Protein AF-0000000078431203 (afdb_homodimer)

Radius of gyration: 65.47 Å; Cα contacts (8 Å, |Δi|>4): 2972; chains: 2; bounding box: 92×228×144 Å

Structure (mmCIF, N/CA/C/O backbone):
data_AF-0000000078431203-model_v1
#
loop_
_entity.id
_entity.type
_entity.pdbx_description
1 polymer 'DUF3730 domain-containing protein'
#
loop_
_atom_site.group_PDB
_atom_site.id
_atom_site.type_symbol
_atom_site.label_atom_id
_atom_site.label_alt_id
_atom_site.label_comp_id
_atom_site.label_asym_id
_atom_site.label_entity_id
_atom_site.label_seq_id
_atom_site.pdbx_PDB_ins_code
_atom_site.Cartn_x
_atom_site.Cartn_y
_atom_site.Cartn_z
_atom_site.occupancy
_atom_site.B_iso_or_equiv
_atom_site.auth_seq_id
_atom_site.auth_comp_id
_atom_site.auth_asym_id
_atom_site.auth_atom_id
_atom_site.pdbx_PDB_model_num
ATOM 1 N N . MET A 1 1 ? 28.5 -20.078 -28.234 1 79.06 1 MET A N 1
ATOM 2 C CA . MET A 1 1 ? 27.484 -19.094 -28.594 1 79.06 1 MET A CA 1
ATOM 3 C C . MET A 1 1 ? 26.344 -19.734 -29.375 1 79.06 1 MET A C 1
ATOM 5 O O . MET A 1 1 ? 25.172 -19.406 -29.172 1 79.06 1 MET A O 1
ATOM 9 N N . GLU A 1 2 ? 26.625 -20.734 -30.125 1 78.38 2 GLU A N 1
ATOM 10 C CA . GLU A 1 2 ? 25.609 -21.453 -30.891 1 78.38 2 GLU A CA 1
ATOM 11 C C . GLU A 1 2 ? 24.688 -22.25 -29.953 1 78.38 2 GLU A C 1
ATOM 13 O O . GLU A 1 2 ? 23.5 -22.422 -30.234 1 78.38 2 GLU A O 1
ATOM 18 N N . GLU A 1 3 ? 25.203 -22.672 -28.922 1 80.88 3 GLU A N 1
ATOM 19 C CA . GLU A 1 3 ? 24.406 -23.438 -27.953 1 80.88 3 GLU A CA 1
ATOM 20 C C . GLU A 1 3 ? 23.297 -22.578 -27.359 1 80.88 3 GLU A C 1
ATOM 22 O O . GLU A 1 3 ? 22.266 -23.109 -26.953 1 80.88 3 GLU A O 1
ATOM 27 N N . PHE A 1 4 ? 23.438 -21.297 -27.312 1 86.94 4 PHE A N 1
ATOM 28 C CA . PHE A 1 4 ? 22.469 -20.406 -26.703 1 86.94 4 PHE A CA 1
ATOM 29 C C . PHE A 1 4 ? 21.25 -20.234 -27.594 1 86.94 4 PHE A C 1
ATOM 31 O O . PHE A 1 4 ? 20.172 -19.844 -27.125 1 86.94 4 PHE A O 1
ATOM 38 N N . LYS A 1 5 ? 21.344 -20.516 -28.844 1 81.56 5 LYS A N 1
ATOM 39 C CA . LYS A 1 5 ? 20.219 -20.406 -29.781 1 81.56 5 LYS A CA 1
ATOM 40 C C . LYS A 1 5 ? 19.188 -21.5 -29.547 1 81.56 5 LYS A C 1
ATOM 42 O O . LYS A 1 5 ? 18.016 -21.344 -29.906 1 81.56 5 LYS A O 1
ATOM 47 N N . THR A 1 6 ? 19.625 -22.562 -28.859 1 81.06 6 THR A N 1
ATOM 48 C CA . THR A 1 6 ? 18.719 -23.688 -28.609 1 81.06 6 THR A CA 1
ATOM 49 C C . THR A 1 6 ? 17.922 -23.453 -27.328 1 81.06 6 THR A C 1
ATOM 51 O O . THR A 1 6 ? 17.078 -24.281 -26.969 1 81.06 6 THR A O 1
ATOM 54 N N . ILE A 1 7 ? 18.172 -22.359 -26.75 1 86.25 7 ILE A N 1
ATOM 55 C CA . ILE A 1 7 ? 17.484 -22.094 -25.484 1 86.25 7 ILE A CA 1
ATOM 56 C C . ILE A 1 7 ? 16.078 -21.578 -25.766 1 86.25 7 ILE A C 1
ATOM 58 O O . ILE A 1 7 ? 15.898 -20.594 -26.484 1 86.25 7 ILE A O 1
ATOM 62 N N . THR A 1 8 ? 15.094 -22.391 -25.328 1 81 8 THR A N 1
ATOM 63 C CA . THR A 1 8 ? 13.688 -22.047 -25.453 1 81 8 THR A CA 1
ATOM 64 C C . THR A 1 8 ? 13.086 -21.703 -24.094 1 81 8 THR A C 1
ATOM 66 O O . THR A 1 8 ? 13.727 -21.859 -23.062 1 81 8 THR A O 1
ATOM 69 N N . PRO A 1 9 ? 11.859 -21.25 -24.062 1 78.38 9 PRO A N 1
ATOM 70 C CA . PRO A 1 9 ? 11.227 -20.891 -22.797 1 78.38 9 PRO A CA 1
ATOM 71 C C . PRO A 1 9 ? 11.047 -22.078 -21.859 1 78.38 9 PRO A C 1
ATOM 73 O O . PRO A 1 9 ? 10.922 -21.906 -20.641 1 78.38 9 PRO A O 1
ATOM 76 N N . THR A 1 10 ? 11.156 -23.266 -22.438 1 78.44 10 THR A N 1
ATOM 77 C CA . THR A 1 10 ? 10.922 -24.453 -21.625 1 78.44 10 THR A CA 1
ATOM 78 C C . THR A 1 10 ? 12.242 -25.109 -21.234 1 78.44 10 THR A C 1
ATOM 80 O O . THR A 1 10 ? 12.25 -26.141 -20.547 1 78.44 10 THR A O 1
ATOM 83 N N . THR A 1 11 ? 13.258 -24.406 -21.609 1 82.31 11 THR A N 1
ATOM 84 C CA . THR A 1 11 ? 14.562 -24.969 -21.281 1 82.31 11 THR A CA 1
ATOM 85 C C . THR A 1 11 ? 14.812 -24.938 -19.781 1 82.31 11 THR A C 1
ATOM 87 O O . THR A 1 11 ? 14.422 -23.984 -19.109 1 82.31 11 THR A O 1
ATOM 90 N N . SER A 1 12 ? 15.438 -26.047 -19.328 1 86.62 12 SER A N 1
ATOM 91 C CA . SER A 1 12 ? 15.688 -26.188 -17.891 1 86.62 12 SER A CA 1
ATOM 92 C C . SER A 1 12 ? 16.766 -25.219 -17.422 1 86.62 12 SER A C 1
ATOM 94 O O . SER A 1 12 ? 17.641 -24.828 -18.188 1 86.62 12 SER A O 1
ATOM 96 N N . VAL A 1 13 ? 16.719 -24.859 -16.156 1 88.94 13 VAL A N 1
ATOM 97 C CA . VAL A 1 13 ? 17.656 -23.938 -15.523 1 88.94 13 VAL A CA 1
ATOM 98 C C . VAL A 1 13 ? 19.047 -24.547 -15.477 1 88.94 13 VAL A C 1
ATOM 100 O O . VAL A 1 13 ? 20.062 -23.844 -15.602 1 88.94 13 VAL A O 1
ATOM 103 N N . VAL A 1 14 ? 19.109 -25.797 -15.398 1 86.06 14 VAL A N 1
ATOM 104 C CA . VAL A 1 14 ? 20.391 -26.5 -15.312 1 86.06 14 VAL A CA 1
ATOM 105 C C . VAL A 1 14 ? 21.109 -26.406 -16.656 1 86.06 14 VAL A C 1
ATOM 107 O O . VAL A 1 14 ? 22.328 -26.234 -16.688 1 86.06 14 VAL A O 1
ATOM 110 N N . LYS A 1 15 ? 20.375 -26.531 -17.672 1 86.75 15 LYS A N 1
ATOM 111 C CA . LYS A 1 15 ? 20.984 -26.406 -18.984 1 86.75 15 LYS A CA 1
ATOM 112 C C . LYS A 1 15 ? 21.5 -25 -19.219 1 86.75 15 LYS A C 1
ATOM 114 O O . LYS A 1 15 ? 22.594 -24.812 -19.766 1 86.75 15 LYS A O 1
ATOM 119 N N . ILE A 1 16 ? 20.719 -24.062 -18.859 1 91.88 16 ILE A N 1
ATOM 120 C CA . ILE A 1 16 ? 21.141 -22.672 -19 1 91.88 16 ILE A CA 1
ATOM 121 C C . ILE A 1 16 ? 22.406 -22.422 -18.172 1 91.88 16 ILE A C 1
ATOM 123 O O . ILE A 1 16 ? 23.328 -21.734 -18.625 1 91.88 16 ILE A O 1
ATOM 127 N N . SER A 1 17 ? 22.422 -22.969 -16.984 1 90.81 17 SER A N 1
ATOM 128 C CA . SER A 1 17 ? 23.578 -22.812 -16.109 1 90.81 17 SER A CA 1
ATOM 129 C C . SER A 1 17 ? 24.828 -23.422 -16.719 1 90.81 17 SER A C 1
ATOM 131 O O . SER A 1 17 ? 25.922 -22.859 -16.609 1 90.81 17 SER A O 1
ATOM 133 N N . SER A 1 18 ? 24.672 -24.469 -17.344 1 87.25 18 SER A N 1
ATOM 134 C CA . SER A 1 18 ? 25.812 -25.125 -17.984 1 87.25 18 SER A CA 1
ATOM 135 C C . SER A 1 18 ? 26.344 -24.297 -19.141 1 87.25 18 SER A C 1
ATOM 137 O O . SER A 1 18 ? 27.562 -24.219 -19.344 1 87.25 18 SER A O 1
ATOM 139 N N . CYS A 1 19 ? 25.469 -23.75 -19.906 1 89.69 19 CYS A N 1
ATOM 140 C CA . CYS A 1 19 ? 25.891 -22.891 -21 1 89.69 19 CYS A CA 1
ATOM 141 C C . CYS A 1 19 ? 26.625 -21.656 -20.484 1 89.69 19 CYS A C 1
ATOM 143 O O . CYS A 1 19 ? 27.641 -21.25 -21.031 1 89.69 19 CYS A O 1
ATOM 145 N N . LEU A 1 20 ? 26.109 -21.109 -19.469 1 93.62 20 LEU A N 1
ATOM 146 C CA . LEU A 1 20 ? 26.688 -19.891 -18.906 1 93.62 20 LEU A CA 1
ATOM 147 C C . LEU A 1 20 ? 28.016 -20.188 -18.219 1 93.62 20 LEU A C 1
ATOM 149 O O . LEU A 1 20 ? 28.891 -19.328 -18.156 1 93.62 20 LEU A O 1
ATOM 153 N N . GLU A 1 21 ? 28.125 -21.391 -17.625 1 91.38 21 GLU A N 1
ATOM 154 C CA . GLU A 1 21 ? 29.375 -21.781 -17 1 91.38 21 GLU A CA 1
ATOM 155 C C . GLU A 1 21 ? 30.516 -21.797 -18.016 1 91.38 21 GLU A C 1
ATOM 157 O O . GLU A 1 21 ? 31.656 -21.422 -17.703 1 91.38 21 GLU A O 1
ATOM 162 N N . LYS A 1 22 ? 30.234 -22.172 -19.203 1 90.69 22 LYS A N 1
ATOM 163 C CA . LYS A 1 22 ? 31.234 -22.156 -20.266 1 90.69 22 LYS A CA 1
ATOM 164 C C . LYS A 1 22 ? 31.703 -20.734 -20.578 1 90.69 22 LYS A C 1
ATOM 166 O O . LYS A 1 22 ? 32.906 -20.484 -20.75 1 90.69 22 LYS A O 1
ATOM 171 N N . ILE A 1 23 ? 30.766 -19.859 -20.656 1 93.94 23 ILE A N 1
ATOM 172 C CA . ILE A 1 23 ? 31.094 -18.469 -20.891 1 93.94 23 ILE A CA 1
ATOM 173 C C . ILE A 1 23 ? 31.875 -17.906 -19.703 1 93.94 23 ILE A C 1
ATOM 175 O O . ILE A 1 23 ? 32.844 -17.156 -19.875 1 93.94 23 ILE A O 1
ATOM 179 N N . PHE A 1 24 ? 31.438 -18.281 -18.516 1 94.19 24 PHE A N 1
ATOM 180 C CA . PHE A 1 24 ? 32.094 -17.859 -17.281 1 94.19 24 PHE A CA 1
ATOM 181 C C . PHE A 1 24 ? 33.562 -18.266 -17.297 1 94.19 24 PHE A C 1
ATOM 183 O O . PHE A 1 24 ? 34.438 -17.438 -17.016 1 94.19 24 PHE A O 1
ATOM 190 N N . LYS A 1 25 ? 33.844 -19.516 -17.641 1 92.06 25 LYS A N 1
ATOM 191 C CA . LYS A 1 25 ? 35.188 -20.031 -17.656 1 92.06 25 LYS A CA 1
ATOM 192 C C . LYS A 1 25 ? 36.031 -19.344 -18.719 1 92.06 25 LYS A C 1
ATOM 194 O O . LYS A 1 25 ? 37.219 -19.047 -18.484 1 92.06 25 LYS A O 1
ATOM 199 N N . LYS A 1 26 ? 35.438 -19.062 -19.859 1 94 26 LYS A N 1
ATOM 200 C CA . LYS A 1 26 ? 36.156 -18.375 -20.938 1 94 26 LYS A CA 1
ATOM 201 C C . LYS A 1 26 ? 36.531 -16.953 -20.531 1 94 26 LYS A C 1
ATOM 203 O O . LYS A 1 26 ? 37.594 -16.469 -20.891 1 94 26 LYS A O 1
ATOM 208 N N . ILE A 1 27 ? 35.719 -16.281 -19.844 1 94.81 27 ILE A N 1
ATOM 209 C CA . ILE A 1 27 ? 35.969 -14.922 -19.391 1 94.81 27 ILE A CA 1
ATOM 210 C C . ILE A 1 27 ? 37.094 -14.938 -18.359 1 94.81 27 ILE A C 1
ATOM 212 O O . ILE A 1 27 ? 38 -14.094 -18.391 1 94.81 27 ILE A O 1
ATOM 216 N N . VAL A 1 28 ? 37.031 -15.906 -17.406 1 94.31 28 VAL A N 1
ATOM 217 C CA . VAL A 1 28 ? 38.031 -16.031 -16.375 1 94.31 28 VAL A CA 1
ATOM 218 C C . VAL A 1 28 ? 39.406 -16.297 -17.016 1 94.31 28 VAL A C 1
ATOM 220 O O . VAL A 1 28 ? 40.406 -15.711 -16.625 1 94.31 28 VAL A O 1
ATOM 223 N N . GLU A 1 29 ? 39.375 -17.172 -18.016 1 94.44 29 GLU A N 1
ATOM 224 C CA . GLU A 1 29 ? 40.625 -17.516 -18.719 1 94.44 29 GLU A CA 1
ATOM 225 C C . GLU A 1 29 ? 41.188 -16.297 -19.469 1 94.44 29 GLU A C 1
ATOM 227 O O . GLU A 1 29 ? 42.375 -16.078 -19.484 1 94.44 29 GLU A O 1
ATOM 232 N N . SER A 1 30 ? 40.312 -15.625 -20.094 1 94.81 30 SER A N 1
ATOM 233 C CA . SER A 1 30 ? 40.75 -14.438 -20.828 1 94.81 30 SER A CA 1
ATOM 234 C C . SER A 1 30 ? 41.312 -13.375 -19.891 1 94.81 30 SER A C 1
ATOM 236 O O . SER A 1 30 ? 42.281 -12.688 -20.234 1 94.81 30 SER A O 1
ATOM 238 N N . ARG A 1 31 ? 40.75 -13.156 -18.766 1 92.12 31 ARG A N 1
ATOM 239 C CA . ARG A 1 31 ? 41.219 -12.164 -17.797 1 92.12 31 ARG A CA 1
ATOM 240 C C . ARG A 1 31 ? 42.531 -12.578 -17.172 1 92.12 31 ARG A C 1
ATOM 242 O O . ARG A 1 31 ? 43.375 -11.734 -16.859 1 92.12 31 ARG A O 1
ATOM 249 N N . GLU A 1 32 ? 42.656 -13.898 -16.953 1 91.94 32 GLU A N 1
ATOM 250 C CA . GLU A 1 32 ? 43.938 -14.406 -16.469 1 91.94 32 GLU A CA 1
ATOM 251 C C . GLU A 1 32 ? 45.062 -14.102 -17.453 1 91.94 32 GLU A C 1
ATOM 253 O O . GLU A 1 32 ? 46.188 -13.867 -17.047 1 91.94 32 GLU A O 1
ATOM 258 N N . LYS A 1 33 ? 44.719 -14.086 -18.688 1 92.44 33 LYS A N 1
ATOM 259 C CA . LYS A 1 33 ? 45.688 -13.742 -19.734 1 92.44 33 LYS A CA 1
ATOM 260 C C . LYS A 1 33 ? 45.844 -12.227 -19.859 1 92.44 33 LYS A C 1
ATOM 262 O O . LYS A 1 33 ? 46.5 -11.742 -20.781 1 92.44 33 LYS A O 1
ATOM 267 N N . LYS A 1 34 ? 45.188 -11.375 -19.062 1 89.38 34 LYS A N 1
ATOM 268 C CA . LYS A 1 34 ? 45.312 -9.93 -18.922 1 89.38 34 LYS A CA 1
ATOM 269 C C . LYS A 1 34 ? 44.75 -9.211 -20.141 1 89.38 34 LYS A C 1
ATOM 271 O O . LYS A 1 34 ? 45.312 -8.203 -20.578 1 89.38 34 LYS A O 1
ATOM 276 N N . ILE A 1 35 ? 43.75 -9.859 -20.719 1 92.19 35 ILE A N 1
ATOM 277 C CA . ILE A 1 35 ? 43.062 -9.195 -21.812 1 92.19 35 ILE A CA 1
ATOM 278 C C . ILE A 1 35 ? 42.125 -8.117 -21.234 1 92.19 35 ILE A C 1
ATOM 280 O O . ILE A 1 35 ? 41.469 -8.344 -20.219 1 92.19 35 ILE A O 1
ATOM 284 N N . ALA A 1 36 ? 42.125 -6.941 -21.922 1 89.31 36 ALA A N 1
ATOM 285 C CA . ALA A 1 36 ? 41.281 -5.852 -21.438 1 89.31 36 ALA A CA 1
ATOM 286 C C . ALA A 1 36 ? 39.812 -6.215 -21.547 1 89.31 36 ALA A C 1
ATOM 288 O O . ALA A 1 36 ? 39.406 -6.891 -22.5 1 89.31 36 ALA A O 1
ATOM 289 N N . GLU A 1 37 ? 38.906 -5.883 -20.609 1 89.06 37 GLU A N 1
ATOM 290 C CA . GLU A 1 37 ? 37.5 -6.234 -20.5 1 89.06 37 GLU A CA 1
ATOM 291 C C . GLU A 1 37 ? 36.75 -5.91 -21.781 1 89.06 37 GLU A C 1
ATOM 293 O O . GLU A 1 37 ? 35.906 -6.676 -22.219 1 89.06 37 GLU A O 1
ATOM 298 N N . HIS A 1 38 ? 37.094 -4.797 -22.438 1 86.12 38 HIS A N 1
ATOM 299 C CA . HIS A 1 38 ? 36.375 -4.34 -23.609 1 86.12 38 HIS A CA 1
ATOM 300 C C . HIS A 1 38 ? 36.688 -5.199 -24.828 1 86.12 38 HIS A C 1
ATOM 302 O O . HIS A 1 38 ? 35.938 -5.211 -25.812 1 86.12 38 HIS A O 1
ATOM 308 N N . ASN A 1 39 ? 37.781 -5.988 -24.734 1 89.12 39 ASN A N 1
ATOM 309 C CA . ASN A 1 39 ? 38.188 -6.805 -25.875 1 89.12 39 ASN A CA 1
ATOM 310 C C . ASN A 1 39 ? 37.688 -8.242 -25.75 1 89.12 39 ASN A C 1
ATOM 312 O O . ASN A 1 39 ? 37.875 -9.055 -26.656 1 89.12 39 ASN A O 1
ATOM 316 N N . ILE A 1 40 ? 37.094 -8.531 -24.688 1 93.25 40 ILE A N 1
ATOM 317 C CA . ILE A 1 40 ? 36.594 -9.883 -24.469 1 93.25 40 ILE A CA 1
ATOM 318 C C . ILE A 1 40 ? 35.188 -10.008 -25.078 1 93.25 40 ILE A C 1
ATOM 320 O O . ILE A 1 40 ? 34.25 -9.438 -24.562 1 93.25 40 ILE A O 1
ATOM 324 N N . LYS A 1 41 ? 35.062 -10.672 -26.125 1 92.31 41 LYS A N 1
ATOM 325 C CA . LYS A 1 41 ? 33.812 -10.828 -26.875 1 92.31 41 LYS A CA 1
ATOM 326 C C . LYS A 1 41 ? 32.75 -11.516 -26.016 1 92.31 41 LYS A C 1
ATOM 328 O O . LYS A 1 41 ? 31.547 -11.242 -26.172 1 92.31 41 LYS A O 1
ATOM 333 N N . GLU A 1 42 ? 33.156 -12.367 -25.109 1 94.06 42 GLU A N 1
ATOM 334 C CA . GLU A 1 42 ? 32.25 -13.109 -24.25 1 94.06 42 GLU A CA 1
ATOM 335 C C . GLU A 1 42 ? 31.516 -12.172 -23.281 1 94.06 42 GLU A C 1
ATOM 337 O O . GLU A 1 42 ? 30.375 -12.43 -22.891 1 94.06 42 GLU A O 1
ATOM 342 N N . ILE A 1 43 ? 32.156 -11.133 -22.906 1 94.94 43 ILE A N 1
ATOM 343 C CA . ILE A 1 43 ? 31.516 -10.172 -22 1 94.94 43 ILE A CA 1
ATOM 344 C C . ILE A 1 43 ? 30.406 -9.422 -22.734 1 94.94 43 ILE A C 1
ATOM 346 O O . ILE A 1 43 ? 29.328 -9.211 -22.188 1 94.94 43 ILE A O 1
ATOM 350 N N . GLU A 1 44 ? 30.625 -9.055 -23.922 1 93.62 44 GLU A N 1
ATOM 351 C CA . GLU A 1 44 ? 29.609 -8.375 -24.719 1 93.62 44 GLU A CA 1
ATOM 352 C C . GLU A 1 44 ? 28.438 -9.305 -25.016 1 93.62 44 GLU A C 1
ATOM 354 O O . GLU A 1 44 ? 27.281 -8.859 -25.078 1 93.62 44 GLU A O 1
ATOM 359 N N . PHE A 1 45 ? 28.828 -10.453 -25.266 1 94.44 45 PHE A N 1
ATOM 360 C CA . PHE A 1 45 ? 27.766 -11.43 -25.516 1 94.44 45 PHE A CA 1
ATOM 361 C C . PHE A 1 45 ? 26.922 -11.625 -24.266 1 94.44 45 PHE A C 1
ATOM 363 O O . PHE A 1 45 ? 25.688 -11.672 -24.344 1 94.44 45 PHE A O 1
ATOM 370 N N . LEU A 1 46 ? 27.531 -11.82 -23.141 1 95 46 LEU A N 1
ATOM 371 C CA . LEU A 1 46 ? 26.828 -11.977 -21.875 1 95 46 LEU A CA 1
ATOM 372 C C . LEU A 1 46 ? 25.953 -10.766 -21.578 1 95 46 LEU A C 1
ATOM 374 O O . LEU A 1 46 ? 24.844 -10.914 -21.062 1 95 46 LEU A O 1
ATOM 378 N N . LYS A 1 47 ? 26.438 -9.625 -21.953 1 94.19 47 LYS A N 1
ATOM 379 C CA . LYS A 1 47 ? 25.688 -8.383 -21.812 1 94.19 47 LYS A CA 1
ATOM 380 C C . LYS A 1 47 ? 24.406 -8.422 -22.641 1 94.19 47 LYS A C 1
ATOM 382 O O . LYS A 1 47 ? 23.344 -8.016 -22.172 1 94.19 47 LYS A O 1
ATOM 387 N N . SER A 1 48 ? 24.453 -8.906 -23.766 1 93.19 48 SER A N 1
ATOM 388 C CA . SER A 1 48 ? 23.297 -9 -24.641 1 93.19 48 SER A CA 1
ATOM 389 C C . SER A 1 48 ? 22.281 -10.008 -24.109 1 93.19 48 SER A C 1
ATOM 391 O O . SER A 1 48 ? 21.078 -9.859 -24.312 1 93.19 48 SER A O 1
ATOM 393 N N . GLN A 1 49 ? 22.766 -11.055 -23.391 1 94.25 49 GLN A N 1
ATOM 394 C CA . GLN A 1 49 ? 21.891 -12.078 -22.859 1 94.25 49 GLN A CA 1
ATOM 395 C C . GLN A 1 49 ? 21.125 -11.562 -21.625 1 94.25 49 GLN A C 1
ATOM 397 O O . GLN A 1 49 ? 20.109 -12.133 -21.234 1 94.25 49 GLN A O 1
ATOM 402 N N . CYS A 1 50 ? 21.594 -10.555 -20.984 1 94.5 50 CYS A N 1
ATOM 403 C CA . CYS A 1 50 ? 20.891 -9.961 -19.859 1 94.5 50 CYS A CA 1
ATOM 404 C C . CYS A 1 50 ? 19.547 -9.375 -20.297 1 94.5 50 CYS A C 1
ATOM 406 O O . CYS A 1 50 ? 18.625 -9.25 -19.5 1 94.5 50 CYS A O 1
ATOM 408 N N . LYS A 1 51 ? 19.438 -9.094 -21.578 1 92.75 51 LYS A N 1
ATOM 409 C CA . LYS A 1 51 ? 18.219 -8.555 -22.156 1 92.75 51 LYS A CA 1
ATOM 410 C C . LYS A 1 51 ? 17.5 -9.594 -23.016 1 92.75 51 LYS A C 1
ATOM 412 O O . LYS A 1 51 ? 16.797 -9.25 -23.969 1 92.75 51 LYS A O 1
ATOM 417 N N . ALA A 1 52 ? 17.797 -10.859 -22.656 1 91.62 52 ALA A N 1
ATOM 418 C CA . ALA A 1 52 ? 17.156 -11.945 -23.406 1 91.62 52 ALA A CA 1
ATOM 419 C C . ALA A 1 52 ? 15.664 -12 -23.109 1 91.62 52 ALA A C 1
ATOM 421 O O . ALA A 1 52 ? 15.219 -11.531 -22.062 1 91.62 52 ALA A O 1
ATOM 422 N N . GLU A 1 53 ? 14.883 -12.555 -24.016 1 87.56 53 GLU A N 1
ATOM 423 C CA . GLU A 1 53 ? 13.438 -12.695 -23.844 1 87.56 53 GLU A CA 1
ATOM 424 C C . GLU A 1 53 ? 13.102 -13.773 -22.828 1 87.56 53 GLU A C 1
ATOM 426 O O . GLU A 1 53 ? 12.094 -13.68 -22.125 1 87.56 53 GLU A O 1
ATOM 431 N N . ASN A 1 54 ? 13.992 -14.781 -22.828 1 91 54 ASN A N 1
ATOM 432 C CA . ASN A 1 54 ? 13.844 -15.789 -21.781 1 91 54 ASN A CA 1
ATOM 433 C C . ASN A 1 54 ? 14.219 -15.234 -20.406 1 91 54 ASN A C 1
ATOM 435 O O . ASN A 1 54 ? 15.375 -14.883 -20.172 1 91 54 ASN A O 1
ATOM 439 N N . VAL A 1 55 ? 13.328 -15.258 -19.547 1 92.31 55 VAL A N 1
ATOM 440 C CA . VAL A 1 55 ? 13.469 -14.586 -18.25 1 92.31 55 VAL A CA 1
ATOM 441 C C . VAL A 1 55 ? 14.594 -15.242 -17.453 1 92.31 55 VAL A C 1
ATOM 443 O O . VAL A 1 55 ? 15.398 -14.555 -16.828 1 92.31 55 VAL A O 1
ATOM 446 N N . GLN A 1 56 ? 14.672 -16.578 -17.484 1 92.56 56 GLN A N 1
ATOM 447 C CA . GLN A 1 56 ? 15.672 -17.297 -16.703 1 92.56 56 GLN A CA 1
ATOM 448 C C . GLN A 1 56 ? 17.078 -17.047 -17.25 1 92.56 56 GLN A C 1
ATOM 450 O O . GLN A 1 56 ? 18.031 -16.906 -16.484 1 92.56 56 GLN A O 1
ATOM 455 N N . LEU A 1 57 ? 17.141 -16.984 -18.531 1 94.56 57 LEU A N 1
ATOM 456 C CA . LEU A 1 57 ? 18.438 -16.688 -19.156 1 94.56 57 LEU A CA 1
ATOM 457 C C . LEU A 1 57 ? 18.906 -15.281 -18.797 1 94.56 57 L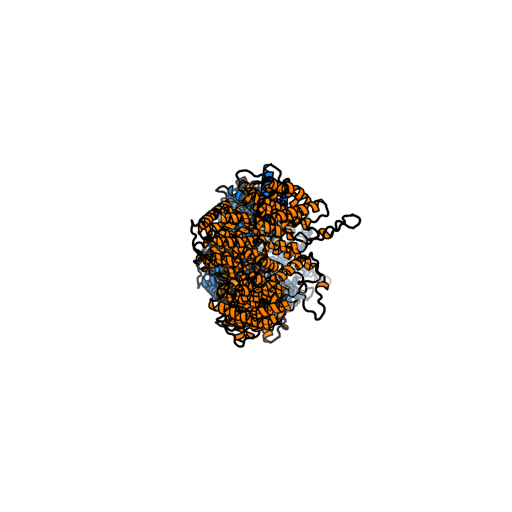EU A C 1
ATOM 459 O O . LEU A 1 57 ? 20.078 -15.078 -18.484 1 94.56 57 LEU A O 1
ATOM 463 N N . GLY A 1 58 ? 17.984 -14.344 -18.875 1 94.5 58 GLY A N 1
ATOM 464 C CA . GLY A 1 58 ? 18.328 -12.984 -18.5 1 94.5 58 GLY A CA 1
ATOM 465 C C . GLY A 1 58 ? 18.766 -12.852 -17.062 1 94.5 58 GLY A C 1
ATOM 466 O O . GLY A 1 58 ? 19.766 -12.195 -16.766 1 94.5 58 GLY A O 1
ATOM 467 N N . LEU A 1 59 ? 18.016 -13.469 -16.156 1 95.12 59 LEU A N 1
ATOM 468 C CA . LEU A 1 59 ? 18.328 -13.422 -14.734 1 95.12 59 LEU A CA 1
ATOM 469 C C . LEU A 1 59 ? 19.672 -14.07 -14.445 1 95.12 59 LEU A C 1
ATOM 471 O O . LEU A 1 59 ? 20.516 -13.492 -13.75 1 95.12 59 LEU A O 1
ATOM 475 N N . MET A 1 60 ? 19.938 -15.227 -15 1 94.31 60 MET A N 1
ATOM 476 C CA . MET A 1 60 ? 21.156 -15.969 -14.727 1 94.31 60 MET A CA 1
ATOM 477 C C . MET A 1 60 ? 22.359 -15.289 -15.367 1 94.31 60 MET A C 1
ATOM 479 O O . MET A 1 60 ? 23.484 -15.391 -14.852 1 94.31 60 MET A O 1
ATOM 483 N N . SER A 1 61 ? 22.141 -14.641 -16.484 1 95.94 61 SER A N 1
ATOM 484 C CA . SER A 1 61 ? 23.219 -13.867 -17.094 1 95.94 61 SER A CA 1
ATOM 485 C C . SER A 1 61 ? 23.656 -12.734 -16.172 1 95.94 61 SER A C 1
ATOM 487 O O . SER A 1 61 ? 24.859 -12.484 -16.016 1 95.94 61 SER A O 1
ATOM 489 N N . CYS A 1 62 ? 22.688 -12.039 -15.602 1 95.5 62 CYS A N 1
ATOM 490 C CA . CYS A 1 62 ? 23.016 -10.984 -14.648 1 95.5 62 CYS A CA 1
ATOM 491 C C . CYS A 1 62 ? 23.719 -11.562 -13.422 1 95.5 62 CYS A C 1
ATOM 493 O O . CYS A 1 62 ? 24.688 -10.977 -12.922 1 95.5 62 CYS A O 1
ATOM 495 N N . GLN A 1 63 ? 23.25 -12.688 -12.984 1 94.12 63 GLN A N 1
ATOM 496 C CA . GLN A 1 63 ? 23.844 -13.344 -11.828 1 94.12 63 GLN A CA 1
ATOM 497 C C . GLN A 1 63 ? 25.266 -13.82 -12.141 1 94.12 63 GLN A C 1
ATOM 499 O O . GLN A 1 63 ? 26.109 -13.891 -11.25 1 94.12 63 GLN A O 1
ATOM 504 N N . THR A 1 64 ? 25.5 -14.18 -13.359 1 95.5 64 THR A N 1
ATOM 505 C CA . THR A 1 64 ? 26.844 -14.578 -13.773 1 95.5 64 THR A CA 1
ATOM 506 C C . THR A 1 64 ? 27.812 -13.406 -13.664 1 95.5 64 THR A C 1
ATOM 508 O O . THR A 1 64 ? 28.953 -13.57 -13.227 1 95.5 64 THR A O 1
ATOM 511 N N . PHE A 1 65 ? 27.375 -12.258 -14.078 1 95.75 65 PHE A N 1
ATOM 512 C CA . PHE A 1 65 ? 28.203 -11.062 -13.898 1 95.75 65 PHE A CA 1
ATOM 513 C C . PHE A 1 65 ? 28.531 -10.852 -12.43 1 95.75 65 PHE A C 1
ATOM 515 O O . PHE A 1 65 ? 29.656 -10.492 -12.086 1 95.75 65 PHE A O 1
ATOM 522 N N . VAL A 1 66 ? 27.547 -11.039 -11.555 1 95 66 VAL A N 1
ATOM 523 C CA . VAL A 1 66 ? 27.734 -10.867 -10.117 1 95 66 VAL A CA 1
ATOM 524 C C . VAL A 1 66 ? 28.781 -11.859 -9.609 1 95 66 VAL A C 1
ATOM 526 O O . VAL A 1 66 ? 29.641 -11.508 -8.789 1 95 66 VAL A O 1
ATOM 529 N N . ARG A 1 67 ? 28.672 -13.086 -10.102 1 93.19 67 ARG A N 1
ATOM 530 C CA . ARG A 1 67 ? 29.625 -14.117 -9.688 1 93.19 67 ARG A CA 1
ATOM 531 C C . ARG A 1 67 ? 31.047 -13.766 -10.141 1 93.19 67 ARG A C 1
ATOM 533 O O . ARG A 1 67 ? 32 -14.055 -9.438 1 93.19 67 ARG A O 1
ATOM 540 N N . LEU A 1 68 ? 31.172 -13.219 -11.32 1 94.88 68 LEU A N 1
ATOM 541 C CA . LEU A 1 68 ? 32.469 -12.797 -11.828 1 94.88 68 LEU A CA 1
ATOM 542 C C . LEU A 1 68 ? 33.094 -11.703 -10.953 1 94.88 68 LEU A C 1
ATOM 544 O O . LEU A 1 68 ? 34.281 -11.688 -10.727 1 94.88 68 LEU A O 1
ATOM 548 N N . VAL A 1 69 ? 32.25 -10.828 -10.438 1 94.94 69 VAL A N 1
ATOM 549 C CA . VAL A 1 69 ? 32.719 -9.766 -9.547 1 94.94 69 VAL A CA 1
ATOM 550 C C . VAL A 1 69 ? 33.062 -10.352 -8.188 1 94.94 69 VAL A C 1
ATOM 552 O O . VAL A 1 69 ? 34.062 -9.938 -7.574 1 94.94 69 VAL A O 1
ATOM 555 N N . GLU A 1 70 ? 32.281 -11.266 -7.656 1 91.62 70 GLU A N 1
ATOM 556 C CA . GLU A 1 70 ? 32.5 -11.898 -6.363 1 91.62 70 GLU A CA 1
ATOM 557 C C . GLU A 1 70 ? 33.875 -12.602 -6.328 1 91.62 70 GLU A C 1
ATOM 559 O O . GLU A 1 70 ? 34.562 -12.586 -5.305 1 91.62 70 GLU A O 1
ATOM 564 N N . GLN A 1 71 ? 34.25 -13.141 -7.465 1 89.75 71 GLN A N 1
ATOM 565 C CA . GLN A 1 71 ? 35.531 -13.859 -7.551 1 89.75 71 GLN A CA 1
ATOM 566 C C . GLN A 1 71 ? 36.688 -12.898 -7.824 1 89.75 71 GLN A C 1
ATOM 568 O O . GLN A 1 71 ? 37.844 -13.297 -7.773 1 89.75 71 GLN A O 1
ATOM 573 N N . GLY A 1 72 ? 36.375 -11.648 -8.094 1 90 72 GLY A N 1
ATOM 574 C CA . GLY A 1 72 ? 37.375 -10.641 -8.297 1 90 72 GLY A CA 1
ATOM 575 C C . GLY A 1 72 ? 37.875 -10.547 -9.742 1 90 72 GLY A C 1
ATOM 576 O O . GLY A 1 72 ? 38.844 -9.891 -10.031 1 90 72 GLY A O 1
ATOM 577 N N . THR A 1 73 ? 37.156 -11.211 -10.711 1 93.38 73 THR A N 1
ATOM 578 C CA . THR A 1 73 ? 37.531 -11.219 -12.117 1 93.38 73 THR A CA 1
ATOM 579 C C . THR A 1 73 ? 37.219 -9.875 -12.773 1 93.38 73 THR A C 1
ATOM 581 O O . THR A 1 73 ? 37.969 -9.406 -13.633 1 93.38 73 THR A O 1
ATOM 584 N N . LEU A 1 74 ? 36.031 -9.336 -12.438 1 94.56 74 LEU A N 1
ATOM 585 C CA . LEU A 1 74 ? 35.625 -8.039 -12.953 1 94.56 74 LEU A CA 1
ATOM 586 C C . LEU A 1 74 ? 35.5 -7.02 -11.828 1 94.56 74 LEU A C 1
ATOM 588 O O . LEU A 1 74 ? 35.312 -7.391 -10.664 1 94.56 74 LEU A O 1
ATOM 592 N N . GLU A 1 75 ? 35.594 -5.836 -12.211 1 91.81 75 GLU A N 1
ATOM 593 C CA . GLU A 1 75 ? 35.469 -4.762 -11.227 1 91.81 75 GLU A CA 1
ATOM 594 C C . GLU A 1 75 ? 34 -4.418 -10.969 1 91.81 75 GLU A C 1
ATOM 596 O O . GLU A 1 75 ? 33.219 -4.254 -11.906 1 91.81 75 GLU A O 1
ATOM 601 N N . PRO A 1 76 ? 33.656 -4.336 -9.711 1 93.06 76 PRO A N 1
ATOM 602 C CA . PRO A 1 76 ? 32.25 -4.09 -9.359 1 93.06 76 PRO A CA 1
ATOM 603 C C . PRO A 1 76 ? 31.734 -2.789 -9.953 1 93.06 76 PRO A C 1
ATOM 605 O O . PRO A 1 76 ? 30.578 -2.744 -10.422 1 93.06 76 PRO A O 1
ATOM 608 N N . ALA A 1 77 ? 32.469 -1.695 -9.984 1 89.62 77 ALA A N 1
ATOM 609 C CA . ALA A 1 77 ? 32 -0.397 -10.461 1 89.62 77 ALA A CA 1
ATOM 610 C C . ALA A 1 77 ? 31.688 -0.443 -11.961 1 89.62 77 ALA A C 1
ATOM 612 O O . ALA A 1 77 ? 30.703 0.152 -12.414 1 89.62 77 ALA A O 1
ATOM 613 N N . SER A 1 78 ? 32.5 -1.136 -12.641 1 91.69 78 SER A N 1
ATOM 614 C CA . SER A 1 78 ? 32.312 -1.236 -14.086 1 91.69 78 SER A CA 1
ATOM 615 C C . SER A 1 78 ? 31.062 -2.021 -14.43 1 91.69 78 SER A C 1
ATOM 617 O O . SER A 1 78 ? 30.297 -1.621 -15.305 1 91.69 78 SER A O 1
ATOM 619 N N . VAL A 1 79 ? 30.906 -3.135 -13.703 1 95.19 79 VAL A N 1
ATOM 620 C CA . VAL A 1 79 ? 29.734 -3.969 -13.961 1 95.19 79 VAL A CA 1
ATOM 621 C C . VAL A 1 79 ? 28.469 -3.23 -13.531 1 95.19 79 VAL A C 1
ATOM 623 O O . VAL A 1 79 ? 27.438 -3.322 -14.203 1 95.19 79 VAL A O 1
ATOM 626 N N . LEU A 1 80 ? 28.516 -2.535 -12.414 1 93.94 80 LEU A N 1
ATOM 627 C CA . LEU A 1 80 ? 27.359 -1.777 -11.922 1 93.94 80 LEU A CA 1
ATOM 628 C C . LEU A 1 80 ? 26.938 -0.709 -12.93 1 93.94 80 LEU A C 1
ATOM 630 O O . LEU A 1 80 ? 25.75 -0.566 -13.227 1 93.94 80 LEU A O 1
ATOM 634 N N . THR A 1 81 ? 27.859 0.031 -13.477 1 92 81 THR A N 1
ATOM 635 C CA . THR A 1 81 ? 27.578 1.068 -14.461 1 92 81 THR A CA 1
ATOM 636 C C . THR A 1 81 ? 26.984 0.461 -15.727 1 92 81 THR A C 1
ATOM 638 O O . THR A 1 81 ? 26.078 1.039 -16.344 1 92 81 THR A O 1
ATOM 641 N N . MET A 1 82 ? 27.516 -0.654 -16.047 1 93.06 82 MET A N 1
ATOM 642 C CA . MET A 1 82 ? 27.016 -1.351 -17.219 1 93.06 82 MET A CA 1
ATOM 643 C C . MET A 1 82 ? 25.562 -1.754 -17.047 1 93.06 82 MET A C 1
ATOM 645 O O . MET A 1 82 ? 24.734 -1.523 -17.938 1 93.06 82 MET A O 1
ATOM 649 N N . LEU A 1 83 ? 25.203 -2.336 -15.938 1 94.31 83 LEU A N 1
ATOM 650 C CA . LEU A 1 83 ? 23.828 -2.783 -15.695 1 94.31 83 LEU A CA 1
ATOM 651 C C . LEU A 1 83 ? 22.875 -1.595 -15.609 1 94.31 83 LEU A C 1
ATOM 653 O O . LEU A 1 83 ? 21.766 -1.652 -16.125 1 94.31 83 LEU A O 1
ATOM 657 N N . ILE A 1 84 ? 23.281 -0.515 -14.984 1 91.56 84 ILE A N 1
ATOM 658 C CA . ILE A 1 84 ? 22.438 0.675 -14.844 1 91.56 84 ILE A CA 1
ATOM 659 C C . ILE A 1 84 ? 22.172 1.282 -16.219 1 91.56 84 ILE A C 1
ATOM 661 O O . ILE A 1 84 ? 21.062 1.758 -16.484 1 91.56 84 ILE A O 1
ATOM 665 N N . SER A 1 85 ? 23.125 1.199 -17.047 1 91.06 85 SER A N 1
ATOM 666 C CA . SER A 1 85 ? 22.984 1.782 -18.375 1 91.06 85 SER A CA 1
ATOM 667 C C . SER A 1 85 ? 22.016 0.989 -19.234 1 91.06 85 SER A C 1
ATOM 669 O O . SER A 1 85 ? 21.5 1.5 -20.234 1 91.06 85 SER A O 1
ATOM 671 N N . MET A 1 86 ? 21.656 -0.193 -18.891 1 92.19 86 MET A N 1
ATOM 672 C CA . MET A 1 86 ? 20.75 -1.051 -19.656 1 92.19 86 MET A CA 1
ATOM 673 C C . MET A 1 86 ? 19.297 -0.786 -19.266 1 92.19 86 MET A C 1
ATOM 675 O O . MET A 1 86 ? 18.391 -1.146 -20.016 1 92.19 86 MET A O 1
ATOM 679 N N . LEU A 1 87 ? 18.953 -0.192 -18.219 1 89.81 87 LEU A N 1
ATOM 680 C CA . LEU A 1 87 ? 17.625 -0.091 -17.609 1 89.81 87 LEU A CA 1
ATOM 681 C C . LEU A 1 87 ? 16.703 0.767 -18.469 1 89.81 87 LEU A C 1
ATOM 683 O O . LEU A 1 87 ? 15.547 0.395 -18.703 1 89.81 87 LEU A O 1
ATOM 687 N N . PRO A 1 88 ? 17.125 1.953 -19.062 1 86.81 88 PRO A N 1
ATOM 688 C CA . PRO A 1 88 ? 16.188 2.814 -19.797 1 86.81 88 PRO A CA 1
ATOM 689 C C . PRO A 1 88 ? 15.57 2.117 -21 1 86.81 88 PRO A C 1
ATOM 691 O O . PRO A 1 88 ? 14.422 2.389 -21.344 1 86.81 88 PRO A O 1
ATOM 694 N N . ASN A 1 89 ? 16.188 1.098 -21.578 1 86.56 89 ASN A N 1
ATOM 695 C CA . ASN A 1 89 ? 15.688 0.426 -22.766 1 86.56 89 ASN A CA 1
ATOM 696 C C . ASN A 1 89 ? 15.219 -0.992 -22.453 1 86.56 89 ASN A C 1
ATOM 698 O O . ASN A 1 89 ? 15.234 -1.861 -23.328 1 86.56 89 ASN A O 1
ATOM 702 N N . SER A 1 90 ? 14.812 -1.221 -21.328 1 90 90 SER A N 1
ATOM 703 C CA . SER A 1 90 ? 14.422 -2.574 -20.938 1 90 90 SER A CA 1
ATOM 704 C C . SER A 1 90 ? 12.922 -2.658 -20.656 1 90 90 SER A C 1
ATOM 706 O O . SER A 1 90 ? 12.32 -1.687 -20.188 1 90 90 SER A O 1
ATOM 708 N N . ASN A 1 91 ? 12.312 -3.764 -21.125 1 88.88 91 ASN A N 1
ATOM 709 C CA . ASN A 1 91 ? 10.922 -4.035 -20.781 1 88.88 91 ASN A CA 1
ATOM 710 C C . ASN A 1 91 ? 10.758 -4.316 -19.281 1 88.88 91 ASN A C 1
ATOM 712 O O . ASN A 1 91 ? 11.742 -4.449 -18.562 1 88.88 91 ASN A O 1
ATOM 716 N N . PRO A 1 92 ? 9.578 -4.383 -18.75 1 86.94 92 PRO A N 1
ATOM 717 C CA . PRO A 1 92 ? 9.352 -4.531 -17.312 1 86.94 92 PRO A CA 1
ATOM 718 C C . PRO A 1 92 ? 9.961 -5.809 -16.75 1 86.94 92 PRO A C 1
ATOM 720 O O . PRO A 1 92 ? 10.5 -5.805 -15.641 1 86.94 92 PRO A O 1
ATOM 723 N N . VAL A 1 93 ? 9.945 -6.875 -17.531 1 88.44 93 VAL A N 1
ATOM 724 C CA . VAL A 1 93 ? 10.484 -8.141 -17.062 1 88.44 93 VAL A CA 1
ATOM 725 C C . VAL A 1 93 ? 12.008 -8.07 -17.016 1 88.44 93 VAL A C 1
ATOM 727 O O . VAL A 1 93 ? 12.633 -8.531 -16.047 1 88.44 93 VAL A O 1
ATOM 730 N N . GLN A 1 94 ? 12.578 -7.453 -18.016 1 91.56 94 GLN A N 1
ATOM 731 C CA . GLN A 1 94 ? 14.023 -7.258 -18.047 1 91.56 94 GLN A CA 1
ATOM 732 C C . GLN A 1 94 ? 14.484 -6.332 -16.938 1 91.56 94 GLN A C 1
ATOM 734 O O . GLN A 1 94 ? 15.539 -6.555 -16.328 1 91.56 94 GLN A O 1
ATOM 739 N N . TYR A 1 95 ? 13.656 -5.352 -16.703 1 91.62 95 TYR A N 1
ATOM 740 C CA . TYR A 1 95 ? 13.977 -4.398 -15.641 1 91.62 95 TYR A CA 1
ATOM 741 C C . TYR A 1 95 ? 14.102 -5.094 -14.297 1 91.62 95 TYR A C 1
ATOM 743 O O . TYR A 1 95 ? 15.016 -4.805 -13.523 1 91.62 95 TYR A O 1
ATOM 751 N N . THR A 1 96 ? 13.211 -6.031 -14.023 1 91.12 96 THR A N 1
ATOM 752 C CA . THR A 1 96 ? 13.211 -6.766 -12.766 1 91.12 96 THR A CA 1
ATOM 753 C C . THR A 1 96 ? 14.469 -7.629 -12.641 1 91.12 96 THR A C 1
ATOM 755 O O . THR A 1 96 ? 15.078 -7.691 -11.57 1 91.12 96 THR A O 1
ATOM 758 N N . THR A 1 97 ? 14.898 -8.281 -13.695 1 93.19 97 THR A N 1
ATOM 759 C CA . THR A 1 97 ? 16.047 -9.18 -13.664 1 93.19 97 THR A CA 1
ATOM 760 C C . THR A 1 97 ? 17.359 -8.383 -13.539 1 93.19 97 THR A C 1
ATOM 762 O O . THR A 1 97 ? 18.25 -8.766 -12.789 1 93.19 97 THR A O 1
ATOM 765 N N . ILE A 1 98 ? 17.438 -7.301 -14.266 1 94.38 98 ILE A N 1
ATOM 766 C CA . ILE A 1 98 ? 18.641 -6.477 -14.227 1 94.38 98 ILE A CA 1
ATOM 767 C C . ILE A 1 98 ? 18.781 -5.844 -12.844 1 94.38 98 ILE A C 1
ATOM 769 O O . ILE A 1 98 ? 19.891 -5.758 -12.312 1 94.38 98 ILE A O 1
ATOM 773 N N . THR A 1 99 ? 17.688 -5.406 -12.297 1 93.62 99 THR A N 1
ATOM 774 C CA . THR A 1 99 ? 17.719 -4.785 -10.977 1 93.62 99 THR A CA 1
ATOM 775 C C . THR A 1 99 ? 18.188 -5.781 -9.922 1 93.62 99 THR A C 1
ATOM 777 O O . THR A 1 99 ? 18.844 -5.402 -8.945 1 93.62 99 THR A O 1
ATOM 780 N N . GLU A 1 100 ? 17.812 -7.047 -10.102 1 93.81 100 GLU A N 1
ATOM 781 C CA . GLU A 1 100 ? 18.312 -8.07 -9.188 1 93.81 100 GLU A CA 1
ATOM 782 C C . GLU A 1 100 ? 19.828 -8.141 -9.195 1 93.81 100 GLU A C 1
ATOM 784 O O . GLU A 1 100 ? 20.453 -8.344 -8.156 1 93.81 100 GLU A O 1
ATOM 789 N N . GLY A 1 101 ? 20.406 -8.047 -10.406 1 94.12 101 GLY A N 1
ATOM 790 C CA . GLY A 1 101 ? 21.859 -8.016 -10.516 1 94.12 101 GLY A CA 1
ATOM 791 C C . GLY A 1 101 ? 22.484 -6.805 -9.844 1 94.12 101 GLY A C 1
ATOM 792 O O . GLY A 1 101 ? 23.516 -6.922 -9.172 1 94.12 101 GLY A O 1
ATOM 793 N N . ILE A 1 102 ? 21.844 -5.684 -9.984 1 94.56 102 ILE A N 1
ATOM 794 C CA . ILE A 1 102 ? 22.328 -4.441 -9.391 1 94.56 102 ILE A CA 1
ATOM 795 C C . ILE A 1 102 ? 22.312 -4.559 -7.867 1 94.56 102 ILE A C 1
ATOM 797 O O . ILE A 1 102 ? 23.297 -4.219 -7.203 1 94.56 102 ILE A O 1
ATOM 801 N N . VAL A 1 103 ? 21.219 -5.047 -7.285 1 94.5 103 VAL A N 1
ATOM 802 C CA . VAL A 1 103 ? 21.078 -5.168 -5.84 1 94.5 103 VAL A CA 1
ATOM 803 C C . VAL A 1 103 ? 22.109 -6.145 -5.293 1 94.5 103 VAL A C 1
ATOM 805 O O . VAL A 1 103 ? 22.703 -5.898 -4.242 1 94.5 103 VAL A O 1
ATOM 808 N N . SER A 1 104 ? 22.328 -7.246 -6.047 1 94 104 SER A N 1
ATOM 809 C CA . SER A 1 104 ? 23.312 -8.227 -5.605 1 94 104 SER A CA 1
ATOM 810 C C . SER A 1 104 ? 24.719 -7.621 -5.566 1 94 104 SER A C 1
ATOM 812 O O . SER A 1 104 ? 25.5 -7.91 -4.656 1 94 104 SER A O 1
ATOM 814 N N . LEU A 1 105 ? 25.031 -6.793 -6.531 1 95.06 105 LEU A N 1
ATOM 815 C CA . LEU A 1 105 ? 26.328 -6.125 -6.562 1 95.06 105 LEU A CA 1
ATOM 816 C C . LEU A 1 105 ? 26.469 -5.145 -5.402 1 95.06 105 LEU A C 1
ATOM 818 O O . LEU A 1 105 ? 27.531 -5.031 -4.801 1 95.06 105 LEU A O 1
ATOM 822 N N . LEU A 1 106 ? 25.375 -4.461 -5.109 1 93.94 106 LEU A N 1
ATOM 823 C CA . LEU A 1 106 ? 25.359 -3.516 -4 1 93.94 106 LEU A CA 1
ATOM 824 C C . LEU A 1 106 ? 25.578 -4.234 -2.672 1 93.94 106 LEU A C 1
ATOM 826 O O . LEU A 1 106 ? 26.266 -3.727 -1.789 1 93.94 106 LEU A O 1
ATOM 830 N N . LEU A 1 107 ? 25.016 -5.391 -2.529 1 93.75 107 LEU A N 1
ATOM 831 C CA . LEU A 1 107 ? 25.156 -6.156 -1.297 1 93.75 107 LEU A CA 1
ATOM 832 C C . LEU A 1 107 ? 26.578 -6.676 -1.135 1 93.75 107 LEU A C 1
ATOM 834 O O . LEU A 1 107 ? 27.094 -6.75 -0.016 1 93.75 107 LEU A O 1
ATOM 838 N N . LEU A 1 108 ? 27.172 -7.027 -2.248 1 92.81 108 LEU A N 1
ATOM 839 C CA . LEU A 1 108 ? 28.562 -7.445 -2.188 1 92.81 108 LEU A CA 1
ATOM 840 C C . LEU A 1 108 ? 29.453 -6.305 -1.705 1 92.81 108 LEU A C 1
ATOM 842 O O . LEU A 1 108 ? 30.375 -6.516 -0.902 1 92.81 108 LEU A O 1
ATOM 846 N N . SER A 1 109 ? 29.156 -5.137 -2.225 1 91.25 109 SER A N 1
ATOM 847 C CA . SER A 1 109 ? 29.906 -3.959 -1.798 1 91.25 109 SER A CA 1
ATOM 848 C C . SER A 1 109 ? 29.672 -3.66 -0.322 1 91.25 109 SER A C 1
ATOM 850 O O . SER A 1 109 ? 30.594 -3.271 0.395 1 91.25 109 SER A O 1
ATOM 852 N N . LEU A 1 110 ? 28.438 -3.799 0.196 1 93.06 110 LEU A N 1
ATOM 853 C CA . LEU A 1 110 ? 28.094 -3.584 1.599 1 93.06 110 LEU A CA 1
ATOM 854 C C . LEU A 1 110 ? 28.828 -4.586 2.492 1 93.06 110 LEU A C 1
ATOM 856 O O . LEU A 1 110 ? 29.344 -4.219 3.549 1 93.06 110 LEU A O 1
ATOM 860 N N . LYS A 1 111 ? 28.844 -5.816 2.086 1 91.44 111 LYS A N 1
ATOM 861 C CA . LYS A 1 111 ? 29.516 -6.859 2.854 1 91.44 111 LYS A CA 1
ATOM 862 C C . LYS A 1 111 ? 31.016 -6.559 2.986 1 91.44 111 LYS A C 1
ATOM 864 O O . LYS A 1 111 ? 31.594 -6.723 4.062 1 91.44 111 LYS A O 1
ATOM 869 N N . ARG A 1 112 ? 31.625 -6.105 1.896 1 89.62 112 ARG A N 1
ATOM 870 C CA . ARG A 1 112 ? 33.031 -5.777 1.904 1 89.62 112 ARG A CA 1
ATOM 871 C C . ARG A 1 112 ? 33.312 -4.594 2.826 1 89.62 112 ARG A C 1
ATOM 873 O O . ARG A 1 112 ? 34.281 -4.617 3.592 1 89.62 112 ARG A O 1
ATOM 880 N N . LYS A 1 113 ? 32.5 -3.605 2.781 1 89.94 113 LYS A N 1
ATOM 881 C CA . LYS A 1 113 ? 32.688 -2.422 3.617 1 89.94 113 LYS A CA 1
ATOM 882 C C . LYS A 1 113 ? 32.469 -2.748 5.09 1 89.94 113 LYS A C 1
ATOM 884 O O . LYS A 1 113 ? 33.125 -2.217 5.965 1 89.94 113 LYS A O 1
ATOM 889 N N . ALA A 1 114 ? 31.391 -3.553 5.355 1 90.06 114 ALA A N 1
ATOM 890 C CA . ALA A 1 114 ? 31.094 -3.961 6.727 1 90.06 114 ALA A CA 1
ATOM 891 C C . ALA A 1 114 ? 32.219 -4.773 7.324 1 90.06 114 ALA A C 1
ATOM 893 O O . ALA A 1 114 ? 32.531 -4.664 8.516 1 90.06 114 ALA A O 1
ATOM 894 N N . ALA A 1 115 ? 32.875 -5.57 6.488 1 87.25 115 ALA A N 1
ATOM 895 C CA . ALA A 1 115 ? 34 -6.402 6.949 1 87.25 115 ALA A CA 1
ATOM 896 C C . ALA A 1 115 ? 35.219 -5.547 7.293 1 87.25 115 ALA A C 1
ATOM 898 O O . ALA A 1 115 ? 36 -5.906 8.164 1 87.25 115 ALA A O 1
ATOM 899 N N . LEU A 1 116 ? 35.312 -4.402 6.699 1 88.31 116 LEU A N 1
ATOM 900 C CA . LEU A 1 116 ? 36.438 -3.516 6.906 1 88.31 116 LEU A CA 1
ATOM 901 C C . LEU A 1 116 ? 36.219 -2.607 8.109 1 88.31 116 LEU A C 1
ATOM 903 O O . LEU A 1 116 ? 37.156 -1.933 8.562 1 88.31 116 LEU A O 1
ATOM 907 N N . LEU A 1 117 ? 35 -2.65 8.703 1 87.75 117 LEU A N 1
ATOM 908 C CA . LEU A 1 117 ? 34.656 -1.772 9.828 1 87.75 117 LEU A CA 1
ATOM 909 C C . LEU A 1 117 ? 35.406 -2.215 11.086 1 87.75 117 LEU A C 1
ATOM 911 O O . LEU A 1 117 ? 35.438 -3.406 11.398 1 87.75 117 LEU A O 1
ATOM 915 N N . LYS A 1 118 ? 35.969 -1.282 11.719 1 81.38 118 LYS A N 1
ATOM 916 C CA . LYS A 1 118 ? 36.656 -1.535 12.984 1 81.38 118 LYS A CA 1
ATOM 917 C C . LYS A 1 118 ? 35.656 -1.622 14.133 1 81.38 118 LYS A C 1
ATOM 919 O O . LYS A 1 118 ? 34.5 -1.21 13.992 1 81.38 118 LYS A O 1
ATOM 924 N N . ASP A 1 119 ? 35.969 -2.311 15.164 1 72.81 119 ASP A N 1
ATOM 925 C CA . ASP A 1 119 ? 35.094 -2.66 16.297 1 72.81 119 ASP A CA 1
ATOM 926 C C . ASP A 1 119 ? 34.312 -1.444 16.781 1 72.81 119 ASP A C 1
ATOM 928 O O . ASP A 1 119 ? 33.156 -1.562 17.141 1 72.81 119 ASP A O 1
ATOM 932 N N . ASN A 1 120 ? 34.844 -0.258 16.781 1 79.19 120 ASN A N 1
ATOM 933 C CA . ASN A 1 120 ? 34.156 0.869 17.406 1 79.19 120 ASN A CA 1
ATOM 934 C C . ASN A 1 120 ? 33.594 1.818 16.359 1 79.19 120 ASN A C 1
ATOM 936 O O . ASN A 1 120 ? 33.062 2.885 16.688 1 79.19 120 ASN A O 1
ATOM 940 N N . GLU A 1 121 ? 33.5 1.267 15.102 1 85.44 121 GLU A N 1
ATOM 941 C CA . GLU A 1 121 ? 33.031 2.18 14.062 1 85.44 121 GLU A CA 1
ATOM 942 C C . GLU A 1 121 ? 31.594 1.848 13.648 1 85.44 121 GLU A C 1
ATOM 944 O O . GLU A 1 121 ? 31.25 0.676 13.492 1 85.44 121 GLU A O 1
ATOM 949 N N . LYS A 1 122 ? 30.781 2.848 13.75 1 86 122 LYS A N 1
ATOM 950 C CA . LYS A 1 122 ? 29.406 2.668 13.297 1 86 122 LYS A CA 1
ATOM 951 C C . LYS A 1 122 ? 29.297 2.807 11.781 1 86 122 LYS A C 1
ATOM 953 O O . LYS A 1 122 ? 29.938 3.684 11.188 1 86 122 LYS A O 1
ATOM 958 N N . PHE A 1 123 ? 28.625 1.912 11.18 1 89.62 123 PHE A N 1
ATOM 959 C CA . PHE A 1 123 ? 28.438 1.937 9.734 1 89.62 123 PHE A CA 1
ATOM 960 C C . PHE A 1 123 ? 27.516 3.086 9.328 1 89.62 123 PHE A C 1
ATOM 962 O O . PHE A 1 123 ? 26.469 3.291 9.938 1 89.62 123 PHE A O 1
ATOM 969 N N . GLN A 1 124 ? 27.969 3.969 8.445 1 88.12 124 GLN A N 1
ATOM 970 C CA . GLN A 1 124 ? 27.156 5.016 7.844 1 88.12 124 GLN A CA 1
ATOM 971 C C . GLN A 1 124 ? 27.125 4.883 6.324 1 88.12 124 GLN A C 1
ATOM 973 O O . GLN A 1 124 ? 28.156 4.695 5.691 1 88.12 124 GLN A O 1
ATOM 978 N N . SER A 1 125 ? 25.922 4.871 5.816 1 88.75 125 SER A N 1
ATOM 979 C CA . SER A 1 125 ? 25.766 4.734 4.371 1 88.75 125 SER A CA 1
ATOM 980 C C . SER A 1 125 ? 26.5 5.852 3.635 1 88.75 125 SER A C 1
ATOM 982 O O . SER A 1 125 ? 26.422 7.016 4.023 1 88.75 125 SER A O 1
ATOM 984 N N . HIS A 1 126 ? 27.266 5.59 2.674 1 87.69 126 HIS A N 1
ATOM 985 C CA . HIS A 1 126 ? 27.984 6.582 1.888 1 87.69 126 HIS A CA 1
ATOM 986 C C . HIS A 1 126 ? 27.078 7.219 0.838 1 87.69 126 HIS A C 1
ATOM 988 O O . HIS A 1 126 ? 27.438 8.234 0.239 1 87.69 126 HIS A O 1
ATOM 994 N N . PHE A 1 127 ? 25.844 6.652 0.765 1 90.5 127 PHE A N 1
ATOM 995 C CA . PHE A 1 127 ? 24.906 7.172 -0.218 1 90.5 127 PHE A CA 1
ATOM 996 C C . PHE A 1 127 ? 24 8.227 0.407 1 90.5 127 PHE A C 1
ATOM 998 O O . PHE A 1 127 ? 23.75 8.203 1.614 1 90.5 127 PHE A O 1
ATOM 1005 N N . GLY A 1 128 ? 23.562 9.188 -0.378 1 89.69 128 GLY A N 1
ATOM 1006 C CA . GLY A 1 128 ? 22.578 10.195 -0.008 1 89.69 128 GLY A CA 1
ATOM 1007 C C . GLY A 1 128 ? 21.344 10.18 -0.896 1 89.69 128 GLY A C 1
ATOM 1008 O O . GLY A 1 128 ? 21.141 9.242 -1.662 1 89.69 128 GLY A O 1
ATOM 1009 N N . LEU A 1 129 ? 20.469 11.141 -0.784 1 90.75 129 LEU A N 1
ATOM 1010 C CA . LEU A 1 129 ? 19.25 11.242 -1.576 1 90.75 129 LEU A CA 1
ATOM 1011 C C . LEU A 1 129 ? 19.547 11.852 -2.943 1 90.75 129 LEU A C 1
ATOM 1013 O O . LEU A 1 129 ? 18.953 11.453 -3.945 1 90.75 129 LEU A O 1
ATOM 1017 N N . LYS A 1 130 ? 20.406 12.875 -2.98 1 84.75 130 LYS A N 1
ATOM 1018 C CA . LYS A 1 130 ? 20.719 13.531 -4.242 1 84.75 130 LYS A CA 1
ATOM 1019 C C . LYS A 1 130 ? 22.203 13.414 -4.559 1 84.75 130 LYS A C 1
ATOM 1021 O O . LYS A 1 130 ? 22.594 12.938 -5.633 1 84.75 130 LYS A O 1
ATOM 1026 N N . THR A 1 131 ? 23.062 13.852 -3.496 1 83.44 131 THR A N 1
ATOM 1027 C CA . THR A 1 131 ? 24.5 13.719 -3.68 1 83.44 131 THR A CA 1
ATOM 1028 C C . THR A 1 131 ? 24.953 12.281 -3.439 1 83.44 131 THR A C 1
ATOM 1030 O O . THR A 1 131 ? 24.656 11.703 -2.391 1 83.44 131 THR A O 1
ATOM 1033 N N . GLN A 1 132 ? 25.609 11.719 -4.445 1 87.88 132 GLN A N 1
ATOM 1034 C CA . GLN A 1 132 ? 25.953 10.297 -4.375 1 87.88 132 GLN A CA 1
ATOM 1035 C C . GLN A 1 132 ? 24.703 9.453 -4.129 1 87.88 132 GLN A C 1
ATOM 1037 O O . GLN A 1 132 ? 24.641 8.703 -3.15 1 87.88 132 GLN A O 1
ATOM 1042 N N . GLN A 1 133 ? 23.812 9.664 -4.992 1 91.12 133 GLN A N 1
ATOM 1043 C CA . GLN A 1 133 ? 22.484 9.078 -4.887 1 91.12 133 GLN A CA 1
ATOM 1044 C C . GLN A 1 133 ? 22.547 7.555 -4.84 1 91.12 133 GLN A C 1
ATOM 1046 O O . GLN A 1 133 ? 23.328 6.941 -5.57 1 91.12 133 GLN A O 1
ATOM 1051 N N . HIS A 1 134 ? 21.844 6.957 -3.918 1 92.38 134 HIS A N 1
ATOM 1052 C CA . HIS A 1 134 ? 21.766 5.504 -3.857 1 92.38 134 HIS A CA 1
ATOM 1053 C C . HIS A 1 134 ? 21.234 4.93 -5.168 1 92.38 134 HIS A C 1
ATOM 1055 O O . HIS A 1 134 ? 20.25 5.426 -5.715 1 92.38 134 HIS A O 1
ATOM 1061 N N . PRO A 1 135 ? 21.797 3.977 -5.723 1 90.56 135 PRO A N 1
ATOM 1062 C CA . PRO A 1 135 ? 21.391 3.43 -7.02 1 90.56 135 PRO A CA 1
ATOM 1063 C C . PRO A 1 135 ? 19.922 2.982 -7.047 1 90.56 135 PRO A C 1
ATOM 1065 O O . PRO A 1 135 ? 19.281 3.021 -8.102 1 90.56 135 PRO A O 1
ATOM 1068 N N . MET A 1 136 ? 19.375 2.576 -5.941 1 92 136 MET A N 1
ATOM 1069 C CA . MET A 1 136 ? 17.984 2.166 -5.887 1 92 136 MET A CA 1
ATOM 1070 C C . MET A 1 136 ? 17.047 3.355 -6.121 1 92 136 MET A C 1
ATOM 1072 O O . MET A 1 136 ? 15.922 3.188 -6.586 1 92 136 MET A O 1
ATOM 1076 N N . ILE A 1 137 ? 17.453 4.574 -5.723 1 92.75 137 ILE A N 1
ATOM 1077 C CA . ILE A 1 137 ? 16.672 5.777 -5.973 1 92.75 137 ILE A CA 1
ATOM 1078 C C . ILE A 1 137 ? 16.641 6.074 -7.469 1 92.75 137 ILE A C 1
ATOM 1080 O O . ILE A 1 137 ? 15.617 6.473 -8.016 1 92.75 137 ILE A O 1
ATOM 1084 N N . THR A 1 138 ? 17.734 5.848 -8.102 1 88.25 138 THR A N 1
ATOM 1085 C CA . THR A 1 138 ? 17.812 6.031 -9.547 1 88.25 138 THR A CA 1
ATOM 1086 C C . THR A 1 138 ? 16.844 5.082 -10.258 1 88.25 138 THR A C 1
ATOM 1088 O O . THR A 1 138 ? 16.234 5.453 -11.266 1 88.25 138 THR A O 1
ATOM 1091 N N . LEU A 1 139 ? 16.75 3.9 -9.703 1 88.31 139 LEU A N 1
ATOM 1092 C CA . LEU A 1 139 ? 15.836 2.91 -10.25 1 88.31 139 LEU A CA 1
ATOM 1093 C C . LEU A 1 139 ? 14.391 3.373 -10.117 1 88.31 139 LEU A C 1
ATOM 1095 O O . LEU A 1 139 ? 13.57 3.143 -11.016 1 88.31 139 LEU A O 1
ATOM 1099 N N . LEU A 1 140 ? 14.055 4.086 -9.07 1 88.25 140 LEU A N 1
ATOM 1100 C CA . LEU A 1 140 ? 12.695 4.512 -8.75 1 88.25 140 LEU A CA 1
ATOM 1101 C C . LEU A 1 140 ? 12.266 5.672 -9.648 1 88.25 140 LEU A C 1
ATOM 1103 O O . LEU A 1 140 ? 11.07 5.934 -9.805 1 88.25 140 LEU A O 1
ATOM 1107 N N . GLN A 1 141 ? 13.156 6.316 -10.227 1 85.5 141 GLN A N 1
ATOM 1108 C CA . GLN A 1 141 ? 12.844 7.477 -11.055 1 85.5 141 GLN A CA 1
ATOM 1109 C C . GLN A 1 141 ? 12.352 7.055 -12.438 1 85.5 141 GLN A C 1
ATOM 1111 O O . GLN A 1 141 ? 11.742 7.852 -13.148 1 85.5 141 GLN A O 1
ATOM 1116 N N . ASN A 1 142 ? 12.477 5.695 -12.68 1 83.94 142 ASN A N 1
ATOM 1117 C CA . ASN A 1 142 ? 11.945 5.164 -13.93 1 83.94 142 ASN A CA 1
ATOM 1118 C C . ASN A 1 142 ? 10.484 4.75 -13.789 1 83.94 142 ASN A C 1
ATOM 1120 O O . ASN A 1 142 ? 10.102 4.137 -12.789 1 83.94 142 ASN A O 1
ATOM 1124 N N . SER A 1 143 ? 9.664 5.113 -14.82 1 79.5 143 SER A N 1
ATOM 1125 C CA . SER A 1 143 ? 8.219 4.914 -14.758 1 79.5 143 SER A CA 1
ATOM 1126 C C . SER A 1 143 ? 7.863 3.436 -14.82 1 79.5 143 SER A C 1
ATOM 1128 O O . SER A 1 143 ? 6.762 3.039 -14.43 1 79.5 143 SER A O 1
ATOM 1130 N N . VAL A 1 144 ? 8.773 2.564 -15.258 1 83.25 144 VAL A N 1
ATOM 1131 C CA . VAL A 1 144 ? 8.461 1.156 -15.484 1 83.25 144 VAL A CA 1
ATOM 1132 C C . VAL A 1 144 ? 8.656 0.368 -14.195 1 83.25 144 VAL A C 1
ATOM 1134 O O . VAL A 1 144 ? 8.203 -0.775 -14.086 1 83.25 144 VAL A O 1
ATOM 1137 N N . VAL A 1 145 ? 9.062 1.075 -13.148 1 83.44 145 VAL A N 1
ATOM 1138 C CA . VAL A 1 145 ? 9.422 0.381 -11.914 1 83.44 145 VAL A CA 1
ATOM 1139 C C . VAL A 1 145 ? 8.164 0.023 -11.141 1 83.44 145 VAL A C 1
ATOM 1141 O O . VAL A 1 145 ? 7.215 0.81 -11.086 1 83.44 145 VAL A O 1
ATOM 1144 N N . ASN A 1 146 ? 8.125 -1.269 -10.734 1 87.62 146 ASN A N 1
ATOM 1145 C CA . ASN A 1 146 ? 7.07 -1.747 -9.844 1 87.62 146 ASN A CA 1
ATOM 1146 C C . ASN A 1 146 ? 7.469 -1.599 -8.375 1 87.62 146 ASN A C 1
ATOM 1148 O O . ASN A 1 146 ? 8.406 -2.248 -7.914 1 87.62 146 ASN A O 1
ATOM 1152 N N . MET A 1 147 ? 6.73 -0.751 -7.586 1 91 147 MET A N 1
ATOM 1153 C CA . MET A 1 147 ? 7.051 -0.44 -6.195 1 91 147 MET A CA 1
ATOM 1154 C C . MET A 1 147 ? 6.996 -1.694 -5.328 1 91 147 MET A C 1
ATOM 1156 O O . MET A 1 147 ? 7.758 -1.828 -4.371 1 91 147 MET A O 1
ATOM 1160 N N . ASN A 1 148 ? 6.141 -2.633 -5.684 1 90.88 148 ASN A N 1
ATOM 1161 C CA . ASN A 1 148 ? 6.059 -3.871 -4.914 1 90.88 148 ASN A CA 1
ATOM 1162 C C . ASN A 1 148 ? 7.32 -4.715 -5.074 1 90.88 148 ASN A C 1
ATOM 1164 O O . ASN A 1 148 ? 7.723 -5.418 -4.148 1 90.88 148 ASN A O 1
ATOM 1168 N N . ASP A 1 149 ? 7.914 -4.684 -6.262 1 93.31 149 ASP A N 1
ATOM 1169 C CA . ASP A 1 149 ? 9.164 -5.402 -6.484 1 93.31 149 ASP A CA 1
ATOM 1170 C C . ASP A 1 149 ? 10.305 -4.777 -5.68 1 93.31 149 ASP A C 1
ATOM 1172 O O . ASP A 1 149 ? 11.156 -5.492 -5.137 1 93.31 149 ASP A O 1
ATOM 1176 N N . VAL A 1 150 ? 10.32 -3.457 -5.641 1 93.88 150 VAL A N 1
ATOM 1177 C CA . VAL A 1 150 ? 11.32 -2.754 -4.84 1 93.88 150 VAL A CA 1
ATOM 1178 C C . VAL A 1 150 ? 11.148 -3.111 -3.367 1 93.88 150 VAL A C 1
ATOM 1180 O O . VAL A 1 150 ? 12.125 -3.365 -2.666 1 93.88 150 VAL A O 1
ATOM 1183 N N . ALA A 1 151 ? 9.867 -3.074 -2.912 1 94.19 151 ALA A N 1
ATOM 1184 C CA . ALA A 1 151 ? 9.578 -3.441 -1.529 1 94.19 151 ALA A CA 1
ATOM 1185 C C . ALA A 1 151 ? 10.047 -4.863 -1.229 1 94.19 151 ALA A C 1
ATOM 1187 O O . ALA A 1 151 ? 10.57 -5.133 -0.147 1 94.19 151 ALA A O 1
ATOM 1188 N N . ASN A 1 152 ? 9.805 -5.762 -2.166 1 94.06 152 ASN A N 1
ATOM 1189 C CA . ASN A 1 152 ? 10.234 -7.148 -2.027 1 94.06 152 ASN A CA 1
ATOM 1190 C C . ASN A 1 152 ? 11.75 -7.25 -1.887 1 94.06 152 ASN A C 1
ATOM 1192 O O . ASN A 1 152 ? 12.25 -8 -1.045 1 94.06 152 ASN A O 1
ATOM 1196 N N . LYS A 1 153 ? 12.445 -6.539 -2.703 1 95 153 LYS A N 1
ATOM 1197 C CA . LYS A 1 153 ? 13.906 -6.539 -2.656 1 95 153 LYS A CA 1
ATOM 1198 C C . LYS A 1 153 ? 14.414 -5.938 -1.349 1 95 153 LYS A C 1
ATOM 1200 O O . LYS A 1 153 ? 15.352 -6.461 -0.745 1 95 153 LYS A O 1
ATOM 1205 N N . MET A 1 154 ? 13.805 -4.836 -0.872 1 94.75 154 MET A N 1
ATOM 1206 C CA . MET A 1 154 ? 14.188 -4.211 0.39 1 94.75 154 MET A CA 1
ATOM 1207 C C . MET A 1 154 ? 13.969 -5.16 1.561 1 94.75 154 MET A C 1
ATOM 1209 O O . MET A 1 154 ? 14.797 -5.25 2.463 1 94.75 154 MET A O 1
ATOM 1213 N N . ASN A 1 155 ? 12.836 -5.82 1.536 1 92.06 155 ASN A N 1
ATOM 1214 C CA . ASN A 1 155 ? 12.555 -6.812 2.566 1 92.06 155 ASN A CA 1
ATOM 1215 C C . ASN A 1 155 ? 13.594 -7.93 2.566 1 92.06 155 ASN A C 1
ATOM 1217 O O . ASN A 1 155 ? 13.992 -8.422 3.627 1 92.06 155 ASN A O 1
ATOM 1221 N N . GLY A 1 156 ? 13.992 -8.375 1.375 1 92.44 156 GLY A N 1
ATOM 1222 C CA . GLY A 1 156 ? 15.016 -9.398 1.257 1 92.44 156 GLY A CA 1
ATOM 1223 C C . GLY A 1 156 ? 16.359 -8.961 1.822 1 92.44 156 GLY A C 1
ATOM 1224 O O . GLY A 1 156 ? 17.062 -9.758 2.447 1 92.44 156 GLY A O 1
ATOM 1225 N N . ILE A 1 157 ? 16.703 -7.699 1.618 1 94.75 157 ILE A N 1
ATOM 1226 C CA . ILE A 1 157 ? 17.953 -7.152 2.109 1 94.75 157 ILE A CA 1
ATOM 1227 C C . ILE A 1 157 ? 17.922 -7.078 3.635 1 94.75 157 ILE A C 1
ATOM 1229 O O . ILE A 1 157 ? 18.875 -7.492 4.301 1 94.75 157 ILE A O 1
ATOM 1233 N N . CYS A 1 158 ? 16.828 -6.582 4.172 1 94.25 158 CYS A N 1
ATOM 1234 C CA . CYS A 1 158 ? 16.719 -6.352 5.609 1 94.25 158 CYS A CA 1
ATOM 1235 C C . CYS A 1 158 ? 16.609 -7.672 6.367 1 94.25 158 CYS A C 1
ATOM 1237 O O . CYS A 1 158 ? 16.938 -7.734 7.555 1 94.25 158 CYS A O 1
ATOM 1239 N N . ASN A 1 159 ? 16.125 -8.734 5.727 1 90.06 159 ASN A N 1
ATOM 1240 C CA . ASN A 1 159 ? 16.016 -10.047 6.355 1 90.06 159 ASN A CA 1
ATOM 1241 C C . ASN A 1 159 ? 17.016 -11.031 5.766 1 90.06 159 ASN A C 1
ATOM 1243 O O . ASN A 1 159 ? 16.797 -12.242 5.812 1 90.06 159 ASN A O 1
ATOM 1247 N N . HIS A 1 160 ? 18.109 -10.5 5.309 1 91.31 160 HIS A N 1
ATOM 1248 C CA . HIS A 1 160 ? 19.125 -11.32 4.668 1 91.31 160 HIS A CA 1
ATOM 1249 C C . HIS A 1 160 ? 19.688 -12.344 5.641 1 91.31 160 HIS A C 1
ATOM 1251 O O . HIS A 1 160 ? 19.75 -12.102 6.848 1 91.31 160 HIS A O 1
ATOM 1257 N N . HIS A 1 161 ? 20.141 -13.453 5.207 1 86 161 HIS A N 1
ATOM 1258 C CA . HIS A 1 161 ? 20.656 -14.539 6.031 1 86 161 HIS A CA 1
ATOM 1259 C C . HIS A 1 161 ? 22 -14.18 6.641 1 86 161 HIS A C 1
ATOM 1261 O O . HIS A 1 161 ? 22.328 -14.641 7.738 1 86 161 HIS A O 1
ATOM 1267 N N . ASP A 1 162 ? 22.766 -13.406 5.84 1 89.5 162 ASP A N 1
ATOM 1268 C CA . ASP A 1 162 ? 24.078 -12.969 6.328 1 89.5 162 ASP A CA 1
ATOM 1269 C C . ASP A 1 162 ? 23.922 -11.883 7.398 1 89.5 162 ASP A C 1
ATOM 1271 O O . ASP A 1 162 ? 23.375 -10.812 7.133 1 89.5 162 ASP A O 1
ATOM 1275 N N . LYS A 1 163 ? 24.469 -12.102 8.531 1 89 163 LYS A N 1
ATOM 1276 C CA . LYS A 1 163 ? 24.328 -11.203 9.672 1 89 163 LYS A CA 1
ATOM 1277 C C . LYS A 1 163 ? 24.953 -9.844 9.398 1 89 163 LYS A C 1
ATOM 1279 O O . LYS A 1 163 ? 24.438 -8.812 9.82 1 89 163 LYS A O 1
ATOM 1284 N N . GLN A 1 164 ? 26.047 -9.805 8.641 1 89.81 164 GLN A N 1
ATOM 1285 C CA . GLN A 1 164 ? 26.734 -8.555 8.328 1 89.81 164 GLN A CA 1
ATOM 1286 C C . GLN A 1 164 ? 25.875 -7.664 7.434 1 89.81 164 GLN A C 1
ATOM 1288 O O . GLN A 1 164 ? 25.875 -6.441 7.578 1 89.81 164 GLN A O 1
ATOM 1293 N N . ILE A 1 165 ? 25.188 -8.273 6.535 1 92.75 165 ILE A N 1
ATOM 1294 C CA . ILE A 1 165 ? 24.312 -7.52 5.652 1 92.75 165 ILE A CA 1
ATOM 1295 C C . ILE A 1 165 ? 23.062 -7.09 6.422 1 92.75 165 ILE A C 1
ATOM 1297 O O . ILE A 1 165 ? 22.641 -5.934 6.348 1 92.75 165 ILE A O 1
ATOM 1301 N N . LYS A 1 166 ? 22.453 -7.977 7.203 1 91.81 166 LYS A N 1
ATOM 1302 C CA . LYS A 1 166 ? 21.219 -7.734 7.934 1 91.81 166 LYS A CA 1
ATOM 1303 C C . LYS A 1 166 ? 21.391 -6.617 8.953 1 91.81 166 LYS A C 1
ATOM 1305 O O . LYS A 1 166 ? 20.562 -5.711 9.039 1 91.81 166 LYS A O 1
ATOM 1310 N N . ASP A 1 167 ? 22.5 -6.555 9.711 1 91.44 167 ASP A N 1
ATOM 1311 C CA . ASP A 1 167 ? 22.719 -5.609 10.805 1 91.44 167 ASP A CA 1
ATOM 1312 C C . ASP A 1 167 ? 22.922 -4.191 10.266 1 91.44 167 ASP A C 1
ATOM 1314 O O . ASP A 1 167 ? 22.578 -3.215 10.93 1 91.44 167 ASP A O 1
ATOM 1318 N N . HIS A 1 168 ? 23.406 -4.047 9.031 1 94.06 168 HIS A N 1
ATOM 1319 C CA . HIS A 1 168 ? 23.719 -2.725 8.5 1 94.06 168 HIS A CA 1
ATOM 1320 C C . HIS A 1 168 ? 22.75 -2.35 7.375 1 94.06 168 HIS A C 1
ATOM 1322 O O . HIS A 1 168 ? 22.906 -1.301 6.746 1 94.06 168 HIS A O 1
ATOM 1328 N N . SER A 1 169 ? 21.766 -3.195 7.137 1 94.62 169 SER A N 1
ATOM 1329 C CA . SER A 1 169 ? 20.875 -3.014 6 1 94.62 169 SER A CA 1
ATOM 1330 C C . SER A 1 169 ? 20.016 -1.758 6.16 1 94.62 169 SER A C 1
ATOM 1332 O O . SER A 1 169 ? 19.844 -0.999 5.203 1 94.62 169 SER A O 1
ATOM 1334 N N . ILE A 1 170 ? 19.516 -1.438 7.379 1 95.25 170 ILE A N 1
ATOM 1335 C CA . ILE A 1 170 ? 18.625 -0.307 7.617 1 95.25 170 ILE A CA 1
ATOM 1336 C C . ILE A 1 170 ? 19.375 1 7.371 1 95.25 170 ILE A C 1
ATOM 1338 O O . ILE A 1 170 ? 18.875 1.892 6.684 1 95.25 170 ILE A O 1
ATOM 1342 N N . GLU A 1 171 ? 20.594 1.076 7.945 1 94.69 171 GLU A N 1
ATOM 1343 C CA . GLU A 1 171 ? 21.406 2.27 7.727 1 94.69 171 GLU A CA 1
ATOM 1344 C C . GLU A 1 171 ? 21.781 2.41 6.254 1 94.69 171 GLU A C 1
ATOM 1346 O O . GLU A 1 171 ? 21.797 3.518 5.715 1 94.69 171 GLU A O 1
ATOM 1351 N N . TYR A 1 172 ? 22.078 1.251 5.641 1 95.25 172 TYR A N 1
ATOM 1352 C CA . TYR A 1 172 ? 22.469 1.243 4.234 1 95.25 172 TYR A CA 1
ATOM 1353 C C . TYR A 1 172 ? 21.328 1.741 3.35 1 95.25 172 TYR A C 1
ATOM 1355 O O . TYR A 1 172 ? 21.562 2.443 2.363 1 95.25 172 TYR A O 1
ATOM 1363 N N . LEU A 1 173 ? 20.078 1.378 3.705 1 96.25 173 LEU A N 1
ATOM 1364 C CA . LEU A 1 173 ? 18.922 1.704 2.881 1 96.25 173 LEU A CA 1
ATOM 1365 C C . LEU A 1 173 ? 18.234 2.973 3.383 1 96.25 173 LEU A C 1
ATOM 1367 O O . LEU A 1 173 ? 17.172 3.357 2.873 1 96.25 173 LEU A O 1
ATOM 1371 N N . ARG A 1 174 ? 18.703 3.705 4.359 1 95.94 174 ARG A N 1
ATOM 1372 C CA . ARG A 1 174 ? 18.094 4.898 4.941 1 95.94 174 ARG A CA 1
ATOM 1373 C C . ARG A 1 174 ? 17.734 5.914 3.861 1 95.94 174 ARG A C 1
ATOM 1375 O O . ARG A 1 174 ? 16.609 6.41 3.814 1 95.94 174 ARG A O 1
ATOM 1382 N N . PRO A 1 175 ? 18.672 6.238 2.877 1 95.88 175 PRO A N 1
ATOM 1383 C CA . PRO A 1 175 ? 18.297 7.215 1.85 1 95.88 175 PRO A CA 1
ATOM 1384 C C . PRO A 1 175 ? 17.125 6.75 0.987 1 95.88 175 PRO A C 1
ATOM 1386 O O . PRO A 1 175 ? 16.312 7.566 0.567 1 95.88 175 PRO A O 1
ATOM 1389 N N . VAL A 1 176 ? 17.062 5.422 0.734 1 96.38 176 VAL A N 1
ATOM 1390 C CA . VAL A 1 176 ? 15.992 4.883 -0.097 1 96.38 176 VAL A CA 1
ATOM 1391 C C . VAL A 1 176 ? 14.656 5 0.634 1 96.38 176 VAL A C 1
ATOM 1393 O O . VAL A 1 176 ? 13.656 5.418 0.047 1 96.38 176 VAL A O 1
ATOM 1396 N N . TYR A 1 177 ? 14.625 4.621 1.938 1 96.88 177 TYR A N 1
ATOM 1397 C CA . TYR A 1 177 ? 13.422 4.754 2.752 1 96.88 177 TYR A CA 1
ATOM 1398 C C . TYR A 1 177 ? 12.938 6.199 2.768 1 96.88 177 TYR A C 1
ATOM 1400 O O . TYR A 1 177 ? 11.75 6.461 2.568 1 96.88 177 TYR A O 1
ATOM 1408 N N . LEU A 1 178 ? 13.859 7.137 3.006 1 96.62 178 LEU A N 1
ATOM 1409 C CA . LEU A 1 178 ? 13.508 8.547 3.102 1 96.62 178 LEU A CA 1
ATOM 1410 C C . LEU A 1 178 ? 12.992 9.078 1.765 1 96.62 178 LEU A C 1
ATOM 1412 O O . LEU A 1 178 ? 12.031 9.844 1.723 1 96.62 178 LEU A O 1
ATOM 1416 N N . TYR A 1 179 ? 13.609 8.664 0.689 1 95.5 179 TYR A N 1
ATOM 1417 C CA . TYR A 1 179 ? 13.195 9.109 -0.636 1 95.5 179 TYR A CA 1
ATOM 1418 C C . TYR A 1 179 ? 11.773 8.664 -0.946 1 95.5 179 TYR A C 1
ATOM 1420 O O . TYR A 1 179 ? 11 9.422 -1.538 1 95.5 179 TYR A O 1
ATOM 1428 N N . ILE A 1 180 ? 11.453 7.461 -0.55 1 95.38 180 ILE A N 1
ATOM 1429 C CA . ILE A 1 180 ? 10.156 6.883 -0.905 1 95.38 180 ILE A CA 1
ATOM 1430 C C . ILE A 1 180 ? 9.078 7.434 0.018 1 95.38 180 ILE A C 1
ATOM 1432 O O . ILE A 1 180 ? 8.023 7.879 -0.447 1 95.38 180 ILE A O 1
ATOM 1436 N N . LEU A 1 181 ? 9.273 7.496 1.339 1 95.88 181 LEU A N 1
ATOM 1437 C CA . LEU A 1 181 ? 8.211 7.75 2.307 1 95.88 181 LEU A CA 1
ATOM 1438 C C . LEU A 1 181 ? 8.102 9.242 2.617 1 95.88 181 LEU A C 1
ATOM 1440 O O . LEU A 1 181 ? 7.066 9.703 3.09 1 95.88 181 LEU A O 1
ATOM 1444 N N . CYS A 1 182 ? 9.156 10.031 2.391 1 94.88 182 CYS A N 1
ATOM 1445 C CA . CYS A 1 182 ? 9.109 11.453 2.688 1 94.88 182 CYS A CA 1
ATOM 1446 C C . CYS A 1 182 ? 9.031 12.281 1.406 1 94.88 182 CYS A C 1
ATOM 1448 O O . CYS A 1 182 ? 9.227 13.492 1.431 1 94.88 182 CYS A O 1
ATOM 1450 N N . ASN A 1 183 ? 8.711 11.688 0.238 1 92 183 ASN A N 1
ATOM 1451 C CA . ASN A 1 183 ? 8.57 12.383 -1.039 1 92 183 ASN A CA 1
ATOM 1452 C C . ASN A 1 183 ? 7.359 13.312 -1.042 1 92 183 ASN A C 1
ATOM 1454 O O . ASN A 1 183 ? 6.246 12.898 -0.711 1 92 183 ASN A O 1
ATOM 1458 N N . PRO A 1 184 ? 7.625 14.609 -1.404 1 90 184 PRO A N 1
ATOM 1459 C CA . PRO A 1 184 ? 6.496 15.539 -1.403 1 90 184 PRO A CA 1
ATOM 1460 C C . PRO A 1 184 ? 5.363 15.094 -2.326 1 90 184 PRO A C 1
ATOM 1462 O O . PRO A 1 184 ? 4.199 15.438 -2.094 1 90 184 PRO A O 1
ATOM 1465 N N . GLN A 1 185 ? 5.781 14.312 -3.385 1 87.56 185 GLN A N 1
ATOM 1466 C CA . GLN A 1 185 ? 4.77 13.703 -4.238 1 87.56 185 GLN A CA 1
ATOM 1467 C C . GLN A 1 185 ? 4.488 12.266 -3.82 1 87.56 185 GLN A C 1
ATOM 1469 O O . GLN A 1 185 ? 5.398 11.43 -3.789 1 87.56 185 GLN A O 1
ATOM 1474 N N . THR A 1 186 ? 3.57 11.969 -2.98 1 85.12 186 THR A N 1
ATOM 1475 C CA . THR A 1 186 ? 3.26 10.633 -2.471 1 85.12 186 THR A CA 1
ATOM 1476 C C . THR A 1 186 ? 3.324 9.602 -3.588 1 85.12 186 THR A C 1
ATOM 1478 O O . THR A 1 186 ? 2.6 9.703 -4.578 1 85.12 186 THR A O 1
ATOM 1481 N N . LEU A 1 187 ? 4.34 8.633 -3.463 1 90.38 187 LEU A N 1
ATOM 1482 C CA . LEU A 1 187 ? 4.5 7.574 -4.453 1 90.38 187 LEU A CA 1
ATOM 1483 C C . LEU A 1 187 ? 3.492 6.453 -4.219 1 90.38 187 LEU A C 1
ATOM 1485 O O . LEU A 1 187 ? 3.229 6.078 -3.076 1 90.38 187 LEU A O 1
ATOM 1489 N N . PRO A 1 188 ? 2.928 5.957 -5.344 1 90.19 188 PRO A N 1
ATOM 1490 C CA . PRO A 1 188 ? 1.931 4.895 -5.188 1 90.19 188 PRO A CA 1
ATOM 1491 C C . PRO A 1 188 ? 2.521 3.611 -4.609 1 90.19 188 PRO A C 1
ATOM 1493 O O . PRO A 1 188 ? 3.668 3.266 -4.91 1 90.19 188 PRO A O 1
ATOM 1496 N N . ASP A 1 189 ? 1.832 2.842 -3.732 1 90.88 189 ASP A N 1
ATOM 1497 C CA . ASP A 1 189 ? 2.139 1.532 -3.164 1 90.88 189 ASP A CA 1
ATOM 1498 C C . ASP A 1 189 ? 3.33 1.611 -2.213 1 90.88 189 ASP A C 1
ATOM 1500 O O . ASP A 1 189 ? 4.027 0.619 -1.999 1 90.88 189 ASP A O 1
ATOM 1504 N N . SER A 1 190 ? 3.633 2.809 -1.661 1 92.75 190 SER A N 1
ATOM 1505 C CA . SER A 1 190 ? 4.734 2.99 -0.722 1 92.75 190 SER A CA 1
ATOM 1506 C C . SER A 1 190 ? 4.391 2.426 0.651 1 92.75 190 SER A C 1
ATOM 1508 O O . SER A 1 190 ? 5.273 2.215 1.482 1 92.75 190 SER A O 1
ATOM 1510 N N . LYS A 1 191 ? 3.08 2.131 0.889 1 92.06 191 LYS A N 1
ATOM 1511 C CA . LYS A 1 191 ? 2.615 1.635 2.182 1 92.06 191 LYS A CA 1
ATOM 1512 C C . LYS A 1 191 ? 3.26 0.295 2.521 1 92.06 191 LYS A C 1
ATOM 1514 O O . LYS A 1 191 ? 3.521 0.005 3.689 1 92.06 191 LYS A O 1
ATOM 1519 N N . THR A 1 192 ? 3.574 -0.547 1.491 1 91.62 192 THR A N 1
ATOM 1520 C CA . THR A 1 192 ? 4.195 -1.851 1.701 1 91.62 192 THR A CA 1
ATOM 1521 C C . THR A 1 192 ? 5.566 -1.697 2.348 1 91.62 192 THR A C 1
ATOM 1523 O O . THR A 1 192 ? 5.949 -2.498 3.205 1 91.62 192 THR A O 1
ATOM 1526 N N . ILE A 1 193 ? 6.285 -0.71 1.932 1 95 193 ILE A N 1
ATOM 1527 C CA . ILE A 1 193 ? 7.617 -0.446 2.459 1 95 193 ILE A CA 1
ATOM 1528 C C . ILE A 1 193 ? 7.516 0.02 3.91 1 95 193 ILE A C 1
ATOM 1530 O O . ILE A 1 193 ? 8.32 -0.384 4.758 1 95 193 ILE A O 1
ATOM 1534 N N . TRP A 1 194 ? 6.461 0.871 4.23 1 95.62 194 TRP A N 1
ATOM 1535 C CA . TRP A 1 194 ? 6.203 1.337 5.59 1 95.62 194 TRP A CA 1
ATOM 1536 C C . TRP A 1 194 ? 5.883 0.167 6.512 1 95.62 194 TRP A C 1
ATOM 1538 O O . TRP A 1 194 ? 6.43 0.071 7.613 1 95.62 194 TRP A O 1
ATOM 1548 N N . THR A 1 195 ? 5.043 -0.764 6.094 1 93.31 195 THR A N 1
ATOM 1549 C CA . THR A 1 195 ? 4.664 -1.922 6.895 1 93.31 195 THR A CA 1
ATOM 1550 C C . THR A 1 195 ? 5.879 -2.805 7.176 1 93.31 195 THR A C 1
ATOM 1552 O O . THR A 1 195 ? 6.023 -3.334 8.281 1 93.31 195 THR A O 1
ATOM 1555 N N . GLY A 1 196 ? 6.719 -2.967 6.117 1 91.88 196 GLY A N 1
ATOM 1556 C CA . GLY A 1 196 ? 7.941 -3.73 6.309 1 91.88 196 GLY A CA 1
ATOM 1557 C C . GLY A 1 196 ? 8.867 -3.127 7.348 1 91.88 196 GLY A C 1
ATOM 1558 O O . GLY A 1 196 ? 9.438 -3.846 8.172 1 91.88 196 GLY A O 1
ATOM 1559 N N . LEU A 1 197 ? 9.023 -1.82 7.309 1 95 197 LEU A N 1
ATOM 1560 C CA . LEU A 1 197 ? 9.867 -1.116 8.266 1 95 197 LEU A CA 1
ATOM 1561 C C . LEU A 1 197 ? 9.32 -1.251 9.68 1 95 197 LEU A C 1
ATOM 1563 O O . LEU A 1 197 ? 10.086 -1.432 10.633 1 95 197 LEU A O 1
ATOM 1567 N N . LEU A 1 198 ? 7.984 -1.139 9.852 1 94.25 198 LEU A N 1
ATOM 1568 C CA . LEU A 1 198 ? 7.344 -1.259 11.156 1 94.25 198 LEU A CA 1
ATOM 1569 C C . LEU A 1 198 ? 7.578 -2.645 11.75 1 94.25 198 LEU A C 1
ATOM 1571 O O . LEU A 1 198 ? 7.828 -2.777 12.953 1 94.25 198 LEU A O 1
ATOM 1575 N N . THR A 1 199 ? 7.48 -3.654 10.922 1 90.12 199 THR A N 1
ATOM 1576 C CA . THR A 1 199 ? 7.699 -5.02 11.391 1 90.12 199 THR A CA 1
ATOM 1577 C C . THR A 1 199 ? 9.133 -5.195 11.891 1 90.12 199 THR A C 1
ATOM 1579 O O . THR A 1 199 ? 9.367 -5.895 12.875 1 90.12 199 THR A O 1
ATOM 1582 N N . LEU A 1 200 ? 10.07 -4.547 11.227 1 92.44 200 LEU A N 1
ATOM 1583 C CA . LEU A 1 200 ? 11.477 -4.633 11.602 1 92.44 200 LEU A CA 1
ATOM 1584 C C . LEU A 1 200 ? 11.742 -3.865 12.898 1 92.44 200 LEU A C 1
ATOM 1586 O O . LEU A 1 200 ? 12.703 -4.164 13.617 1 92.44 200 LEU A O 1
ATOM 1590 N N . SER A 1 201 ? 10.922 -2.834 13.227 1 92.69 201 SER A N 1
ATOM 1591 C CA . SER A 1 201 ? 11.117 -1.984 14.398 1 92.69 201 SER A CA 1
ATOM 1592 C C . SER A 1 201 ? 10.914 -2.768 15.688 1 92.69 201 SER A C 1
ATOM 1594 O O . SER A 1 201 ? 11.359 -2.342 16.75 1 92.69 201 SER A O 1
ATOM 1596 N N . LYS A 1 202 ? 10.289 -3.9 15.617 1 85.62 202 LYS A N 1
ATOM 1597 C CA . LYS A 1 202 ? 10.07 -4.738 16.797 1 85.62 202 LYS A CA 1
ATOM 1598 C C . LYS A 1 202 ? 11.398 -5.258 17.344 1 85.62 202 LYS A C 1
ATOM 1600 O O . LYS A 1 202 ? 11.586 -5.312 18.562 1 85.62 202 LYS A O 1
ATOM 1605 N N . GLN A 1 203 ? 12.32 -5.551 16.391 1 85.12 203 GLN A N 1
ATOM 1606 C CA . GLN A 1 203 ? 13.555 -6.207 16.812 1 85.12 203 GLN A CA 1
ATOM 1607 C C . GLN A 1 203 ? 14.758 -5.285 16.641 1 85.12 203 GLN A C 1
ATOM 1609 O O . GLN A 1 203 ? 15.805 -5.5 17.25 1 85.12 203 GLN A O 1
ATOM 1614 N N . SER A 1 204 ? 14.555 -4.219 15.828 1 90.94 204 SER A N 1
ATOM 1615 C CA . SER A 1 204 ? 15.688 -3.369 15.492 1 90.94 204 SER A CA 1
ATOM 1616 C C . SER A 1 204 ? 15.477 -1.942 15.984 1 90.94 204 SER A C 1
ATOM 1618 O O . SER A 1 204 ? 14.523 -1.272 15.578 1 90.94 204 SER A O 1
ATOM 1620 N N . LYS A 1 205 ? 16.406 -1.503 16.844 1 92.56 205 LYS A N 1
ATOM 1621 C CA . LYS A 1 205 ? 16.359 -0.131 17.344 1 92.56 205 LYS A CA 1
ATOM 1622 C C . LYS A 1 205 ? 16.578 0.871 16.219 1 92.56 205 LYS A C 1
ATOM 1624 O O . LYS A 1 205 ? 15.969 1.942 16.203 1 92.56 205 LYS A O 1
ATOM 1629 N N . GLU A 1 206 ? 17.422 0.541 15.203 1 93.94 206 GLU A N 1
ATOM 1630 C CA . GLU A 1 206 ? 17.688 1.41 14.055 1 93.94 206 GLU A CA 1
ATOM 1631 C C . GLU A 1 206 ? 16.438 1.61 13.211 1 93.94 206 GLU A C 1
ATOM 1633 O O . GLU A 1 206 ? 16.203 2.703 12.695 1 93.94 206 GLU A O 1
ATOM 1638 N N . ALA A 1 207 ? 15.727 0.544 13.07 1 95.25 207 ALA A N 1
ATOM 1639 C CA . ALA A 1 207 ? 14.484 0.629 12.312 1 95.25 207 ALA A CA 1
ATOM 1640 C C . ALA A 1 207 ? 13.469 1.537 13.008 1 95.25 207 ALA A C 1
ATOM 1642 O O . ALA A 1 207 ? 12.734 2.277 12.352 1 95.25 207 ALA A O 1
ATOM 1643 N N . LYS A 1 208 ? 13.367 1.463 14.344 1 95 208 LYS A N 1
ATOM 1644 C CA . LYS A 1 208 ? 12.469 2.322 15.109 1 95 208 LYS A CA 1
ATOM 1645 C C . LYS A 1 208 ? 12.867 3.789 14.984 1 95 208 LYS A C 1
ATOM 1647 O O . LYS A 1 208 ? 12.008 4.656 14.789 1 95 208 LYS A O 1
ATOM 1652 N N . GLU A 1 209 ? 14.18 4.062 15.094 1 94.31 209 GLU A N 1
ATOM 1653 C CA . GLU A 1 209 ? 14.68 5.426 14.953 1 94.31 209 GLU A CA 1
ATOM 1654 C C . GLU A 1 209 ? 14.398 5.98 13.562 1 94.31 209 GLU A C 1
ATOM 1656 O O . GLU A 1 209 ? 14.055 7.156 13.414 1 94.31 209 GLU A O 1
ATOM 1661 N N . LEU A 1 210 ? 14.562 5.125 12.562 1 96.06 210 LEU A N 1
ATOM 1662 C CA . LEU A 1 210 ? 14.289 5.551 11.195 1 96.06 210 LEU A CA 1
ATOM 1663 C C . LEU A 1 210 ? 12.805 5.848 11.008 1 96.06 210 LEU A C 1
ATOM 1665 O O . LEU A 1 210 ? 12.438 6.797 10.312 1 96.06 210 LEU A O 1
ATOM 1669 N N . MET A 1 211 ? 11.961 4.98 11.609 1 95.94 211 MET A N 1
ATOM 1670 C CA . MET A 1 211 ? 10.523 5.215 11.547 1 95.94 211 MET A CA 1
ATOM 1671 C C . MET A 1 211 ? 10.164 6.57 12.148 1 95.94 211 MET A C 1
ATOM 1673 O O . MET A 1 211 ? 9.391 7.328 11.562 1 95.94 211 MET A O 1
ATOM 1677 N N . GLN A 1 212 ? 10.742 6.902 13.289 1 95 212 GLN A N 1
ATOM 1678 C CA . GLN A 1 212 ? 10.508 8.188 13.938 1 95 212 GLN A CA 1
ATOM 1679 C C . GLN A 1 212 ? 11.008 9.344 13.07 1 95 212 GLN A C 1
ATOM 1681 O O . GLN A 1 212 ? 10.367 10.391 12.992 1 95 212 GLN A O 1
ATOM 1686 N N . GLU A 1 213 ? 12.133 9.125 12.438 1 94.62 213 GLU A N 1
ATOM 1687 C CA . GLU A 1 213 ? 12.695 10.133 11.547 1 94.62 213 GLU A CA 1
ATOM 1688 C C . GLU A 1 213 ? 11.781 10.383 10.352 1 94.62 213 GLU A C 1
ATOM 1690 O O . GLU A 1 213 ? 11.586 11.531 9.938 1 94.62 213 GLU A O 1
ATOM 1695 N N . ILE A 1 214 ? 11.266 9.312 9.789 1 96.44 214 ILE A N 1
ATOM 1696 C CA . ILE A 1 214 ? 10.367 9.422 8.641 1 96.44 214 ILE A CA 1
ATOM 1697 C C . ILE A 1 214 ? 9.125 10.219 9.031 1 96.44 214 ILE A C 1
ATOM 1699 O O . ILE A 1 214 ? 8.68 11.094 8.289 1 96.44 214 ILE A O 1
ATOM 1703 N N . LEU A 1 215 ? 8.547 9.984 10.195 1 95.44 215 LEU A N 1
ATOM 1704 C CA . LEU A 1 215 ? 7.355 10.695 10.656 1 95.44 215 LEU A CA 1
ATOM 1705 C C . LEU A 1 215 ? 7.676 12.164 10.938 1 95.44 215 LEU A C 1
ATOM 1707 O O . LEU A 1 215 ? 6.828 13.031 10.75 1 95.44 215 LEU A O 1
ATOM 1711 N N . SER A 1 216 ? 8.922 12.422 11.383 1 94.75 216 SER A N 1
ATOM 1712 C CA . SER A 1 216 ? 9.328 13.797 11.648 1 94.75 216 SER A CA 1
ATOM 1713 C C . SER A 1 216 ? 9.375 14.617 10.359 1 94.75 216 SER A C 1
ATOM 1715 O O . SER A 1 216 ? 9.109 15.82 10.375 1 94.75 216 SER A O 1
ATOM 1717 N N . TRP A 1 217 ? 9.617 13.969 9.203 1 95 217 TRP A N 1
ATOM 1718 C CA . TRP A 1 217 ? 9.758 14.68 7.938 1 95 217 TRP A CA 1
ATOM 1719 C C . TRP A 1 217 ? 8.492 14.555 7.098 1 95 217 TRP A C 1
ATOM 1721 O O . TRP A 1 217 ? 8.414 15.094 5.992 1 95 217 TRP A O 1
ATOM 1731 N N . SER A 1 218 ? 7.496 13.812 7.648 1 94 218 SER A N 1
ATOM 1732 C CA . SER A 1 218 ? 6.254 13.633 6.902 1 94 218 SER A CA 1
ATOM 1733 C C . SER A 1 218 ? 5.516 14.961 6.738 1 94 218 SER A C 1
ATOM 1735 O O . SER A 1 218 ? 5.453 15.758 7.672 1 94 218 SER A O 1
ATOM 1737 N N . LYS A 1 219 ? 4.977 15.195 5.582 1 93.75 219 LYS A N 1
ATOM 1738 C CA . LYS A 1 219 ? 4.32 16.453 5.266 1 93.75 219 LYS A CA 1
ATOM 1739 C C . LYS A 1 219 ? 2.811 16.359 5.477 1 93.75 219 LYS A C 1
ATOM 1741 O O . LYS A 1 219 ? 2.236 15.273 5.387 1 93.75 219 LYS A O 1
ATOM 1746 N N . ILE A 1 220 ? 2.154 17.453 5.777 1 94.62 220 ILE A N 1
ATOM 1747 C CA . ILE A 1 220 ? 0.711 17.516 5.977 1 94.62 220 ILE A CA 1
ATOM 1748 C C . ILE A 1 220 ? 0.135 18.719 5.254 1 94.62 220 ILE A C 1
ATOM 1750 O O . ILE A 1 220 ? -0.909 19.25 5.645 1 94.62 220 ILE A O 1
ATOM 1754 N N . THR A 1 221 ? 0.712 19.203 4.168 1 91.06 221 THR A N 1
ATOM 1755 C CA . THR A 1 221 ? 0.372 20.469 3.518 1 91.06 221 THR A CA 1
ATOM 1756 C C . THR A 1 221 ? -0.707 20.25 2.459 1 91.06 221 THR A C 1
ATOM 1758 O O . THR A 1 221 ? -1.521 21.141 2.209 1 91.06 221 THR A O 1
ATOM 1761 N N . THR A 1 222 ? -0.737 19.156 1.776 1 91.94 222 THR A N 1
ATOM 1762 C CA . THR A 1 222 ? -1.745 18.859 0.767 1 91.94 222 THR A CA 1
ATOM 1763 C C . THR A 1 222 ? -2.695 17.766 1.259 1 91.94 222 THR A C 1
ATOM 1765 O O . THR A 1 222 ? -2.398 17.062 2.23 1 91.94 222 THR A O 1
ATOM 1768 N N . SER A 1 223 ? -3.855 17.719 0.64 1 92.38 223 SER A N 1
ATOM 1769 C CA . SER A 1 223 ? -4.84 16.719 1.03 1 92.38 223 SER A CA 1
ATOM 1770 C C . SER A 1 223 ? -4.27 15.305 0.902 1 92.38 223 SER A C 1
ATOM 1772 O O . SER A 1 223 ? -4.5 14.461 1.763 1 92.38 223 SER A O 1
ATOM 1774 N N . GLN A 1 224 ? -3.434 15.086 -0.098 1 90.81 224 GLN A N 1
ATOM 1775 C CA . GLN A 1 224 ? -2.871 13.758 -0.356 1 90.81 224 GLN A CA 1
ATOM 1776 C C . GLN A 1 224 ? -1.804 13.406 0.675 1 90.81 224 GLN A C 1
ATOM 1778 O O . GLN A 1 224 ? -1.811 12.305 1.229 1 90.81 224 GLN A O 1
ATOM 1783 N N . ASN A 1 225 ? -0.921 14.375 0.94 1 93.06 225 ASN A N 1
ATOM 1784 C CA . ASN A 1 225 ? 0.136 14.133 1.916 1 93.06 225 ASN A CA 1
ATOM 1785 C C . ASN A 1 225 ? -0.429 13.953 3.324 1 93.06 225 ASN A C 1
ATOM 1787 O O . ASN A 1 225 ? 0.047 13.117 4.09 1 93.06 225 ASN A O 1
ATOM 1791 N N . CYS A 1 226 ? -1.389 14.766 3.623 1 94.94 226 CYS A N 1
ATOM 1792 C CA . CYS A 1 226 ? -1.987 14.719 4.953 1 94.94 226 CYS A CA 1
ATOM 1793 C C . CYS A 1 226 ? -2.662 13.375 5.199 1 94.94 226 CYS A C 1
ATOM 1795 O O . CYS A 1 226 ? -2.492 12.773 6.262 1 94.94 226 CYS A O 1
ATOM 1797 N N . LEU A 1 227 ? -3.41 12.945 4.188 1 94.75 227 LEU A N 1
ATOM 1798 C CA . LEU A 1 227 ? -4.086 11.656 4.301 1 94.75 227 LEU A CA 1
ATOM 1799 C C . LEU A 1 227 ? -3.074 10.516 4.395 1 94.75 227 LEU A C 1
ATOM 1801 O O . LEU A 1 227 ? -3.262 9.578 5.168 1 94.75 227 LEU A O 1
ATOM 1805 N N . PHE A 1 228 ? -2.035 10.531 3.59 1 95.38 228 PHE A N 1
ATOM 1806 C CA . PHE A 1 228 ? -0.992 9.516 3.617 1 95.38 228 PHE A CA 1
ATOM 1807 C C . PHE A 1 228 ? -0.32 9.469 4.984 1 95.38 228 PHE A C 1
ATOM 1809 O O . PHE A 1 228 ? -0.132 8.383 5.551 1 95.38 228 PHE A O 1
ATOM 1816 N N . THR A 1 229 ? 0.061 10.609 5.559 1 96.19 229 THR A N 1
ATOM 1817 C CA . THR A 1 229 ? 0.675 10.664 6.883 1 96.19 229 THR A CA 1
ATOM 1818 C C . THR A 1 229 ? -0.268 10.102 7.941 1 96.19 229 THR A C 1
ATOM 1820 O O . THR A 1 229 ? 0.162 9.375 8.836 1 96.19 229 THR A O 1
ATOM 1823 N N . SER A 1 230 ? -1.557 10.477 7.863 1 96.5 230 SER A N 1
ATOM 1824 C CA . SER A 1 230 ? -2.541 9.961 8.812 1 96.5 230 SER A CA 1
ATOM 1825 C C . SER A 1 230 ? -2.615 8.438 8.758 1 96.5 230 SER A C 1
ATOM 1827 O O . SER A 1 230 ? -2.709 7.781 9.789 1 96.5 230 SER A O 1
ATOM 1829 N N . THR A 1 231 ? -2.562 7.914 7.551 1 94.06 231 THR A N 1
ATOM 1830 C CA . THR A 1 231 ? -2.625 6.469 7.363 1 94.06 231 THR A CA 1
ATOM 1831 C C . THR A 1 231 ? -1.409 5.789 7.984 1 94.06 231 THR A C 1
ATOM 1833 O O . THR A 1 231 ? -1.536 4.738 8.625 1 94.06 231 THR A O 1
ATOM 1836 N N . LEU A 1 232 ? -0.222 6.324 7.723 1 95.81 232 LEU A N 1
ATOM 1837 C CA . LEU A 1 232 ? 0.997 5.781 8.312 1 95.81 232 LEU A CA 1
ATOM 1838 C C . LEU A 1 232 ? 0.925 5.805 9.836 1 95.81 232 LEU A C 1
ATOM 1840 O O . LEU A 1 232 ? 1.307 4.84 10.5 1 95.81 232 LEU A O 1
ATOM 1844 N N . LEU A 1 233 ? 0.378 6.941 10.383 1 96.31 233 LEU A N 1
ATOM 1845 C CA . LEU A 1 233 ? 0.299 7.117 11.828 1 96.31 233 LEU A CA 1
ATOM 1846 C C . LEU A 1 233 ? -0.65 6.098 12.445 1 96.31 233 LEU A C 1
ATOM 1848 O O . LEU A 1 233 ? -0.335 5.496 13.477 1 96.31 233 LEU A O 1
ATOM 1852 N N . ILE A 1 234 ? -1.787 5.918 11.852 1 95.06 234 ILE A N 1
ATOM 1853 C CA . ILE A 1 234 ? -2.77 4.984 12.383 1 95.06 234 ILE A CA 1
ATOM 1854 C C . ILE A 1 234 ? -2.166 3.582 12.453 1 95.06 234 ILE A C 1
ATOM 1856 O O . ILE A 1 234 ? -2.303 2.887 13.461 1 95.06 234 ILE A O 1
ATOM 1860 N N . GLU A 1 235 ? -1.498 3.213 11.367 1 93.81 235 GLU A N 1
ATOM 1861 C CA . GLU A 1 235 ? -0.887 1.888 11.336 1 93.81 235 GLU A CA 1
ATOM 1862 C C . GLU A 1 235 ? 0.199 1.755 12.398 1 93.81 235 GLU A C 1
ATOM 1864 O O . GLU A 1 235 ? 0.306 0.719 13.055 1 93.81 235 GLU A O 1
ATOM 1869 N N . ALA A 1 236 ? 1.055 2.736 12.531 1 95.94 236 ALA A N 1
ATOM 1870 C CA . ALA A 1 236 ? 2.129 2.713 13.523 1 95.94 236 ALA A CA 1
ATOM 1871 C C . ALA A 1 236 ? 1.565 2.641 14.938 1 95.94 236 ALA A C 1
ATOM 1873 O O . ALA A 1 236 ? 2.074 1.894 15.781 1 95.94 236 ALA A O 1
ATOM 1874 N N . ILE A 1 237 ? 0.513 3.451 15.25 1 96 237 ILE A N 1
ATOM 1875 C CA . ILE A 1 237 ? -0.101 3.469 16.578 1 96 237 ILE A CA 1
ATOM 1876 C C . ILE A 1 237 ? -0.622 2.074 16.922 1 96 237 ILE A C 1
ATOM 1878 O O . ILE A 1 237 ? -0.361 1.561 18.016 1 96 237 ILE A O 1
ATOM 1882 N N . GLU A 1 238 ? -1.346 1.47 15.977 1 91.12 238 GLU A N 1
ATOM 1883 C CA . GLU A 1 238 ? -1.896 0.137 16.203 1 91.12 238 GLU A CA 1
ATOM 1884 C C . GLU A 1 238 ? -0.787 -0.893 16.391 1 91.12 238 GLU A C 1
ATOM 1886 O O . GLU A 1 238 ? -0.911 -1.798 17.219 1 91.12 238 GLU A O 1
ATOM 1891 N N . HIS A 1 239 ? 0.294 -0.732 15.57 1 91.38 239 HIS A N 1
ATOM 1892 C CA . HIS A 1 239 ? 1.429 -1.644 15.68 1 91.38 239 HIS A CA 1
ATOM 1893 C C . HIS A 1 239 ? 2.049 -1.596 17.062 1 91.38 239 HIS A C 1
ATOM 1895 O O . HIS A 1 239 ? 2.268 -2.637 17.688 1 91.38 239 HIS A O 1
ATOM 1901 N N . PHE A 1 240 ? 2.322 -0.462 17.641 1 93.44 240 PHE A N 1
ATOM 1902 C CA . PHE A 1 240 ? 2.994 -0.319 18.922 1 93.44 240 PHE A CA 1
ATOM 1903 C C . PHE A 1 240 ? 2.037 -0.623 20.078 1 93.44 240 PHE A C 1
ATOM 1905 O O . PHE A 1 240 ? 2.461 -1.072 21.141 1 93.44 240 PHE A O 1
ATOM 1912 N N . LEU A 1 241 ? 0.754 -0.364 19.844 1 91.38 241 LEU A N 1
ATOM 1913 C CA . LEU A 1 241 ? -0.239 -0.766 20.828 1 91.38 241 LEU A CA 1
ATOM 1914 C C . LEU A 1 241 ? -0.241 -2.279 21.016 1 91.38 241 LEU A C 1
ATOM 1916 O O . LEU A 1 241 ? -0.307 -2.771 22.141 1 91.38 241 LEU A O 1
ATOM 1920 N N . ASN A 1 242 ? -0.144 -2.979 19.906 1 85.94 242 ASN A N 1
ATOM 1921 C CA . ASN A 1 242 ? -0.13 -4.438 19.953 1 85.94 242 ASN A CA 1
ATOM 1922 C C . ASN A 1 242 ? 1.152 -4.969 20.578 1 85.94 242 ASN A C 1
ATOM 1924 O O . ASN A 1 242 ? 1.153 -6.047 21.172 1 85.94 242 ASN A O 1
ATOM 1928 N N . GLN A 1 243 ? 2.277 -4.219 20.5 1 89.12 243 GLN A N 1
ATOM 1929 C CA . GLN A 1 243 ? 3.549 -4.605 21.109 1 89.12 243 GLN A CA 1
ATOM 1930 C C . GLN A 1 243 ? 3.631 -4.152 22.562 1 89.12 243 GLN A C 1
ATOM 1932 O O . GLN A 1 243 ? 4.641 -4.383 23.234 1 89.12 243 GLN A O 1
ATOM 1937 N N . LYS A 1 244 ? 2.582 -3.436 23.125 1 90.62 244 LYS A N 1
ATOM 1938 C CA . LYS A 1 244 ? 2.488 -2.916 24.484 1 90.62 244 LYS A CA 1
ATOM 1939 C C . LYS A 1 244 ? 3.559 -1.86 24.75 1 90.62 244 LYS A C 1
ATOM 1941 O O . LYS A 1 244 ? 4.109 -1.785 25.844 1 90.62 244 LYS A O 1
ATOM 1946 N N . ASP A 1 245 ? 4.043 -1.213 23.672 1 92.81 245 ASP A N 1
ATOM 1947 C CA . ASP A 1 245 ? 4.852 -0.006 23.812 1 92.81 245 ASP A CA 1
ATOM 1948 C C . ASP A 1 245 ? 3.973 1.237 23.922 1 92.81 245 ASP A C 1
ATOM 1950 O O . ASP A 1 245 ? 3.826 1.987 22.953 1 92.81 245 ASP A O 1
ATOM 1954 N N . PHE A 1 246 ? 3.434 1.499 25.094 1 93.06 246 PHE A N 1
ATOM 1955 C CA . PHE A 1 246 ? 2.414 2.514 25.344 1 93.06 246 PHE A CA 1
ATOM 1956 C C . PHE A 1 246 ? 3 3.914 25.203 1 93.06 246 PHE A C 1
ATOM 1958 O O . PHE A 1 246 ? 2.326 4.828 24.719 1 93.06 246 PHE A O 1
ATOM 1965 N N . LYS A 1 247 ? 4.25 4.148 25.547 1 91.69 247 LYS A N 1
ATOM 1966 C CA . LYS A 1 247 ? 4.875 5.465 25.438 1 91.69 247 LYS A CA 1
ATOM 1967 C C . LYS A 1 247 ? 4.902 5.938 23.984 1 91.69 247 LYS A C 1
ATOM 1969 O O . LYS A 1 247 ? 4.488 7.062 23.688 1 91.69 247 LYS A O 1
ATOM 1974 N N . GLN A 1 248 ? 5.363 5.043 23.062 1 92.75 248 GLN A N 1
ATOM 1975 C CA . GLN A 1 248 ? 5.43 5.387 21.656 1 92.75 248 GLN A CA 1
ATOM 1976 C C . GLN A 1 248 ? 4.035 5.594 21.062 1 92.75 248 GLN A C 1
ATOM 1978 O O . GLN A 1 248 ? 3.832 6.477 20.234 1 92.75 248 GLN A O 1
ATOM 1983 N N . SER A 1 249 ? 3.098 4.777 21.484 1 94.25 249 SER A N 1
ATOM 1984 C CA . SER A 1 249 ? 1.729 4.902 21 1 94.25 249 SER A CA 1
ATOM 1985 C C . SER A 1 249 ? 1.122 6.246 21.391 1 94.25 249 SER A C 1
ATOM 1987 O O . SER A 1 249 ? 0.433 6.879 20.594 1 94.25 249 SER A O 1
ATOM 1989 N N . ILE A 1 250 ? 1.382 6.711 22.656 1 94.56 250 ILE A N 1
ATOM 1990 C CA . ILE A 1 250 ? 0.842 7.973 23.141 1 94.56 250 ILE A CA 1
ATOM 1991 C C . ILE A 1 250 ? 1.47 9.133 22.375 1 94.56 250 ILE A C 1
ATOM 1993 O O . ILE A 1 250 ? 0.772 10.07 21.969 1 94.56 250 ILE A O 1
ATOM 1997 N N . GLU A 1 251 ? 2.793 9.102 22.141 1 94.56 251 GLU A N 1
ATOM 1998 C CA . GLU A 1 251 ? 3.48 10.148 21.391 1 94.56 251 GLU A CA 1
ATOM 1999 C C . GLU A 1 251 ? 2.922 10.281 19.984 1 94.56 251 GLU A C 1
ATOM 2001 O O . GLU A 1 251 ? 2.668 11.398 19.5 1 94.56 251 GLU A O 1
ATOM 2006 N N . LEU A 1 252 ? 2.697 9.164 19.359 1 96.25 252 LEU A N 1
ATOM 2007 C CA . LEU A 1 252 ? 2.168 9.172 18 1 96.25 252 LEU A CA 1
ATOM 2008 C C . LEU A 1 252 ? 0.716 9.641 17.984 1 96.25 252 LEU A C 1
ATOM 2010 O O . LEU A 1 252 ? 0.272 10.266 17.016 1 96.25 252 LEU A O 1
ATOM 2014 N N . THR A 1 253 ? -0.014 9.359 19.047 1 96.69 253 THR A N 1
ATOM 2015 C CA . THR A 1 253 ? -1.407 9.781 19.156 1 96.69 253 THR A CA 1
ATOM 2016 C C . THR A 1 253 ? -1.512 11.297 19.234 1 96.69 253 THR A C 1
ATOM 2018 O O . THR A 1 253 ? -2.41 11.898 18.641 1 96.69 253 THR A O 1
ATOM 2021 N N . ILE A 1 254 ? -0.568 11.922 19.969 1 96.88 254 ILE A N 1
ATOM 2022 C CA . ILE A 1 254 ? -0.546 13.383 20.062 1 96.88 254 ILE A CA 1
ATOM 2023 C C . ILE A 1 254 ? -0.314 13.977 18.672 1 96.88 254 ILE A C 1
ATOM 2025 O O . ILE A 1 254 ? -0.981 14.945 18.281 1 96.88 254 ILE A O 1
ATOM 2029 N N . PHE A 1 255 ? 0.602 13.391 17.922 1 97.19 255 PHE A N 1
ATOM 2030 C CA . PHE A 1 255 ? 0.848 13.836 16.562 1 97.19 255 PHE A CA 1
ATOM 2031 C C . PHE A 1 255 ? -0.394 13.648 15.695 1 97.19 255 PHE A C 1
ATOM 2033 O O . PHE A 1 255 ? -0.706 14.492 14.852 1 97.19 255 PHE A O 1
ATOM 2040 N N . GLN A 1 256 ? -1.111 12.547 15.906 1 97.69 256 GLN A N 1
ATOM 2041 C CA . GLN A 1 256 ? -2.312 12.25 15.133 1 97.69 256 GLN A CA 1
ATOM 2042 C C . GLN A 1 256 ? -3.408 13.273 15.398 1 97.69 256 GLN A C 1
ATOM 2044 O O . GLN A 1 256 ? -4.191 13.609 14.508 1 97.69 256 GLN A O 1
ATOM 2049 N N . ILE A 1 257 ? -3.549 13.75 16.672 1 97.56 257 ILE A N 1
ATOM 2050 C CA . ILE A 1 257 ? -4.547 14.758 17 1 97.56 257 ILE A CA 1
ATOM 2051 C C . ILE A 1 257 ? -4.289 16.031 16.188 1 97.56 257 ILE A C 1
ATOM 2053 O O . ILE A 1 257 ? -5.227 16.641 15.672 1 97.56 257 ILE A O 1
ATOM 2057 N N . LEU A 1 258 ? -3.004 16.359 16.078 1 97.44 258 LEU A N 1
ATOM 2058 C CA . LEU A 1 258 ? -2.648 17.531 15.273 1 97.44 258 LEU A CA 1
ATOM 2059 C C . LEU A 1 258 ? -3.023 17.297 13.812 1 97.44 258 LEU A C 1
ATOM 2061 O O . LEU A 1 258 ? -3.533 18.203 13.148 1 97.44 258 LEU A O 1
ATOM 2065 N N . VAL A 1 259 ? -2.801 16.094 13.289 1 97.19 259 VAL A N 1
ATOM 2066 C CA . VAL A 1 259 ? -3.068 15.766 11.891 1 97.19 259 VAL A CA 1
ATOM 2067 C C . VAL A 1 259 ? -4.57 15.82 11.625 1 97.19 259 VAL A C 1
ATOM 2069 O O . VAL A 1 259 ? -5 16.203 10.531 1 97.19 259 VAL A O 1
ATOM 2072 N N . ILE A 1 260 ? -5.406 15.508 12.602 1 97.06 260 ILE A N 1
ATOM 2073 C CA . ILE A 1 260 ? -6.859 15.555 12.477 1 97.06 260 ILE A CA 1
ATOM 2074 C C . ILE A 1 260 ? -7.297 16.984 12.125 1 97.06 260 ILE A C 1
ATOM 2076 O O . ILE A 1 260 ? -8.172 17.172 11.281 1 97.06 260 ILE A O 1
ATOM 2080 N N . ASN A 1 261 ? -6.66 17.969 12.742 1 94.69 261 ASN A N 1
ATOM 2081 C CA . ASN A 1 261 ? -7 19.375 12.5 1 94.69 261 ASN A CA 1
ATOM 2082 C C . ASN A 1 261 ? -6.754 19.75 11.039 1 94.69 261 ASN A C 1
ATOM 2084 O O . ASN A 1 261 ? -7.492 20.562 10.477 1 94.69 261 ASN A O 1
ATOM 2088 N N . HIS A 1 262 ? -5.812 19.109 10.469 1 94.88 262 HIS A N 1
ATOM 2089 C CA . HIS A 1 262 ? -5.508 19.406 9.07 1 94.88 262 HIS A CA 1
ATOM 2090 C C . HIS A 1 262 ? -6.379 18.578 8.133 1 94.88 262 HIS A C 1
ATOM 2092 O O . HIS A 1 262 ? -6.738 19.047 7.043 1 94.88 262 HIS A O 1
ATOM 2098 N N . LEU A 1 263 ? -6.703 17.328 8.523 1 95.12 263 LEU A N 1
ATOM 2099 C CA . LEU A 1 263 ? -7.598 16.5 7.727 1 95.12 263 LEU A CA 1
ATOM 2100 C C . LEU A 1 263 ? -8.938 17.188 7.516 1 95.12 263 LEU A C 1
ATOM 2102 O O . LEU A 1 263 ? -9.461 17.219 6.398 1 95.12 263 LEU A O 1
ATOM 2106 N N . VAL A 1 264 ? -9.43 17.797 8.555 1 92.62 264 VAL A N 1
ATOM 2107 C CA . VAL A 1 264 ? -10.75 18.422 8.531 1 92.62 264 VAL A CA 1
ATOM 2108 C C . VAL A 1 264 ? -10.719 19.656 7.621 1 92.62 264 VAL A C 1
ATOM 2110 O O . VAL A 1 264 ? -11.703 19.953 6.934 1 92.62 264 VAL A O 1
ATOM 2113 N N . LYS A 1 265 ? -9.625 20.328 7.582 1 90.12 265 LYS A N 1
ATOM 2114 C CA . LYS A 1 265 ? -9.484 21.5 6.719 1 90.12 265 LYS A CA 1
ATOM 2115 C C . LYS A 1 265 ? -9.57 21.109 5.246 1 90.12 265 LYS A C 1
ATOM 2117 O O . LYS A 1 265 ? -9.992 21.906 4.41 1 90.12 265 LYS A O 1
ATOM 2122 N N . PHE A 1 266 ? -9.219 19.828 4.965 1 91.12 266 PHE A N 1
ATOM 2123 C CA . PHE A 1 266 ? -9.25 19.344 3.592 1 91.12 266 PHE A CA 1
ATOM 2124 C C . PHE A 1 266 ? -10.555 18.594 3.314 1 91.12 266 PHE A C 1
ATOM 2126 O O . PHE A 1 266 ? -10.734 18.031 2.232 1 91.12 266 PHE A O 1
ATOM 2133 N N . GLY A 1 267 ? -11.43 18.594 4.309 1 90.5 267 GLY A N 1
ATOM 2134 C CA . GLY A 1 267 ? -12.727 17.953 4.133 1 90.5 267 GLY A CA 1
ATOM 2135 C C . GLY A 1 267 ? -12.656 16.438 4.223 1 90.5 267 GLY A C 1
ATOM 2136 O O . GLY A 1 267 ? -13.555 15.75 3.748 1 90.5 267 GLY A O 1
ATOM 2137 N N . ILE A 1 268 ? -11.617 15.836 4.777 1 94.06 268 ILE A N 1
ATOM 2138 C CA . ILE A 1 268 ? -11.438 14.398 4.895 1 94.06 268 ILE A CA 1
ATOM 2139 C C . ILE A 1 268 ? -12.062 13.898 6.195 1 94.06 268 ILE A C 1
ATOM 2141 O O . ILE A 1 268 ? -11.992 14.578 7.223 1 94.06 268 ILE A O 1
ATOM 2145 N N . ASP A 1 269 ? -12.695 12.781 6.246 1 92.94 269 ASP A N 1
ATOM 2146 C CA . ASP A 1 269 ? -13.375 12.188 7.398 1 92.94 269 ASP A CA 1
ATOM 2147 C C . ASP A 1 269 ? -12.375 11.844 8.5 1 92.94 269 ASP A C 1
ATOM 2149 O O . ASP A 1 269 ? -11.516 10.984 8.328 1 92.94 269 ASP A O 1
ATOM 2153 N N . PRO A 1 270 ? -12.43 12.539 9.602 1 95.5 270 PRO A N 1
ATOM 2154 C CA . PRO A 1 270 ? -11.461 12.297 10.672 1 95.5 270 PRO A CA 1
ATOM 2155 C C . PRO A 1 270 ? -11.875 11.156 11.602 1 95.5 270 PRO A C 1
ATOM 2157 O O . PRO A 1 270 ? -11.156 10.828 12.547 1 95.5 270 PRO A O 1
ATOM 2160 N N . ARG A 1 271 ? -13.031 10.5 11.508 1 93.06 271 ARG A N 1
ATOM 2161 C CA . ARG A 1 271 ? -13.609 9.539 12.445 1 93.06 271 ARG A CA 1
ATOM 2162 C C . ARG A 1 271 ? -12.672 8.344 12.648 1 93.06 271 ARG A C 1
ATOM 2164 O O . ARG A 1 271 ? -12.453 7.906 13.773 1 93.06 271 ARG A O 1
ATOM 2171 N N . PRO A 1 272 ? -12 7.824 11.523 1 92.88 272 PRO A N 1
ATOM 2172 C CA . PRO A 1 272 ? -11.078 6.711 11.766 1 92.88 272 PRO A CA 1
ATOM 2173 C C . PRO A 1 272 ? -9.953 7.078 12.727 1 92.88 272 PRO A C 1
ATOM 2175 O O . PRO A 1 272 ? -9.562 6.262 13.57 1 92.88 272 PRO A O 1
ATOM 2178 N N . SER A 1 273 ? -9.477 8.289 12.586 1 96 273 SER A N 1
ATOM 2179 C CA . SER A 1 273 ? -8.43 8.766 13.484 1 96 273 SER A CA 1
ATOM 2180 C C . SER A 1 273 ? -8.961 8.953 14.898 1 96 273 SER A C 1
ATOM 2182 O O . SER A 1 273 ? -8.273 8.633 15.875 1 96 273 SER A O 1
ATOM 2184 N N . LEU A 1 274 ? -10.172 9.477 15.047 1 96.94 274 LEU A N 1
ATOM 2185 C CA . LEU A 1 274 ? -10.773 9.688 16.359 1 96.94 274 LEU A CA 1
ATOM 2186 C C . LEU A 1 274 ? -11.023 8.359 17.062 1 96.94 274 LEU A C 1
ATOM 2188 O O . LEU A 1 274 ? -10.797 8.242 18.266 1 96.94 274 LEU A O 1
ATOM 2192 N N . HIS A 1 275 ? -11.461 7.371 16.297 1 94 275 HIS A N 1
ATOM 2193 C CA . HIS A 1 275 ? -11.68 6.047 16.859 1 94 275 HIS A CA 1
ATOM 2194 C C . HIS A 1 275 ? -10.367 5.422 17.328 1 94 275 HIS A C 1
ATOM 2196 O O . HIS A 1 275 ? -10.32 4.766 18.359 1 94 275 HIS A O 1
ATOM 2202 N N . CYS A 1 276 ? -9.367 5.625 16.531 1 94.19 276 CYS A N 1
ATOM 2203 C CA . CYS A 1 276 ? -8.047 5.121 16.891 1 94.19 276 CYS A CA 1
ATOM 2204 C C . CYS A 1 276 ? -7.57 5.723 18.203 1 94.19 276 CYS A C 1
ATOM 2206 O O . CYS A 1 276 ? -7.066 5.008 19.062 1 94.19 276 CYS A O 1
ATOM 2208 N N . ILE A 1 277 ? -7.766 7.062 18.422 1 96.56 277 ILE A N 1
ATOM 2209 C CA . ILE A 1 277 ? -7.348 7.762 19.625 1 96.56 277 ILE A CA 1
ATOM 2210 C C . ILE A 1 277 ? -8.117 7.215 20.828 1 96.56 277 ILE A C 1
ATOM 2212 O O . ILE A 1 277 ? -7.535 6.984 21.891 1 96.56 277 ILE A O 1
ATOM 2216 N N . LEU A 1 278 ? -9.398 7 20.672 1 95.19 278 LEU A N 1
ATOM 2217 C CA . LEU A 1 278 ? -10.227 6.484 21.766 1 95.19 278 LEU A CA 1
ATOM 2218 C C . LEU A 1 278 ? -9.766 5.09 22.188 1 95.19 278 LEU A C 1
ATOM 2220 O O . LEU A 1 278 ? -9.742 4.773 23.375 1 95.19 278 LEU A O 1
ATOM 2224 N N . ARG A 1 279 ? -9.367 4.293 21.234 1 91.88 279 ARG A N 1
ATOM 2225 C CA . ARG A 1 279 ? -8.867 2.955 21.531 1 91.88 279 ARG A CA 1
ATOM 2226 C C . ARG A 1 279 ? -7.559 3.023 22.312 1 91.88 279 ARG A C 1
ATOM 2228 O O . ARG A 1 279 ? -7.328 2.219 23.219 1 91.88 279 ARG A O 1
ATOM 2235 N N . VAL A 1 280 ? -6.684 3.943 21.922 1 95.31 280 VAL A N 1
ATOM 2236 C CA . VAL A 1 280 ? -5.414 4.113 22.609 1 95.31 280 VAL A CA 1
ATOM 2237 C C . VAL A 1 280 ? -5.676 4.52 24.062 1 95.31 280 VAL A C 1
ATOM 2239 O O . VAL A 1 280 ? -5.035 4.008 24.984 1 95.31 280 VAL A O 1
ATOM 2242 N N . LEU A 1 281 ? -6.656 5.441 24.266 1 95.88 281 LEU A N 1
ATOM 2243 C CA . LEU A 1 281 ? -6.973 5.922 25.609 1 95.88 281 LEU A CA 1
ATOM 2244 C C . LEU A 1 281 ? -7.504 4.789 26.484 1 95.88 281 LEU A C 1
ATOM 2246 O O . LEU A 1 281 ? -7.117 4.664 27.656 1 95.88 281 LEU A O 1
ATOM 2250 N N . HIS A 1 282 ? -8.305 3.93 25.891 1 94.19 282 HIS A N 1
ATOM 2251 C CA . HIS A 1 282 ? -8.844 2.805 26.641 1 94.19 282 HIS A CA 1
ATOM 2252 C C . HIS A 1 282 ? -7.75 1.796 26.984 1 94.19 282 HIS A C 1
ATOM 2254 O O . HIS A 1 282 ? -7.723 1.247 28.094 1 94.19 282 HIS A O 1
ATOM 2260 N N . SER A 1 283 ? -6.805 1.617 26.062 1 93.06 283 SER A N 1
ATOM 2261 C CA . SER A 1 283 ? -5.746 0.628 26.25 1 93.06 283 SER A CA 1
ATOM 2262 C C . SER A 1 283 ? -4.676 1.138 27.203 1 93.06 283 SER A C 1
ATOM 2264 O O . SER A 1 283 ? -3.957 0.345 27.812 1 93.06 283 SER A O 1
ATOM 2266 N N . THR A 1 284 ? -4.516 2.471 27.328 1 93.19 284 THR A N 1
ATOM 2267 C CA . THR A 1 284 ? -3.447 3.043 28.156 1 93.19 284 THR A CA 1
ATOM 2268 C C . THR A 1 284 ? -4.016 3.674 29.422 1 93.19 284 THR A C 1
ATOM 2270 O O . THR A 1 284 ? -3.393 4.559 30.016 1 93.19 284 THR A O 1
ATOM 2273 N N . LYS A 1 285 ? -5.164 3.314 29.828 1 89.81 285 LYS A N 1
ATOM 2274 C CA . LYS A 1 285 ? -5.848 3.893 30.984 1 89.81 285 LYS A CA 1
ATOM 2275 C C . LYS A 1 285 ? -4.984 3.803 32.25 1 89.81 285 LYS A C 1
ATOM 2277 O O . LYS A 1 285 ? -4.934 4.742 33.031 1 89.81 285 LYS A O 1
ATOM 2282 N N . ASP A 1 286 ? -4.262 2.697 32.344 1 86.94 286 ASP A N 1
ATOM 2283 C CA . ASP A 1 286 ? -3.502 2.439 33.562 1 86.94 286 ASP A CA 1
ATOM 2284 C C . ASP A 1 286 ? -2.076 2.975 33.438 1 86.94 286 ASP A C 1
ATOM 2286 O O . ASP A 1 286 ? -1.285 2.859 34.375 1 86.94 286 ASP A O 1
ATOM 2290 N N . TYR A 1 287 ? -1.884 3.662 32.281 1 85.81 287 TYR A N 1
ATOM 2291 C CA . TYR A 1 287 ? -0.551 4.215 32.062 1 85.81 287 TYR A CA 1
ATOM 2292 C C . TYR A 1 287 ? -0.469 5.652 32.562 1 85.81 287 TYR A C 1
ATOM 2294 O O . TYR A 1 287 ? -1.452 6.195 33.094 1 85.81 287 TYR A O 1
ATOM 2302 N N . ASN A 1 288 ? 0.624 6.414 32.406 1 80 288 ASN A N 1
ATOM 2303 C CA . ASN A 1 288 ? 0.896 7.781 32.812 1 80 288 ASN A CA 1
ATOM 2304 C C . ASN A 1 288 ? -0.087 8.766 32.188 1 80 288 ASN A C 1
ATOM 2306 O O . ASN A 1 288 ? -0.435 8.648 31.016 1 80 288 ASN A O 1
ATOM 2310 N N . LYS A 1 289 ? -0.665 9.641 33.062 1 87.62 289 LYS A N 1
ATOM 2311 C CA . LYS A 1 289 ? -1.705 10.57 32.625 1 87.62 289 LYS A CA 1
ATOM 2312 C C . LYS A 1 289 ? -1.131 11.969 32.406 1 87.62 289 LYS A C 1
ATOM 2314 O O . LYS A 1 289 ? -1.879 12.93 32.219 1 87.62 289 LYS A O 1
ATOM 2319 N N . SER A 1 290 ? 0.147 12.109 32.25 1 90.5 290 SER A N 1
ATOM 2320 C CA . SER A 1 290 ? 0.838 13.391 32.125 1 90.5 290 SER A CA 1
ATOM 2321 C C . SER A 1 290 ? 0.614 14.039 30.781 1 90.5 290 SER A C 1
ATOM 2323 O O . SER A 1 290 ? 0.847 15.234 30.609 1 90.5 290 SER A O 1
ATOM 2325 N N . HIS A 1 291 ? 0.075 13.312 29.797 1 92.69 291 HIS A N 1
ATOM 2326 C CA . HIS A 1 291 ? -0.064 13.828 28.438 1 92.69 291 HIS A CA 1
ATOM 2327 C C . HIS A 1 291 ? -1.464 14.383 28.203 1 92.69 291 HIS A C 1
ATOM 2329 O O . HIS A 1 291 ? -1.728 14.984 27.156 1 92.69 291 HIS A O 1
ATOM 2335 N N . TYR A 1 292 ? -2.406 14.305 29.156 1 95.12 292 TYR A N 1
ATOM 2336 C CA . TYR A 1 292 ? -3.811 14.641 28.953 1 95.12 292 TYR A CA 1
ATOM 2337 C C . TYR A 1 292 ? -3.98 16.141 28.703 1 95.12 292 TYR A C 1
ATOM 2339 O O . TYR A 1 292 ? -4.777 16.547 27.859 1 95.12 292 TYR A O 1
ATOM 2347 N N . ASN A 1 293 ? -3.248 17.016 29.438 1 95.62 293 ASN A N 1
ATOM 2348 C CA . ASN A 1 293 ? -3.375 18.453 29.234 1 95.62 293 ASN A CA 1
ATOM 2349 C C . ASN A 1 293 ? -2.992 18.875 27.828 1 95.62 293 ASN A C 1
ATOM 2351 O O . ASN A 1 293 ? -3.666 19.703 27.203 1 95.62 293 ASN A O 1
ATOM 2355 N N . VAL A 1 294 ? -1.907 18.281 27.328 1 96.5 294 VAL A N 1
ATOM 2356 C CA . VAL A 1 294 ? -1.449 18.594 25.984 1 96.5 294 VAL A CA 1
ATOM 2357 C C . VAL A 1 294 ? -2.498 18.141 24.969 1 96.5 294 VAL A C 1
ATOM 2359 O O . VAL A 1 294 ? -2.805 18.859 24.016 1 96.5 294 VAL A O 1
ATOM 2362 N N . MET A 1 295 ? -3.062 16.953 25.203 1 96.94 295 MET A N 1
ATOM 2363 C CA . MET A 1 295 ? -4.094 16.422 24.312 1 96.94 295 MET A CA 1
ATOM 2364 C C . MET A 1 295 ? -5.324 17.328 24.312 1 96.94 295 MET A C 1
ATOM 2366 O O . MET A 1 295 ? -5.871 17.625 23.25 1 96.94 295 MET A O 1
ATOM 2370 N N . LEU A 1 296 ? -5.734 17.797 25.484 1 97.44 296 LEU A N 1
ATOM 2371 C CA . LEU A 1 296 ? -6.938 18.609 25.609 1 97.44 296 LEU A CA 1
ATOM 2372 C C . LEU A 1 296 ? -6.762 19.953 24.891 1 97.44 296 LEU A C 1
ATOM 2374 O O . LEU A 1 296 ? -7.703 20.453 24.281 1 97.44 296 LEU A O 1
ATOM 2378 N N . ILE A 1 297 ? -5.559 20.562 24.938 1 97.69 297 ILE A N 1
ATOM 2379 C CA . ILE A 1 297 ? -5.297 21.828 24.266 1 97.69 297 ILE A CA 1
ATOM 2380 C C . ILE A 1 297 ? -5.441 21.656 22.75 1 97.69 297 ILE A C 1
ATOM 2382 O O . ILE A 1 297 ? -6.078 22.469 22.094 1 97.69 297 ILE A O 1
ATOM 2386 N N . LEU A 1 298 ? -4.887 20.562 22.25 1 97.5 298 LEU A N 1
ATOM 2387 C CA . LEU A 1 298 ? -4.969 20.297 20.812 1 97.5 298 LEU A CA 1
ATOM 2388 C C . LEU A 1 298 ? -6.398 19.969 20.391 1 97.5 298 LEU A C 1
ATOM 2390 O O . LEU A 1 298 ? -6.848 20.375 19.328 1 97.5 298 LEU A O 1
ATOM 2394 N N . LEU A 1 299 ? -7.086 19.266 21.25 1 97.62 299 LEU A N 1
ATOM 2395 C CA . LEU A 1 299 ? -8.461 18.891 20.953 1 97.62 299 LEU A CA 1
ATOM 2396 C C . LEU A 1 299 ? -9.383 20.109 21.016 1 97.62 299 LEU A C 1
ATOM 2398 O O . LEU A 1 299 ? -10.398 20.156 20.328 1 97.62 299 LEU A O 1
ATOM 2402 N N . SER A 1 300 ? -9.102 21.062 21.906 1 96.94 300 SER A N 1
ATOM 2403 C CA . SER A 1 300 ? -9.891 22.281 21.969 1 96.94 300 SER A CA 1
ATOM 2404 C C . SER A 1 300 ? -9.883 23.031 20.641 1 96.94 300 SER A C 1
ATOM 2406 O O . SER A 1 300 ? -10.875 23.641 20.25 1 96.94 300 SER A O 1
ATOM 2408 N N . GLU A 1 301 ? -8.781 22.984 19.969 1 95.38 301 GLU A N 1
ATOM 2409 C CA . GLU A 1 301 ? -8.711 23.578 18.641 1 95.38 301 GLU A CA 1
ATOM 2410 C C . GLU A 1 301 ? -9.57 22.797 17.641 1 95.38 301 GLU A C 1
ATOM 2412 O O . GLU A 1 301 ? -10.211 23.391 16.781 1 95.38 301 GLU A O 1
ATOM 2417 N N . SER A 1 302 ? -9.602 21.484 17.812 1 95.62 302 SER A N 1
ATOM 2418 C CA . SER A 1 302 ? -10.406 20.641 16.922 1 95.62 302 SER A CA 1
ATOM 2419 C C . SER A 1 302 ? -11.883 20.984 17.031 1 95.62 302 SER A C 1
ATOM 2421 O O . SER A 1 302 ? -12.625 20.875 16.047 1 95.62 302 SER A O 1
ATOM 2423 N N . LEU A 1 303 ? -12.297 21.391 18.203 1 94.56 303 LEU A N 1
ATOM 2424 C CA . LEU A 1 303 ? -13.703 21.703 18.453 1 94.56 303 LEU A CA 1
ATOM 2425 C C . LEU A 1 303 ? -14.156 22.875 17.578 1 94.56 303 LEU A C 1
ATOM 2427 O O . LEU A 1 303 ? -15.328 22.969 17.219 1 94.56 303 LEU A O 1
ATOM 2431 N N . HIS A 1 304 ? -13.234 23.719 17.188 1 92.5 304 HIS A N 1
ATOM 2432 C CA . HIS A 1 304 ? -13.586 24.891 16.391 1 92.5 304 HIS A CA 1
ATOM 2433 C C . HIS A 1 304 ? -13.516 24.594 14.898 1 92.5 304 HIS A C 1
ATOM 2435 O O . HIS A 1 304 ? -13.992 25.391 14.078 1 92.5 304 HIS A O 1
ATOM 2441 N N . LEU A 1 305 ? -12.961 23.438 14.57 1 92.69 305 LEU A N 1
ATOM 2442 C CA . LEU A 1 305 ? -12.727 23.141 13.164 1 92.69 305 LEU A CA 1
ATOM 2443 C C . LEU A 1 305 ? -13.688 22.078 12.672 1 92.69 305 LEU A C 1
ATOM 2445 O O . LEU A 1 305 ? -14.055 22.047 11.492 1 92.69 305 LEU A O 1
ATOM 2449 N N . LEU A 1 306 ? -14.148 21.172 13.523 1 93.12 306 LEU A N 1
ATOM 2450 C CA . LEU A 1 306 ? -14.914 20 13.117 1 93.12 306 LEU A CA 1
ATOM 2451 C C . LEU A 1 306 ? -16.344 20.391 12.75 1 93.12 306 LEU A C 1
ATOM 2453 O O . LEU A 1 306 ? -16.906 21.312 13.336 1 93.12 306 LEU A O 1
ATOM 2457 N N . THR A 1 307 ? -16.875 19.703 11.781 1 91.5 307 THR A N 1
ATOM 2458 C CA . THR A 1 307 ? -18.281 19.844 11.43 1 91.5 307 THR A CA 1
ATOM 2459 C C . THR A 1 307 ? -19.172 19.156 12.461 1 91.5 307 THR A C 1
ATOM 2461 O O . THR A 1 307 ? -18.719 18.25 13.164 1 91.5 307 THR A O 1
ATOM 2464 N N . PRO A 1 308 ? -20.344 19.531 12.586 1 89.94 308 PRO A N 1
ATOM 2465 C CA . PRO A 1 308 ? -21.219 19 13.625 1 89.94 308 PRO A CA 1
ATOM 2466 C C . PRO A 1 308 ? -21.391 17.484 13.523 1 89.94 308 PRO A C 1
ATOM 2468 O O . PRO A 1 308 ? -21.562 16.812 14.547 1 89.94 308 PRO A O 1
ATOM 2471 N N . SER A 1 309 ? -21.281 16.922 12.375 1 88.81 309 SER A N 1
ATOM 2472 C CA . SER A 1 309 ? -21.5 15.492 12.172 1 88.81 309 SER A CA 1
ATOM 2473 C C . SER A 1 309 ? -20.406 14.672 12.844 1 88.81 309 SER A C 1
ATOM 2475 O O . SER A 1 309 ? -20.609 13.508 13.188 1 88.81 309 SER A O 1
ATOM 2477 N N . TYR A 1 310 ? -19.25 15.297 13.07 1 92.56 310 TYR A N 1
ATOM 2478 C CA . TYR A 1 310 ? -18.109 14.562 13.625 1 92.56 310 TYR A CA 1
ATOM 2479 C C . TYR A 1 310 ? -17.969 14.828 15.125 1 92.56 310 TYR A C 1
ATOM 2481 O O . TYR A 1 310 ? -17.188 14.172 15.805 1 92.56 310 TYR A O 1
ATOM 2489 N N . LEU A 1 311 ? -18.719 15.727 15.742 1 92.38 311 LEU A N 1
ATOM 2490 C CA . LEU A 1 311 ? -18.547 16.234 17.109 1 92.38 311 LEU A CA 1
ATOM 2491 C C . LEU A 1 311 ? -18.797 15.125 18.125 1 92.38 311 LEU A C 1
ATOM 2493 O O . LEU A 1 311 ? -18.109 15.062 19.141 1 92.38 311 LEU A O 1
ATOM 2497 N N . PRO A 1 312 ? -19.781 14.188 17.875 1 92.62 312 PRO A N 1
ATOM 2498 C CA . PRO A 1 312 ? -20.016 13.148 18.891 1 92.62 312 PRO A CA 1
ATOM 2499 C C . PRO A 1 312 ? -18.766 12.305 19.156 1 92.62 312 PRO A C 1
ATOM 2501 O O . PRO A 1 312 ? -18.5 11.961 20.312 1 92.62 312 PRO A O 1
ATOM 2504 N N . ASP A 1 313 ? -18.078 11.984 18.125 1 93.94 313 ASP A N 1
ATOM 2505 C CA . ASP A 1 313 ? -16.875 11.172 18.281 1 93.94 313 ASP A CA 1
ATOM 2506 C C . ASP A 1 313 ? -15.805 11.93 19.062 1 93.94 313 ASP A C 1
ATOM 2508 O O . ASP A 1 313 ? -15.078 11.336 19.859 1 93.94 313 ASP A O 1
ATOM 2512 N N . LEU A 1 314 ? -15.648 13.234 18.797 1 96.12 314 LEU A N 1
ATOM 2513 C CA . LEU A 1 314 ? -14.711 14.062 19.547 1 96.12 314 LEU A CA 1
ATOM 2514 C C . LEU A 1 314 ? -15.148 14.188 21 1 96.12 314 LEU A C 1
ATOM 2516 O O . LEU A 1 314 ? -14.312 14.133 21.906 1 96.12 314 LEU A O 1
ATOM 2520 N N . MET A 1 315 ? -16.453 14.32 21.234 1 95.62 315 MET A N 1
ATOM 2521 C CA . MET A 1 315 ? -16.984 14.461 22.578 1 95.62 315 MET A CA 1
ATOM 2522 C C . MET A 1 315 ? -16.734 13.203 23.406 1 95.62 315 MET A C 1
ATOM 2524 O O . MET A 1 315 ? -16.516 13.281 24.609 1 95.62 315 MET A O 1
ATOM 2528 N N . ARG A 1 316 ? -16.734 12.086 22.781 1 95.44 316 ARG A N 1
ATOM 2529 C CA . ARG A 1 316 ? -16.453 10.844 23.484 1 95.44 316 ARG A CA 1
ATOM 2530 C C . ARG A 1 316 ? -15.031 10.82 24.031 1 95.44 316 ARG A C 1
ATOM 2532 O O . ARG A 1 316 ? -14.789 10.305 25.109 1 95.44 316 ARG A O 1
ATOM 2539 N N . ILE A 1 317 ? -14.102 11.344 23.266 1 96.94 317 ILE A N 1
ATOM 2540 C CA . ILE A 1 317 ? -12.711 11.43 23.688 1 96.94 317 ILE A CA 1
ATOM 2541 C C . ILE A 1 317 ? -12.602 12.391 24.875 1 96.94 317 ILE A C 1
ATOM 2543 O O . ILE A 1 317 ? -11.953 12.078 25.875 1 96.94 317 ILE A O 1
ATOM 2547 N N . LEU A 1 318 ? -13.242 13.594 24.719 1 97.38 318 LEU A N 1
ATOM 2548 C CA . LEU A 1 318 ? -13.211 14.586 25.781 1 97.38 318 LEU A CA 1
ATOM 2549 C C . LEU A 1 318 ? -13.867 14.039 27.047 1 97.38 318 LEU A C 1
ATOM 2551 O O . LEU A 1 318 ? -13.375 14.258 28.156 1 97.38 318 LEU A O 1
ATOM 2555 N N . SER A 1 319 ? -15.008 13.32 26.859 1 96.94 319 SER A N 1
ATOM 2556 C CA . SER A 1 319 ? -15.703 12.734 28 1 96.94 319 SER A CA 1
ATOM 2557 C C . SER A 1 319 ? -14.828 11.711 28.719 1 96.94 319 SER A C 1
ATOM 2559 O O . SER A 1 319 ? -14.867 11.609 29.938 1 96.94 319 SER A O 1
ATOM 2561 N N . PHE A 1 320 ? -14.078 10.938 28 1 96.56 320 PHE A N 1
ATOM 2562 C CA . PHE A 1 320 ? -13.18 9.953 28.594 1 96.56 320 PHE A CA 1
ATOM 2563 C C . PHE A 1 320 ? -12.156 10.633 29.5 1 96.56 320 PHE A C 1
ATOM 2565 O O . PHE A 1 320 ? -11.938 10.195 30.641 1 96.56 320 PHE A O 1
ATOM 2572 N N . ILE A 1 321 ? -11.508 11.758 29.031 1 96.44 321 ILE A N 1
ATOM 2573 C CA . ILE A 1 321 ? -10.422 12.406 29.766 1 96.44 321 ILE A CA 1
ATOM 2574 C C . ILE A 1 321 ? -10.992 13.234 30.906 1 96.44 321 ILE A C 1
ATOM 2576 O O . ILE A 1 321 ? -10.523 13.148 32.062 1 96.44 321 ILE A O 1
ATOM 2580 N N . VAL A 1 322 ? -12.062 14 30.672 1 96.44 322 VAL A N 1
ATOM 2581 C CA . VAL A 1 322 ? -12.562 15.008 31.609 1 96.44 322 VAL A CA 1
ATOM 2582 C C . VAL A 1 322 ? -13.492 14.352 32.625 1 96.44 322 VAL A C 1
ATOM 2584 O O . VAL A 1 322 ? -13.43 14.656 33.812 1 96.44 322 VAL A O 1
ATOM 2587 N N . VAL A 1 323 ? -14.359 13.422 32.188 1 95.5 323 VAL A N 1
ATOM 2588 C CA . VAL A 1 323 ? -15.398 12.875 33.031 1 95.5 323 VAL A CA 1
ATOM 2589 C C . VAL A 1 323 ? -14.93 11.562 33.656 1 95.5 323 VAL A C 1
ATOM 2591 O O . VAL A 1 323 ? -14.844 11.43 34.875 1 95.5 323 VAL A O 1
ATOM 2594 N N . GLN A 1 324 ? -14.516 10.648 32.844 1 94 324 GLN A N 1
ATOM 2595 C CA . GLN A 1 324 ? -14.164 9.32 33.344 1 94 324 GLN A CA 1
ATOM 2596 C C . GLN A 1 324 ? -12.844 9.359 34.125 1 94 324 GLN A C 1
ATOM 2598 O O . GLN A 1 324 ? -12.773 8.883 35.25 1 94 324 GLN A O 1
ATOM 2603 N N . GLU A 1 325 ? -11.805 9.969 33.469 1 93.5 325 GLU A N 1
ATOM 2604 C CA . GLU A 1 325 ? -10.5 10.023 34.125 1 93.5 325 GLU A CA 1
ATOM 2605 C C . GLU A 1 325 ? -10.422 11.195 35.094 1 93.5 325 GLU A C 1
ATOM 2607 O O . GLU A 1 325 ? -9.523 11.25 35.938 1 93.5 325 GLU A O 1
ATOM 2612 N N . ASN A 1 326 ? -11.391 12.164 35 1 93.38 326 ASN A N 1
ATOM 2613 C CA . ASN A 1 326 ? -11.461 13.32 35.906 1 93.38 326 ASN A CA 1
ATOM 2614 C C . ASN A 1 326 ? -10.156 14.109 35.875 1 93.38 326 ASN A C 1
ATOM 2616 O O . ASN A 1 326 ? -9.578 14.375 36.938 1 93.38 326 ASN A O 1
ATOM 2620 N N . CYS A 1 327 ? -9.703 14.461 34.656 1 92.06 327 CYS A N 1
ATOM 2621 C CA . CYS A 1 327 ? -8.43 15.164 34.5 1 92.06 327 CYS A CA 1
ATOM 2622 C C . CYS A 1 327 ? -8.617 16.453 33.719 1 92.06 327 CYS A C 1
ATOM 2624 O O . CYS A 1 327 ? -9.609 16.625 33 1 92.06 327 CYS A O 1
ATOM 2626 N N . GLY A 1 328 ? -7.652 17.469 33.844 1 92.19 328 GLY A N 1
ATOM 2627 C CA . GLY A 1 328 ? -7.664 18.719 33.125 1 92.19 328 GLY A CA 1
ATOM 2628 C C . GLY A 1 328 ? -7.539 19.938 34.031 1 92.19 328 GLY A C 1
ATOM 2629 O O . GLY A 1 328 ? -8.211 20.016 35.062 1 92.19 328 GLY A O 1
ATOM 2630 N N . HIS A 1 329 ? -6.633 20.75 33.719 1 92.12 329 HIS A N 1
ATOM 2631 C CA . HIS A 1 329 ? -6.5 22.016 34.438 1 92.12 329 HIS A CA 1
ATOM 2632 C C . HIS A 1 329 ? -7.664 22.938 34.156 1 92.12 329 HIS A C 1
ATOM 2634 O O . HIS A 1 329 ? -8.195 22.953 33.031 1 92.12 329 HIS A O 1
ATOM 2640 N N . GLN A 1 330 ? -8.062 23.719 35 1 92.12 330 GLN A N 1
ATOM 2641 C CA . GLN A 1 330 ? -9.258 24.547 34.906 1 92.12 330 GLN A CA 1
ATOM 2642 C C . GLN A 1 330 ? -9.211 25.422 33.656 1 92.12 330 GLN A C 1
ATOM 2644 O O . GLN A 1 330 ? -10.203 25.547 32.938 1 92.12 330 GLN A O 1
ATOM 2649 N N . TYR A 1 331 ? -8.094 26.125 33.406 1 93.69 331 TYR A N 1
ATOM 2650 C CA . TYR A 1 331 ? -7.977 27.016 32.25 1 93.69 331 TYR A CA 1
ATOM 2651 C C . TYR A 1 331 ? -8.078 26.234 30.953 1 93.69 331 TYR A C 1
ATOM 2653 O O . TYR A 1 331 ? -8.648 26.719 29.969 1 93.69 331 TYR A O 1
ATOM 2661 N N . ILE A 1 332 ? -7.52 24.984 30.984 1 96.12 332 ILE A N 1
ATOM 2662 C CA . ILE A 1 332 ? -7.566 24.156 29.781 1 96.12 332 ILE A CA 1
ATOM 2663 C C . ILE A 1 332 ? -8.984 23.641 29.578 1 96.12 332 ILE A C 1
ATOM 2665 O O . ILE A 1 332 ? -9.453 23.547 28.438 1 96.12 332 ILE A O 1
ATOM 2669 N N . LEU A 1 333 ? -9.609 23.234 30.609 1 96.75 333 LEU A N 1
ATOM 2670 C CA . LEU A 1 333 ? -11 22.812 30.531 1 96.75 333 LEU A CA 1
ATOM 2671 C C . LEU A 1 333 ? -11.883 23.938 30 1 96.75 333 LEU A C 1
ATOM 2673 O O . LEU A 1 333 ? -12.828 23.688 29.25 1 96.75 333 LEU A O 1
ATOM 2677 N N . ASN A 1 334 ? -11.578 25.188 30.328 1 96.25 334 ASN A N 1
ATOM 2678 C CA . ASN A 1 334 ? -12.305 26.344 29.812 1 96.25 334 ASN A CA 1
ATOM 2679 C C . ASN A 1 334 ? -12.109 26.5 28.312 1 96.25 334 ASN A C 1
ATOM 2681 O O . ASN A 1 334 ? -12.992 27.016 27.609 1 96.25 334 ASN A O 1
ATOM 2685 N N . MET A 1 335 ? -10.945 26.141 27.859 1 97.19 335 MET A N 1
ATOM 2686 C CA . MET A 1 335 ? -10.727 26.156 26.422 1 97.19 335 MET A CA 1
ATOM 2687 C C . MET A 1 335 ? -11.695 25.219 25.719 1 97.19 335 MET A C 1
ATOM 2689 O O . MET A 1 335 ? -12.234 25.547 24.656 1 97.19 335 MET A O 1
ATOM 2693 N N . CYS A 1 336 ? -11.867 24.031 26.312 1 96.88 336 CYS A N 1
ATOM 2694 C CA . CYS A 1 336 ? -12.812 23.062 25.766 1 96.88 336 CYS A CA 1
ATOM 2695 C C . CYS A 1 336 ? -14.242 23.578 25.891 1 96.88 336 CYS A C 1
ATOM 2697 O O . CYS A 1 336 ? -15.047 23.406 24.969 1 96.88 336 CYS A O 1
ATOM 2699 N N . LEU A 1 337 ? -14.516 24.156 27.031 1 96.31 337 LEU A N 1
ATOM 2700 C CA . LEU A 1 337 ? -15.844 24.719 27.25 1 96.31 337 LEU A CA 1
ATOM 2701 C C . LEU A 1 337 ? -16.172 25.766 26.188 1 96.31 337 LEU A C 1
ATOM 2703 O O . LEU A 1 337 ? -17.281 25.797 25.656 1 96.31 337 LEU A O 1
ATOM 2707 N N . ASP A 1 338 ? -15.211 26.656 25.875 1 95.62 338 ASP A N 1
ATOM 2708 C CA . ASP A 1 338 ? -15.367 27.672 24.844 1 95.62 338 ASP A CA 1
ATOM 2709 C C . ASP A 1 338 ? -15.812 27.047 23.531 1 95.62 338 ASP A C 1
ATOM 2711 O O . ASP A 1 338 ? -16.734 27.547 22.875 1 95.62 338 ASP A O 1
ATOM 2715 N N . GLY A 1 339 ? -15.188 25.953 23.156 1 93.19 339 GLY A N 1
ATOM 2716 C CA . GLY A 1 339 ? -15.539 25.266 21.922 1 93.19 339 GLY A CA 1
ATOM 2717 C C . GLY A 1 339 ? -16.922 24.656 21.953 1 93.19 339 GLY A C 1
ATOM 2718 O O . GLY A 1 339 ? -17.656 24.719 20.953 1 93.19 339 GLY A O 1
ATOM 2719 N N . ILE A 1 340 ? -17.312 24.094 23.047 1 94.19 340 ILE A N 1
ATOM 2720 C CA . ILE A 1 340 ? -18.594 23.422 23.172 1 94.19 340 ILE A CA 1
ATOM 2721 C C . ILE A 1 340 ? -19.719 24.438 23.172 1 94.19 340 ILE A C 1
ATOM 2723 O O . ILE A 1 340 ? -20.781 24.203 22.609 1 94.19 340 ILE A O 1
ATOM 2727 N N . ILE A 1 341 ? -19.484 25.609 23.75 1 91.94 341 ILE A N 1
ATOM 2728 C CA . ILE A 1 341 ? -20.484 26.672 23.812 1 91.94 341 ILE A CA 1
ATOM 2729 C C . ILE A 1 341 ? -20.844 27.125 22.391 1 91.94 341 ILE A C 1
ATOM 2731 O O . ILE A 1 341 ? -22.016 27.359 22.094 1 91.94 341 ILE A O 1
ATOM 2735 N N . GLN A 1 342 ? -19.938 27.25 21.609 1 88 342 GLN A N 1
ATOM 2736 C CA . GLN A 1 342 ? -20.188 27.688 20.25 1 88 342 GLN A CA 1
ATOM 2737 C C . GLN A 1 342 ? -21.125 26.719 19.531 1 88 342 GLN A C 1
ATOM 2739 O O . GLN A 1 342 ? -22 27.156 18.781 1 88 342 GLN A O 1
ATOM 2744 N N . TRP A 1 343 ? -20.969 25.484 19.766 1 85.25 343 TRP A N 1
ATOM 2745 C CA . TRP A 1 343 ? -21.781 24.469 19.109 1 85.25 343 TRP A CA 1
ATOM 2746 C C . TRP A 1 343 ? -23.156 24.375 19.75 1 85.25 343 TRP A C 1
ATOM 2748 O O . TRP A 1 343 ? -24.141 24.062 19.078 1 85.25 343 TRP A O 1
ATOM 2758 N N . MET A 1 344 ? -23.234 24.609 20.984 1 81.94 344 MET A N 1
ATOM 2759 C CA . MET A 1 344 ? -24.516 24.484 21.703 1 81.94 344 MET A CA 1
ATOM 2760 C C . MET A 1 344 ? -25.469 25.594 21.297 1 81.94 344 MET A C 1
ATOM 2762 O O . MET A 1 344 ? -26.688 25.484 21.531 1 81.94 344 MET A O 1
ATOM 2766 N N . SER A 1 345 ? -24.922 26.547 20.562 1 75.44 345 SER A N 1
ATOM 2767 C CA . SER A 1 345 ? -25.781 27.609 20.062 1 75.44 345 SER A CA 1
ATOM 2768 C C . SER A 1 345 ? -26.516 27.172 18.797 1 75.44 345 SER A C 1
ATOM 2770 O O . SER A 1 345 ? -27.562 27.734 18.438 1 75.44 345 SER A O 1
ATOM 2772 N N . GLN A 1 346 ? -25.953 26.219 18.094 1 76.44 346 GLN A N 1
ATOM 2773 C CA . GLN A 1 346 ? -26.547 25.656 16.891 1 76.44 346 GLN A CA 1
ATOM 2774 C C . GLN A 1 346 ? -26.672 24.141 17 1 76.44 346 GLN A C 1
ATOM 2776 O O . GLN A 1 346 ? -25.828 23.406 16.5 1 76.44 346 GLN A O 1
ATOM 2781 N N . THR A 1 347 ? -27.766 23.672 17.438 1 77.5 347 THR A N 1
ATOM 2782 C CA . THR A 1 347 ? -27.859 22.25 17.797 1 77.5 347 THR A CA 1
ATOM 2783 C C . THR A 1 347 ? -28.578 21.469 16.703 1 77.5 347 THR A C 1
ATOM 2785 O O . THR A 1 347 ? -28.672 20.234 16.781 1 77.5 347 THR A O 1
ATOM 2788 N N . ALA A 1 348 ? -28.891 22.141 15.656 1 75.12 348 ALA A N 1
ATOM 2789 C CA . ALA A 1 348 ? -29.75 21.469 14.695 1 75.12 348 ALA A CA 1
ATOM 2790 C C . ALA A 1 348 ? -29.031 20.297 14.031 1 75.12 348 ALA A C 1
ATOM 2792 O O . ALA A 1 348 ? -29.641 19.281 13.695 1 75.12 348 ALA A O 1
ATOM 2793 N N . PHE A 1 349 ? -27.781 20.453 13.914 1 83.12 349 PHE A N 1
ATOM 2794 C CA . PHE A 1 349 ? -27.062 19.453 13.148 1 83.12 349 PHE A CA 1
ATOM 2795 C C . PHE A 1 349 ? -26.281 18.516 14.062 1 83.12 349 PHE A C 1
ATOM 2797 O O . PHE A 1 349 ? -25.625 17.578 13.602 1 83.12 349 PHE A O 1
ATOM 2804 N N . ILE A 1 350 ? -26.312 18.672 15.289 1 85.75 350 ILE A N 1
ATOM 2805 C CA . ILE A 1 350 ? -25.609 17.797 16.234 1 85.75 350 ILE A CA 1
ATOM 2806 C C . ILE A 1 350 ? -26.5 16.641 16.641 1 85.75 350 ILE A C 1
ATOM 2808 O O . ILE A 1 350 ? -27.625 16.844 17.125 1 85.75 350 ILE A O 1
ATOM 2812 N N . PRO A 1 351 ? -26.047 15.414 16.453 1 83.19 351 PRO A N 1
ATOM 2813 C CA . PRO A 1 351 ? -26.844 14.25 16.859 1 83.19 351 PRO A CA 1
ATOM 2814 C C . PRO A 1 351 ? -27.188 14.258 18.344 1 83.19 351 PRO A C 1
ATOM 2816 O O . PRO A 1 351 ? -26.422 14.789 19.156 1 83.19 351 PRO A O 1
ATOM 2819 N N . ALA A 1 352 ? -28.25 13.617 18.734 1 84 352 ALA A N 1
ATOM 2820 C CA . ALA A 1 352 ? -28.766 13.625 20.109 1 84 352 ALA A CA 1
ATOM 2821 C C . ALA A 1 352 ? -27.766 13.023 21.078 1 84 352 ALA A C 1
ATOM 2823 O O . ALA A 1 352 ? -27.609 13.5 22.203 1 84 352 ALA A O 1
ATOM 2824 N N . ASP A 1 353 ? -27.156 12 20.656 1 85.25 353 ASP A N 1
ATOM 2825 C CA . ASP A 1 353 ? -26.172 11.367 21.531 1 85.25 353 ASP A CA 1
ATOM 2826 C C . ASP A 1 353 ? -25 12.305 21.812 1 85.25 353 ASP A C 1
ATOM 2828 O O . ASP A 1 353 ? -24.484 12.336 22.922 1 85.25 353 ASP A O 1
ATOM 2832 N N . GLY A 1 354 ? -24.656 13.062 20.781 1 87.69 354 GLY A N 1
ATOM 2833 C CA . GLY A 1 354 ? -23.594 14.031 20.953 1 87.69 354 GLY A CA 1
ATOM 2834 C C . GLY A 1 354 ? -23.953 15.156 21.922 1 87.69 354 GLY A C 1
ATOM 2835 O O . GLY A 1 354 ? -23.125 15.586 22.719 1 87.69 354 GLY A O 1
ATOM 2836 N N . LEU A 1 355 ? -25.156 15.547 21.875 1 90.19 355 LEU A N 1
ATOM 2837 C CA . LEU A 1 355 ? -25.625 16.625 22.75 1 90.19 355 LEU A CA 1
ATOM 2838 C C . LEU A 1 355 ? -25.672 16.156 24.203 1 90.19 355 LEU A C 1
ATOM 2840 O O . LEU A 1 355 ? -25.344 16.922 25.109 1 90.19 355 LEU A O 1
ATOM 2844 N N . ALA A 1 356 ? -26.047 14.906 24.344 1 92.44 356 ALA A N 1
ATOM 2845 C CA . ALA A 1 356 ? -26.094 14.352 25.703 1 92.44 356 ALA A CA 1
ATOM 2846 C C . ALA A 1 356 ? -24.703 14.297 26.328 1 92.44 356 ALA A C 1
ATOM 2848 O O . ALA A 1 356 ? -24.531 14.648 27.5 1 92.44 356 ALA A O 1
ATOM 2849 N N . ILE A 1 357 ? -23.766 13.914 25.578 1 94.31 357 ILE A N 1
ATOM 2850 C CA . ILE A 1 357 ? -22.406 13.82 26.078 1 94.31 357 ILE A CA 1
ATOM 2851 C C . ILE A 1 357 ? -21.844 15.219 26.344 1 94.31 357 ILE A C 1
ATOM 2853 O O . ILE A 1 357 ? -21.125 15.438 27.312 1 94.31 357 ILE A O 1
ATOM 2857 N N . ALA A 1 358 ? -22.109 16.156 25.422 1 93.56 358 ALA A N 1
ATOM 2858 C CA . ALA A 1 358 ? -21.656 17.531 25.578 1 93.56 358 ALA A CA 1
ATOM 2859 C C . ALA A 1 358 ? -22.188 18.141 26.875 1 93.56 358 ALA A C 1
ATOM 2861 O O . ALA A 1 358 ? -21.453 18.844 27.578 1 93.56 358 ALA A O 1
ATOM 2862 N N . HIS A 1 359 ? -23.406 17.812 27.219 1 93.12 359 HIS A N 1
ATOM 2863 C CA . HIS A 1 359 ? -24 18.312 28.453 1 93.12 359 HIS A CA 1
ATOM 2864 C C . HIS A 1 359 ? -23.266 17.75 29.672 1 93.12 359 HIS A C 1
ATOM 2866 O O . HIS A 1 359 ? -23.062 18.453 30.656 1 93.12 359 HIS A O 1
ATOM 2872 N N . GLN A 1 360 ? -22.953 16.547 29.547 1 94.62 360 GLN A N 1
ATOM 2873 C CA . GLN A 1 360 ? -22.219 15.914 30.641 1 94.62 360 GLN A CA 1
ATOM 2874 C C . GLN A 1 360 ? -20.859 16.578 30.844 1 94.62 360 GLN A C 1
ATOM 2876 O O . GLN A 1 360 ? -20.438 16.781 31.984 1 94.62 360 GLN A O 1
ATOM 2881 N N . ILE A 1 361 ? -20.172 16.891 29.812 1 95.88 361 ILE A N 1
ATOM 2882 C CA . ILE A 1 361 ? -18.859 17.516 29.859 1 95.88 361 ILE A CA 1
ATOM 2883 C C . ILE A 1 361 ? -18.969 18.922 30.438 1 95.88 361 ILE A C 1
ATOM 2885 O O . ILE A 1 361 ? -18.188 19.312 31.312 1 95.88 361 ILE A O 1
ATOM 2889 N N . VAL A 1 362 ? -19.953 19.688 29.922 1 94.69 362 VAL A N 1
ATOM 2890 C CA . VAL A 1 362 ? -20.141 21.078 30.359 1 94.69 362 VAL A CA 1
ATOM 2891 C C . VAL A 1 362 ? -20.469 21.109 31.844 1 94.69 362 VAL A C 1
ATOM 2893 O O . VAL A 1 362 ? -19.938 21.938 32.594 1 94.69 362 VAL A O 1
ATOM 2896 N N . ARG A 1 363 ? -21.297 20.172 32.25 1 94.19 363 ARG A N 1
ATOM 2897 C CA . ARG A 1 363 ? -21.641 20.094 33.688 1 94.19 363 ARG A CA 1
ATOM 2898 C C . ARG A 1 363 ? -20.391 19.844 34.531 1 94.19 363 ARG A C 1
ATOM 2900 O O . ARG A 1 363 ? -20.188 20.484 35.562 1 94.19 363 ARG A O 1
ATOM 2907 N N . LYS A 1 364 ? -19.656 18.969 34.094 1 95.25 364 LYS A N 1
ATOM 2908 C CA . LYS A 1 364 ? -18.438 18.625 34.844 1 95.25 364 LYS A CA 1
ATOM 2909 C C . LYS A 1 364 ? -17.484 19.812 34.875 1 95.25 364 LYS A C 1
ATOM 2911 O O . LYS A 1 364 ? -16.891 20.094 35.906 1 95.25 364 LYS A O 1
ATOM 2916 N N . ILE A 1 365 ? -17.281 20.531 33.781 1 94.88 365 ILE A N 1
ATOM 2917 C CA . ILE A 1 365 ? -16.359 21.656 33.688 1 94.88 365 ILE A CA 1
ATOM 2918 C C . ILE A 1 365 ? -16.844 22.781 34.594 1 94.88 365 ILE A C 1
ATOM 2920 O O . ILE A 1 365 ? -16.047 23.406 35.312 1 94.88 365 ILE A O 1
ATOM 2924 N N . LEU A 1 366 ? -18.125 23 34.531 1 92.56 366 LEU A N 1
ATOM 2925 C CA . LEU A 1 366 ? -18.688 24.078 35.344 1 92.56 366 LEU A CA 1
ATOM 2926 C C . LEU A 1 366 ? -18.531 23.766 36.844 1 92.56 366 LEU A C 1
ATOM 2928 O O . LEU A 1 366 ? -18.297 24.672 37.625 1 92.56 366 LEU A O 1
ATOM 2932 N N . GLU A 1 367 ? -18.625 22.516 37.188 1 92.31 367 GLU A N 1
ATOM 2933 C CA . GLU A 1 367 ? -18.438 22.109 38.594 1 92.31 367 GLU A CA 1
ATOM 2934 C C . GLU A 1 367 ? -16.984 22.328 39 1 92.31 367 GLU A C 1
ATOM 2936 O O . GLU A 1 367 ? -16.719 22.703 40.156 1 92.31 367 GLU A O 1
ATOM 2941 N N . VAL A 1 368 ? -16.109 22.156 38.156 1 89.44 368 VAL A N 1
ATOM 2942 C CA . VAL A 1 368 ? -14.688 22.344 38.438 1 89.44 368 VAL A CA 1
ATOM 2943 C C . VAL A 1 368 ? -14.383 23.844 38.531 1 89.44 368 VAL A C 1
ATOM 2945 O O . VAL A 1 368 ? -13.641 24.266 39.438 1 89.44 368 VAL A O 1
ATOM 2948 N N . VAL A 1 369 ? -14.914 24.594 37.625 1 83.12 369 VAL A N 1
ATOM 2949 C CA . VAL A 1 369 ? -14.664 26.031 37.562 1 83.12 369 VAL A CA 1
ATOM 2950 C C . VAL A 1 369 ? -15.25 26.719 38.812 1 83.12 369 VAL A C 1
ATOM 2952 O O . VAL A 1 369 ? -14.672 27.672 39.344 1 83.12 369 VAL A O 1
ATOM 2955 N N . LYS A 1 370 ? -16.359 26.078 39.312 1 80.31 370 LYS A N 1
ATOM 2956 C CA . LYS A 1 370 ? -16.984 26.625 40.531 1 80.31 370 LYS A CA 1
ATOM 2957 C C . LYS A 1 370 ? -16.219 26.188 41.781 1 80.31 370 LYS A C 1
ATOM 2959 O O . LYS A 1 370 ? -16.391 26.781 42.844 1 80.31 370 LYS A O 1
ATOM 2964 N N . GLY A 1 371 ? -15.352 25.234 41.719 1 81.19 371 GLY A N 1
ATOM 2965 C CA . GLY A 1 371 ? -14.555 24.781 42.844 1 81.19 371 GLY A CA 1
ATOM 2966 C C . GLY A 1 371 ? -15.227 23.672 43.625 1 81.19 371 GLY A C 1
ATOM 2967 O O . GLY A 1 371 ? -14.703 23.219 44.656 1 81.19 371 GLY A O 1
ATOM 2968 N N . THR A 1 372 ? -16.344 23.156 43.125 1 82.88 372 THR A N 1
ATOM 2969 C CA . THR A 1 372 ? -17.078 22.125 43.844 1 82.88 372 THR A CA 1
ATOM 2970 C C . THR A 1 372 ? -16.453 20.75 43.656 1 82.88 372 THR A C 1
ATOM 2972 O O . THR A 1 372 ? -16.625 19.844 44.469 1 82.88 372 THR A O 1
ATOM 2975 N N . MET A 1 373 ? -15.781 20.594 42.562 1 84.69 373 MET A N 1
ATOM 2976 C CA . MET A 1 373 ? -15.094 19.344 42.25 1 84.69 373 MET A CA 1
ATOM 2977 C C . MET A 1 373 ? -13.625 19.578 41.938 1 84.69 373 MET A C 1
ATOM 2979 O O . MET A 1 373 ? -13.281 20.625 41.344 1 84.69 373 MET A O 1
ATOM 2983 N N . LYS A 1 374 ? -12.82 18.656 42.344 1 85.06 374 LYS A N 1
ATOM 2984 C CA . LYS A 1 374 ? -11.391 18.781 42.031 1 85.06 374 LYS A CA 1
ATOM 2985 C C . LYS A 1 374 ? -10.961 17.734 41.031 1 85.06 374 LYS A C 1
ATOM 2987 O O . LYS A 1 374 ? -11.469 16.609 41 1 85.06 374 LYS A O 1
ATOM 2992 N N . THR A 1 375 ? -10.172 18.234 40.094 1 87 375 THR A N 1
ATOM 2993 C CA . THR A 1 375 ? -9.625 17.312 39.125 1 87 375 THR A CA 1
ATOM 2994 C C . THR A 1 375 ? -8.32 16.703 39.625 1 87 375 THR A C 1
ATOM 2996 O O . THR A 1 375 ? -7.691 17.234 40.531 1 87 375 THR A O 1
ATOM 2999 N N . ASN A 1 376 ? -7.965 15.57 39.031 1 85.44 376 ASN A N 1
ATOM 3000 C CA . ASN A 1 376 ? -6.691 14.938 39.344 1 85.44 376 ASN A CA 1
ATOM 3001 C C . ASN A 1 376 ? -5.512 15.727 38.781 1 85.44 376 ASN A C 1
ATOM 3003 O O . ASN A 1 376 ? -5.559 16.188 37.656 1 85.44 376 ASN A O 1
ATOM 3007 N N . ALA A 1 377 ? -4.57 16 39.625 1 78.31 377 ALA A N 1
ATOM 3008 C CA . ALA A 1 377 ? -3.424 16.812 39.219 1 78.31 377 ALA A CA 1
ATOM 3009 C C . ALA A 1 377 ? -2.559 16.078 38.219 1 78.31 377 ALA A C 1
ATOM 3011 O O . ALA A 1 377 ? -2.238 14.898 38.375 1 78.31 377 ALA A O 1
ATOM 3012 N N . THR A 1 378 ? -2.488 16.625 36.969 1 82.69 378 THR A N 1
ATOM 3013 C CA . THR A 1 378 ? -1.613 16.094 35.938 1 82.69 378 THR A CA 1
ATOM 3014 C C . THR A 1 378 ? -0.42 17.016 35.719 1 82.69 378 THR A C 1
ATOM 3016 O O . THR A 1 378 ? -0.57 18.234 35.688 1 82.69 378 THR A O 1
ATOM 3019 N N . HIS A 1 379 ? 0.821 16.453 35.656 1 84.5 379 HIS A N 1
ATOM 3020 C CA . HIS A 1 379 ? 2.025 17.234 35.406 1 84.5 379 HIS A CA 1
ATOM 3021 C C . HIS A 1 379 ? 2.645 16.906 34.062 1 84.5 379 HIS A C 1
ATOM 3023 O O . HIS A 1 379 ? 3.244 15.844 33.875 1 84.5 379 HIS A O 1
ATOM 3029 N N . THR A 1 380 ? 2.555 17.828 33.156 1 88.94 380 THR A N 1
ATOM 3030 C CA . THR A 1 380 ? 3.055 17.672 31.812 1 88.94 380 THR A CA 1
ATOM 3031 C C . THR A 1 380 ? 4.574 17.516 31.812 1 88.94 380 THR A C 1
ATOM 3033 O O . THR A 1 380 ? 5.133 16.891 30.891 1 88.94 380 THR A O 1
ATOM 3036 N N . LYS A 1 381 ? 5.258 18.031 32.875 1 82.06 381 LYS A N 1
ATOM 3037 C CA . LYS A 1 381 ? 6.715 17.969 32.969 1 82.06 381 LYS A CA 1
ATOM 3038 C C . LYS A 1 381 ? 7.199 16.516 33.062 1 82.06 381 LYS A C 1
ATOM 3040 O O . LYS A 1 381 ? 8.328 16.219 32.688 1 82.06 381 LYS A O 1
ATOM 3045 N N . ASP A 1 382 ? 6.32 15.672 33.5 1 82.19 382 ASP A N 1
ATOM 3046 C CA . ASP A 1 382 ? 6.699 14.273 33.688 1 82.19 382 ASP A CA 1
ATOM 3047 C C . ASP A 1 382 ? 6.66 13.508 32.375 1 82.19 382 ASP A C 1
ATOM 3049 O O . ASP A 1 382 ? 7.188 12.398 32.281 1 82.19 382 ASP A O 1
ATOM 3053 N N . PHE A 1 383 ? 6.094 14.219 31.375 1 83.88 383 PHE A N 1
ATOM 3054 C CA . PHE A 1 383 ? 6.035 13.594 30.062 1 83.88 383 PHE A CA 1
ATOM 3055 C C . PHE A 1 383 ? 7.258 13.961 29.234 1 83.88 383 PHE A C 1
ATOM 3057 O O . PHE A 1 383 ? 7.504 15.141 28.969 1 83.88 383 PHE A O 1
ATOM 3064 N N . GLU A 1 384 ? 8.305 13.133 29.188 1 76.06 384 GLU A N 1
ATOM 3065 C CA . GLU A 1 384 ? 9.492 13.398 28.391 1 76.06 384 GLU A CA 1
ATOM 3066 C C . GLU A 1 384 ? 9.227 13.148 26.906 1 76.06 384 GLU A C 1
ATOM 3068 O O . GLU A 1 384 ? 9.297 12.016 26.438 1 76.06 384 GLU A O 1
ATOM 3073 N N . PRO A 1 385 ? 8.82 14.164 26.297 1 72.12 385 PRO A N 1
ATOM 3074 C CA . PRO A 1 385 ? 8.453 13.93 24.891 1 72.12 385 PRO A CA 1
ATOM 3075 C C . PRO A 1 385 ? 9.664 13.93 23.953 1 72.12 385 PRO A C 1
ATOM 3077 O O . PRO A 1 385 ? 9.938 14.93 23.297 1 72.12 385 PRO A O 1
ATOM 3080 N N . VAL A 1 386 ? 10.383 12.953 24 1 66.12 386 VAL A N 1
ATOM 3081 C CA . VAL A 1 386 ? 11.602 12.953 23.188 1 66.12 386 VAL A CA 1
ATOM 3082 C C . VAL A 1 386 ? 11.234 13.062 21.703 1 66.12 386 VAL A C 1
ATOM 3084 O O . VAL A 1 386 ? 10.586 12.164 21.156 1 66.12 386 VAL A O 1
ATOM 3087 N N . GLY A 1 387 ? 11.422 14.312 21.078 1 75.88 387 GLY A N 1
ATOM 3088 C CA . GLY A 1 387 ? 11.32 14.539 19.641 1 75.88 387 GLY A CA 1
ATOM 3089 C C . GLY A 1 387 ? 9.914 14.914 19.203 1 75.88 387 GLY A C 1
ATOM 3090 O O . GLY A 1 387 ? 9.734 15.562 18.172 1 75.88 387 GLY A O 1
ATOM 3091 N N . LEU A 1 388 ? 8.898 14.594 19.984 1 87.12 388 LEU A N 1
ATOM 3092 C CA . LEU A 1 388 ? 7.504 14.828 19.625 1 87.12 388 LEU A CA 1
ATOM 3093 C C . LEU A 1 388 ? 7.188 16.328 19.625 1 87.12 388 LEU A C 1
ATOM 3095 O O . LEU A 1 388 ? 6.461 16.797 18.75 1 87.12 388 LEU A O 1
ATOM 3099 N N . ARG A 1 389 ? 7.727 17.031 20.531 1 91.44 389 ARG A N 1
ATOM 3100 C CA . ARG A 1 389 ? 7.43 18.453 20.75 1 91.44 389 ARG A CA 1
ATOM 3101 C C . ARG A 1 389 ? 7.691 19.266 19.484 1 91.44 389 ARG A C 1
ATOM 3103 O O . ARG A 1 389 ? 6.926 20.188 19.172 1 91.44 389 ARG A O 1
ATOM 3110 N N . ASN A 1 390 ? 8.711 18.844 18.75 1 91.81 390 ASN A N 1
ATOM 3111 C CA . ASN A 1 390 ? 9.164 19.703 17.656 1 91.81 390 ASN A CA 1
ATOM 3112 C C . ASN A 1 390 ? 8.672 19.188 16.297 1 91.81 390 ASN A C 1
ATOM 3114 O O . ASN A 1 390 ? 9.141 19.641 15.25 1 91.81 390 ASN A O 1
ATOM 3118 N N . LEU A 1 391 ? 7.684 18.219 16.328 1 93.62 391 LEU A N 1
ATOM 3119 C CA . LEU A 1 391 ? 7.129 17.703 15.078 1 93.62 391 LEU A CA 1
ATOM 3120 C C . LEU A 1 391 ? 6.262 18.75 14.391 1 93.62 391 LEU A C 1
ATOM 3122 O O . LEU A 1 391 ? 6.055 18.688 13.18 1 93.62 391 LEU A O 1
ATOM 3126 N N . HIS A 1 392 ? 5.727 19.688 15.18 1 95.38 392 HIS A N 1
ATOM 3127 C CA . HIS A 1 392 ? 4.898 20.781 14.688 1 95.38 392 HIS A CA 1
ATOM 3128 C C . HIS A 1 392 ? 4.859 21.938 15.688 1 95.38 392 HIS A C 1
ATOM 3130 O O . HIS A 1 392 ? 4.855 21.719 16.891 1 95.38 392 HIS A O 1
ATOM 3136 N N . PRO A 1 393 ? 4.832 23.109 15.195 1 95.75 393 PRO A N 1
ATOM 3137 C CA . PRO A 1 393 ? 4.828 24.234 16.125 1 95.75 393 PRO A CA 1
ATOM 3138 C C . PRO A 1 393 ? 3.604 24.25 17.031 1 95.75 393 PRO A C 1
ATOM 3140 O O . PRO A 1 393 ? 3.689 24.688 18.188 1 95.75 393 PRO A O 1
ATOM 3143 N N . ASP A 1 394 ? 2.471 23.797 16.609 1 95.81 394 ASP A N 1
ATOM 3144 C CA . ASP A 1 394 ? 1.26 23.781 17.422 1 95.81 394 ASP A CA 1
ATOM 3145 C C . ASP A 1 394 ? 1.378 22.766 18.562 1 95.81 394 ASP A C 1
ATOM 3147 O O . ASP A 1 394 ? 0.78 22.953 19.625 1 95.81 394 ASP A O 1
ATOM 3151 N N . ILE A 1 395 ? 2.084 21.703 18.359 1 96.56 395 ILE A N 1
ATOM 3152 C CA . ILE A 1 395 ? 2.324 20.75 19.438 1 96.56 395 ILE A CA 1
ATOM 3153 C C . ILE A 1 395 ? 3.23 21.359 20.484 1 96.56 395 ILE A C 1
ATOM 3155 O O . ILE A 1 395 ? 2.992 21.203 21.688 1 96.56 395 ILE A O 1
ATOM 3159 N N . ALA A 1 396 ? 4.281 22.062 19.984 1 95.5 396 ALA A N 1
ATOM 3160 C CA . ALA A 1 396 ? 5.176 22.75 20.906 1 95.5 396 ALA A CA 1
ATOM 3161 C C . ALA A 1 396 ? 4.414 23.781 21.734 1 95.5 396 ALA A C 1
ATOM 3163 O O . ALA A 1 396 ? 4.609 23.875 22.953 1 95.5 396 ALA A O 1
ATOM 3164 N N . LEU A 1 397 ? 3.566 24.516 21.062 1 96.19 397 LEU A N 1
ATOM 3165 C CA . LEU A 1 397 ? 2.756 25.516 21.75 1 96.19 397 LEU A CA 1
ATOM 3166 C C . LEU A 1 397 ? 1.86 24.875 22.797 1 96.19 397 LEU A C 1
ATOM 3168 O O . LEU A 1 397 ? 1.661 25.422 23.875 1 96.19 397 LEU A O 1
ATOM 3172 N N . ALA A 1 398 ? 1.287 23.734 22.484 1 96.56 398 ALA A N 1
ATOM 3173 C CA . ALA A 1 398 ? 0.429 23.016 23.422 1 96.56 398 ALA A CA 1
ATOM 3174 C C . ALA A 1 398 ? 1.209 22.594 24.672 1 96.56 398 ALA A C 1
ATOM 3176 O O . ALA A 1 398 ? 0.705 22.703 25.781 1 96.56 398 ALA A O 1
ATOM 3177 N N . PHE A 1 399 ? 2.404 22.109 24.5 1 95.31 399 PHE A N 1
ATOM 3178 C CA . PHE A 1 399 ? 3.248 21.75 25.625 1 95.31 399 PHE A CA 1
ATOM 3179 C C . PHE A 1 399 ? 3.57 22.984 26.484 1 95.31 399 PHE A C 1
ATOM 3181 O O . PHE A 1 399 ? 3.531 22.922 27.703 1 95.31 399 PHE A O 1
ATOM 3188 N N . ASP A 1 400 ? 3.922 24.094 25.828 1 94.62 400 ASP A N 1
ATOM 3189 C CA . ASP A 1 400 ? 4.273 25.312 26.531 1 94.62 400 ASP A CA 1
ATOM 3190 C C . ASP A 1 400 ? 3.092 25.859 27.328 1 94.62 400 ASP A C 1
ATOM 3192 O O . ASP A 1 400 ? 3.26 26.312 28.469 1 94.62 400 ASP A O 1
ATOM 3196 N N . LEU A 1 401 ? 1.908 25.859 26.703 1 95.69 401 LEU A N 1
ATOM 3197 C CA . LEU A 1 401 ? 0.713 26.328 27.391 1 95.69 401 LEU A CA 1
ATOM 3198 C C . LEU A 1 401 ? 0.392 25.453 28.594 1 95.69 401 LEU A C 1
ATOM 3200 O O . LEU A 1 401 ? -0.009 25.938 29.656 1 95.69 401 LEU A O 1
ATOM 3204 N N . ALA A 1 402 ? 0.512 24.125 28.438 1 94.94 402 ALA A N 1
ATOM 3205 C CA . ALA A 1 402 ? 0.262 23.203 29.547 1 94.94 402 ALA A CA 1
ATOM 3206 C C . ALA A 1 402 ? 1.215 23.453 30.703 1 94.94 402 ALA A C 1
ATOM 3208 O O . ALA A 1 402 ? 0.795 23.484 31.859 1 94.94 402 ALA A O 1
ATOM 3209 N N . LYS A 1 403 ? 2.463 23.656 30.391 1 92.06 403 LYS A N 1
ATOM 3210 C CA . LYS A 1 403 ? 3.447 23.953 31.438 1 92.06 403 LYS A CA 1
ATOM 3211 C C . LYS A 1 403 ? 3.17 25.297 32.094 1 92.06 403 LYS A C 1
ATOM 3213 O O . LYS A 1 403 ? 3.352 25.453 33.312 1 92.06 403 LYS A O 1
ATOM 3218 N N . LEU A 1 404 ? 2.818 26.297 31.234 1 92.56 404 LEU A N 1
ATOM 3219 C CA . LEU A 1 404 ? 2.533 27.625 31.734 1 92.56 404 LEU A CA 1
ATOM 3220 C C . LEU A 1 404 ? 1.393 27.594 32.75 1 92.56 404 LEU A C 1
ATOM 3222 O O . LEU A 1 404 ? 1.501 28.188 33.844 1 92.56 404 LEU A O 1
ATOM 3226 N N . VAL A 1 405 ? 0.267 26.938 32.438 1 92.56 405 VAL A N 1
ATOM 3227 C CA . VAL A 1 405 ? -0.906 26.906 33.312 1 92.56 405 VAL A CA 1
ATOM 3228 C C . VAL A 1 405 ? -0.567 26.172 34.594 1 92.56 405 VAL A C 1
ATOM 3230 O O . VAL A 1 405 ? -1.045 26.547 35.688 1 92.56 405 VAL A O 1
ATOM 3233 N N . GLU A 1 406 ? 0.23 25.172 34.5 1 90.25 406 GLU A N 1
ATOM 3234 C CA . GLU A 1 406 ? 0.65 24.438 35.719 1 90.25 406 GLU A CA 1
ATOM 3235 C C . GLU A 1 406 ? 1.54 25.312 36.594 1 90.25 406 GLU A C 1
ATOM 3237 O O . GLU A 1 406 ? 1.513 25.172 37.812 1 90.25 406 GLU A O 1
ATOM 3242 N N . SER A 1 407 ? 2.33 26.141 35.938 1 88.38 407 SER A N 1
ATOM 3243 C CA . SER A 1 407 ? 3.211 27.031 36.719 1 88.38 407 SER A CA 1
ATOM 3244 C C . SER A 1 407 ? 2.418 28.078 37.469 1 88.38 407 SER A C 1
ATOM 3246 O O . SER A 1 407 ? 2.883 28.609 38.5 1 88.38 407 SER A O 1
ATOM 3248 N N . PHE A 1 408 ? 1.272 28.484 36.969 1 86.44 408 PHE A N 1
ATOM 3249 C CA . PHE A 1 408 ? 0.425 29.438 37.688 1 86.44 408 PHE A CA 1
ATOM 3250 C C . PHE A 1 408 ? 0.041 28.922 39.062 1 86.44 408 PHE A C 1
ATOM 3252 O O . PHE A 1 408 ? -0.089 29.688 40 1 86.44 408 PHE A O 1
ATOM 3259 N N . ASP A 1 409 ? -0.133 27.656 39.219 1 79.5 409 ASP A N 1
ATOM 3260 C CA . ASP A 1 409 ? -0.556 27.031 40.469 1 79.5 409 ASP A CA 1
ATOM 3261 C C . ASP A 1 409 ? 0.597 26.969 41.469 1 79.5 409 ASP A C 1
ATOM 3263 O O . ASP A 1 409 ? 0.377 27.016 42.688 1 79.5 409 ASP A O 1
ATOM 3267 N N . ASP A 1 410 ? 1.759 26.844 40.969 1 74.75 410 ASP A N 1
ATOM 3268 C CA . ASP A 1 410 ? 2.914 26.688 41.844 1 74.75 410 ASP A CA 1
ATOM 3269 C C . ASP A 1 410 ? 3.314 28.016 42.469 1 74.75 410 ASP A C 1
ATOM 3271 O O . ASP A 1 410 ? 4.004 28.047 43.469 1 74.75 410 ASP A O 1
ATOM 3275 N N . SER A 1 411 ? 3.057 29.094 41.75 1 65.25 411 SER A N 1
ATOM 3276 C CA . SER A 1 411 ? 3.506 30.391 42.25 1 65.25 411 SER A CA 1
ATOM 3277 C C . SER A 1 411 ? 2.506 30.984 43.25 1 65.25 411 SER A C 1
ATOM 3279 O O . SER A 1 411 ? 1.3 30.75 43.125 1 65.25 411 SER A O 1
ATOM 3281 N N . GLU A 1 412 ? 2.877 31.375 44.438 1 55.75 412 GLU A N 1
ATOM 3282 C CA . GLU A 1 412 ? 2.055 32.031 45.469 1 55.75 412 GLU A CA 1
ATOM 3283 C C . GLU A 1 412 ? 1.274 33.188 44.906 1 55.75 412 GLU A C 1
ATOM 3285 O O . GLU A 1 412 ? 0.127 33.438 45.281 1 55.75 412 GLU A O 1
ATOM 3290 N N . VAL A 1 413 ? 1.959 34.094 44.156 1 54.22 413 VAL A N 1
ATOM 3291 C CA . VAL A 1 413 ? 1.378 35.344 43.656 1 54.22 413 VAL A CA 1
ATOM 3292 C C . VAL A 1 413 ? 0.663 35.094 42.344 1 54.22 413 VAL A C 1
ATOM 3294 O O . VAL A 1 413 ? 0.109 36.031 41.75 1 54.22 413 VAL A O 1
ATOM 3297 N N . LYS A 1 414 ? -0.091 34.094 42.219 1 60.25 414 LYS A N 1
ATOM 3298 C CA . LYS A 1 414 ? -0.839 33.625 41.062 1 60.25 414 LYS A CA 1
ATOM 3299 C C . LYS A 1 414 ? -0.413 34.344 39.812 1 60.25 414 LYS A C 1
ATOM 3301 O O . LYS A 1 414 ? -0.938 35.406 39.5 1 60.25 414 LYS A O 1
ATOM 3306 N N . ASP A 1 415 ? 0.631 34.031 39.062 1 75.94 415 ASP A N 1
ATOM 3307 C CA . ASP A 1 415 ? 1.51 34.531 38 1 75.94 415 ASP A CA 1
ATOM 3308 C C . ASP A 1 415 ? 0.735 34.812 36.719 1 75.94 415 ASP A C 1
ATOM 3310 O O . ASP A 1 415 ? 1.325 35.156 35.688 1 75.94 415 ASP A O 1
ATOM 3314 N N . VAL A 1 416 ? -0.76 34.875 36.781 1 87.5 416 VAL A N 1
ATOM 3315 C CA . VAL A 1 416 ? -1.501 35.156 35.562 1 87.5 416 VAL A CA 1
ATOM 3316 C C . VAL A 1 416 ? -1.439 36.656 35.25 1 87.5 416 VAL A C 1
ATOM 3318 O O . VAL A 1 416 ? -1.372 37.031 34.094 1 87.5 416 VAL A O 1
ATOM 3321 N N . PHE A 1 417 ? -1.336 37.344 36.344 1 86.38 417 PHE A N 1
ATOM 3322 C CA . PHE A 1 417 ? -1.314 38.781 36.188 1 86.38 417 PHE A CA 1
ATOM 3323 C C . PHE A 1 417 ? -0.059 39.25 35.469 1 86.38 417 PHE A C 1
ATOM 3325 O O . PHE A 1 417 ? -0.136 40.031 34.5 1 86.38 417 PHE A O 1
ATOM 3332 N N . THR A 1 418 ? 1.011 38.75 35.875 1 86.19 418 THR A N 1
ATOM 3333 C CA . THR A 1 418 ? 2.275 39.156 35.25 1 86.19 418 THR A CA 1
ATOM 3334 C C . THR A 1 418 ? 2.297 38.75 33.781 1 86.19 418 THR A C 1
ATOM 3336 O O . THR A 1 418 ? 2.807 39.469 32.938 1 86.19 418 THR A O 1
ATOM 3339 N N . PHE A 1 419 ? 1.771 37.594 33.469 1 90.75 419 PHE A N 1
ATOM 3340 C CA . PHE A 1 419 ? 1.712 37.094 32.125 1 90.75 419 PHE A CA 1
ATOM 3341 C C . PHE A 1 419 ? 0.894 38 31.219 1 90.75 419 PHE A C 1
ATOM 3343 O O . PHE A 1 419 ? 1.344 38.406 30.141 1 90.75 419 PHE A O 1
ATOM 3350 N N . VAL A 1 420 ? -0.261 38.438 31.672 1 89 420 VAL A N 1
ATOM 3351 C CA . VAL A 1 420 ? -1.177 39.219 30.859 1 89 420 VAL A CA 1
ATOM 3352 C C . VAL A 1 420 ? -0.661 40.656 30.75 1 89 420 VAL A C 1
ATOM 3354 O O . VAL A 1 420 ? -0.846 41.312 29.719 1 89 420 VAL A O 1
ATOM 3357 N N . ASP A 1 421 ? -0.026 41.062 31.734 1 86.62 421 ASP A N 1
ATOM 3358 C CA . ASP A 1 421 ? 0.548 42.406 31.719 1 86.62 421 ASP A CA 1
ATOM 3359 C C . ASP A 1 421 ? 1.606 42.531 30.609 1 86.62 421 ASP A C 1
ATOM 3361 O O . ASP A 1 421 ? 1.683 43.562 29.938 1 86.62 421 ASP A O 1
ATOM 3365 N N . ILE A 1 422 ? 2.35 41.562 30.547 1 87.12 422 ILE A N 1
ATOM 3366 C CA . ILE A 1 422 ? 3.387 41.562 29.531 1 87.12 422 ILE A CA 1
ATOM 3367 C C . ILE A 1 422 ? 2.746 41.469 28.141 1 87.12 422 ILE A C 1
ATOM 3369 O O . ILE A 1 422 ? 3.23 42.062 27.188 1 87.12 422 ILE A O 1
ATOM 3373 N N . LEU A 1 423 ? 1.669 40.719 28 1 87.56 423 LEU A N 1
ATOM 3374 C CA . LEU A 1 423 ? 0.979 40.531 26.719 1 87.56 423 LEU A CA 1
ATOM 3375 C C . LEU A 1 423 ? 0.375 41.844 26.234 1 87.56 423 LEU A C 1
ATOM 3377 O O . LEU A 1 423 ? 0.195 42.031 25.031 1 87.56 423 LEU A O 1
ATOM 3381 N N . ASN A 1 424 ? 0.062 42.625 27.062 1 83.5 424 ASN A N 1
ATOM 3382 C CA . ASN A 1 424 ? -0.597 43.875 26.734 1 83.5 424 ASN A CA 1
ATOM 3383 C C . ASN A 1 424 ? 0.377 44.875 26.109 1 83.5 424 ASN A C 1
ATOM 3385 O O . ASN A 1 424 ? -0.038 45.906 25.578 1 83.5 424 ASN A O 1
ATOM 3389 N N . VAL A 1 425 ? 1.611 44.469 26.078 1 77.81 425 VAL A N 1
ATOM 3390 C CA . VAL A 1 425 ? 2.57 45.312 25.375 1 77.81 425 VAL A CA 1
ATOM 3391 C C . VAL A 1 425 ? 2.34 45.219 23.875 1 77.81 425 VAL A C 1
ATOM 3393 O O . VAL A 1 425 ? 2.221 44.125 23.328 1 77.81 425 VAL A O 1
ATOM 3396 N N . LYS A 1 426 ? 1.975 46.25 23.141 1 65.19 426 LYS A N 1
ATOM 3397 C CA . LYS A 1 426 ? 1.353 46.406 21.828 1 65.19 426 LYS A CA 1
ATOM 3398 C C . LYS A 1 426 ? 2.24 45.844 20.719 1 65.19 426 LYS A C 1
ATOM 3400 O O . LYS A 1 426 ? 1.773 45.594 19.609 1 65.19 426 LYS A O 1
ATOM 3405 N N . ALA A 1 427 ? 3.355 45.406 20.859 1 63.19 427 ALA A N 1
ATOM 3406 C CA . ALA A 1 427 ? 4.242 45.062 19.75 1 63.19 427 ALA A CA 1
ATOM 3407 C C . ALA A 1 427 ? 3.914 43.688 19.172 1 63.19 427 ALA A C 1
ATOM 3409 O O . ALA A 1 427 ? 4.152 43.438 18 1 63.19 427 ALA A O 1
ATOM 3410 N N . ASN A 1 428 ? 3.211 42.906 19.906 1 73.62 428 ASN A N 1
ATOM 3411 C CA . ASN A 1 428 ? 3.094 41.531 19.391 1 73.62 428 ASN A CA 1
ATOM 3412 C C . ASN A 1 428 ? 1.638 41.156 19.156 1 73.62 428 ASN A C 1
ATOM 3414 O O . ASN A 1 428 ? 1.16 40.156 19.703 1 73.62 428 ASN A O 1
ATOM 3418 N N . THR A 1 429 ? 1.021 41.812 18.188 1 79 429 THR A N 1
ATOM 3419 C CA . THR A 1 429 ? -0.397 41.594 17.906 1 79 429 THR A CA 1
ATOM 3420 C C . THR A 1 429 ? -0.629 40.25 17.25 1 79 429 THR A C 1
ATOM 3422 O O . THR A 1 429 ? -1.622 39.562 17.547 1 79 429 THR A O 1
ATOM 3425 N N . MET A 1 430 ? 0.27 39.812 16.484 1 86 430 MET A N 1
ATOM 3426 C CA . MET A 1 430 ? 0.108 38.562 15.766 1 86 430 MET A CA 1
ATOM 3427 C C . MET A 1 430 ? 0.13 37.375 16.719 1 86 430 MET A C 1
ATOM 3429 O O . MET A 1 430 ? -0.655 36.438 16.578 1 86 430 MET A O 1
ATOM 3433 N N . PHE A 1 431 ? 1.032 37.406 17.672 1 90.81 431 PHE A N 1
ATOM 3434 C CA . PHE A 1 431 ? 1.13 36.312 18.625 1 90.81 431 PHE A CA 1
ATOM 3435 C C . PHE A 1 431 ? -0.078 36.281 19.547 1 90.81 431 PHE A C 1
ATOM 3437 O O . PHE A 1 431 ? -0.546 35.219 19.953 1 90.81 431 PHE A O 1
ATOM 3444 N N . CYS A 1 432 ? -0.602 37.469 19.875 1 89.94 432 CYS A N 1
ATOM 3445 C CA . CYS A 1 432 ? -1.805 37.531 20.688 1 89.94 432 CYS A CA 1
ATOM 3446 C C . CYS A 1 432 ? -2.988 36.875 19.984 1 89.94 432 CYS A C 1
ATOM 3448 O O . CYS A 1 432 ? -3.801 36.219 20.625 1 89.94 432 CYS A O 1
ATOM 3450 N N . GLN A 1 433 ? -3.039 37.094 18.75 1 90.88 433 GLN A N 1
ATOM 3451 C CA . GLN A 1 433 ? -4.121 36.5 17.984 1 90.88 433 GLN A CA 1
ATOM 3452 C C . GLN A 1 433 ? -3.998 34.969 17.984 1 90.88 433 GLN A C 1
ATOM 3454 O O . GLN A 1 433 ? -5.008 34.25 18.016 1 90.88 433 GLN A O 1
ATOM 3459 N N . ARG A 1 434 ? -2.803 34.5 18 1 91.81 434 ARG A N 1
ATOM 3460 C CA . ARG A 1 434 ? -2.566 33.062 18.031 1 91.81 434 ARG A CA 1
ATOM 3461 C C . ARG A 1 434 ? -3.029 32.438 19.344 1 91.81 434 ARG A C 1
ATOM 3463 O O . ARG A 1 434 ? -3.449 31.297 19.375 1 91.81 434 ARG A O 1
ATOM 3470 N N . LEU A 1 435 ? -2.953 33.219 20.422 1 94.69 435 LEU A N 1
ATOM 3471 C CA . LEU A 1 435 ? -3.322 32.75 21.75 1 94.69 435 LEU A CA 1
ATOM 3472 C C . LEU A 1 435 ? -4.789 33.062 22.047 1 94.69 435 LEU A C 1
ATOM 3474 O O . LEU A 1 435 ? -5.207 33.031 23.203 1 94.69 435 LEU A O 1
ATOM 3478 N N . ASN A 1 436 ? -5.578 33.344 21.062 1 94.06 436 ASN A N 1
ATOM 3479 C CA . ASN A 1 436 ? -6.941 33.812 21.266 1 94.06 436 ASN A CA 1
ATOM 3480 C C . ASN A 1 436 ? -7.773 32.812 22.047 1 94.06 436 ASN A C 1
ATOM 3482 O O . ASN A 1 436 ? -8.578 33.188 22.906 1 94.06 436 ASN A O 1
ATOM 3486 N N . LEU A 1 437 ? -7.586 31.469 21.812 1 95.44 437 LEU A N 1
ATOM 3487 C CA . LEU A 1 437 ? -8.359 30.453 22.516 1 95.44 437 LEU A CA 1
ATOM 3488 C C . LEU A 1 437 ? -7.977 30.406 23.984 1 95.44 437 LEU A C 1
ATOM 3490 O O . LEU A 1 437 ? -8.836 30.234 24.859 1 95.44 437 LEU A O 1
ATOM 3494 N N . PHE A 1 438 ? -6.727 30.531 24.266 1 96.38 438 PHE A N 1
ATOM 3495 C CA . PHE A 1 438 ? -6.234 30.531 25.641 1 96.38 438 PHE A CA 1
ATOM 3496 C C . PHE A 1 438 ? -6.73 31.75 26.391 1 96.38 438 PHE A C 1
ATOM 3498 O O . PHE A 1 438 ? -7.125 31.656 27.562 1 96.38 438 PHE A O 1
ATOM 3505 N N . LEU A 1 439 ? -6.672 32.875 25.688 1 95.19 439 LEU A N 1
ATOM 3506 C CA . LEU A 1 439 ? -7.145 34.094 26.297 1 95.19 439 LEU A CA 1
ATOM 3507 C C . LEU A 1 439 ? -8.641 34.031 26.594 1 95.19 439 LEU A C 1
ATOM 3509 O O . LEU A 1 439 ? -9.094 34.531 27.625 1 95.19 439 LEU A O 1
ATOM 3513 N N . ARG A 1 440 ? -9.367 33.469 25.719 1 96.12 440 ARG A N 1
ATOM 3514 C CA . ARG A 1 440 ? -10.797 33.281 25.938 1 96.12 440 ARG A CA 1
ATOM 3515 C C . ARG A 1 440 ? -11.031 32.375 27.156 1 96.12 440 ARG A C 1
ATOM 3517 O O . ARG A 1 440 ? -11.992 32.594 27.906 1 96.12 440 ARG A O 1
ATOM 3524 N N . ALA A 1 441 ? -10.164 31.438 27.312 1 96.06 441 ALA A N 1
ATOM 3525 C CA . ALA A 1 441 ? -10.258 30.531 28.453 1 96.06 441 ALA A CA 1
ATOM 3526 C C . ALA A 1 441 ? -10.016 31.281 29.766 1 96.06 441 ALA A C 1
ATOM 3528 O O . ALA A 1 441 ? -10.703 31.031 30.766 1 96.06 441 ALA A O 1
ATOM 3529 N N . LEU A 1 442 ? -8.984 32.125 29.75 1 94.44 442 LEU A N 1
ATOM 3530 C CA . LEU A 1 442 ? -8.703 32.938 30.938 1 94.44 442 LEU A CA 1
ATOM 3531 C C . LEU A 1 442 ? -9.875 33.875 31.234 1 94.44 442 LEU A C 1
ATOM 3533 O O . LEU A 1 442 ? -10.211 34.094 32.406 1 94.44 442 LEU A O 1
ATOM 3537 N N . PHE A 1 443 ? -10.469 34.406 30.203 1 95.12 443 PHE A N 1
ATOM 3538 C CA . PHE A 1 443 ? -11.625 35.312 30.297 1 95.12 443 PHE A CA 1
ATOM 3539 C C . PHE A 1 443 ? -12.789 34.594 31 1 95.12 443 PHE A C 1
ATOM 3541 O O . PHE A 1 443 ? -13.492 35.219 31.797 1 95.12 443 PHE A O 1
ATOM 3548 N N . LEU A 1 444 ? -12.977 33.312 30.734 1 94.38 444 LEU A N 1
ATOM 3549 C CA . LEU A 1 444 ? -14.086 32.531 31.266 1 94.38 444 LEU A CA 1
ATOM 3550 C C . LEU A 1 444 ? -13.82 32.125 32.719 1 94.38 444 LEU A C 1
ATOM 3552 O O . LEU A 1 444 ? -14.758 31.812 33.438 1 94.38 444 LEU A O 1
ATOM 3556 N N . SER A 1 445 ? -12.586 32.219 33.125 1 92 445 SER A N 1
ATOM 3557 C CA . SER A 1 445 ? -12.211 31.719 34.438 1 92 445 SER A CA 1
ATOM 3558 C C . SER A 1 445 ? -12.648 32.688 35.531 1 92 445 SER A C 1
ATOM 3560 O O . SER A 1 445 ? -12.68 33.906 35.312 1 92 445 SER A O 1
ATOM 3562 N N . ARG A 1 446 ? -12.906 32.188 36.75 1 88.06 446 ARG A N 1
ATOM 3563 C CA . ARG A 1 446 ? -13.289 33 37.875 1 88.06 446 ARG A CA 1
ATOM 3564 C C . ARG A 1 446 ? -12.125 33.156 38.844 1 88.06 446 ARG A C 1
ATOM 3566 O O . ARG A 1 446 ? -12.227 33.906 39.844 1 88.06 446 ARG A O 1
ATOM 3573 N N . GLU A 1 447 ? -11.086 32.656 38.5 1 85.88 447 GLU A N 1
ATOM 3574 C CA . GLU A 1 447 ? -9.953 32.594 39.406 1 85.88 447 GLU A CA 1
ATOM 3575 C C . GLU A 1 447 ? -9.164 33.906 39.406 1 85.88 447 GLU A C 1
ATOM 3577 O O . GLU A 1 447 ? -8.664 34.344 40.438 1 85.88 447 GLU A O 1
ATOM 3582 N N . PRO A 1 448 ? -8.984 34.5 38.188 1 87.62 448 PRO A N 1
ATOM 3583 C CA . PRO A 1 448 ? -8.203 35.75 38.188 1 87.62 448 PRO A CA 1
ATOM 3584 C C . PRO A 1 448 ? -8.867 36.875 38.969 1 87.62 448 PRO A C 1
ATOM 3586 O O . PRO A 1 448 ? -10.094 36.969 39 1 87.62 448 PRO A O 1
ATOM 3589 N N . SER A 1 449 ? -8.055 37.719 39.562 1 88.75 449 SER A N 1
ATOM 3590 C CA . SER A 1 449 ? -8.57 38.875 40.25 1 88.75 449 SER A CA 1
ATOM 3591 C C . SER A 1 449 ? -9.273 39.844 39.281 1 88.75 449 SER A C 1
ATOM 3593 O O . SER A 1 449 ? -9.094 39.75 38.062 1 88.75 449 SER A O 1
ATOM 3595 N N . VAL A 1 450 ? -10.07 40.719 39.781 1 91.12 450 VAL A N 1
ATOM 3596 C CA . VAL A 1 450 ? -10.852 41.625 38.969 1 91.12 450 VAL A CA 1
ATOM 3597 C C . VAL A 1 450 ? -9.914 42.5 38.125 1 91.12 450 VAL A C 1
ATOM 3599 O O . VAL A 1 450 ? -10.164 42.688 36.938 1 91.12 450 VAL A O 1
ATOM 3602 N N . ASP A 1 451 ? -8.805 42.938 38.688 1 89.62 451 ASP A N 1
ATOM 3603 C CA . ASP A 1 451 ? -7.836 43.75 37.969 1 89.62 451 ASP A CA 1
ATOM 3604 C C . ASP A 1 451 ? -7.199 42.938 36.844 1 89.62 451 ASP A C 1
ATOM 3606 O O . ASP A 1 451 ? -6.98 43.469 35.719 1 89.62 451 ASP A O 1
ATOM 3610 N N . CYS A 1 452 ? -6.926 41.812 37.188 1 91.25 452 CYS A N 1
ATOM 3611 C CA . CYS A 1 452 ? -6.34 40.938 36.188 1 91.25 452 CYS A CA 1
ATOM 3612 C C . CYS A 1 452 ? -7.332 40.625 35.062 1 91.25 452 CYS A C 1
ATOM 3614 O O . CYS A 1 452 ? -6.957 40.594 33.906 1 91.25 452 CYS A O 1
ATOM 3616 N N . TRP A 1 453 ? -8.531 40.375 35.438 1 93.12 453 TRP A N 1
ATOM 3617 C CA . TRP A 1 453 ? -9.562 40.094 34.469 1 93.12 453 TRP A CA 1
ATOM 3618 C C . TRP A 1 453 ? -9.727 41.25 33.5 1 93.12 453 TRP A C 1
ATOM 3620 O O . TRP A 1 453 ? -9.898 41.031 32.281 1 93.12 453 TRP A O 1
ATOM 3630 N N . PHE A 1 454 ? -9.625 42.469 34 1 92.25 454 PHE A N 1
ATOM 3631 C CA . PHE A 1 454 ? -9.766 43.625 33.125 1 92.25 454 PHE A CA 1
ATOM 3632 C C . PHE A 1 454 ? -8.617 43.719 32.125 1 92.25 454 PHE A C 1
ATOM 3634 O O . PHE A 1 454 ? -8.812 44.125 31 1 92.25 454 PHE A O 1
ATOM 3641 N N . LYS A 1 455 ? -7.477 43.375 32.562 1 91.69 455 LYS A N 1
ATOM 3642 C CA . LYS A 1 455 ? -6.34 43.344 31.641 1 91.69 455 LYS A CA 1
ATOM 3643 C C . LYS A 1 455 ? -6.547 42.344 30.531 1 91.69 455 LYS A C 1
ATOM 3645 O O . LYS A 1 455 ? -6.207 42.594 29.375 1 91.69 455 LYS A O 1
ATOM 3650 N N . ILE A 1 456 ? -7.016 41.125 30.938 1 94.25 456 ILE A N 1
ATOM 3651 C CA . ILE A 1 456 ? -7.324 40.062 29.953 1 94.25 456 ILE A CA 1
ATOM 3652 C C . ILE A 1 456 ? -8.367 40.594 28.969 1 94.25 456 ILE A C 1
ATOM 3654 O O . ILE A 1 456 ? -8.219 40.438 27.75 1 94.25 456 ILE A O 1
ATOM 3658 N N . TYR A 1 457 ? -9.328 41.188 29.516 1 94.56 457 TYR A N 1
ATOM 3659 C CA . TYR A 1 457 ? -10.438 41.719 28.734 1 94.56 457 TYR A CA 1
ATOM 3660 C C . TYR A 1 457 ? -9.961 42.781 27.75 1 94.56 457 TYR A C 1
ATOM 3662 O O . TYR A 1 457 ? -10.406 42.812 26.609 1 94.56 457 TYR A O 1
ATOM 3670 N N . GLU A 1 458 ? -9.078 43.562 28.109 1 91 458 GLU A N 1
ATOM 3671 C CA . GLU A 1 458 ? -8.523 44.594 27.25 1 91 458 GLU A CA 1
ATOM 3672 C C . GLU A 1 458 ? -7.785 44 26.062 1 91 458 GLU A C 1
ATOM 3674 O O . GLU A 1 458 ? -7.91 44.5 24.938 1 91 458 GLU A O 1
ATOM 3679 N N . VAL A 1 459 ? -7.043 43.031 26.312 1 91.88 459 VAL A N 1
ATOM 3680 C CA . VAL A 1 459 ? -6.301 42.375 25.234 1 91.88 459 VAL A CA 1
ATOM 3681 C C . VAL A 1 459 ? -7.277 41.781 24.234 1 91.88 459 VAL A C 1
ATOM 3683 O O . VAL A 1 459 ? -7.062 41.875 23.016 1 91.88 459 VAL A O 1
ATOM 3686 N N . ILE A 1 460 ? -8.32 41.094 24.688 1 93.5 460 ILE A N 1
ATOM 3687 C CA . ILE A 1 460 ? -9.305 40.438 23.828 1 93.5 460 ILE A CA 1
ATOM 3688 C C . ILE A 1 460 ? -10.016 41.5 22.969 1 93.5 460 ILE A C 1
ATOM 3690 O O . ILE A 1 460 ? -10.242 41.281 21.781 1 93.5 460 ILE A O 1
ATOM 3694 N N . LEU A 1 461 ? -10.328 42.625 23.5 1 91.69 461 LEU A N 1
ATOM 3695 C CA . LEU A 1 461 ? -10.992 43.688 22.75 1 91.69 461 LEU A CA 1
ATOM 3696 C C . LEU A 1 461 ? -10.102 44.188 21.625 1 91.69 461 LEU A C 1
ATOM 3698 O O . LEU A 1 461 ? -10.586 44.531 20.531 1 91.69 461 LEU A O 1
ATOM 3702 N N . ASP A 1 462 ? -8.891 44.344 21.922 1 90 462 ASP A N 1
ATOM 3703 C CA . ASP A 1 462 ? -7.949 44.781 20.906 1 90 462 ASP A CA 1
ATOM 3704 C C . ASP A 1 462 ? -7.879 43.812 19.75 1 90 462 ASP A C 1
ATOM 3706 O O . ASP A 1 462 ? -7.719 44.219 18.594 1 90 462 ASP A O 1
ATOM 3710 N N . ILE A 1 463 ? -7.984 42.562 20.062 1 91.44 463 ILE A N 1
ATOM 3711 C CA . ILE A 1 463 ? -7.938 41.5 19.031 1 91.44 463 ILE A CA 1
ATOM 3712 C C . ILE A 1 463 ? -9.203 41.562 18.172 1 91.44 463 ILE A C 1
ATOM 3714 O O . ILE A 1 463 ? -9.133 41.469 16.953 1 91.44 463 ILE A O 1
ATOM 3718 N N . ILE A 1 464 ? -10.289 41.688 18.781 1 91.94 464 ILE A N 1
ATOM 3719 C CA . ILE A 1 464 ? -11.586 41.719 18.109 1 91.94 464 ILE A CA 1
ATOM 3720 C C . ILE A 1 464 ? -11.664 42.875 17.156 1 91.94 464 ILE A C 1
ATOM 3722 O O . ILE A 1 464 ? -12.273 42.781 16.078 1 91.94 464 ILE A O 1
ATOM 3726 N N . LYS A 1 465 ? -11.023 43.906 17.422 1 88.19 465 LYS A N 1
ATOM 3727 C CA . LYS A 1 465 ? -11.062 45.125 16.578 1 88.19 465 LYS A CA 1
ATOM 3728 C C . LYS A 1 465 ? -10.312 44.906 15.273 1 88.19 465 LYS A C 1
ATOM 3730 O O . LYS A 1 465 ? -10.664 45.469 14.25 1 88.19 465 LYS A O 1
ATOM 3735 N N . VAL A 1 466 ? -9.383 44.094 15.328 1 86.62 466 VAL A N 1
ATOM 3736 C CA . VAL A 1 466 ? -8.508 43.938 14.164 1 86.62 466 VAL A CA 1
ATOM 3737 C C . VAL A 1 466 ? -8.922 42.688 13.375 1 86.62 466 VAL A C 1
ATOM 3739 O O . VAL A 1 466 ? -8.719 42.625 12.164 1 86.62 466 VAL A O 1
ATOM 3742 N N . ASN A 1 467 ? -9.523 41.688 14.031 1 89.5 467 ASN A N 1
ATOM 3743 C CA . ASN A 1 467 ? -9.828 40.438 13.383 1 89.5 467 ASN A CA 1
ATOM 3744 C C . ASN A 1 467 ? -11.32 40.125 13.43 1 89.5 467 ASN A C 1
ATOM 3746 O O . ASN A 1 467 ? -11.836 39.656 14.445 1 89.5 467 ASN A O 1
ATOM 3750 N N . ASN A 1 468 ? -11.93 40.219 12.344 1 88.38 468 ASN A N 1
ATOM 3751 C CA . ASN A 1 468 ? -13.383 40.062 12.266 1 88.38 468 ASN A CA 1
ATOM 3752 C C . ASN A 1 468 ? -13.805 38.594 12.477 1 88.38 468 ASN A C 1
ATOM 3754 O O . ASN A 1 468 ? -14.891 38.344 13.016 1 88.38 468 ASN A O 1
ATOM 3758 N N . ASN A 1 469 ? -13.016 37.719 12.164 1 87.5 469 ASN A N 1
ATOM 3759 C CA . ASN A 1 469 ? -13.375 36.312 12.305 1 87.5 469 ASN A CA 1
ATOM 3760 C C . ASN A 1 469 ? -13.383 35.875 13.773 1 87.5 469 ASN A C 1
ATOM 3762 O O . ASN A 1 469 ? -14.258 35.125 14.203 1 87.5 469 ASN A O 1
ATOM 3766 N N . ILE A 1 470 ? -12.398 36.406 14.461 1 90.75 470 ILE A N 1
ATOM 3767 C CA . ILE A 1 470 ? -12.336 36.062 15.883 1 90.75 470 ILE A CA 1
ATOM 3768 C C . ILE A 1 470 ? -13.508 36.719 16.609 1 90.75 470 ILE A C 1
ATOM 3770 O O . ILE A 1 470 ? -14.062 36.125 17.547 1 90.75 470 ILE A O 1
ATOM 3774 N N . ALA A 1 471 ? -13.867 37.844 16.125 1 91.81 471 ALA A N 1
ATOM 3775 C CA . ALA A 1 471 ? -15.008 38.531 16.719 1 91.81 471 ALA A CA 1
ATOM 3776 C C . ALA A 1 471 ? -16.281 37.688 16.594 1 91.81 471 ALA A C 1
ATOM 3778 O O . ALA A 1 471 ? -17.047 37.594 17.547 1 91.81 471 ALA A O 1
ATOM 3779 N N . TYR A 1 472 ? -16.484 37.188 15.516 1 89.5 472 TYR A N 1
ATOM 3780 C CA . TYR A 1 472 ? -17.672 36.375 15.289 1 89.5 472 TYR A CA 1
ATOM 3781 C C . TYR A 1 472 ? -17.656 35.125 16.172 1 89.5 472 TYR A C 1
ATOM 3783 O O . TYR A 1 472 ? -18.672 34.781 16.797 1 89.5 472 TYR A O 1
ATOM 3791 N N . ASP A 1 473 ? -16.578 34.469 16.25 1 88.88 473 ASP A N 1
ATOM 3792 C CA . ASP A 1 473 ? -16.469 33.188 16.938 1 88.88 473 ASP A CA 1
ATOM 3793 C C . ASP A 1 473 ? -16.578 33.375 18.453 1 88.88 473 ASP A C 1
ATOM 3795 O O . ASP A 1 473 ? -17.031 32.5 19.156 1 88.88 473 ASP A O 1
ATOM 3799 N N . PHE A 1 474 ? -16.109 34.469 18.844 1 92.75 474 PHE A N 1
ATOM 3800 C CA . PHE A 1 474 ? -16 34.719 20.281 1 92.75 474 PHE A CA 1
ATOM 3801 C C . PHE A 1 474 ? -17.312 35.25 20.844 1 92.75 474 PHE A C 1
ATOM 3803 O O . PHE A 1 474 ? -17.531 35.188 22.062 1 92.75 474 PHE A O 1
ATOM 3810 N N . LEU A 1 475 ? -18.25 35.688 20.109 1 92.38 475 LEU A N 1
ATOM 3811 C CA . LEU A 1 475 ? -19.438 36.375 20.578 1 92.38 475 LEU A CA 1
ATOM 3812 C C . LEU A 1 475 ? -20.281 35.5 21.5 1 92.38 475 LEU A C 1
ATOM 3814 O O . LEU A 1 475 ? -20.719 35.938 22.547 1 92.38 475 LEU A O 1
ATOM 3818 N N . MET A 1 476 ? -20.469 34.25 21.141 1 90.94 476 MET A N 1
ATOM 3819 C CA . MET A 1 476 ? -21.328 33.375 21.938 1 90.94 476 MET A CA 1
ATOM 3820 C C . MET A 1 476 ? -20.703 33.125 23.312 1 90.94 476 MET A C 1
ATOM 3822 O O . MET A 1 476 ? -21.422 33.031 24.312 1 90.94 476 MET A O 1
ATOM 3826 N N . THR A 1 477 ? -19.453 32.938 23.312 1 93.62 477 THR A N 1
ATOM 3827 C CA . THR A 1 477 ? -18.734 32.75 24.578 1 93.62 477 THR A CA 1
ATOM 3828 C C . THR A 1 477 ? -18.844 34.031 25.438 1 93.62 477 THR A C 1
ATOM 3830 O O . THR A 1 477 ? -19.016 33.938 26.656 1 93.62 477 THR A O 1
ATOM 3833 N N . TYR A 1 478 ? -18.688 35.125 24.75 1 94.62 478 TYR A N 1
ATOM 3834 C CA . TYR A 1 478 ? -18.812 36.406 25.422 1 94.62 478 TYR A CA 1
ATOM 3835 C C . TYR A 1 478 ? -20.188 36.562 26.078 1 94.62 478 TYR A C 1
ATOM 3837 O O . TYR A 1 478 ? -20.281 36.969 27.234 1 94.62 478 TYR A O 1
ATOM 3845 N N . ILE A 1 479 ? -21.234 36.219 25.406 1 92.44 479 ILE A N 1
ATOM 3846 C CA . ILE A 1 479 ? -22.594 36.312 25.906 1 92.44 479 ILE A CA 1
ATOM 3847 C C . ILE A 1 479 ? -22.797 35.312 27.047 1 92.44 479 ILE A C 1
ATOM 3849 O O . ILE A 1 479 ? -23.5 35.594 28.016 1 92.44 479 ILE A O 1
ATOM 3853 N N . PHE A 1 480 ? -22.219 34.156 26.906 1 93 480 PHE A N 1
ATOM 3854 C CA . PHE A 1 480 ? -22.281 33.156 27.969 1 93 480 PHE A CA 1
ATOM 3855 C C . PHE A 1 480 ? -21.703 33.688 29.266 1 93 480 PHE A C 1
ATOM 3857 O O . PHE A 1 480 ? -22.297 33.5 30.344 1 93 480 PHE A O 1
ATOM 3864 N N . LYS A 1 481 ? -20.5 34.312 29.172 1 93.81 481 LYS A N 1
ATOM 3865 C CA . LYS A 1 481 ? -19.875 34.906 30.344 1 93.81 481 LYS A CA 1
ATOM 3866 C C . LYS A 1 481 ? -20.734 36.031 30.906 1 93.81 481 LYS A C 1
ATOM 3868 O O . LYS A 1 481 ? -20.859 36.156 32.125 1 93.81 481 LYS A O 1
ATOM 3873 N N . LEU A 1 482 ? -21.328 36.844 30.016 1 92.5 482 LEU A N 1
ATOM 3874 C CA . LEU A 1 482 ? -22.188 37.938 30.422 1 92.5 482 LEU A CA 1
ATOM 3875 C C . LEU A 1 482 ? -23.406 37.438 31.188 1 92.5 482 LEU A C 1
ATOM 3877 O O . LEU A 1 482 ? -23.766 38.031 32.219 1 92.5 482 LEU A O 1
ATOM 3881 N N . ALA A 1 483 ? -24.031 36.438 30.75 1 89.12 483 ALA A N 1
ATOM 3882 C CA . ALA A 1 483 ? -25.234 35.875 31.359 1 89.12 483 ALA A CA 1
ATOM 3883 C C . ALA A 1 483 ? -24.938 35.281 32.719 1 89.12 483 ALA A C 1
ATOM 3885 O O . ALA A 1 483 ? -25.781 35.312 33.625 1 89.12 483 ALA A O 1
ATOM 3886 N N . GLY A 1 484 ? -23.766 34.781 32.875 1 88.25 484 GLY A N 1
ATOM 3887 C CA . GLY A 1 484 ? -23.422 34.125 34.125 1 88.25 484 GLY A CA 1
ATOM 3888 C C . GLY A 1 484 ? -22.688 35 35.094 1 88.25 484 GLY A C 1
ATOM 3889 O O . GLY A 1 484 ? -22.438 34.594 36.25 1 88.25 484 GLY A O 1
ATOM 3890 N N . GLU A 1 485 ? -22.359 36.25 34.656 1 90.44 485 GLU A N 1
ATOM 3891 C CA . GLU A 1 485 ? -21.562 37.125 35.5 1 90.44 485 GLU A CA 1
ATOM 3892 C C . GLU A 1 485 ? -22.453 37.844 36.531 1 90.44 485 GLU A C 1
ATOM 3894 O O . GLU A 1 485 ? -23.516 38.375 36.188 1 90.44 485 GLU A O 1
ATOM 3899 N N . HIS A 1 486 ? -22.016 37.781 37.844 1 89.56 486 HIS A N 1
ATOM 3900 C CA . HIS A 1 486 ? -22.828 38.375 38.906 1 89.56 486 HIS A CA 1
ATOM 3901 C C . HIS A 1 486 ? -22.156 39.594 39.5 1 89.56 486 HIS A C 1
ATOM 3903 O O . HIS A 1 486 ? -22.781 40.375 40.219 1 89.56 486 HIS A O 1
ATOM 3909 N N . ASN A 1 487 ? -20.922 39.875 39.219 1 91.56 487 ASN A N 1
ATOM 3910 C CA . ASN A 1 487 ? -20.25 41.094 39.625 1 91.56 487 ASN A CA 1
ATOM 3911 C C . ASN A 1 487 ? -20.688 42.281 38.812 1 91.56 487 ASN A C 1
ATOM 3913 O O . ASN A 1 487 ? -20.484 42.312 37.594 1 91.56 487 ASN A O 1
ATOM 3917 N N . PRO A 1 488 ? -21.281 43.219 39.375 1 91.69 488 PRO A N 1
ATOM 3918 C CA . PRO A 1 488 ? -21.859 44.344 38.625 1 91.69 488 PRO A CA 1
ATOM 3919 C C . PRO A 1 488 ? -20.812 45.125 37.844 1 91.69 488 PRO A C 1
ATOM 3921 O O . PRO A 1 488 ? -21.094 45.594 36.719 1 91.69 488 PRO A O 1
ATOM 3924 N N . GLU A 1 489 ? -19.656 45.344 38.406 1 91.81 489 GLU A N 1
ATOM 3925 C CA . GLU A 1 489 ? -18.609 46.062 37.688 1 91.81 489 GLU A CA 1
ATOM 3926 C C . GLU A 1 489 ? -18.234 45.344 36.375 1 91.81 489 GLU A C 1
ATOM 3928 O O . GLU A 1 489 ? -18.062 45.969 35.344 1 91.81 489 GLU A O 1
ATOM 3933 N N . LEU A 1 490 ? -18.156 44.094 36.531 1 93.56 490 LEU A N 1
ATOM 3934 C CA . LEU A 1 490 ? -17.812 43.281 35.344 1 93.56 490 LEU A CA 1
ATOM 3935 C C . LEU A 1 490 ? -18.969 43.281 34.344 1 93.56 490 LEU A C 1
ATOM 3937 O O . LEU A 1 490 ? -18.75 43.344 33.156 1 93.56 490 LEU A O 1
ATOM 3941 N N . GLN A 1 491 ? -20.094 43.125 34.844 1 92.81 491 GLN A N 1
ATOM 3942 C CA . GLN A 1 491 ? -21.281 43.094 34 1 92.81 491 GLN A CA 1
ATOM 3943 C C . GLN A 1 491 ? -21.406 44.375 33.188 1 92.81 491 GLN A C 1
ATOM 3945 O O . GLN A 1 491 ? -21.734 44.312 31.984 1 92.81 491 GLN A O 1
ATOM 3950 N N . MET A 1 492 ? -21.172 45.438 33.844 1 91.56 492 MET A N 1
ATOM 3951 C CA . MET A 1 492 ? -21.266 46.75 33.156 1 91.56 492 MET A CA 1
ATOM 3952 C C . MET A 1 492 ? -20.219 46.844 32.062 1 91.56 492 MET A C 1
ATOM 3954 O O . MET A 1 492 ? -20.531 47.281 30.938 1 91.56 492 MET A O 1
ATOM 3958 N N . GLU A 1 493 ? -19.016 46.5 32.344 1 93.12 493 GLU A N 1
ATOM 3959 C CA . GLU A 1 493 ? -17.953 46.562 31.344 1 93.12 493 GLU A CA 1
ATOM 3960 C C . GLU A 1 493 ? -18.234 45.594 30.188 1 93.12 493 GLU A C 1
ATOM 3962 O O . GLU A 1 493 ? -17.875 45.875 29.047 1 93.12 493 GLU A O 1
ATOM 3967 N N . LEU A 1 494 ? -18.781 44.438 30.469 1 95.12 494 LEU A N 1
ATOM 3968 C CA . LEU A 1 494 ? -19.141 43.469 29.438 1 95.12 494 LEU A CA 1
ATOM 3969 C C . LEU A 1 494 ? -20.219 44.031 28.516 1 95.12 494 LEU A C 1
ATOM 3971 O O . LEU A 1 494 ? -20.156 43.844 27.297 1 95.12 494 LEU A O 1
ATOM 3975 N N . LEU A 1 495 ? -21.141 44.688 29.125 1 93.75 495 LEU A N 1
ATOM 3976 C CA . LEU A 1 495 ? -22.203 45.281 28.328 1 93.75 495 LEU A CA 1
ATOM 3977 C C . LEU A 1 495 ? -21.672 46.406 27.453 1 93.75 495 LEU A C 1
ATOM 3979 O O . LEU A 1 495 ? -22.031 46.531 26.281 1 93.75 495 LEU A O 1
ATOM 3983 N N . ARG A 1 496 ? -20.797 47.219 28.031 1 93.19 496 ARG A N 1
ATOM 3984 C CA . ARG A 1 496 ? -20.188 48.312 27.297 1 93.19 496 ARG A CA 1
ATOM 3985 C C . ARG A 1 496 ? -19.297 47.781 26.172 1 93.19 496 ARG A C 1
ATOM 3987 O O . ARG A 1 496 ? -19.094 48.469 25.156 1 93.19 496 ARG A O 1
ATOM 3994 N N . GLY A 1 497 ? -18.734 46.656 26.344 1 94.31 497 GLY A N 1
ATOM 3995 C CA . GLY A 1 497 ? -17.844 46.062 25.344 1 94.31 497 GLY A CA 1
ATOM 3996 C C . GLY A 1 497 ? -18.578 45.312 24.25 1 94.31 497 GLY A C 1
ATOM 3997 O O . GLY A 1 497 ? -18.031 45.094 23.172 1 94.31 497 GLY A O 1
ATOM 3998 N N . LEU A 1 498 ? -19.828 44.906 24.375 1 94.75 498 LEU A N 1
ATOM 3999 C CA . LEU A 1 498 ? -20.609 44.094 23.453 1 94.75 498 LEU A CA 1
ATOM 4000 C C . LEU A 1 498 ? -20.703 44.75 22.078 1 94.75 498 LEU A C 1
ATOM 4002 O O . LEU A 1 498 ? -20.547 44.062 21.062 1 94.75 498 LEU A O 1
ATOM 4006 N N . PRO A 1 499 ? -20.844 46.094 21.984 1 94.31 499 PRO A N 1
ATOM 4007 C CA . PRO A 1 499 ? -20.953 46.719 20.672 1 94.31 499 PRO A CA 1
ATOM 4008 C C . PRO A 1 499 ? -19.688 46.562 19.828 1 94.31 499 PRO A C 1
ATOM 4010 O O . PRO A 1 499 ? -19.766 46.625 18.594 1 94.31 499 PRO A O 1
ATOM 4013 N N . ASN A 1 500 ? -18.5 46.438 20.422 1 94.5 500 ASN A N 1
ATOM 4014 C CA . ASN A 1 500 ? -17.25 46.25 19.688 1 94.5 500 ASN A CA 1
ATOM 4015 C C . ASN A 1 500 ? -17.297 45.031 18.781 1 94.5 500 ASN A C 1
ATOM 4017 O O . ASN A 1 500 ? -16.562 44.938 17.797 1 94.5 500 ASN A O 1
ATOM 4021 N N . PHE A 1 501 ? -18.156 44.031 19.047 1 94.94 501 PHE A N 1
ATOM 4022 C CA . PHE A 1 501 ? -18.281 42.812 18.25 1 94.94 501 PHE A CA 1
ATOM 4023 C C . PHE A 1 501 ? -18.984 43.094 16.938 1 94.94 501 PHE A C 1
ATOM 4025 O O . PHE A 1 501 ? -18.984 42.281 16.016 1 94.94 501 PHE A O 1
ATOM 4032 N N . GLY A 1 502 ? -19.516 44.312 16.797 1 93.31 502 GLY A N 1
ATOM 4033 C CA . GLY A 1 502 ? -20.203 44.719 15.586 1 93.31 502 GLY A CA 1
ATOM 4034 C C . GLY A 1 502 ? -19.281 44.875 14.398 1 93.31 502 GLY A C 1
ATOM 4035 O O . GLY A 1 502 ? -19.734 45.094 13.273 1 93.31 502 GLY A O 1
ATOM 4036 N N . VAL A 1 503 ? -17.969 44.75 14.656 1 92.69 503 VAL A N 1
ATOM 4037 C CA . VAL A 1 503 ? -17.016 44.812 13.555 1 92.69 503 VAL A CA 1
ATOM 4038 C C . VAL A 1 503 ? -17.328 43.75 12.523 1 92.69 503 VAL A C 1
ATOM 4040 O O . VAL A 1 503 ? -17.125 43.938 11.32 1 92.69 503 VAL A O 1
ATOM 4043 N N . SER A 1 504 ? -17.75 42.625 13.094 1 89.94 504 SER A N 1
ATOM 4044 C CA . SER A 1 504 ? -18.281 41.594 12.211 1 89.94 504 SER A CA 1
ATOM 4045 C C . SER A 1 504 ? -19.75 41.812 11.922 1 89.94 504 SER A C 1
ATOM 4047 O O . SER A 1 504 ? -20.594 41.781 12.828 1 89.94 504 SER A O 1
ATOM 4049 N N . LYS A 1 505 ? -20.109 41.969 10.75 1 86.62 505 LYS A N 1
ATOM 4050 C CA . LYS A 1 505 ? -21.453 42.344 10.336 1 86.62 505 LYS A CA 1
ATOM 4051 C C . LYS A 1 505 ? -22.453 41.25 10.711 1 86.62 505 LYS A C 1
ATOM 4053 O O . LYS A 1 505 ? -23.625 41.531 10.984 1 86.62 505 LYS A O 1
ATOM 4058 N N . ASP A 1 506 ? -22.047 40.156 10.852 1 86 506 ASP A N 1
ATOM 4059 C CA . ASP A 1 506 ? -22.938 39.031 11.133 1 86 506 ASP A CA 1
ATOM 4060 C C . ASP A 1 506 ? -23.359 39.031 12.602 1 86 506 ASP A C 1
ATOM 4062 O O . ASP A 1 506 ? -24.328 38.344 12.969 1 86 506 ASP A O 1
ATOM 4066 N N . ASN A 1 507 ? -22.688 39.75 13.406 1 91.12 507 ASN A N 1
ATOM 4067 C CA . ASN A 1 507 ? -22.969 39.781 14.836 1 91.12 507 ASN A CA 1
ATOM 4068 C C . ASN A 1 507 ? -24.031 40.812 15.164 1 91.12 507 ASN A C 1
ATOM 4070 O O . ASN A 1 507 ? -24.594 40.812 16.266 1 91.12 507 ASN A O 1
ATOM 4074 N N . ILE A 1 508 ? -24.422 41.688 14.297 1 92.19 508 ILE A N 1
ATOM 4075 C CA . ILE A 1 508 ? -25.219 42.875 14.547 1 92.19 508 ILE A CA 1
ATOM 4076 C C . ILE A 1 508 ? -26.609 42.469 15.016 1 92.19 508 ILE A C 1
ATOM 4078 O O . ILE A 1 508 ? -27.141 43 15.992 1 92.19 508 ILE A O 1
ATOM 4082 N N . PRO A 1 509 ? -27.188 41.469 14.375 1 89.25 509 PRO A N 1
ATOM 4083 C CA . PRO A 1 509 ? -28.531 41.094 14.82 1 89.25 509 PRO A CA 1
ATOM 4084 C C . PRO A 1 509 ? -28.562 40.625 16.281 1 89.25 509 PRO A C 1
ATOM 4086 O O . PRO A 1 509 ? -29.469 40.969 17.031 1 89.25 509 PRO A O 1
ATOM 4089 N N . MET A 1 510 ? -27.594 39.906 16.672 1 89.5 510 MET A N 1
ATOM 4090 C CA . MET A 1 510 ? -27.547 39.406 18.047 1 89.5 510 MET A CA 1
ATOM 4091 C C . MET A 1 510 ? -27.281 40.531 19.031 1 89.5 510 MET A C 1
ATOM 4093 O O . MET A 1 510 ? -27.828 40.531 20.141 1 89.5 510 MET A O 1
ATOM 4097 N N . ILE A 1 511 ? -26.438 41.406 18.672 1 94.06 511 ILE A N 1
ATOM 4098 C CA . ILE A 1 511 ? -26.125 42.562 19.516 1 94.06 511 ILE A CA 1
ATOM 4099 C C . ILE A 1 511 ? -27.375 43.438 19.703 1 94.06 511 ILE A C 1
ATOM 4101 O O . ILE A 1 511 ? -27.688 43.812 20.828 1 94.06 511 ILE A O 1
ATOM 4105 N N . LEU A 1 512 ? -28.109 43.656 18.625 1 93.44 512 LEU A N 1
ATOM 4106 C CA . LEU A 1 512 ? -29.312 44.469 18.656 1 93.44 512 LEU A CA 1
ATOM 4107 C C . LEU A 1 512 ? -30.391 43.812 19.531 1 93.44 512 LEU A C 1
ATOM 4109 O O . LEU A 1 512 ? -31.078 44.5 20.297 1 93.44 512 LEU A O 1
ATOM 4113 N N . ASN A 1 513 ? -30.453 42.562 19.438 1 91.25 513 ASN A N 1
ATOM 4114 C CA . ASN A 1 513 ? -31.406 41.844 20.266 1 91.25 513 ASN A CA 1
ATOM 4115 C C . ASN A 1 513 ? -31.078 41.938 21.75 1 91.25 513 ASN A C 1
ATOM 4117 O O . ASN A 1 513 ? -31.969 42.062 22.578 1 91.25 513 ASN A O 1
ATOM 4121 N N . THR A 1 514 ? -29.875 41.812 22.016 1 90 514 THR A N 1
ATOM 4122 C CA . THR A 1 514 ? -29.422 41.906 23.406 1 90 514 THR A CA 1
ATOM 4123 C C . THR A 1 514 ? -29.703 43.281 23.969 1 90 514 THR A C 1
ATOM 4125 O O . THR A 1 514 ? -30.172 43.406 25.109 1 90 514 THR A O 1
ATOM 4128 N N . ILE A 1 515 ? -29.422 44.312 23.188 1 90.5 515 ILE A N 1
ATOM 4129 C CA . ILE A 1 515 ? -29.641 45.656 23.625 1 90.5 515 ILE A CA 1
ATOM 4130 C C . ILE A 1 515 ? -31.125 45.938 23.781 1 90.5 515 ILE A C 1
ATOM 4132 O O . ILE A 1 515 ? -31.562 46.562 24.75 1 90.5 515 ILE A O 1
ATOM 4136 N N . ARG A 1 516 ? -31.906 45.469 22.891 1 89.25 516 ARG A N 1
ATOM 4137 C CA . ARG A 1 516 ? -33.344 45.688 22.906 1 89.25 516 ARG A CA 1
ATOM 4138 C C . ARG A 1 516 ? -33.969 45.094 24.188 1 89.25 516 ARG A C 1
ATOM 4140 O O . ARG A 1 516 ? -34.844 45.719 24.797 1 89.25 516 ARG A O 1
ATOM 4147 N N . ASN A 1 517 ? -33.5 44 24.578 1 88.94 517 ASN A N 1
ATOM 4148 C CA . ASN A 1 517 ? -34 43.344 25.781 1 88.94 517 ASN A CA 1
ATOM 4149 C C . ASN A 1 517 ? -33.625 44.125 27.031 1 88.94 517 ASN A C 1
ATOM 4151 O O . ASN A 1 517 ? -34.375 44.125 28.016 1 88.94 517 ASN A O 1
ATOM 4155 N N . LEU A 1 518 ? -32.562 44.812 27 1 85.62 518 LEU A N 1
ATOM 4156 C CA . LEU A 1 518 ? -32.125 45.594 28.141 1 85.62 518 LEU A CA 1
ATOM 4157 C C . LEU A 1 518 ? -32.844 46.938 28.219 1 85.62 518 LEU A C 1
ATOM 4159 O O . LEU A 1 518 ? -33 47.5 29.312 1 85.62 518 LEU A O 1
ATOM 4163 N N . CYS A 1 519 ? -33.375 47.469 27.109 1 82.94 519 CYS A N 1
ATOM 4164 C CA . CYS A 1 519 ? -33.969 48.781 27 1 82.94 519 CYS A CA 1
ATOM 4165 C C . CYS A 1 519 ? -35.281 48.844 27.766 1 82.94 519 CYS A C 1
ATOM 4167 O O . CYS A 1 519 ? -35.719 49.906 28.188 1 82.94 519 CYS A O 1
ATOM 4169 N N . ALA A 1 520 ? -35.906 47.781 28 1 78.44 520 ALA A N 1
ATOM 4170 C CA . ALA A 1 520 ? -37.156 47.781 28.719 1 78.44 520 ALA A CA 1
ATOM 4171 C C . ALA A 1 520 ? -37 48.312 30.125 1 78.44 520 ALA A C 1
ATOM 4173 O O . ALA A 1 520 ? -37.875 49.062 30.625 1 78.44 520 ALA A O 1
ATOM 4174 N N . ASP A 1 521 ? -35.875 48.125 30.75 1 80.19 521 ASP A N 1
ATOM 4175 C CA . ASP A 1 521 ? -35.719 48.531 32.156 1 80.19 521 ASP A CA 1
ATOM 4176 C C . ASP A 1 521 ? -34.656 49.594 32.312 1 80.19 521 ASP A C 1
ATOM 4178 O O . ASP A 1 521 ? -34.594 50.281 33.312 1 80.19 521 ASP A O 1
ATOM 4182 N N . ASN A 1 522 ? -33.875 49.844 31.297 1 85.69 522 ASN A N 1
ATOM 4183 C CA . ASN A 1 522 ? -32.719 50.75 31.406 1 85.69 522 ASN A CA 1
ATOM 4184 C C . ASN A 1 522 ? -32.531 51.562 30.141 1 85.69 522 ASN A C 1
ATOM 4186 O O . ASN A 1 522 ? -31.531 51.406 29.438 1 85.69 522 ASN A O 1
ATOM 4190 N N . THR A 1 523 ? -33.312 52.5 29.906 1 87.06 523 THR A N 1
ATOM 4191 C CA . THR A 1 523 ? -33.344 53.25 28.656 1 87.06 523 THR A CA 1
ATOM 4192 C C . THR A 1 523 ? -32.125 54.125 28.531 1 87.06 523 THR A C 1
ATOM 4194 O O . THR A 1 523 ? -31.562 54.281 27.438 1 87.06 523 THR A O 1
ATOM 4197 N N . THR A 1 524 ? -31.672 54.781 29.625 1 89.56 524 THR A N 1
ATOM 4198 C CA . THR A 1 524 ? -30.516 55.688 29.594 1 89.56 524 THR A CA 1
ATOM 4199 C C . THR A 1 524 ? -29.25 54.906 29.219 1 89.56 524 THR A C 1
ATOM 4201 O O . THR A 1 524 ? -28.453 55.375 28.406 1 89.56 524 THR A O 1
ATOM 4204 N N . PHE A 1 525 ? -29.094 53.781 29.75 1 91.5 525 PHE A N 1
ATOM 4205 C CA . PHE A 1 525 ? -27.938 52.938 29.453 1 91.5 525 PHE A CA 1
ATOM 4206 C C . PHE A 1 525 ? -27.969 52.438 28.016 1 91.5 525 PHE A C 1
ATOM 4208 O O . PHE A 1 525 ? -26.922 52.344 27.375 1 91.5 525 PHE A O 1
ATOM 4215 N N . CYS A 1 526 ? -29.109 52.156 27.516 1 92.44 526 CYS A N 1
ATOM 4216 C CA . CYS A 1 526 ? -29.25 51.656 26.156 1 92.44 526 CYS A CA 1
ATOM 4217 C C . CYS A 1 526 ? -28.859 52.75 25.141 1 92.44 526 CYS A C 1
ATOM 4219 O O . CYS A 1 526 ? -28.344 52.406 24.078 1 92.44 526 CYS A O 1
ATOM 4221 N N . MET A 1 527 ? -29.125 54.031 25.516 1 93.75 527 MET A N 1
ATOM 4222 C CA . MET A 1 527 ? -28.688 55.094 24.641 1 93.75 527 MET A CA 1
ATOM 4223 C C . MET A 1 527 ? -27.172 55.094 24.453 1 93.75 527 MET A C 1
ATOM 4225 O O . MET A 1 527 ? -26.672 55.312 23.344 1 93.75 527 MET A O 1
ATOM 4229 N N . ASP A 1 528 ? -26.5 54.844 25.531 1 94.19 528 ASP A N 1
ATOM 4230 C CA . ASP A 1 528 ? -25.047 54.75 25.453 1 94.19 528 ASP A CA 1
ATOM 4231 C C . ASP A 1 528 ? -24.625 53.562 24.594 1 94.19 528 ASP A C 1
ATOM 4233 O O . ASP A 1 528 ? -23.688 53.656 23.797 1 94.19 528 ASP A O 1
ATOM 4237 N N . LEU A 1 529 ? -25.219 52.375 24.703 1 95.69 529 LEU A N 1
ATOM 4238 C CA . LEU A 1 529 ? -24.859 51.156 23.953 1 95.69 529 LEU A CA 1
ATOM 4239 C C . LEU A 1 529 ? -25.109 51.344 22.469 1 95.69 529 LEU A C 1
ATOM 4241 O O . LEU A 1 529 ? -24.297 50.938 21.641 1 95.69 529 LEU A O 1
ATOM 4245 N N . TYR A 1 530 ? -26.25 51.938 22.172 1 95.19 530 TYR A N 1
ATOM 4246 C CA . TYR A 1 530 ? -26.562 52.188 20.766 1 95.19 530 TYR A CA 1
ATOM 4247 C C . TYR A 1 530 ? -25.594 53.188 20.172 1 95.19 530 TYR A C 1
ATOM 4249 O O . TYR A 1 530 ? -25.234 53.094 18.984 1 95.19 530 TYR A O 1
ATOM 4257 N N . LEU A 1 531 ? -25.219 54.219 20.953 1 95.44 531 LEU A N 1
ATOM 4258 C CA . LEU A 1 531 ? -24.234 55.188 20.5 1 95.44 531 LEU A CA 1
ATOM 4259 C C . LEU A 1 531 ? -22.906 54.5 20.188 1 95.44 531 LEU A C 1
ATOM 4261 O O . LEU A 1 531 ? -22.297 54.75 19.141 1 95.44 531 LEU A O 1
ATOM 4265 N N . ARG A 1 532 ? -22.422 53.688 21.031 1 95.19 532 ARG A N 1
ATOM 4266 C CA . ARG A 1 532 ? -21.188 52.938 20.828 1 95.19 532 ARG A CA 1
ATOM 4267 C C . ARG A 1 532 ? -21.297 52.062 19.594 1 95.19 532 ARG A C 1
ATOM 4269 O O . ARG A 1 532 ? -20.328 51.906 18.844 1 95.19 532 ARG A O 1
ATOM 4276 N N . LEU A 1 533 ? -22.406 51.312 19.469 1 96.31 533 LEU A N 1
ATOM 4277 C CA . LEU A 1 533 ? -22.609 50.438 18.312 1 96.31 533 LEU A CA 1
ATOM 4278 C C . LEU A 1 533 ? -22.562 51.219 17.016 1 96.31 533 LEU A C 1
ATOM 4280 O O . LEU A 1 533 ? -22 50.75 16.031 1 96.31 533 LEU A O 1
ATOM 4284 N N . TRP A 1 534 ? -23.188 52.406 17.031 1 94.88 534 TRP A N 1
ATOM 4285 C CA . TRP A 1 534 ? -23.188 53.281 15.859 1 94.88 534 TRP A CA 1
ATOM 4286 C C . TRP A 1 534 ? -21.766 53.719 15.484 1 94.88 534 TRP A C 1
ATOM 4288 O O . TRP A 1 534 ? -21.438 53.812 14.305 1 94.88 534 TRP A O 1
ATOM 4298 N N . ARG A 1 535 ? -20.875 53.938 16.406 1 93.5 535 ARG A N 1
ATOM 4299 C CA . ARG A 1 535 ? -19.484 54.312 16.172 1 93.5 535 ARG A CA 1
ATOM 4300 C C . ARG A 1 535 ? -18.719 53.188 15.492 1 93.5 535 ARG A C 1
ATOM 4302 O O . ARG A 1 535 ? -17.812 53.438 14.703 1 93.5 535 ARG A O 1
ATOM 4309 N N . VAL A 1 536 ? -19.094 51.938 15.773 1 93.75 536 VAL A N 1
ATOM 4310 C CA . VAL A 1 536 ? -18.438 50.75 15.188 1 93.75 536 VAL A CA 1
ATOM 4311 C C . VAL A 1 536 ? -19.031 50.469 13.812 1 93.75 536 VAL A C 1
ATOM 4313 O O . VAL A 1 536 ? -18.297 50.188 12.859 1 93.75 536 VAL A O 1
ATOM 4316 N N . GLU A 1 537 ? -20.406 50.531 13.797 1 93.69 537 GLU A N 1
ATOM 4317 C CA . GLU A 1 537 ? -21.125 50.312 12.547 1 93.69 537 GLU A CA 1
ATOM 4318 C C . GLU A 1 537 ? -22.156 51.406 12.289 1 93.69 537 GLU A C 1
ATOM 4320 O O . GLU A 1 537 ? -23.266 51.375 12.836 1 93.69 537 GLU A O 1
ATOM 4325 N N . SER A 1 538 ? -21.969 52.219 11.359 1 91.75 538 SER A N 1
ATOM 4326 C CA . SER A 1 538 ? -22.734 53.438 11.109 1 91.75 538 SER A CA 1
ATOM 4327 C C . SER A 1 538 ? -24.141 53.125 10.602 1 91.75 538 SER A C 1
ATOM 4329 O O . SER A 1 538 ? -25.078 53.875 10.812 1 91.75 538 SER A O 1
ATOM 4331 N N . ARG A 1 539 ? -24.5 52.031 10.031 1 87.56 539 ARG A N 1
ATOM 4332 C CA . ARG A 1 539 ? -25.781 51.656 9.445 1 87.56 539 ARG A CA 1
ATOM 4333 C C . ARG A 1 539 ? -26.812 51.375 10.531 1 87.56 539 ARG A C 1
ATOM 4335 O O . ARG A 1 539 ? -28.016 51.25 10.242 1 87.56 539 ARG A O 1
ATOM 4342 N N . THR A 1 540 ? -26.281 51.375 11.789 1 93.88 540 THR A N 1
ATOM 4343 C CA . THR A 1 540 ? -27.203 51.094 12.883 1 93.88 540 THR A CA 1
ATOM 4344 C C . THR A 1 540 ? -27.844 52.375 13.406 1 93.88 540 THR A C 1
ATOM 4346 O O . THR A 1 540 ? -28.594 52.344 14.391 1 93.88 540 THR A O 1
ATOM 4349 N N . TYR A 1 541 ? -27.672 53.469 12.773 1 93.88 541 TYR A N 1
ATOM 4350 C CA . TYR A 1 541 ? -28.172 54.781 13.164 1 93.88 541 TYR A CA 1
ATOM 4351 C C . TYR A 1 541 ? -29.688 54.781 13.305 1 93.88 541 TYR A C 1
ATOM 4353 O O . TYR A 1 541 ? -30.234 55.375 14.242 1 93.88 541 TYR A O 1
ATOM 4361 N N . PRO A 1 542 ? -30.438 54.062 12.477 1 93.75 542 PRO A N 1
ATOM 4362 C CA . PRO A 1 542 ? -31.906 54.094 12.602 1 93.75 542 PRO A CA 1
ATOM 4363 C C . PRO A 1 542 ? -32.375 53.531 13.938 1 93.75 542 PRO A C 1
ATOM 4365 O O . PRO A 1 542 ? -33.406 54 14.453 1 93.75 542 PRO A O 1
ATOM 4368 N N . PHE A 1 543 ? -31.656 52.719 14.516 1 93.44 543 PHE A N 1
ATOM 4369 C CA . PHE A 1 543 ? -32.062 52.156 15.805 1 93.44 543 PHE A CA 1
ATOM 4370 C C . PHE A 1 543 ? -31.812 53.156 16.922 1 93.44 543 PHE A C 1
ATOM 4372 O O . PHE A 1 543 ? -32.594 53.25 17.875 1 93.44 543 PHE A O 1
ATOM 4379 N N . LEU A 1 544 ? -30.75 53.844 16.797 1 93.25 544 LEU A N 1
ATOM 4380 C CA . LEU A 1 544 ? -30.406 54.875 17.781 1 93.25 544 LEU A CA 1
ATOM 4381 C C . LEU A 1 544 ? -31.422 56.031 17.75 1 93.25 544 LEU A C 1
ATOM 4383 O O . LEU A 1 544 ? -31.906 56.438 18.812 1 93.25 544 LEU A O 1
ATOM 4387 N N . ILE A 1 545 ? -31.859 56.469 16.594 1 92.81 545 ILE A N 1
ATOM 4388 C CA . ILE A 1 545 ? -32.781 57.594 16.438 1 92.81 545 ILE A CA 1
ATOM 4389 C C . ILE A 1 545 ? -34.156 57.188 16.906 1 92.81 545 ILE A C 1
ATOM 4391 O O . ILE A 1 545 ? -34.906 58.031 17.438 1 92.81 545 ILE A O 1
ATOM 4395 N N . LYS A 1 546 ? -34.469 55.969 16.672 1 92.56 546 LYS A N 1
ATOM 4396 C CA . LYS A 1 546 ? -35.781 55.469 17.141 1 92.56 546 LYS A CA 1
ATOM 4397 C C . LYS A 1 546 ? -35.875 55.531 18.656 1 92.56 546 LYS A C 1
ATOM 4399 O O . LYS A 1 546 ? -36.906 55.906 19.203 1 92.56 546 LYS A O 1
ATOM 4404 N N . LEU A 1 547 ? -34.844 55.188 19.297 1 91.44 547 LEU A N 1
ATOM 4405 C CA . LEU A 1 547 ? -34.844 55.188 20.75 1 91.44 547 LEU A CA 1
ATOM 4406 C C . LEU A 1 547 ? -34.938 56.625 21.281 1 91.44 547 LEU A C 1
ATOM 4408 O O . LEU A 1 547 ? -35.625 56.906 22.266 1 91.44 547 LEU A O 1
ATOM 4412 N N . LEU A 1 548 ? -34.25 57.5 20.625 1 91 548 LEU A N 1
ATOM 4413 C CA . LEU A 1 548 ? -34.219 58.906 21.031 1 91 548 LEU A CA 1
ATOM 4414 C C . LEU A 1 548 ? -35.562 59.562 20.828 1 91 548 LEU A C 1
ATOM 4416 O O . LEU A 1 548 ? -35.906 60.531 21.5 1 91 548 LEU A O 1
ATOM 4420 N N . SER A 1 549 ? -36.375 59.062 19.969 1 89.5 549 SER A N 1
ATOM 4421 C CA . SER A 1 549 ? -37.688 59.656 19.641 1 89.5 549 SER A CA 1
ATOM 4422 C C . SER A 1 549 ? -38.781 59.156 20.562 1 89.5 549 SER A C 1
ATOM 4424 O O . SER A 1 549 ? -39.875 59.656 20.562 1 89.5 549 SER A O 1
ATOM 4426 N N . LEU A 1 550 ? -38.406 58.188 21.312 1 87.31 550 LEU A N 1
ATOM 4427 C CA . LEU A 1 550 ? -39.375 57.656 22.25 1 87.31 550 LEU A CA 1
ATOM 4428 C C . LEU A 1 550 ? -39.562 58.594 23.438 1 87.31 550 LEU A C 1
ATOM 4430 O O . LEU A 1 550 ? -38.625 59.188 23.938 1 87.31 550 LEU A O 1
ATOM 4434 N N . PRO A 1 551 ? -40.906 58.781 23.797 1 82.88 551 PRO A N 1
ATOM 4435 C CA . PRO A 1 551 ? -41.156 59.656 24.938 1 82.88 551 PRO A CA 1
ATOM 4436 C C . PRO A 1 551 ? -40.719 59.062 26.266 1 82.88 551 PRO A C 1
ATOM 4438 O O . PRO A 1 551 ? -40.625 57.812 26.391 1 82.88 551 PRO A O 1
ATOM 4441 N N . PHE A 1 552 ? -40.438 59.969 27.203 1 85.38 552 PHE A N 1
ATOM 4442 C CA . PHE A 1 552 ? -40.031 59.531 28.547 1 85.38 552 PHE A CA 1
ATOM 4443 C C . PHE A 1 552 ? -41.156 58.719 29.203 1 85.38 552 PHE A C 1
ATOM 4445 O O . PHE A 1 552 ? -42.312 59.125 29.188 1 85.38 552 PHE A O 1
ATOM 4452 N N . LYS A 1 553 ? -40.875 57.469 29.578 1 79.75 553 LYS A N 1
ATOM 4453 C CA . LYS A 1 553 ? -41.812 56.656 30.328 1 79.75 553 LYS A CA 1
ATOM 4454 C C . LYS A 1 553 ? -41.469 56.656 31.812 1 79.75 553 LYS A C 1
ATOM 4456 O O . LYS A 1 553 ? -40.344 56.344 32.219 1 79.75 553 LYS A O 1
ATOM 4461 N N . GLU A 1 554 ? -42.438 57.062 32.562 1 76 554 GLU A N 1
ATOM 4462 C CA . GLU A 1 554 ? -42.312 57.094 34 1 76 554 GLU A CA 1
ATOM 4463 C C . GLU A 1 554 ? -41.969 55.719 34.594 1 76 554 GLU A C 1
ATOM 4465 O O . GLU A 1 554 ? -42.438 54.719 34.094 1 76 554 GLU A O 1
ATOM 4470 N N . GLY A 1 555 ? -40.875 55.469 35.438 1 69.44 555 GLY A N 1
ATOM 4471 C CA . GLY A 1 555 ? -40.531 54.219 36.094 1 69.44 555 GLY A CA 1
ATOM 4472 C C . GLY A 1 555 ? -39.156 53.688 35.719 1 69.44 555 GLY A C 1
ATOM 4473 O O . GLY A 1 555 ? -38.531 52.969 36.469 1 69.44 555 GLY A O 1
ATOM 4474 N N . THR A 1 556 ? -38.719 54.031 34.594 1 65.5 556 THR A N 1
ATOM 4475 C CA . THR A 1 556 ? -37.438 53.438 34.156 1 65.5 556 THR A CA 1
ATOM 4476 C C . THR A 1 556 ? -36.25 54.281 34.625 1 65.5 556 THR A C 1
ATOM 4478 O O . THR A 1 556 ? -35.188 53.75 34.875 1 65.5 556 THR A O 1
ATOM 4481 N N . ALA A 1 557 ? -36.344 55.469 34.594 1 72.75 557 ALA A N 1
ATOM 4482 C CA . ALA A 1 557 ? -35.312 56.406 35.062 1 72.75 557 ALA A CA 1
ATOM 4483 C C . ALA A 1 557 ? -35.969 57.719 35.562 1 72.75 557 ALA A C 1
ATOM 4485 O O . ALA A 1 557 ? -37.188 57.875 35.438 1 72.75 557 ALA A O 1
ATOM 4486 N N . LYS A 1 558 ? -35.312 58.375 36.219 1 83.69 558 LYS A N 1
ATOM 4487 C CA . LYS A 1 558 ? -35.719 59.719 36.594 1 83.69 558 LYS A CA 1
ATOM 4488 C C . LYS A 1 558 ? -35.75 60.656 35.406 1 83.69 558 LYS A C 1
ATOM 4490 O O . LYS A 1 558 ? -34.906 60.5 34.5 1 83.69 558 LYS A O 1
ATOM 4495 N N . LYS A 1 559 ? -36.719 61.406 35.312 1 87.19 559 LYS A N 1
ATOM 4496 C CA . LYS A 1 559 ? -36.938 62.25 34.188 1 87.19 559 LYS A CA 1
ATOM 4497 C C . LYS A 1 559 ? -35.688 63.125 33.875 1 87.19 559 LYS A C 1
ATOM 4499 O O . LYS A 1 559 ? -35.312 63.281 32.719 1 87.19 559 LYS A O 1
ATOM 4504 N N . TRP A 1 560 ? -35.062 63.656 34.938 1 88.31 560 TRP A N 1
ATOM 4505 C CA . TRP A 1 560 ? -33.875 64.5 34.719 1 88.31 560 TRP A CA 1
ATOM 4506 C C . TRP A 1 560 ? -32.719 63.656 34.125 1 88.31 560 TRP A C 1
ATOM 4508 O O . TRP A 1 560 ? -31.969 64.125 33.281 1 88.31 560 TRP A O 1
ATOM 4518 N N . GLU A 1 561 ? -32.594 62.406 34.531 1 90.44 561 GLU A N 1
ATOM 4519 C CA . GLU A 1 561 ? -31.562 61.531 34.031 1 90.44 561 GLU A CA 1
ATOM 4520 C C . GLU A 1 561 ? -31.781 61.219 32.562 1 90.44 561 GLU A C 1
ATOM 4522 O O . GLU A 1 561 ? -30.828 61.156 31.766 1 90.44 561 GLU A O 1
ATOM 4527 N N . TYR A 1 562 ? -33.031 60.969 32.281 1 91.69 562 TYR A N 1
ATOM 4528 C CA . TYR A 1 562 ? -33.406 60.656 30.922 1 91.69 562 TYR A CA 1
ATOM 4529 C C . TYR A 1 562 ? -33.062 61.812 29.984 1 91.69 562 TYR A C 1
ATOM 4531 O O . TYR A 1 562 ? -32.5 61.594 28.906 1 91.69 562 TYR A O 1
ATOM 4539 N N . GLU A 1 563 ? -33.438 63.031 30.391 1 91.81 563 GLU A N 1
ATOM 4540 C CA . GLU A 1 563 ? -33.219 64.188 29.547 1 91.81 563 GLU A CA 1
ATOM 4541 C C . GLU A 1 563 ? -31.719 64.5 29.359 1 91.81 563 GLU A C 1
ATOM 4543 O O . GLU A 1 563 ? -31.297 64.875 28.281 1 91.81 563 GLU A O 1
ATOM 4548 N N . ILE A 1 564 ? -30.938 64.188 30.391 1 93.62 564 ILE A N 1
ATOM 4549 C CA . ILE A 1 564 ? -29.484 64.375 30.312 1 93.62 564 ILE A CA 1
ATOM 4550 C C . ILE A 1 564 ? -28.891 63.375 29.344 1 93.62 564 ILE A C 1
ATOM 4552 O O . ILE A 1 564 ? -28.078 63.719 28.484 1 93.62 564 ILE A O 1
ATOM 4556 N N . ALA A 1 565 ? -29.266 62.094 29.5 1 94.19 565 ALA A N 1
ATOM 4557 C CA . ALA A 1 565 ? -28.734 61.031 28.656 1 94.19 565 ALA A CA 1
ATOM 4558 C C . ALA A 1 565 ? -29.109 61.25 27.188 1 94.19 565 ALA A C 1
ATOM 4560 O O . ALA A 1 565 ? -28.297 61.062 26.297 1 94.19 565 ALA A O 1
ATOM 4561 N N . LYS A 1 566 ? -30.359 61.594 26.984 1 94.12 566 LYS A N 1
ATOM 4562 C CA . LYS A 1 566 ? -30.844 61.844 25.625 1 94.12 566 LYS A CA 1
ATOM 4563 C C . LYS A 1 566 ? -30.094 63 24.969 1 94.12 566 LYS A C 1
ATOM 4565 O O . LYS A 1 566 ? -29.625 62.844 23.844 1 94.12 566 LYS A O 1
ATOM 4570 N N . THR A 1 567 ? -30.016 64.125 25.656 1 95.19 567 THR A N 1
ATOM 4571 C CA . THR A 1 567 ? -29.359 65.312 25.094 1 95.19 567 THR A CA 1
ATOM 4572 C C . THR A 1 567 ? -27.859 65.062 24.906 1 95.19 567 THR A C 1
ATOM 4574 O O . THR A 1 567 ? -27.266 65.562 23.953 1 95.19 567 THR A O 1
ATOM 4577 N N . TYR A 1 568 ? -27.219 64.375 25.875 1 95.88 568 TYR A N 1
ATOM 4578 C CA . TYR A 1 568 ? -25.812 64 25.719 1 95.88 568 TYR A CA 1
ATOM 4579 C C . TYR A 1 568 ? -25.594 63.188 24.453 1 95.88 568 TYR A C 1
ATOM 4581 O O . TYR A 1 568 ? -24.641 63.406 23.719 1 95.88 568 TYR A O 1
ATOM 4589 N N . THR A 1 569 ? -26.375 62.156 24.219 1 96.19 569 THR A N 1
ATOM 4590 C CA . THR A 1 569 ? -26.281 61.312 23.047 1 96.19 569 THR A CA 1
ATOM 4591 C C . THR A 1 569 ? -26.422 62.125 21.766 1 96.19 569 THR A C 1
ATOM 4593 O O . THR A 1 569 ? -25.672 61.938 20.812 1 96.19 569 THR A O 1
ATOM 4596 N N . ILE A 1 570 ? -27.406 63.031 21.797 1 95.38 570 ILE A N 1
ATOM 4597 C CA . ILE A 1 570 ? -27.641 63.906 20.641 1 95.38 570 ILE A CA 1
ATOM 4598 C C . ILE A 1 570 ? -26.438 64.812 20.406 1 95.38 570 ILE A C 1
ATOM 4600 O O . ILE A 1 570 ? -26.016 65 19.266 1 95.38 570 ILE A O 1
ATOM 4604 N N . ARG A 1 571 ? -25.922 65.375 21.453 1 95.62 571 ARG A N 1
ATOM 4605 C CA . ARG A 1 571 ? -24.734 66.25 21.344 1 95.62 571 ARG A CA 1
ATOM 4606 C C . ARG A 1 571 ? -23.578 65.438 20.703 1 95.62 571 ARG A C 1
ATOM 4608 O O . ARG A 1 571 ? -22.875 66 19.828 1 95.62 571 ARG A O 1
ATOM 4615 N N . GLU A 1 572 ? -23.266 64.188 21.047 1 95.12 572 GLU A N 1
ATOM 4616 C CA . GLU A 1 572 ? -22.172 63.406 20.516 1 95.12 572 GLU A CA 1
ATOM 4617 C C . GLU A 1 572 ? -22.359 63.156 19.016 1 95.12 572 GLU A C 1
ATOM 4619 O O . GLU A 1 572 ? -21.391 63.125 18.266 1 95.12 572 GLU A O 1
ATOM 4624 N N . ILE A 1 573 ? -23.578 62.875 18.625 1 94.94 573 ILE A N 1
ATOM 4625 C CA . ILE A 1 573 ? -23.875 62.656 17.219 1 94.94 573 ILE A CA 1
ATOM 4626 C C . ILE A 1 573 ? -23.562 63.906 16.406 1 94.94 573 ILE A C 1
ATOM 4628 O O . ILE A 1 573 ? -22.984 63.844 15.32 1 94.94 573 ILE A O 1
ATOM 4632 N N . CYS A 1 574 ? -23.969 65.062 16.984 1 94 574 CYS A N 1
ATOM 4633 C CA . CYS A 1 574 ? -23.75 66.312 16.312 1 94 574 CYS A CA 1
ATOM 4634 C C . CYS A 1 574 ? -22.266 66.688 16.234 1 94 574 CYS A C 1
ATOM 4636 O O . CYS A 1 574 ? -21.812 67.312 15.297 1 94 574 CYS A O 1
ATOM 4638 N N . TYR A 1 575 ? -21.469 66.312 17.219 1 93.44 575 TYR A N 1
ATOM 4639 C CA . TYR A 1 575 ? -20.031 66.5 17.203 1 93.44 575 TYR A CA 1
ATOM 4640 C C . TYR A 1 575 ? -19.375 65.688 16.109 1 93.44 575 TYR A C 1
ATOM 4642 O O . TYR A 1 575 ? -18.469 66.125 15.414 1 93.44 575 TYR A O 1
ATOM 4650 N N . GLU A 1 576 ? -19.828 64.438 15.922 1 93.56 576 GLU A N 1
ATOM 4651 C CA . GLU A 1 576 ? -19.141 63.469 15.055 1 93.56 576 GLU A CA 1
ATOM 4652 C C . GLU A 1 576 ? -19.625 63.594 13.617 1 93.56 576 GLU A C 1
ATOM 4654 O O . GLU A 1 576 ? -18.812 63.594 12.68 1 93.56 576 GLU A O 1
ATOM 4659 N N . LYS A 1 577 ? -21.062 63.719 13.492 1 93.25 577 LYS A N 1
ATOM 4660 C CA . LYS A 1 577 ? -21.609 63.812 12.141 1 93.25 577 LYS A CA 1
ATOM 4661 C C . LYS A 1 577 ? -22.719 64.875 12.07 1 93.25 577 LYS A C 1
ATOM 4663 O O . LYS A 1 577 ? -23.875 64.5 11.773 1 93.25 577 LYS A O 1
ATOM 4668 N N . PRO A 1 578 ? -22.422 66.062 12.188 1 91.62 578 PRO A N 1
ATOM 4669 C CA . PRO A 1 578 ? -23.438 67.125 12.219 1 91.62 578 PRO A CA 1
ATOM 4670 C C . PRO A 1 578 ? -24.141 67.312 10.875 1 91.62 578 PRO A C 1
ATOM 4672 O O . PRO A 1 578 ? -25.359 67.562 10.828 1 91.62 578 PRO A O 1
ATOM 4675 N N . THR A 1 579 ? -23.375 67.25 9.672 1 91.88 579 THR A N 1
ATOM 4676 C CA . THR A 1 579 ? -23.922 67.5 8.344 1 91.88 579 THR A CA 1
ATOM 4677 C C . THR A 1 579 ? -24.844 66.375 7.918 1 91.88 579 THR A C 1
ATOM 4679 O O . THR A 1 579 ? -25.844 66.562 7.242 1 91.88 579 THR A O 1
ATOM 4682 N N . GLN A 1 580 ? -24.531 65.188 8.422 1 92.31 580 GLN A N 1
ATOM 4683 C CA . GLN A 1 580 ? -25.297 64 7.969 1 92.31 580 GLN A CA 1
ATOM 4684 C C . GLN A 1 580 ? -26.578 63.844 8.766 1 92.31 580 GLN A C 1
ATOM 4686 O O . GLN A 1 580 ? -27.609 63.469 8.211 1 92.31 580 GLN A O 1
ATOM 4691 N N . HIS A 1 581 ? -26.5 64.062 10.18 1 90.81 581 HIS A N 1
ATOM 4692 C CA . HIS A 1 581 ? -27.625 63.75 11.031 1 90.81 581 HIS A CA 1
ATOM 4693 C C . HIS A 1 581 ? -28.125 64.938 11.812 1 90.81 581 HIS A C 1
ATOM 4695 O O . HIS A 1 581 ? -29.156 64.875 12.477 1 90.81 581 HIS A O 1
ATOM 4701 N N . GLY A 1 582 ? -27.594 66.062 11.805 1 90.31 582 GLY A N 1
ATOM 4702 C CA . GLY A 1 582 ? -27.875 67.188 12.656 1 90.31 582 GLY A CA 1
ATOM 4703 C C . GLY A 1 582 ? -29.234 67.812 12.422 1 90.31 582 GLY A C 1
ATOM 4704 O O . GLY A 1 582 ? -29.906 68.25 13.367 1 90.31 582 GLY A O 1
ATOM 4705 N N . SER A 1 583 ? -29.672 67.812 11.188 1 88.94 583 SER A N 1
ATOM 4706 C CA . SER A 1 583 ? -30.938 68.438 10.844 1 88.94 583 SER A CA 1
ATOM 4707 C C . SER A 1 583 ? -32.125 67.75 11.492 1 88.94 583 SER A C 1
ATOM 4709 O O . SER A 1 583 ? -33.094 68.375 11.93 1 88.94 583 SER A O 1
ATOM 4711 N N . ASP A 1 584 ? -32 66.438 11.656 1 88.94 584 ASP A N 1
ATOM 4712 C CA . ASP A 1 584 ? -33.062 65.625 12.219 1 88.94 584 ASP A CA 1
ATOM 4713 C C . ASP A 1 584 ? -33.156 65.812 13.734 1 88.94 584 ASP A C 1
ATOM 4715 O O . ASP A 1 584 ? -34.219 65.562 14.328 1 88.94 584 ASP A O 1
ATOM 4719 N N . LEU A 1 585 ? -32.125 66.312 14.242 1 93.38 585 LEU A N 1
ATOM 4720 C CA . LEU A 1 585 ? -32.031 66.312 15.703 1 93.38 585 LEU A CA 1
ATOM 4721 C C . LEU A 1 585 ? -32.375 67.688 16.25 1 93.38 585 LEU A C 1
ATOM 4723 O O . LEU A 1 585 ? -32.531 67.875 17.469 1 93.38 585 LEU A O 1
ATOM 4727 N N . VAL A 1 586 ? -32.719 68.688 15.422 1 92.38 586 VAL A N 1
ATOM 4728 C CA . VAL A 1 586 ? -33 70.062 15.82 1 92.38 586 VAL A CA 1
ATOM 4729 C C . VAL A 1 586 ? -34.312 70.125 16.578 1 92.38 586 VAL A C 1
ATOM 4731 O O . VAL A 1 586 ? -34.469 70.812 17.547 1 92.38 586 VAL A O 1
ATOM 4734 N N . SER A 1 587 ? -35.25 69.312 16.078 1 91.94 587 SER A N 1
ATOM 4735 C CA . SER A 1 587 ? -36.562 69.25 16.734 1 91.94 587 SER A CA 1
ATOM 4736 C C . SER A 1 587 ? -36.469 68.75 18.172 1 91.94 587 SER A C 1
ATOM 4738 O O . SER A 1 587 ? -37.125 69.25 19.062 1 91.94 587 SER A O 1
ATOM 4740 N N . HIS A 1 588 ? -35.594 67.812 18.312 1 93.75 588 HIS A N 1
ATOM 4741 C CA . HIS A 1 588 ? -35.406 67.25 19.641 1 93.75 588 HIS A CA 1
ATOM 4742 C C . HIS A 1 588 ? -34.719 68.25 20.562 1 93.75 588 HIS A C 1
ATOM 4744 O O . HIS A 1 588 ? -35 68.312 21.75 1 93.75 588 HIS A O 1
ATOM 4750 N N . LEU A 1 589 ? -33.812 68.938 20.047 1 93.94 589 LEU A N 1
ATOM 4751 C CA . LEU A 1 589 ? -33.094 69.938 20.828 1 93.94 589 LEU A CA 1
ATOM 4752 C C . LEU A 1 589 ? -34.062 71.062 21.25 1 93.94 589 LEU A C 1
ATOM 4754 O O . LEU A 1 589 ? -34 71.5 22.375 1 93.94 589 LEU A O 1
ATOM 4758 N N . SER A 1 590 ? -34.938 71.375 20.297 1 91.12 590 SER A N 1
ATOM 4759 C CA . SER A 1 590 ? -35.938 72.438 20.594 1 91.12 590 SER A CA 1
ATOM 4760 C C . SER A 1 590 ? -36.906 71.938 21.703 1 91.12 590 SER A C 1
ATOM 4762 O O . SER A 1 590 ? -37.281 72.75 22.562 1 91.12 590 SER A O 1
ATOM 4764 N N . ASP A 1 591 ? -37.156 70.75 21.656 1 92.06 591 ASP A N 1
ATOM 4765 C CA . ASP A 1 591 ? -38.031 70.188 22.672 1 92.06 591 ASP A CA 1
ATOM 4766 C C . ASP A 1 591 ? -37.375 70.25 24.047 1 92.06 591 ASP A C 1
ATOM 4768 O O . ASP A 1 591 ? -38 70.5 25.062 1 92.06 591 ASP A O 1
ATOM 4772 N N . THR A 1 592 ? -36.156 69.875 24.125 1 93.62 592 THR A N 1
ATOM 4773 C CA . THR A 1 592 ? -35.406 69.875 25.391 1 93.62 592 THR A CA 1
ATOM 4774 C C . THR A 1 592 ? -35.312 71.312 25.953 1 93.62 592 THR A C 1
ATOM 4776 O O . THR A 1 592 ? -35.469 71.5 27.156 1 93.62 592 THR A O 1
ATOM 4779 N N . LEU A 1 593 ? -35.156 72.25 25.094 1 92.88 593 LEU A N 1
ATOM 4780 C CA . LEU A 1 593 ? -35.031 73.625 25.516 1 92.88 593 LEU A CA 1
ATOM 4781 C C . LEU A 1 593 ? -36.344 74.125 26.031 1 92.88 593 LEU A C 1
ATOM 4783 O O . LEU A 1 593 ? -36.375 75 26.922 1 92.88 593 LEU A O 1
ATOM 4787 N N . ASN A 1 594 ? -37.406 73.625 25.531 1 90.44 594 ASN A N 1
ATOM 4788 C CA . ASN A 1 594 ? -38.75 74.125 25.922 1 90.44 594 ASN A CA 1
ATOM 4789 C C . ASN A 1 594 ? -39.219 73.375 27.188 1 90.44 594 ASN A C 1
ATOM 4791 O O . ASN A 1 594 ? -40 73.938 27.953 1 90.44 594 ASN A O 1
ATOM 4795 N N . THR A 1 595 ? -38.719 72.188 27.391 1 89.38 595 THR A N 1
ATOM 4796 C CA . THR A 1 595 ? -39.25 71.438 28.5 1 89.38 595 THR A CA 1
ATOM 4797 C C . THR A 1 595 ? -38.344 71.562 29.734 1 89.38 595 THR A C 1
ATOM 4799 O O . THR A 1 595 ? -38.812 71.438 30.859 1 89.38 595 THR A O 1
ATOM 4802 N N . CYS A 1 596 ? -37.094 71.688 29.531 1 91.38 596 CYS A N 1
ATOM 4803 C CA . CYS A 1 596 ? -36.156 71.688 30.641 1 91.38 596 CYS A CA 1
ATOM 4804 C C . CYS A 1 596 ? -35.875 73.125 31.109 1 91.38 596 CYS A C 1
ATOM 4806 O O . CYS A 1 596 ? -34.75 73.625 31.031 1 91.38 596 CYS A O 1
ATOM 4808 N N . THR A 1 597 ? -36.812 73.75 31.719 1 88.06 597 THR A N 1
ATOM 4809 C CA . THR A 1 597 ? -36.719 75.188 32.094 1 88.06 597 THR A CA 1
ATOM 4810 C C . THR A 1 597 ? -36.438 75.312 33.594 1 88.06 597 THR A C 1
ATOM 4812 O O . THR A 1 597 ? -36.031 76.375 34.062 1 88.06 597 THR A O 1
ATOM 4815 N N . ASP A 1 598 ? -36.562 74.188 34.312 1 88.31 598 ASP A N 1
ATOM 4816 C CA . ASP A 1 598 ? -36.375 74.188 35.75 1 88.31 598 ASP A CA 1
ATOM 4817 C C . ASP A 1 598 ? -34.906 74.062 36.094 1 88.31 598 ASP A C 1
ATOM 4819 O O . ASP A 1 598 ? -34.062 73.875 35.219 1 88.31 598 ASP A O 1
ATOM 4823 N N . GLU A 1 599 ? -34.531 74.062 37.344 1 90.19 599 GLU A N 1
ATOM 4824 C CA . GLU A 1 599 ? -33.156 74 37.812 1 90.19 599 GLU A CA 1
ATOM 4825 C C . GLU A 1 599 ? -32.562 72.625 37.5 1 90.19 599 GLU A C 1
ATOM 4827 O O . GLU A 1 599 ? -31.359 72.5 37.219 1 90.19 599 GLU A O 1
ATOM 4832 N N . SER A 1 600 ? -33.406 71.625 37.594 1 90 600 SER A N 1
ATOM 4833 C CA . SER A 1 600 ? -32.938 70.25 37.312 1 90 600 SER A CA 1
ATOM 4834 C C . SER A 1 600 ? -32.594 70.125 35.844 1 90 600 SER A C 1
ATOM 4836 O O . SER A 1 600 ? -31.844 69.188 35.469 1 90 600 SER A O 1
ATOM 4838 N N . GLY A 1 601 ? -33.125 70.938 35.062 1 92.31 601 GLY A N 1
ATOM 4839 C CA . GLY A 1 601 ? -32.906 70.875 33.625 1 92.31 601 GLY A CA 1
ATOM 4840 C C . GLY A 1 601 ? -31.703 71.688 33.156 1 92.31 601 GLY A C 1
ATOM 4841 O O . GLY A 1 601 ? -31.422 71.75 31.953 1 92.31 601 GLY A O 1
ATOM 4842 N N . ASP A 1 602 ? -31 72.312 34.062 1 94 602 ASP A N 1
ATOM 4843 C CA . ASP A 1 602 ? -29.875 73.188 33.75 1 94 602 ASP A CA 1
ATOM 4844 C C . ASP A 1 602 ? -28.844 72.438 32.906 1 94 602 ASP A C 1
ATOM 4846 O O . ASP A 1 602 ? -28.391 73 31.891 1 94 602 ASP A O 1
ATOM 4850 N N . LEU A 1 603 ? -28.406 71.188 33.25 1 94.38 603 LEU A N 1
ATOM 4851 C CA . LEU A 1 603 ? -27.391 70.438 32.531 1 94.38 603 LEU A CA 1
ATOM 4852 C C . LEU A 1 603 ? -27.891 70.062 31.125 1 94.38 603 LEU A C 1
ATOM 4854 O O . LEU A 1 603 ? -27.141 70.188 30.156 1 94.38 603 LEU A O 1
ATOM 4858 N N . ALA A 1 604 ? -29.125 69.562 31.016 1 95.19 604 ALA A N 1
ATOM 4859 C CA . ALA A 1 604 ? -29.703 69.188 29.719 1 95.19 604 ALA A CA 1
ATOM 4860 C C . ALA A 1 604 ? -29.734 70.375 28.766 1 95.19 604 ALA A C 1
ATOM 4862 O O . ALA A 1 604 ? -29.453 70.25 27.578 1 95.19 604 ALA A O 1
ATOM 4863 N N . THR A 1 605 ? -30.188 71.562 29.344 1 95.12 605 THR A N 1
ATOM 4864 C CA . THR A 1 605 ? -30.234 72.75 28.547 1 95.12 605 THR A CA 1
ATOM 4865 C C . THR A 1 605 ? -28.844 73.125 28.078 1 95.12 605 THR A C 1
ATOM 4867 O O . THR A 1 605 ? -28.672 73.562 26.922 1 95.12 605 THR A O 1
ATOM 4870 N N . SER A 1 606 ? -27.859 73.062 29 1 95.38 606 SER A N 1
ATOM 4871 C CA . SER A 1 606 ? -26.484 73.312 28.641 1 95.38 606 SER A CA 1
ATOM 4872 C C . SER A 1 606 ? -26 72.438 27.5 1 95.38 606 SER A C 1
ATOM 4874 O O . SER A 1 606 ? -25.391 72.938 26.547 1 95.38 606 SER A O 1
ATOM 4876 N N . LEU A 1 607 ? -26.266 71.188 27.5 1 96.38 607 LEU A N 1
ATOM 4877 C CA . LEU A 1 607 ? -25.875 70.25 26.484 1 96.38 607 LEU A CA 1
ATOM 4878 C C . LEU A 1 607 ? -26.562 70.562 25.156 1 96.38 607 LEU A C 1
ATOM 4880 O O . LEU A 1 607 ? -25.953 70.375 24.094 1 96.38 607 LEU A O 1
ATOM 4884 N N . ALA A 1 608 ? -27.766 70.875 25.203 1 95.81 608 ALA A N 1
ATOM 4885 C CA . ALA A 1 608 ? -28.531 71.188 24 1 95.81 608 ALA A CA 1
ATOM 4886 C C . ALA A 1 608 ? -27.938 72.375 23.297 1 95.81 608 ALA A C 1
ATOM 4888 O O . ALA A 1 608 ? -27.828 72.438 22.078 1 95.81 608 ALA A O 1
ATOM 4889 N N . LEU A 1 609 ? -27.641 73.438 24.125 1 94.81 609 LEU A N 1
ATOM 4890 C CA . LEU A 1 609 ? -27.016 74.625 23.562 1 94.81 609 LEU A CA 1
ATOM 4891 C C . LEU A 1 609 ? -25.688 74.312 22.906 1 94.81 609 LEU A C 1
ATOM 4893 O O . LEU A 1 609 ? -25.375 74.812 21.844 1 94.81 609 LEU A O 1
ATOM 4897 N N . ASP A 1 610 ? -24.859 73.438 23.547 1 94.94 610 ASP A N 1
ATOM 4898 C CA . ASP A 1 610 ? -23.594 73 22.969 1 94.94 610 ASP A CA 1
ATOM 4899 C C . ASP A 1 610 ? -23.812 72.312 21.625 1 94.94 610 ASP A C 1
ATOM 4901 O O . ASP A 1 610 ? -23.016 72.438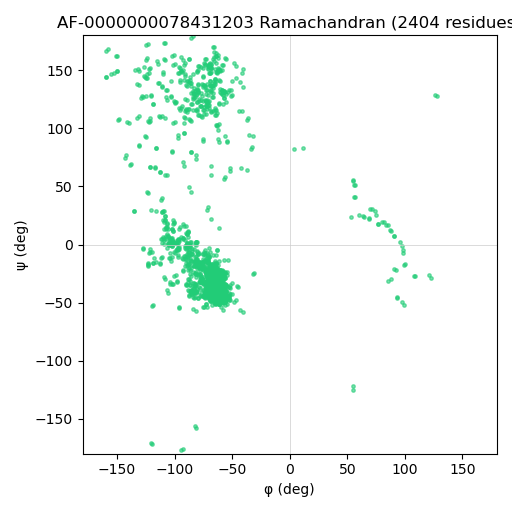 20.703 1 94.94 610 ASP A O 1
ATOM 4905 N N . ALA A 1 611 ? -24.812 71.5 21.562 1 96 611 ALA A N 1
ATOM 4906 C CA . ALA A 1 611 ? -25.156 70.75 20.328 1 96 611 ALA A CA 1
ATOM 4907 C C . ALA A 1 611 ? -25.516 71.75 19.219 1 96 611 ALA A C 1
ATOM 4909 O O . ALA A 1 611 ? -25.141 71.562 18.062 1 96 611 ALA A O 1
ATOM 4910 N N . ILE A 1 612 ? -26.312 72.75 19.594 1 93.81 612 ILE A N 1
ATOM 4911 C CA . ILE A 1 612 ? -26.734 73.75 18.625 1 93.81 612 ILE A CA 1
ATOM 4912 C C . ILE A 1 612 ? -25.516 74.5 18.125 1 93.81 612 ILE A C 1
ATOM 4914 O O . ILE A 1 612 ? -25.438 74.875 16.938 1 93.81 612 ILE A O 1
ATOM 4918 N N . VAL A 1 613 ? -24.609 74.812 19.047 1 92.94 613 VAL A N 1
ATOM 4919 C CA . VAL A 1 613 ? -23.375 75.5 18.641 1 92.94 613 VAL A CA 1
ATOM 4920 C C . VAL A 1 613 ? -22.641 74.625 17.609 1 92.94 613 VAL A C 1
ATOM 4922 O O . VAL A 1 613 ? -22.109 75.188 16.625 1 92.94 613 VAL A O 1
ATOM 4925 N N . ALA A 1 614 ? -22.531 73.312 17.781 1 93.94 614 ALA A N 1
ATOM 4926 C CA . ALA A 1 614 ? -21.875 72.438 16.844 1 93.94 614 ALA A CA 1
ATOM 4927 C C . ALA A 1 614 ? -22.562 72.438 15.492 1 93.94 614 ALA A C 1
ATOM 4929 O O . ALA A 1 614 ? -21.906 72.375 14.453 1 93.94 614 ALA A O 1
ATOM 4930 N N . LEU A 1 615 ? -23.875 72.562 15.469 1 93.81 615 LEU A N 1
ATOM 4931 C CA . LEU A 1 615 ? -24.656 72.562 14.234 1 93.81 615 LEU A CA 1
ATOM 4932 C C . LEU A 1 615 ? -24.453 73.875 13.492 1 93.81 615 LEU A C 1
ATOM 4934 O O . LEU A 1 615 ? -24.422 73.938 12.258 1 93.81 615 LEU A O 1
ATOM 4938 N N . CYS A 1 616 ? -24.344 74.938 14.266 1 92.5 616 CYS A N 1
ATOM 4939 C CA . CYS A 1 616 ? -24.062 76.25 13.656 1 92.5 616 CYS A CA 1
ATOM 4940 C C . CYS A 1 616 ? -22.672 76.25 13.031 1 92.5 616 CYS A C 1
ATOM 4942 O O . CYS A 1 616 ? -22.484 76.75 11.922 1 92.5 616 CYS A O 1
ATOM 4944 N N . ASP A 1 617 ? -21.688 75.688 13.695 1 90.62 617 ASP A N 1
ATOM 4945 C CA . ASP A 1 617 ? -20.297 75.688 13.242 1 90.62 617 ASP A CA 1
ATOM 4946 C C . ASP A 1 617 ? -20.188 74.875 11.93 1 90.62 617 ASP A C 1
ATOM 4948 O O . ASP A 1 617 ? -19.344 75.188 11.094 1 90.62 617 ASP A O 1
ATOM 4952 N N . SER A 1 618 ? -21.047 73.938 11.82 1 92.31 618 SER A N 1
ATOM 4953 C CA . SER A 1 618 ? -21.016 73.062 10.617 1 92.31 618 SER A CA 1
ATOM 4954 C C . SER A 1 618 ? -21.891 73.688 9.516 1 92.31 618 SER A C 1
ATOM 4956 O O . SER A 1 618 ? -21.969 73.125 8.414 1 92.31 618 SER A O 1
ATOM 4958 N N . HIS A 1 619 ? -22.625 74.688 9.711 1 89.56 619 HIS A N 1
ATOM 4959 C CA . HIS A 1 619 ? -23.484 75.438 8.781 1 89.56 619 HIS A CA 1
ATOM 4960 C C . HIS A 1 619 ? -24.734 74.625 8.453 1 89.56 619 HIS A C 1
ATOM 4962 O O . HIS A 1 619 ? -25.297 74.812 7.367 1 89.56 619 HIS A O 1
ATOM 4968 N N . THR A 1 620 ? -25.047 73.812 9.469 1 92.88 620 THR A N 1
ATOM 4969 C CA . THR A 1 620 ? -26.297 73.062 9.32 1 92.88 620 THR A CA 1
ATOM 4970 C C . THR A 1 620 ? -27.5 73.938 9.688 1 92.88 620 THR A C 1
ATOM 4972 O O . THR A 1 620 ? -28.578 73.812 9.125 1 92.88 620 THR A O 1
ATOM 4975 N N . VAL A 1 621 ? -27.344 74.812 10.758 1 90.81 621 VAL A N 1
ATOM 4976 C CA . VAL A 1 621 ? -28.359 75.75 11.188 1 90.81 621 VAL A CA 1
ATOM 4977 C C . VAL A 1 621 ? -27.766 77.188 11.18 1 90.81 621 VAL A C 1
ATOM 4979 O O . VAL A 1 621 ? -26.562 77.312 11.398 1 90.81 621 VAL A O 1
ATOM 4982 N N . ASN A 1 622 ? -28.672 78.062 10.867 1 90.19 622 ASN A N 1
ATOM 4983 C CA . ASN A 1 622 ? -28.234 79.438 10.852 1 90.19 622 ASN A CA 1
ATOM 4984 C C . ASN A 1 622 ? -28.281 80.062 12.242 1 90.19 622 ASN A C 1
ATOM 4986 O O . ASN A 1 622 ? -29.25 79.938 12.969 1 90.19 622 ASN A O 1
ATOM 4990 N N . ILE A 1 623 ? -27.25 80.688 12.672 1 91.38 623 ILE A N 1
ATOM 4991 C CA . ILE A 1 623 ? -27.094 81.188 14.039 1 91.38 623 ILE A CA 1
ATOM 4992 C C . ILE A 1 623 ? -28.078 82.312 14.32 1 91.38 623 ILE A C 1
ATOM 4994 O O . ILE A 1 623 ? -28.594 82.438 15.438 1 91.38 623 ILE A O 1
ATOM 4998 N N . THR A 1 624 ? -28.359 83.188 13.234 1 91.44 624 THR A N 1
ATOM 4999 C CA . THR A 1 624 ? -29.266 84.312 13.406 1 91.44 624 THR A CA 1
ATOM 5000 C C . THR A 1 624 ? -30.703 83.875 13.602 1 91.44 624 THR A C 1
ATOM 5002 O O . THR A 1 624 ? -31.406 84.312 14.492 1 91.44 624 THR A O 1
ATOM 5005 N N . SER A 1 625 ? -30.984 82.938 12.703 1 89.62 625 SER A N 1
ATOM 5006 C CA . SER A 1 625 ? -32.312 82.375 12.836 1 89.62 625 SER A CA 1
ATOM 5007 C C . SER A 1 625 ? -32.469 81.625 14.141 1 89.62 625 SER A C 1
ATOM 5009 O O . SER A 1 625 ? -33.562 81.625 14.75 1 89.62 625 SER A O 1
ATOM 5011 N N . THR A 1 626 ? -31.484 80.938 14.586 1 92 626 THR A N 1
ATOM 5012 C CA . THR A 1 626 ? -31.5 80.188 15.828 1 92 626 THR A CA 1
ATOM 5013 C C . THR A 1 626 ? -31.672 81.125 17.031 1 92 626 THR A C 1
ATOM 5015 O O . THR A 1 626 ? -32.438 80.812 17.938 1 92 626 THR A O 1
ATOM 5018 N N . TRP A 1 627 ? -30.984 82.188 17.078 1 92.25 627 TRP A N 1
ATOM 5019 C CA . TRP A 1 627 ? -31.078 83.125 18.219 1 92.25 627 TRP A CA 1
ATOM 5020 C C . TRP A 1 627 ? -32.438 83.812 18.266 1 92.25 627 TRP A C 1
ATOM 5022 O O . TRP A 1 627 ? -32.969 84.062 19.344 1 92.25 627 TRP A O 1
ATOM 5032 N N . ARG A 1 628 ? -32.969 84.125 17.078 1 89.75 628 ARG A N 1
ATOM 5033 C CA . ARG A 1 628 ? -34.312 84.688 17.031 1 89.75 628 ARG A CA 1
ATOM 5034 C C . ARG A 1 628 ? -35.312 83.812 17.781 1 89.75 628 ARG A C 1
ATOM 5036 O O . ARG A 1 628 ? -36.188 84.312 18.484 1 89.75 628 ARG A O 1
ATOM 5043 N N . VAL A 1 629 ? -35.062 82.562 17.641 1 89.19 629 VAL A N 1
ATOM 5044 C CA . VAL A 1 629 ? -35.969 81.625 18.297 1 89.19 629 VAL A CA 1
ATOM 5045 C C . VAL A 1 629 ? -35.594 81.5 19.781 1 89.19 629 VAL A C 1
ATOM 5047 O O . VAL A 1 629 ? -36.469 81.438 20.641 1 89.19 629 VAL A O 1
ATOM 5050 N N . LEU A 1 630 ? -34.312 81.562 20.141 1 90.81 630 LEU A N 1
ATOM 5051 C CA . LEU A 1 630 ? -33.844 81.25 21.484 1 90.81 630 LEU A CA 1
ATOM 5052 C C . LEU A 1 630 ? -33.938 82.562 22.359 1 90.81 630 LEU A C 1
ATOM 5054 O O . LEU A 1 630 ? -34.031 82.438 23.578 1 90.81 630 LEU A O 1
ATOM 5058 N N . SER A 1 631 ? -33.969 83.75 21.797 1 89 631 SER A N 1
ATOM 5059 C CA . SER A 1 631 ? -33.844 85 22.5 1 89 631 SER A CA 1
ATOM 5060 C C . SER A 1 631 ? -35 85.188 23.484 1 89 631 SER A C 1
ATOM 5062 O O . SER A 1 631 ? -34.812 85.688 24.578 1 89 631 SER A O 1
ATOM 5064 N N . ASN A 1 632 ? -36.188 84.75 23.125 1 84.94 632 ASN A N 1
ATOM 5065 C CA . ASN A 1 632 ? -37.344 84.938 23.984 1 84.94 632 ASN A CA 1
ATOM 5066 C C . ASN A 1 632 ? -37.219 84.188 25.281 1 84.94 632 ASN A C 1
ATOM 5068 O O . ASN A 1 632 ? -37.656 84.688 26.344 1 84.94 632 ASN A O 1
ATOM 5072 N N . LYS A 1 633 ? -36.5 83.25 25.172 1 86.44 633 LYS A N 1
ATOM 5073 C CA . LYS A 1 633 ? -36.406 82.375 26.344 1 86.44 633 LYS A CA 1
ATOM 5074 C C . LYS A 1 633 ? -35.125 82.625 27.109 1 86.44 633 LYS A C 1
ATOM 5076 O O . LYS A 1 633 ? -35.062 82.375 28.312 1 86.44 633 LYS A O 1
ATOM 5081 N N . PHE A 1 634 ? -34.094 82.938 26.484 1 90.06 634 PHE A N 1
ATOM 5082 C CA . PHE A 1 634 ? -32.781 82.875 27.125 1 90.06 634 PHE A CA 1
ATOM 5083 C C . PHE A 1 634 ? -32.219 84.25 27.406 1 90.06 634 PHE A C 1
ATOM 5085 O O . PHE A 1 634 ? -31.125 84.375 27.953 1 90.06 634 PHE A O 1
ATOM 5092 N N . ARG A 1 635 ? -32.969 85.25 27.156 1 83.62 635 ARG A N 1
ATOM 5093 C CA . ARG A 1 635 ? -32.562 86.625 27.453 1 83.62 635 ARG A CA 1
ATOM 5094 C C . ARG A 1 635 ? -32.438 86.812 28.969 1 83.62 635 ARG A C 1
ATOM 5096 O O . ARG A 1 635 ? -31.578 87.625 29.422 1 83.62 635 ARG A O 1
ATOM 5103 N N . HIS A 1 636 ? -33.281 86.062 29.703 1 84.56 636 HIS A N 1
ATOM 5104 C CA . HIS A 1 636 ? -33.281 86.188 31.156 1 84.56 636 HIS A CA 1
ATOM 5105 C C . HIS A 1 636 ? -32.844 84.875 31.844 1 84.56 636 HIS A C 1
ATOM 5107 O O . HIS A 1 636 ? -33.25 84.625 32.969 1 84.56 636 HIS A O 1
ATOM 5113 N N . GLU A 1 637 ? -32.062 84.25 31.078 1 87.94 637 GLU A N 1
ATOM 5114 C CA . GLU A 1 637 ? -31.547 83 31.625 1 87.94 637 GLU A CA 1
ATOM 5115 C C . GLU A 1 637 ? -30.594 83.25 32.781 1 87.94 637 GLU A C 1
ATOM 5117 O O . GLU A 1 637 ? -29.719 84.125 32.719 1 87.94 637 GLU A O 1
ATOM 5122 N N . LYS A 1 638 ? -30.688 82.562 33.969 1 85.88 638 LYS A N 1
ATOM 5123 C CA . LYS A 1 638 ? -29.875 82.75 35.188 1 85.88 638 LYS A CA 1
ATOM 5124 C C . LYS A 1 638 ? -29.172 81.5 35.625 1 85.88 638 LYS A C 1
ATOM 5126 O O . LYS A 1 638 ? -28.234 81.5 36.406 1 85.88 638 LYS A O 1
ATOM 5131 N N . ARG A 1 639 ? -29.609 80.438 35.125 1 91 639 ARG A N 1
ATOM 5132 C CA . ARG A 1 639 ? -29 79.188 35.531 1 91 639 ARG A CA 1
ATOM 5133 C C . ARG A 1 639 ? -27.547 79.062 35.062 1 91 639 ARG A C 1
ATOM 5135 O O . ARG A 1 639 ? -27.25 79.375 33.906 1 91 639 ARG A O 1
ATOM 5142 N N . PRO A 1 640 ? -26.672 78.625 35.938 1 91.56 640 PRO A N 1
ATOM 5143 C CA . PRO A 1 640 ? -25.234 78.812 35.719 1 91.56 640 PRO A CA 1
ATOM 5144 C C . PRO A 1 640 ? -24.703 78 34.531 1 91.56 640 PRO A C 1
ATOM 5146 O O . PRO A 1 640 ? -23.922 78.5 33.719 1 91.56 640 PRO A O 1
ATOM 5149 N N . ARG A 1 641 ? -25.062 76.812 34.312 1 94.06 641 ARG A N 1
ATOM 5150 C CA . ARG A 1 641 ? -24.531 75.938 33.25 1 94.06 641 ARG A CA 1
ATOM 5151 C C . ARG A 1 641 ? -25.062 76.438 31.891 1 94.06 641 ARG A C 1
ATOM 5153 O O . ARG A 1 641 ? -24.312 76.5 30.906 1 94.06 641 ARG A O 1
ATOM 5160 N N . ALA A 1 642 ? -26.328 76.562 31.797 1 93.75 642 ALA A N 1
ATOM 5161 C CA . ALA A 1 642 ? -26.953 77.062 30.578 1 93.75 642 ALA A CA 1
ATOM 5162 C C . ALA A 1 642 ? -26.359 78.375 30.156 1 93.75 642 ALA A C 1
ATOM 5164 O O . ALA A 1 642 ? -26.172 78.625 28.969 1 93.75 642 ALA A O 1
ATOM 5165 N N . LEU A 1 643 ? -26.172 79.25 31.266 1 92.5 643 LEU A N 1
ATOM 5166 C CA . LEU A 1 643 ? -25.594 80.562 31 1 92.5 643 LEU A CA 1
ATOM 5167 C C . LEU A 1 643 ? -24.203 80.438 30.406 1 92.5 643 LEU A C 1
ATOM 5169 O O . LEU A 1 643 ? -23.844 81.188 29.5 1 92.5 643 LEU A O 1
ATOM 5173 N N . LYS A 1 644 ? -23.344 79.562 30.906 1 92.88 644 LYS A N 1
ATOM 5174 C CA . LYS A 1 644 ? -22 79.312 30.375 1 92.88 644 LYS A CA 1
ATOM 5175 C C . LYS A 1 644 ? -22.062 78.875 28.906 1 92.88 644 LYS A C 1
ATOM 5177 O O . LYS A 1 644 ? -21.281 79.375 28.094 1 92.88 644 LYS A O 1
ATOM 5182 N N . SER A 1 645 ? -22.984 78 28.578 1 94.25 645 SER A N 1
ATOM 5183 C CA . SER A 1 645 ? -23.156 77.562 27.203 1 94.25 645 SER A CA 1
ATOM 5184 C C . SER A 1 645 ? -23.688 78.688 26.312 1 94.25 645 SER A C 1
ATOM 5186 O O . SER A 1 645 ? -23.344 78.75 25.125 1 94.25 645 SER A O 1
ATOM 5188 N N . LEU A 1 646 ? -24.578 79.5 26.859 1 93.5 646 LEU A N 1
ATOM 5189 C CA . LEU A 1 646 ? -25.078 80.625 26.125 1 93.5 646 LEU A CA 1
ATOM 5190 C C . LEU A 1 646 ? -23.953 81.562 25.75 1 93.5 646 LEU A C 1
ATOM 5192 O O . LEU A 1 646 ? -23.922 82.125 24.641 1 93.5 646 LEU A O 1
ATOM 5196 N N . TYR A 1 647 ? -23.078 81.75 26.766 1 94.5 647 TYR A N 1
ATOM 5197 C CA . TYR A 1 647 ? -21.922 82.625 26.469 1 94.5 647 TYR A CA 1
ATOM 5198 C C . TYR A 1 647 ? -21.078 82 25.344 1 94.5 647 TYR A C 1
ATOM 5200 O O . TYR A 1 647 ? -20.562 82.688 24.5 1 94.5 647 TYR A O 1
ATOM 5208 N N . ARG A 1 648 ? -20.906 80.688 25.234 1 92.56 648 ARG A N 1
ATOM 5209 C CA . ARG A 1 648 ? -20.203 80 24.156 1 92.56 648 ARG A CA 1
ATOM 5210 C C . ARG A 1 648 ? -20.922 80.25 22.828 1 92.56 648 ARG A C 1
ATOM 5212 O O . ARG A 1 648 ? -20.281 80.312 21.781 1 92.56 648 ARG A O 1
ATOM 5219 N N . PHE A 1 649 ? -22.234 80.188 22.938 1 94.12 649 PHE A N 1
ATOM 5220 C CA . PHE A 1 649 ? -23.031 80.438 21.75 1 94.12 649 PHE A CA 1
ATOM 5221 C C . PHE A 1 649 ? -22.734 81.875 21.219 1 94.12 649 PHE A C 1
ATOM 5223 O O . PHE A 1 649 ? -22.531 82 20.016 1 94.12 649 PHE A O 1
ATOM 5230 N N . PHE A 1 650 ? -22.734 82.812 22.141 1 94.25 650 PHE A N 1
ATOM 5231 C CA . PHE A 1 650 ? -22.438 84.188 21.766 1 94.25 650 PHE A CA 1
ATOM 5232 C C . PHE A 1 650 ? -21.016 84.375 21.234 1 94.25 650 PHE A C 1
ATOM 5234 O O . PHE A 1 650 ? -20.734 85.188 20.375 1 94.25 650 PHE A O 1
ATOM 5241 N N . ALA A 1 651 ? -20.094 83.562 21.781 1 92.81 651 ALA A N 1
ATOM 5242 C CA . ALA A 1 651 ? -18.703 83.562 21.344 1 92.81 651 ALA A CA 1
ATOM 5243 C C . ALA A 1 651 ? -18.594 83.125 19.875 1 92.81 651 ALA A C 1
ATOM 5245 O O . ALA A 1 651 ? -17.672 83.562 19.172 1 92.81 651 ALA A O 1
ATOM 5246 N N . HIS A 1 652 ? -19.562 82.438 19.375 1 92.81 652 HIS A N 1
ATOM 5247 C CA . HIS A 1 652 ? -19.5 81.938 18.031 1 92.81 652 HIS A CA 1
ATOM 5248 C C . HIS A 1 652 ? -20.203 82.812 17.031 1 92.81 652 HIS A C 1
ATOM 5250 O O . HIS A 1 652 ? -20.031 82.688 15.82 1 92.81 652 HIS A O 1
ATOM 5256 N N . VAL A 1 653 ? -20.891 83.75 17.422 1 92 653 VAL A N 1
ATOM 5257 C CA . VAL A 1 653 ? -21.672 84.688 16.594 1 92 653 VAL A CA 1
ATOM 5258 C C . VAL A 1 653 ? -20.766 85.375 15.602 1 92 653 VAL A C 1
ATOM 5260 O O . VAL A 1 653 ? -21.016 85.375 14.398 1 92 653 VAL A O 1
ATOM 5263 N N . PRO A 1 654 ? -19.609 85.938 16.109 1 91.31 654 PRO A N 1
ATOM 5264 C CA . PRO A 1 654 ? -18.75 86.688 15.172 1 91.31 654 PRO A CA 1
ATOM 5265 C C . PRO A 1 654 ? -18.109 85.75 14.125 1 91.31 654 PRO A C 1
ATOM 5267 O O . PRO A 1 654 ? -17.703 86.25 13.062 1 91.31 654 PRO A O 1
ATOM 5270 N N . LEU A 1 655 ? -18.031 84.5 14.406 1 89.88 655 LEU A N 1
ATOM 5271 C CA . LEU A 1 655 ? -17.391 83.562 13.492 1 89.88 655 LEU A CA 1
ATOM 5272 C C . LEU A 1 655 ? -18.328 83.188 12.328 1 89.88 655 LEU A C 1
ATOM 5274 O O . LEU A 1 655 ? -17.859 82.75 11.281 1 89.88 655 LEU A O 1
ATOM 5278 N N . LEU A 1 656 ? -19.609 83.438 12.594 1 89.69 656 LEU A N 1
ATOM 5279 C CA . LEU A 1 656 ? -20.609 83.125 11.578 1 89.69 656 LEU A CA 1
ATOM 5280 C C . LEU A 1 656 ? -21.266 84.375 11.023 1 89.69 656 LEU A C 1
ATOM 5282 O O . LEU A 1 656 ? -22.484 84.5 11.094 1 89.69 656 LEU A O 1
ATOM 5286 N N . GLN A 1 657 ? -20.484 85.188 10.422 1 86.12 657 GLN A N 1
ATOM 5287 C CA . GLN A 1 657 ? -20.938 86.5 9.992 1 86.12 657 GLN A CA 1
ATOM 5288 C C . GLN A 1 657 ? -21.781 86.375 8.727 1 86.12 657 GLN A C 1
ATOM 5290 O O . GLN A 1 657 ? -21.469 85.625 7.809 1 86.12 657 GLN A O 1
ATOM 5295 N N . THR A 1 658 ? -22.969 87.062 8.836 1 82.38 658 THR A N 1
ATOM 5296 C CA . THR A 1 658 ? -23.828 87.188 7.668 1 82.38 658 THR A CA 1
ATOM 5297 C C . THR A 1 658 ? -24.188 88.688 7.48 1 82.38 658 THR A C 1
ATOM 5299 O O . THR A 1 658 ? -24.438 89.375 8.453 1 82.38 658 THR A O 1
ATOM 5302 N N . PRO A 1 659 ? -23.984 89.188 6.332 1 83.56 659 PRO A N 1
ATOM 5303 C CA . PRO A 1 659 ? -24.25 90.625 6.086 1 83.56 659 PRO A CA 1
ATOM 5304 C C . PRO A 1 659 ? -25.734 90.938 6.148 1 83.56 659 PRO A C 1
ATOM 5306 O O . PRO A 1 659 ? -26.328 91.312 5.125 1 83.56 659 PRO A O 1
ATOM 5309 N N . THR A 1 660 ? -26.453 90.875 7.207 1 86.81 660 THR A N 1
ATOM 5310 C CA . THR A 1 660 ? -27.875 91.125 7.375 1 86.81 660 THR A CA 1
ATOM 5311 C C . THR A 1 660 ? -28.109 92 8.609 1 86.81 660 THR A C 1
ATOM 5313 O O . THR A 1 660 ? -27.25 92.062 9.5 1 86.81 660 THR A O 1
ATOM 5316 N N . LEU A 1 661 ? -29.141 92.812 8.625 1 87.56 661 LEU A N 1
ATOM 5317 C CA . LEU A 1 661 ? -29.516 93.625 9.75 1 87.56 661 LEU A CA 1
ATOM 5318 C C . LEU A 1 661 ? -29.781 92.812 11 1 87.56 661 LEU A C 1
ATOM 5320 O O . LEU A 1 661 ? -29.531 93.25 12.117 1 87.56 661 LEU A O 1
ATOM 5324 N N . GLU A 1 662 ? -30.172 91.688 10.609 1 87.56 662 GLU A N 1
ATOM 5325 C CA . GLU A 1 662 ? -30.484 90.75 11.703 1 87.56 662 GLU A CA 1
ATOM 5326 C C . GLU A 1 662 ? -29.219 90.312 12.43 1 87.56 662 GLU A C 1
ATOM 5328 O O . GLU A 1 662 ? -29.219 90.188 13.648 1 87.56 662 GLU A O 1
ATOM 5333 N N . PHE A 1 663 ? -28.281 90.188 11.641 1 91.88 663 PHE A N 1
ATOM 5334 C CA . PHE A 1 663 ? -27 89.812 12.219 1 91.88 663 PHE A CA 1
ATOM 5335 C C . PHE A 1 663 ? -26.438 90.875 13.109 1 91.88 663 PHE A C 1
ATOM 5337 O O . PHE A 1 663 ? -25.922 90.625 14.188 1 91.88 663 PHE A O 1
ATOM 5344 N N . GLU A 1 664 ? -26.656 92.125 12.789 1 88.88 664 GLU A N 1
ATOM 5345 C CA . GLU A 1 664 ? -26.156 93.312 13.555 1 88.88 664 GLU A CA 1
ATOM 5346 C C . GLU A 1 664 ? -26.906 93.438 14.883 1 88.88 664 GLU A C 1
ATOM 5348 O O . GLU A 1 664 ? -26.297 93.75 15.906 1 88.88 664 GLU A O 1
ATOM 5353 N N . GLN A 1 665 ? -28.156 93.125 14.727 1 91.06 665 GLN A N 1
ATOM 5354 C CA . GLN A 1 665 ? -28.969 93.188 15.945 1 91.06 665 GLN A CA 1
ATOM 5355 C C . GLN A 1 665 ? -28.531 92.062 16.922 1 91.06 665 GLN A C 1
ATOM 5357 O O . GLN A 1 665 ? -28.516 92.312 18.141 1 91.06 665 GLN A O 1
ATOM 5362 N N . LEU A 1 666 ? -28.25 91 16.328 1 92.88 666 LEU A N 1
ATOM 5363 C CA . LEU A 1 666 ? -27.781 89.875 17.156 1 92.88 666 LEU A CA 1
ATOM 5364 C C . LEU A 1 666 ? -26.453 90.188 17.828 1 92.88 666 LEU A C 1
ATOM 5366 O O . LEU A 1 666 ? -26.266 89.875 19.016 1 92.88 666 LEU A O 1
ATOM 5370 N N . VAL A 1 667 ? -25.609 90.75 17.172 1 93.12 667 VAL A N 1
ATOM 5371 C CA . VAL A 1 667 ? -24.312 91.188 17.703 1 93.12 667 VAL A CA 1
ATOM 5372 C C . VAL A 1 667 ? -24.5 92.188 18.844 1 93.12 667 VAL A C 1
ATOM 5374 O O . VAL A 1 667 ? -23.875 92 19.891 1 93.12 667 VAL A O 1
ATOM 5377 N N . ASP A 1 668 ? -25.453 93.125 18.672 1 91.75 668 ASP A N 1
ATOM 5378 C CA . ASP A 1 668 ? -25.719 94.188 19.703 1 91.75 668 ASP A CA 1
ATOM 5379 C C . ASP A 1 668 ? -26.297 93.5 20.969 1 91.75 668 ASP A C 1
ATOM 5381 O O . ASP A 1 668 ? -25.891 93.875 22.078 1 91.75 668 ASP A O 1
ATOM 5385 N N . GLU A 1 669 ? -27.141 92.625 20.719 1 92.06 669 GLU A N 1
ATOM 5386 C CA . GLU A 1 669 ? -27.766 91.938 21.859 1 92.06 669 GLU A CA 1
ATOM 5387 C C . GLU A 1 669 ? -26.766 91.062 22.609 1 92.06 669 GLU A C 1
ATOM 5389 O O . GLU A 1 669 ? -26.797 91 23.844 1 92.06 669 GLU A O 1
ATOM 5394 N N . ALA A 1 670 ? -26.031 90.375 21.859 1 93.75 670 ALA A N 1
ATOM 5395 C CA . ALA A 1 670 ? -25.016 89.5 22.469 1 93.75 670 ALA A CA 1
ATOM 5396 C C . ALA A 1 670 ? -24.031 90.312 23.312 1 93.75 670 ALA A C 1
ATOM 5398 O O . ALA A 1 670 ? -23.719 89.938 24.438 1 93.75 670 ALA A O 1
ATOM 5399 N N . LEU A 1 671 ? -23.609 91.375 22.859 1 94.12 671 LEU A N 1
ATOM 5400 C CA . LEU A 1 671 ? -22.656 92.25 23.547 1 94.12 671 LEU A CA 1
ATOM 5401 C C . LEU A 1 671 ? -23.281 92.875 24.781 1 94.12 671 LEU A C 1
ATOM 5403 O O . LEU A 1 671 ? -22.625 93.062 25.797 1 94.12 671 LEU A O 1
ATOM 5407 N N . ASP A 1 672 ? -24.547 93.312 24.625 1 91.75 672 ASP A N 1
ATOM 5408 C CA . ASP A 1 672 ? -25.266 93.875 25.75 1 91.75 672 ASP A CA 1
ATOM 5409 C C . ASP A 1 672 ? -25.328 92.875 26.906 1 91.75 672 ASP A C 1
ATOM 5411 O O . ASP A 1 672 ? -25.125 93.25 28.062 1 91.75 672 ASP A O 1
ATOM 5415 N N . GLN A 1 673 ? -25.609 91.75 26.484 1 91.38 673 GLN A N 1
ATOM 5416 C CA . GLN A 1 673 ? -25.719 90.688 27.516 1 91.38 673 GLN A CA 1
ATOM 5417 C C . GLN A 1 673 ? -24.359 90.375 28.141 1 91.38 673 GLN A C 1
ATOM 5419 O O . GLN A 1 673 ? -24.266 90.188 29.344 1 91.38 673 GLN A O 1
ATOM 5424 N N . LEU A 1 674 ? -23.359 90.188 27.438 1 94.5 674 LEU A N 1
ATOM 5425 C CA . LEU A 1 674 ? -22.016 89.938 27.922 1 94.5 674 LEU A CA 1
ATOM 5426 C C . LEU A 1 674 ? -21.516 91 28.844 1 94.5 674 LEU A C 1
ATOM 5428 O O . LEU A 1 6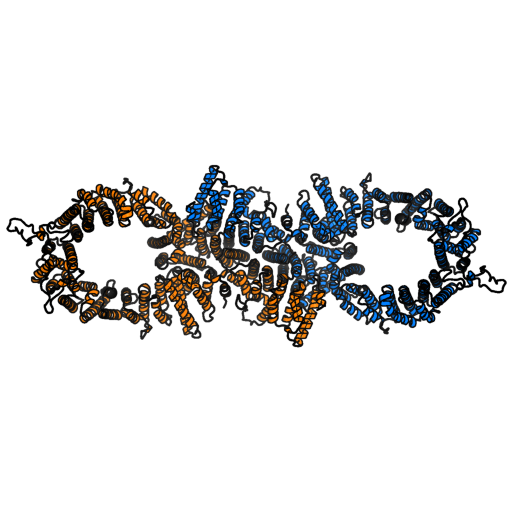74 ? -21.047 90.75 29.953 1 94.5 674 LEU A O 1
ATOM 5432 N N . TRP A 1 675 ? -21.766 92.25 28.484 1 93 675 TRP A N 1
ATOM 5433 C CA . TRP A 1 675 ? -21.266 93.375 29.266 1 93 675 TRP A CA 1
ATOM 5434 C C . TRP A 1 675 ? -22.094 93.625 30.516 1 93 675 TRP A C 1
ATOM 5436 O O . TRP A 1 675 ? -21.578 94.062 31.547 1 93 675 TRP A O 1
ATOM 5446 N N . THR A 1 676 ? -23.375 93.312 30.391 1 90.38 676 THR A N 1
ATOM 5447 C CA . THR A 1 676 ? -24.219 93.375 31.578 1 90.38 676 THR A CA 1
ATOM 5448 C C . THR A 1 676 ? -23.734 92.438 32.625 1 90.38 676 THR A C 1
ATOM 5450 O O . THR A 1 676 ? -23.703 92.75 33.812 1 90.38 676 THR A O 1
ATOM 5453 N N . THR A 1 677 ? -23.375 91.312 32.125 1 92.06 677 THR A N 1
ATOM 5454 C CA . THR A 1 677 ? -22.844 90.312 33.031 1 92.06 677 THR A CA 1
ATOM 5455 C C . THR A 1 677 ? -21.531 90.75 33.656 1 92.06 677 THR A C 1
ATOM 5457 O O . THR A 1 677 ? -21.281 90.562 34.844 1 92.06 677 THR A O 1
ATOM 5460 N N . ILE A 1 678 ? -20.672 91.312 33 1 93.5 678 ILE A N 1
ATOM 5461 C CA . ILE A 1 678 ? -19.344 91.75 33.438 1 93.5 678 ILE A CA 1
ATOM 5462 C C . ILE A 1 678 ? -19.5 92.938 34.406 1 93.5 678 ILE A C 1
ATOM 5464 O O . ILE A 1 678 ? -18.75 93.062 35.375 1 93.5 678 ILE A O 1
ATOM 5468 N N . SER A 1 679 ? -20.594 93.875 34.281 1 89.38 679 SER A N 1
ATOM 5469 C CA . SER A 1 679 ? -20.766 95.062 35.062 1 89.38 679 SER A CA 1
ATOM 5470 C C . SER A 1 679 ? -21.516 94.812 36.344 1 89.38 679 SER A C 1
ATOM 5472 O O . SER A 1 679 ? -21.406 95.625 37.281 1 89.38 679 SER A O 1
ATOM 5474 N N . ARG A 1 680 ? -22.172 93.75 36.281 1 84.69 680 ARG A N 1
ATOM 5475 C CA . ARG A 1 680 ? -23 93.562 37.469 1 84.69 680 ARG A CA 1
ATOM 5476 C C . ARG A 1 680 ? -22.156 93 38.594 1 84.69 680 ARG A C 1
ATOM 5478 O O . ARG A 1 680 ? -21.359 92.062 38.406 1 84.69 680 ARG A O 1
ATOM 5485 N N . SER A 1 681 ? -22.281 93.562 39.781 1 79.56 681 SER A N 1
ATOM 5486 C CA . SER A 1 681 ? -21.5 93.25 40.938 1 79.56 681 SER A CA 1
ATOM 5487 C C . SER A 1 681 ? -21.984 91.938 41.625 1 79.56 681 SER A C 1
ATOM 5489 O O . SER A 1 681 ? -21.234 91.312 42.344 1 79.56 681 SER A O 1
ATOM 5491 N N . ASP A 1 682 ? -23.234 91.625 41.25 1 83.75 682 ASP A N 1
ATOM 5492 C CA . ASP A 1 682 ? -23.828 90.5 41.969 1 83.75 682 ASP A CA 1
ATOM 5493 C C . ASP A 1 682 ? -23.625 89.188 41.188 1 83.75 682 ASP A C 1
ATOM 5495 O O . ASP A 1 682 ? -23.969 88.125 41.656 1 83.75 682 ASP A O 1
ATOM 5499 N N . MET A 1 683 ? -22.891 89.188 40.125 1 86.56 683 MET A N 1
ATOM 5500 C CA . MET A 1 683 ? -22.719 88 39.281 1 86.56 683 MET A CA 1
ATOM 5501 C C . MET A 1 683 ? -21.562 87.125 39.781 1 86.56 683 MET A C 1
ATOM 5503 O O . MET A 1 683 ? -20.609 87.688 40.375 1 86.56 683 MET A O 1
ATOM 5507 N N . ASP A 1 684 ? -21.734 85.938 39.75 1 90.88 684 ASP A N 1
ATOM 5508 C CA . ASP A 1 684 ? -20.703 85 40.094 1 90.88 684 ASP A CA 1
ATOM 5509 C C . ASP A 1 684 ? -19.438 85.188 39.25 1 90.88 684 ASP A C 1
ATOM 5511 O O . ASP A 1 684 ? -19.516 85.438 38.062 1 90.88 684 ASP A O 1
ATOM 5515 N N . PRO A 1 685 ? -18.281 85.25 39.875 1 92.31 685 PRO A N 1
ATOM 5516 C CA . PRO A 1 685 ? -17.016 85.562 39.156 1 92.31 685 PRO A CA 1
ATOM 5517 C C . PRO A 1 685 ? -16.781 84.562 38 1 92.31 685 PRO A C 1
ATOM 5519 O O . PRO A 1 685 ? -16.203 84.938 37 1 92.31 685 PRO A O 1
ATOM 5522 N N . GLU A 1 686 ? -17.25 83.438 38.125 1 92.94 686 GLU A N 1
ATOM 5523 C CA . GLU A 1 686 ? -17.047 82.438 37.031 1 92.94 686 GLU A CA 1
ATOM 5524 C C . GLU A 1 686 ? -17.797 82.875 35.781 1 92.94 686 GLU A C 1
ATOM 5526 O O . GLU A 1 686 ? -17.297 82.688 34.656 1 92.94 686 GLU A O 1
ATOM 5531 N N . MET A 1 687 ? -18.938 83.375 35.906 1 92.81 687 MET A N 1
ATOM 5532 C CA . MET A 1 687 ? -19.734 83.812 34.781 1 92.81 687 MET A CA 1
ATOM 5533 C C . MET A 1 687 ? -19.094 85.062 34.125 1 92.81 687 MET A C 1
ATOM 5535 O O . MET A 1 687 ? -19.156 85.188 32.906 1 92.81 687 MET A O 1
ATOM 5539 N N . ILE A 1 688 ? -18.547 85.938 35 1 93.38 688 ILE A N 1
ATOM 5540 C CA . ILE A 1 688 ? -17.859 87.125 34.5 1 93.38 688 ILE A CA 1
ATOM 5541 C C . ILE A 1 688 ? -16.656 86.625 33.656 1 93.38 688 ILE A C 1
ATOM 5543 O O . ILE A 1 688 ? -16.422 87.188 32.562 1 93.38 688 ILE A O 1
ATOM 5547 N N . ARG A 1 689 ? -15.992 85.688 34.156 1 94.19 689 ARG A N 1
ATOM 5548 C CA . ARG A 1 689 ? -14.836 85.125 33.406 1 94.19 689 ARG A CA 1
ATOM 5549 C C . ARG A 1 689 ? -15.25 84.562 32.062 1 94.19 689 ARG A C 1
ATOM 5551 O O . ARG A 1 689 ? -14.57 84.75 31.062 1 94.19 689 ARG A O 1
ATOM 5558 N N . GLU A 1 690 ? -16.281 83.75 31.984 1 94.06 690 GLU A N 1
ATOM 5559 C CA . GLU A 1 690 ? -16.797 83.188 30.75 1 94.06 690 GLU A CA 1
ATOM 5560 C C . GLU A 1 690 ? -17.234 84.25 29.766 1 94.06 690 GLU A C 1
ATOM 5562 O O . GLU A 1 690 ? -17.078 84.125 28.562 1 94.06 690 GLU A O 1
ATOM 5567 N N . ALA A 1 691 ? -17.906 85.312 30.281 1 94.38 691 ALA A N 1
ATOM 5568 C CA . ALA A 1 691 ? -18.359 86.438 29.438 1 94.38 691 ALA A CA 1
ATOM 5569 C C . ALA A 1 691 ? -17.156 87.125 28.828 1 94.38 691 ALA A C 1
ATOM 5571 O O . ALA A 1 691 ? -17.203 87.5 27.656 1 94.38 691 ALA A O 1
ATOM 5572 N N . LEU A 1 692 ? -16.156 87.312 29.703 1 95.31 692 LEU A N 1
ATOM 5573 C CA . LEU A 1 692 ? -14.938 87.938 29.219 1 95.31 692 LEU A CA 1
ATOM 5574 C C . LEU A 1 692 ? -14.281 87.125 28.125 1 95.31 692 LEU A C 1
ATOM 5576 O O . LEU A 1 692 ? -13.766 87.625 27.141 1 95.31 692 LEU A O 1
ATOM 5580 N N . SER A 1 693 ? -14.258 85.812 28.297 1 94.69 693 SER A N 1
ATOM 5581 C CA . SER A 1 693 ? -13.688 84.938 27.297 1 94.69 693 SER A CA 1
ATOM 5582 C C . SER A 1 693 ? -14.477 84.938 26 1 94.69 693 SER A C 1
ATOM 5584 O O . SER A 1 693 ? -13.891 84.875 24.922 1 94.69 693 SER A O 1
ATOM 5586 N N . ALA A 1 694 ? -15.727 85.062 26.031 1 94.56 694 ALA A N 1
ATOM 5587 C CA . ALA A 1 694 ? -16.578 85.125 24.844 1 94.56 694 ALA A CA 1
ATOM 5588 C C . ALA A 1 694 ? -16.312 86.438 24.062 1 94.56 694 ALA A C 1
ATOM 5590 O O . ALA A 1 694 ? -16.406 86.438 22.844 1 94.56 694 ALA A O 1
ATOM 5591 N N . LEU A 1 695 ? -16 87.5 24.781 1 94.44 695 LEU A N 1
ATOM 5592 C CA . LEU A 1 695 ? -15.773 88.812 24.188 1 94.44 695 LEU A CA 1
ATOM 5593 C C . LEU A 1 695 ? -14.531 88.812 23.297 1 94.44 695 LEU A C 1
ATOM 5595 O O . LEU A 1 695 ? -14.359 89.625 22.438 1 94.44 695 LEU A O 1
ATOM 5599 N N . LYS A 1 696 ? -13.656 87.875 23.422 1 92.75 696 LYS A N 1
ATOM 5600 C CA . LYS A 1 696 ? -12.414 87.75 22.656 1 92.75 696 LYS A CA 1
ATOM 5601 C C . LYS A 1 696 ? -12.695 87.625 21.172 1 92.75 696 LYS A C 1
ATOM 5603 O O . LYS A 1 696 ? -11.875 88 20.344 1 92.75 696 LYS A O 1
ATOM 5608 N N . HIS A 1 697 ? -13.82 87.188 20.844 1 92.19 697 HIS A N 1
ATOM 5609 C CA . HIS A 1 697 ? -14.133 86.875 19.453 1 92.19 697 HIS A CA 1
ATOM 5610 C C . HIS A 1 697 ? -14.711 88.125 18.75 1 92.19 697 HIS A C 1
ATOM 5612 O O . HIS A 1 697 ? -14.883 88.125 17.531 1 92.19 697 HIS A O 1
ATOM 5618 N N . TYR A 1 698 ? -15.086 89.188 19.484 1 91.38 698 TYR A N 1
ATOM 5619 C CA . TYR A 1 698 ? -15.633 90.375 18.922 1 91.38 698 TYR A CA 1
ATOM 5620 C C . TYR A 1 698 ? -14.531 91.375 18.609 1 91.38 698 TYR A C 1
ATOM 5622 O O . TYR A 1 698 ? -13.891 91.938 19.531 1 91.38 698 TYR A O 1
ATOM 5630 N N . GLU A 1 699 ? -14.297 91.688 17.422 1 90.62 699 GLU A N 1
ATOM 5631 C CA . GLU A 1 699 ? -13.219 92.562 17 1 90.62 699 GLU A CA 1
ATOM 5632 C C . GLU A 1 699 ? -13.531 94 17.312 1 90.62 699 GLU A C 1
ATOM 5634 O O . GLU A 1 699 ? -14.648 94.5 17.078 1 90.62 699 GLU A O 1
ATOM 5639 N N . ILE A 1 700 ? -12.516 94.625 17.797 1 89.69 700 ILE A N 1
ATOM 5640 C CA . ILE A 1 700 ? -12.688 96.062 18.156 1 89.69 700 ILE A CA 1
ATOM 5641 C C . ILE A 1 700 ? -12.875 96.875 16.875 1 89.69 700 ILE A C 1
ATOM 5643 O O . ILE A 1 700 ? -12.109 96.75 15.922 1 89.69 700 ILE A O 1
ATOM 5647 N N . GLY A 1 701 ? -13.75 97.75 16.875 1 82.25 701 GLY A N 1
ATOM 5648 C CA . GLY A 1 701 ? -13.969 98.688 15.75 1 82.25 701 GLY A CA 1
ATOM 5649 C C . GLY A 1 701 ? -15.008 98.188 14.773 1 82.25 701 GLY A C 1
ATOM 5650 O O . GLY A 1 701 ? -15.805 98.938 14.242 1 82.25 701 GLY A O 1
ATOM 5651 N N . THR A 1 702 ? -14.922 96.875 14.406 1 85.06 702 THR A N 1
ATOM 5652 C CA . THR A 1 702 ? -15.859 96.312 13.43 1 85.06 702 THR A CA 1
ATOM 5653 C C . THR A 1 702 ? -17.156 95.875 14.117 1 85.06 702 THR A C 1
ATOM 5655 O O . THR A 1 702 ? -18.234 96.375 13.797 1 85.06 702 THR A O 1
ATOM 5658 N N . LEU A 1 703 ? -17.031 95 15.148 1 88.12 703 LEU A N 1
ATOM 5659 C CA . LEU A 1 703 ? -18.219 94.5 15.82 1 88.12 703 LEU A CA 1
ATOM 5660 C C . LEU A 1 703 ? -18.391 95.125 17.188 1 88.12 703 LEU A C 1
ATOM 5662 O O . LEU A 1 703 ? -19.5 95.5 17.594 1 88.12 703 LEU A O 1
ATOM 5666 N N . LEU A 1 704 ? -17.328 95.312 17.891 1 91.19 704 LEU A N 1
ATOM 5667 C CA . LEU A 1 704 ? -17.359 95.938 19.203 1 91.19 704 LEU A CA 1
ATOM 5668 C C . LEU A 1 704 ? -17.031 97.438 19.109 1 91.19 704 LEU A C 1
ATOM 5670 O O . LEU A 1 704 ? -15.938 97.812 18.688 1 91.19 704 LEU A O 1
ATOM 5674 N N . THR A 1 705 ? -17.953 98.312 19.469 1 89.44 705 THR A N 1
ATOM 5675 C CA . THR A 1 705 ? -17.766 99.75 19.391 1 89.44 705 THR A CA 1
ATOM 5676 C C . THR A 1 705 ? -18.031 100.375 20.75 1 89.44 705 THR A C 1
ATOM 5678 O O . THR A 1 705 ? -18.438 99.688 21.688 1 89.44 705 THR A O 1
ATOM 5681 N N . LEU A 1 706 ? -17.734 101.625 20.844 1 88.38 706 LEU A N 1
ATOM 5682 C CA . LEU A 1 706 ? -17.797 102.312 22.109 1 88.38 706 LEU A CA 1
ATOM 5683 C C . LEU A 1 706 ? -19.219 102.312 22.672 1 88.38 706 LEU A C 1
ATOM 5685 O O . LEU A 1 706 ? -19.422 102.312 23.875 1 88.38 706 LEU A O 1
ATOM 5689 N N . LYS A 1 707 ? -20.25 102.25 21.719 1 86.81 707 LYS A N 1
ATOM 5690 C CA . LYS A 1 707 ? -21.656 102.25 22.141 1 86.81 707 LYS A CA 1
ATOM 5691 C C . LYS A 1 707 ? -21.969 101 22.984 1 86.81 707 LYS A C 1
ATOM 5693 O O . LYS A 1 707 ? -22.906 101 23.797 1 86.81 707 LYS A O 1
ATOM 5698 N N . HIS A 1 708 ? -21.141 100.062 22.812 1 90.62 708 HIS A N 1
ATOM 5699 C CA . HIS A 1 708 ? -21.438 98.812 23.484 1 90.62 708 HIS A CA 1
ATOM 5700 C C . HIS A 1 708 ? -20.828 98.75 24.875 1 90.62 708 HIS A C 1
ATOM 5702 O O . HIS A 1 708 ? -21.219 97.938 25.719 1 90.62 708 HIS A O 1
ATOM 5708 N N . ILE A 1 709 ? -19.938 99.5 25.312 1 92.12 709 ILE A N 1
ATOM 5709 C CA . ILE A 1 709 ? -19.188 99.438 26.562 1 92.12 709 ILE A CA 1
ATOM 5710 C C . ILE A 1 709 ? -19.969 100.125 27.656 1 92.12 709 ILE A C 1
ATOM 5712 O O . ILE A 1 709 ? -20.453 101.25 27.453 1 92.12 709 ILE A O 1
ATOM 5716 N N . PRO A 1 710 ? -20.156 99.562 28.734 1 91.19 710 PRO A N 1
ATOM 5717 C CA . PRO A 1 710 ? -20.906 100.188 29.828 1 91.19 710 PRO A CA 1
ATOM 5718 C C . PRO A 1 710 ? -20.266 101.5 30.328 1 91.19 710 PRO A C 1
ATOM 5720 O O . PRO A 1 710 ? -19.047 101.625 30.312 1 91.19 710 PRO A O 1
ATOM 5723 N N . PRO A 1 711 ? -21.047 102.438 30.812 1 87.62 711 PRO A N 1
ATOM 5724 C CA . PRO A 1 711 ? -20.547 103.75 31.25 1 87.62 711 PRO A CA 1
ATOM 5725 C C . PRO A 1 711 ? -19.547 103.625 32.406 1 87.62 711 PRO A C 1
ATOM 5727 O O . PRO A 1 711 ? -18.688 104.5 32.562 1 87.62 711 PRO A O 1
ATOM 5730 N N . GLN A 1 712 ? -19.656 102.688 33.125 1 88.94 712 GLN A N 1
ATOM 5731 C CA . GLN A 1 712 ? -18.75 102.5 34.25 1 88.94 712 GLN A CA 1
ATOM 5732 C C . GLN A 1 712 ? -17.297 102.375 33.781 1 88.94 712 GLN A C 1
ATOM 5734 O O . GLN A 1 712 ? -16.375 102.688 34.531 1 88.94 712 GLN A O 1
ATOM 5739 N N . PHE A 1 713 ? -17.125 101.938 32.562 1 90.12 713 PHE A N 1
ATOM 5740 C CA . PHE A 1 713 ? -15.766 101.75 32.062 1 90.12 713 PHE A CA 1
ATOM 5741 C C . PHE A 1 713 ? -15.383 102.875 31.078 1 90.12 713 PHE A C 1
ATOM 5743 O O . PHE A 1 713 ? -14.367 102.812 30.391 1 90.12 713 PHE A O 1
ATOM 5750 N N . ARG A 1 714 ? -16.141 103.812 30.906 1 84.75 714 ARG A N 1
ATOM 5751 C CA . ARG A 1 714 ? -15.859 104.938 30.016 1 84.75 714 ARG A CA 1
ATOM 5752 C C . ARG A 1 714 ? -15.945 106.25 30.75 1 84.75 714 ARG A C 1
ATOM 5754 O O . ARG A 1 714 ? -16.578 107.25 30.266 1 84.75 714 ARG A O 1
ATOM 5761 N N . GLN A 1 715 ? -15.391 106.312 31.859 1 82.25 715 GLN A N 1
ATOM 5762 C CA . GLN A 1 715 ? -15.461 107.5 32.656 1 82.25 715 GLN A CA 1
ATOM 5763 C C . GLN A 1 715 ? -14.344 108.5 32.281 1 82.25 715 GLN A C 1
ATOM 5765 O O . GLN A 1 715 ? -13.203 108.062 32.062 1 82.25 715 GLN A O 1
ATOM 5770 N N . ASP A 1 716 ? -14.516 109.812 32.281 1 76.31 716 ASP A N 1
ATOM 5771 C CA . ASP A 1 716 ? -13.586 110.875 32.094 1 76.31 716 ASP A CA 1
ATOM 5772 C C . ASP A 1 716 ? -12.766 110.75 30.812 1 76.31 716 ASP A C 1
ATOM 5774 O O . ASP A 1 716 ? -11.547 110.938 30.812 1 76.31 716 ASP A O 1
ATOM 5778 N N . LEU A 1 717 ? -13.281 110 29.75 1 75.38 717 LEU A N 1
ATOM 5779 C CA . LEU A 1 717 ? -12.578 109.812 28.484 1 75.38 717 LEU A CA 1
ATOM 5780 C C . LEU A 1 717 ? -12.742 111 27.562 1 75.38 717 LEU A C 1
ATOM 5782 O O . LEU A 1 717 ? -13.797 111.625 27.547 1 75.38 717 LEU A O 1
ATOM 5786 N N . HIS A 1 718 ? -11.688 111.75 27.234 1 60.81 718 HIS A N 1
ATOM 5787 C CA . HIS A 1 718 ? -11.75 112.875 26.312 1 60.81 718 HIS A CA 1
ATOM 5788 C C . HIS A 1 718 ? -12.32 112.438 24.953 1 60.81 718 HIS A C 1
ATOM 5790 O O . HIS A 1 718 ? -11.594 111.875 24.125 1 60.81 718 HIS A O 1
ATOM 5796 N N . VAL A 1 719 ? -13.398 111.938 24.812 1 56.25 719 VAL A N 1
ATOM 5797 C CA . VAL A 1 719 ? -14.008 111.562 23.531 1 56.25 719 VAL A CA 1
ATOM 5798 C C . VAL A 1 719 ? -14.234 112.812 22.703 1 56.25 719 VAL A C 1
ATOM 5800 O O . VAL A 1 719 ? -14.602 113.875 23.234 1 56.25 719 VAL A O 1
ATOM 5803 N N . ALA A 1 720 ? -13.609 113.062 21.5 1 48.84 720 ALA A N 1
ATOM 5804 C CA . ALA A 1 720 ? -13.773 114.25 20.625 1 48.84 720 ALA A CA 1
ATOM 5805 C C . ALA A 1 720 ? -15.219 114.688 20.656 1 48.84 720 ALA A C 1
ATOM 5807 O O . ALA A 1 720 ? -16.156 113.938 20.531 1 48.84 720 ALA A O 1
ATOM 5808 N N . ARG A 1 721 ? -15.391 115.812 21.344 1 47.62 721 ARG A N 1
ATOM 5809 C CA . ARG A 1 721 ? -16.594 116.625 21.406 1 47.62 721 ARG A CA 1
ATOM 5810 C C . ARG A 1 721 ? -17.266 116.75 20.047 1 47.62 721 ARG A C 1
ATOM 5812 O O . ARG A 1 721 ? -16.594 116.625 19.016 1 47.62 721 ARG A O 1
ATOM 5819 N N . GLU A 1 722 ? -18.469 116.625 19.984 1 43.66 722 GLU A N 1
ATOM 5820 C CA . GLU A 1 722 ? -19.406 117 18.938 1 43.66 722 GLU A CA 1
ATOM 5821 C C . GLU A 1 722 ? -18.969 118.25 18.234 1 43.66 722 GLU A C 1
ATOM 5823 O O . GLU A 1 722 ? -18.75 119.312 18.891 1 43.66 722 GLU A O 1
ATOM 5828 N N . TYR A 1 723 ? -18.062 118.125 17.266 1 38.78 723 TYR A N 1
ATOM 5829 C CA . TYR A 1 723 ? -17.828 119.375 16.531 1 38.78 723 TYR A CA 1
ATOM 5830 C C . TYR A 1 723 ? -19.094 119.875 15.836 1 38.78 723 TYR A C 1
ATOM 5832 O O . TYR A 1 723 ? -19.75 119.062 15.133 1 38.78 723 TYR A O 1
ATOM 5840 N N . THR A 1 724 ? -19.922 120.625 16.406 1 41.59 724 THR A N 1
ATOM 5841 C CA . THR A 1 724 ? -20.922 121.375 15.641 1 41.59 724 THR A CA 1
ATOM 5842 C C . THR A 1 724 ? -20.266 122.25 14.594 1 41.59 724 THR A C 1
ATOM 5844 O O . THR A 1 724 ? -19.406 123.062 14.93 1 41.59 724 THR A O 1
ATOM 5847 N N . GLY A 1 725 ? -20.109 121.812 13.391 1 40.5 725 GLY A N 1
ATOM 5848 C CA . GLY A 1 725 ? -19.641 122.75 12.383 1 40.5 725 GLY A CA 1
ATOM 5849 C C . GLY A 1 725 ? -20.266 124.125 12.492 1 40.5 725 GLY A C 1
ATOM 5850 O O . GLY A 1 725 ? -21.234 124.312 13.242 1 40.5 725 GLY A O 1
ATOM 5851 N N . PRO A 1 726 ? -19.609 125.188 12.086 1 48.34 726 PRO A N 1
ATOM 5852 C CA . PRO A 1 726 ? -20.25 126.5 12.117 1 48.34 726 PRO A CA 1
ATOM 5853 C C . PRO A 1 726 ? -21.703 126.5 11.625 1 48.34 726 PRO A C 1
ATOM 5855 O O . PRO A 1 726 ? -22.531 127.312 12.07 1 48.34 726 PRO A O 1
ATOM 5858 N N . ASP A 1 727 ? -21.844 126 10.375 1 46.09 727 ASP A N 1
ATOM 5859 C CA . ASP A 1 727 ? -23.156 126.125 9.75 1 46.09 727 ASP A CA 1
ATOM 5860 C C . ASP A 1 727 ? -24.172 125.188 10.391 1 46.09 727 ASP A C 1
ATOM 5862 O O . ASP A 1 727 ? -25.297 125.062 9.914 1 46.09 727 ASP A O 1
ATOM 5866 N N . GLY A 1 728 ? -24.188 124.812 11.5 1 45.91 728 GLY A N 1
ATOM 5867 C CA . GLY A 1 728 ? -25.156 124.125 12.32 1 45.91 728 GLY A CA 1
ATOM 5868 C C . GLY A 1 728 ? -25.047 122.625 12.211 1 45.91 728 GLY A C 1
ATOM 5869 O O . GLY A 1 728 ? -25.875 121.875 12.766 1 45.91 728 GLY A O 1
ATOM 5870 N N . ARG A 1 729 ? -24.594 122.25 10.992 1 48.94 729 ARG A N 1
ATOM 5871 C CA . ARG A 1 729 ? -24.719 120.812 10.766 1 48.94 729 ARG A CA 1
ATOM 5872 C C . ARG A 1 729 ? -23.844 120 11.734 1 48.94 729 ARG A C 1
ATOM 5874 O O . ARG A 1 729 ? -22.656 120.312 11.898 1 48.94 729 ARG A O 1
ATOM 5881 N N . GLU A 1 730 ? -24.5 119.438 12.727 1 44.25 730 GLU A N 1
ATOM 5882 C CA . GLU A 1 730 ? -23.922 118.5 13.68 1 44.25 730 GLU A CA 1
ATOM 5883 C C . GLU A 1 730 ? -23.219 117.375 12.961 1 44.25 730 GLU A C 1
ATOM 5885 O O . GLU A 1 730 ? -23.844 116.688 12.141 1 44.25 730 GLU A O 1
ATOM 5890 N N . VAL A 1 731 ? -22.156 117.625 12.188 1 40.66 731 VAL A N 1
ATOM 5891 C CA . VAL A 1 731 ? -21.5 116.438 11.617 1 40.66 731 VAL A CA 1
ATOM 5892 C C . VAL A 1 731 ? -21.125 115.438 12.734 1 40.66 731 VAL A C 1
ATOM 5894 O O . VAL A 1 731 ? -20.453 115.812 13.688 1 40.66 731 VAL A O 1
ATOM 5897 N N . VAL A 1 732 ? -22.109 114.562 13.023 1 40.69 732 VAL A N 1
ATOM 5898 C CA . VAL A 1 732 ? -21.797 113.438 13.867 1 40.69 732 VAL A CA 1
ATOM 5899 C C . VAL A 1 732 ? -20.438 112.812 13.484 1 40.69 732 VAL A C 1
ATOM 5901 O O . VAL A 1 732 ? -20.234 112.438 12.336 1 40.69 732 VAL A O 1
ATOM 5904 N N . ASP A 1 733 ? -19.406 113.625 13.719 1 41.69 733 ASP A N 1
ATOM 5905 C CA . ASP A 1 733 ? -18.109 113.062 13.43 1 41.69 733 ASP A CA 1
ATOM 5906 C C . ASP A 1 733 ? -18.094 111.5 13.695 1 41.69 733 ASP A C 1
ATOM 5908 O O . ASP A 1 733 ? -18.406 111.062 14.805 1 41.69 733 ASP A O 1
ATOM 5912 N N . LEU A 1 734 ? -18.328 110.812 12.781 1 43.03 734 LEU A N 1
ATOM 5913 C CA . LEU A 1 734 ? -18.188 109.312 12.672 1 43.03 734 LEU A CA 1
ATOM 5914 C C . LEU A 1 734 ? -17.031 108.812 13.547 1 43.03 734 LEU A C 1
ATOM 5916 O O . LEU A 1 734 ? -16.844 107.625 13.688 1 43.03 734 LEU A O 1
ATOM 5920 N N . GLN A 1 735 ? -16.078 109.625 13.844 1 45.97 735 GLN A N 1
ATOM 5921 C CA . GLN A 1 735 ? -14.93 109.25 14.633 1 45.97 735 GLN A CA 1
ATOM 5922 C C . GLN A 1 735 ? -15.359 108.75 16.031 1 45.97 735 GLN A C 1
ATOM 5924 O O . GLN A 1 735 ? -14.539 108.312 16.812 1 45.97 735 GLN A O 1
ATOM 5929 N N . GLN A 1 736 ? -16.438 109.062 16.516 1 48.56 736 GLN A N 1
ATOM 5930 C CA . GLN A 1 736 ? -17.109 108.938 17.797 1 48.56 736 GLN A CA 1
ATOM 5931 C C . GLN A 1 736 ? -17.281 107.438 18.172 1 48.56 736 GLN A C 1
ATOM 5933 O O . GLN A 1 736 ? -17.531 107.125 19.344 1 48.56 736 GLN A O 1
ATOM 5938 N N . GLU A 1 737 ? -17.094 106.688 17.234 1 62.56 737 GLU A N 1
ATOM 5939 C CA . GLU A 1 737 ? -17.5 105.25 17.453 1 62.56 737 GLU A CA 1
ATOM 5940 C C . GLU A 1 737 ? -16.297 104.375 17.812 1 62.56 737 GLU A C 1
ATOM 5942 O O . GLU A 1 737 ? -16.453 103.25 18.156 1 62.56 737 GLU A O 1
ATOM 5947 N N . MET A 1 738 ? -15.164 104.938 17.906 1 78.75 738 MET A N 1
ATOM 5948 C CA . MET A 1 738 ? -14.008 104.062 18.141 1 78.75 738 MET A CA 1
ATOM 5949 C C . MET A 1 738 ? -13.711 104 19.641 1 78.75 738 MET A C 1
ATOM 5951 O O . MET A 1 738 ? -13.938 104.938 20.391 1 78.75 738 MET A O 1
ATOM 5955 N N . ILE A 1 739 ? -13.359 102.938 20.188 1 88.5 739 ILE A N 1
ATOM 5956 C CA . ILE A 1 739 ? -13.102 102.688 21.609 1 88.5 739 ILE A CA 1
ATOM 5957 C C . ILE A 1 739 ? -11.719 103.188 21.984 1 88.5 739 ILE A C 1
ATOM 5959 O O . ILE A 1 739 ? -10.703 102.688 21.469 1 88.5 739 ILE A O 1
ATOM 5963 N N . PRO A 1 740 ? -11.711 104.312 22.844 1 89.25 740 PRO A N 1
ATOM 5964 C CA . PRO A 1 740 ? -10.391 104.75 23.281 1 89.25 740 PRO A CA 1
ATOM 5965 C C . PRO A 1 740 ? -9.625 103.688 24.078 1 89.25 740 PRO A C 1
ATOM 5967 O O . PRO A 1 740 ? -10.234 102.875 24.766 1 89.25 740 PRO A O 1
ATOM 5970 N N . GLY A 1 741 ? -8.352 103.688 24.016 1 91.38 741 GLY A N 1
ATOM 5971 C CA . GLY A 1 741 ? -7.512 102.688 24.688 1 91.38 741 GLY A CA 1
ATOM 5972 C C . GLY A 1 741 ? -7.641 102.75 26.203 1 91.38 741 GLY A C 1
ATOM 5973 O O . GLY A 1 741 ? -7.441 101.75 26.875 1 91.38 741 GLY A O 1
ATOM 5974 N N . GLU A 1 742 ? -7.996 103.875 26.797 1 90.44 742 GLU A N 1
ATOM 5975 C CA . GLU A 1 742 ? -8.094 104.125 28.234 1 90.44 742 GLU A CA 1
ATOM 5976 C C . GLU A 1 742 ? -9.219 103.25 28.828 1 90.44 742 GLU A C 1
ATOM 5978 O O . GLU A 1 742 ? -9.227 103 30.031 1 90.44 742 GLU A O 1
ATOM 5983 N N . VAL A 1 743 ? -10.141 102.938 27.953 1 92.94 743 VAL A N 1
ATOM 5984 C CA . VAL A 1 743 ? -11.258 102.125 28.391 1 92.94 743 VAL A CA 1
ATOM 5985 C C . VAL A 1 743 ? -10.734 100.812 28.953 1 92.94 743 VAL A C 1
ATOM 5987 O O . VAL A 1 743 ? -11.258 100.25 29.938 1 92.94 743 VAL A O 1
ATOM 5990 N N . TRP A 1 744 ? -9.789 100.25 28.391 1 93.56 744 TRP A N 1
ATOM 5991 C CA . TRP A 1 744 ? -9.25 98.938 28.781 1 93.56 744 TRP A CA 1
ATOM 5992 C C . TRP A 1 744 ? -8.492 99.062 30.094 1 93.56 744 TRP A C 1
ATOM 5994 O O . TRP A 1 744 ? -8.477 98.125 30.875 1 93.56 744 TRP A O 1
ATOM 6004 N N . VAL A 1 745 ? -7.891 100.125 30.375 1 93.38 745 VAL A N 1
ATOM 6005 C CA . VAL A 1 745 ? -7.234 100.375 31.656 1 93.38 745 VAL A CA 1
ATOM 6006 C C . VAL A 1 745 ? -8.281 100.5 32.75 1 93.38 745 VAL A C 1
ATOM 6008 O O . VAL A 1 745 ? -8.102 100 33.875 1 93.38 745 VAL A O 1
ATOM 6011 N N . GLN A 1 746 ? -9.375 101.25 32.406 1 93.56 746 GLN A N 1
ATOM 6012 C CA . GLN A 1 746 ? -10.469 101.438 33.344 1 93.56 746 GLN A CA 1
ATOM 6013 C C . GLN A 1 746 ? -11.109 100.062 33.688 1 93.56 746 GLN A C 1
ATOM 6015 O O . GLN A 1 746 ? -11.547 99.812 34.812 1 93.56 746 GLN A O 1
ATOM 6020 N N . LEU A 1 747 ? -11.164 99.25 32.625 1 94.12 747 LEU A N 1
ATOM 6021 C CA . LEU A 1 747 ? -11.688 97.938 32.844 1 94.12 747 LEU A CA 1
ATOM 6022 C C . LEU A 1 747 ? -10.836 97.188 33.875 1 94.12 747 LEU A C 1
ATOM 6024 O O . LEU A 1 747 ? -11.367 96.5 34.75 1 94.12 747 LEU A O 1
ATOM 6028 N N . LEU A 1 748 ? -9.547 97.188 33.875 1 94.12 748 LEU A N 1
ATOM 6029 C CA . LEU A 1 748 ? -8.625 96.5 34.781 1 94.12 748 LEU A CA 1
ATOM 6030 C C . LEU A 1 748 ? -8.75 97.062 36.188 1 94.12 748 LEU A C 1
ATOM 6032 O O . LEU A 1 748 ? -8.617 96.312 37.156 1 94.12 748 LEU A O 1
ATOM 6036 N N . GLN A 1 749 ? -9.07 98.375 36.281 1 91.44 749 GLN A N 1
ATOM 6037 C CA . GLN A 1 749 ? -9.125 99.062 37.562 1 91.44 749 GLN A CA 1
ATOM 6038 C C . GLN A 1 749 ? -10.445 98.812 38.281 1 91.44 749 GLN A C 1
ATOM 6040 O O . GLN A 1 749 ? -10.492 98.75 39.531 1 91.44 749 GLN A O 1
ATOM 6045 N N . LYS A 1 750 ? -11.477 98.688 37.438 1 91.44 750 LYS A N 1
ATOM 6046 C CA . LYS A 1 750 ? -12.805 98.688 38.062 1 91.44 750 LYS A CA 1
ATOM 6047 C C . LYS A 1 750 ? -13.383 97.25 38.094 1 91.44 750 LYS A C 1
ATOM 6049 O O . LYS A 1 750 ? -14.383 97.062 38.781 1 91.44 750 LYS A O 1
ATOM 6054 N N . ILE A 1 751 ? -12.773 96.375 37.406 1 91.88 751 ILE A N 1
ATOM 6055 C CA . ILE A 1 751 ? -13.297 95 37.375 1 91.88 751 ILE A CA 1
ATOM 6056 C C . ILE A 1 751 ? -13.062 94.375 38.75 1 91.88 751 ILE A C 1
ATOM 6058 O O . ILE A 1 751 ? -12.203 94.812 39.5 1 91.88 751 ILE A O 1
ATOM 6062 N N . ARG A 1 752 ? -13.812 93.438 39.094 1 89.75 752 ARG A N 1
ATOM 6063 C CA . ARG A 1 752 ? -13.617 92.688 40.344 1 89.75 752 ARG A CA 1
ATOM 6064 C C . ARG A 1 752 ? -12.234 92 40.344 1 89.75 752 ARG A C 1
ATOM 6066 O O . ARG A 1 752 ? -11.812 91.438 39.375 1 89.75 752 ARG A O 1
ATOM 6073 N N . PRO A 1 753 ? -11.539 92.125 41.438 1 88.75 753 PRO A N 1
ATOM 6074 C CA . PRO A 1 753 ? -10.156 91.688 41.531 1 88.75 753 PRO A CA 1
ATOM 6075 C C . PRO A 1 753 ? -10.031 90.188 41.188 1 88.75 753 PRO A C 1
ATOM 6077 O O . PRO A 1 753 ? -9.031 89.75 40.625 1 88.75 753 PRO A O 1
ATOM 6080 N N . GLU A 1 754 ? -11.117 89.438 41.438 1 91.56 754 GLU A N 1
ATOM 6081 C CA . GLU A 1 754 ? -11.062 88 41.156 1 91.56 754 GLU A CA 1
ATOM 6082 C C . GLU A 1 754 ? -11.078 87.75 39.656 1 91.56 754 GLU A C 1
ATOM 6084 O O . GLU A 1 754 ? -10.641 86.688 39.219 1 91.56 754 GLU A O 1
ATOM 6089 N N . CYS A 1 755 ? -11.555 88.625 38.969 1 94 755 CYS A N 1
ATOM 6090 C CA . CYS A 1 755 ? -11.695 88.438 37.531 1 94 755 CYS A CA 1
ATOM 6091 C C . CYS A 1 755 ? -10.648 89.25 36.75 1 94 755 CYS A C 1
ATOM 6093 O O . CYS A 1 755 ? -10.703 89.312 35.531 1 94 755 CYS A O 1
ATOM 6095 N N . GLY A 1 756 ? -9.773 89.812 37.531 1 93.06 756 GLY A N 1
ATOM 6096 C CA . GLY A 1 756 ? -8.742 90.688 36.938 1 93.06 756 GLY A CA 1
ATOM 6097 C C . GLY A 1 756 ? -7.895 89.938 35.938 1 93.06 756 GLY A C 1
ATOM 6098 O O . GLY A 1 756 ? -7.543 90.5 34.875 1 93.06 756 GLY A O 1
ATOM 6099 N N . SER A 1 757 ? -7.645 88.688 36.156 1 93.69 757 SER A N 1
ATOM 6100 C CA . SER A 1 757 ? -6.828 87.875 35.25 1 93.69 757 SER A CA 1
ATOM 6101 C C . SER A 1 757 ? -7.543 87.625 33.938 1 93.69 757 SER A C 1
ATOM 6103 O O . SER A 1 757 ? -6.922 87.688 32.875 1 93.69 757 SER A O 1
ATOM 6105 N N . ALA A 1 758 ? -8.758 87.375 33.938 1 95.06 758 ALA A N 1
ATOM 6106 C CA . ALA A 1 758 ? -9.539 87.188 32.719 1 95.06 758 ALA A CA 1
ATOM 6107 C C . ALA A 1 758 ? -9.617 88.438 31.906 1 95.06 758 ALA A C 1
ATOM 6109 O O . ALA A 1 758 ? -9.609 88.375 30.672 1 95.06 758 ALA A O 1
ATOM 6110 N N . ALA A 1 759 ? -9.836 89.562 32.531 1 95.25 759 ALA A N 1
ATOM 6111 C CA . ALA A 1 759 ? -9.852 90.875 31.859 1 95.25 759 ALA A CA 1
ATOM 6112 C C . ALA A 1 759 ? -8.508 91.125 31.172 1 95.25 759 ALA A C 1
ATOM 6114 O O . ALA A 1 759 ? -8.469 91.625 30.047 1 95.25 759 ALA A O 1
ATOM 6115 N N . ALA A 1 760 ? -7.5 90.812 31.953 1 95.31 760 ALA A N 1
ATOM 6116 C CA . ALA A 1 760 ? -6.164 90.938 31.391 1 95.31 760 ALA A CA 1
ATOM 6117 C C . ALA A 1 760 ? -6.008 90.125 30.125 1 95.31 760 ALA A C 1
ATOM 6119 O O . ALA A 1 760 ? -5.375 90.5 29.156 1 95.31 760 ALA A O 1
ATOM 6120 N N . ASP A 1 761 ? -6.512 89 30.125 1 94.94 761 ASP A N 1
ATOM 6121 C CA . ASP A 1 761 ? -6.426 88.062 28.984 1 94.94 761 ASP A CA 1
ATOM 6122 C C . ASP A 1 761 ? -7.207 88.625 27.797 1 94.94 761 ASP A C 1
ATOM 6124 O O . ASP A 1 761 ? -6.805 88.438 26.641 1 94.94 761 ASP A O 1
ATOM 6128 N N . LEU A 1 762 ? -8.305 89.125 28.078 1 95.5 762 LEU A N 1
ATOM 6129 C CA . LEU A 1 762 ? -9.086 89.812 27.016 1 95.5 762 LEU A CA 1
ATOM 6130 C C . LEU A 1 762 ? -8.289 90.875 26.359 1 95.5 762 LEU A C 1
ATOM 6132 O O . LEU A 1 762 ? -8.227 91 25.141 1 95.5 762 LEU A O 1
ATOM 6136 N N . ILE A 1 763 ? -7.711 91.75 27.219 1 95.56 763 ILE A N 1
ATOM 6137 C CA . ILE A 1 763 ? -6.922 92.875 26.719 1 95.56 763 ILE A CA 1
ATOM 6138 C C . ILE A 1 763 ? -5.734 92.312 25.906 1 95.56 763 ILE A C 1
ATOM 6140 O O . ILE A 1 763 ? -5.402 92.875 24.859 1 95.56 763 ILE A O 1
ATOM 6144 N N . SER A 1 764 ? -5.109 91.312 26.406 1 95.25 764 SER A N 1
ATOM 6145 C CA . SER A 1 764 ? -3.984 90.688 25.719 1 95.25 764 SER A CA 1
ATOM 6146 C C . SER A 1 764 ? -4.398 90.188 24.328 1 95.25 764 SER A C 1
ATOM 6148 O O . SER A 1 764 ? -3.627 90.312 23.375 1 95.25 764 SER A O 1
ATOM 6150 N N . HIS A 1 765 ? -5.484 89.688 24.281 1 94.94 765 HIS A N 1
ATOM 6151 C CA . HIS A 1 765 ? -6 89.188 23 1 94.94 765 HIS A CA 1
ATOM 6152 C C . HIS A 1 765 ? -6.172 90.312 22.016 1 94.94 765 HIS A C 1
ATOM 6154 O O . HIS A 1 765 ? -5.855 90.188 20.828 1 94.94 765 HIS A O 1
ATOM 6160 N N . TYR A 1 766 ? -6.723 91.438 22.391 1 93.19 766 TYR A N 1
ATOM 6161 C CA . TYR A 1 766 ? -6.91 92.562 21.516 1 93.19 766 TYR A CA 1
ATOM 6162 C C . TYR A 1 766 ? -5.57 93.188 21.125 1 93.19 766 TYR A C 1
ATOM 6164 O O . TYR A 1 766 ? -5.402 93.625 19.984 1 93.19 766 TYR A O 1
ATOM 6172 N N . ILE A 1 767 ? -4.711 93.188 22.094 1 94.75 767 ILE A N 1
ATOM 6173 C CA . ILE A 1 767 ? -3.365 93.688 21.766 1 94.75 767 ILE A CA 1
ATOM 6174 C C . ILE A 1 767 ? -2.742 92.75 20.719 1 94.75 767 ILE A C 1
ATOM 6176 O O . ILE A 1 767 ? -2.053 93.25 19.812 1 94.75 767 ILE A O 1
ATOM 6180 N N . TYR A 1 768 ? -2.881 91.5 20.875 1 93.88 768 TYR A N 1
ATOM 6181 C CA . TYR A 1 768 ? -2.391 90.5 19.906 1 93.88 768 TYR A CA 1
ATOM 6182 C C . TYR A 1 768 ? -2.896 90.812 18.516 1 93.88 768 TYR A C 1
ATOM 6184 O O . TYR A 1 768 ? -2.123 90.812 17.547 1 93.88 768 TYR A O 1
ATOM 6192 N N . ALA A 1 769 ? -4.168 91.125 18.438 1 92.25 769 ALA A N 1
ATOM 6193 C CA . ALA A 1 769 ? -4.773 91.438 17.156 1 92.25 769 ALA A CA 1
ATOM 6194 C C . ALA A 1 769 ? -4.215 92.75 16.594 1 92.25 769 ALA A C 1
ATOM 6196 O O . ALA A 1 769 ? -4.008 92.875 15.391 1 92.25 769 ALA A O 1
ATOM 6197 N N . GLU A 1 770 ? -3.988 93.688 17.469 1 91.5 770 GLU A N 1
ATOM 6198 C CA . GLU A 1 770 ? -3.439 94.938 17.078 1 91.5 770 GLU A CA 1
ATOM 6199 C C . GLU A 1 770 ? -2.018 94.812 16.547 1 91.5 770 GLU A C 1
ATOM 6201 O O . GLU A 1 770 ? -1.692 95.375 15.477 1 91.5 770 GLU A O 1
ATOM 6206 N N . ILE A 1 771 ? -1.23 94.125 17.219 1 93 771 ILE A N 1
ATOM 6207 C CA . ILE A 1 771 ? 0.172 93.938 16.859 1 93 771 ILE A CA 1
ATOM 6208 C C . ILE A 1 771 ? 0.274 93.188 15.539 1 93 771 ILE A C 1
ATOM 6210 O O . ILE A 1 771 ? 1.155 93.438 14.719 1 93 771 ILE A O 1
ATOM 6214 N N . ASN A 1 772 ? -0.58 92.312 15.367 1 91 772 ASN A N 1
ATOM 6215 C CA . ASN A 1 772 ? -0.599 91.5 14.125 1 91 772 ASN A CA 1
ATOM 6216 C C . ASN A 1 772 ? -0.802 92.438 12.914 1 91 772 ASN A C 1
ATOM 6218 O O . ASN A 1 772 ? -0.33 92.125 11.82 1 91 772 ASN A O 1
ATOM 6222 N N . GLY A 1 773 ? -1.449 93.562 13.094 1 85.31 773 GLY A N 1
ATOM 6223 C CA . GLY A 1 773 ? -1.729 94.5 12.008 1 85.31 773 GLY A CA 1
ATOM 6224 C C . GLY A 1 773 ? -0.654 95.562 11.828 1 85.31 773 GLY A C 1
ATOM 6225 O O . GLY A 1 773 ? -0.692 96.312 10.875 1 85.31 773 GLY A O 1
ATOM 6226 N N . PHE A 1 774 ? 0.322 95.5 12.672 1 89.44 774 PHE A N 1
ATOM 6227 C CA . PHE A 1 774 ? 1.361 96.562 12.609 1 89.44 774 PHE A CA 1
ATOM 6228 C C . PHE A 1 774 ? 2.215 96.375 11.359 1 89.44 774 PHE A C 1
ATOM 6230 O O . PHE A 1 774 ? 2.502 95.25 10.945 1 89.44 774 PHE A O 1
ATOM 6237 N N . ARG A 1 775 ? 2.531 97.438 10.703 1 86.06 775 ARG A N 1
ATOM 6238 C CA . ARG A 1 775 ? 3.393 97.438 9.523 1 86.06 775 ARG A CA 1
ATOM 6239 C C . ARG A 1 775 ? 4.848 97.688 9.906 1 86.06 775 ARG A C 1
ATOM 6241 O O . ARG A 1 775 ? 5.137 98.125 11.023 1 86.06 775 ARG A O 1
ATOM 6248 N N . GLY A 1 776 ? 5.852 97.375 9.211 1 84.31 776 GLY A N 1
ATOM 6249 C CA . GLY A 1 776 ? 7.289 97.438 9.422 1 84.31 776 GLY A CA 1
ATOM 6250 C C . GLY A 1 776 ? 7.793 98.812 9.805 1 84.31 776 GLY A C 1
ATOM 6251 O O . GLY A 1 776 ? 8.836 98.938 10.445 1 84.31 776 GLY A O 1
ATOM 6252 N N . GLY A 1 777 ? 7.145 99.812 9.438 1 80.62 777 GLY A N 1
ATOM 6253 C CA . GLY A 1 777 ? 7.562 101.188 9.711 1 80.62 777 GLY A CA 1
ATOM 6254 C C . GLY A 1 777 ? 7.531 101.562 11.18 1 80.62 777 GLY A C 1
ATOM 6255 O O . GLY A 1 777 ? 8.273 102.438 11.633 1 80.62 777 GLY A O 1
ATOM 6256 N N . LEU A 1 778 ? 6.691 100.938 11.898 1 86.75 778 LEU A N 1
ATOM 6257 C CA . LEU A 1 778 ? 6.527 101.188 13.32 1 86.75 778 LEU A CA 1
ATOM 6258 C C . LEU A 1 778 ? 7.723 100.688 14.109 1 86.75 778 LEU A C 1
ATOM 6260 O O . LEU A 1 778 ? 7.973 101.125 15.234 1 86.75 778 LEU A O 1
ATOM 6264 N N . TYR A 1 779 ? 8.445 99.75 13.523 1 86.5 779 TYR A N 1
ATOM 6265 C CA . TYR A 1 779 ? 9.539 99.125 14.227 1 86.5 779 TYR A CA 1
ATOM 6266 C C . TYR A 1 779 ? 10.875 99.75 13.867 1 86.5 779 TYR A C 1
ATOM 6268 O O . TYR A 1 779 ? 11.914 99.375 14.414 1 86.5 779 TYR A O 1
ATOM 6276 N N . ARG A 1 780 ? 10.844 100.75 13.008 1 81.88 780 ARG A N 1
ATOM 6277 C CA . ARG A 1 780 ? 12.07 101.375 12.523 1 81.88 780 ARG A CA 1
ATOM 6278 C C . ARG A 1 780 ? 12.516 102.5 13.453 1 81.88 780 ARG A C 1
ATOM 6280 O O . ARG A 1 780 ? 11.75 103.438 13.711 1 81.88 780 ARG A O 1
ATOM 6287 N N . LEU A 1 781 ? 13.539 102.375 14.219 1 79.75 781 LEU A N 1
ATOM 6288 C CA . LEU A 1 781 ? 14.148 103.375 15.062 1 79.75 781 LEU A CA 1
ATOM 6289 C C . LEU A 1 781 ? 15.312 104.062 14.344 1 79.75 781 LEU A C 1
ATOM 6291 O O . LEU A 1 781 ? 16.188 103.375 13.805 1 79.75 781 LEU A O 1
ATOM 6295 N N . PRO A 1 782 ? 15.281 105.375 14.086 1 75.5 782 PRO A N 1
ATOM 6296 C CA . PRO A 1 782 ? 16.422 106.062 13.43 1 75.5 782 PRO A CA 1
ATOM 6297 C C . PRO A 1 782 ? 17.75 105.75 14.094 1 75.5 782 PRO A C 1
ATOM 6299 O O . PRO A 1 782 ? 17.812 105.5 15.305 1 75.5 782 PRO A O 1
ATOM 6302 N N . GLU A 1 783 ? 18.875 105.562 13.391 1 76.56 783 GLU A N 1
ATOM 6303 C CA . GLU A 1 783 ? 20.203 105.188 13.82 1 76.56 783 GLU A CA 1
ATOM 6304 C C . GLU A 1 783 ? 20.75 106.125 14.883 1 76.56 783 GLU A C 1
ATOM 6306 O O . GLU A 1 783 ? 20.719 107.312 14.711 1 76.56 783 GLU A O 1
ATOM 6311 N N . GLY A 1 784 ? 21.203 105.75 16.188 1 73.12 784 GLY A N 1
ATOM 6312 C CA . GLY A 1 784 ? 21.875 106.5 17.203 1 73.12 784 GLY A CA 1
ATOM 6313 C C . GLY A 1 784 ? 20.938 107 18.281 1 73.12 784 GLY A C 1
ATOM 6314 O O . GLY A 1 784 ? 21.375 107.562 19.297 1 73.12 784 GLY A O 1
ATOM 6315 N N . ARG A 1 785 ? 19.641 107.062 18.109 1 79.56 785 ARG A N 1
ATOM 6316 C CA . ARG A 1 785 ? 18.719 107.562 19.125 1 79.56 785 ARG A CA 1
ATOM 6317 C C . ARG A 1 785 ? 18.328 106.438 20.094 1 79.56 785 ARG A C 1
ATOM 6319 O O . ARG A 1 785 ? 18.141 105.25 19.703 1 79.56 785 ARG A O 1
ATOM 6326 N N . PRO A 1 786 ? 18.25 106.688 21.281 1 83.31 786 PRO A N 1
ATOM 6327 C CA . PRO A 1 786 ? 17.859 105.688 22.281 1 83.31 786 PRO A CA 1
ATOM 6328 C C . PRO A 1 786 ? 16.391 105.312 22.172 1 83.31 786 PRO A C 1
ATOM 6330 O O . PRO A 1 786 ? 15.602 106 21.547 1 83.31 786 PRO A O 1
ATOM 6333 N N . GLU A 1 787 ? 15.945 104.125 22.594 1 88.12 787 GLU A N 1
ATOM 6334 C CA . GLU A 1 787 ? 14.555 103.688 22.594 1 88.12 787 GLU A CA 1
ATOM 6335 C C . GLU A 1 787 ? 13.648 104.688 23.297 1 88.12 787 GLU A C 1
ATOM 6337 O O . GLU A 1 787 ? 14.008 105.25 24.328 1 88.12 787 GLU A O 1
ATOM 6342 N N . PRO A 1 788 ? 12.562 105.062 22.781 1 87.81 788 PRO A N 1
ATOM 6343 C CA . PRO A 1 788 ? 11.688 106.125 23.328 1 87.81 788 PRO A CA 1
ATOM 6344 C C . PRO A 1 788 ? 11.016 105.75 24.625 1 87.81 788 PRO A C 1
ATOM 6346 O O . PRO A 1 788 ? 10.805 104.562 24.875 1 87.81 788 PRO A O 1
ATOM 6349 N N . ARG A 1 789 ? 10.734 106.688 25.391 1 86.25 789 ARG A N 1
ATOM 6350 C CA . ARG A 1 789 ? 10.094 106.438 26.672 1 86.25 789 ARG A CA 1
ATOM 6351 C C . ARG A 1 789 ? 8.594 106.188 26.5 1 86.25 789 ARG A C 1
ATOM 6353 O O . ARG A 1 789 ? 7.945 105.625 27.406 1 86.25 789 ARG A O 1
ATOM 6360 N N . LYS A 1 790 ? 8.047 106.562 25.375 1 83 790 LYS A N 1
ATOM 6361 C CA . LYS A 1 790 ? 6.641 106.312 25.062 1 83 790 LYS A CA 1
ATOM 6362 C C . LYS A 1 790 ? 6.477 105.688 23.688 1 83 790 LYS A C 1
ATOM 6364 O O . LYS A 1 790 ? 7.348 105.812 22.828 1 83 790 LYS A O 1
ATOM 6369 N N . LEU A 1 791 ? 5.426 104.875 23.562 1 88.12 791 LEU A N 1
ATOM 6370 C CA . LEU A 1 791 ? 5.164 104.25 22.25 1 88.12 791 LEU A CA 1
ATOM 6371 C C . LEU A 1 791 ? 4.723 105.312 21.25 1 88.12 791 LEU A C 1
ATOM 6373 O O . LEU A 1 791 ? 3.736 106.062 21.469 1 88.12 791 LEU A O 1
ATOM 6377 N N . GLN A 1 792 ? 5.539 105.5 20.297 1 79 792 GLN A N 1
ATOM 6378 C CA . GLN A 1 792 ? 5.281 106.5 19.297 1 79 792 GLN A CA 1
ATOM 6379 C C . GLN A 1 792 ? 4.617 105.938 18.062 1 79 792 GLN A C 1
ATOM 6381 O O . GLN A 1 792 ? 4.844 104.75 17.734 1 79 792 GLN A O 1
ATOM 6386 N N . GLY A 1 793 ? 3.748 106.562 17.516 1 80.88 793 GLY A N 1
ATOM 6387 C CA . GLY A 1 793 ? 3.18 106.188 16.234 1 80.88 793 GLY A CA 1
ATOM 6388 C C . GLY A 1 793 ? 1.887 105.375 16.359 1 80.88 793 GLY A C 1
ATOM 6389 O O . GLY A 1 793 ? 1.354 104.875 15.359 1 80.88 793 GLY A O 1
ATOM 6390 N N . LEU A 1 794 ? 1.478 105.188 17.531 1 88.75 794 LEU A N 1
ATOM 6391 C CA . LEU A 1 794 ? 0.227 104.438 17.688 1 88.75 794 LEU A CA 1
ATOM 6392 C C . LEU A 1 794 ? -0.935 105.375 17.953 1 88.75 794 LEU A C 1
ATOM 6394 O O . LEU A 1 794 ? -0.746 106.438 18.531 1 88.75 794 LEU A O 1
ATOM 6398 N N . TYR A 1 795 ? -2.223 105.062 17.641 1 87.06 795 TYR A N 1
ATOM 6399 C CA . TYR A 1 795 ? -3.422 105.875 17.781 1 87.06 795 TYR A CA 1
ATOM 6400 C C . TYR A 1 795 ? -3.945 105.875 19.219 1 87.06 795 TYR A C 1
ATOM 6402 O O . TYR A 1 795 ? -3.643 104.938 19.969 1 87.06 795 TYR A O 1
ATOM 6410 N N . PRO A 1 796 ? -4.555 106.875 19.641 1 86 796 PRO A N 1
ATOM 6411 C CA . PRO A 1 796 ? -5.102 106.875 21 1 86 796 PRO A CA 1
ATOM 6412 C C . PRO A 1 796 ? -6.059 105.75 21.297 1 86 796 PRO A C 1
ATOM 6414 O O . PRO A 1 796 ? -6.328 105.438 22.453 1 86 796 PRO A O 1
ATOM 6417 N N . GLN A 1 797 ? -6.453 105.125 20.219 1 88.5 797 GLN A N 1
ATOM 6418 C CA . GLN A 1 797 ? -7.379 104 20.375 1 88.5 797 GLN A CA 1
ATOM 6419 C C . GLN A 1 797 ? -6.633 102.688 20.641 1 88.5 797 GLN A C 1
ATOM 6421 O O . GLN A 1 797 ? -7.25 101.688 20.953 1 88.5 797 GLN A O 1
ATOM 6426 N N . SER A 1 798 ? -5.395 102.688 20.703 1 91.88 798 SER A N 1
ATOM 6427 C CA . SER A 1 798 ? -4.586 101.5 20.844 1 91.88 798 SER A CA 1
ATOM 6428 C C . SER A 1 798 ? -4.594 101 22.297 1 91.88 798 SER A C 1
ATOM 6430 O O . SER A 1 798 ? -4.191 101.688 23.203 1 91.88 798 SER A O 1
ATOM 6432 N N . PRO A 1 799 ? -5.098 99.75 22.469 1 93.88 799 PRO A N 1
ATOM 6433 C CA . PRO A 1 799 ? -5.062 99.25 23.828 1 93.88 799 PRO A CA 1
ATOM 6434 C C . PRO A 1 799 ? -3.639 99.062 24.359 1 93.88 799 PRO A C 1
ATOM 6436 O O . PRO A 1 799 ? -3.395 99.25 25.547 1 93.88 799 PRO A O 1
ATOM 6439 N N . LEU A 1 800 ? -2.705 98.75 23.594 1 95.12 800 LEU A N 1
ATOM 6440 C CA . LEU A 1 800 ? -1.312 98.562 23.984 1 95.12 800 LEU A CA 1
ATOM 6441 C C . LEU A 1 800 ? -0.734 99.875 24.516 1 95.12 800 LEU A C 1
ATOM 6443 O O . LEU A 1 800 ? -0.097 99.875 25.562 1 95.12 800 LEU A O 1
ATOM 6447 N N . ARG A 1 801 ? -0.931 100.938 23.766 1 94.19 801 ARG A N 1
ATOM 6448 C CA . ARG A 1 801 ? -0.433 102.25 24.156 1 94.19 801 ARG A CA 1
ATOM 6449 C C . ARG A 1 801 ? -1 102.688 25.516 1 94.19 801 ARG A C 1
ATOM 6451 O O . ARG A 1 801 ? -0.273 103.188 26.359 1 94.19 801 ARG A O 1
ATOM 6458 N N . ALA A 1 802 ? -2.295 102.438 25.672 1 93.31 802 ALA A N 1
ATOM 6459 C CA . ALA A 1 802 ? -2.957 102.812 26.906 1 93.31 802 ALA A CA 1
ATOM 6460 C C . ALA A 1 802 ? -2.422 102.062 28.094 1 93.31 802 ALA A C 1
ATOM 6462 O O . ALA A 1 802 ? -2.186 102.562 29.172 1 93.31 802 ALA A O 1
ATOM 6463 N N . VAL A 1 803 ? -2.242 100.75 27.906 1 94.81 803 VAL A N 1
ATOM 6464 C CA . VAL A 1 803 ? -1.778 99.875 28.984 1 94.81 803 VAL A CA 1
ATOM 6465 C C . VAL A 1 803 ? -0.333 100.188 29.344 1 94.81 803 VAL A C 1
ATOM 6467 O O . VAL A 1 803 ? 0.026 100.25 30.516 1 94.81 803 VAL A O 1
ATOM 6470 N N . ILE A 1 804 ? 0.523 100.438 28.406 1 93.94 804 ILE A N 1
ATOM 6471 C CA . ILE A 1 804 ? 1.925 100.75 28.625 1 93.94 804 ILE A CA 1
ATOM 6472 C C . ILE A 1 804 ? 2.027 102.125 29.312 1 93.94 804 ILE A C 1
ATOM 6474 O O . ILE A 1 804 ? 2.814 102.312 30.25 1 93.94 804 ILE A O 1
ATOM 6478 N N . SER A 1 805 ? 1.241 103.125 28.766 1 92.19 805 SER A N 1
ATOM 6479 C CA . SER A 1 805 ? 1.228 104.438 29.406 1 92.19 805 SER A CA 1
ATOM 6480 C C . SER A 1 805 ? 0.812 104.375 30.859 1 92.19 805 SER A C 1
ATOM 6482 O O . SER A 1 805 ? 1.366 105.062 31.719 1 92.19 805 SER A O 1
ATOM 6484 N N . TYR A 1 806 ? -0.126 103.562 31.062 1 93.12 806 TYR A N 1
ATOM 6485 C CA . TYR A 1 806 ? -0.58 103.312 32.438 1 93.12 806 TYR A CA 1
ATOM 6486 C C . TYR A 1 806 ? 0.539 102.75 33.281 1 93.12 806 TYR A C 1
ATOM 6488 O O . TYR A 1 806 ? 0.759 103.188 34.406 1 93.12 806 TYR A O 1
ATOM 6496 N N . LEU A 1 807 ? 1.263 101.75 32.844 1 93.38 807 LEU A N 1
ATOM 6497 C CA . LEU A 1 807 ? 2.342 101.125 33.562 1 93.38 807 LEU A CA 1
ATOM 6498 C C . LEU A 1 807 ? 3.496 102.062 33.812 1 93.38 807 LEU A C 1
ATOM 6500 O O . LEU A 1 807 ? 4.078 102.062 34.906 1 93.38 807 LEU A O 1
ATOM 6504 N N . VAL A 1 808 ? 3.855 102.938 32.812 1 91.19 808 VAL A N 1
ATOM 6505 C CA . VAL A 1 808 ? 4.938 103.938 32.938 1 91.19 808 VAL A CA 1
ATOM 6506 C C . VAL A 1 808 ? 4.582 104.938 34 1 91.19 808 VAL A C 1
ATOM 6508 O O . VAL A 1 808 ? 5.434 105.375 34.812 1 91.19 808 VAL A O 1
ATOM 6511 N N . ASN A 1 809 ? 3.346 105.375 34 1 88.88 809 ASN A N 1
ATOM 6512 C CA . ASN A 1 809 ? 2.883 106.375 35 1 88.88 809 ASN A CA 1
ATOM 6513 C C . ASN A 1 809 ? 2.91 105.75 36.406 1 88.88 809 ASN A C 1
ATOM 6515 O O . ASN A 1 809 ? 3.236 106.5 37.375 1 88.88 809 ASN A O 1
ATOM 6519 N N . GLN A 1 810 ? 2.551 104.562 36.5 1 90.56 810 GLN A N 1
ATOM 6520 C CA . GLN A 1 810 ? 2.531 103.875 37.812 1 90.56 810 GLN A CA 1
ATOM 6521 C C . GLN A 1 810 ? 3.947 103.625 38.281 1 90.56 810 GLN A C 1
ATOM 6523 O O . GLN A 1 810 ? 4.176 103.5 39.5 1 90.56 810 GLN A O 1
ATOM 6528 N N . SER A 1 811 ? 4.918 103.375 37.375 1 89.31 811 SER A N 1
ATOM 6529 C CA . SER A 1 811 ? 6.301 103.062 37.75 1 89.31 811 SER A CA 1
ATOM 6530 C C . SER A 1 811 ? 6.949 104.25 38.469 1 89.31 811 SER A C 1
ATOM 6532 O O . SER A 1 811 ? 7.934 104.062 39.188 1 89.31 811 SER A O 1
ATOM 6534 N N . ARG A 1 812 ? 6.379 105.438 38.375 1 83.38 812 ARG A N 1
ATOM 6535 C CA . ARG A 1 812 ? 6.922 106.688 38.969 1 83.38 812 ARG A CA 1
ATOM 6536 C C . ARG A 1 812 ? 6.723 106.625 40.5 1 83.38 812 ARG A C 1
ATOM 6538 O O . ARG A 1 812 ? 7.426 107.375 41.219 1 83.38 812 ARG A O 1
ATOM 6545 N N . TYR A 1 813 ? 5.801 105.875 40.906 1 82.06 813 TYR A N 1
ATOM 6546 C CA . TYR A 1 813 ? 5.496 105.812 42.312 1 82.06 813 TYR A CA 1
ATOM 6547 C C . TYR A 1 813 ? 6.34 104.75 43.031 1 82.06 813 TYR A C 1
ATOM 6549 O O . TYR A 1 813 ? 6.238 104.625 44.25 1 82.06 813 TYR A O 1
ATOM 6557 N N . GLY A 1 814 ? 7.289 104.125 42.375 1 68 814 GLY A N 1
ATOM 6558 C CA . GLY A 1 814 ? 8.258 103.188 42.938 1 68 814 GLY A CA 1
ATOM 6559 C C . GLY A 1 814 ? 7.621 102.062 43.656 1 68 814 GLY A C 1
ATOM 6560 O O . GLY A 1 814 ? 6.758 101.375 43.094 1 68 814 GLY A O 1
ATOM 6561 N N . ASP A 1 815 ? 7.938 101.75 45 1 69.88 815 ASP A N 1
ATOM 6562 C CA . ASP A 1 815 ? 7.516 100.688 45.844 1 69.88 815 ASP A CA 1
ATOM 6563 C C . ASP A 1 815 ? 6.09 100.875 46.344 1 69.88 815 ASP A C 1
ATOM 6565 O O . ASP A 1 815 ? 5.477 99.938 46.875 1 69.88 815 ASP A O 1
ATOM 6569 N N . HIS A 1 816 ? 5.496 102 46.094 1 78.75 816 HIS A N 1
ATOM 6570 C CA . HIS A 1 816 ? 4.164 102.312 46.625 1 78.75 816 HIS A CA 1
ATOM 6571 C C . HIS A 1 816 ? 3.166 102.5 45.5 1 78.75 816 HIS A C 1
ATOM 6573 O O . HIS A 1 816 ? 2.793 103.625 45.219 1 78.75 816 HIS A O 1
ATOM 6579 N N . VAL A 1 817 ? 2.836 101.375 44.719 1 80.62 817 VAL A N 1
ATOM 6580 C CA . VAL A 1 817 ? 1.886 101.5 43.625 1 80.62 817 VAL A CA 1
ATOM 6581 C C . VAL A 1 817 ? 0.463 101.562 44.156 1 80.62 817 VAL A C 1
ATOM 6583 O O . VAL A 1 817 ? 0.11 100.812 45.094 1 80.62 817 VAL A O 1
ATOM 6586 N N . ALA A 1 818 ? -0.325 102.562 43.844 1 80.25 818 ALA A N 1
ATOM 6587 C CA . ALA A 1 818 ? -1.676 102.812 44.344 1 80.25 818 ALA A CA 1
ATOM 6588 C C . ALA A 1 818 ? -2.596 101.625 44.062 1 80.25 818 ALA A C 1
ATOM 6590 O O . ALA A 1 818 ? -3.414 101.25 44.906 1 80.25 818 ALA A O 1
ATOM 6591 N N . GLU A 1 819 ? -2.426 101 43 1 87.38 819 GLU A N 1
ATOM 6592 C CA . GLU A 1 819 ? -3.273 99.875 42.625 1 87.38 819 GLU A CA 1
ATOM 6593 C C . GLU A 1 819 ? -2.434 98.625 42.188 1 87.38 819 GLU A C 1
ATOM 6595 O O . GLU A 1 819 ? -2.357 98.312 41 1 87.38 819 GLU A O 1
ATOM 6600 N N . PRO A 1 820 ? -2.035 97.875 43.094 1 89.44 820 PRO A N 1
ATOM 6601 C CA . PRO A 1 820 ? -1.096 96.812 42.812 1 89.44 820 PRO A CA 1
ATOM 6602 C C . PRO A 1 820 ? -1.729 95.688 41.969 1 89.44 820 PRO A C 1
ATOM 6604 O O . PRO A 1 820 ? -1.071 95.125 41.094 1 89.44 820 PRO A O 1
ATOM 6607 N N . ILE A 1 821 ? -2.988 95.438 42.156 1 91.44 821 ILE A N 1
ATOM 6608 C CA . ILE A 1 821 ? -3.654 94.375 41.438 1 91.44 821 ILE A CA 1
ATOM 6609 C C . ILE A 1 821 ? -3.812 94.75 39.969 1 91.44 821 ILE A C 1
ATOM 6611 O O . ILE A 1 821 ? -3.594 93.875 39.094 1 91.44 821 ILE A O 1
ATOM 6615 N N . ALA A 1 822 ? -4.223 95.938 39.656 1 92.81 822 ALA A N 1
ATOM 6616 C CA . ALA A 1 822 ? -4.387 96.438 38.312 1 92.81 822 ALA A CA 1
ATOM 6617 C C . ALA A 1 822 ? -3.051 96.438 37.562 1 92.81 822 ALA A C 1
ATOM 6619 O O . ALA A 1 822 ? -2.992 96.125 36.375 1 92.81 822 ALA A O 1
ATOM 6620 N N . VAL A 1 823 ? -2.029 96.812 38.375 1 93.25 823 VAL A N 1
ATOM 6621 C CA . VAL A 1 823 ? -0.701 96.812 37.781 1 93.25 823 VAL A CA 1
ATOM 6622 C C . VAL A 1 823 ? -0.27 95.438 37.406 1 93.25 823 VAL A C 1
ATOM 6624 O O . VAL A 1 823 ? 0.262 95.188 36.312 1 93.25 823 VAL A O 1
ATOM 6627 N N . THR A 1 824 ? -0.519 94.5 38.312 1 93.75 824 THR A N 1
ATOM 6628 C CA . THR A 1 824 ? -0.162 93.125 38.062 1 93.75 824 THR A CA 1
ATOM 6629 C C . THR A 1 824 ? -0.906 92.625 36.844 1 93.75 824 THR A C 1
ATOM 6631 O O . THR A 1 824 ? -0.322 91.875 36 1 93.75 824 THR A O 1
ATOM 6634 N N . ASN A 1 825 ? -2.111 92.875 36.688 1 94.81 825 ASN A N 1
ATOM 6635 C CA . ASN A 1 825 ? -2.916 92.438 35.562 1 94.81 825 ASN A CA 1
ATOM 6636 C C . ASN A 1 825 ? -2.539 93.125 34.281 1 94.81 825 ASN A C 1
ATOM 6638 O O . ASN A 1 825 ? -2.613 92.562 33.188 1 94.81 825 ASN A O 1
ATOM 6642 N N . ALA A 1 826 ? -2.178 94.375 34.375 1 95 826 ALA A N 1
ATOM 6643 C CA . ALA A 1 826 ? -1.694 95.125 33.188 1 95 826 ALA A CA 1
ATOM 6644 C C . ALA A 1 826 ? -0.412 94.5 32.656 1 95 826 ALA A C 1
ATOM 6646 O O . ALA A 1 826 ? -0.235 94.375 31.438 1 95 826 ALA A O 1
ATOM 6647 N N . LEU A 1 827 ? 0.418 94.125 33.625 1 95.12 827 LEU A N 1
ATOM 6648 C CA . LEU A 1 827 ? 1.639 93.438 33.219 1 95.12 827 LEU A CA 1
ATOM 6649 C C . LEU A 1 827 ? 1.316 92.125 32.594 1 95.12 827 LEU A C 1
ATOM 6651 O O . LEU A 1 827 ? 1.947 91.688 31.609 1 95.12 827 LEU A O 1
ATOM 6655 N N . ARG A 1 828 ? 0.442 91.438 33.062 1 95.19 828 ARG A N 1
ATOM 6656 C CA . ARG A 1 828 ? 0.007 90.125 32.531 1 95.19 828 ARG A CA 1
ATOM 6657 C C . ARG A 1 828 ? -0.487 90.312 31.078 1 95.19 828 ARG A C 1
ATOM 6659 O O . ARG A 1 828 ? -0.222 89.438 30.234 1 95.19 828 ARG A O 1
ATOM 6666 N N . ALA A 1 829 ? -1.185 91.312 30.797 1 95.44 829 ALA A N 1
ATOM 6667 C CA . ALA A 1 829 ? -1.77 91.562 29.484 1 95.44 829 ALA A CA 1
ATOM 6668 C C . ALA A 1 829 ? -0.685 91.688 28.422 1 95.44 829 ALA A C 1
ATOM 6670 O O . ALA A 1 829 ? -0.876 91.312 27.266 1 95.44 829 ALA A O 1
ATOM 6671 N N . ILE A 1 830 ? 0.455 92.188 28.859 1 94.12 830 ILE A N 1
ATOM 6672 C CA . ILE A 1 830 ? 1.48 92.5 27.859 1 94.12 830 ILE A CA 1
ATOM 6673 C C . ILE A 1 830 ? 2.576 91.438 27.953 1 94.12 830 ILE A C 1
ATOM 6675 O O . ILE A 1 830 ? 3.551 91.438 27.203 1 94.12 830 ILE A O 1
ATOM 6679 N N . SER A 1 831 ? 2.389 90.562 28.797 1 92.81 831 SER A N 1
ATOM 6680 C CA . SER A 1 831 ? 3.416 89.562 29 1 92.81 831 SER A CA 1
ATOM 6681 C C . SER A 1 831 ? 3.203 88.375 28.062 1 92.81 831 SER A C 1
ATOM 6683 O O . SER A 1 831 ? 4.109 87.562 27.875 1 92.81 831 SER A O 1
ATOM 6685 N N . LYS A 1 832 ? 2.119 88.188 27.531 1 91.06 832 LYS A N 1
ATOM 6686 C CA . LYS A 1 832 ? 1.848 87.062 26.641 1 91.06 832 LYS A CA 1
ATOM 6687 C C . LYS A 1 832 ? 2.672 87.188 25.359 1 91.06 832 LYS A C 1
ATOM 6689 O O . LYS A 1 832 ? 3.123 88.25 25 1 91.06 832 LYS A O 1
ATOM 6694 N N . LYS A 1 833 ? 2.9 86.125 24.688 1 89.62 833 LYS A N 1
ATOM 6695 C CA . LYS A 1 833 ? 3.676 86.125 23.453 1 89.62 833 LYS A CA 1
ATOM 6696 C C . LYS A 1 833 ? 2.824 86.562 22.281 1 89.62 833 LYS A C 1
ATOM 6698 O O . LYS A 1 833 ? 1.783 86 21.984 1 89.62 833 LYS A O 1
ATOM 6703 N N . PHE A 1 834 ? 3.332 87.562 21.703 1 90.31 834 PHE A N 1
ATOM 6704 C CA . PHE A 1 834 ? 2.621 88.125 20.547 1 90.31 834 PHE A CA 1
ATOM 6705 C C . PHE A 1 834 ? 3.281 87.688 19.25 1 90.31 834 PHE A C 1
ATOM 6707 O O . PHE A 1 834 ? 4.426 87.25 19.25 1 90.31 834 PHE A O 1
ATOM 6714 N N . PRO A 1 835 ? 2.561 87.812 18.125 1 89.56 835 PRO A N 1
ATOM 6715 C CA . PRO A 1 835 ? 3.143 87.438 16.844 1 89.56 835 PRO A CA 1
ATOM 6716 C C . PRO A 1 835 ? 4.355 88.25 16.453 1 89.56 835 PRO A C 1
ATOM 6718 O O . PRO A 1 835 ? 5.285 87.75 15.82 1 89.56 835 PRO A O 1
ATOM 6721 N N . LYS A 1 836 ? 4.293 89.562 16.797 1 91.06 836 LYS A N 1
ATOM 6722 C CA . LYS A 1 836 ? 5.406 90.5 16.641 1 91.06 836 LYS A CA 1
ATOM 6723 C C . LYS A 1 836 ? 5.773 91.125 17.969 1 91.06 836 LYS A C 1
ATOM 6725 O O . LYS A 1 836 ? 4.957 91.188 18.891 1 91.06 836 LYS A O 1
ATOM 6730 N N . PRO A 1 837 ? 6.984 91.438 18 1 91.25 837 PRO A N 1
ATOM 6731 C CA . PRO A 1 837 ? 7.355 92.062 19.266 1 91.25 837 PRO A CA 1
ATOM 6732 C C . PRO A 1 837 ? 6.668 93.438 19.469 1 91.25 837 PRO A C 1
ATOM 6734 O O . PRO A 1 837 ? 6.18 94.062 18.5 1 91.25 837 PRO A O 1
ATOM 6737 N N . ILE A 1 838 ? 6.656 93.812 20.656 1 92.56 838 ILE A N 1
ATOM 6738 C CA . ILE A 1 838 ? 6.148 95.125 20.953 1 92.56 838 ILE A CA 1
ATOM 6739 C C . ILE A 1 838 ? 7.102 96.188 20.406 1 92.56 838 ILE A C 1
ATOM 6741 O O . ILE A 1 838 ? 8.32 96.062 20.484 1 92.56 838 ILE A O 1
ATOM 6745 N N . PRO A 1 839 ? 6.566 97.188 19.688 1 90 839 PRO A N 1
ATOM 6746 C CA . PRO A 1 839 ? 7.438 98.25 19.109 1 90 839 PRO A CA 1
ATOM 6747 C C . PRO A 1 839 ? 8.453 98.812 20.109 1 90 839 PRO A C 1
ATOM 6749 O O . PRO A 1 839 ? 8.25 98.688 21.312 1 90 839 PRO A O 1
ATOM 6752 N N . PRO A 1 840 ? 9.562 99.312 19.625 1 88.81 840 PRO A N 1
ATOM 6753 C CA . PRO A 1 840 ? 10.695 99.75 20.453 1 88.81 840 PRO A CA 1
ATOM 6754 C C . PRO A 1 840 ? 10.281 100.688 21.594 1 88.81 840 PRO A C 1
ATOM 6756 O O . PRO A 1 840 ? 9.578 101.688 21.359 1 88.81 840 PRO A O 1
ATOM 6759 N N . LEU A 1 841 ? 10.648 100.438 22.75 1 91.31 841 LEU A N 1
ATOM 6760 C CA . LEU A 1 841 ? 10.281 101.125 23.969 1 91.31 841 LEU A CA 1
ATOM 6761 C C . LEU A 1 841 ? 11.359 100.938 25.047 1 91.31 841 LEU A C 1
ATOM 6763 O O . LEU A 1 841 ? 12.055 99.938 25.062 1 91.31 841 LEU A O 1
ATOM 6767 N N . ASP A 1 842 ? 11.492 102 25.844 1 88.62 842 ASP A N 1
ATOM 6768 C CA . ASP A 1 842 ? 12.406 101.875 26.969 1 88.62 842 ASP A CA 1
ATOM 6769 C C . ASP A 1 842 ? 11.805 101.062 28.094 1 88.62 842 ASP A C 1
ATOM 6771 O O . ASP A 1 842 ? 10.867 101.5 28.766 1 88.62 842 ASP A O 1
ATOM 6775 N N . TRP A 1 843 ? 12.336 99.875 28.281 1 91.69 843 TRP A N 1
ATOM 6776 C CA . TRP A 1 843 ? 11.75 98.938 29.203 1 91.69 843 TRP A CA 1
ATOM 6777 C C . TRP A 1 843 ? 12.297 99.062 30.609 1 91.69 843 TRP A C 1
ATOM 6779 O O . TRP A 1 843 ? 12.078 98.25 31.484 1 91.69 843 TRP A O 1
ATOM 6789 N N . SER A 1 844 ? 12.969 100.125 30.984 1 87.19 844 SER A N 1
ATOM 6790 C CA . SER A 1 844 ? 13.602 100.375 32.281 1 87.19 844 SER A CA 1
ATOM 6791 C C . SER A 1 844 ? 12.562 100.5 33.375 1 87.19 844 SER A C 1
ATOM 6793 O O . SER A 1 844 ? 12.867 100.312 34.562 1 87.19 844 SER A O 1
ATOM 6795 N N . PHE A 1 845 ? 11.344 100.875 32.938 1 89.44 845 PHE A N 1
ATOM 6796 C CA . PHE A 1 845 ? 10.305 101.062 33.938 1 89.44 845 PHE A CA 1
ATOM 6797 C C . PHE A 1 845 ? 9.938 99.75 34.594 1 89.44 845 PHE A C 1
ATOM 6799 O O . PHE A 1 845 ? 9.383 99.75 35.688 1 89.44 845 PHE A O 1
ATOM 6806 N N . LEU A 1 846 ? 10.234 98.625 34 1 90.94 846 LEU A N 1
ATOM 6807 C CA . LEU A 1 846 ? 9.914 97.312 34.562 1 90.94 846 LEU A CA 1
ATOM 6808 C C . LEU A 1 846 ? 10.648 97.062 35.875 1 90.94 846 LEU A C 1
ATOM 6810 O O . LEU A 1 846 ? 10.195 96.25 36.688 1 90.94 846 LEU A O 1
ATOM 6814 N N . HIS A 1 847 ? 11.758 97.688 36.125 1 87.12 847 HIS A N 1
ATOM 6815 C CA . HIS A 1 847 ? 12.586 97.5 37.312 1 87.12 847 HIS A CA 1
ATOM 6816 C C . HIS A 1 847 ? 11.82 97.875 38.594 1 87.12 847 HIS A C 1
ATOM 6818 O O . HIS A 1 847 ? 12.039 97.312 39.656 1 87.12 847 HIS A O 1
ATOM 6824 N N . SER A 1 848 ? 10.953 98.812 38.375 1 87.81 848 SER A N 1
ATOM 6825 C CA . SER A 1 848 ? 10.188 99.312 39.531 1 87.81 848 SER A CA 1
ATOM 6826 C C . SER A 1 848 ? 9.188 98.312 40.031 1 87.81 848 SER A C 1
ATOM 6828 O O . SER A 1 848 ? 8.727 98.312 41.156 1 87.81 848 SER A O 1
ATOM 6830 N N . PHE A 1 849 ? 8.945 97.312 39.188 1 90.88 849 PHE A N 1
ATOM 6831 C CA . PHE A 1 849 ? 7.883 96.375 39.531 1 90.88 849 PHE A CA 1
ATOM 6832 C C . PHE A 1 849 ? 8.461 95.062 39.969 1 90.88 849 PHE A C 1
ATOM 6834 O O . PHE A 1 849 ? 7.719 94.188 40.406 1 90.88 849 PHE A O 1
ATOM 6841 N N . PHE A 1 850 ? 9.711 94.75 40 1 86.06 850 PHE A N 1
ATOM 6842 C CA . PHE A 1 850 ? 10.352 93.438 40.281 1 86.06 850 PHE A CA 1
ATOM 6843 C C . PHE A 1 850 ? 10.18 93.062 41.75 1 86.06 850 PHE A C 1
ATOM 6845 O O . PHE A 1 850 ? 10.148 91.875 42.094 1 86.06 850 PHE A O 1
ATOM 6852 N N . HIS A 1 851 ? 9.961 94.062 42.531 1 82 851 HIS A N 1
ATOM 6853 C CA . HIS A 1 851 ? 9.977 93.812 43.969 1 82 851 HIS A CA 1
ATOM 6854 C C . HIS A 1 851 ? 8.57 93.812 44.562 1 82 851 HIS A C 1
ATOM 6856 O O . HIS A 1 851 ? 8.391 93.625 45.781 1 82 851 HIS A O 1
ATOM 6862 N N . LEU A 1 852 ? 7.625 94 43.75 1 85.69 852 LEU A N 1
ATOM 6863 C CA . LEU A 1 852 ? 6.25 94.125 44.25 1 85.69 852 LEU A CA 1
ATOM 6864 C C . LEU A 1 852 ? 5.715 92.75 44.656 1 85.69 852 LEU A C 1
ATOM 6866 O O . LEU A 1 852 ? 5.176 92.625 45.75 1 85.69 852 LEU A O 1
ATOM 6870 N N . SER A 1 853 ? 5.758 91.875 43.875 1 86.75 853 SER A N 1
ATOM 6871 C CA . SER A 1 853 ? 5.316 90.5 44.156 1 86.75 853 SER A CA 1
ATOM 6872 C C . SER A 1 853 ? 5.969 89.5 43.188 1 86.75 853 SER A C 1
ATOM 6874 O O . SER A 1 853 ? 6.594 89.938 42.219 1 86.75 853 SER A O 1
ATOM 6876 N N . PHE A 1 854 ? 5.852 88.25 43.469 1 87.81 854 PHE A N 1
ATOM 6877 C CA . PHE A 1 854 ? 6.383 87.25 42.594 1 87.81 854 PHE A CA 1
ATOM 6878 C C . PHE A 1 854 ? 5.707 87.25 41.219 1 87.81 854 PHE A C 1
ATOM 6880 O O . PHE A 1 854 ? 6.375 87.125 40.188 1 87.81 854 PHE A O 1
ATOM 6887 N N . ASP A 1 855 ? 4.41 87.5 41.25 1 89.31 855 ASP A N 1
ATOM 6888 C CA . ASP A 1 855 ? 3.67 87.5 40 1 89.31 855 ASP A CA 1
ATOM 6889 C C . ASP A 1 855 ? 4.121 88.688 39.125 1 89.31 855 ASP A C 1
ATOM 6891 O O . ASP A 1 855 ? 4.25 88.5 37.906 1 89.31 855 ASP A O 1
ATOM 6895 N N . THR A 1 856 ? 4.254 89.75 39.75 1 90.75 856 THR A N 1
ATOM 6896 C CA . THR A 1 856 ? 4.703 90.938 39 1 90.75 856 THR A CA 1
ATOM 6897 C C . THR A 1 856 ? 6.09 90.688 38.406 1 90.75 856 THR A C 1
ATOM 6899 O O . THR A 1 856 ? 6.352 91.062 37.281 1 90.75 856 THR A O 1
ATOM 6902 N N . ARG A 1 857 ? 6.934 90.188 39.25 1 90.44 857 ARG A N 1
ATOM 6903 C CA . ARG A 1 857 ? 8.266 89.812 38.781 1 90.44 857 ARG A CA 1
ATOM 6904 C C . ARG A 1 857 ? 8.203 88.812 37.625 1 90.44 857 ARG A C 1
ATOM 6906 O O . ARG A 1 857 ? 8.93 88.938 36.656 1 90.44 857 ARG A O 1
ATOM 6913 N N . LYS A 1 858 ? 7.422 87.875 37.781 1 91.69 858 LYS A N 1
ATOM 6914 C CA . LYS A 1 858 ? 7.23 86.812 36.75 1 91.69 858 LYS A CA 1
ATOM 6915 C C . LYS A 1 858 ? 6.824 87.5 35.438 1 91.69 858 LYS A C 1
ATOM 6917 O O . LYS A 1 858 ? 7.418 87.188 34.406 1 91.69 858 LYS A O 1
ATOM 6922 N N . TYR A 1 859 ? 5.852 88.312 35.438 1 94 859 TYR A N 1
ATOM 6923 C CA . TYR A 1 859 ? 5.383 88.938 34.219 1 94 859 TYR A CA 1
ATOM 6924 C C . TYR A 1 859 ? 6.438 89.875 33.625 1 94 859 TYR A C 1
ATOM 6926 O O . TYR A 1 859 ? 6.562 90 32.406 1 94 859 TYR A O 1
ATOM 6934 N N . CYS A 1 860 ? 7.191 90.5 34.531 1 92.75 860 CYS A N 1
ATOM 6935 C CA . CYS A 1 860 ? 8.289 91.375 34.062 1 92.75 860 CYS A CA 1
ATOM 6936 C C . CYS A 1 860 ? 9.336 90.5 33.344 1 92.75 860 CYS A C 1
ATOM 6938 O O . CYS A 1 860 ? 9.82 90.938 32.281 1 92.75 860 CYS A O 1
ATOM 6940 N N . ILE A 1 861 ? 9.57 89.375 33.938 1 91.56 861 ILE A N 1
ATOM 6941 C CA . ILE A 1 861 ? 10.547 88.5 33.312 1 91.56 861 ILE A CA 1
ATOM 6942 C C . ILE A 1 861 ? 10.008 88 31.984 1 91.56 861 ILE A C 1
ATOM 6944 O O . ILE A 1 861 ? 10.75 87.938 31 1 91.56 861 ILE A O 1
ATOM 6948 N N . LEU A 1 862 ? 8.836 87.75 31.891 1 93.44 862 LEU A N 1
ATOM 6949 C CA . LEU A 1 862 ? 8.219 87.25 30.656 1 93.44 862 LEU A CA 1
ATOM 6950 C C . LEU A 1 862 ? 8.242 88.312 29.578 1 93.44 862 LEU A C 1
ATOM 6952 O O . LEU A 1 862 ? 8.477 88 28.406 1 93.44 862 LEU A O 1
ATOM 6956 N N . ILE A 1 863 ? 7.977 89.5 29.953 1 94.44 863 ILE A N 1
ATOM 6957 C CA . ILE A 1 863 ? 8.008 90.625 29 1 94.44 863 ILE A CA 1
ATOM 6958 C C . ILE A 1 863 ? 9.43 90.812 28.484 1 94.44 863 ILE A C 1
ATOM 6960 O O . ILE A 1 863 ? 9.633 90.938 27.281 1 94.44 863 ILE A O 1
ATOM 6964 N N . ALA A 1 864 ? 10.289 90.812 29.5 1 92.62 864 ALA A N 1
ATOM 6965 C CA . ALA A 1 864 ? 11.688 91 29.109 1 92.62 864 ALA A CA 1
ATOM 6966 C C . ALA A 1 864 ? 12.133 89.875 28.172 1 92.62 864 ALA A C 1
ATOM 6968 O O . ALA A 1 864 ? 12.867 90.125 27.203 1 92.62 864 ALA A O 1
ATOM 6969 N N . LYS A 1 865 ? 11.742 88.688 28.422 1 91.25 865 LYS A N 1
ATOM 6970 C CA . LYS A 1 865 ? 12.086 87.562 27.609 1 91.25 865 LYS A CA 1
ATOM 6971 C C . LYS A 1 865 ? 11.5 87.688 26.203 1 91.25 865 LYS A C 1
ATOM 6973 O O . LYS A 1 865 ? 12.188 87.375 25.203 1 91.25 865 LYS A O 1
ATOM 6978 N N . ASN A 1 866 ? 10.297 88.125 26.047 1 91.62 866 ASN A N 1
ATOM 6979 C CA . ASN A 1 866 ? 9.641 88.25 24.75 1 91.62 866 ASN A CA 1
ATOM 6980 C C . ASN A 1 866 ? 10.281 89.312 23.906 1 91.62 866 ASN A C 1
ATOM 6982 O O . ASN A 1 866 ? 10.234 89.25 22.672 1 91.62 866 ASN A O 1
ATOM 6986 N N . GLN A 1 867 ? 10.898 90.25 24.609 1 90.38 867 GLN A N 1
ATOM 6987 C CA . GLN A 1 867 ? 11.484 91.375 23.906 1 90.38 867 GLN A CA 1
ATOM 6988 C C . GLN A 1 867 ? 13 91.312 23.828 1 90.38 867 GLN A C 1
ATOM 6990 O O . GLN A 1 867 ? 13.672 92.188 23.312 1 90.38 867 GLN A O 1
ATOM 6995 N N . LEU A 1 868 ? 13.469 90.25 24.25 1 88.44 868 LEU A N 1
ATOM 6996 C CA . LEU A 1 868 ? 14.898 90.062 24.438 1 88.44 868 LEU A CA 1
ATOM 6997 C C . LEU A 1 868 ? 15.648 90.188 23.109 1 88.44 868 LEU A C 1
ATOM 6999 O O . LEU A 1 868 ? 16.719 90.812 23.078 1 88.44 868 LEU A O 1
ATOM 7003 N N . LEU A 1 869 ? 15.211 89.875 21.953 1 87.06 869 LEU A N 1
ATOM 7004 C CA . LEU A 1 869 ? 15.898 89.875 20.672 1 87.06 869 LEU A CA 1
ATOM 7005 C C . LEU A 1 869 ? 15.734 91.25 19.969 1 87.06 869 LEU A C 1
ATOM 7007 O O . LEU A 1 869 ? 16.5 91.562 19.062 1 87.06 869 LEU A O 1
ATOM 7011 N N . HIS A 1 870 ? 14.859 92 20.547 1 87.44 870 HIS A N 1
ATOM 7012 C CA . HIS A 1 870 ? 14.508 93.188 19.781 1 87.44 870 HIS A CA 1
ATOM 7013 C C . HIS A 1 870 ? 14.852 94.438 20.547 1 87.44 870 HIS A C 1
ATOM 7015 O O . HIS A 1 870 ? 14.93 95.5 19.969 1 87.44 870 HIS A O 1
ATOM 7021 N N . SER A 1 871 ? 15.07 94.25 21.828 1 89.88 871 SER A N 1
ATOM 7022 C CA . SER A 1 871 ? 15.375 95.438 22.656 1 89.88 871 SER A CA 1
ATOM 7023 C C . SER A 1 871 ? 16.641 95.188 23.469 1 89.88 871 SER A C 1
ATOM 7025 O O . SER A 1 871 ? 16.766 94.188 24.172 1 89.88 871 SER A O 1
ATOM 7027 N N . GLY A 1 872 ? 17.594 96.125 23.328 1 86.81 872 GLY A N 1
ATOM 7028 C CA . GLY A 1 872 ? 18.828 96.062 24.109 1 86.81 872 GLY A CA 1
ATOM 7029 C C . GLY A 1 872 ? 18.594 96.188 25.594 1 86.81 872 GLY A C 1
ATOM 7030 O O . GLY A 1 872 ? 19.266 95.562 26.406 1 86.81 872 GLY A O 1
ATOM 7031 N N . MET A 1 873 ? 17.641 97 25.984 1 88.56 873 MET A N 1
ATOM 7032 C CA . MET A 1 873 ? 17.344 97.25 27.391 1 88.56 873 MET A CA 1
ATOM 7033 C C . MET A 1 873 ? 16.719 96 28.016 1 88.56 873 MET A C 1
ATOM 7035 O O . MET A 1 873 ? 17.031 95.688 29.156 1 88.56 873 MET A O 1
ATOM 7039 N N . ALA A 1 874 ? 15.75 95.438 27.297 1 91.06 874 ALA A N 1
ATOM 7040 C CA . ALA A 1 874 ? 15.133 94.188 27.781 1 91.06 874 ALA A CA 1
ATOM 7041 C C . ALA A 1 874 ? 16.188 93.125 27.969 1 91.06 874 ALA A C 1
ATOM 7043 O O . ALA A 1 874 ? 16.125 92.375 28.938 1 91.06 874 ALA A O 1
ATOM 7044 N N . ARG A 1 875 ? 17.094 93 27.109 1 91.25 875 ARG A N 1
ATOM 7045 C CA . ARG A 1 875 ? 18.188 92.062 27.188 1 91.25 875 ARG A CA 1
ATOM 7046 C C . ARG A 1 875 ? 19.062 92.312 28.406 1 91.25 875 ARG A C 1
ATOM 7048 O O . ARG A 1 875 ? 19.391 91.375 29.141 1 91.25 875 ARG A O 1
ATOM 7055 N N . ARG A 1 876 ? 19.359 93.562 28.656 1 90.25 876 ARG A N 1
ATOM 7056 C CA . ARG A 1 876 ? 20.188 93.938 29.797 1 90.25 876 ARG A CA 1
ATOM 7057 C C . ARG A 1 876 ? 19.484 93.625 31.109 1 90.25 876 ARG A C 1
ATOM 7059 O O . ARG A 1 876 ? 20.125 93.188 32.062 1 90.25 876 ARG A O 1
ATOM 7066 N N . LEU A 1 877 ? 18.328 93.938 31.047 1 90.69 877 LEU A N 1
ATOM 7067 C CA . LEU A 1 877 ? 17.531 93.625 32.219 1 90.69 877 LEU A CA 1
ATOM 7068 C C . LEU A 1 877 ? 17.594 92.125 32.562 1 90.69 877 LEU A C 1
ATOM 7070 O O . LEU A 1 877 ? 17.797 91.75 33.719 1 90.69 877 LEU A O 1
ATOM 7074 N N . LEU A 1 878 ? 17.375 91.312 31.594 1 90.75 878 LEU A N 1
ATOM 7075 C CA . LEU A 1 878 ? 17.375 89.875 31.797 1 90.75 878 LEU A CA 1
ATOM 7076 C C . LEU A 1 878 ? 18.781 89.375 32.094 1 90.75 878 LEU A C 1
ATOM 7078 O O . LEU A 1 878 ? 18.969 88.5 32.938 1 90.75 878 LEU A O 1
ATOM 7082 N N . GLU A 1 879 ? 19.766 89.875 31.469 1 92.19 879 GLU A N 1
ATOM 7083 C CA . GLU A 1 879 ? 21.156 89.5 31.703 1 92.19 879 GLU A CA 1
ATOM 7084 C C . GLU A 1 879 ? 21.594 89.812 33.125 1 92.19 879 GLU A C 1
ATOM 7086 O O . GLU A 1 879 ? 22.281 89.062 33.781 1 92.19 879 GLU A O 1
ATOM 7091 N N . ASN A 1 880 ? 21.188 91 33.594 1 89.94 880 ASN A N 1
ATOM 7092 C CA . ASN A 1 880 ? 21.516 91.438 34.938 1 89.94 880 ASN A CA 1
ATOM 7093 C C . ASN A 1 880 ? 20.812 90.562 35.969 1 89.94 880 ASN A C 1
ATOM 7095 O O . ASN A 1 880 ? 21.406 90.188 37 1 89.94 880 ASN A O 1
ATOM 7099 N N . PHE A 1 881 ? 19.641 90.312 35.594 1 89.06 881 PHE A N 1
ATOM 7100 C CA . PHE A 1 881 ? 18.906 89.438 36.5 1 89.06 881 PHE A CA 1
ATOM 7101 C C . PHE A 1 881 ? 19.562 88.062 36.594 1 89.06 881 PHE A C 1
ATOM 7103 O O . PHE A 1 881 ? 19.688 87.5 37.688 1 89.06 881 PHE A O 1
ATOM 7110 N N . LEU A 1 882 ? 19.922 87.438 35.5 1 90.19 882 LEU A N 1
ATOM 7111 C CA . LEU A 1 882 ? 20.547 86.125 35.469 1 90.19 882 LEU A CA 1
ATOM 7112 C C . LEU A 1 882 ? 21.938 86.188 36.125 1 90.19 882 LEU A C 1
ATOM 7114 O O . LEU A 1 882 ? 22.328 85.188 36.781 1 90.19 882 LEU A O 1
ATOM 7118 N N . ALA A 1 883 ? 22.672 87.25 35.938 1 88.62 883 ALA A N 1
ATOM 7119 C CA . ALA A 1 883 ? 24.016 87.375 36.5 1 88.62 883 ALA A CA 1
ATOM 7120 C C . ALA A 1 883 ? 23.984 87.438 38 1 88.62 883 ALA A C 1
ATOM 7122 O O . ALA A 1 883 ? 24.859 86.875 38.688 1 88.62 883 ALA A O 1
ATOM 7123 N N . GLU A 1 884 ? 23.016 88.062 38.531 1 85.19 884 GLU A N 1
ATOM 7124 C CA . GLU A 1 884 ? 22.938 88.25 39.969 1 85.19 884 GLU A CA 1
ATOM 7125 C C . GLU A 1 884 ? 22.062 87.188 40.625 1 85.19 884 GLU A C 1
ATOM 7127 O O . GLU A 1 884 ? 21.891 87.188 41.844 1 85.19 884 GLU A O 1
ATOM 7132 N N . PHE A 1 885 ? 21.578 86.25 39.844 1 87.56 885 PHE A N 1
ATOM 7133 C CA . PHE A 1 885 ? 20.625 85.25 40.344 1 87.56 885 PHE A CA 1
ATOM 7134 C C . PHE A 1 885 ? 21.312 84.25 41.281 1 87.56 885 PHE A C 1
ATOM 7136 O O . PHE A 1 885 ? 22.359 83.688 40.938 1 87.56 885 PHE A O 1
ATOM 7143 N N . GLU A 1 886 ? 20.781 84.188 42.5 1 82.31 886 GLU A N 1
ATOM 7144 C CA . GLU A 1 886 ? 21.266 83.188 43.438 1 82.31 886 GLU A CA 1
ATOM 7145 C C . GLU A 1 886 ? 20.219 82.062 43.656 1 82.31 886 GLU A C 1
ATOM 7147 O O . GLU A 1 886 ? 19.141 82.312 44.219 1 82.31 886 GLU A O 1
ATOM 7152 N N . PRO A 1 887 ? 20.422 80.812 43.156 1 78.69 887 PRO A N 1
ATOM 7153 C CA . PRO A 1 887 ? 19.422 79.688 43.156 1 78.69 887 PRO A CA 1
ATOM 7154 C C . PRO A 1 887 ? 18.875 79.375 44.531 1 78.69 887 PRO A C 1
ATOM 7156 O O . PRO A 1 887 ? 17.797 78.812 44.656 1 78.69 887 PRO A O 1
ATOM 7159 N N . ASN A 1 888 ? 19.547 79.688 45.719 1 77.5 888 ASN A N 1
ATOM 7160 C CA . ASN A 1 888 ? 19.125 79.375 47.094 1 77.5 888 ASN A CA 1
ATOM 7161 C C . ASN A 1 888 ? 17.969 80.25 47.531 1 77.5 888 ASN A C 1
ATOM 7163 O O . ASN A 1 888 ? 17.234 79.875 48.469 1 77.5 888 ASN A O 1
ATOM 7167 N N . CYS A 1 889 ? 17.781 81.375 46.969 1 66.62 889 CYS A N 1
ATOM 7168 C CA . CYS A 1 889 ? 16.891 82.312 47.594 1 66.62 889 CYS A CA 1
ATOM 7169 C C . CYS A 1 889 ? 15.445 82.125 47.125 1 66.62 889 CYS A C 1
ATOM 7171 O O . CYS A 1 889 ? 14.516 82.25 47.906 1 66.62 889 CYS A O 1
ATOM 7173 N N . PHE A 1 890 ? 15.148 81.75 45.875 1 73.69 890 PHE A N 1
ATOM 7174 C CA . PHE A 1 890 ? 13.742 81.688 45.469 1 73.69 890 PHE A CA 1
ATOM 7175 C C . PHE A 1 890 ? 13.492 80.5 44.562 1 73.69 890 PHE A C 1
ATOM 7177 O O . PHE A 1 890 ? 13.812 80.562 43.375 1 73.69 890 PHE A O 1
ATOM 7184 N N . GLU A 1 891 ? 12.906 79.562 45.094 1 81 891 GLU A N 1
ATOM 7185 C CA . GLU A 1 891 ? 12.625 78.312 44.344 1 81 891 GLU A CA 1
ATOM 7186 C C . GLU A 1 891 ? 11.625 78.562 43.219 1 81 891 GLU A C 1
ATOM 7188 O O . GLU A 1 891 ? 11.742 78 42.125 1 81 891 GLU A O 1
ATOM 7193 N N . GLU A 1 892 ? 10.766 79.438 43.406 1 85.25 892 GLU A N 1
ATOM 7194 C CA . GLU A 1 892 ? 9.758 79.75 42.375 1 85.25 892 GLU A CA 1
ATOM 7195 C C . GLU A 1 892 ? 10.383 80.375 41.156 1 85.25 892 GLU A C 1
ATOM 7197 O O . GLU A 1 892 ? 9.992 80.125 40.031 1 85.25 892 GLU A O 1
ATOM 7202 N N . ASP A 1 893 ? 11.312 81.25 41.469 1 86.38 893 ASP A N 1
ATOM 7203 C CA . ASP A 1 893 ? 12 81.938 40.375 1 86.38 893 ASP A CA 1
ATOM 7204 C C . ASP A 1 893 ? 12.844 80.938 39.562 1 86.38 893 ASP A C 1
ATOM 7206 O O . ASP A 1 893 ? 12.93 81.062 38.344 1 86.38 893 ASP A O 1
ATOM 7210 N N . LEU A 1 894 ? 13.406 80.062 40.375 1 87.12 894 LEU A N 1
ATOM 7211 C CA . LEU A 1 894 ? 14.219 79.062 39.688 1 87.12 894 LEU A CA 1
ATOM 7212 C C . LEU A 1 894 ? 13.359 78.188 38.75 1 87.12 894 LEU A C 1
ATOM 7214 O O . LEU A 1 894 ? 13.75 77.938 37.625 1 87.12 894 LEU A O 1
ATOM 7218 N N . LEU A 1 895 ? 12.227 77.812 39.219 1 88.12 895 LEU A N 1
ATOM 7219 C CA . LEU A 1 895 ? 11.32 77 38.406 1 88.12 895 LEU A CA 1
ATOM 7220 C C . LEU A 1 895 ? 10.82 77.812 37.188 1 88.12 895 LEU A C 1
ATOM 7222 O O . LEU A 1 895 ? 10.648 77.188 36.125 1 88.12 895 LEU A O 1
ATOM 7226 N N . LEU A 1 896 ? 10.578 79 37.375 1 88.25 896 LEU A N 1
ATOM 7227 C CA . LEU A 1 896 ? 10.18 79.875 36.281 1 88.25 896 LEU A CA 1
ATOM 7228 C C . LEU A 1 896 ? 11.289 79.938 35.219 1 88.25 896 LEU A C 1
ATOM 7230 O O . LEU A 1 896 ? 11.023 79.812 34.031 1 88.25 896 LEU A O 1
ATOM 7234 N N . LEU A 1 897 ? 12.461 80.188 35.719 1 87.06 897 LEU A N 1
ATOM 7235 C CA . LEU A 1 897 ? 13.586 80.25 34.812 1 87.06 897 LEU A CA 1
ATOM 7236 C C . LEU A 1 897 ? 13.797 79 34.062 1 87.06 897 LEU A C 1
ATOM 7238 O O . LEU A 1 897 ? 14.156 79 32.875 1 87.06 897 LEU A O 1
ATOM 7242 N N . PHE A 1 898 ? 13.531 77.812 34.719 1 86.31 898 PHE A N 1
ATOM 7243 C CA . PHE A 1 898 ? 13.641 76.5 34.062 1 86.31 898 PHE A CA 1
ATOM 7244 C C . PHE A 1 898 ? 12.664 76.375 32.906 1 86.31 898 PHE A C 1
ATOM 7246 O O . PHE A 1 898 ? 13.023 75.938 31.828 1 86.31 898 PHE A O 1
ATOM 7253 N N . SER A 1 899 ? 11.508 76.812 33.062 1 86.44 899 SER A N 1
ATOM 7254 C CA . SER A 1 899 ? 10.492 76.75 32.031 1 86.44 899 SER A CA 1
ATOM 7255 C C . SER A 1 899 ? 10.812 77.688 30.859 1 86.44 899 SER A C 1
ATOM 7257 O O . SER A 1 899 ? 10.336 77.5 29.734 1 86.44 899 SER A O 1
ATOM 7259 N N . LEU A 1 900 ? 11.672 78.688 31.047 1 87.12 900 LEU A N 1
ATOM 7260 C CA . LEU A 1 900 ? 11.945 79.688 30.031 1 87.12 900 LEU A CA 1
ATOM 7261 C C . LEU A 1 900 ? 13.344 79.5 29.453 1 87.12 900 LEU A C 1
ATOM 7263 O O . LEU A 1 900 ? 13.742 80.25 28.547 1 87.12 900 LEU A O 1
ATOM 7267 N N . LEU A 1 901 ? 13.945 78.562 29.938 1 83.88 901 LEU A N 1
ATOM 7268 C CA . LEU A 1 901 ? 15.359 78.438 29.625 1 83.88 901 LEU A CA 1
ATOM 7269 C C . LEU A 1 901 ? 15.57 78.312 28.125 1 83.88 901 LEU A C 1
ATOM 7271 O O . LEU A 1 901 ? 16.484 78.938 27.578 1 83.88 901 LEU A O 1
ATOM 7275 N N . PRO A 1 902 ? 14.719 77.562 27.406 1 82.5 902 PRO A N 1
ATOM 7276 C CA . PRO A 1 902 ? 14.961 77.438 25.969 1 82.5 902 PRO A CA 1
ATOM 7277 C C . PRO A 1 902 ? 14.852 78.812 25.234 1 82.5 902 PRO A C 1
ATOM 7279 O O . PRO A 1 902 ? 15.633 79.062 24.312 1 82.5 902 PRO A O 1
ATOM 7282 N N . GLU A 1 903 ? 14.062 79.688 25.672 1 84.12 903 GLU A N 1
ATOM 7283 C CA . GLU A 1 903 ? 13.859 80.938 25.016 1 84.12 903 GLU A CA 1
ATOM 7284 C C . GLU A 1 903 ? 14.922 81.938 25.438 1 84.12 903 GLU A C 1
ATOM 7286 O O . GLU A 1 903 ? 15.375 82.75 24.625 1 84.12 903 GLU A O 1
ATOM 7291 N N . ILE A 1 904 ? 15.305 81.938 26.703 1 87.81 904 ILE A N 1
ATOM 7292 C CA . ILE A 1 904 ? 16.297 82.812 27.234 1 87.81 904 ILE A CA 1
ATOM 7293 C C . ILE A 1 904 ? 17.656 82.562 26.609 1 87.81 904 ILE A C 1
ATOM 7295 O O . ILE A 1 904 ? 18.422 83.5 26.328 1 87.81 904 ILE A O 1
ATOM 7299 N N . SER A 1 905 ? 17.875 81.312 26.312 1 85 905 SER A N 1
ATOM 7300 C CA . SER A 1 905 ? 19.188 80.875 25.812 1 85 905 SER A CA 1
ATOM 7301 C C . SER A 1 905 ? 19.438 81.438 24.406 1 85 905 SER A C 1
ATOM 7303 O O . SER A 1 905 ? 20.594 81.562 23.984 1 85 905 SER A O 1
ATOM 7305 N N . ASN A 1 906 ? 18.516 81.812 23.703 1 83.56 906 ASN A N 1
ATOM 7306 C CA . ASN A 1 906 ? 18.656 82.312 22.344 1 83.56 906 ASN A CA 1
ATOM 7307 C C . ASN A 1 906 ? 19.062 83.812 22.328 1 83.56 906 ASN A C 1
ATOM 7309 O O . ASN A 1 906 ? 19.562 84.312 21.312 1 83.56 906 ASN A O 1
ATOM 7313 N N . GLY A 1 907 ? 18.906 84.5 23.453 1 83.25 907 GLY A N 1
ATOM 7314 C CA . GLY A 1 907 ? 19.094 85.938 23.406 1 83.25 907 GLY A CA 1
ATOM 7315 C C . GLY A 1 907 ? 20.156 86.438 24.375 1 83.25 907 GLY A C 1
ATOM 7316 O O . GLY A 1 907 ? 20.641 87.562 24.25 1 83.25 907 GLY A O 1
ATOM 7317 N N . VAL A 1 908 ? 20.5 85.75 25.281 1 87.75 908 VAL A N 1
ATOM 7318 C CA . VAL A 1 908 ? 21.422 86.188 26.312 1 87.75 908 VAL A CA 1
ATOM 7319 C C . VAL A 1 908 ? 22.859 85.812 25.906 1 87.75 908 VAL A C 1
ATOM 7321 O O . VAL A 1 908 ? 23.078 84.938 25.078 1 87.75 908 VAL A O 1
ATOM 7324 N N . SER A 1 909 ? 23.797 86.625 26.469 1 89.12 909 SER A N 1
ATOM 7325 C CA . SER A 1 909 ? 25.203 86.438 26.172 1 89.12 909 SER A CA 1
ATOM 7326 C C . SER A 1 909 ? 25.641 85 26.625 1 89.12 909 SER A C 1
ATOM 7328 O O . SER A 1 909 ? 25.188 84.562 27.656 1 89.12 909 SER A O 1
ATOM 7330 N N . LEU A 1 910 ? 26.469 84.375 25.844 1 90.06 910 LEU A N 1
ATOM 7331 C CA . LEU A 1 910 ? 26.938 83 26.047 1 90.06 910 LEU A CA 1
ATOM 7332 C C . LEU A 1 910 ? 27.625 82.875 27.406 1 90.06 910 LEU A C 1
ATOM 7334 O O . LEU A 1 910 ? 27.484 81.875 28.078 1 90.06 910 LEU A O 1
ATOM 7338 N N . THR A 1 911 ? 28.328 83.938 27.797 1 89.75 911 THR A N 1
ATOM 7339 C CA . THR A 1 911 ? 29.094 83.875 29.031 1 89.75 911 THR A CA 1
ATOM 7340 C C . THR A 1 911 ? 28.172 83.875 30.234 1 89.75 911 THR A C 1
ATOM 7342 O O . THR A 1 911 ? 28.391 83.125 31.188 1 89.75 911 THR A O 1
ATOM 7345 N N . ILE A 1 912 ? 27.234 84.688 30.156 1 91.56 912 ILE A N 1
ATOM 7346 C CA . ILE A 1 912 ? 26.297 84.812 31.266 1 91.56 912 ILE A CA 1
ATOM 7347 C C . ILE A 1 912 ? 25.469 83.5 31.359 1 91.56 912 ILE A C 1
ATOM 7349 O O . ILE A 1 912 ? 25.219 83 32.438 1 91.56 912 ILE A O 1
ATOM 7353 N N . MET A 1 913 ? 25.109 83 30.188 1 90 913 MET A N 1
ATOM 7354 C CA . MET A 1 913 ? 24.312 81.812 30.156 1 90 913 MET A CA 1
ATOM 7355 C C . MET A 1 913 ? 25.109 80.625 30.688 1 90 913 MET A C 1
ATOM 7357 O O . MET A 1 913 ? 24.578 79.812 31.453 1 90 913 MET A O 1
ATOM 7361 N N . LYS A 1 914 ? 26.328 80.5 30.344 1 91.62 914 LYS A N 1
ATOM 7362 C CA . LYS A 1 914 ? 27.188 79.375 30.797 1 91.62 914 LYS A CA 1
ATOM 7363 C C . LYS A 1 914 ? 27.344 79.438 32.312 1 91.62 914 LYS A C 1
ATOM 7365 O O . LYS A 1 914 ? 27.203 78.375 33 1 91.62 914 LYS A O 1
ATOM 7370 N N . THR A 1 915 ? 27.625 80.688 32.844 1 90.5 915 THR A N 1
ATOM 7371 C CA . THR A 1 915 ? 27.828 80.812 34.281 1 90.5 915 THR A CA 1
ATOM 7372 C C . THR A 1 915 ? 26.547 80.5 35.062 1 90.5 915 THR A C 1
ATOM 7374 O O . THR A 1 915 ? 26.578 79.812 36.094 1 90.5 915 THR A O 1
ATOM 7377 N N . PHE A 1 916 ? 25.562 81 34.5 1 90.75 916 PHE A N 1
ATOM 7378 C CA . PHE A 1 916 ? 24.266 80.75 35.125 1 90.75 916 PHE A CA 1
ATOM 7379 C C . PHE A 1 916 ? 23.922 79.25 35.094 1 90.75 916 PHE A C 1
ATOM 7381 O O . PHE A 1 916 ? 23.531 78.688 36.125 1 90.75 916 PHE A O 1
ATOM 7388 N N . ALA A 1 917 ? 24 78.625 33.938 1 90.44 917 ALA A N 1
ATOM 7389 C CA . ALA A 1 917 ? 23.609 77.25 33.781 1 90.44 917 ALA A CA 1
ATOM 7390 C C . ALA A 1 917 ? 24.438 76.312 34.656 1 90.44 917 ALA A C 1
ATOM 7392 O O . ALA A 1 917 ? 23.922 75.375 35.281 1 90.44 917 ALA A O 1
ATOM 7393 N N . GLU A 1 918 ? 25.703 76.5 34.812 1 90.69 918 GLU A N 1
ATOM 7394 C CA . GLU A 1 918 ? 26.594 75.625 35.625 1 90.69 918 GLU A CA 1
ATOM 7395 C C . GLU A 1 918 ? 26.297 75.812 37.125 1 90.69 918 GLU A C 1
ATOM 7397 O O . GLU A 1 918 ? 26.281 74.812 37.875 1 90.69 918 GLU A O 1
ATOM 7402 N N . LYS A 1 919 ? 26.078 77.125 37.406 1 90 919 LYS A N 1
ATOM 7403 C CA . LYS A 1 919 ? 25.766 77.375 38.812 1 90 919 LYS A CA 1
ATOM 7404 C C . LYS A 1 919 ? 24.469 76.688 39.219 1 90 919 LYS A C 1
ATOM 7406 O O . LYS A 1 919 ? 24.391 76.125 40.281 1 90 919 LYS A O 1
ATOM 7411 N N . VAL A 1 920 ? 23.547 76.812 38.438 1 89.56 920 VAL A N 1
ATOM 7412 C CA . VAL A 1 920 ? 22.234 76.25 38.75 1 89.56 920 VAL A CA 1
ATOM 7413 C C . VAL A 1 920 ? 22.312 74.75 38.719 1 89.56 920 VAL A C 1
ATOM 7415 O O . VAL A 1 920 ? 21.688 74.062 39.562 1 89.56 920 VAL A O 1
ATOM 7418 N N . ALA A 1 921 ? 23.016 74.125 37.781 1 91.06 921 ALA A N 1
ATOM 7419 C CA . ALA A 1 921 ? 23.156 72.688 37.688 1 91.06 921 ALA A CA 1
ATOM 7420 C C . ALA A 1 921 ? 23.797 72.125 38.938 1 91.06 921 ALA A C 1
ATOM 7422 O O . ALA A 1 921 ? 23.344 71.125 39.469 1 91.06 921 ALA A O 1
ATOM 7423 N N . VAL A 1 922 ? 24.828 72.75 39.438 1 90.75 922 VAL A N 1
ATOM 7424 C CA . VAL A 1 922 ? 25.562 72.312 40.625 1 90.75 922 VAL A CA 1
ATOM 7425 C C . VAL A 1 922 ? 24.656 72.438 41.844 1 90.75 922 VAL A C 1
ATOM 7427 O O . VAL A 1 922 ? 24.625 71.5 42.688 1 90.75 922 VAL A O 1
ATOM 7430 N N . TYR A 1 923 ? 23.969 73.562 41.844 1 91.06 923 TYR A N 1
ATOM 7431 C CA . TYR A 1 923 ? 23.078 73.75 43 1 91.06 923 TYR A CA 1
ATOM 7432 C C . TYR A 1 923 ? 21.953 72.688 43 1 91.06 923 TYR A C 1
ATOM 7434 O O . TYR A 1 923 ? 21.656 72.125 44.031 1 91.06 923 TYR A O 1
ATOM 7442 N N . CYS A 1 924 ? 21.297 72.562 41.906 1 90.44 924 CYS A N 1
ATOM 7443 C CA . CYS A 1 924 ? 20.172 71.625 41.844 1 90.44 924 CYS A CA 1
ATOM 7444 C C . CYS A 1 924 ? 20.641 70.188 42.156 1 90.44 924 CYS A C 1
ATOM 7446 O O . CYS A 1 924 ? 19.906 69.438 42.812 1 90.44 924 CYS A O 1
ATOM 7448 N N . PHE A 1 925 ? 21.797 69.75 41.719 1 90.88 925 PHE A N 1
ATOM 7449 C CA . PHE A 1 925 ? 22.312 68.438 41.969 1 90.88 925 PHE A CA 1
ATOM 7450 C C . PHE A 1 925 ? 22.625 68.188 43.438 1 90.88 925 PHE A C 1
ATOM 7452 O O . PHE A 1 925 ? 22.281 67.188 44.031 1 90.88 925 PHE A O 1
ATOM 7459 N N . LYS A 1 926 ? 23.266 69.188 44.094 1 89.25 926 LYS A N 1
ATOM 7460 C CA . LYS A 1 926 ? 23.641 69.125 45.5 1 89.25 926 LYS A CA 1
ATOM 7461 C C . LYS A 1 926 ? 22.406 69.125 46.406 1 89.25 926 LYS A C 1
ATOM 7463 O O . LYS A 1 926 ? 22.344 68.312 47.344 1 89.25 926 LYS A O 1
ATOM 7468 N N . GLU A 1 927 ? 21.562 69.938 46.062 1 88.88 927 GLU A N 1
ATOM 7469 C CA . GLU A 1 927 ? 20.328 69.938 46.844 1 88.88 927 GLU A CA 1
ATOM 7470 C C . GLU A 1 927 ? 19.547 68.688 46.719 1 88.88 927 GLU A C 1
ATOM 7472 O O . GLU A 1 927 ? 18.938 68.188 47.688 1 88.88 927 GLU A O 1
ATOM 7477 N N . SER A 1 928 ? 19.469 68.188 45.5 1 89.31 928 SER A N 1
ATOM 7478 C CA . SER A 1 928 ? 18.781 66.938 45.281 1 89.31 928 SER A CA 1
ATOM 7479 C C . SER A 1 928 ? 19.516 65.75 45.969 1 89.31 928 SER A C 1
ATOM 7481 O O . SER A 1 928 ? 18.891 64.812 46.406 1 89.31 928 SER A O 1
ATOM 7483 N N . GLN A 1 929 ? 20.812 65.812 45.969 1 88.25 929 GLN A N 1
ATOM 7484 C CA . GLN A 1 929 ? 21.609 64.75 46.656 1 88.25 929 GLN A CA 1
ATOM 7485 C C . GLN A 1 929 ? 21.344 64.75 48.156 1 88.25 929 GLN A C 1
ATOM 7487 O O . GLN A 1 929 ? 21.234 63.688 48.75 1 88.25 929 GLN A O 1
ATOM 7492 N N . LEU A 1 930 ? 21.234 65.875 48.688 1 87.06 930 LEU A N 1
ATOM 7493 C CA . LEU A 1 930 ? 20.938 66.062 50.094 1 87.06 930 LEU A CA 1
ATOM 7494 C C . LEU A 1 930 ? 19.547 65.5 50.406 1 87.06 930 LEU A C 1
ATOM 7496 O O . LEU A 1 930 ? 19.297 65 51.5 1 87.06 930 LEU A O 1
ATOM 7500 N N . ALA A 1 931 ? 18.703 65.75 49.5 1 84.44 931 ALA A N 1
ATOM 7501 C CA . ALA A 1 931 ? 17.328 65.25 49.688 1 84.44 931 ALA A CA 1
ATOM 7502 C C . ALA A 1 931 ? 17.172 63.812 49.312 1 84.44 931 ALA A C 1
ATOM 7504 O O . ALA A 1 931 ? 16.078 63.25 49.344 1 84.44 931 ALA A O 1
ATOM 7505 N N . GLY A 1 932 ? 18.203 63.094 48.906 1 82.56 932 GLY A N 1
ATOM 7506 C CA . GLY A 1 932 ? 18.203 61.688 48.625 1 82.56 932 GLY A CA 1
ATOM 7507 C C . GLY A 1 932 ? 17.656 61.375 47.219 1 82.56 932 GLY A C 1
ATOM 7508 O O . GLY A 1 932 ? 17.094 60.312 47 1 82.56 932 GLY A O 1
ATOM 7509 N N . PHE A 1 933 ? 17.641 62.406 46.312 1 85.25 933 PHE A N 1
ATOM 7510 C CA . PHE A 1 933 ? 17.188 62.281 44.938 1 85.25 933 PHE A CA 1
ATOM 7511 C C . PHE A 1 933 ? 15.758 61.75 44.875 1 85.25 933 PHE A C 1
ATOM 7513 O O . PHE A 1 933 ? 15.445 60.844 44.094 1 85.25 933 PHE A O 1
ATOM 7520 N N . ASN A 1 934 ? 14.906 62.25 45.781 1 83.19 934 ASN A N 1
ATOM 7521 C CA . ASN A 1 934 ? 13.492 61.875 45.812 1 83.19 934 ASN A CA 1
ATOM 7522 C C . ASN A 1 934 ? 12.773 62.281 44.531 1 83.19 934 ASN A C 1
ATOM 7524 O O . ASN A 1 934 ? 13.273 63.125 43.781 1 83.19 934 ASN A O 1
ATOM 7528 N N . GLU A 1 935 ? 11.648 61.719 44.219 1 83.81 935 GLU A N 1
ATOM 7529 C CA . GLU A 1 935 ? 10.852 62.062 43.062 1 83.81 935 GLU A CA 1
ATOM 7530 C C . GLU A 1 935 ? 10.5 63.531 43 1 83.81 935 GLU A C 1
ATOM 7532 O O . GLU A 1 935 ? 10.023 64.062 44 1 83.81 935 GLU A O 1
ATOM 7537 N N . GLY A 1 936 ? 10.711 64.125 41.969 1 82 936 GLY A N 1
ATOM 7538 C CA . GLY A 1 936 ? 10.398 65.562 41.812 1 82 936 GLY A CA 1
ATOM 7539 C C . GLY A 1 936 ? 11.477 66.5 42.344 1 82 936 GLY A C 1
ATOM 7540 O O . GLY A 1 936 ? 11.227 67.688 42.594 1 82 936 GLY A O 1
ATOM 7541 N N . CYS A 1 937 ? 12.648 65.938 42.531 1 86.06 937 CYS A N 1
ATOM 7542 C CA . CYS A 1 937 ? 13.742 66.75 43.031 1 86.06 937 CYS A CA 1
ATOM 7543 C C . CYS A 1 937 ? 14.141 67.812 42.031 1 86.06 937 CYS A C 1
ATOM 7545 O O . CYS A 1 937 ? 13.727 67.75 40.875 1 86.06 937 CYS A O 1
ATOM 7547 N N . LEU A 1 938 ? 14.898 68.75 42.5 1 87.44 938 LEU A N 1
ATOM 7548 C CA . LEU A 1 938 ? 15.234 69.938 41.719 1 87.44 938 LEU A CA 1
ATOM 7549 C C . LEU A 1 938 ? 16.062 69.562 40.5 1 87.44 938 LEU A C 1
ATOM 7551 O O . LEU A 1 938 ? 15.922 70.188 39.438 1 87.44 938 LEU A O 1
ATOM 7555 N N . PHE A 1 939 ? 16.875 68.625 40.719 1 89.5 939 PHE A N 1
ATOM 7556 C CA . PHE A 1 939 ? 17.734 68.188 39.594 1 89.5 939 PHE A CA 1
ATOM 7557 C C . PHE A 1 939 ? 16.922 67.562 38.5 1 89.5 939 PHE A C 1
ATOM 7559 O O . PHE A 1 939 ? 17.219 67.688 37.312 1 89.5 939 PHE A O 1
ATOM 7566 N N . GLU A 1 940 ? 15.945 66.812 38.812 1 90.12 940 GLU A N 1
ATOM 7567 C CA . GLU A 1 940 ? 15.047 66.188 37.844 1 90.12 940 GLU A CA 1
ATOM 7568 C C . GLU A 1 940 ? 14.328 67.25 37.031 1 90.12 940 GLU A C 1
ATOM 7570 O O . GLU A 1 940 ? 14.172 67.125 35.812 1 90.12 940 GLU A O 1
ATOM 7575 N N . LYS A 1 941 ? 13.898 68.25 37.656 1 88.75 941 LYS A N 1
ATOM 7576 C CA . LYS A 1 941 ? 13.234 69.375 36.969 1 88.75 941 LYS A CA 1
ATOM 7577 C C . LYS A 1 941 ? 14.203 70.125 36.062 1 88.75 941 LYS A C 1
ATOM 7579 O O . LYS A 1 941 ? 13.82 70.562 34.969 1 88.75 941 LYS A O 1
ATOM 7584 N N . PHE A 1 942 ? 15.398 70.312 36.625 1 89.19 942 PHE A N 1
ATOM 7585 C CA . PHE A 1 942 ? 16.438 70.875 35.812 1 89.19 942 PHE A CA 1
ATOM 7586 C C . PHE A 1 942 ? 16.672 70.062 34.531 1 89.19 942 PHE A C 1
ATOM 7588 O O . PHE A 1 942 ? 16.75 70.625 33.438 1 89.19 942 PHE A O 1
ATOM 7595 N N . MET A 1 943 ? 16.688 68.75 34.719 1 88.88 943 MET A N 1
ATOM 7596 C CA . MET A 1 943 ? 16.922 67.875 33.562 1 88.88 943 MET A CA 1
ATOM 7597 C C . MET A 1 943 ? 15.758 67.938 32.594 1 88.88 943 MET A C 1
ATOM 7599 O O . MET A 1 943 ? 15.969 67.938 31.375 1 88.88 943 MET A O 1
ATOM 7603 N N . ASP A 1 944 ? 14.609 68.062 33.031 1 88.25 944 ASP A N 1
ATOM 7604 C CA . ASP A 1 944 ? 13.445 68.188 32.156 1 88.25 944 ASP A CA 1
ATOM 7605 C C . ASP A 1 944 ? 13.5 69.438 31.328 1 88.25 944 ASP A C 1
ATOM 7607 O O . ASP A 1 944 ? 13.094 69.438 30.172 1 88.25 944 ASP A O 1
ATOM 7611 N N . SER A 1 945 ? 13.992 70.438 31.953 1 87.25 945 SER A N 1
ATOM 7612 C CA . SER A 1 945 ? 14.125 71.75 31.266 1 87.25 945 SER A CA 1
ATOM 7613 C C . SER A 1 945 ? 15.211 71.688 30.188 1 87.25 945 SER A C 1
ATOM 7615 O O . SER A 1 945 ? 15.078 72.25 29.125 1 87.25 945 SER A O 1
ATOM 7617 N N . VAL A 1 946 ? 16.328 71 30.578 1 87.5 946 VAL A N 1
ATOM 7618 C CA . VAL A 1 946 ? 17.406 70.875 29.609 1 87.5 946 VAL A CA 1
ATOM 7619 C C . VAL A 1 946 ? 16.891 70.062 28.406 1 87.5 946 VAL A C 1
ATOM 7621 O O . VAL A 1 946 ? 17.266 70.375 27.266 1 87.5 946 VAL A O 1
ATOM 7624 N N . LYS A 1 947 ? 16.078 69.062 28.641 1 88.94 947 LYS A N 1
ATOM 7625 C CA . LYS A 1 947 ? 15.492 68.25 27.562 1 88.94 947 LYS A CA 1
ATOM 7626 C C . LYS A 1 947 ? 14.711 69.125 26.594 1 88.94 947 LYS A C 1
ATOM 7628 O O . LYS A 1 947 ? 14.805 69 25.375 1 88.94 947 LYS A O 1
ATOM 7633 N N . TYR A 1 948 ? 14.047 70 27.094 1 86.56 948 TYR A N 1
ATOM 7634 C CA . TYR A 1 948 ? 13.211 70.875 26.297 1 86.56 948 TYR A CA 1
ATOM 7635 C C . TYR A 1 948 ? 14.062 71.875 25.469 1 86.56 948 TYR A C 1
ATOM 7637 O O . TYR A 1 948 ? 13.625 72.312 24.406 1 86.56 948 TYR A O 1
ATOM 7645 N N . ILE A 1 949 ? 15.312 72.188 25.953 1 86.38 949 ILE A N 1
ATOM 7646 C CA . ILE A 1 949 ? 16.219 73 25.188 1 86.38 949 ILE A CA 1
ATOM 7647 C C . ILE A 1 949 ? 16.594 72.312 23.875 1 86.38 949 ILE A C 1
ATOM 7649 O O . ILE A 1 949 ? 16.688 73 22.828 1 86.38 949 ILE A O 1
ATOM 7653 N N . PHE A 1 950 ? 16.734 71.062 23.953 1 86.94 950 PHE A N 1
ATOM 7654 C CA . PHE A 1 950 ? 17.156 70.312 22.781 1 86.94 950 PHE A CA 1
ATOM 7655 C C . PHE A 1 950 ? 15.977 70 21.875 1 86.94 950 PHE A C 1
ATOM 7657 O O . PHE A 1 950 ? 16.125 69.938 20.641 1 86.94 950 PHE A O 1
ATOM 7664 N N . THR A 1 951 ? 14.766 69.688 22.406 1 81.38 951 THR A N 1
ATOM 7665 C CA . THR A 1 951 ? 13.594 69.438 21.594 1 81.38 951 THR A CA 1
ATOM 7666 C C . THR A 1 951 ? 12.969 70.688 21.062 1 81.38 951 THR A C 1
ATOM 7668 O O . THR A 1 951 ? 12.266 70.688 20.062 1 81.38 951 THR A O 1
ATOM 7671 N N . GLY A 1 952 ? 13.25 71.562 21.844 1 72.81 952 GLY A N 1
ATOM 7672 C CA . GLY A 1 952 ? 12.648 72.875 21.5 1 72.81 952 GLY A CA 1
ATOM 7673 C C . GLY A 1 952 ? 13.43 73.625 20.453 1 72.81 952 GLY A C 1
ATOM 7674 O O . GLY A 1 952 ? 14.195 73 19.688 1 72.81 952 GLY A O 1
ATOM 7675 N N . LYS A 1 953 ? 13.344 74.938 20.297 1 65.69 953 LYS A N 1
ATOM 7676 C CA . LYS A 1 953 ? 13.711 75.812 19.188 1 65.69 953 LYS A CA 1
ATOM 7677 C C . LYS A 1 953 ? 15.023 76.5 19.484 1 65.69 953 LYS A C 1
ATOM 7679 O O . LYS A 1 953 ? 15.258 77.625 18.969 1 65.69 953 LYS A O 1
ATOM 7684 N N . CYS A 1 954 ? 15.914 75.938 20.438 1 73.44 954 CYS A N 1
ATOM 7685 C CA . CYS A 1 954 ? 17.172 76.688 20.547 1 73.44 954 CYS A CA 1
ATOM 7686 C C . CYS A 1 954 ? 18.047 76.438 19.312 1 73.44 954 CYS A C 1
ATOM 7688 O O . CYS A 1 954 ? 18.328 75.312 18.969 1 73.44 954 CYS A O 1
ATOM 7690 N N . GLU A 1 955 ? 18.359 77.438 18.594 1 74.88 955 GLU A N 1
ATOM 7691 C CA . GLU A 1 955 ? 19.062 77.375 17.328 1 74.88 955 GLU A CA 1
ATOM 7692 C C . GLU A 1 955 ? 20.531 77.75 17.484 1 74.88 955 GLU A C 1
ATOM 7694 O O . GLU A 1 955 ? 21.312 77.625 16.531 1 74.88 955 GLU A O 1
ATOM 7699 N N . VAL A 1 956 ? 20.984 78.125 18.812 1 84.12 956 VAL A N 1
ATOM 7700 C CA . VAL A 1 956 ? 22.359 78.562 19 1 84.12 956 VAL A CA 1
ATOM 7701 C C . VAL A 1 956 ? 23.234 77.375 19.359 1 84.12 956 VAL A C 1
ATOM 7703 O O . VAL A 1 956 ? 23.109 76.812 20.453 1 84.12 956 VAL A O 1
ATOM 7706 N N . PRO A 1 957 ? 24.031 76.812 18.562 1 86.81 957 PRO A N 1
ATOM 7707 C CA . PRO A 1 957 ? 24.828 75.625 18.766 1 86.81 957 PRO A CA 1
ATOM 7708 C C . PRO A 1 957 ? 25.719 75.75 20.016 1 86.81 957 PRO A C 1
ATOM 7710 O O . PRO A 1 957 ? 25.922 74.75 20.703 1 86.81 957 PRO A O 1
ATOM 7713 N N . GLU A 1 958 ? 26.203 76.938 20.297 1 87.38 958 GLU A N 1
ATOM 7714 C CA . GLU A 1 958 ? 27.109 77.125 21.422 1 87.38 958 GLU A CA 1
ATOM 7715 C C . GLU A 1 958 ? 26.391 76.875 22.75 1 87.38 958 GLU A C 1
ATOM 7717 O O . GLU A 1 958 ? 26.984 76.375 23.703 1 87.38 958 GLU A O 1
ATOM 7722 N N . VAL A 1 959 ? 25.172 77.312 22.734 1 87.94 959 VAL A N 1
ATOM 7723 C CA . VAL A 1 959 ? 24.375 77.062 23.922 1 87.94 959 VAL A CA 1
ATOM 7724 C C . VAL A 1 959 ? 24.125 75.562 24.094 1 87.94 959 VAL A C 1
ATOM 7726 O O . VAL A 1 959 ? 24.188 75.062 25.219 1 87.94 959 VAL A O 1
ATOM 7729 N N . LEU A 1 960 ? 23.875 74.938 23.016 1 89.12 960 LEU A N 1
ATOM 7730 C CA . LEU A 1 960 ? 23.672 73.5 23.062 1 89.12 960 LEU A CA 1
ATOM 7731 C C . LEU A 1 960 ? 24.922 72.75 23.547 1 89.12 960 LEU A C 1
ATOM 7733 O O . LEU A 1 960 ? 24.828 71.75 24.266 1 89.12 960 LEU A O 1
ATOM 7737 N N . ASP A 1 961 ? 26.016 73.25 23.203 1 89.81 961 ASP A N 1
ATOM 7738 C CA . ASP A 1 961 ? 27.281 72.625 23.641 1 89.81 961 ASP A CA 1
ATOM 7739 C C . ASP A 1 961 ? 27.453 72.75 25.156 1 89.81 961 ASP A C 1
ATOM 7741 O O . ASP A 1 961 ? 27.984 71.875 25.797 1 89.81 961 ASP A O 1
ATOM 7745 N N . ILE A 1 962 ? 27.047 73.938 25.672 1 89.81 962 ILE A N 1
ATOM 7746 C CA . ILE A 1 962 ? 27.172 74.125 27.109 1 89.81 962 ILE A CA 1
ATOM 7747 C C . ILE A 1 962 ? 26.344 73.125 27.875 1 89.81 962 ILE A C 1
ATOM 7749 O O . ILE A 1 962 ? 26.844 72.5 28.812 1 89.81 962 ILE A O 1
ATOM 7753 N N . PHE A 1 963 ? 25.172 72.938 27.406 1 90.44 963 PHE A N 1
ATOM 7754 C CA . PHE A 1 963 ? 24.297 72 28.125 1 90.44 963 PHE A CA 1
ATOM 7755 C C . PHE A 1 963 ? 24.703 70.562 27.875 1 90.44 963 PHE A C 1
ATOM 7757 O O . PHE A 1 963 ? 24.516 69.688 28.734 1 90.44 963 PHE A O 1
ATOM 7764 N N . THR A 1 964 ? 25.203 70.25 26.719 1 91.62 964 THR A N 1
ATOM 7765 C CA . THR A 1 964 ? 25.75 68.938 26.453 1 91.62 964 THR A CA 1
ATOM 7766 C C . THR A 1 964 ? 26.875 68.562 27.438 1 91.62 964 THR A C 1
ATOM 7768 O O . THR A 1 964 ? 26.906 67.5 27.984 1 91.62 964 THR A O 1
ATOM 7771 N N . LEU A 1 965 ? 27.734 69.562 27.672 1 90.88 965 LEU A N 1
ATOM 7772 C CA . LEU A 1 965 ? 28.859 69.375 28.594 1 90.88 965 LEU A CA 1
ATOM 7773 C C . LEU A 1 965 ? 28.359 69.188 30.031 1 90.88 965 LEU A C 1
ATOM 7775 O O . LEU A 1 965 ? 28.922 68.375 30.781 1 90.88 965 LEU A O 1
ATOM 7779 N N . ILE A 1 966 ? 27.375 69.875 30.328 1 90 966 ILE A N 1
ATOM 7780 C CA . ILE A 1 966 ? 26.812 69.75 31.672 1 90 966 ILE A CA 1
ATOM 7781 C C . ILE A 1 966 ? 26.219 68.375 31.875 1 90 966 ILE A C 1
ATOM 7783 O O . ILE A 1 966 ? 26.453 67.75 32.906 1 90 966 ILE A O 1
ATOM 7787 N N . VAL A 1 967 ? 25.453 67.875 30.938 1 91.44 967 VAL A N 1
ATOM 7788 C CA . VAL A 1 967 ? 24.812 66.562 31.047 1 91.44 967 VAL A CA 1
ATOM 7789 C C . VAL A 1 967 ? 25.875 65.5 31.125 1 91.44 967 VAL A C 1
ATOM 7791 O O . VAL A 1 967 ? 25.75 64.562 31.891 1 91.44 967 VAL A O 1
ATOM 7794 N N . GLU A 1 968 ? 26.906 65.562 30.375 1 89.94 968 GLU A N 1
ATOM 7795 C CA . GLU A 1 968 ? 27.984 64.562 30.312 1 89.94 968 GLU A CA 1
ATOM 7796 C C . GLU A 1 968 ? 28.688 64.375 31.656 1 89.94 968 GLU A C 1
ATOM 7798 O O . GLU A 1 968 ? 29.188 63.344 32 1 89.94 968 GLU A O 1
ATOM 7803 N N . ARG A 1 969 ? 28.641 65.312 32.469 1 88.19 969 ARG A N 1
ATOM 7804 C CA . ARG A 1 969 ? 29.391 65.375 33.719 1 88.19 969 ARG A CA 1
ATOM 7805 C C . ARG A 1 969 ? 28.688 64.562 34.812 1 88.19 969 ARG A C 1
ATOM 7807 O O . ARG A 1 969 ? 29.312 64.125 35.75 1 88.19 969 ARG A O 1
ATOM 7814 N N . TYR A 1 970 ? 27.469 64.312 34.594 1 88.81 970 TYR A N 1
ATOM 7815 C CA . TYR A 1 970 ? 26.734 63.781 35.75 1 88.81 970 TYR A CA 1
ATOM 7816 C C . TYR A 1 970 ? 26.406 62.312 35.5 1 88.81 970 TYR A C 1
ATOM 7818 O O . TYR A 1 970 ? 25.75 61.688 36.344 1 88.81 970 TYR A O 1
ATOM 7826 N N . MET A 1 971 ? 26.781 61.625 34.562 1 87.31 971 MET A N 1
ATOM 7827 C CA . MET A 1 971 ? 26.422 60.219 34.281 1 87.31 971 MET A CA 1
ATOM 7828 C C . MET A 1 971 ? 26.953 59.312 35.375 1 87.31 971 MET A C 1
ATOM 7830 O O . MET A 1 971 ? 26.234 58.406 35.844 1 87.31 971 MET A O 1
ATOM 7834 N N . ASP A 1 972 ? 28.109 59.531 35.875 1 85.25 972 ASP A N 1
ATOM 7835 C CA . ASP A 1 972 ? 28.781 58.625 36.781 1 85.25 972 ASP A CA 1
ATOM 7836 C C . ASP A 1 972 ? 28.281 58.812 38.219 1 85.25 972 ASP A C 1
ATOM 7838 O O . ASP A 1 972 ? 28.438 57.938 39.062 1 85.25 972 ASP A O 1
ATOM 7842 N N . SER A 1 973 ? 27.609 59.906 38.469 1 84.88 973 SER A N 1
ATOM 7843 C CA . SER A 1 973 ? 27.203 60.219 39.812 1 84.88 973 SER A CA 1
ATOM 7844 C C . SER A 1 973 ? 25.844 59.625 40.156 1 84.88 973 SER A C 1
ATOM 7846 O O . SER A 1 973 ? 25.391 59.75 41.312 1 84.88 973 SER A O 1
ATOM 7848 N N . MET A 1 974 ? 25.281 59.031 39.25 1 85.88 974 MET A N 1
ATOM 7849 C CA . MET A 1 974 ? 23.938 58.5 39.5 1 85.88 974 MET A CA 1
ATOM 7850 C C . MET A 1 974 ? 23.969 56.969 39.562 1 85.88 974 MET A C 1
ATOM 7852 O O . MET A 1 974 ? 24.781 56.312 38.906 1 85.88 974 MET A O 1
ATOM 7856 N N . ASP A 1 975 ? 23.047 56.5 40.406 1 86.38 975 ASP A N 1
ATOM 7857 C CA . ASP A 1 975 ? 22.922 55.062 40.5 1 86.38 975 ASP A CA 1
ATOM 7858 C C . ASP A 1 975 ? 22.094 54.5 39.344 1 86.38 975 ASP A C 1
ATOM 7860 O O . ASP A 1 975 ? 21.109 55.125 38.938 1 86.38 975 ASP A O 1
ATOM 7864 N N . VAL A 1 976 ? 22.375 53.312 38.906 1 86.31 976 VAL A N 1
ATOM 7865 C CA . VAL A 1 976 ? 21.797 52.688 37.75 1 86.31 976 VAL A CA 1
ATOM 7866 C C . VAL A 1 976 ? 20.312 52.406 37.969 1 86.31 976 VAL A C 1
ATOM 7868 O O . VAL A 1 976 ? 19.484 52.531 37.062 1 86.31 976 VAL A O 1
ATOM 7871 N N . ASP A 1 977 ? 19.875 52.062 39.125 1 83.5 977 ASP A N 1
ATOM 7872 C CA . ASP A 1 977 ? 18.5 51.656 39.406 1 83.5 977 ASP A CA 1
ATOM 7873 C C . ASP A 1 977 ? 17.672 52.812 39.906 1 83.5 977 ASP A C 1
ATOM 7875 O O . ASP A 1 977 ? 16.484 52.656 40.25 1 83.5 977 ASP A O 1
ATOM 7879 N N . SER A 1 978 ? 18.188 54.031 39.719 1 85.31 978 SER A N 1
ATOM 7880 C CA . SER A 1 978 ? 17.469 55.156 40.281 1 85.31 978 SER A CA 1
ATOM 7881 C C . SER A 1 978 ? 16.531 55.781 39.25 1 85.31 978 SER A C 1
ATOM 7883 O O . SER A 1 978 ? 16.75 55.656 38.031 1 85.31 978 SER A O 1
ATOM 7885 N N . ARG A 1 979 ? 15.461 56.312 39.719 1 86 979 ARG A N 1
ATOM 7886 C CA . ARG A 1 979 ? 14.523 57.062 38.875 1 86 979 ARG A CA 1
ATOM 7887 C C . ARG A 1 979 ? 15.195 58.25 38.188 1 86 979 ARG A C 1
ATOM 7889 O O . ARG A 1 979 ? 14.859 58.594 37.062 1 86 979 ARG A O 1
ATOM 7896 N N . LEU A 1 980 ? 16.141 58.719 38.938 1 88.06 980 LEU A N 1
ATOM 7897 C CA . LEU A 1 980 ? 16.891 59.844 38.375 1 88.06 980 LEU A CA 1
ATOM 7898 C C . LEU A 1 980 ? 17.656 59.438 37.125 1 88.06 980 LEU A C 1
ATOM 7900 O O . LEU A 1 980 ? 17.734 60.219 36.156 1 88.06 980 LEU A O 1
ATOM 7904 N N . PHE A 1 981 ? 18.141 58.281 37.188 1 90.56 981 PHE A N 1
ATOM 7905 C CA . PHE A 1 981 ? 18.891 57.812 36 1 90.56 981 PHE A CA 1
ATOM 7906 C C . PHE A 1 981 ? 17.969 57.594 34.812 1 90.56 981 PHE A C 1
ATOM 7908 O O . PHE A 1 981 ? 18.375 57.781 33.688 1 90.56 981 PHE A O 1
ATOM 7915 N N . GLU A 1 982 ? 16.781 57.25 35.062 1 90.44 982 GLU A N 1
ATOM 7916 C CA . GLU A 1 982 ? 15.797 57.094 34 1 90.44 982 GLU A CA 1
ATOM 7917 C C . GLU A 1 982 ? 15.539 58.438 33.281 1 90.44 982 GLU A C 1
ATOM 7919 O O . GLU A 1 982 ? 15.461 58.5 32.062 1 90.44 982 GLU A O 1
ATOM 7924 N N . ARG A 1 983 ? 15.398 59.406 34.094 1 88.81 983 ARG A N 1
ATOM 7925 C CA . ARG A 1 983 ? 15.188 60.75 33.531 1 88.81 983 ARG A CA 1
ATOM 7926 C C . ARG A 1 983 ? 16.438 61.219 32.812 1 88.81 983 ARG A C 1
ATOM 7928 O O . ARG A 1 983 ? 16.328 61.938 31.797 1 88.81 983 ARG A O 1
ATOM 7935 N N . TYR A 1 984 ? 17.531 60.938 33.5 1 91.5 984 TYR A N 1
ATOM 7936 C CA . TYR A 1 984 ? 18.797 61.281 32.844 1 91.5 984 TYR A CA 1
ATOM 7937 C C . TYR A 1 984 ? 18.891 60.625 31.484 1 91.5 984 TYR A C 1
ATOM 7939 O O . TYR A 1 984 ? 19.344 61.25 30.516 1 91.5 984 TYR A O 1
ATOM 7947 N N . THR A 1 985 ? 18.453 59.375 31.359 1 93.25 985 THR A N 1
ATOM 7948 C CA . THR A 1 985 ? 18.484 58.625 30.094 1 93.25 985 THR A CA 1
ATOM 7949 C C . THR A 1 985 ? 17.625 59.312 29.047 1 93.25 985 THR A C 1
ATOM 7951 O O . THR A 1 985 ? 17.984 59.344 27.875 1 93.25 985 THR A O 1
ATOM 7954 N N . GLU A 1 986 ? 16.516 59.844 29.391 1 91.44 986 GLU A N 1
ATOM 7955 C CA . GLU A 1 986 ? 15.617 60.531 28.469 1 91.44 986 GLU A CA 1
ATOM 7956 C C . GLU A 1 986 ? 16.281 61.781 27.891 1 91.44 986 GLU A C 1
ATOM 7958 O O . GLU A 1 986 ? 16.078 62.094 26.719 1 91.44 986 GLU A O 1
ATOM 7963 N N . VAL A 1 987 ? 17.078 62.406 28.703 1 91.62 987 VAL A N 1
ATOM 7964 C CA . VAL A 1 987 ? 17.75 63.625 28.25 1 91.62 987 VAL A CA 1
ATOM 7965 C C . VAL A 1 987 ? 18.891 63.281 27.297 1 91.62 987 VAL A C 1
ATOM 7967 O O . VAL A 1 987 ? 19.078 63.938 26.281 1 91.62 987 VAL A O 1
ATOM 7970 N N . VAL A 1 988 ? 19.641 62.281 27.688 1 91.94 988 VAL A N 1
ATOM 7971 C CA . VAL A 1 988 ? 20.75 61.844 26.844 1 91.94 988 VAL A CA 1
ATOM 7972 C C . VAL A 1 988 ? 20.234 61.438 25.469 1 91.94 988 VAL A C 1
ATOM 7974 O O . VAL A 1 988 ? 20.938 61.656 24.453 1 91.94 988 VAL A O 1
ATOM 7977 N N . ALA A 1 989 ? 19.047 60.938 25.344 1 91.19 989 ALA A N 1
ATOM 7978 C CA . ALA A 1 989 ? 18.469 60.438 24.109 1 91.19 989 ALA A CA 1
ATOM 7979 C C . ALA A 1 989 ? 18.25 61.562 23.109 1 91.19 989 ALA A C 1
ATOM 7981 O O . ALA A 1 989 ? 18.188 61.312 21.906 1 91.19 989 ALA A O 1
ATOM 7982 N N . VAL A 1 990 ? 18.156 62.812 23.594 1 88.94 990 VAL A N 1
ATOM 7983 C CA . VAL A 1 990 ? 17.859 63.938 22.719 1 88.94 990 VAL A CA 1
ATOM 7984 C C . VAL A 1 990 ? 19.125 64.75 22.406 1 88.94 990 VAL A C 1
ATOM 7986 O O . VAL A 1 990 ? 19.125 65.625 21.594 1 88.94 990 VAL A O 1
ATOM 7989 N N . LEU A 1 991 ? 20.297 64.312 22.891 1 90 991 LEU A N 1
ATOM 7990 C CA . LEU A 1 991 ? 21.578 64.938 22.641 1 90 991 LEU A CA 1
ATOM 7991 C C . LEU A 1 991 ? 22.047 64.688 21.203 1 90 991 LEU A C 1
ATOM 7993 O O . LEU A 1 991 ? 21.516 63.781 20.531 1 90 991 LEU A O 1
ATOM 7997 N N . PRO A 1 992 ? 23 65.562 20.703 1 87.06 992 PRO A N 1
ATOM 7998 C CA . PRO A 1 992 ? 23.547 65.25 19.375 1 87.06 992 PRO A CA 1
ATOM 7999 C C . PRO A 1 992 ? 24.266 63.938 19.297 1 87.06 992 PRO A C 1
ATOM 8001 O O . PRO A 1 992 ? 24.812 63.469 20.312 1 87.06 992 PRO A O 1
ATOM 8004 N N . GLN A 1 993 ? 24.297 63.344 18.266 1 89 993 GLN A N 1
ATOM 8005 C CA . GLN A 1 993 ? 24.766 62 18.031 1 89 993 GLN A CA 1
ATOM 8006 C C . GLN A 1 993 ? 26.188 61.812 18.516 1 89 993 GLN A C 1
ATOM 8008 O O . GLN A 1 993 ? 26.531 60.781 19.109 1 89 993 GLN A O 1
ATOM 8013 N N . ASN A 1 994 ? 27 62.781 18.297 1 88.81 994 ASN A N 1
ATOM 8014 C CA . ASN A 1 994 ? 28.406 62.688 18.688 1 88.81 994 ASN A CA 1
ATOM 8015 C C . ASN A 1 994 ? 28.562 62.625 20.203 1 88.81 994 ASN A C 1
ATOM 8017 O O . ASN A 1 994 ? 29.438 61.906 20.703 1 88.81 994 ASN A O 1
ATOM 8021 N N . ALA A 1 995 ? 27.734 63.375 20.859 1 90.19 995 ALA A N 1
ATOM 8022 C CA . ALA A 1 995 ? 27.797 63.344 22.328 1 90.19 995 ALA A CA 1
ATOM 8023 C C . ALA A 1 995 ? 27.281 62 22.875 1 90.19 995 ALA A C 1
ATOM 8025 O O . ALA A 1 995 ? 27.828 61.5 23.859 1 90.19 995 ALA A O 1
ATOM 8026 N N . ILE A 1 996 ? 26.281 61.5 22.266 1 92.88 996 ILE A N 1
ATOM 8027 C CA . ILE A 1 996 ? 25.75 60.219 22.688 1 92.88 996 ILE A CA 1
ATOM 8028 C C . ILE A 1 996 ? 26.812 59.125 22.516 1 92.88 996 ILE A C 1
ATOM 8030 O O . ILE A 1 996 ? 27.031 58.312 23.406 1 92.88 996 ILE A O 1
ATOM 8034 N N . GLU A 1 997 ? 27.438 59.125 21.406 1 91.69 997 GLU A N 1
ATOM 8035 C CA . GLU A 1 997 ? 28.469 58.125 21.109 1 91.69 997 GLU A CA 1
ATOM 8036 C C . GLU A 1 997 ? 29.656 58.25 22.062 1 91.69 997 GLU A C 1
ATOM 8038 O O . GLU A 1 997 ? 30.219 57.25 22.484 1 91.69 997 GLU A O 1
ATOM 8043 N N . GLY A 1 998 ? 30.031 59.438 22.344 1 88.56 998 GLY A N 1
ATOM 8044 C CA . GLY A 1 998 ? 31.125 59.656 23.281 1 88.56 998 GLY A CA 1
ATOM 8045 C C . GLY A 1 998 ? 30.812 59.156 24.688 1 88.56 998 GLY A C 1
ATOM 8046 O O . GLY A 1 998 ? 31.703 58.656 25.375 1 88.56 998 GLY A O 1
ATOM 8047 N N . LEU A 1 999 ? 29.594 59.219 24.969 1 89.62 999 LEU A N 1
ATOM 8048 C CA . LEU A 1 999 ? 29.172 58.844 26.328 1 89.62 999 LEU A CA 1
ATOM 8049 C C . LEU A 1 999 ? 28.906 57.344 26.438 1 89.62 999 LEU A C 1
ATOM 8051 O O . LEU A 1 999 ? 29.109 56.75 27.5 1 89.62 999 LEU A O 1
ATOM 8055 N N . THR A 1 1000 ? 28.484 56.719 25.359 1 92.25 1000 THR A N 1
ATOM 8056 C CA . THR A 1 1000 ? 27.906 55.406 25.531 1 92.25 1000 THR A CA 1
ATOM 8057 C C . THR A 1 1000 ? 28.672 54.375 24.719 1 92.25 1000 THR A C 1
ATOM 8059 O O . THR A 1 1000 ? 28.375 53.188 24.797 1 92.25 1000 THR A O 1
ATOM 8062 N N . THR A 1 1001 ? 29.609 54.688 23.906 1 93.06 1001 THR A N 1
ATOM 8063 C CA . THR A 1 1001 ? 30.375 53.719 23.141 1 93.06 1001 THR A CA 1
ATOM 8064 C C . THR A 1 1001 ? 31.594 53.25 23.938 1 93.06 1001 THR A C 1
ATOM 8066 O O . THR A 1 1001 ? 32.531 54.031 24.156 1 93.06 1001 THR A O 1
ATOM 8069 N N . PRO A 1 1002 ? 31.609 52.031 24.234 1 91.56 1002 PRO A N 1
ATOM 8070 C CA . PRO A 1 1002 ? 32.719 51.5 25.062 1 91.56 1002 PRO A CA 1
ATOM 8071 C C . PRO A 1 1002 ? 34.062 51.594 24.359 1 91.56 1002 PRO A C 1
ATOM 8073 O O . PRO A 1 1002 ? 35.094 51.75 25.016 1 91.56 1002 PRO A O 1
ATOM 8076 N N . ALA A 1 1003 ? 34.125 51.5 23.062 1 88.12 1003 ALA A N 1
ATOM 8077 C CA . ALA A 1 1003 ? 35.375 51.531 22.312 1 88.12 1003 ALA A CA 1
ATOM 8078 C C . ALA A 1 1003 ? 36.062 52.875 22.484 1 88.12 1003 ALA A C 1
ATOM 8080 O O . ALA A 1 1003 ? 37.281 53 22.344 1 88.12 1003 ALA A O 1
ATOM 8081 N N . ASN A 1 1004 ? 35.344 53.875 22.828 1 87.38 1004 ASN A N 1
ATOM 8082 C CA . ASN A 1 1004 ? 35.906 55.25 22.969 1 87.38 1004 ASN A CA 1
ATOM 8083 C C . ASN A 1 1004 ? 36.438 55.5 24.375 1 87.38 1004 ASN A C 1
ATOM 8085 O O . ASN A 1 1004 ? 37.062 56.5 24.641 1 87.38 1004 ASN A O 1
ATOM 8089 N N . TRP A 1 1005 ? 36.25 54.438 25.203 1 87.69 1005 TRP A N 1
ATOM 8090 C CA . TRP A 1 1005 ? 36.719 54.594 26.578 1 87.69 1005 TRP A CA 1
ATOM 8091 C C . TRP A 1 1005 ? 38.094 54 26.766 1 87.69 1005 TRP A C 1
ATOM 8093 O O . TRP A 1 1005 ? 38.5 53.062 26.062 1 87.69 1005 TRP A O 1
ATOM 8103 N N . TRP A 1 1006 ? 38.875 54.594 27.641 1 80.88 1006 TRP A N 1
ATOM 8104 C CA . TRP A 1 1006 ? 40.188 54.062 27.953 1 80.88 1006 TRP A CA 1
ATOM 8105 C C . TRP A 1 1006 ? 40.094 52.719 28.688 1 80.88 1006 TRP A C 1
ATOM 8107 O O . TRP A 1 1006 ? 40.906 51.812 28.422 1 80.88 1006 TRP A O 1
ATOM 8117 N N . GLU A 1 1007 ? 39.25 52.719 29.688 1 85.44 1007 GLU A N 1
ATOM 8118 C CA . GLU A 1 1007 ? 38.906 51.5 30.406 1 85.44 1007 GLU A CA 1
ATOM 8119 C C . GLU A 1 1007 ? 37.375 51.281 30.406 1 85.44 1007 GLU A C 1
ATOM 8121 O O . GLU A 1 1007 ? 36.625 52.25 30.297 1 85.44 1007 GLU A O 1
ATOM 8126 N N . THR A 1 1008 ? 37.031 50 30.297 1 86.81 1008 THR A N 1
ATOM 8127 C CA . THR A 1 1008 ? 35.594 49.75 30.25 1 86.81 1008 THR A CA 1
ATOM 8128 C C . THR A 1 1008 ? 35.094 49.25 31.594 1 86.81 1008 THR A C 1
ATOM 8130 O O . THR A 1 1008 ? 34.875 48.031 31.781 1 86.81 1008 THR A O 1
ATOM 8133 N N . PRO A 1 1009 ? 34.875 50.156 32.531 1 88.62 1009 PRO A N 1
ATOM 8134 C CA . PRO A 1 1009 ? 34.312 49.688 33.781 1 88.62 1009 PRO A CA 1
ATOM 8135 C C . PRO A 1 1009 ? 32.906 49.125 33.625 1 88.62 1009 PRO A C 1
ATOM 8137 O O . PRO A 1 1009 ? 32.125 49.594 32.812 1 88.62 1009 PRO A O 1
ATOM 8140 N N . ILE A 1 1010 ? 32.531 48.156 34.5 1 90.62 1010 ILE A N 1
ATOM 8141 C CA . ILE A 1 1010 ? 31.281 47.438 34.375 1 90.62 1010 ILE A CA 1
ATOM 8142 C C . ILE A 1 1010 ? 30.109 48.344 34.688 1 90.62 1010 ILE A C 1
ATOM 8144 O O . ILE A 1 1010 ? 29.031 48.25 34.094 1 90.62 1010 ILE A O 1
ATOM 8148 N N . GLY A 1 1011 ? 30.312 49.188 35.656 1 89 1011 GLY A N 1
ATOM 8149 C CA . GLY A 1 1011 ? 29.266 50.125 36 1 89 1011 GLY A CA 1
ATOM 8150 C C . GLY A 1 1011 ? 28.875 51.062 34.875 1 89 1011 GLY A C 1
ATOM 8151 O O . GLY A 1 1011 ? 27.688 51.312 34.625 1 89 1011 GLY A O 1
ATOM 8152 N N . LYS A 1 1012 ? 29.891 51.562 34.188 1 90.62 1012 LYS A N 1
ATOM 8153 C CA . LYS A 1 1012 ? 29.656 52.438 33.062 1 90.62 1012 LYS A CA 1
ATOM 8154 C C . LYS A 1 1012 ? 29.031 51.688 31.891 1 90.62 1012 LYS A C 1
ATOM 8156 O O . LYS A 1 1012 ? 28.188 52.219 31.172 1 90.62 1012 LYS A O 1
ATOM 8161 N N . LEU A 1 1013 ? 29.469 50.469 31.766 1 93.12 1013 LEU A N 1
ATOM 8162 C CA . LEU A 1 1013 ? 28.922 49.625 30.703 1 93.12 1013 LEU A CA 1
ATOM 8163 C C . LEU A 1 1013 ? 27.453 49.344 30.922 1 93.12 1013 LEU A C 1
ATOM 8165 O O . LEU A 1 1013 ? 26.656 49.344 29.969 1 93.12 1013 LEU A O 1
ATOM 8169 N N . LYS A 1 1014 ? 27.047 49.062 32.125 1 94.12 1014 LYS A N 1
ATOM 8170 C CA . LYS A 1 1014 ? 25.656 48.812 32.469 1 94.12 1014 LYS A CA 1
ATOM 8171 C C . LYS A 1 1014 ? 24.797 50.031 32.219 1 94.12 1014 LYS A C 1
ATOM 8173 O O . LYS A 1 1014 ? 23.672 49.938 31.703 1 94.12 1014 LYS A O 1
ATOM 8178 N N . LYS A 1 1015 ? 25.344 51.188 32.531 1 93.5 1015 LYS A N 1
ATOM 8179 C CA . LYS A 1 1015 ? 24.625 52.438 32.281 1 93.5 1015 LYS A CA 1
ATOM 8180 C C . LYS A 1 1015 ? 24.469 52.688 30.797 1 93.5 1015 LYS A C 1
ATOM 8182 O O . LYS A 1 1015 ? 23.406 53.125 30.328 1 93.5 1015 LYS A O 1
ATOM 8187 N N . ALA A 1 1016 ? 25.578 52.5 30.078 1 94.12 1016 ALA A N 1
ATOM 8188 C CA . ALA A 1 1016 ? 25.516 52.656 28.625 1 94.12 1016 ALA A CA 1
ATOM 8189 C C . ALA A 1 1016 ? 24.484 51.719 28 1 94.12 1016 ALA A C 1
ATOM 8191 O O . ALA A 1 1016 ? 23.828 52.062 27.031 1 94.12 1016 ALA A O 1
ATOM 8192 N N . THR A 1 1017 ? 24.359 50.469 28.547 1 95.25 1017 THR A N 1
ATOM 8193 C CA . THR A 1 1017 ? 23.391 49.5 28.062 1 95.25 1017 THR A CA 1
ATOM 8194 C C . THR A 1 1017 ? 21.953 50 28.234 1 95.25 1017 THR A C 1
ATOM 8196 O O . THR A 1 1017 ? 21.125 49.875 27.328 1 95.25 1017 THR A O 1
ATOM 8199 N N . ILE A 1 1018 ? 21.672 50.562 29.359 1 94.75 1018 ILE A N 1
ATOM 8200 C CA . ILE A 1 1018 ? 20.328 51.062 29.672 1 94.75 1018 ILE A CA 1
ATOM 8201 C C . ILE A 1 1018 ? 20.016 52.25 28.75 1 94.75 1018 ILE A C 1
ATOM 8203 O O . ILE A 1 1018 ? 18.906 52.344 28.219 1 94.75 1018 ILE A O 1
ATOM 8207 N N . ILE A 1 1019 ? 20.953 53.125 28.547 1 94.62 1019 ILE A N 1
ATOM 8208 C CA . ILE A 1 1019 ? 20.75 54.281 27.688 1 94.62 1019 ILE A CA 1
ATOM 8209 C C . ILE A 1 1019 ? 20.5 53.844 26.25 1 94.62 1019 ILE A C 1
ATOM 8211 O O . ILE A 1 1019 ? 19.578 54.344 25.594 1 94.62 1019 ILE A O 1
ATOM 8215 N N . ARG A 1 1020 ? 21.297 53.062 25.797 1 94.94 1020 ARG A N 1
ATOM 8216 C CA . ARG A 1 1020 ? 21.172 52.625 24.406 1 94.94 1020 ARG A CA 1
ATOM 8217 C C . ARG A 1 1020 ? 19.906 51.812 24.219 1 94.94 1020 ARG A C 1
ATOM 8219 O O . ARG A 1 1020 ? 19.344 51.781 23.109 1 94.94 1020 ARG A O 1
ATOM 8226 N N . SER A 1 1021 ? 19.422 51 25.172 1 95.25 1021 SER A N 1
ATOM 8227 C CA . SER A 1 1021 ? 18.125 50.344 25.094 1 95.25 1021 SER A CA 1
ATOM 8228 C C . SER A 1 1021 ? 17 51.375 24.891 1 95.25 1021 SER A C 1
ATOM 8230 O O . SER A 1 1021 ? 16.062 51.125 24.125 1 95.25 1021 SER A O 1
ATOM 8232 N N . TYR A 1 1022 ? 17.188 52.406 25.609 1 93.88 1022 TYR A N 1
ATOM 8233 C CA . TYR A 1 1022 ? 16.219 53.469 25.469 1 93.88 1022 TYR A CA 1
ATOM 8234 C C . TYR A 1 1022 ? 16.297 54.094 24.094 1 93.88 1022 TYR A C 1
ATOM 8236 O O . TYR A 1 1022 ? 15.273 54.469 23.5 1 93.88 1022 TYR A O 1
ATOM 8244 N N . LEU A 1 1023 ? 17.484 54.312 23.562 1 94.44 1023 LEU A N 1
ATOM 8245 C CA . LEU A 1 1023 ? 17.688 54.906 22.25 1 94.44 1023 LEU A CA 1
ATOM 8246 C C . LEU A 1 1023 ? 17.062 54.062 21.156 1 94.44 1023 LEU A C 1
ATOM 8248 O O . LEU A 1 1023 ? 16.516 54.562 20.172 1 94.44 1023 LEU A O 1
ATOM 8252 N N . VAL A 1 1024 ? 17.094 52.75 21.281 1 94.31 1024 VAL A N 1
ATOM 8253 C CA . VAL A 1 1024 ? 16.531 51.844 20.297 1 94.31 1024 VAL A CA 1
ATOM 8254 C C . VAL A 1 1024 ? 15.023 52.062 20.172 1 94.31 1024 VAL A C 1
ATOM 8256 O O . VAL A 1 1024 ? 14.461 52 19.078 1 94.31 1024 VAL A O 1
ATOM 8259 N N . LEU A 1 1025 ? 14.328 52.344 21.203 1 92 1025 LEU A N 1
ATOM 8260 C CA . LEU A 1 1025 ? 12.875 52.469 21.234 1 92 1025 LEU A CA 1
ATOM 8261 C C . LEU A 1 1025 ? 12.43 53.875 20.875 1 92 1025 LEU A C 1
ATOM 8263 O O . LEU A 1 1025 ? 11.375 54.062 20.266 1 92 1025 LEU A O 1
ATOM 8267 N N . TYR A 1 1026 ? 13.281 54.875 21.219 1 88.75 1026 TYR A N 1
ATOM 8268 C CA . TYR A 1 1026 ? 12.719 56.219 21.156 1 88.75 1026 TYR A CA 1
ATOM 8269 C C . TYR A 1 1026 ? 13.594 57.125 20.328 1 88.75 1026 TYR A C 1
ATOM 8271 O O . TYR A 1 1026 ? 13.281 58.312 20.172 1 88.75 1026 TYR A O 1
ATOM 8279 N N . ASN A 1 1027 ? 14.742 56.688 19.844 1 86.62 1027 ASN A N 1
ATOM 8280 C CA . ASN A 1 1027 ? 15.617 57.531 19.016 1 86.62 1027 ASN A CA 1
ATOM 8281 C C . ASN A 1 1027 ? 15.516 57.156 17.547 1 86.62 1027 ASN A C 1
ATOM 8283 O O . ASN A 1 1027 ? 15.648 56 17.172 1 86.62 1027 ASN A O 1
ATOM 8287 N N . THR A 1 1028 ? 15.258 58.125 16.625 1 83.06 1028 THR A N 1
ATOM 8288 C CA . THR A 1 1028 ? 15.047 57.875 15.211 1 83.06 1028 THR A CA 1
ATOM 8289 C C . THR A 1 1028 ? 16.219 58.375 14.383 1 83.06 1028 THR A C 1
ATOM 8291 O O . THR A 1 1028 ? 16.109 58.531 13.172 1 83.06 1028 THR A O 1
ATOM 8294 N N . GLN A 1 1029 ? 17.297 58.562 15.008 1 83.38 1029 GLN A N 1
ATOM 8295 C CA . GLN A 1 1029 ? 18.438 59.125 14.305 1 83.38 1029 GLN A CA 1
ATOM 8296 C C . GLN A 1 1029 ? 19.094 58.094 13.391 1 83.38 1029 GLN A C 1
ATOM 8298 O O . GLN A 1 1029 ? 19.578 58.469 12.312 1 83.38 1029 GLN A O 1
ATOM 8303 N N . LEU A 1 1030 ? 19.062 56.844 13.797 1 89 1030 LEU A N 1
ATOM 8304 C CA . LEU A 1 1030 ? 19.641 55.812 12.977 1 89 1030 LEU A CA 1
ATOM 8305 C C . LEU A 1 1030 ? 18.609 55.219 12.031 1 89 1030 LEU A C 1
ATOM 8307 O O . LEU A 1 1030 ? 17.422 55.188 12.328 1 89 1030 LEU A O 1
ATOM 8311 N N . SER A 1 1031 ? 19.062 54.812 10.812 1 89.38 1031 SER A N 1
ATOM 8312 C CA . SER A 1 1031 ? 18.172 54.156 9.859 1 89.38 1031 SER A CA 1
ATOM 8313 C C . SER A 1 1031 ? 17.531 52.906 10.453 1 89.38 1031 SER A C 1
ATOM 8315 O O . SER A 1 1031 ? 16.344 52.656 10.234 1 89.38 1031 SER A O 1
ATOM 8317 N N . ASN A 1 1032 ? 18.359 52.125 11.234 1 93.69 1032 ASN A N 1
ATOM 8318 C CA . ASN A 1 1032 ? 17.906 51 12.039 1 93.69 1032 ASN A CA 1
ATOM 8319 C C . ASN A 1 1032 ? 18.281 51.156 13.508 1 93.69 1032 ASN A C 1
ATOM 8321 O O . ASN A 1 1032 ? 19.453 51 13.867 1 93.69 1032 ASN A O 1
ATOM 8325 N N . PRO A 1 1033 ? 17.375 51.438 14.289 1 94.31 1033 PRO A N 1
ATOM 8326 C CA . PRO A 1 1033 ? 17.641 51.75 15.695 1 94.31 1033 PRO A CA 1
ATOM 8327 C C . PRO A 1 1033 ? 18.297 50.594 16.438 1 94.31 1033 PRO A C 1
ATOM 8329 O O . PRO A 1 1033 ? 18.953 50.781 17.453 1 94.31 1033 PRO A O 1
ATOM 8332 N N . LEU A 1 1034 ? 18.172 49.406 15.977 1 95.81 1034 LEU A N 1
ATOM 8333 C CA . LEU A 1 1034 ? 18.734 48.25 16.672 1 95.81 1034 LEU A CA 1
ATOM 8334 C C . LEU A 1 1034 ? 20.25 48.219 16.594 1 95.81 1034 LEU A C 1
ATOM 8336 O O . LEU A 1 1034 ? 20.906 47.531 17.359 1 95.81 1034 LEU A O 1
ATOM 8340 N N . LYS A 1 1035 ? 20.828 49 15.742 1 94.38 1035 LYS A N 1
ATOM 8341 C CA . LYS A 1 1035 ? 22.266 49.094 15.578 1 94.38 1035 LYS A CA 1
ATOM 8342 C C . LYS A 1 1035 ? 22.922 49.75 16.781 1 94.38 1035 LYS A C 1
ATOM 8344 O O . LYS A 1 1035 ? 24.141 49.656 16.984 1 94.38 1035 LYS A O 1
ATOM 8349 N N . TRP A 1 1036 ? 22.125 50.438 17.594 1 93.75 1036 TRP A N 1
ATOM 8350 C CA . TRP A 1 1036 ? 22.641 51 18.844 1 93.75 1036 TRP A CA 1
ATOM 8351 C C . TRP A 1 1036 ? 23.203 49.906 19.734 1 93.75 1036 TRP A C 1
ATOM 8353 O O . TRP A 1 1036 ? 24.047 50.188 20.594 1 93.75 1036 TRP A O 1
ATOM 8363 N N . PHE A 1 1037 ? 22.719 48.688 19.547 1 95.44 1037 PHE A N 1
ATOM 8364 C CA . PHE A 1 1037 ? 23.141 47.594 20.406 1 95.44 1037 PHE A CA 1
ATOM 8365 C C . PHE A 1 1037 ? 24.484 47.031 19.953 1 95.44 1037 PHE A C 1
ATOM 8367 O O . PHE A 1 1037 ? 25.172 46.375 20.719 1 95.44 1037 PHE A O 1
ATOM 8374 N N . ASN A 1 1038 ? 24.953 47.25 18.734 1 93.81 1038 ASN A N 1
ATOM 8375 C CA . ASN A 1 1038 ? 26.109 46.594 18.156 1 93.81 1038 ASN A CA 1
ATOM 8376 C C . ASN A 1 1038 ? 27.359 46.812 19.016 1 93.81 1038 ASN A C 1
ATOM 8378 O O . ASN A 1 1038 ? 28.047 45.844 19.359 1 93.81 1038 ASN A O 1
ATOM 8382 N N . PRO A 1 1039 ? 27.656 48.062 19.453 1 93.38 1039 PRO A N 1
ATOM 8383 C CA . PRO A 1 1039 ? 28.844 48.281 20.297 1 93.38 1039 PRO A CA 1
ATOM 8384 C C . PRO A 1 1039 ? 28.719 47.594 21.656 1 93.38 1039 PRO A C 1
ATOM 8386 O O . PRO A 1 1039 ? 29.734 47.188 22.234 1 93.38 1039 PRO A O 1
ATOM 8389 N N . ILE A 1 1040 ? 27.531 47.531 22.125 1 94.94 1040 ILE A N 1
ATOM 8390 C CA . ILE A 1 1040 ? 27.281 46.938 23.422 1 94.94 1040 ILE A CA 1
ATOM 8391 C C . ILE A 1 1040 ? 27.484 45.406 23.328 1 94.94 1040 ILE A C 1
ATOM 8393 O O . ILE A 1 1040 ? 28.078 44.812 24.219 1 94.94 1040 ILE A O 1
ATOM 8397 N N . ILE A 1 1041 ? 26.969 44.812 22.25 1 95.75 1041 ILE A N 1
ATOM 8398 C CA . ILE A 1 1041 ? 27.125 43.375 22.016 1 95.75 1041 ILE A CA 1
ATOM 8399 C C . ILE A 1 1041 ? 28.609 43 21.922 1 95.75 1041 ILE A C 1
ATOM 8401 O O . ILE A 1 1041 ? 29.047 42 22.484 1 95.75 1041 ILE A O 1
ATOM 8405 N N . ASP A 1 1042 ? 29.375 43.844 21.312 1 93.06 1042 ASP A N 1
ATOM 8406 C CA . ASP A 1 1042 ? 30.797 43.594 21.156 1 93.06 1042 ASP A CA 1
ATOM 8407 C C . ASP A 1 1042 ? 31.531 43.719 22.5 1 93.06 1042 ASP A C 1
ATOM 8409 O O . ASP A 1 1042 ? 32.469 42.938 22.781 1 93.06 1042 ASP A O 1
ATOM 8413 N N . ALA A 1 1043 ? 31.078 44.625 23.344 1 93.94 1043 ALA A N 1
ATOM 8414 C CA . ALA A 1 1043 ? 31.734 44.875 24.641 1 93.94 1043 ALA A CA 1
ATOM 8415 C C . ALA A 1 1043 ? 31.469 43.719 25.594 1 93.94 1043 ALA A C 1
ATOM 8417 O O . ALA A 1 1043 ? 32.344 43.344 26.375 1 93.94 1043 ALA A O 1
ATOM 8418 N N . TYR A 1 1044 ? 30.297 43.156 25.547 1 94.88 1044 TYR A N 1
ATOM 8419 C CA . TYR A 1 1044 ? 29.938 42.094 26.469 1 94.88 1044 TYR A CA 1
ATOM 8420 C C . TYR A 1 1044 ? 30.5 40.75 26.016 1 94.88 1044 TYR A C 1
ATOM 8422 O O . TYR A 1 1044 ? 30.516 39.781 26.781 1 94.88 1044 TYR A O 1
ATOM 8430 N N . ALA A 1 1045 ? 31 40.562 24.812 1 92.44 1045 ALA A N 1
ATOM 8431 C CA . ALA A 1 1045 ? 31.484 39.281 24.25 1 92.44 1045 ALA A CA 1
ATOM 8432 C C . ALA A 1 1045 ? 32.562 38.688 25.141 1 92.44 1045 ALA A C 1
ATOM 8434 O O . ALA A 1 1045 ? 32.625 37.438 25.297 1 92.44 1045 ALA A O 1
ATOM 8435 N N . THR A 1 1046 ? 33.406 39.562 25.797 1 89 1046 THR A N 1
ATOM 8436 C CA . THR A 1 1046 ? 34.5 39.062 26.594 1 89 1046 THR A CA 1
ATOM 8437 C C . THR A 1 1046 ? 34.156 39.031 28.078 1 89 1046 THR A C 1
ATOM 8439 O O . THR A 1 1046 ? 34.969 38.625 28.906 1 89 1046 THR A O 1
ATOM 8442 N N . ARG A 1 1047 ? 32.969 39.406 28.453 1 91.12 1047 ARG A N 1
ATOM 8443 C CA . ARG A 1 1047 ? 32.531 39.438 29.844 1 91.12 1047 ARG A CA 1
ATOM 8444 C C . ARG A 1 1047 ? 31.391 38.469 30.094 1 91.12 1047 ARG A C 1
ATOM 8446 O O . ARG A 1 1047 ? 30.25 38.875 30.297 1 91.12 1047 ARG A O 1
ATOM 8453 N N . LYS A 1 1048 ? 31.594 37.219 30.328 1 89.56 1048 LYS A N 1
ATOM 8454 C CA . LYS A 1 1048 ? 30.609 36.125 30.422 1 89.56 1048 LYS A CA 1
ATOM 8455 C C . LYS A 1 1048 ? 29.766 36.281 31.688 1 89.56 1048 LYS A C 1
ATOM 8457 O O . LYS A 1 1048 ? 28.578 35.969 31.672 1 89.56 1048 LYS A O 1
ATOM 8462 N N . GLU A 1 1049 ? 30.312 36.875 32.688 1 88.69 1049 GLU A N 1
ATOM 8463 C CA . GLU A 1 1049 ? 29.609 36.938 33.969 1 88.69 1049 GLU A CA 1
ATOM 8464 C C . GLU A 1 1049 ? 28.484 37.969 33.906 1 88.69 1049 GLU A C 1
ATOM 8466 O O . GLU A 1 1049 ? 27.516 37.875 34.688 1 88.69 1049 GLU A O 1
ATOM 8471 N N . GLU A 1 1050 ? 28.609 38.906 32.969 1 91.81 1050 GLU A N 1
ATOM 8472 C CA . GLU A 1 1050 ? 27.625 40 32.938 1 91.81 1050 GLU A CA 1
ATOM 8473 C C . GLU A 1 1050 ? 26.672 39.844 31.75 1 91.81 1050 GLU A C 1
ATOM 8475 O O . GLU A 1 1050 ? 25.875 40.719 31.453 1 91.81 1050 GLU A O 1
ATOM 8480 N N . HIS A 1 1051 ? 26.656 38.688 31.125 1 92.94 1051 HIS A N 1
ATOM 8481 C CA . HIS A 1 1051 ? 25.766 38.438 29.984 1 92.94 1051 HIS A CA 1
ATOM 8482 C C . HIS A 1 1051 ? 24.297 38.5 30.406 1 92.94 1051 HIS A C 1
ATOM 8484 O O . HIS A 1 1051 ? 23.469 39 29.641 1 92.94 1051 HIS A O 1
ATOM 8490 N N . LEU A 1 1052 ? 24.016 38.094 31.578 1 93.88 1052 LEU A N 1
ATOM 8491 C CA . LEU A 1 1052 ? 22.641 38.031 32.062 1 93.88 1052 LEU A CA 1
ATOM 8492 C C . LEU A 1 1052 ? 22.016 39.406 32.125 1 93.88 1052 LEU A C 1
ATOM 8494 O O . LEU A 1 1052 ? 20.844 39.594 31.812 1 93.88 1052 LEU A O 1
ATOM 8498 N N . PHE A 1 1053 ? 22.891 40.344 32.625 1 93.75 1053 PHE A N 1
ATOM 8499 C CA . PHE A 1 1053 ? 22.391 41.719 32.719 1 93.75 1053 PHE A CA 1
ATOM 8500 C C . PHE A 1 1053 ? 22.031 42.219 31.328 1 93.75 1053 PHE A C 1
ATOM 8502 O O . PHE A 1 1053 ? 20.953 42.812 31.125 1 93.75 1053 PHE A O 1
ATOM 8509 N N . PHE A 1 1054 ? 22.891 42.062 30.375 1 95.25 1054 PHE A N 1
ATOM 8510 C CA . PHE A 1 1054 ? 22.656 42.531 29.016 1 95.25 1054 PHE A CA 1
ATOM 8511 C C . PHE A 1 1054 ? 21.453 41.844 28.406 1 95.25 1054 PHE A C 1
ATOM 8513 O O . PHE A 1 1054 ? 20.609 42.5 27.766 1 95.25 1054 PHE A O 1
ATOM 8520 N N . PHE A 1 1055 ? 21.312 40.438 28.594 1 96.31 1055 PHE A N 1
ATOM 8521 C CA . PHE A 1 1055 ? 20.219 39.656 28 1 96.31 1055 PHE A CA 1
ATOM 8522 C C . PHE A 1 1055 ? 18.875 40.156 28.531 1 96.31 1055 PHE A C 1
ATOM 8524 O O . PHE A 1 1055 ? 17.891 40.156 27.781 1 96.31 1055 PHE A O 1
ATOM 8531 N N . ARG A 1 1056 ? 18.766 40.5 29.734 1 95.12 1056 ARG A N 1
ATOM 8532 C CA . ARG A 1 1056 ? 17.531 41 30.312 1 95.12 1056 ARG A CA 1
ATOM 8533 C C . ARG A 1 1056 ? 17.062 42.281 29.641 1 95.12 1056 ARG A C 1
ATOM 8535 O O . ARG A 1 1056 ? 15.891 42.438 29.281 1 95.12 1056 ARG A O 1
ATOM 8542 N N . HIS A 1 1057 ? 18 43.156 29.438 1 94.06 1057 HIS A N 1
ATOM 8543 C CA . HIS A 1 1057 ? 17.656 44.438 28.812 1 94.06 1057 HIS A CA 1
ATOM 8544 C C . HIS A 1 1057 ? 17.391 44.25 27.328 1 94.06 1057 HIS A C 1
ATOM 8546 O O . HIS A 1 1057 ? 16.531 44.938 26.766 1 94.06 1057 HIS A O 1
ATOM 8552 N N . LEU A 1 1058 ? 18.219 43.438 26.75 1 95.81 1058 LEU A N 1
ATOM 8553 C CA . LEU A 1 1058 ? 17.984 43.156 25.328 1 95.81 1058 LEU A CA 1
ATOM 8554 C C . LEU A 1 1058 ? 16.594 42.562 25.109 1 95.81 1058 LEU A C 1
ATOM 8556 O O . LEU A 1 1058 ? 15.891 42.969 24.188 1 95.81 1058 LEU A O 1
ATOM 8560 N N . SER A 1 1059 ? 16.172 41.594 25.938 1 95.19 1059 SER A N 1
ATOM 8561 C CA . SER A 1 1059 ? 14.875 40.906 25.797 1 95.19 1059 SER A CA 1
ATOM 8562 C C . SER A 1 1059 ? 13.734 41.906 25.969 1 95.19 1059 SER A C 1
ATOM 8564 O O . SER A 1 1059 ? 12.773 41.906 25.188 1 95.19 1059 SER A O 1
ATOM 8566 N N . SER A 1 1060 ? 13.828 42.688 26.922 1 92.81 1060 SER A N 1
ATOM 8567 C CA . SER A 1 1060 ? 12.766 43.688 27.188 1 92.81 1060 SER A CA 1
ATOM 8568 C C . SER A 1 1060 ? 12.656 44.688 26.047 1 92.81 1060 SER A C 1
ATOM 8570 O O . SER A 1 1060 ? 11.555 45.062 25.656 1 92.81 1060 SER A O 1
ATOM 8572 N N . THR A 1 1061 ? 13.781 45.125 25.547 1 94.38 1061 THR A N 1
ATOM 8573 C CA . THR A 1 1061 ? 13.789 46.125 24.469 1 94.38 1061 THR A CA 1
ATOM 8574 C C . THR A 1 1061 ? 13.227 45.531 23.188 1 94.38 1061 THR A C 1
ATOM 8576 O O . THR A 1 1061 ? 12.422 46.156 22.5 1 94.38 1061 THR A O 1
ATOM 8579 N N . LEU A 1 1062 ? 13.68 44.344 22.891 1 94.5 1062 LEU A N 1
ATOM 8580 C CA . LEU A 1 1062 ? 13.219 43.688 21.672 1 94.5 1062 LEU A CA 1
ATOM 8581 C C . LEU A 1 1062 ? 11.719 43.375 21.75 1 94.5 1062 LEU A C 1
ATOM 8583 O O . LEU A 1 1062 ? 11.023 43.438 20.734 1 94.5 1062 LEU A O 1
ATOM 8587 N N . TYR A 1 1063 ? 11.25 43 22.891 1 93 1063 TYR A N 1
ATOM 8588 C CA . TYR A 1 1063 ? 9.828 42.688 23.047 1 93 1063 TYR A CA 1
ATOM 8589 C C . TYR A 1 1063 ? 8.984 43.938 22.797 1 93 1063 TYR A C 1
ATOM 8591 O O . TYR A 1 1063 ? 7.867 43.844 22.281 1 93 1063 TYR A O 1
ATOM 8599 N N . ALA A 1 1064 ? 9.531 45.062 23.109 1 90.69 1064 ALA A N 1
ATOM 8600 C CA . ALA A 1 1064 ? 8.805 46.312 22.938 1 90.69 1064 ALA A CA 1
ATOM 8601 C C . ALA A 1 1064 ? 9.031 46.875 21.531 1 90.69 1064 ALA A C 1
ATOM 8603 O O . ALA A 1 1064 ? 8.289 47.75 21.094 1 90.69 1064 ALA A O 1
ATOM 8604 N N . PHE A 1 1065 ? 10.039 46.344 20.844 1 91.88 1065 PHE A N 1
ATOM 8605 C CA . PHE A 1 1065 ? 10.398 46.844 19.516 1 91.88 1065 PHE A CA 1
ATOM 8606 C C . PHE A 1 1065 ? 9.375 46.375 18.484 1 91.88 1065 PHE A C 1
ATOM 8608 O O . PHE A 1 1065 ? 9.148 45.188 18.297 1 91.88 1065 PHE A O 1
ATOM 8615 N N . ASN A 1 1066 ? 8.57 47.25 17.891 1 83.44 1066 ASN A N 1
ATOM 8616 C CA . ASN A 1 1066 ? 7.465 46.906 17 1 83.44 1066 ASN A CA 1
ATOM 8617 C C . ASN A 1 1066 ? 7.789 47.219 15.547 1 83.44 1066 ASN A C 1
ATOM 8619 O O . ASN A 1 1066 ? 7.133 48.031 14.922 1 83.44 1066 ASN A O 1
ATOM 8623 N N . ASN A 1 1067 ? 8.883 46.594 14.938 1 89.38 1067 ASN A N 1
ATOM 8624 C CA . ASN A 1 1067 ? 9.219 46.719 13.523 1 89.38 1067 ASN A CA 1
ATOM 8625 C C . ASN A 1 1067 ? 9.891 45.469 12.984 1 89.38 1067 ASN A C 1
ATOM 8627 O O . ASN A 1 1067 ? 11.086 45.25 13.195 1 89.38 1067 ASN A O 1
ATOM 8631 N N . ASP A 1 1068 ? 9.234 44.719 12.211 1 90.56 1068 ASP A N 1
ATOM 8632 C CA . ASP A 1 1068 ? 9.695 43.438 11.711 1 90.56 1068 ASP A CA 1
ATOM 8633 C C . ASP A 1 1068 ? 10.773 43.625 10.648 1 90.56 1068 ASP A C 1
ATOM 8635 O O . ASP A 1 1068 ? 11.719 42.812 10.57 1 90.56 1068 ASP A O 1
ATOM 8639 N N . GLU A 1 1069 ? 10.586 44.625 9.797 1 93.75 1069 GLU A N 1
ATOM 8640 C CA . GLU A 1 1069 ? 11.547 44.875 8.727 1 93.75 1069 GLU A CA 1
ATOM 8641 C C . GLU A 1 1069 ? 12.93 45.156 9.281 1 93.75 1069 GLU A C 1
ATOM 8643 O O . GLU A 1 1069 ? 13.922 44.562 8.867 1 93.75 1069 GLU A O 1
ATOM 8648 N N . GLN A 1 1070 ? 12.992 46.031 10.258 1 94.19 1070 GLN A N 1
ATOM 8649 C CA . GLN A 1 1070 ? 14.266 46.438 10.836 1 94.19 1070 GLN A CA 1
ATOM 8650 C C . GLN A 1 1070 ? 14.883 45.312 11.672 1 94.19 1070 GLN A C 1
ATOM 8652 O O . GLN A 1 1070 ? 16.094 45.156 11.672 1 94.19 1070 GLN A O 1
ATOM 8657 N N . SER A 1 1071 ? 14.062 44.688 12.406 1 95.31 1071 SER A N 1
ATOM 8658 C CA . SER A 1 1071 ? 14.578 43.594 13.203 1 95.31 1071 SER A CA 1
ATOM 8659 C C . SER A 1 1071 ? 15.125 42.469 12.32 1 95.31 1071 SER A C 1
ATOM 8661 O O . SER A 1 1071 ? 16.156 41.875 12.633 1 95.31 1071 SER A O 1
ATOM 8663 N N . CYS A 1 1072 ? 14.445 42.094 11.203 1 96.25 1072 CYS A N 1
ATOM 8664 C CA . CYS A 1 1072 ? 14.898 41.062 10.266 1 96.25 1072 CYS A CA 1
ATOM 8665 C C . CYS A 1 1072 ? 16.25 41.438 9.672 1 96.25 1072 CYS A C 1
ATOM 8667 O O . CYS A 1 1072 ? 17.156 40.625 9.625 1 96.25 1072 CYS A O 1
ATOM 8669 N N . ASN A 1 1073 ? 16.375 42.688 9.273 1 95.75 1073 ASN A N 1
ATOM 8670 C CA . ASN A 1 1073 ? 17.625 43.156 8.688 1 95.75 1073 ASN A CA 1
ATOM 8671 C C . ASN A 1 1073 ? 18.781 43.094 9.695 1 95.75 1073 ASN A C 1
ATOM 8673 O O . ASN A 1 1073 ? 19.906 42.781 9.328 1 95.75 1073 ASN A O 1
ATOM 8677 N N . TRP A 1 1074 ? 18.469 43.469 10.859 1 96.56 1074 TRP A N 1
ATOM 8678 C CA . TRP A 1 1074 ? 19.469 43.438 11.922 1 96.56 1074 TRP A CA 1
ATOM 8679 C C . TRP A 1 1074 ? 19.984 42 12.148 1 96.56 1074 TRP A C 1
ATOM 8681 O O . TRP A 1 1074 ? 21.188 41.812 12.305 1 96.56 1074 TRP A O 1
ATOM 8691 N N . ILE A 1 1075 ? 19.109 41.031 12.141 1 96.69 1075 ILE A N 1
ATOM 8692 C CA . ILE A 1 1075 ? 19.484 39.625 12.344 1 96.69 1075 ILE A CA 1
ATOM 8693 C C . ILE A 1 1075 ? 20.266 39.125 11.125 1 96.69 1075 ILE A C 1
ATOM 8695 O O . ILE A 1 1075 ? 21.203 38.344 11.266 1 96.69 1075 ILE A O 1
ATOM 8699 N N . MET A 1 1076 ? 19.844 39.531 9.891 1 96.56 1076 MET A N 1
ATOM 8700 C CA . MET A 1 1076 ? 20.562 39.125 8.688 1 96.56 1076 MET A CA 1
ATOM 8701 C C . MET A 1 1076 ? 22.016 39.594 8.719 1 96.56 1076 MET A C 1
ATOM 8703 O O . MET A 1 1076 ? 22.922 38.906 8.273 1 96.56 1076 MET A O 1
ATOM 8707 N N . GLU A 1 1077 ? 22.188 40.75 9.25 1 95.69 1077 GLU A N 1
ATOM 8708 C CA . GLU A 1 1077 ? 23.547 41.281 9.391 1 95.69 1077 GLU A CA 1
ATOM 8709 C C . GLU A 1 1077 ? 24.344 40.469 10.391 1 95.69 1077 GLU A C 1
ATOM 8711 O O . GLU A 1 1077 ? 25.547 40.25 10.219 1 95.69 1077 GLU A O 1
ATOM 8716 N N . MET A 1 1078 ? 23.703 40.125 11.391 1 95.88 1078 MET A N 1
ATOM 8717 C CA . MET A 1 1078 ? 24.344 39.25 12.375 1 95.88 1078 MET A CA 1
ATOM 8718 C C . MET A 1 1078 ? 24.781 37.938 11.75 1 95.88 1078 MET A C 1
ATOM 8720 O O . MET A 1 1078 ? 25.828 37.406 12.102 1 95.88 1078 MET A O 1
ATOM 8724 N N . PHE A 1 1079 ? 23.969 37.344 10.805 1 96.69 1079 PHE A N 1
ATOM 8725 C CA . PHE A 1 1079 ? 24.312 36.125 10.102 1 96.69 1079 PHE A CA 1
ATOM 8726 C C . PHE A 1 1079 ? 25.641 36.281 9.352 1 96.69 1079 PHE A C 1
ATOM 8728 O O . PHE A 1 1079 ? 26.484 35.406 9.383 1 96.69 1079 PHE A O 1
ATOM 8735 N N . ILE A 1 1080 ? 25.734 37.375 8.734 1 95.12 1080 ILE A N 1
ATOM 8736 C CA . ILE A 1 1080 ? 26.953 37.656 7.969 1 95.12 1080 ILE A CA 1
ATOM 8737 C C . ILE A 1 1080 ? 28.156 37.688 8.906 1 95.12 1080 ILE A C 1
ATOM 8739 O O . ILE A 1 1080 ? 29.219 37.156 8.578 1 95.12 1080 ILE A O 1
ATOM 8743 N N . GLN A 1 1081 ? 28 38.281 10.016 1 94.56 1081 GLN A N 1
ATOM 8744 C CA . GLN A 1 1081 ? 29.078 38.375 11 1 94.56 1081 GLN A CA 1
ATOM 8745 C C . GLN A 1 1081 ? 29.469 36.969 11.5 1 94.56 1081 GLN A C 1
ATOM 8747 O O . GLN A 1 1081 ? 30.656 36.688 11.633 1 94.56 1081 GLN A O 1
ATOM 8752 N N . ILE A 1 1082 ? 28.5 36.219 11.836 1 95.75 1082 ILE A N 1
ATOM 8753 C CA . ILE A 1 1082 ? 28.75 34.875 12.344 1 95.75 1082 ILE A CA 1
ATOM 8754 C C . ILE A 1 1082 ? 29.469 34.031 11.281 1 95.75 1082 ILE A C 1
ATOM 8756 O O . ILE A 1 1082 ? 30.406 33.312 11.594 1 95.75 1082 ILE A O 1
ATOM 8760 N N . GLN A 1 1083 ? 28.969 34.094 10.039 1 93.94 1083 GLN A N 1
ATOM 8761 C CA . GLN A 1 1083 ? 29.578 33.344 8.953 1 93.94 1083 GLN A CA 1
ATOM 8762 C C . GLN A 1 1083 ? 31.031 33.781 8.742 1 93.94 1083 GLN A C 1
ATOM 8764 O O . GLN A 1 1083 ? 31.891 32.938 8.477 1 93.94 1083 GLN A O 1
ATOM 8769 N N . ALA A 1 1084 ? 31.266 35.031 8.875 1 92.94 1084 ALA A N 1
ATOM 8770 C CA . ALA A 1 1084 ? 32.625 35.562 8.734 1 92.94 1084 ALA A CA 1
ATOM 8771 C C . ALA A 1 1084 ? 33.531 35.031 9.844 1 92.94 1084 ALA A C 1
ATOM 8773 O O . ALA A 1 1084 ? 34.688 34.688 9.602 1 92.94 1084 ALA A O 1
ATOM 8774 N N . LEU A 1 1085 ? 33.031 34.938 11.008 1 93.75 1085 LEU A N 1
ATOM 8775 C CA . LEU A 1 1085 ? 33.812 34.438 12.141 1 93.75 1085 LEU A CA 1
ATOM 8776 C C . LEU A 1 1085 ? 34.031 32.938 12.023 1 93.75 1085 LEU A C 1
ATOM 8778 O O . LEU A 1 1085 ? 35.094 32.438 12.461 1 93.75 1085 LEU A O 1
ATOM 8782 N N . LEU A 1 1086 ? 33.094 32.188 11.555 1 93.06 1086 LEU A N 1
ATOM 8783 C CA . LEU A 1 1086 ? 33.188 30.75 11.414 1 93.06 1086 LEU A CA 1
ATOM 8784 C C . LEU A 1 1086 ? 34.25 30.375 10.367 1 93.06 1086 LEU A C 1
ATOM 8786 O O . LEU A 1 1086 ? 34.812 29.297 10.43 1 93.06 1086 LEU A O 1
ATOM 8790 N N . ALA A 1 1087 ? 34.375 31.188 9.352 1 87.81 1087 ALA A N 1
ATOM 8791 C CA . ALA A 1 1087 ? 35.406 30.922 8.336 1 87.81 1087 ALA A CA 1
ATOM 8792 C C . ALA A 1 1087 ? 36.781 30.828 8.977 1 87.81 1087 ALA A C 1
ATOM 8794 O O . ALA A 1 1087 ? 37.688 30.141 8.445 1 87.81 1087 ALA A O 1
ATOM 8795 N N . GLU A 1 1088 ? 37.062 31.406 10.125 1 83.56 1088 GLU A N 1
ATOM 8796 C CA . GLU A 1 1088 ? 38.312 31.344 10.859 1 83.56 1088 GLU A CA 1
ATOM 8797 C C . GLU A 1 1088 ? 38.188 30.547 12.156 1 83.56 1088 GLU A C 1
ATOM 8799 O O . GLU A 1 1088 ? 38.719 30.922 13.188 1 83.56 1088 GLU A O 1
ATOM 8804 N N . SER A 1 1089 ? 37.531 29.5 12.266 1 72.06 1089 SER A N 1
ATOM 8805 C CA . SER A 1 1089 ? 37.031 28.797 13.445 1 72.06 1089 SER A CA 1
ATOM 8806 C C . SER A 1 1089 ? 38.156 28 14.109 1 72.06 1089 SER A C 1
ATOM 8808 O O . SER A 1 1089 ? 38 27.5 15.219 1 72.06 1089 SER A O 1
ATOM 8810 N N . SER A 1 1090 ? 39.219 27.938 13.547 1 79.06 1090 SER A N 1
ATOM 8811 C CA . SER A 1 1090 ? 40.312 27.25 14.188 1 79.06 1090 SER A CA 1
ATOM 8812 C C . SER A 1 1090 ? 40.781 27.984 15.445 1 79.06 1090 SER A C 1
ATOM 8814 O O . SER A 1 1090 ? 41.375 27.375 16.344 1 79.06 1090 SER A O 1
ATOM 8816 N N . ASN A 1 1091 ? 40.25 29.188 15.625 1 84.81 1091 ASN A N 1
ATOM 8817 C CA . ASN A 1 1091 ? 40.562 29.984 16.797 1 84.81 1091 ASN A CA 1
ATOM 8818 C C . ASN A 1 1091 ? 39.469 29.875 17.875 1 84.81 1091 ASN A C 1
ATOM 8820 O O . ASN A 1 1091 ? 38.312 30.141 17.609 1 84.81 1091 ASN A O 1
ATOM 8824 N N . LYS A 1 1092 ? 39.812 29.469 19.047 1 87.94 1092 LYS A N 1
ATOM 8825 C CA . LYS A 1 1092 ? 38.906 29.219 20.141 1 87.94 1092 LYS A CA 1
ATOM 8826 C C . LYS A 1 1092 ? 38.156 30.5 20.562 1 87.94 1092 LYS A C 1
ATOM 8828 O O . LYS A 1 1092 ? 37 30.453 20.906 1 87.94 1092 LYS A O 1
ATOM 8833 N N . GLU A 1 1093 ? 38.875 31.578 20.5 1 88.5 1093 GLU A N 1
ATOM 8834 C CA . GLU A 1 1093 ? 38.25 32.844 20.891 1 88.5 1093 GLU A CA 1
ATOM 8835 C C . GLU A 1 1093 ? 37.156 33.25 19.906 1 88.5 1093 GLU A C 1
ATOM 8837 O O . GLU A 1 1093 ? 36.125 33.75 20.328 1 88.5 1093 GLU A O 1
ATOM 8842 N N . LYS A 1 1094 ? 37.375 32.969 18.703 1 91.38 1094 LYS A N 1
ATOM 8843 C CA . LYS A 1 1094 ? 36.375 33.281 17.688 1 91.38 1094 LYS A CA 1
ATOM 8844 C C . LYS A 1 1094 ? 35.188 32.375 17.781 1 91.38 1094 LYS A C 1
ATOM 8846 O O . LYS A 1 1094 ? 34.031 32.781 17.547 1 91.38 1094 LYS A O 1
ATOM 8851 N N . LEU A 1 1095 ? 35.438 31.172 18.125 1 92.81 1095 LEU A N 1
ATOM 8852 C CA . LEU A 1 1095 ? 34.344 30.25 18.312 1 92.81 1095 LEU A CA 1
ATOM 8853 C C . LEU A 1 1095 ? 33.469 30.641 19.5 1 92.81 1095 LEU A C 1
ATOM 8855 O O . LEU A 1 1095 ? 32.25 30.547 19.438 1 92.81 1095 LEU A O 1
ATOM 8859 N N . ASP A 1 1096 ? 34.125 31.078 20.531 1 92.25 1096 ASP A N 1
ATOM 8860 C CA . ASP A 1 1096 ? 33.375 31.531 21.703 1 92.25 1096 ASP A CA 1
ATOM 8861 C C . ASP A 1 1096 ? 32.5 32.75 21.359 1 92.25 1096 ASP A C 1
ATOM 8863 O O . ASP A 1 1096 ? 31.391 32.875 21.891 1 92.25 1096 ASP A O 1
ATOM 8867 N N . ARG A 1 1097 ? 33.031 33.594 20.562 1 93.31 1097 ARG A N 1
ATOM 8868 C CA . ARG A 1 1097 ? 32.25 34.75 20.125 1 93.31 1097 ARG A CA 1
ATOM 8869 C C . ARG A 1 1097 ? 31.078 34.312 19.266 1 93.31 1097 ARG A C 1
ATOM 8871 O O . ARG A 1 1097 ? 30 34.906 19.328 1 93.31 1097 ARG A O 1
ATOM 8878 N N . VAL A 1 1098 ? 31.359 33.281 18.453 1 94.94 1098 VAL A N 1
ATOM 8879 C CA . VAL A 1 1098 ? 30.281 32.75 17.609 1 94.94 1098 VAL A CA 1
ATOM 8880 C C . VAL A 1 1098 ? 29.156 32.188 18.484 1 94.94 1098 VAL A C 1
ATOM 8882 O O . VAL A 1 1098 ? 27.984 32.469 18.234 1 94.94 1098 VAL A O 1
ATOM 8885 N N . LEU A 1 1099 ? 29.484 31.469 19.5 1 94.69 1099 LEU A N 1
ATOM 8886 C CA . LEU A 1 1099 ? 28.484 30.875 20.375 1 94.69 1099 LEU A CA 1
ATOM 8887 C C . LEU A 1 1099 ? 27.719 31.953 21.125 1 94.69 1099 LEU A C 1
ATOM 8889 O O . LEU A 1 1099 ? 26.516 31.812 21.344 1 94.69 1099 LEU A O 1
ATOM 8893 N N . TYR A 1 1100 ? 28.469 32.969 21.469 1 95.12 1100 TYR A N 1
ATOM 8894 C CA . TYR A 1 1100 ? 27.828 34.125 22.125 1 95.12 1100 TYR A CA 1
ATOM 8895 C C . TYR A 1 1100 ? 26.828 34.781 21.203 1 95.12 1100 TYR A C 1
ATOM 8897 O O . TYR A 1 1100 ? 25.703 35.062 21.609 1 95.12 1100 TYR A O 1
ATOM 8905 N N . LEU A 1 1101 ? 27.125 35.031 19.969 1 96 1101 LEU A N 1
ATOM 8906 C CA . LEU A 1 1101 ? 26.219 35.625 19 1 96 1101 LEU A CA 1
ATOM 8907 C C . LEU A 1 1101 ? 25.047 34.719 18.703 1 96 1101 LEU A C 1
ATOM 8909 O O . LEU A 1 1101 ? 23.938 35.219 18.438 1 96 1101 LEU A O 1
ATOM 8913 N N . LEU A 1 1102 ? 25.328 33.406 18.703 1 96.5 1102 LEU A N 1
ATOM 8914 C CA . LEU A 1 1102 ? 24.234 32.469 18.484 1 96.5 1102 LEU A CA 1
ATOM 8915 C C . LEU A 1 1102 ? 23.234 32.531 19.625 1 96.5 1102 LEU A C 1
ATOM 8917 O O . LEU A 1 1102 ? 22.016 32.406 19.406 1 96.5 1102 LEU A O 1
ATOM 8921 N N . ASP A 1 1103 ? 23.672 32.688 20.781 1 96.12 1103 ASP A N 1
ATOM 8922 C CA . ASP A 1 1103 ? 22.781 32.844 21.906 1 96.12 1103 ASP A CA 1
ATOM 8923 C C . ASP A 1 1103 ? 21.922 34.094 21.766 1 96.12 1103 ASP A C 1
ATOM 8925 O O . ASP A 1 1103 ? 20.75 34.094 22.141 1 96.12 1103 ASP A O 1
ATOM 8929 N N . ILE A 1 1104 ? 22.531 35.156 21.281 1 96.94 1104 ILE A N 1
ATOM 8930 C CA . ILE A 1 1104 ? 21.797 36.375 21.062 1 96.94 1104 ILE A CA 1
ATOM 8931 C C . ILE A 1 1104 ? 20.766 36.188 19.953 1 96.94 1104 ILE A C 1
ATOM 8933 O O . ILE A 1 1104 ? 19.641 36.688 20.047 1 96.94 1104 ILE A O 1
ATOM 8937 N N . PHE A 1 1105 ? 21.234 35.5 18.953 1 96.62 1105 PHE A N 1
ATOM 8938 C CA . PHE A 1 1105 ? 20.328 35.188 17.859 1 96.62 1105 PHE A CA 1
ATOM 8939 C C . PHE A 1 1105 ? 19.109 34.406 18.359 1 96.62 1105 PHE A C 1
ATOM 8941 O O . PHE A 1 1105 ? 17.969 34.75 18.062 1 96.62 1105 PHE A O 1
ATOM 8948 N N . ILE A 1 1106 ? 19.297 33.344 19.125 1 97.69 1106 ILE A N 1
ATOM 8949 C CA . ILE A 1 1106 ? 18.234 32.5 19.656 1 97.69 1106 ILE A CA 1
ATOM 8950 C C . ILE A 1 1106 ? 17.312 33.312 20.562 1 97.69 1106 ILE A C 1
ATOM 8952 O O . ILE A 1 1106 ? 16.094 33.25 20.453 1 97.69 1106 ILE A O 1
ATOM 8956 N N . LEU A 1 1107 ? 17.875 34.094 21.375 1 97.12 1107 LEU A N 1
ATOM 8957 C CA . LEU A 1 1107 ? 17.109 34.938 22.266 1 97.12 1107 LEU A CA 1
ATOM 8958 C C . LEU A 1 1107 ? 16.25 35.906 21.484 1 97.12 1107 LEU A C 1
ATOM 8960 O O . LEU A 1 1107 ? 15.078 36.094 21.797 1 97.12 1107 LEU A O 1
ATOM 8964 N N . SER A 1 1108 ? 16.828 36.562 20.516 1 96.75 1108 SER A N 1
ATOM 8965 C CA . SER A 1 1108 ? 16.109 37.562 19.703 1 96.75 1108 SER A CA 1
ATOM 8966 C C . SER A 1 1108 ? 14.906 36.938 19 1 96.75 1108 SER A C 1
ATOM 8968 O O . SER A 1 1108 ? 13.828 37.5 18.969 1 96.75 1108 SER A O 1
ATOM 8970 N N . VAL A 1 1109 ? 15.133 35.75 18.453 1 96.75 1109 VAL A N 1
ATOM 8971 C CA . VAL A 1 1109 ? 14.062 35.062 17.734 1 96.75 1109 VAL A CA 1
ATOM 8972 C C . VAL A 1 1109 ? 12.945 34.688 18.719 1 96.75 1109 VAL A C 1
ATOM 8974 O O . VAL A 1 1109 ? 11.766 34.844 18.406 1 96.75 1109 VAL A O 1
ATOM 8977 N N . ASP A 1 1110 ? 13.281 34.219 19.859 1 96.62 1110 ASP A N 1
ATOM 8978 C CA . ASP A 1 1110 ? 12.305 33.812 20.875 1 96.62 1110 ASP A CA 1
ATOM 8979 C C . ASP A 1 1110 ? 11.453 35 21.297 1 96.62 1110 ASP A C 1
ATOM 8981 O O . ASP A 1 1110 ? 10.25 34.875 21.516 1 96.62 1110 ASP A O 1
ATOM 8985 N N . VAL A 1 1111 ? 12.047 36.125 21.375 1 95.5 1111 VAL A N 1
ATOM 8986 C CA . VAL A 1 1111 ? 11.359 37.281 21.891 1 95.5 1111 VAL A CA 1
ATOM 8987 C C . VAL A 1 1111 ? 10.547 37.938 20.766 1 95.5 1111 VAL A C 1
ATOM 8989 O O . VAL A 1 1111 ? 9.391 38.312 20.969 1 95.5 1111 VAL A O 1
ATOM 8992 N N . LEU A 1 1112 ? 11.125 38.094 19.609 1 94.75 1112 LEU A N 1
ATOM 8993 C CA . LEU A 1 1112 ? 10.461 38.781 18.5 1 94.75 1112 LEU A CA 1
ATOM 8994 C C . LEU A 1 1112 ? 9.258 37.969 18.016 1 94.75 1112 LEU A C 1
ATOM 8996 O O . LEU A 1 1112 ? 8.305 38.531 17.469 1 94.75 1112 LEU A O 1
ATOM 9000 N N . SER A 1 1113 ? 9.281 36.656 18.141 1 94.5 1113 SER A N 1
ATOM 9001 C CA . SER A 1 1113 ? 8.148 35.844 17.75 1 94.5 1113 SER A CA 1
ATOM 9002 C C . SER A 1 1113 ? 6.996 35.969 18.734 1 94.5 1113 SER A C 1
ATOM 9004 O O . SER A 1 1113 ? 5.844 35.719 18.391 1 94.5 1113 SER A O 1
ATOM 9006 N N . GLY A 1 1114 ? 7.301 36.344 19.984 1 92.44 1114 GLY A N 1
ATOM 9007 C CA . GLY A 1 1114 ? 6.312 36.469 21.047 1 92.44 1114 GLY A CA 1
ATOM 9008 C C . GLY A 1 1114 ? 6.27 35.25 21.953 1 92.44 1114 GLY A C 1
ATOM 9009 O O . GLY A 1 1114 ? 5.672 35.281 23.031 1 92.44 1114 GLY A O 1
ATOM 9010 N N . CYS A 1 1115 ? 7 34.125 21.656 1 94.19 1115 CYS A N 1
ATOM 9011 C CA . CYS A 1 1115 ? 6.922 32.875 22.375 1 94.19 1115 CYS A CA 1
ATOM 9012 C C . CYS A 1 1115 ? 7.562 32.969 23.766 1 94.19 1115 CYS A C 1
ATOM 9014 O O . CYS A 1 1115 ? 7.273 32.188 24.656 1 94.19 1115 CYS A O 1
ATOM 9016 N N . ALA A 1 1116 ? 8.414 33.938 23.922 1 93.62 1116 ALA A N 1
ATOM 9017 C CA . ALA A 1 1116 ? 9.141 34.094 25.188 1 93.62 1116 ALA A CA 1
ATOM 9018 C C . ALA A 1 1116 ? 8.18 34.281 26.359 1 93.62 1116 ALA A C 1
ATOM 9020 O O . ALA A 1 1116 ? 8.484 33.875 27.484 1 93.62 1116 ALA A O 1
ATOM 9021 N N . ILE A 1 1117 ? 7.031 34.781 26.062 1 91.31 1117 ILE A N 1
ATOM 9022 C CA . ILE A 1 1117 ? 6.066 35.062 27.125 1 91.31 1117 ILE A CA 1
ATOM 9023 C C . ILE A 1 1117 ? 5.52 33.75 27.703 1 91.31 1117 ILE A C 1
ATOM 9025 O O . ILE A 1 1117 ? 5.016 33.719 28.828 1 91.31 1117 ILE A O 1
ATOM 9029 N N . LEU A 1 1118 ? 5.598 32.688 26.953 1 93.06 1118 LEU A N 1
ATOM 9030 C CA . LEU A 1 1118 ? 5.047 31.406 27.359 1 93.06 1118 LEU A CA 1
ATOM 9031 C C . LEU A 1 1118 ? 5.879 30.781 28.469 1 93.06 1118 LEU A C 1
ATOM 9033 O O . LEU A 1 1118 ? 5.438 29.844 29.141 1 93.06 1118 LEU A O 1
ATOM 9037 N N . LEU A 1 1119 ? 7.047 31.359 28.688 1 91.31 1119 LEU A N 1
ATOM 9038 C CA . LEU A 1 1119 ? 7.875 30.906 29.797 1 91.31 1119 LEU A CA 1
ATOM 9039 C C . LEU A 1 1119 ? 7.426 31.547 31.109 1 91.31 1119 LEU A C 1
ATOM 9041 O O . LEU A 1 1119 ? 7.953 31.219 32.188 1 91.31 1119 LEU A O 1
ATOM 9045 N N . GLY A 1 1120 ? 6.406 32.375 31.078 1 83.19 1120 GLY A N 1
ATOM 9046 C CA . GLY A 1 1120 ? 5.84 32.969 32.281 1 83.19 1120 GLY A CA 1
ATOM 9047 C C . GLY A 1 1120 ? 6.355 34.375 32.5 1 83.19 1120 GLY A C 1
ATOM 9048 O O . GLY A 1 1120 ? 5.578 35.281 32.844 1 83.19 1120 GLY A O 1
ATOM 9049 N N . ASN A 1 1121 ? 7.652 34.469 32.469 1 84.19 1121 ASN A N 1
ATOM 9050 C CA . ASN A 1 1121 ? 8.328 35.719 32.688 1 84.19 1121 ASN A CA 1
ATOM 9051 C C . ASN A 1 1121 ? 9.383 36 31.594 1 84.19 1121 ASN A C 1
ATOM 9053 O O . ASN A 1 1121 ? 10.055 35.062 31.156 1 84.19 1121 ASN A O 1
ATOM 9057 N N . LEU A 1 1122 ? 9.406 37.25 31.156 1 87.19 1122 LEU A N 1
ATOM 9058 C CA . LEU A 1 1122 ? 10.367 37.594 30.109 1 87.19 1122 LEU A CA 1
ATOM 9059 C C . LEU A 1 1122 ? 11.797 37.406 30.609 1 87.19 1122 LEU A C 1
ATOM 9061 O O . LEU A 1 1122 ? 12.719 37.219 29.812 1 87.19 1122 LEU A O 1
ATOM 9065 N N . ASP A 1 1123 ? 11.906 37.406 31.922 1 89.81 1123 ASP A N 1
ATOM 9066 C CA . ASP A 1 1123 ? 13.227 37.25 32.5 1 89.81 1123 ASP A CA 1
ATOM 9067 C C . ASP A 1 1123 ? 13.719 35.812 32.344 1 89.81 1123 ASP A C 1
ATOM 9069 O O . ASP A 1 1123 ? 14.922 35.562 32.312 1 89.81 1123 ASP A O 1
ATOM 9073 N N . ALA A 1 1124 ? 12.812 34.938 32.188 1 91.12 1124 ALA A N 1
ATOM 9074 C CA . ALA A 1 1124 ? 13.172 33.531 32.062 1 91.12 1124 ALA A CA 1
ATOM 9075 C C . ALA A 1 1124 ? 13.922 33.25 30.781 1 91.12 1124 ALA A C 1
ATOM 9077 O O . ALA A 1 1124 ? 14.852 32.438 30.734 1 91.12 1124 ALA A O 1
ATOM 9078 N N . VAL A 1 1125 ? 13.523 33.906 29.656 1 93.31 1125 VAL A N 1
ATOM 9079 C CA . VAL A 1 1125 ? 14.172 33.719 28.359 1 93.31 1125 VAL A CA 1
ATOM 9080 C C . VAL A 1 1125 ? 15.602 34.25 28.406 1 93.31 1125 VAL A C 1
ATOM 9082 O O . VAL A 1 1125 ? 16.484 33.688 27.75 1 93.31 1125 VAL A O 1
ATOM 9085 N N . ALA A 1 1126 ? 15.82 35.219 29.266 1 93.88 1126 ALA A N 1
ATOM 9086 C CA . ALA A 1 1126 ? 17.156 35.844 29.375 1 93.88 1126 ALA A CA 1
ATOM 9087 C C . ALA A 1 1126 ? 18.047 35.031 30.297 1 93.88 1126 ALA A C 1
ATOM 9089 O O . ALA A 1 1126 ? 19.25 34.875 30.062 1 93.88 1126 ALA A O 1
ATOM 9090 N N . THR A 1 1127 ? 17.484 34.375 31.344 1 92.94 1127 THR A N 1
ATOM 9091 C CA . THR A 1 1127 ? 18.297 33.812 32.406 1 92.94 1127 THR A CA 1
ATOM 9092 C C . THR A 1 1127 ? 18.406 32.312 32.25 1 92.94 1127 THR A C 1
ATOM 9094 O O . THR A 1 1127 ? 19.391 31.688 32.656 1 92.94 1127 THR A O 1
ATOM 9097 N N . GLN A 1 1128 ? 17.406 31.688 31.75 1 93.75 1128 GLN A N 1
ATOM 9098 C CA . GLN A 1 1128 ? 17.391 30.234 31.641 1 93.75 1128 GLN A CA 1
ATOM 9099 C C . GLN A 1 1128 ? 17.703 29.781 30.219 1 93.75 1128 GLN A C 1
ATOM 9101 O O . GLN A 1 1128 ? 16.812 29.672 29.375 1 93.75 1128 GLN A O 1
ATOM 9106 N N . ARG A 1 1129 ? 18.828 29.328 30.062 1 93.25 1129 ARG A N 1
ATOM 9107 C CA . ARG A 1 1129 ? 19.328 28.953 28.75 1 93.25 1129 ARG A CA 1
ATOM 9108 C C . ARG A 1 1129 ? 18.594 27.734 28.203 1 93.25 1129 ARG A C 1
ATOM 9110 O O . ARG A 1 1129 ? 18.266 27.672 27.016 1 93.25 1129 ARG A O 1
ATOM 9117 N N . SER A 1 1130 ? 18.328 26.75 29.047 1 92.38 1130 SER A N 1
ATOM 9118 C CA . SER A 1 1130 ? 17.688 25.516 28.609 1 92.38 1130 SER A CA 1
ATOM 9119 C C . SER A 1 1130 ? 16.266 25.781 28.109 1 92.38 1130 SER A C 1
ATOM 9121 O O . SER A 1 1130 ? 15.852 25.219 27.094 1 92.38 1130 SER A O 1
ATOM 9123 N N . GLU A 1 1131 ? 15.562 26.672 28.766 1 92.38 1131 GLU A N 1
ATOM 9124 C CA . GLU A 1 1131 ? 14.203 27.016 28.344 1 92.38 1131 GLU A CA 1
ATOM 9125 C C . GLU A 1 1131 ? 14.203 27.828 27.062 1 92.38 1131 GLU A C 1
ATOM 9127 O O . GLU A 1 1131 ? 13.344 27.641 26.203 1 92.38 1131 GLU A O 1
ATOM 9132 N N . ARG A 1 1132 ? 15.18 28.672 27.016 1 94.38 1132 ARG A N 1
ATOM 9133 C CA . ARG A 1 1132 ? 15.336 29.484 25.797 1 94.38 1132 ARG A CA 1
ATOM 9134 C C . ARG A 1 1132 ? 15.57 28.594 24.578 1 94.38 1132 ARG A C 1
ATOM 9136 O O . ARG A 1 1132 ? 14.938 28.781 23.547 1 94.38 1132 ARG A O 1
ATOM 9143 N N . ASN A 1 1133 ? 16.406 27.609 24.766 1 94.56 1133 ASN A N 1
ATOM 9144 C CA . ASN A 1 1133 ? 16.719 26.688 23.672 1 94.56 1133 ASN A CA 1
ATOM 9145 C C . ASN A 1 1133 ? 15.531 25.812 23.312 1 94.56 1133 ASN A C 1
ATOM 9147 O O . ASN A 1 1133 ? 15.352 25.438 22.156 1 94.56 1133 ASN A O 1
ATOM 9151 N N . GLN A 1 1134 ? 14.734 25.531 24.219 1 92.62 1134 GLN A N 1
ATOM 9152 C CA . GLN A 1 1134 ? 13.609 24.625 24.016 1 92.62 1134 GLN A CA 1
ATOM 9153 C C . GLN A 1 1134 ? 12.516 25.266 23.172 1 92.62 1134 GLN A C 1
ATOM 9155 O O . GLN A 1 1134 ? 11.852 24.578 22.391 1 92.62 1134 GLN A O 1
ATOM 9160 N N . ILE A 1 1135 ? 12.32 26.547 23.25 1 95.38 1135 ILE A N 1
ATOM 9161 C CA . ILE A 1 1135 ? 11.195 27.188 22.578 1 95.38 1135 ILE A CA 1
ATOM 9162 C C . ILE A 1 1135 ? 11.656 27.75 21.234 1 95.38 1135 ILE A C 1
ATOM 9164 O O . ILE A 1 1135 ? 10.844 28.266 20.453 1 95.38 1135 ILE A O 1
ATOM 9168 N N . PHE A 1 1136 ? 12.906 27.641 20.891 1 97.06 1136 PHE A N 1
ATOM 9169 C CA . PHE A 1 1136 ? 13.484 28.266 19.703 1 97.06 1136 PHE A CA 1
ATOM 9170 C C . PHE A 1 1136 ? 12.859 27.688 18.438 1 97.06 1136 PHE A C 1
ATOM 9172 O O . PHE A 1 1136 ? 12.5 28.438 17.516 1 97.06 1136 PHE A O 1
ATOM 9179 N N . PRO A 1 1137 ? 12.625 26.359 18.328 1 96.38 1137 PRO A N 1
ATOM 9180 C CA . PRO A 1 1137 ? 12.133 25.812 17.078 1 96.38 1137 PRO A CA 1
ATOM 9181 C C . PRO A 1 1137 ? 10.773 26.375 16.672 1 96.38 1137 PRO A C 1
ATOM 9183 O O . PRO A 1 1137 ? 10.609 26.828 15.531 1 96.38 1137 PRO A O 1
ATOM 9186 N N . GLU A 1 1138 ? 9.82 26.406 17.531 1 96.19 1138 GLU A N 1
ATOM 9187 C CA . GLU A 1 1138 ? 8.508 26.938 17.203 1 96.19 1138 GLU A CA 1
ATOM 9188 C C . GLU A 1 1138 ? 8.555 28.453 17.031 1 96.19 1138 GLU A C 1
ATOM 9190 O O . GLU A 1 1138 ? 7.809 29.016 16.219 1 96.19 1138 GLU A O 1
ATOM 9195 N N . SER A 1 1139 ? 9.43 29.109 17.812 1 96.94 1139 SER A N 1
ATOM 9196 C CA . SER A 1 1139 ? 9.57 30.562 17.703 1 96.94 1139 SER A CA 1
ATOM 9197 C C . SER A 1 1139 ? 10.023 30.969 16.312 1 96.94 1139 SER A C 1
ATOM 9199 O O . SER A 1 1139 ? 9.516 31.938 15.742 1 96.94 1139 SER A O 1
ATOM 9201 N N . LEU A 1 1140 ? 10.977 30.219 15.836 1 97.56 1140 LEU A N 1
ATOM 9202 C CA . LEU A 1 1140 ? 11.492 30.516 14.5 1 97.56 1140 LEU A CA 1
ATOM 9203 C C . LEU A 1 1140 ? 10.398 30.359 13.453 1 97.56 1140 LEU A C 1
ATOM 9205 O O . LEU A 1 1140 ? 10.273 31.203 12.547 1 97.56 1140 LEU A O 1
ATOM 9209 N N . GLN A 1 1141 ? 9.68 29.312 13.523 1 96.5 1141 GLN A N 1
ATOM 9210 C CA . GLN A 1 1141 ? 8.609 29.062 12.555 1 96.5 1141 GLN A CA 1
ATOM 9211 C C . GLN A 1 1141 ? 7.559 30.172 12.617 1 96.5 1141 GLN A C 1
ATOM 9213 O O . GLN A 1 1141 ? 7.098 30.656 11.586 1 96.5 1141 GLN A O 1
ATOM 9218 N N . PHE A 1 1142 ? 7.137 30.578 13.789 1 95.94 1142 PHE A N 1
ATOM 9219 C CA . PHE A 1 1142 ? 6.137 31.625 13.945 1 95.94 1142 PHE A CA 1
ATOM 9220 C C . PHE A 1 1142 ? 6.656 32.969 13.422 1 95.94 1142 PHE A C 1
ATOM 9222 O O . PHE A 1 1142 ? 5.906 33.719 12.828 1 95.94 1142 PHE A O 1
ATOM 9229 N N . LEU A 1 1143 ? 7.918 33.188 13.68 1 95.69 1143 LEU A N 1
ATOM 9230 C CA . LEU A 1 1143 ? 8.508 34.438 13.195 1 95.69 1143 LEU A CA 1
ATOM 9231 C C . LEU A 1 1143 ? 8.547 34.438 11.672 1 95.69 1143 LEU A C 1
ATOM 9233 O O . LEU A 1 1143 ? 8.297 35.5 11.047 1 95.69 1143 LEU A O 1
ATOM 9237 N N . CYS A 1 1144 ? 8.82 33.312 11.047 1 95.88 1144 CYS A N 1
ATOM 9238 C CA . CYS A 1 1144 ? 8.922 33.219 9.594 1 95.88 1144 CYS A CA 1
ATOM 9239 C C . CYS A 1 1144 ? 7.547 33.375 8.945 1 95.88 1144 CYS A C 1
ATOM 9241 O O . CYS A 1 1144 ? 7.449 33.531 7.727 1 95.88 1144 CYS A O 1
ATOM 9243 N N . ASP A 1 1145 ? 6.469 33.344 9.703 1 92.81 1145 ASP A N 1
ATOM 9244 C CA . ASP A 1 1145 ? 5.125 33.562 9.18 1 92.81 1145 ASP A CA 1
ATOM 9245 C C . ASP A 1 1145 ? 4.852 35.062 8.969 1 92.81 1145 ASP A C 1
ATOM 9247 O O . ASP A 1 1145 ? 3.91 35.438 8.273 1 92.81 1145 ASP A O 1
ATOM 9251 N N . HIS A 1 1146 ? 5.719 35.844 9.641 1 91.94 1146 HIS A N 1
ATOM 9252 C CA . HIS A 1 1146 ? 5.574 37.281 9.43 1 91.94 1146 HIS A CA 1
ATOM 9253 C C . HIS A 1 1146 ? 5.973 37.688 8.008 1 91.94 1146 HIS A C 1
ATOM 9255 O O . HIS A 1 1146 ? 6.789 37 7.383 1 91.94 1146 HIS A O 1
ATOM 9261 N N . VAL A 1 1147 ? 5.453 38.719 7.422 1 89.75 1147 VAL A N 1
ATOM 9262 C CA . VAL A 1 1147 ? 5.555 39.062 6.016 1 89.75 1147 VAL A CA 1
ATOM 9263 C C . VAL A 1 1147 ? 7.02 39.281 5.641 1 89.75 1147 VAL A C 1
ATOM 9265 O O . VAL A 1 1147 ? 7.52 38.688 4.695 1 89.75 1147 VAL A O 1
ATOM 9268 N N . PHE A 1 1148 ? 7.852 40.062 6.414 1 91.25 1148 PHE A N 1
ATOM 9269 C CA . PHE A 1 1148 ? 9.227 40.375 6.043 1 91.25 1148 PHE A CA 1
ATOM 9270 C C . PHE A 1 1148 ? 10.148 39.188 6.301 1 91.25 1148 PHE A C 1
ATOM 9272 O O . PHE A 1 1148 ? 11.094 38.938 5.543 1 91.25 1148 PHE A O 1
ATOM 9279 N N . TRP A 1 1149 ? 9.852 38.438 7.281 1 94.62 1149 TRP A N 1
ATOM 9280 C CA . TRP A 1 1149 ? 10.641 37.25 7.602 1 94.62 1149 TRP A CA 1
ATOM 9281 C C . TRP A 1 1149 ? 10.391 36.156 6.586 1 94.62 1149 TRP A C 1
ATOM 9283 O O . TRP A 1 1149 ? 11.297 35.375 6.262 1 94.62 1149 TRP A O 1
ATOM 9293 N N . LYS A 1 1150 ? 9.164 36.062 6.051 1 94.25 1150 LYS A N 1
ATOM 9294 C CA . LYS A 1 1150 ? 8.789 35.094 5.055 1 94.25 1150 LYS A CA 1
ATOM 9295 C C . LYS A 1 1150 ? 9.609 35.25 3.777 1 94.25 1150 LYS A C 1
ATOM 9297 O O . LYS A 1 1150 ? 10 34.25 3.15 1 94.25 1150 LYS A O 1
ATOM 9302 N N . ASP A 1 1151 ? 9.953 36.438 3.453 1 93.75 1151 ASP A N 1
ATOM 9303 C CA . ASP A 1 1151 ? 10.727 36.719 2.25 1 93.75 1151 ASP A CA 1
ATOM 9304 C C . ASP A 1 1151 ? 12.172 36.25 2.396 1 93.75 1151 ASP A C 1
ATOM 9306 O O . ASP A 1 1151 ? 12.836 35.938 1.403 1 93.75 1151 ASP A O 1
ATOM 9310 N N . GLN A 1 1152 ? 12.625 36.156 3.658 1 94.94 1152 GLN A N 1
ATOM 9311 C CA . GLN A 1 1152 ? 14.008 35.781 3.908 1 94.94 1152 GLN A CA 1
ATOM 9312 C C . GLN A 1 1152 ? 14.078 34.375 4.488 1 94.94 1152 GLN A C 1
ATOM 9314 O O . GLN A 1 1152 ? 15.109 33.969 5.035 1 94.94 1152 GLN A O 1
ATOM 9319 N N . GLU A 1 1153 ? 13.031 33.625 4.441 1 95.19 1153 GLU A N 1
ATOM 9320 C CA . GLU A 1 1153 ? 12.969 32.344 5.113 1 95.19 1153 GLU A CA 1
ATOM 9321 C C . GLU A 1 1153 ? 14 31.375 4.531 1 95.19 1153 GLU A C 1
ATOM 9323 O O . GLU A 1 1153 ? 14.609 30.594 5.266 1 95.19 1153 GLU A O 1
ATOM 9328 N N . ALA A 1 1154 ? 14.211 31.375 3.184 1 95.19 1154 ALA A N 1
ATOM 9329 C CA . ALA A 1 1154 ? 15.172 30.484 2.533 1 95.19 1154 ALA A CA 1
ATOM 9330 C C . ALA A 1 1154 ? 16.578 30.703 3.07 1 95.19 1154 ALA A C 1
ATOM 9332 O O . ALA A 1 1154 ? 17.312 29.75 3.334 1 95.19 1154 ALA A O 1
ATOM 9333 N N . LYS A 1 1155 ? 16.938 31.953 3.23 1 95.75 1155 LYS A N 1
ATOM 9334 C CA . LYS A 1 1155 ? 18.266 32.312 3.748 1 95.75 1155 LYS A CA 1
ATOM 9335 C C . LYS A 1 1155 ? 18.438 31.844 5.191 1 95.75 1155 LYS A C 1
ATOM 9337 O O . LYS A 1 1155 ? 19.516 31.406 5.586 1 95.75 1155 LYS A O 1
ATOM 9342 N N . ILE A 1 1156 ? 17.422 32 5.941 1 97.31 1156 ILE A N 1
ATOM 9343 C CA . ILE A 1 1156 ? 17.469 31.609 7.348 1 97.31 1156 ILE A CA 1
ATOM 9344 C C . ILE A 1 1156 ? 17.672 30.094 7.461 1 97.31 1156 ILE A C 1
ATOM 9346 O O . ILE A 1 1156 ? 18.5 29.625 8.234 1 97.31 1156 ILE A O 1
ATOM 9350 N N . TYR A 1 1157 ? 16.875 29.312 6.691 1 96.81 1157 TYR A N 1
ATOM 9351 C CA . TYR A 1 1157 ? 17 27.859 6.758 1 96.81 1157 TYR A CA 1
ATOM 9352 C C . TYR A 1 1157 ? 18.359 27.391 6.25 1 96.81 1157 TYR A C 1
ATOM 9354 O O . TYR A 1 1157 ? 18.938 26.453 6.785 1 96.81 1157 TYR A O 1
ATOM 9362 N N . GLU A 1 1158 ? 18.875 28.016 5.199 1 95.94 1158 GLU A N 1
ATOM 9363 C CA . GLU A 1 1158 ? 20.203 27.672 4.703 1 95.94 1158 GLU A CA 1
ATOM 9364 C C . GLU A 1 1158 ? 21.281 27.969 5.75 1 95.94 1158 GLU A C 1
ATOM 9366 O O . GLU A 1 1158 ? 22.25 27.219 5.879 1 95.94 1158 GLU A O 1
ATOM 9371 N N . PHE A 1 1159 ? 21.156 29.078 6.41 1 96.56 1159 PHE A N 1
ATOM 9372 C CA . PHE A 1 1159 ? 22.062 29.438 7.488 1 96.56 1159 PHE A CA 1
ATOM 9373 C C . PHE A 1 1159 ? 22.062 28.375 8.578 1 96.56 1159 PHE A C 1
ATOM 9375 O O . PHE A 1 1159 ? 23.125 27.953 9.031 1 96.56 1159 PHE A O 1
ATOM 9382 N N . LEU A 1 1160 ? 20.859 27.969 9.039 1 97.19 1160 LEU A N 1
ATOM 9383 C CA . LEU A 1 1160 ? 20.734 26.938 10.07 1 97.19 1160 LEU A CA 1
ATOM 9384 C C . LEU A 1 1160 ? 21.328 25.625 9.586 1 97.19 1160 LEU A C 1
ATOM 9386 O O . LEU A 1 1160 ? 21.984 24.906 10.359 1 97.19 1160 LEU A O 1
ATOM 9390 N N . TYR A 1 1161 ? 21.031 25.281 8.305 1 96.06 1161 TYR A N 1
ATOM 9391 C CA . TYR A 1 1161 ? 21.562 24.062 7.719 1 96.06 1161 TYR A CA 1
ATOM 9392 C C . TYR A 1 1161 ? 23.094 24.062 7.754 1 96.06 1161 TYR A C 1
ATOM 9394 O O . TYR A 1 1161 ? 23.703 23.047 8.109 1 96.06 1161 TYR A O 1
ATOM 9402 N N . ASN A 1 1162 ? 23.688 25.203 7.449 1 94.69 1162 ASN A N 1
ATOM 9403 C CA . ASN A 1 1162 ? 25.141 25.328 7.449 1 94.69 1162 ASN A CA 1
ATOM 9404 C C . ASN A 1 1162 ? 25.703 25.219 8.859 1 94.69 1162 ASN A C 1
ATOM 9406 O O . ASN A 1 1162 ? 26.781 24.656 9.055 1 94.69 1162 ASN A O 1
ATOM 9410 N N . LEU A 1 1163 ? 25.062 25.766 9.797 1 95.5 1163 LEU A N 1
ATOM 9411 C CA . LEU A 1 1163 ? 25.484 25.656 11.188 1 95.5 1163 LEU A CA 1
ATOM 9412 C C . LEU A 1 1163 ? 25.406 24.203 11.656 1 95.5 1163 LEU A C 1
ATOM 9414 O O . LEU A 1 1163 ? 26.297 23.734 12.367 1 95.5 1163 LEU A O 1
ATOM 9418 N N . TYR A 1 1164 ? 24.359 23.547 11.273 1 95.5 1164 TYR A N 1
ATOM 9419 C CA . TYR A 1 1164 ? 24.188 22.141 11.648 1 95.5 1164 TYR A CA 1
ATOM 9420 C C . TYR A 1 1164 ? 25.328 21.297 11.078 1 95.5 1164 TYR A C 1
ATOM 9422 O O . TYR A 1 1164 ? 25.844 20.406 11.758 1 95.5 1164 TYR A O 1
ATOM 9430 N N . LYS A 1 1165 ? 25.688 21.562 9.867 1 93.06 1165 LYS A N 1
ATOM 9431 C CA . LYS A 1 1165 ? 26.688 20.75 9.172 1 93.06 1165 LYS A CA 1
ATOM 9432 C C . LYS A 1 1165 ? 28.094 21.109 9.633 1 93.06 1165 LYS A C 1
ATOM 9434 O O . LYS A 1 1165 ? 29.031 20.312 9.461 1 93.06 1165 LYS A O 1
ATOM 9439 N N . ASN A 1 1166 ? 28.266 22.25 10.32 1 92.25 1166 ASN A N 1
ATOM 9440 C CA . ASN A 1 1166 ? 29.578 22.688 10.75 1 92.25 1166 ASN A CA 1
ATOM 9441 C C . ASN A 1 1166 ? 30.062 21.906 11.969 1 92.25 1166 ASN A C 1
ATOM 9443 O O . ASN A 1 1166 ? 29.422 21.906 13.016 1 92.25 1166 ASN A O 1
ATOM 9447 N N . PRO A 1 1167 ? 31.141 21.188 11.945 1 90.75 1167 PRO A N 1
ATOM 9448 C CA . PRO A 1 1167 ? 31.641 20.328 13.023 1 90.75 1167 PRO A CA 1
ATOM 9449 C C . PRO A 1 1167 ? 32.094 21.125 14.25 1 90.75 1167 PRO A C 1
ATOM 9451 O O . PRO A 1 1167 ? 32.188 20.578 15.352 1 90.75 1167 PRO A O 1
ATOM 9454 N N . ALA A 1 1168 ? 32.312 22.422 14.062 1 91.44 1168 ALA A N 1
ATOM 9455 C CA . ALA A 1 1168 ? 32.812 23.25 15.172 1 91.44 1168 ALA A CA 1
ATOM 9456 C C . ALA A 1 1168 ? 31.656 23.594 16.125 1 91.44 1168 ALA A C 1
ATOM 9458 O O . ALA A 1 1168 ? 31.906 23.938 17.281 1 91.44 1168 ALA A O 1
ATOM 9459 N N . ILE A 1 1169 ? 30.484 23.484 15.719 1 94.38 1169 ILE A N 1
ATOM 9460 C CA . ILE A 1 1169 ? 29.328 23.859 16.516 1 94.38 1169 ILE A CA 1
ATOM 9461 C C . ILE A 1 1169 ? 28.953 22.719 17.469 1 94.38 1169 ILE A C 1
ATOM 9463 O O . ILE A 1 1169 ? 28.797 21.578 17.031 1 94.38 1169 ILE A O 1
ATOM 9467 N N . PRO A 1 1170 ? 28.859 23.016 18.703 1 93.5 1170 PRO A N 1
ATOM 9468 C CA . PRO A 1 1170 ? 28.5 21.984 19.672 1 93.5 1170 PRO A CA 1
ATOM 9469 C C . PRO A 1 1170 ? 27.188 21.281 19.344 1 93.5 1170 PRO A C 1
ATOM 9471 O O . PRO A 1 1170 ? 26.312 21.859 18.703 1 93.5 1170 PRO A O 1
ATOM 9474 N N . GLU A 1 1171 ? 26.969 20.109 19.875 1 93.5 1171 GLU A N 1
ATOM 9475 C CA . GLU A 1 1171 ? 25.828 19.234 19.562 1 93.5 1171 GLU A CA 1
ATOM 9476 C C . GLU A 1 1171 ? 24.531 19.812 20.078 1 93.5 1171 GLU A C 1
ATOM 9478 O O . GLU A 1 1171 ? 23.469 19.625 19.469 1 93.5 1171 GLU A O 1
ATOM 9483 N N . GLU A 1 1172 ? 24.609 20.484 21.141 1 92.62 1172 GLU A N 1
ATOM 9484 C CA . GLU A 1 1172 ? 23.406 21.078 21.703 1 92.62 1172 GLU A CA 1
ATOM 9485 C C . GLU A 1 1172 ? 22.75 22.047 20.734 1 92.62 1172 GLU A C 1
ATOM 9487 O O . GLU A 1 1172 ? 21.516 22.062 20.594 1 92.62 1172 GLU A O 1
ATOM 9492 N N . TYR A 1 1173 ? 23.547 22.828 20.062 1 94.69 1173 TYR A N 1
ATOM 9493 C CA . TYR A 1 1173 ? 23.031 23.781 19.078 1 94.69 1173 TYR A CA 1
ATOM 9494 C C . TYR A 1 1173 ? 22.562 23.047 17.812 1 94.69 1173 TYR A C 1
ATOM 9496 O O . TYR A 1 1173 ? 21.531 23.391 17.25 1 94.69 1173 TYR A O 1
ATOM 9504 N N . CYS A 1 1174 ? 23.312 22.047 17.5 1 94.75 1174 CYS A N 1
ATOM 9505 C CA . CYS A 1 1174 ? 22.984 21.297 16.297 1 94.75 1174 CYS A CA 1
ATOM 9506 C C . CYS A 1 1174 ? 21.609 20.656 16.406 1 94.75 1174 CYS A C 1
ATOM 9508 O O . CYS A 1 1174 ? 20.828 20.688 15.445 1 94.75 1174 CYS A O 1
ATOM 9510 N N . CYS A 1 1175 ? 21.312 20.172 17.547 1 93.31 1175 CYS A N 1
ATOM 9511 C CA . CYS A 1 1175 ? 20.016 19.531 17.766 1 93.31 1175 CYS A CA 1
ATOM 9512 C C . CYS A 1 1175 ? 18.891 20.547 17.656 1 93.31 1175 CYS A C 1
ATOM 9514 O O . CYS A 1 1175 ? 17.859 20.266 17.047 1 93.31 1175 CYS A O 1
ATOM 9516 N N . ILE A 1 1176 ? 19.109 21.688 18.125 1 94.5 1176 ILE A N 1
ATOM 9517 C CA . ILE A 1 1176 ? 18.078 22.734 18.109 1 94.5 1176 ILE A CA 1
ATOM 9518 C C . ILE A 1 1176 ? 17.859 23.234 16.688 1 94.5 1176 ILE A C 1
ATOM 9520 O O . ILE A 1 1176 ? 16.719 23.484 16.281 1 94.5 1176 ILE A O 1
ATOM 9524 N N . PHE A 1 1177 ? 18.891 23.359 15.969 1 96.44 1177 PHE A N 1
ATOM 9525 C CA . PHE A 1 1177 ? 18.781 23.828 14.594 1 96.44 1177 PHE A CA 1
ATOM 9526 C C . PHE A 1 1177 ? 18.094 22.797 13.711 1 96.44 1177 PHE A C 1
ATOM 9528 O O . PHE A 1 1177 ? 17.266 23.156 12.859 1 96.44 1177 PHE A O 1
ATOM 9535 N N . LYS A 1 1178 ? 18.453 21.594 13.945 1 95 1178 LYS A N 1
ATOM 9536 C CA . LYS A 1 1178 ? 17.766 20.531 13.219 1 95 1178 LYS A CA 1
ATOM 9537 C C . LYS A 1 1178 ? 16.281 20.5 13.547 1 95 1178 LYS A C 1
ATOM 9539 O O . LYS A 1 1178 ? 15.438 20.406 12.648 1 95 1178 LYS A O 1
ATOM 9544 N N . ASP A 1 1179 ? 15.945 20.578 14.828 1 95.44 1179 ASP A N 1
ATOM 9545 C CA . ASP A 1 1179 ? 14.547 20.578 15.266 1 95.44 1179 ASP A CA 1
ATOM 9546 C C . ASP A 1 1179 ? 13.789 21.766 14.688 1 95.44 1179 ASP A C 1
ATOM 9548 O O . ASP A 1 1179 ? 12.602 21.656 14.383 1 95.44 1179 ASP A O 1
ATOM 9552 N N . SER A 1 1180 ? 14.43 22.906 14.555 1 96.75 1180 SER A N 1
ATOM 9553 C CA . SER A 1 1180 ? 13.805 24.094 13.992 1 96.75 1180 SER A CA 1
ATOM 9554 C C . SER A 1 1180 ? 13.461 23.906 12.523 1 96.75 1180 SER A C 1
ATOM 9556 O O . SER A 1 1180 ? 12.398 24.328 12.062 1 96.75 1180 SER A O 1
ATOM 9558 N N . ILE A 1 1181 ? 14.391 23.281 11.844 1 96.19 1181 ILE A N 1
ATOM 9559 C CA . ILE A 1 1181 ? 14.141 23.016 10.43 1 96.19 1181 ILE A CA 1
ATOM 9560 C C . ILE A 1 1181 ? 13 22.016 10.289 1 96.19 1181 ILE A C 1
ATOM 9562 O O . ILE A 1 1181 ? 12.125 22.172 9.445 1 96.19 1181 ILE A O 1
ATOM 9566 N N . VAL A 1 1182 ? 12.969 21 11.117 1 95.12 1182 VAL A N 1
ATOM 9567 C CA . VAL A 1 1182 ? 11.922 19.984 11.094 1 95.12 1182 VAL A CA 1
ATOM 9568 C C . VAL A 1 1182 ? 10.578 20.625 11.43 1 95.12 1182 VAL A C 1
ATOM 9570 O O . VAL A 1 1182 ? 9.562 20.297 10.805 1 95.12 1182 VAL A O 1
ATOM 9573 N N . CYS A 1 1183 ? 10.555 21.453 12.391 1 95.62 1183 CYS A N 1
ATOM 9574 C CA . CYS A 1 1183 ? 9.344 22.141 12.812 1 95.62 1183 CYS A CA 1
ATOM 9575 C C . CYS A 1 1183 ? 8.781 23 11.68 1 95.62 1183 CYS A C 1
ATOM 9577 O O . CYS A 1 1183 ? 7.574 23.219 11.594 1 95.62 1183 CYS A O 1
ATOM 9579 N N . SER A 1 1184 ? 9.68 23.469 10.75 1 95.69 1184 SER A N 1
ATOM 9580 C CA . SER A 1 1184 ? 9.289 24.359 9.672 1 95.69 1184 SER A CA 1
ATOM 9581 C C . SER A 1 1184 ? 9.133 23.609 8.352 1 95.69 1184 SER A C 1
ATOM 9583 O O . SER A 1 1184 ? 9 24.219 7.293 1 95.69 1184 SER A O 1
ATOM 9585 N N . ARG A 1 1185 ? 9.117 22.328 8.352 1 94.44 1185 ARG A N 1
ATOM 9586 C CA . ARG A 1 1185 ? 9.18 21.5 7.156 1 94.44 1185 ARG A CA 1
ATOM 9587 C C . ARG A 1 1185 ? 7.961 21.719 6.27 1 94.44 1185 ARG A C 1
ATOM 9589 O O . ARG A 1 1185 ? 8.008 21.469 5.062 1 94.44 1185 ARG A O 1
ATOM 9596 N N . ASN A 1 1186 ? 6.82 22.188 6.773 1 93.94 1186 ASN A N 1
ATOM 9597 C CA . ASN A 1 1186 ? 5.566 22.297 6.035 1 93.94 1186 ASN A CA 1
ATOM 9598 C C . ASN A 1 1186 ? 5.484 23.609 5.254 1 93.94 1186 ASN A C 1
ATOM 9600 O O . ASN A 1 1186 ? 4.48 23.875 4.594 1 93.94 1186 ASN A O 1
ATOM 9604 N N . LYS A 1 1187 ? 6.551 24.422 5.309 1 93.94 1187 LYS A N 1
ATOM 9605 C CA . LYS A 1 1187 ? 6.613 25.641 4.484 1 93.94 1187 LYS A CA 1
ATOM 9606 C C . LYS A 1 1187 ? 6.805 25.281 3.014 1 93.94 1187 LYS A C 1
ATOM 9608 O O . LYS A 1 1187 ? 7.398 24.25 2.686 1 93.94 1187 LYS A O 1
ATOM 9613 N N . THR A 1 1188 ? 6.348 26.078 2.064 1 91.5 1188 THR A N 1
ATOM 9614 C CA . THR A 1 1188 ? 6.359 25.812 0.63 1 91.5 1188 THR A CA 1
ATOM 9615 C C . THR A 1 1188 ? 7.789 25.719 0.109 1 91.5 1188 THR A C 1
ATOM 9617 O O . THR A 1 1188 ? 8.047 25.062 -0.901 1 91.5 1188 THR A O 1
ATOM 9620 N N . TYR A 1 1189 ? 8.711 26.328 0.923 1 92.88 1189 TYR A N 1
ATOM 9621 C CA . TYR A 1 1189 ? 10.117 26.297 0.542 1 92.88 1189 TYR A CA 1
ATOM 9622 C C . TYR A 1 1189 ? 10.641 24.875 0.468 1 92.88 1189 TYR A C 1
ATOM 9624 O O . TYR A 1 1189 ? 11.438 24.531 -0.413 1 92.88 1189 TYR A O 1
ATOM 9632 N N . PHE A 1 1190 ? 10.148 23.984 1.24 1 93.38 1190 PHE A N 1
ATOM 9633 C CA . PHE A 1 1190 ? 10.688 22.641 1.366 1 93.38 1190 PHE A CA 1
ATOM 9634 C C . PHE A 1 1190 ? 10.047 21.703 0.347 1 93.38 1190 PHE A C 1
ATOM 9636 O O . PHE A 1 1190 ? 10.406 20.531 0.266 1 93.38 1190 PHE A O 1
ATOM 9643 N N . ASP A 1 1191 ? 9.094 22.188 -0.524 1 89.5 1191 ASP A N 1
ATOM 9644 C CA . ASP A 1 1191 ? 8.43 21.359 -1.523 1 89.5 1191 ASP A CA 1
ATOM 9645 C C . ASP A 1 1191 ? 9.164 21.422 -2.863 1 89.5 1191 ASP A C 1
ATOM 9647 O O . ASP A 1 1191 ? 8.883 20.625 -3.764 1 89.5 1191 ASP A O 1
ATOM 9651 N N . SER A 1 1192 ? 10.062 22.359 -2.973 1 87.19 1192 SER A N 1
ATOM 9652 C CA . SER A 1 1192 ? 10.75 22.562 -4.25 1 87.19 1192 SER A CA 1
ATOM 9653 C C . SER A 1 1192 ? 11.688 21.406 -4.566 1 87.19 1192 SER A C 1
ATOM 9655 O O . SER A 1 1192 ? 12.258 20.797 -3.658 1 87.19 1192 SER A O 1
ATOM 9657 N N . LYS A 1 1193 ? 11.727 21.219 -5.984 1 79.81 1193 LYS A N 1
ATOM 9658 C CA . LYS A 1 1193 ? 12.523 20.094 -6.473 1 79.81 1193 LYS A CA 1
ATOM 9659 C C . LYS A 1 1193 ? 14.008 20.297 -6.156 1 79.81 1193 LYS A C 1
ATOM 9661 O O . LYS A 1 1193 ? 14.57 21.359 -6.434 1 79.81 1193 LYS A O 1
ATOM 9666 N N . GLY A 1 1194 ? 14.703 19.547 -5.402 1 83.62 1194 GLY A N 1
ATOM 9667 C CA . GLY A 1 1194 ? 16.109 19.609 -5.059 1 83.62 1194 GLY A CA 1
ATOM 9668 C C . GLY A 1 1194 ? 16.359 20.062 -3.633 1 83.62 1194 GLY A C 1
ATOM 9669 O O . GLY A 1 1194 ? 17.406 19.781 -3.055 1 83.62 1194 GLY A O 1
ATOM 9670 N N . ILE A 1 1195 ? 15.414 20.844 -3.088 1 91.25 1195 ILE A N 1
ATOM 9671 C CA . ILE A 1 1195 ? 15.594 21.406 -1.752 1 91.25 1195 ILE A CA 1
ATOM 9672 C C . ILE A 1 1195 ? 15.18 20.375 -0.704 1 91.25 1195 ILE A C 1
ATOM 9674 O O . ILE A 1 1195 ? 15.867 20.188 0.305 1 91.25 1195 ILE A O 1
ATOM 9678 N N . TRP A 1 1196 ? 14.031 19.641 -0.952 1 93.06 1196 TRP A N 1
ATOM 9679 C CA . TRP A 1 1196 ? 13.539 18.734 0.077 1 93.06 1196 TRP A CA 1
ATOM 9680 C C . TRP A 1 1196 ? 14.531 17.594 0.314 1 93.06 1196 TRP A C 1
ATOM 9682 O O . TRP A 1 1196 ? 14.695 17.141 1.446 1 93.06 1196 TRP A O 1
ATOM 9692 N N . THR A 1 1197 ? 15.297 17.109 -0.775 1 93.62 1197 THR A N 1
ATOM 9693 C CA . THR A 1 1197 ? 16.234 16.016 -0.616 1 93.62 1197 THR A CA 1
ATOM 9694 C C . THR A 1 1197 ? 17.422 16.438 0.244 1 93.62 1197 THR A C 1
ATOM 9696 O O . THR A 1 1197 ? 18 15.609 0.957 1 93.62 1197 THR A O 1
ATOM 9699 N N . LYS A 1 1198 ? 17.812 17.688 0.173 1 92.75 1198 LYS A N 1
ATOM 9700 C CA . LYS A 1 1198 ? 18.922 18.219 0.959 1 92.75 1198 LYS A CA 1
ATOM 9701 C C . LYS A 1 1198 ? 18.609 18.172 2.451 1 92.75 1198 LYS A C 1
ATOM 9703 O O . LYS A 1 1198 ? 19.422 17.703 3.248 1 92.75 1198 LYS A O 1
ATOM 9708 N N . TYR A 1 1199 ? 17.438 18.609 2.836 1 94.31 1199 TYR A N 1
ATOM 9709 C CA . TYR A 1 1199 ? 17.094 18.75 4.242 1 94.31 1199 TYR A CA 1
ATOM 9710 C C . TYR A 1 1199 ? 16.672 17.406 4.84 1 94.31 1199 TYR A C 1
ATOM 9712 O O . TYR A 1 1199 ? 17.031 17.078 5.973 1 94.31 1199 TYR A O 1
ATOM 9720 N N . VAL A 1 1200 ? 15.906 16.562 4.109 1 94.31 1200 VAL A N 1
ATOM 9721 C CA . VAL A 1 1200 ? 15.469 15.258 4.602 1 94.31 1200 VAL A CA 1
ATOM 9722 C C . VAL A 1 1200 ? 16.688 14.344 4.805 1 94.31 1200 VAL A C 1
ATOM 9724 O O . VAL A 1 1200 ? 16.703 13.516 5.715 1 94.31 1200 VAL A O 1
ATOM 9727 N N . GLY A 1 1201 ? 17.688 14.531 3.967 1 92 1201 GLY A N 1
ATOM 9728 C CA . GLY A 1 1201 ? 18.875 13.703 4.059 1 92 1201 GLY A CA 1
ATOM 9729 C C . GLY A 1 1201 ? 19.922 14.258 5.008 1 92 1201 GLY A C 1
ATOM 9730 O O . GLY A 1 1201 ? 21.031 13.727 5.102 1 92 1201 GLY A O 1
ATOM 9731 N N . MET A 1 1202 ? 19.609 15.242 5.785 1 89.5 1202 MET A N 1
ATOM 9732 C CA . MET A 1 1202 ? 20.594 15.93 6.605 1 89.5 1202 MET A CA 1
ATOM 9733 C C . MET A 1 1202 ? 21.047 15.039 7.762 1 89.5 1202 MET A C 1
ATOM 9735 O O . MET A 1 1202 ? 20.219 14.484 8.484 1 89.5 1202 MET A O 1
ATOM 9739 N N . ARG A 1 1203 ? 22.344 14.758 7.852 1 87.12 1203 ARG A N 1
ATOM 9740 C CA . ARG A 1 1203 ? 22.984 14.023 8.938 1 87.12 1203 ARG A CA 1
ATOM 9741 C C . ARG A 1 1203 ? 24.422 14.484 9.141 1 87.12 1203 ARG A C 1
ATOM 9743 O O . ARG A 1 1203 ? 25.031 15.062 8.242 1 87.12 1203 ARG A O 1
ATOM 9750 N N . LYS A 1 1204 ? 24.859 14.406 10.359 1 82 1204 LYS A N 1
ATOM 9751 C CA . LYS A 1 1204 ? 26.234 14.758 10.688 1 82 1204 LYS A CA 1
ATOM 9752 C C . LYS A 1 1204 ? 27.141 13.539 10.633 1 82 1204 LYS A C 1
ATOM 9754 O O . LYS A 1 1204 ? 26.75 12.445 11.039 1 82 1204 LYS A O 1
ATOM 9759 N N . MET B 1 1 ? -30.297 33.031 0.845 1 79.62 1 MET B N 1
ATOM 9760 C CA . MET B 1 1 ? -29.375 32.719 -0.248 1 79.62 1 MET B CA 1
ATOM 9761 C C . MET B 1 1 ? -28.297 33.812 -0.375 1 79.62 1 MET B C 1
ATOM 9763 O O . MET B 1 1 ? -27.141 33.5 -0.644 1 79.62 1 MET B O 1
ATOM 9767 N N . GLU B 1 2 ? -28.609 35 -0.039 1 78.56 2 GLU B N 1
ATOM 9768 C CA . GLU B 1 2 ? -27.656 36.094 -0.079 1 78.56 2 GLU B CA 1
ATOM 9769 C C . GLU B 1 2 ? -26.594 35.969 1.012 1 78.56 2 GLU B C 1
ATOM 9771 O O . GLU B 1 2 ? -25.453 36.344 0.822 1 78.56 2 GLU B O 1
ATOM 9776 N N . GLU B 1 3 ? -26.953 35.406 2.051 1 80.88 3 GLU B N 1
ATOM 9777 C CA . GLU B 1 3 ? -26.016 35.188 3.152 1 80.88 3 GLU B CA 1
ATOM 9778 C C . GLU B 1 3 ? -24.891 34.25 2.746 1 80.88 3 GLU B C 1
ATOM 9780 O O . GLU B 1 3 ? -23.781 34.344 3.297 1 80.88 3 GLU B O 1
ATOM 9785 N N . PHE B 1 4 ? -25.094 33.406 1.8 1 87 4 PHE B N 1
ATOM 9786 C CA . PHE B 1 4 ? -24.094 32.406 1.388 1 87 4 PHE B CA 1
ATOM 9787 C C . PHE B 1 4 ? -23 33.062 0.554 1 87 4 PHE B C 1
ATOM 9789 O O . PHE B 1 4 ? -21.906 32.531 0.434 1 87 4 PHE B O 1
ATOM 9796 N N . LYS B 1 5 ? -23.219 34.219 0.008 1 81.5 5 LYS B N 1
ATOM 9797 C CA . LYS B 1 5 ? -22.234 34.906 -0.8 1 81.5 5 LYS B CA 1
ATOM 9798 C C . LYS B 1 5 ? -21.109 35.469 0.069 1 81.5 5 LYS B C 1
ATOM 9800 O O . LYS B 1 5 ? -20 35.719 -0.418 1 81.5 5 LYS B O 1
ATOM 9805 N N . THR B 1 6 ? -21.406 35.594 1.372 1 81 6 THR B N 1
ATOM 9806 C CA . THR B 1 6 ? -20.422 36.188 2.277 1 81 6 THR B CA 1
ATOM 9807 C C . THR B 1 6 ? -19.5 35.094 2.822 1 81 6 THR B C 1
ATOM 9809 O O . THR B 1 6 ? -18.562 35.375 3.582 1 81 6 THR B O 1
ATOM 9812 N N . ILE B 1 7 ? -19.75 33.938 2.387 1 86.19 7 ILE B N 1
ATOM 9813 C CA . ILE B 1 7 ? -18.938 32.844 2.9 1 86.19 7 ILE B CA 1
ATOM 9814 C C . ILE B 1 7 ? -17.594 32.781 2.17 1 86.19 7 ILE B C 1
ATOM 9816 O O . ILE B 1 7 ? -17.562 32.719 0.939 1 86.19 7 ILE B O 1
ATOM 9820 N N . THR B 1 8 ? -16.531 33 2.975 1 81.06 8 THR B N 1
ATOM 9821 C CA . THR B 1 8 ? -15.172 32.969 2.469 1 81.06 8 THR B CA 1
ATOM 9822 C C . THR B 1 8 ? -14.445 31.734 2.988 1 81.06 8 THR B C 1
ATOM 9824 O O . THR B 1 8 ? -14.969 31 3.844 1 81.06 8 THR B O 1
ATOM 9827 N N . PRO B 1 9 ? -13.266 31.484 2.523 1 78.12 9 PRO B N 1
ATOM 9828 C CA . PRO B 1 9 ? -12.516 30.312 2.973 1 78.12 9 PRO B CA 1
ATOM 9829 C C . PRO B 1 9 ? -12.156 30.359 4.457 1 78.12 9 PRO B C 1
ATOM 9831 O O . PRO B 1 9 ? -11.898 29.328 5.074 1 78.12 9 PRO B O 1
ATOM 9834 N N . THR B 1 10 ? -12.266 31.547 5.008 1 77.94 10 THR B N 1
ATOM 9835 C CA . THR B 1 10 ? -11.875 31.703 6.402 1 77.94 10 THR B CA 1
ATOM 9836 C C . THR B 1 10 ? -13.102 31.766 7.305 1 77.94 10 THR B C 1
ATOM 9838 O O . THR B 1 10 ? -12.977 31.906 8.523 1 77.94 10 THR B O 1
ATOM 9841 N N . THR B 1 11 ? -14.195 31.547 6.637 1 82.12 11 THR B N 1
ATOM 9842 C CA . THR B 1 11 ? -15.422 31.594 7.422 1 82.12 11 THR B CA 1
ATOM 9843 C C . THR B 1 11 ? -15.508 30.406 8.375 1 82.12 11 THR B C 1
ATOM 9845 O O . THR B 1 11 ? -15.086 29.297 8.031 1 82.12 11 THR B O 1
ATOM 9848 N N . SER B 1 12 ? -16.016 30.734 9.586 1 86.62 12 SER B N 1
ATOM 9849 C CA . SER B 1 12 ? -16.109 29.719 10.625 1 86.62 12 SER B CA 1
ATOM 9850 C C . SER B 1 12 ? -17.156 28.672 10.297 1 86.62 12 SER B C 1
ATOM 9852 O O . SER B 1 12 ? -18.141 28.969 9.609 1 86.62 12 SER B O 1
ATOM 9854 N N . VAL B 1 13 ? -17 27.469 10.812 1 88.88 13 VAL B N 1
ATOM 9855 C CA . VAL B 1 13 ? -17.891 26.344 10.602 1 88.88 13 VAL B CA 1
ATOM 9856 C C . VAL B 1 13 ? -19.25 26.625 11.258 1 88.88 13 VAL B C 1
ATOM 9858 O O . VAL B 1 13 ? -20.297 26.219 10.758 1 88.88 13 VAL B O 1
ATOM 9861 N N . VAL B 1 14 ? -19.234 27.344 12.273 1 86.06 14 VAL B N 1
ATOM 9862 C CA . VAL B 1 14 ? -20.453 27.672 13.008 1 86.06 14 VAL B CA 1
ATOM 9863 C C . VAL B 1 14 ? -21.328 28.609 12.18 1 86.06 14 VAL B C 1
ATOM 9865 O O . VAL B 1 14 ? -22.547 28.453 12.148 1 86.06 14 VAL B O 1
ATOM 9868 N N . LYS B 1 15 ? -20.703 29.5 11.555 1 86.75 15 LYS B N 1
ATOM 9869 C CA . LYS B 1 15 ? -21.453 30.406 10.688 1 86.75 15 LYS B CA 1
ATOM 9870 C C . LYS B 1 15 ? -22.078 29.656 9.516 1 86.75 15 LYS B C 1
ATOM 9872 O O . LYS B 1 15 ? -23.234 29.891 9.156 1 86.75 15 LYS B O 1
ATOM 9877 N N . ILE B 1 16 ? -21.312 28.812 8.938 1 91.88 16 ILE B N 1
ATOM 9878 C CA . ILE B 1 16 ? -21.812 28.016 7.828 1 91.88 16 ILE B CA 1
ATOM 9879 C C . ILE B 1 16 ? -22.984 27.156 8.289 1 91.88 16 ILE B C 1
ATOM 9881 O O . ILE B 1 16 ? -23.984 27.031 7.582 1 91.88 16 ILE B O 1
ATOM 9885 N N . SER B 1 17 ? -22.844 26.594 9.469 1 90.69 17 SER B N 1
ATOM 9886 C CA . SER B 1 17 ? -23.891 25.75 10.023 1 90.69 17 SER B CA 1
ATOM 9887 C C . SER B 1 17 ? -25.172 26.547 10.242 1 90.69 17 SER B C 1
ATOM 9889 O O . SER B 1 17 ? -26.281 26.047 10.008 1 90.69 17 SER B O 1
ATOM 9891 N N . SER B 1 18 ? -25.031 27.719 10.648 1 87.25 18 SER B N 1
ATOM 9892 C CA . SER B 1 18 ? -26.203 28.562 10.867 1 87.25 18 SER B CA 1
ATOM 9893 C C . SER B 1 18 ? -26.906 28.891 9.562 1 87.25 18 SER B C 1
ATOM 9895 O O . SER B 1 18 ? -28.141 28.938 9.516 1 87.25 18 SER B O 1
ATOM 9897 N N . CYS B 1 19 ? -26.156 29.188 8.562 1 89.75 19 CYS B N 1
ATOM 9898 C CA . CYS B 1 19 ? -26.734 29.453 7.254 1 89.75 19 CYS B CA 1
ATOM 9899 C C . CYS B 1 19 ? -27.469 28.219 6.719 1 89.75 19 CYS B C 1
ATOM 9901 O O . CYS B 1 19 ? -28.562 28.328 6.176 1 89.75 19 CYS B O 1
ATOM 9903 N N . LEU B 1 20 ? -26.875 27.125 6.883 1 93.62 20 LEU B N 1
ATOM 9904 C CA . LEU B 1 20 ? -27.453 25.891 6.367 1 93.62 20 LEU B CA 1
ATOM 9905 C C . LEU B 1 20 ? -28.672 25.484 7.168 1 93.62 20 LEU B C 1
ATOM 9907 O O . LEU B 1 20 ? -29.594 24.844 6.637 1 93.62 20 LEU B O 1
ATOM 9911 N N . GLU B 1 21 ? -28.641 25.781 8.477 1 91.44 21 GLU B N 1
ATOM 9912 C CA . GLU B 1 21 ? -29.812 25.484 9.312 1 91.44 21 GLU B CA 1
ATOM 9913 C C . GLU B 1 21 ? -31.047 26.219 8.797 1 91.44 21 GLU B C 1
ATOM 9915 O O . GLU B 1 21 ? -32.156 25.672 8.844 1 91.44 21 GLU B O 1
ATOM 9920 N N . LYS B 1 22 ? -30.891 27.391 8.297 1 90.75 22 LYS B N 1
ATOM 9921 C CA . LYS B 1 22 ? -32 28.141 7.727 1 90.75 22 LYS B CA 1
ATOM 9922 C C . LYS B 1 22 ? -32.562 27.438 6.496 1 90.75 22 LYS B C 1
ATOM 9924 O O . LYS B 1 22 ? -33.781 27.344 6.328 1 90.75 22 LYS B O 1
ATOM 9929 N N . ILE B 1 23 ? -31.688 27 5.672 1 94 23 ILE B N 1
ATOM 9930 C CA . ILE B 1 23 ? -32.094 26.266 4.484 1 94 23 ILE B CA 1
ATOM 9931 C C . ILE B 1 23 ? -32.781 24.953 4.898 1 94 23 ILE B C 1
ATOM 9933 O O . ILE B 1 23 ? -33.781 24.562 4.309 1 94 23 ILE B O 1
ATOM 9937 N N . PHE B 1 24 ? -32.188 24.312 5.883 1 94.19 24 PHE B N 1
ATOM 9938 C CA . PHE B 1 24 ? -32.75 23.062 6.41 1 94.19 24 PHE B CA 1
ATOM 9939 C C . PHE B 1 24 ? -34.188 23.25 6.879 1 94.19 24 PHE B C 1
ATOM 9941 O O . PHE B 1 24 ? -35.062 22.469 6.512 1 94.19 24 PHE B O 1
ATOM 9948 N N . LYS B 1 25 ? -34.406 24.297 7.656 1 92 25 LYS B N 1
ATOM 9949 C CA . LYS B 1 25 ? -35.75 24.562 8.195 1 92 25 LYS B CA 1
ATOM 9950 C C . LYS B 1 25 ? -36.719 24.891 7.082 1 92 25 LYS B C 1
ATOM 9952 O O . LYS B 1 25 ? -37.875 24.469 7.129 1 92 25 LYS B O 1
ATOM 9957 N N . LYS B 1 26 ? -36.281 25.625 6.078 1 93.94 26 LYS B N 1
ATOM 9958 C CA . LYS B 1 26 ? -37.156 25.984 4.957 1 93.94 26 LYS B CA 1
ATOM 9959 C C . LYS B 1 26 ? -37.531 24.75 4.156 1 93.94 26 LYS B C 1
ATOM 9961 O O . LYS B 1 26 ? -38.688 24.656 3.672 1 93.94 26 LYS B O 1
ATOM 9966 N N . ILE B 1 27 ? -36.688 23.828 3.98 1 94.75 27 ILE B N 1
ATOM 9967 C CA . ILE B 1 27 ? -36.969 22.594 3.254 1 94.75 27 ILE B CA 1
ATOM 9968 C C . ILE B 1 27 ? -37.969 21.75 4.043 1 94.75 27 ILE B C 1
ATOM 9970 O O . ILE B 1 27 ? -38.906 21.203 3.475 1 94.75 27 ILE B O 1
ATOM 9974 N N . VAL B 1 28 ? -37.75 21.656 5.367 1 94.25 28 VAL B N 1
ATOM 9975 C CA . VAL B 1 28 ? -38.625 20.875 6.223 1 94.25 28 VAL B CA 1
ATOM 9976 C C . VAL B 1 28 ? -40.031 21.484 6.188 1 94.25 28 VAL B C 1
ATOM 9978 O O . VAL B 1 28 ? -41.031 20.75 6.082 1 94.25 28 VAL B O 1
ATOM 9981 N N . GLU B 1 29 ? -40.094 22.812 6.219 1 94.44 29 GLU B N 1
ATOM 9982 C CA . GLU B 1 29 ? -41.375 23.5 6.168 1 94.44 29 GLU B CA 1
ATOM 9983 C C . GLU B 1 29 ? -42.062 23.266 4.832 1 94.44 29 GLU B C 1
ATOM 9985 O O . GLU B 1 29 ? -43.281 23.062 4.785 1 94.44 29 GLU B O 1
ATOM 9990 N N . SER B 1 30 ? -41.344 23.359 3.836 1 94.81 30 SER B N 1
ATOM 9991 C CA . SER B 1 30 ? -41.906 23.141 2.506 1 94.81 30 SER B CA 1
ATOM 9992 C C . SER B 1 30 ? -42.406 21.719 2.342 1 94.81 30 SER B C 1
ATOM 9994 O O . SER B 1 30 ? -43.438 21.5 1.698 1 94.81 30 SER B O 1
ATOM 9996 N N . ARG B 1 31 ? -41.75 20.75 2.814 1 92.19 31 ARG B N 1
ATOM 9997 C CA . ARG B 1 31 ? -42.156 19.344 2.713 1 92.19 31 ARG B CA 1
ATOM 9998 C C . ARG B 1 31 ? -43.375 19.078 3.572 1 92.19 31 ARG B C 1
ATOM 10000 O O . ARG B 1 31 ? -44.219 18.25 3.211 1 92.19 31 ARG B O 1
ATOM 10007 N N . GLU B 1 32 ? -43.406 19.719 4.746 1 91.94 32 GLU B N 1
ATOM 10008 C CA . GLU B 1 32 ? -44.594 19.609 5.586 1 91.94 32 GLU B CA 1
ATOM 10009 C C . GLU B 1 32 ? -45.812 20.125 4.855 1 91.94 32 GLU B C 1
ATOM 10011 O O . GLU B 1 32 ? -46.938 19.609 5.059 1 91.94 32 GLU B O 1
ATOM 10016 N N . LYS B 1 33 ? -45.625 21.078 4.023 1 92.5 33 LYS B N 1
ATOM 10017 C CA . LYS B 1 33 ? -46.719 21.609 3.211 1 92.5 33 LYS B CA 1
ATOM 10018 C C . LYS B 1 33 ? -46.969 20.734 1.988 1 92.5 33 LYS B C 1
ATOM 10020 O O . LYS B 1 33 ? -47.75 21.109 1.105 1 92.5 33 LYS B O 1
ATOM 10025 N N . LYS B 1 34 ? -46.281 19.609 1.764 1 89.44 34 LYS B N 1
ATOM 10026 C CA . LYS B 1 34 ? -46.438 18.578 0.752 1 89.44 34 LYS B CA 1
ATOM 10027 C C . LYS B 1 34 ? -46.062 19.094 -0.634 1 89.44 34 LYS B C 1
ATOM 10029 O O . LYS B 1 34 ? -46.719 18.75 -1.625 1 89.44 34 LYS B O 1
ATOM 10034 N N . ILE B 1 35 ? -45.125 20.016 -0.599 1 92.19 35 ILE B N 1
ATOM 10035 C CA . ILE B 1 35 ? -44.562 20.453 -1.874 1 92.19 35 ILE B CA 1
ATOM 10036 C C . ILE B 1 35 ? -43.656 19.375 -2.439 1 92.19 35 ILE B C 1
ATOM 10038 O O . ILE B 1 35 ? -42.844 18.781 -1.704 1 92.19 35 ILE B O 1
ATOM 10042 N N . ALA B 1 36 ? -43.812 19.156 -3.787 1 89.19 36 ALA B N 1
ATOM 10043 C CA . ALA B 1 36 ? -42.969 18.141 -4.426 1 89.19 36 ALA B CA 1
ATOM 10044 C C . ALA B 1 36 ? -41.5 18.531 -4.375 1 89.19 36 ALA B C 1
ATOM 10046 O O . ALA B 1 36 ? -41.156 19.703 -4.496 1 89.19 36 ALA B O 1
ATOM 10047 N N . GLU B 1 37 ? -40.5 17.625 -4.133 1 88.88 37 GLU B N 1
ATOM 10048 C CA . GLU B 1 37 ? -39.094 17.844 -3.951 1 88.88 37 GLU B CA 1
ATOM 10049 C C . GLU B 1 37 ? -38.5 18.656 -5.098 1 88.88 37 GLU B C 1
ATOM 10051 O O . GLU B 1 37 ? -37.656 19.531 -4.875 1 88.88 37 GLU B O 1
ATOM 10056 N N . HIS B 1 38 ? -38.969 18.453 -6.328 1 86.12 38 HIS B N 1
ATOM 10057 C CA . HIS B 1 38 ? -38.375 19.094 -7.5 1 86.12 38 HIS B CA 1
ATOM 10058 C C . HIS B 1 38 ? -38.781 20.562 -7.566 1 86.12 38 HIS B C 1
ATOM 10060 O O . HIS B 1 38 ? -38.125 21.359 -8.25 1 86.12 38 HIS B O 1
ATOM 10066 N N . ASN B 1 39 ? -39.812 20.938 -6.773 1 89 39 ASN B N 1
ATOM 10067 C CA . ASN B 1 39 ? -40.312 22.312 -6.812 1 89 39 ASN B CA 1
ATOM 10068 C C . ASN B 1 39 ? -39.719 23.156 -5.68 1 89 39 ASN B C 1
ATOM 10070 O O . ASN B 1 39 ? -39.969 24.359 -5.598 1 89 39 ASN B O 1
ATOM 10074 N N . ILE B 1 40 ? -39 22.547 -4.859 1 93.25 40 ILE B N 1
ATOM 10075 C CA . ILE B 1 40 ? -38.406 23.266 -3.742 1 93.25 40 ILE B CA 1
ATOM 10076 C C . ILE B 1 40 ? -37.094 23.891 -4.176 1 93.25 40 ILE B C 1
ATOM 10078 O O . ILE B 1 40 ? -36.094 23.172 -4.398 1 93.25 40 ILE B O 1
ATOM 10082 N N . LYS B 1 41 ? -37 25.109 -4.359 1 92.38 41 LYS B N 1
ATOM 10083 C CA . LYS B 1 41 ? -35.844 25.844 -4.84 1 92.38 41 LYS B CA 1
ATOM 10084 C C . LYS B 1 41 ? -34.656 25.688 -3.893 1 92.38 41 LYS B C 1
ATOM 10086 O O . LYS B 1 41 ? -33.5 25.688 -4.328 1 92.38 41 LYS B O 1
ATOM 10091 N N . GLU B 1 42 ? -34.938 25.516 -2.611 1 94 42 GLU B N 1
ATOM 10092 C CA . GLU B 1 42 ? -33.875 25.375 -1.607 1 94 42 GLU B CA 1
ATOM 10093 C C . GLU B 1 42 ? -33.125 24.062 -1.791 1 94 42 GLU B C 1
ATOM 10095 O O . GLU B 1 42 ? -31.922 24 -1.48 1 94 42 GLU B O 1
ATOM 10100 N N . ILE B 1 43 ? -33.75 23.078 -2.295 1 94.88 43 ILE B N 1
ATOM 10101 C CA . ILE B 1 43 ? -33.094 21.812 -2.539 1 94.88 43 ILE B CA 1
ATOM 10102 C C . ILE B 1 43 ? -32.094 21.953 -3.699 1 94.88 43 ILE B C 1
ATOM 10104 O O . ILE B 1 43 ? -30.969 21.453 -3.639 1 94.88 43 ILE B O 1
ATOM 10108 N N . GLU B 1 44 ? -32.469 22.625 -4.695 1 93.5 44 GLU B N 1
ATOM 10109 C CA . GLU B 1 44 ? -31.594 22.859 -5.832 1 93.5 44 GLU B CA 1
ATOM 10110 C C . GLU B 1 44 ? -30.406 23.75 -5.441 1 93.5 44 GLU B C 1
ATOM 10112 O O . GLU B 1 44 ? -29.297 23.562 -5.945 1 93.5 44 GLU B O 1
ATOM 10117 N N . PHE B 1 45 ? -30.766 24.656 -4.676 1 94.31 45 PHE B N 1
ATOM 10118 C CA . PHE B 1 45 ? -29.688 25.516 -4.191 1 94.31 45 PHE B CA 1
ATOM 10119 C C . PHE B 1 45 ? -28.703 24.719 -3.35 1 94.31 45 PHE B C 1
ATOM 10121 O O . PHE B 1 45 ? -27.484 24.875 -3.5 1 94.31 45 PHE B O 1
ATOM 10128 N N . LEU B 1 46 ? -29.172 23.938 -2.42 1 94.94 46 LEU B N 1
ATOM 10129 C CA . LEU B 1 46 ? -28.312 23.109 -1.578 1 94.94 46 LEU B CA 1
ATOM 10130 C C . LEU B 1 46 ? -27.469 22.172 -2.428 1 94.94 46 LEU B C 1
ATOM 10132 O O . LEU B 1 46 ? -26.312 21.906 -2.111 1 94.94 46 LEU B O 1
ATOM 10136 N N . LYS B 1 47 ? -28.062 21.688 -3.488 1 94.19 47 LYS B N 1
ATOM 10137 C CA . LYS B 1 47 ? -27.359 20.828 -4.434 1 94.19 47 LYS B CA 1
ATOM 10138 C C . LYS B 1 47 ? -26.188 21.562 -5.066 1 94.19 47 LYS B C 1
ATOM 10140 O O . LYS B 1 47 ? -25.094 20.984 -5.203 1 94.19 47 LYS B O 1
ATOM 10145 N N . SER B 1 48 ? -26.328 22.734 -5.387 1 93.31 48 SER B N 1
ATOM 10146 C CA . SER B 1 48 ? -25.266 23.516 -5.996 1 93.31 48 SER B CA 1
ATOM 10147 C C . SER B 1 48 ? -24.156 23.812 -4.996 1 93.31 48 SER B C 1
ATOM 10149 O O . SER B 1 48 ? -22.984 23.938 -5.375 1 93.31 48 SER B O 1
ATOM 10151 N N . GLN B 1 49 ? -24.516 23.906 -3.691 1 94.19 49 GLN B N 1
ATOM 10152 C CA . GLN B 1 49 ? -23.531 24.188 -2.658 1 94.19 49 GLN B CA 1
ATOM 10153 C C . GLN B 1 49 ? -22.672 22.953 -2.371 1 94.19 49 GLN B C 1
ATOM 10155 O O . GLN B 1 49 ? -21.578 23.078 -1.8 1 94.19 49 GLN B O 1
ATOM 10160 N N . CYS B 1 50 ? -23.109 21.797 -2.699 1 94.44 50 CYS B N 1
ATOM 10161 C CA . CYS B 1 50 ? -22.312 20.594 -2.527 1 94.44 50 CYS B CA 1
ATOM 10162 C C . CYS B 1 50 ? -21.062 20.641 -3.406 1 94.44 50 CYS B C 1
ATOM 10164 O O . CYS B 1 50 ? -20.062 19.984 -3.104 1 94.44 50 CYS B O 1
ATOM 10166 N N . LYS B 1 51 ? -21.109 21.453 -4.438 1 92.62 51 LYS B N 1
ATOM 10167 C CA . LYS B 1 51 ? -19.984 21.609 -5.352 1 92.62 51 LYS B CA 1
ATOM 10168 C C . LYS B 1 51 ? -19.312 22.969 -5.168 1 92.62 51 LYS B C 1
ATOM 10170 O O . LYS B 1 51 ? -18.75 23.516 -6.113 1 92.62 51 LYS B O 1
ATOM 10175 N N . ALA B 1 52 ? -19.516 23.484 -3.932 1 91.56 52 ALA B N 1
ATOM 10176 C CA . ALA B 1 52 ? -18.891 24.781 -3.635 1 91.56 52 ALA B CA 1
ATOM 10177 C C . ALA B 1 52 ? -17.375 24.656 -3.572 1 91.56 52 ALA B C 1
ATOM 10179 O O . ALA B 1 52 ? -16.844 23.578 -3.318 1 91.56 52 ALA B O 1
ATOM 10180 N N . GLU B 1 53 ? -16.672 25.75 -3.809 1 87.31 53 GLU B N 1
ATOM 10181 C CA . GLU B 1 53 ? -15.211 25.781 -3.756 1 87.31 53 GLU B CA 1
ATOM 10182 C C . GLU B 1 53 ? -14.711 25.703 -2.316 1 87.31 53 GLU B C 1
ATOM 10184 O O . GLU B 1 53 ? -13.633 25.156 -2.059 1 87.31 53 GLU B O 1
ATOM 10189 N N . ASN B 1 54 ? -15.539 26.297 -1.452 1 90.88 54 ASN B N 1
ATOM 10190 C CA . ASN B 1 54 ? -15.227 26.156 -0.036 1 90.88 54 ASN B CA 1
ATOM 10191 C C . ASN B 1 54 ? -15.477 24.719 0.448 1 90.88 54 ASN B C 1
ATOM 10193 O O . ASN B 1 54 ? -16.609 24.266 0.457 1 90.88 54 ASN B O 1
ATOM 10197 N N . VAL B 1 55 ? -14.484 24.125 0.906 1 92.19 55 VAL B N 1
ATOM 10198 C CA . VAL B 1 55 ? -14.523 22.703 1.22 1 92.19 55 VAL B CA 1
ATOM 10199 C C . VAL B 1 55 ? -15.508 22.438 2.355 1 92.19 55 VAL B C 1
ATOM 10201 O O . VAL B 1 55 ? -16.281 21.484 2.314 1 92.19 55 VAL B O 1
ATOM 10204 N N . GLN B 1 56 ? -15.523 23.297 3.367 1 92.5 56 GLN B N 1
ATOM 10205 C CA . GLN B 1 56 ? -16.391 23.109 4.523 1 92.5 56 GLN B CA 1
ATOM 10206 C C . GLN B 1 56 ? -17.859 23.297 4.145 1 92.5 56 GLN B C 1
ATOM 10208 O O . GLN B 1 56 ? -18.734 22.562 4.621 1 92.5 56 GLN B O 1
ATOM 10213 N N . LEU B 1 57 ? -18.062 24.25 3.291 1 94.56 57 LEU B N 1
ATOM 10214 C CA . LEU B 1 57 ? -19.438 24.469 2.826 1 94.56 57 LEU B CA 1
ATOM 10215 C C . LEU B 1 57 ? -19.938 23.266 2.021 1 94.56 57 LEU B C 1
ATOM 10217 O O . LEU B 1 57 ? -21.078 22.828 2.191 1 94.56 57 LEU B O 1
ATOM 10221 N N . GLY B 1 58 ? -19.094 22.781 1.148 1 94.44 58 GLY B N 1
ATOM 10222 C CA . GLY B 1 58 ? -19.453 21.609 0.373 1 94.44 58 GLY B CA 1
ATOM 10223 C C . GLY B 1 58 ? -19.734 20.391 1.232 1 94.44 58 GLY B C 1
ATOM 10224 O O . GLY B 1 58 ? -20.734 19.703 1.024 1 94.44 58 GLY B O 1
ATOM 10225 N N . LEU B 1 59 ? -18.859 20.125 2.189 1 95.06 59 LEU B N 1
ATOM 10226 C CA . LEU B 1 59 ? -19 19 3.088 1 95.06 59 LEU B CA 1
ATOM 10227 C C . LEU B 1 59 ? -20.281 19.109 3.916 1 95.06 59 LEU B C 1
ATOM 10229 O O . LEU B 1 59 ? -21.062 18.172 4.004 1 95.06 59 LEU B O 1
ATOM 10233 N N . MET B 1 60 ? -20.531 20.266 4.48 1 94.25 60 MET B N 1
ATOM 10234 C CA . MET B 1 60 ? -21.688 20.469 5.359 1 94.25 60 MET B CA 1
ATOM 10235 C C . MET B 1 60 ? -22.984 20.453 4.57 1 94.25 60 MET B C 1
ATOM 10237 O O . MET B 1 60 ? -24.031 20.062 5.094 1 94.25 60 MET B O 1
ATOM 10241 N N . SER B 1 61 ? -22.922 20.906 3.342 1 95.94 61 SER B N 1
ATOM 10242 C CA . SER B 1 61 ? -24.109 20.828 2.49 1 95.94 61 SER B CA 1
ATOM 10243 C C . SER B 1 61 ? -24.5 19.375 2.242 1 95.94 61 SER B C 1
ATOM 10245 O O . SER B 1 61 ? -25.688 19.031 2.289 1 95.94 61 SER B O 1
ATOM 10247 N N . CYS B 1 62 ? -23.516 18.547 1.954 1 95.44 62 CYS B N 1
ATOM 10248 C CA . CYS B 1 62 ? -23.781 17.125 1.787 1 95.44 62 CYS B CA 1
ATOM 10249 C C . CYS B 1 62 ? -24.312 16.516 3.076 1 95.44 62 CYS B C 1
ATOM 10251 O O . CYS B 1 62 ? -25.25 15.711 3.045 1 95.44 62 CYS B O 1
ATOM 10253 N N . GLN B 1 63 ? -23.75 16.922 4.168 1 94.06 63 GLN B N 1
ATOM 10254 C CA . GLN B 1 63 ? -24.188 16.422 5.465 1 94.06 63 GLN B CA 1
ATOM 10255 C C . GLN B 1 63 ? -25.594 16.891 5.793 1 94.06 63 GLN B C 1
ATOM 10257 O O . GLN B 1 63 ? -26.328 16.203 6.504 1 94.06 63 GLN B O 1
ATOM 10262 N N . THR B 1 64 ? -25.953 18.047 5.324 1 95.44 64 THR B N 1
ATOM 10263 C CA . THR B 1 64 ? -27.312 18.547 5.52 1 95.44 64 THR B CA 1
ATOM 10264 C C . THR B 1 64 ? -28.312 17.672 4.793 1 95.44 64 THR B C 1
ATOM 10266 O O . THR B 1 64 ? -29.391 17.375 5.328 1 95.44 64 THR B O 1
ATOM 10269 N N . PHE B 1 65 ? -27.984 17.281 3.605 1 95.62 65 PHE B N 1
ATOM 10270 C CA . PHE B 1 65 ? -28.828 16.328 2.891 1 95.62 65 PHE B CA 1
ATOM 10271 C C . PHE B 1 65 ? -29.016 15.047 3.695 1 95.62 65 PHE B C 1
ATOM 10273 O O . PHE B 1 65 ? -30.109 14.5 3.756 1 95.62 65 PHE B O 1
ATOM 10280 N N . VAL B 1 66 ? -27.938 14.547 4.277 1 94.88 66 VAL B N 1
ATOM 10281 C CA . VAL B 1 66 ? -27.984 13.32 5.074 1 94.88 66 VAL B CA 1
ATOM 10282 C C . VAL B 1 66 ? -28.922 13.508 6.266 1 94.88 66 VAL B C 1
ATOM 10284 O O . VAL B 1 66 ? -29.688 12.609 6.609 1 94.88 66 VAL B O 1
ATOM 10287 N N . ARG B 1 67 ? -28.797 14.68 6.891 1 93.12 67 ARG B N 1
ATOM 10288 C CA . ARG B 1 67 ? -29.641 14.961 8.047 1 93.12 67 ARG B CA 1
ATOM 10289 C C . ARG B 1 67 ? -31.109 15.016 7.648 1 93.12 67 ARG B C 1
ATOM 10291 O O . ARG B 1 67 ? -31.984 14.602 8.422 1 93.12 67 ARG B O 1
ATOM 10298 N N . LEU B 1 68 ? -31.406 15.562 6.504 1 94.88 68 LEU B N 1
ATOM 10299 C CA . LEU B 1 68 ? -32.781 15.617 6 1 94.88 68 LEU B CA 1
ATOM 10300 C C . LEU B 1 68 ? -33.344 14.219 5.785 1 94.88 68 LEU B C 1
ATOM 10302 O O . LEU B 1 68 ? -34.531 13.969 6.043 1 94.88 68 LEU B O 1
ATOM 10306 N N . VAL B 1 69 ? -32.5 13.312 5.332 1 94.94 69 VAL B N 1
ATOM 10307 C CA . VAL B 1 69 ? -32.906 11.922 5.129 1 94.94 69 VAL B CA 1
ATOM 10308 C C . VAL B 1 69 ? -33.094 11.234 6.477 1 94.94 69 VAL B C 1
ATOM 10310 O O . VAL B 1 69 ? -34.031 10.453 6.656 1 94.94 69 VAL B O 1
ATOM 10313 N N . GLU B 1 70 ? -32.219 11.445 7.43 1 91.62 70 GLU B N 1
ATOM 10314 C CA . GLU B 1 70 ? -32.25 10.844 8.758 1 91.62 70 GLU B CA 1
ATOM 10315 C C . GLU B 1 70 ? -33.562 11.188 9.469 1 91.62 70 GLU B C 1
ATOM 10317 O O . GLU B 1 70 ? -34.156 10.352 10.172 1 91.62 70 GLU B O 1
ATOM 10322 N N . GLN B 1 71 ? -34.031 12.391 9.203 1 89.75 71 GLN B N 1
ATOM 10323 C CA . GLN B 1 71 ? -35.281 12.844 9.836 1 89.75 71 GLN B CA 1
ATOM 10324 C C . GLN B 1 71 ? -36.5 12.383 9.055 1 89.75 71 GLN B C 1
ATOM 10326 O O . GLN B 1 71 ? -37.625 12.539 9.516 1 89.75 71 GLN B O 1
ATOM 10331 N N . GLY B 1 72 ? -36.281 11.812 7.891 1 89.94 72 GLY B N 1
ATOM 10332 C CA . GLY B 1 72 ? -37.375 11.273 7.094 1 89.94 72 GLY B CA 1
ATOM 10333 C C . GLY B 1 72 ? -38 12.297 6.172 1 89.94 72 GLY B C 1
ATOM 10334 O O . GLY B 1 72 ? -39.062 12.047 5.59 1 89.94 72 GLY B O 1
ATOM 10335 N N . THR B 1 73 ? -37.375 13.5 5.988 1 93.31 73 THR B N 1
ATOM 10336 C CA . THR B 1 73 ? -37.906 14.562 5.145 1 93.31 73 THR B CA 1
ATOM 10337 C C . THR B 1 73 ? -37.75 14.227 3.67 1 93.31 73 THR B C 1
ATOM 10339 O O . THR B 1 73 ? -38.594 14.547 2.844 1 93.31 73 THR B O 1
ATOM 10342 N N . LEU B 1 74 ? -36.562 13.688 3.338 1 94.5 74 LEU B N 1
ATOM 10343 C CA . LEU B 1 74 ? -36.25 13.281 1.968 1 94.5 74 LEU B CA 1
ATOM 10344 C C . LEU B 1 74 ? -36.062 11.773 1.882 1 94.5 74 LEU B C 1
ATOM 10346 O O . LEU B 1 74 ? -35.719 11.125 2.877 1 94.5 74 LEU B O 1
ATOM 10350 N N . GLU B 1 75 ? -36.281 11.297 0.743 1 91.69 75 GLU B N 1
ATOM 10351 C CA . GLU B 1 75 ? -36.094 9.867 0.519 1 91.69 75 GLU B CA 1
ATOM 10352 C C . GLU B 1 75 ? -34.625 9.531 0.26 1 91.69 75 GLU B C 1
ATOM 10354 O O . GLU B 1 75 ? -33.969 10.195 -0.539 1 91.69 75 GLU B O 1
ATOM 10359 N N . PRO B 1 76 ? -34.156 8.531 0.951 1 92.94 76 PRO B N 1
ATOM 10360 C CA . PRO B 1 76 ? -32.75 8.18 0.831 1 92.94 76 PRO B CA 1
ATOM 10361 C C . PRO B 1 76 ? -32.344 7.836 -0.602 1 92.94 76 PRO B C 1
ATOM 10363 O O . PRO B 1 76 ? -31.25 8.227 -1.052 1 92.94 76 PRO B O 1
ATOM 10366 N N . ALA B 1 77 ? -33.125 7.125 -1.393 1 89.69 77 ALA B N 1
ATOM 10367 C CA . ALA B 1 77 ? -32.781 6.691 -2.744 1 89.69 77 ALA B CA 1
ATOM 10368 C C . ALA B 1 77 ? -32.625 7.883 -3.684 1 89.69 77 ALA B C 1
ATOM 10370 O O . ALA B 1 77 ? -31.734 7.906 -4.535 1 89.69 77 ALA B O 1
ATOM 10371 N N . SER B 1 78 ? -33.469 8.812 -3.49 1 91.75 78 SER B N 1
ATOM 10372 C CA . SER B 1 78 ? -33.438 9.992 -4.344 1 91.75 78 SER B CA 1
ATOM 10373 C C . SER B 1 78 ? -32.188 10.82 -4.094 1 91.75 78 SER B C 1
ATOM 10375 O O . SER B 1 78 ? -31.547 11.281 -5.039 1 91.75 78 SER B O 1
ATOM 10377 N N . VAL B 1 79 ? -31.906 10.992 -2.795 1 95.06 79 VAL B N 1
ATOM 10378 C CA . VAL B 1 79 ? -30.734 11.781 -2.443 1 95.06 79 VAL B CA 1
ATOM 10379 C C . VAL B 1 79 ? -29.469 11.047 -2.879 1 95.06 79 VAL B C 1
ATOM 10381 O O . VAL B 1 79 ? -28.5 11.664 -3.344 1 95.06 79 VAL B O 1
ATOM 10384 N N . LEU B 1 80 ? -29.406 9.742 -2.705 1 93.94 80 LEU B N 1
ATOM 10385 C CA . LEU B 1 80 ? -28.266 8.938 -3.102 1 93.94 80 LEU B CA 1
ATOM 10386 C C . LEU B 1 80 ? -28.016 9.047 -4.602 1 93.94 80 LEU B C 1
ATOM 10388 O O . LEU B 1 80 ? -26.875 9.25 -5.031 1 93.94 80 LEU B O 1
ATOM 10392 N N . THR B 1 81 ? -29.016 8.945 -5.414 1 91.94 81 THR B N 1
ATOM 10393 C CA . THR B 1 81 ? -28.891 9.055 -6.863 1 91.94 81 THR B CA 1
ATOM 10394 C C . THR B 1 81 ? -28.422 10.453 -7.266 1 91.94 81 THR B C 1
ATOM 10396 O O . THR B 1 81 ? -27.625 10.602 -8.195 1 91.94 81 THR B O 1
ATOM 10399 N N . MET B 1 82 ? -28.922 11.375 -6.555 1 93.12 82 MET B N 1
ATOM 10400 C CA . MET B 1 82 ? -28.531 12.758 -6.82 1 93.12 82 MET B CA 1
ATOM 10401 C C . MET B 1 82 ? -27.031 12.961 -6.562 1 93.12 82 MET B C 1
ATOM 10403 O O . MET B 1 82 ? -26.328 13.539 -7.391 1 93.12 82 MET B O 1
ATOM 10407 N N . LEU B 1 83 ? -26.531 12.492 -5.449 1 94.25 83 LEU B N 1
ATOM 10408 C CA . LEU B 1 83 ? -25.125 12.656 -5.098 1 94.25 83 LEU B CA 1
ATOM 10409 C C . LEU B 1 83 ? -24.234 11.883 -6.062 1 94.25 83 LEU B C 1
ATOM 10411 O O . LEU B 1 83 ? -23.172 12.375 -6.465 1 94.25 83 LEU B O 1
ATOM 10415 N N . ILE B 1 84 ? -24.609 10.695 -6.457 1 91.5 84 ILE B N 1
ATOM 10416 C CA . ILE B 1 84 ? -23.828 9.867 -7.375 1 91.5 84 ILE B CA 1
ATOM 10417 C C . ILE B 1 84 ? -23.75 10.555 -8.742 1 91.5 84 ILE B C 1
ATOM 10419 O O . ILE B 1 84 ? -22.703 10.516 -9.398 1 91.5 84 ILE B O 1
ATOM 10423 N N . SER B 1 85 ? -24.766 11.203 -9.102 1 91.06 85 SER B N 1
ATOM 10424 C CA . SER B 1 85 ? -24.812 11.859 -10.406 1 91.06 85 SER B CA 1
ATOM 10425 C C . SER B 1 85 ? -23.906 13.078 -10.438 1 91.06 85 SER B C 1
ATOM 10427 O O . SER B 1 85 ? -23.531 13.547 -11.516 1 91.06 85 SER B O 1
ATOM 10429 N N . MET B 1 86 ? -23.453 13.57 -9.352 1 92 86 MET B N 1
ATOM 10430 C CA . MET B 1 86 ? -22.609 14.758 -9.266 1 92 86 MET B CA 1
ATOM 10431 C C . MET B 1 86 ? -21.141 14.367 -9.383 1 92 86 MET B C 1
ATOM 10433 O O . MET B 1 86 ? -20.281 15.219 -9.664 1 92 86 MET B O 1
ATOM 10437 N N . LEU B 1 87 ? -20.688 13.211 -9.227 1 89.62 87 LEU B N 1
ATOM 10438 C CA . LEU B 1 87 ? -19.312 12.75 -9.062 1 89.62 87 LEU B CA 1
ATOM 10439 C C . LEU B 1 87 ? -18.531 12.906 -10.359 1 89.62 87 LEU B C 1
ATOM 10441 O O . LEU B 1 87 ? -17.391 13.391 -10.344 1 89.62 87 LEU B O 1
ATOM 10445 N N . PRO B 1 88 ? -19.078 12.594 -11.594 1 86.75 88 PRO B N 1
ATOM 10446 C CA . PRO B 1 88 ? -18.266 12.656 -12.82 1 86.75 88 PRO B CA 1
ATOM 10447 C C . PRO B 1 88 ? -17.75 14.062 -13.109 1 86.75 88 PRO B C 1
ATOM 10449 O O . PRO B 1 88 ? -16.656 14.227 -13.648 1 86.75 88 PRO B O 1
ATOM 10452 N N . ASN B 1 89 ? -18.375 15.133 -12.625 1 86.31 89 ASN B N 1
ATOM 10453 C CA . ASN B 1 89 ? -17.969 16.5 -12.914 1 86.31 89 ASN B CA 1
ATOM 10454 C C . ASN B 1 89 ? -17.391 17.188 -11.68 1 86.31 89 ASN B C 1
ATOM 10456 O O . ASN B 1 89 ? -17.453 18.422 -11.562 1 86.31 89 ASN B O 1
ATOM 10460 N N . SER B 1 90 ? -16.844 16.484 -10.828 1 89.75 90 SER B N 1
ATOM 10461 C CA . SER B 1 90 ? -16.344 17.062 -9.586 1 89.75 90 SER B CA 1
ATOM 10462 C C . SER B 1 90 ? -14.828 16.969 -9.5 1 89.75 90 SER B C 1
ATOM 10464 O O . SER B 1 90 ? -14.227 16.031 -10.023 1 89.75 90 SER B O 1
ATOM 10466 N N . ASN B 1 91 ? -14.219 18.062 -9.008 1 88.69 91 ASN B N 1
ATOM 10467 C CA . ASN B 1 91 ? -12.781 18.047 -8.734 1 88.69 91 ASN B CA 1
ATOM 10468 C C . ASN B 1 91 ? -12.445 17.094 -7.598 1 88.69 91 ASN B C 1
ATOM 10470 O O . ASN B 1 91 ? -13.336 16.562 -6.934 1 88.69 91 ASN B O 1
ATOM 10474 N N . PRO B 1 92 ? -11.211 16.797 -7.34 1 86.88 92 PRO B N 1
ATOM 10475 C CA . PRO B 1 92 ? -10.82 15.789 -6.344 1 86.88 92 PRO B CA 1
ATOM 10476 C C . PRO B 1 92 ? -11.297 16.141 -4.938 1 86.88 92 PRO B C 1
ATOM 10478 O O . PRO B 1 92 ? -11.711 15.25 -4.184 1 86.88 92 PRO B O 1
ATOM 10481 N N . VAL B 1 93 ? -11.328 17.406 -4.621 1 88.25 93 VAL B N 1
ATOM 10482 C CA . VAL B 1 93 ? -11.75 17.828 -3.287 1 88.25 93 VAL B CA 1
ATOM 10483 C C . VAL B 1 93 ? -13.266 17.656 -3.15 1 88.25 93 VAL B C 1
ATOM 10485 O O . VAL B 1 93 ? -13.75 17.188 -2.123 1 88.25 93 VAL B O 1
ATOM 10488 N N . GLN B 1 94 ? -13.969 18.016 -4.195 1 91.56 94 GLN B N 1
ATOM 10489 C CA . GLN B 1 94 ? -15.414 17.844 -4.215 1 91.56 94 GLN B CA 1
ATOM 10490 C C . GLN B 1 94 ? -15.797 16.375 -4.172 1 91.56 94 GLN B C 1
ATOM 10492 O O . GLN B 1 94 ? -16.766 15.992 -3.508 1 91.56 94 GLN B O 1
ATOM 10497 N N . TYR B 1 95 ? -14.992 15.609 -4.871 1 91.62 95 TYR B N 1
ATOM 10498 C CA . TYR B 1 95 ? -15.242 14.172 -4.906 1 91.62 95 TYR B CA 1
ATOM 10499 C C . TYR B 1 95 ? -15.188 13.578 -3.506 1 91.62 95 TYR B C 1
ATOM 10501 O O . TYR B 1 95 ? -16.031 12.75 -3.141 1 91.62 95 TYR B O 1
ATOM 10509 N N . THR B 1 96 ? -14.227 14.008 -2.705 1 91.19 96 THR B N 1
ATOM 10510 C CA . THR B 1 96 ? -14.055 13.508 -1.347 1 91.19 96 THR B CA 1
ATOM 10511 C C . THR B 1 96 ? -15.242 13.898 -0.47 1 91.19 96 THR B C 1
ATOM 10513 O O . THR B 1 96 ? -15.727 13.086 0.319 1 91.19 96 THR B O 1
ATOM 10516 N N . THR B 1 97 ? -15.758 15.094 -0.584 1 93.25 97 THR B N 1
ATOM 10517 C CA . THR B 1 97 ? -16.844 15.578 0.25 1 93.25 97 THR B CA 1
ATOM 10518 C C . THR B 1 97 ? -18.156 14.914 -0.141 1 93.25 97 THR B C 1
ATOM 10520 O O . THR B 1 97 ? -18.953 14.523 0.726 1 93.25 97 THR B O 1
ATOM 10523 N N . ILE B 1 98 ? -18.375 14.773 -1.423 1 94.44 98 ILE B N 1
ATOM 10524 C CA . ILE B 1 98 ? -19.609 14.156 -1.899 1 94.44 98 ILE B CA 1
ATOM 10525 C C . ILE B 1 98 ? -19.641 12.688 -1.493 1 94.44 98 ILE B C 1
ATOM 10527 O O . ILE B 1 98 ? -20.688 12.164 -1.103 1 94.44 98 ILE B O 1
ATOM 10531 N N . THR B 1 99 ? -18.516 12.047 -1.6 1 93.69 99 THR B N 1
ATOM 10532 C CA . THR B 1 99 ? -18.438 10.633 -1.242 1 93.69 99 THR B CA 1
ATOM 10533 C C . THR B 1 99 ? -18.734 10.43 0.242 1 93.69 99 THR B C 1
ATOM 10535 O O . THR B 1 99 ? -19.281 9.406 0.64 1 93.69 99 THR B O 1
ATOM 10538 N N . GLU B 1 100 ? -18.312 11.398 1.058 1 93.81 100 GLU B N 1
ATOM 10539 C CA . GLU B 1 100 ? -18.641 11.32 2.479 1 93.81 100 GLU B CA 1
ATOM 10540 C C . GLU B 1 100 ? -20.156 11.297 2.695 1 93.81 100 GLU B C 1
ATOM 10542 O O . GLU B 1 100 ? -20.656 10.586 3.572 1 93.81 100 GLU B O 1
ATOM 10547 N N . GLY B 1 101 ? -20.875 12.141 1.916 1 94.12 101 GLY B N 1
ATOM 10548 C CA . GLY B 1 101 ? -22.328 12.125 1.984 1 94.12 101 GLY B CA 1
ATOM 10549 C C . GLY B 1 101 ? -22.922 10.805 1.549 1 94.12 101 GLY B C 1
ATOM 10550 O O . GLY B 1 101 ? -23.859 10.305 2.174 1 94.12 101 GLY B O 1
ATOM 10551 N N . ILE B 1 102 ? -22.375 10.227 0.529 1 94.56 102 ILE B N 1
ATOM 10552 C CA . ILE B 1 102 ? -22.844 8.953 0.002 1 94.56 102 ILE B CA 1
ATOM 10553 C C . ILE B 1 102 ? -22.656 7.855 1.049 1 94.56 102 ILE B C 1
ATOM 10555 O O . ILE B 1 102 ? -23.578 7.078 1.313 1 94.56 102 ILE B O 1
ATOM 10559 N N . VAL B 1 103 ? -21.484 7.777 1.672 1 94.44 103 VAL B N 1
ATOM 10560 C CA . VAL B 1 103 ? -21.172 6.75 2.66 1 94.44 103 VAL B CA 1
ATOM 10561 C C . VAL B 1 103 ? -22.094 6.898 3.867 1 94.44 103 VAL B C 1
ATOM 10563 O O . VAL B 1 103 ? -22.594 5.902 4.41 1 94.44 103 VAL B O 1
ATOM 10566 N N . SER B 1 104 ? -22.344 8.172 4.258 1 93.94 104 SER B N 1
ATOM 10567 C CA . SER B 1 104 ? -23.219 8.398 5.398 1 93.94 104 SER B CA 1
ATOM 10568 C C . SER B 1 104 ? -24.641 7.91 5.113 1 93.94 104 SER B C 1
ATOM 10570 O O . SER B 1 104 ? -25.297 7.352 5.992 1 93.94 104 SER B O 1
ATOM 10572 N N . LEU B 1 105 ? -25.094 8.102 3.898 1 95 105 LEU B N 1
ATOM 10573 C CA . LEU B 1 105 ? -26.422 7.637 3.51 1 95 105 LEU B CA 1
ATOM 10574 C C . LEU B 1 105 ? -26.484 6.113 3.502 1 95 105 LEU B C 1
ATOM 10576 O O . LEU B 1 105 ? -27.484 5.523 3.912 1 95 105 LEU B O 1
ATOM 10580 N N . LEU B 1 106 ? -25.406 5.508 3.045 1 93.81 106 LEU B N 1
ATOM 10581 C CA . LEU B 1 106 ? -25.328 4.051 3.016 1 93.81 106 LEU B CA 1
ATOM 10582 C C . LEU B 1 106 ? -25.344 3.477 4.43 1 93.81 106 LEU B C 1
ATOM 10584 O O . LEU B 1 106 ? -25.969 2.443 4.672 1 93.81 106 LEU B O 1
ATOM 10588 N N . LEU B 1 107 ? -24.719 4.133 5.344 1 93.62 107 LEU B N 1
ATOM 10589 C CA . LEU B 1 107 ? -24.688 3.67 6.727 1 93.62 107 LEU B CA 1
ATOM 10590 C C . LEU B 1 107 ? -26.047 3.801 7.383 1 93.62 107 LEU B C 1
ATOM 10592 O O . LEU B 1 107 ? -26.438 2.963 8.203 1 93.62 107 LEU B O 1
ATOM 10596 N N . LEU B 1 108 ? -26.75 4.848 7.012 1 92.69 108 LEU B N 1
ATOM 10597 C CA . LEU B 1 108 ? -28.094 4.996 7.523 1 92.69 108 LEU B CA 1
ATOM 10598 C C . LEU B 1 108 ? -28.984 3.852 7.047 1 92.69 108 LEU B C 1
ATOM 10600 O O . LEU B 1 108 ? -29.797 3.322 7.816 1 92.69 108 LEU B O 1
ATOM 10604 N N . SER B 1 109 ? -28.812 3.531 5.781 1 91.19 109 SER B N 1
ATOM 10605 C CA . SER B 1 109 ? -29.562 2.414 5.227 1 91.19 109 SER B CA 1
ATOM 10606 C C . SER B 1 109 ? -29.188 1.101 5.902 1 91.19 109 SER B C 1
ATOM 10608 O O . SER B 1 109 ? -30.047 0.256 6.156 1 91.19 109 SER B O 1
ATOM 10610 N N . LEU B 1 110 ? -27.922 0.845 6.211 1 93 110 LEU B N 1
ATOM 10611 C CA . LEU B 1 110 ? -27.438 -0.353 6.891 1 93 110 LEU B CA 1
ATOM 10612 C C . LEU B 1 110 ? -28 -0.438 8.305 1 93 110 LEU B C 1
ATOM 10614 O O . LEU B 1 110 ? -28.422 -1.509 8.742 1 93 110 LEU B O 1
ATOM 10618 N N . LYS B 1 111 ? -28 0.663 9 1 91.38 111 LYS B N 1
ATOM 10619 C CA . LYS B 1 111 ? -28.531 0.703 10.359 1 91.38 111 LYS B CA 1
ATOM 10620 C C . LYS B 1 111 ? -30.016 0.336 10.375 1 91.38 111 LYS B C 1
ATOM 10622 O O . LYS B 1 111 ? -30.453 -0.419 11.242 1 91.38 111 LYS B O 1
ATOM 10627 N N . ARG B 1 112 ? -30.75 0.858 9.414 1 89.5 112 ARG B N 1
ATOM 10628 C CA . ARG B 1 112 ? -32.188 0.573 9.32 1 89.5 112 ARG B CA 1
ATOM 10629 C C . ARG B 1 112 ? -32.438 -0.903 9.023 1 89.5 112 ARG B C 1
ATOM 10631 O O . ARG B 1 112 ? -33.312 -1.525 9.633 1 89.5 112 ARG B O 1
ATOM 10638 N N . LYS B 1 113 ? -31.672 -1.454 8.148 1 89.81 113 LYS B N 1
ATOM 10639 C CA . LYS B 1 113 ? -31.828 -2.859 7.789 1 89.81 113 LYS B CA 1
ATOM 10640 C C . LYS B 1 113 ? -31.406 -3.771 8.938 1 89.81 113 LYS B C 1
ATOM 10642 O O . LYS B 1 113 ? -32.031 -4.82 9.156 1 89.81 113 LYS B O 1
ATOM 10647 N N . ALA B 1 114 ? -30.281 -3.412 9.602 1 90.12 114 ALA B N 1
ATOM 10648 C CA . ALA B 1 114 ? -29.812 -4.191 10.75 1 90.12 114 ALA B CA 1
ATOM 10649 C C . ALA B 1 114 ? -30.828 -4.188 11.875 1 90.12 114 ALA B C 1
ATOM 10651 O O . ALA B 1 114 ? -31 -5.191 12.578 1 90.12 114 ALA B O 1
ATOM 10652 N N . ALA B 1 115 ? -31.531 -3.072 12.023 1 87.25 115 ALA B N 1
ATOM 10653 C CA . ALA B 1 115 ? -32.531 -2.957 13.078 1 87.25 115 ALA B CA 1
ATOM 10654 C C . ALA B 1 115 ? -33.75 -3.83 12.773 1 87.25 115 ALA B C 1
ATOM 10656 O O . ALA B 1 115 ? -34.406 -4.312 13.688 1 87.25 115 ALA B O 1
ATOM 10657 N N . LEU B 1 116 ? -33.969 -4.105 11.539 1 88.19 116 LEU B N 1
ATOM 10658 C CA . LEU B 1 116 ? -35.125 -4.891 11.117 1 88.19 116 LEU B CA 1
ATOM 10659 C C . LEU B 1 116 ? -34.812 -6.383 11.148 1 88.19 116 LEU B C 1
ATOM 10661 O O . LEU B 1 116 ? -35.719 -7.215 11.016 1 88.19 116 LEU B O 1
ATOM 10665 N N . LEU B 1 117 ? -33.531 -6.746 11.406 1 87.75 117 LEU B N 1
ATOM 10666 C CA . LEU B 1 117 ? -33.156 -8.148 11.406 1 87.75 117 LEU B CA 1
ATOM 10667 C C . LEU B 1 117 ? -33.688 -8.875 12.625 1 87.75 117 LEU B C 1
ATOM 10669 O O . LEU B 1 117 ? -33.656 -8.352 13.742 1 87.75 117 LEU B O 1
ATOM 10673 N N . LYS B 1 118 ? -34.25 -9.992 12.375 1 80.56 118 LYS B N 1
ATOM 10674 C CA . LYS B 1 118 ? -34.75 -10.836 13.453 1 80.56 118 LYS B CA 1
ATOM 10675 C C . LYS B 1 118 ? -33.625 -11.617 14.125 1 80.56 118 LYS B C 1
ATOM 10677 O O . LYS B 1 118 ? -32.531 -11.719 13.586 1 80.56 118 LYS B O 1
ATOM 10682 N N . ASP B 1 119 ? -33.781 -11.977 15.344 1 72.81 119 ASP B N 1
ATOM 10683 C CA . ASP B 1 119 ? -32.781 -12.578 16.219 1 72.81 119 ASP B CA 1
ATOM 10684 C C . ASP B 1 119 ? -32 -13.688 15.5 1 72.81 119 ASP B C 1
ATOM 10686 O O . ASP B 1 119 ? -30.797 -13.828 15.68 1 72.81 119 ASP B O 1
ATOM 10690 N N . ASN B 1 120 ? -32.625 -14.469 14.648 1 79 120 ASN B N 1
ATOM 10691 C CA . ASN B 1 120 ? -31.922 -15.625 14.094 1 79 120 ASN B CA 1
ATOM 10692 C C . ASN B 1 120 ? -31.531 -15.398 12.641 1 79 120 ASN B C 1
ATOM 10694 O O . ASN B 1 120 ? -31.016 -16.312 11.984 1 79 120 ASN B O 1
ATOM 10698 N N . GLU B 1 121 ? -31.531 -14.07 12.258 1 85.56 121 GLU B N 1
ATOM 10699 C CA . GLU B 1 121 ? -31.234 -13.828 10.852 1 85.56 121 GLU B CA 1
ATOM 10700 C C . GLU B 1 121 ? -29.844 -13.234 10.68 1 85.56 121 GLU B C 1
ATOM 10702 O O . GLU B 1 121 ? -29.438 -12.352 11.445 1 85.56 121 GLU B O 1
ATOM 10707 N N . LYS B 1 122 ? -29.109 -13.875 9.859 1 85.75 122 LYS B N 1
ATOM 10708 C CA . LYS B 1 122 ? -27.781 -13.352 9.562 1 85.75 122 LYS B CA 1
ATOM 10709 C C . LYS B 1 122 ? -27.844 -12.266 8.492 1 85.75 122 LYS B C 1
ATOM 10711 O O . LYS B 1 122 ? -28.578 -12.406 7.508 1 85.75 122 LYS B O 1
ATOM 10716 N N . PHE B 1 123 ? -27.156 -11.219 8.734 1 89.56 123 PHE B N 1
ATOM 10717 C CA . PHE B 1 123 ? -27.141 -10.109 7.785 1 89.56 123 PHE B CA 1
ATOM 10718 C C . PHE B 1 123 ? -26.328 -10.484 6.547 1 89.56 123 PHE B C 1
ATOM 10720 O O . PHE B 1 123 ? -25.219 -11.023 6.656 1 89.56 123 PHE B O 1
ATOM 10727 N N . GLN B 1 124 ? -26.922 -10.406 5.367 1 88.19 124 GLN B N 1
ATOM 10728 C CA . GLN B 1 124 ? -26.219 -10.57 4.098 1 88.19 124 GLN B CA 1
ATOM 10729 C C . GLN B 1 124 ? -26.359 -9.32 3.234 1 88.19 124 GLN B C 1
ATOM 10731 O O . GLN B 1 124 ? -27.438 -8.766 3.098 1 88.19 124 GLN B O 1
ATOM 10736 N N . SER B 1 125 ? -25.219 -8.867 2.799 1 88.81 125 SER B N 1
ATOM 10737 C CA . SER B 1 125 ? -25.219 -7.664 1.978 1 88.81 125 SER B CA 1
ATOM 10738 C C . SER B 1 125 ? -26.094 -7.844 0.736 1 88.81 125 SER B C 1
ATOM 10740 O O . SER B 1 125 ? -26.031 -8.883 0.071 1 88.81 125 SER B O 1
ATOM 10742 N N . HIS B 1 126 ? -26.938 -6.984 0.416 1 87.62 126 HIS B N 1
ATOM 10743 C CA . HIS B 1 126 ? -27.797 -7.047 -0.763 1 87.62 126 HIS B CA 1
ATOM 10744 C C . HIS B 1 126 ? -27.047 -6.598 -2.014 1 87.62 126 HIS B C 1
ATOM 10746 O O . HIS B 1 126 ? -27.516 -6.801 -3.133 1 87.62 126 HIS B O 1
ATOM 10752 N N . PHE B 1 127 ? -25.797 -6.102 -1.758 1 90.44 127 PHE B N 1
ATOM 10753 C CA . PHE B 1 127 ? -25 -5.633 -2.883 1 90.44 127 PHE B CA 1
ATOM 10754 C C . PHE B 1 127 ? -24.078 -6.738 -3.398 1 90.44 127 PHE B C 1
ATOM 10756 O O . PHE B 1 127 ? -23.703 -7.633 -2.645 1 90.44 127 PHE B O 1
ATOM 10763 N N . GLY B 1 128 ? -23.797 -6.734 -4.688 1 89.56 128 GLY B N 1
ATOM 10764 C CA . GLY B 1 128 ? -22.844 -7.609 -5.336 1 89.56 128 GLY B CA 1
ATOM 10765 C C . GLY B 1 128 ? -21.719 -6.859 -6.023 1 89.56 128 GLY B C 1
ATOM 10766 O O . GLY B 1 128 ? -21.531 -5.66 -5.805 1 89.56 128 GLY B O 1
ATOM 10767 N N . LEU B 1 129 ? -20.891 -7.512 -6.785 1 90.69 129 LEU B N 1
ATOM 10768 C CA . LEU B 1 129 ? -19.766 -6.906 -7.496 1 90.69 129 LEU B CA 1
ATOM 10769 C C . LEU B 1 129 ? -20.234 -6.258 -8.797 1 90.69 129 LEU B C 1
ATOM 10771 O O . LEU B 1 129 ? -19.734 -5.203 -9.18 1 90.69 129 LEU B O 1
ATOM 10775 N N . LYS B 1 130 ? -21.125 -6.922 -9.508 1 84.62 130 LYS B N 1
ATOM 10776 C CA . LYS B 1 130 ? -21.625 -6.387 -10.773 1 84.62 130 LYS B CA 1
ATOM 10777 C C . LYS B 1 130 ? -23.125 -6.148 -10.719 1 84.62 130 LYS B C 1
ATOM 10779 O O . LYS B 1 130 ? -23.594 -5.039 -10.984 1 84.62 130 LYS B O 1
ATOM 10784 N N . THR B 1 131 ? -23.875 -7.277 -10.289 1 83.38 131 THR B N 1
ATOM 10785 C CA . THR B 1 131 ? -25.328 -7.125 -10.148 1 83.38 131 THR B CA 1
ATOM 10786 C C . THR B 1 131 ? -25.656 -6.418 -8.836 1 83.38 131 THR B C 1
ATOM 10788 O O . THR B 1 131 ? -25.234 -6.84 -7.766 1 83.38 131 THR B O 1
ATOM 10791 N N . GLN B 1 132 ? -26.406 -5.324 -8.969 1 87.75 132 GLN B N 1
ATOM 10792 C CA . GLN B 1 132 ? -26.656 -4.492 -7.793 1 87.75 132 GLN B CA 1
ATOM 10793 C C . GLN B 1 132 ? -25.359 -4.07 -7.125 1 87.75 132 GLN B C 1
ATOM 10795 O O . GLN B 1 132 ? -25.141 -4.352 -5.945 1 87.75 132 GLN B O 1
ATOM 10800 N N . GLN B 1 133 ? -24.578 -3.49 -7.93 1 91.12 133 GLN B N 1
ATOM 10801 C CA . GLN B 1 133 ? -23.219 -3.127 -7.559 1 91.12 133 GLN B CA 1
ATOM 10802 C C . GLN B 1 133 ? -23.203 -2.195 -6.348 1 91.12 133 GLN B C 1
ATOM 10804 O O . GLN B 1 133 ? -24.031 -1.287 -6.25 1 91.12 133 GLN B O 1
ATOM 10809 N N . HIS B 1 134 ? -22.375 -2.484 -5.391 1 92.38 134 HIS B N 1
ATOM 10810 C CA . HIS B 1 134 ? -22.203 -1.6 -4.242 1 92.38 134 HIS B CA 1
ATOM 10811 C C . HIS B 1 134 ? -21.781 -0.199 -4.68 1 92.38 134 HIS B C 1
ATOM 10813 O O . HIS B 1 134 ? -20.906 -0.044 -5.523 1 92.38 134 HIS B O 1
ATOM 10819 N N . PRO B 1 135 ? -22.344 0.799 -4.242 1 90.56 135 PRO B N 1
ATOM 10820 C CA . PRO B 1 135 ? -22.062 2.166 -4.684 1 90.56 135 PRO B CA 1
ATOM 10821 C C . PRO B 1 135 ? -20.594 2.547 -4.516 1 90.56 135 PRO B C 1
ATOM 10823 O O . PRO B 1 135 ? -20.062 3.361 -5.281 1 90.56 135 PRO B O 1
ATOM 10826 N N . MET B 1 136 ? -19.906 1.983 -3.564 1 92 136 MET B N 1
ATOM 10827 C CA . MET B 1 136 ? -18.484 2.271 -3.371 1 92 136 MET B CA 1
ATOM 10828 C C . MET B 1 136 ? -17.656 1.74 -4.535 1 92 136 MET B C 1
ATOM 10830 O O . MET B 1 136 ? -16.594 2.27 -4.832 1 92 136 MET B O 1
ATOM 10834 N N . ILE B 1 137 ? -18.078 0.64 -5.176 1 92.75 137 ILE B N 1
ATOM 10835 C CA . ILE B 1 137 ? -17.391 0.106 -6.344 1 92.75 137 ILE B CA 1
ATOM 10836 C C . ILE B 1 137 ? -17.547 1.063 -7.523 1 92.75 137 ILE B C 1
ATOM 10838 O O . ILE B 1 137 ? -16.609 1.282 -8.289 1 92.75 137 ILE B O 1
ATOM 10842 N N . THR B 1 138 ? -18.688 1.645 -7.625 1 88.31 138 THR B N 1
ATOM 10843 C CA . THR B 1 138 ? -18.938 2.635 -8.672 1 88.31 138 THR B CA 1
ATOM 10844 C C . THR B 1 138 ? -18.016 3.834 -8.508 1 88.31 138 THR B C 1
ATOM 10846 O O . THR B 1 138 ? -17.531 4.398 -9.492 1 88.31 138 THR B O 1
ATOM 10849 N N . LEU B 1 139 ? -17.781 4.168 -7.25 1 88.31 139 LEU B N 1
ATOM 10850 C CA . LEU B 1 139 ? -16.875 5.27 -6.945 1 88.31 139 LEU B CA 1
ATOM 10851 C C . LEU B 1 139 ? -15.453 4.941 -7.375 1 88.31 139 LEU B C 1
ATOM 10853 O O . LEU B 1 139 ? -14.727 5.816 -7.863 1 88.31 139 LEU B O 1
ATOM 10857 N N . LEU B 1 140 ? -15.047 3.709 -7.305 1 88.31 140 LEU B N 1
ATOM 10858 C CA . LEU B 1 140 ? -13.688 3.264 -7.586 1 88.31 140 LEU B CA 1
ATOM 10859 C C . LEU B 1 140 ? -13.422 3.23 -9.086 1 88.31 140 LEU B C 1
ATOM 10861 O O . LEU B 1 140 ? -12.266 3.248 -9.523 1 88.31 140 LEU B O 1
ATOM 10865 N N . GLN B 1 141 ? -14.398 3.209 -9.844 1 85.5 141 GLN B N 1
ATOM 10866 C CA . GLN B 1 141 ? -14.25 3.119 -11.289 1 85.5 141 GLN B CA 1
ATOM 10867 C C . GLN B 1 141 ? -13.898 4.477 -11.891 1 85.5 141 GLN B C 1
ATOM 10869 O O . GLN B 1 141 ? -13.422 4.551 -13.031 1 85.5 141 GLN B O 1
ATOM 10874 N N . ASN B 1 142 ? -13.969 5.527 -10.977 1 84 142 ASN B N 1
ATOM 10875 C CA . ASN B 1 142 ? -13.562 6.855 -11.414 1 84 142 ASN B CA 1
ATOM 10876 C C . ASN B 1 142 ? -12.07 7.09 -11.172 1 84 142 ASN B C 1
ATOM 10878 O O . ASN B 1 142 ? -11.547 6.73 -10.117 1 84 142 ASN B O 1
ATOM 10882 N N . SER B 1 143 ? -11.391 7.707 -12.195 1 79.62 143 SER B N 1
ATOM 10883 C CA . SER B 1 143 ? -9.945 7.863 -12.164 1 79.62 143 SER B CA 1
ATOM 10884 C C . SER B 1 143 ? -9.516 8.875 -11.109 1 79.62 143 SER B C 1
ATOM 10886 O O . SER B 1 143 ? -8.359 8.883 -10.68 1 79.62 143 SER B O 1
ATOM 10888 N N . VAL B 1 144 ? -10.414 9.719 -10.602 1 83.44 144 VAL B N 1
ATOM 10889 C CA . VAL B 1 144 ? -10.055 10.805 -9.695 1 83.44 144 VAL B CA 1
ATOM 10890 C C . VAL B 1 144 ? -10.07 10.297 -8.25 1 83.44 144 VAL B C 1
ATOM 10892 O O . VAL B 1 144 ? -9.555 10.969 -7.352 1 83.44 144 VAL B O 1
ATOM 10895 N N . VAL B 1 145 ? -10.398 9.016 -8.094 1 83.44 145 VAL B N 1
ATOM 10896 C CA . VAL B 1 145 ? -10.578 8.492 -6.75 1 83.44 145 VAL B CA 1
ATOM 10897 C C . VAL B 1 145 ? -9.219 8.188 -6.121 1 83.44 145 VAL B C 1
ATOM 10899 O O . VAL B 1 145 ? -8.312 7.695 -6.797 1 83.44 145 VAL B O 1
ATOM 10902 N N . ASN B 1 146 ? -9.07 8.695 -4.871 1 87.69 146 ASN B N 1
ATOM 10903 C CA . ASN B 1 146 ? -7.902 8.375 -4.059 1 87.69 146 ASN B CA 1
ATOM 10904 C C . ASN B 1 146 ? -8.141 7.133 -3.205 1 87.69 146 ASN B C 1
ATOM 10906 O O . ASN B 1 146 ? -8.984 7.145 -2.309 1 87.69 146 ASN B O 1
ATOM 10910 N N . MET B 1 147 ? -7.375 6.016 -3.441 1 91.12 147 MET B N 1
ATOM 10911 C CA . MET B 1 147 ? -7.551 4.734 -2.768 1 91.12 147 MET B CA 1
ATOM 10912 C C . MET B 1 147 ? -7.34 4.875 -1.265 1 91.12 147 MET B C 1
ATOM 10914 O O . MET B 1 147 ? -7.992 4.188 -0.474 1 91.12 147 MET B O 1
ATOM 10918 N N . ASN B 1 148 ? -6.48 5.785 -0.864 1 90.94 148 ASN B N 1
ATOM 10919 C CA . ASN B 1 148 ? -6.25 5.984 0.562 1 90.94 148 ASN B CA 1
ATOM 10920 C C . ASN B 1 148 ? -7.477 6.582 1.249 1 90.94 148 ASN B C 1
ATOM 10922 O O . ASN B 1 148 ? -7.738 6.301 2.42 1 90.94 148 ASN B O 1
ATOM 10926 N N . ASP B 1 149 ? -8.195 7.438 0.546 1 93.31 149 ASP B N 1
ATOM 10927 C CA . ASP B 1 149 ? -9.422 8 1.098 1 93.31 149 ASP B CA 1
ATOM 10928 C C . ASP B 1 149 ? -10.5 6.93 1.251 1 93.31 149 ASP B C 1
ATOM 10930 O O . ASP B 1 149 ? -11.242 6.926 2.234 1 93.31 149 ASP B O 1
ATOM 10934 N N . VAL B 1 150 ? -10.578 6.062 0.265 1 93.94 150 VAL B N 1
ATOM 10935 C CA . VAL B 1 150 ? -11.523 4.949 0.34 1 93.94 150 VAL B CA 1
ATOM 10936 C C . VAL B 1 150 ? -11.172 4.055 1.526 1 93.94 150 VAL B C 1
ATOM 10938 O O . VAL B 1 150 ? -12.055 3.629 2.273 1 93.94 150 VAL B O 1
ATOM 10941 N N . ALA B 1 151 ? -9.859 3.75 1.639 1 94.19 151 ALA B N 1
ATOM 10942 C CA . ALA B 1 151 ? -9.398 2.938 2.76 1 94.19 151 ALA B CA 1
ATOM 10943 C C . ALA B 1 151 ? -9.758 3.586 4.094 1 94.19 151 ALA B C 1
ATOM 10945 O O . ALA B 1 151 ? -10.141 2.9 5.043 1 94.19 151 ALA B O 1
ATOM 10946 N N . ASN B 1 152 ? -9.57 4.887 4.164 1 94 152 ASN B N 1
ATOM 10947 C CA . ASN B 1 152 ? -9.906 5.641 5.367 1 94 152 ASN B CA 1
ATOM 10948 C C . ASN B 1 152 ? -11.391 5.52 5.703 1 94 152 ASN B C 1
ATOM 10950 O O . ASN B 1 152 ? -11.758 5.324 6.863 1 94 152 ASN B O 1
ATOM 10954 N N . LYS B 1 153 ? -12.195 5.66 4.719 1 95 153 LYS B N 1
ATOM 10955 C CA . LYS B 1 153 ? -13.641 5.551 4.906 1 95 153 LYS B CA 1
ATOM 10956 C C . LYS B 1 153 ? -14.031 4.137 5.328 1 95 153 LYS B C 1
ATOM 10958 O O . LYS B 1 153 ? -14.875 3.957 6.211 1 95 153 LYS B O 1
ATOM 10963 N N . MET B 1 154 ? -13.445 3.1 4.719 1 94.75 154 MET B N 1
ATOM 10964 C CA . MET B 1 154 ? -13.719 1.711 5.074 1 94.75 154 MET B CA 1
ATOM 10965 C C . MET B 1 154 ? -13.32 1.431 6.52 1 94.75 154 MET B C 1
ATOM 10967 O O . MET B 1 154 ? -14.047 0.75 7.25 1 94.75 154 MET B O 1
ATOM 10971 N N . ASN B 1 155 ? -12.164 1.928 6.891 1 92.12 155 ASN B N 1
ATOM 10972 C CA . ASN B 1 155 ? -11.727 1.786 8.273 1 92.12 155 ASN B CA 1
ATOM 10973 C C . ASN B 1 155 ? -12.703 2.445 9.242 1 92.12 155 ASN B C 1
ATOM 10975 O O . ASN B 1 155 ? -12.945 1.924 10.336 1 92.12 155 ASN B O 1
ATOM 10979 N N . GLY B 1 156 ? -13.203 3.623 8.875 1 92.25 156 GLY B N 1
ATOM 10980 C CA . GLY B 1 156 ? -14.188 4.309 9.695 1 92.25 156 GLY B CA 1
ATOM 10981 C C . GLY B 1 156 ? -15.477 3.529 9.867 1 92.25 156 GLY B C 1
ATOM 10982 O O . GLY B 1 156 ? -16.062 3.523 10.945 1 92.25 156 GLY B O 1
ATOM 10983 N N . ILE B 1 157 ? -15.891 2.863 8.805 1 94.62 157 ILE B N 1
ATOM 10984 C CA . ILE B 1 157 ? -17.125 2.072 8.836 1 94.62 157 ILE B CA 1
ATOM 10985 C C . ILE B 1 157 ? -16.922 0.855 9.734 1 94.62 157 ILE B C 1
ATOM 10987 O O . ILE B 1 157 ? -17.781 0.557 10.578 1 94.62 157 ILE B O 1
ATOM 10991 N N . CYS B 1 158 ? -15.789 0.185 9.578 1 94.19 158 CYS B N 1
ATOM 10992 C CA . CYS B 1 158 ? -15.539 -1.062 10.297 1 94.19 158 CYS B CA 1
ATOM 10993 C C . CYS B 1 158 ? -15.289 -0.799 11.781 1 94.19 158 CYS B C 1
ATOM 10995 O O . CYS B 1 158 ? -15.484 -1.687 12.609 1 94.19 158 CYS B O 1
ATOM 10997 N N . ASN B 1 159 ? -14.812 0.397 12.125 1 90 159 ASN B N 1
ATOM 10998 C CA . ASN B 1 159 ? -14.562 0.756 13.516 1 90 159 ASN B CA 1
ATOM 10999 C C . ASN B 1 159 ? -15.57 1.786 14.016 1 90 159 ASN B C 1
ATOM 11001 O O . ASN B 1 159 ? -15.289 2.537 14.953 1 90 159 ASN B O 1
ATOM 11005 N N . HIS B 1 160 ? -16.719 1.742 13.453 1 91.19 160 HIS B N 1
ATOM 11006 C CA . HIS B 1 160 ? -17.766 2.701 13.789 1 91.19 160 HIS B CA 1
ATOM 11007 C C . HIS B 1 160 ? -18.172 2.582 15.258 1 91.19 160 HIS B C 1
ATOM 11009 O O . HIS B 1 160 ? -18.094 1.498 15.836 1 91.19 160 HIS B O 1
ATOM 11015 N N . HIS B 1 161 ? -18.594 3.598 15.883 1 85.88 161 HIS B N 1
ATOM 11016 C CA . HIS B 1 161 ? -18.953 3.635 17.297 1 85.88 161 HIS B CA 1
ATOM 11017 C C . HIS B 1 161 ? -20.234 2.867 17.547 1 85.88 161 HIS B C 1
ATOM 11019 O O . HIS B 1 161 ? -20.422 2.307 18.641 1 85.88 161 HIS B O 1
ATOM 11025 N N . ASP B 1 162 ? -21.141 2.945 16.531 1 89.38 162 ASP B N 1
ATOM 11026 C CA . ASP B 1 162 ? -22.391 2.219 16.656 1 89.38 162 ASP B CA 1
ATOM 11027 C C . ASP B 1 162 ? -22.188 0.716 16.484 1 89.38 162 ASP B C 1
ATOM 11029 O O . ASP B 1 162 ? -21.703 0.261 15.438 1 89.38 162 ASP B O 1
ATOM 11033 N N . LYS B 1 163 ? -22.578 -0.044 17.422 1 88.94 163 LYS B N 1
ATOM 11034 C CA . LYS B 1 163 ? -22.344 -1.484 17.438 1 88.94 163 LYS B CA 1
ATOM 11035 C C . LYS B 1 163 ? -23.078 -2.178 16.297 1 88.94 163 LYS B C 1
ATOM 11037 O O . LYS B 1 163 ? -22.547 -3.135 15.711 1 88.94 163 LYS B O 1
ATOM 11042 N N . GLN B 1 164 ? -24.25 -1.686 15.906 1 89.88 164 GLN B N 1
ATOM 11043 C CA . GLN B 1 164 ? -25.016 -2.293 14.82 1 89.88 164 GLN B CA 1
ATOM 11044 C C . GLN B 1 164 ? -24.312 -2.129 13.484 1 89.88 164 GLN B C 1
ATOM 11046 O O . GLN B 1 164 ? -24.328 -3.033 12.648 1 89.88 164 GLN B O 1
ATOM 11051 N N . ILE B 1 165 ? -23.734 -0.999 13.297 1 92.62 165 ILE B N 1
ATOM 11052 C CA . ILE B 1 165 ? -23 -0.757 12.062 1 92.62 165 ILE B CA 1
ATOM 11053 C C . ILE B 1 165 ? -21.688 -1.55 12.078 1 92.62 165 ILE B C 1
ATOM 11055 O O . ILE B 1 165 ? -21.344 -2.205 11.094 1 92.62 165 ILE B O 1
ATOM 11059 N N . LYS B 1 166 ? -20.969 -1.556 13.188 1 91.69 166 LYS B N 1
ATOM 11060 C CA . LYS B 1 166 ? -19.672 -2.207 13.32 1 91.69 166 LYS B CA 1
ATOM 11061 C C . LYS B 1 166 ? -19.781 -3.717 13.125 1 91.69 166 LYS B C 1
ATOM 11063 O O . LYS B 1 166 ? -19 -4.312 12.391 1 91.69 166 LYS B O 1
ATOM 11068 N N . ASP B 1 167 ? -20.812 -4.395 13.672 1 91.44 167 ASP B N 1
ATOM 11069 C CA . ASP B 1 167 ? -20.953 -5.848 13.648 1 91.44 167 ASP B CA 1
ATOM 11070 C C . ASP B 1 167 ? -21.281 -6.344 12.25 1 91.44 167 ASP B C 1
ATOM 11072 O O . ASP B 1 167 ? -20.922 -7.457 11.875 1 91.44 167 ASP B O 1
ATOM 11076 N N . HIS B 1 168 ? -21.922 -5.508 11.406 1 94 168 HIS B N 1
ATOM 11077 C CA . HIS B 1 168 ? -22.344 -5.953 10.086 1 94 168 HIS B CA 1
ATOM 11078 C C . HIS B 1 168 ? -21.531 -5.281 8.992 1 94 168 HIS B C 1
ATOM 11080 O O . HIS B 1 168 ? -21.797 -5.477 7.801 1 94 168 HIS B O 1
ATOM 11086 N N . SER B 1 169 ? -20.547 -4.512 9.383 1 94.69 169 SER B N 1
ATOM 11087 C CA . SER B 1 169 ? -19.797 -3.707 8.422 1 94.69 169 SER B CA 1
ATOM 11088 C C . SER B 1 169 ? -19 -4.586 7.469 1 94.69 169 SER B C 1
ATOM 11090 O O . SER B 1 169 ? -18.953 -4.332 6.266 1 94.69 169 SER B O 1
ATOM 11092 N N . ILE B 1 170 ? -18.375 -5.699 7.941 1 95.25 170 ILE B N 1
ATOM 11093 C CA . ILE B 1 170 ? -17.516 -6.559 7.125 1 95.25 170 ILE B CA 1
ATOM 11094 C C . ILE B 1 170 ? -18.359 -7.242 6.047 1 95.25 170 ILE B C 1
ATOM 11096 O O . ILE B 1 170 ? -17.984 -7.258 4.875 1 95.25 170 ILE B O 1
ATOM 11100 N N . GLU B 1 171 ? -19.5 -7.793 6.48 1 94.69 171 GLU B N 1
ATOM 11101 C CA . GLU B 1 171 ? -20.391 -8.422 5.516 1 94.69 171 GLU B CA 1
ATOM 11102 C C . GLU B 1 171 ? -20.938 -7.402 4.52 1 94.69 171 GLU B C 1
ATOM 11104 O O . GLU B 1 171 ? -21.078 -7.699 3.332 1 94.69 171 GLU B O 1
ATOM 11109 N N . TYR B 1 172 ? -21.234 -6.215 5.047 1 95.25 172 TYR B N 1
ATOM 11110 C CA . TYR B 1 172 ? -21.781 -5.148 4.211 1 95.25 172 TYR B CA 1
ATOM 11111 C C . TYR B 1 172 ? -20.781 -4.73 3.145 1 95.25 172 TYR B C 1
ATOM 11113 O O . TYR B 1 172 ? -21.156 -4.43 2.01 1 95.25 172 TYR B O 1
ATOM 11121 N N . LEU B 1 173 ? -19.484 -4.711 3.521 1 96.19 173 LEU B N 1
ATOM 11122 C CA . LEU B 1 173 ? -18.438 -4.227 2.625 1 96.19 173 LEU B CA 1
ATOM 11123 C C . LEU B 1 173 ? -17.766 -5.387 1.891 1 96.19 173 LEU B C 1
ATOM 11125 O O . LEU B 1 173 ? -16.797 -5.184 1.158 1 96.19 173 LEU B O 1
ATOM 11129 N N . ARG B 1 174 ? -18.156 -6.625 1.989 1 95.94 174 ARG B N 1
ATOM 11130 C CA . ARG B 1 174 ? -17.547 -7.801 1.372 1 95.94 174 ARG B CA 1
ATOM 11131 C C . ARG B 1 174 ? -17.375 -7.598 -0.128 1 95.94 174 ARG B C 1
ATOM 11133 O O . ARG B 1 174 ? -16.281 -7.812 -0.661 1 95.94 174 ARG B O 1
ATOM 11140 N N . PRO B 1 175 ? -18.422 -7.094 -0.892 1 95.88 175 PRO B N 1
ATOM 11141 C CA . PRO B 1 175 ? -18.219 -6.91 -2.33 1 95.88 175 PRO B CA 1
ATOM 11142 C C . PRO B 1 175 ? -17.125 -5.887 -2.648 1 95.88 175 PRO B C 1
ATOM 11144 O O . PRO B 1 175 ? -16.406 -6.043 -3.631 1 95.88 175 PRO B O 1
ATOM 11147 N N . VAL B 1 176 ? -17.016 -4.852 -1.799 1 96.44 176 VAL B N 1
ATOM 11148 C CA . VAL B 1 176 ? -16.031 -3.809 -2.023 1 96.44 176 VAL B CA 1
ATOM 11149 C C . VAL B 1 176 ? -14.625 -4.379 -1.802 1 96.44 176 VAL B C 1
ATOM 11151 O O . VAL B 1 176 ? -13.719 -4.137 -2.602 1 96.44 176 VAL B O 1
ATOM 11154 N N . TYR B 1 177 ? -14.43 -5.141 -0.694 1 96.94 177 TYR B N 1
ATOM 11155 C CA . TYR B 1 177 ? -13.156 -5.789 -0.417 1 96.94 177 TYR B CA 1
ATOM 11156 C C . TYR B 1 177 ? -12.742 -6.691 -1.571 1 96.94 177 TYR B C 1
ATOM 11158 O O . TYR B 1 177 ? -11.602 -6.645 -2.029 1 96.94 177 TYR B O 1
ATOM 11166 N N . LEU B 1 178 ? -13.688 -7.52 -2.043 1 96.62 178 LEU B N 1
ATOM 11167 C CA . LEU B 1 178 ? -13.398 -8.477 -3.107 1 96.62 178 LEU B CA 1
ATOM 11168 C C . LEU B 1 178 ? -13.07 -7.754 -4.41 1 96.62 178 LEU B C 1
ATOM 11170 O O . LEU B 1 178 ? -12.148 -8.156 -5.133 1 96.62 178 LEU B O 1
ATOM 11174 N N . TYR B 1 179 ? -13.773 -6.695 -4.699 1 95.56 179 TYR B N 1
ATOM 11175 C CA . TYR B 1 179 ? -13.539 -5.945 -5.926 1 95.56 179 TYR B CA 1
ATOM 11176 C C . TYR B 1 179 ? -12.133 -5.348 -5.934 1 95.56 179 TYR B C 1
ATOM 11178 O O . TYR B 1 179 ? -11.469 -5.332 -6.969 1 95.56 179 TYR B O 1
ATOM 11186 N N . ILE B 1 180 ? -11.703 -4.871 -4.789 1 95.44 180 ILE B N 1
ATOM 11187 C CA . ILE B 1 180 ? -10.43 -4.16 -4.711 1 95.44 180 ILE B CA 1
ATOM 11188 C C . ILE B 1 180 ? -9.281 -5.164 -4.676 1 95.44 180 ILE B C 1
ATOM 11190 O O . ILE B 1 180 ? -8.312 -5.035 -5.426 1 95.44 180 ILE B O 1
ATOM 11194 N N . LEU B 1 181 ? -9.336 -6.227 -3.869 1 96 181 LEU B N 1
ATOM 11195 C CA . LEU B 1 181 ? -8.188 -7.078 -3.572 1 96 181 LEU B CA 1
ATOM 11196 C C . LEU B 1 181 ? -8.125 -8.258 -4.531 1 96 181 LEU B C 1
ATOM 11198 O O . LEU B 1 181 ? -7.062 -8.859 -4.711 1 96 181 LEU B O 1
ATOM 11202 N N . CYS B 1 182 ? -9.234 -8.648 -5.156 1 94.94 182 CYS B N 1
ATOM 11203 C CA . CYS B 1 182 ? -9.227 -9.789 -6.074 1 94.94 182 CYS B CA 1
ATOM 11204 C C . CYS B 1 182 ? -9.336 -9.328 -7.52 1 94.94 182 CYS B C 1
ATOM 11206 O O . CYS B 1 182 ? -9.594 -10.133 -8.414 1 94.94 182 CYS B O 1
ATOM 11208 N N . ASN B 1 183 ? -9.125 -8.023 -7.848 1 92 183 ASN B N 1
ATOM 11209 C CA . ASN B 1 183 ? -9.156 -7.48 -9.203 1 92 183 ASN B CA 1
ATOM 11210 C C . ASN B 1 183 ? -8.008 -8.008 -10.047 1 92 183 ASN B C 1
ATOM 11212 O O . ASN B 1 183 ? -6.844 -7.938 -9.641 1 92 183 ASN B O 1
ATOM 11216 N N . PRO B 1 184 ? -8.367 -8.578 -11.242 1 90.12 184 PRO B N 1
ATOM 11217 C CA . PRO B 1 184 ? -7.289 -9.109 -12.086 1 90.12 184 PRO B CA 1
ATOM 11218 C C . PRO B 1 184 ? -6.25 -8.055 -12.445 1 90.12 184 PRO B C 1
ATOM 11220 O O . PRO B 1 184 ? -5.086 -8.383 -12.695 1 90.12 184 PRO B O 1
ATOM 11223 N N . GLN B 1 185 ? -6.754 -6.777 -12.461 1 87.69 185 GLN B N 1
ATOM 11224 C CA . GLN B 1 185 ? -5.816 -5.676 -12.641 1 87.69 185 GLN B CA 1
ATOM 11225 C C . GLN B 1 185 ? -5.422 -5.07 -11.297 1 87.69 185 GLN B C 1
ATOM 11227 O O . GLN B 1 185 ? -6.281 -4.617 -10.531 1 87.69 185 GLN B O 1
ATOM 11232 N N . THR B 1 186 ? -4.367 -5.449 -10.656 1 85.31 186 THR B N 1
ATOM 11233 C CA . THR B 1 186 ? -3.936 -4.977 -9.344 1 85.31 186 THR B CA 1
ATOM 11234 C C . THR B 1 186 ? -4.066 -3.461 -9.242 1 85.31 186 THR B C 1
ATOM 11236 O O . THR B 1 186 ? -3.461 -2.727 -10.031 1 85.31 186 THR B O 1
ATOM 11239 N N . LEU B 1 187 ? -5.012 -3.002 -8.312 1 90.44 187 LEU B N 1
ATOM 11240 C CA . LEU B 1 187 ? -5.227 -1.574 -8.102 1 90.44 187 LEU B CA 1
ATOM 11241 C C . LEU B 1 187 ? -4.145 -0.987 -7.203 1 90.44 187 LEU B C 1
ATOM 11243 O O . LEU B 1 187 ? -3.748 -1.608 -6.215 1 90.44 187 LEU B O 1
ATOM 11247 N N . PRO B 1 188 ? -3.674 0.213 -7.602 1 90.25 188 PRO B N 1
ATOM 11248 C CA . PRO B 1 188 ? -2.611 0.821 -6.797 1 90.25 188 PRO B CA 1
ATOM 11249 C C . PRO B 1 188 ? -3.07 1.173 -5.383 1 90.25 188 PRO B C 1
ATOM 11251 O O . PRO B 1 188 ? -4.219 1.579 -5.188 1 90.25 188 PRO B O 1
ATOM 11254 N N . ASP B 1 189 ? -2.252 1.023 -4.32 1 90.94 189 ASP B N 1
ATOM 11255 C CA . ASP B 1 189 ? -2.43 1.412 -2.924 1 90.94 189 ASP B CA 1
ATOM 11256 C C . ASP B 1 189 ? -3.514 0.569 -2.252 1 90.94 189 ASP B C 1
ATOM 11258 O O . ASP B 1 189 ? -4.125 1.001 -1.273 1 90.94 189 ASP B O 1
ATOM 11262 N N . SER B 1 190 ? -3.824 -0.628 -2.791 1 92.81 190 SER B N 1
ATOM 11263 C CA . SER B 1 190 ? -4.828 -1.518 -2.215 1 92.81 190 SER B CA 1
ATOM 11264 C C . SER B 1 190 ? -4.301 -2.199 -0.955 1 92.81 190 SER B C 1
ATOM 11266 O O . SER B 1 190 ? -5.078 -2.748 -0.17 1 92.81 190 SER B O 1
ATOM 11268 N N . LYS B 1 191 ? -2.969 -2.135 -0.721 1 92.06 191 LYS B N 1
ATOM 11269 C CA . LYS B 1 191 ? -2.338 -2.787 0.423 1 92.06 191 LYS B CA 1
ATOM 11270 C C . LYS B 1 191 ? -2.871 -2.227 1.738 1 92.06 191 LYS B C 1
ATOM 11272 O O . LYS B 1 191 ? -2.984 -2.953 2.729 1 92.06 191 LYS B O 1
ATOM 11277 N N . THR B 1 192 ? -3.25 -0.914 1.77 1 91.56 192 THR B N 1
ATOM 11278 C CA . THR B 1 192 ? -3.775 -0.276 2.973 1 91.56 192 THR B CA 1
ATOM 11279 C C . THR B 1 192 ? -5.074 -0.942 3.416 1 91.56 192 THR B C 1
ATOM 11281 O O . THR B 1 192 ? -5.312 -1.109 4.613 1 91.56 192 THR B O 1
ATOM 11284 N N . ILE B 1 193 ? -5.879 -1.297 2.477 1 95 193 ILE B N 1
ATOM 11285 C CA . ILE B 1 193 ? -7.156 -1.94 2.758 1 95 193 ILE B CA 1
ATOM 11286 C C . ILE B 1 193 ? -6.918 -3.346 3.307 1 95 193 ILE B C 1
ATOM 11288 O O . ILE B 1 193 ? -7.598 -3.777 4.238 1 95 193 ILE B O 1
ATOM 11292 N N . TRP B 1 194 ? -5.879 -4.074 2.74 1 95.62 194 TRP B N 1
ATOM 11293 C CA . TRP B 1 194 ? -5.496 -5.402 3.209 1 95.62 194 TRP B CA 1
ATOM 11294 C C . TRP B 1 194 ? -5.016 -5.352 4.656 1 95.62 194 TRP B C 1
ATOM 11296 O O . TRP B 1 194 ? -5.43 -6.164 5.484 1 95.62 194 TRP B O 1
ATOM 11306 N N . THR B 1 195 ? -4.184 -4.391 5.008 1 93.25 195 THR B N 1
ATOM 11307 C CA . THR B 1 195 ? -3.656 -4.25 6.359 1 93.25 195 THR B CA 1
ATOM 11308 C C . THR B 1 195 ? -4.781 -3.965 7.352 1 93.25 195 THR B C 1
ATOM 11310 O O . THR B 1 195 ? -4.773 -4.484 8.469 1 93.25 195 THR B O 1
ATOM 11313 N N . GLY B 1 196 ? -5.73 -3.09 6.898 1 91.88 196 GLY B N 1
ATOM 11314 C CA . GLY B 1 196 ? -6.883 -2.814 7.742 1 91.88 196 GLY B CA 1
ATOM 11315 C C . GLY B 1 196 ? -7.715 -4.047 8.039 1 91.88 196 GLY B C 1
ATOM 11316 O O . GLY B 1 196 ? -8.148 -4.25 9.172 1 91.88 196 GLY B O 1
ATOM 11317 N N . LEU B 1 197 ? -7.938 -4.863 7.031 1 95.06 197 LEU B N 1
ATOM 11318 C CA . LEU B 1 197 ? -8.711 -6.09 7.188 1 95.06 197 LEU B CA 1
ATOM 11319 C C . LEU B 1 197 ? -8 -7.062 8.125 1 95.06 197 LEU B C 1
ATOM 11321 O O . LEU B 1 197 ? -8.648 -7.719 8.945 1 95.06 197 LEU B O 1
ATOM 11325 N N . LEU B 1 198 ? -6.66 -7.191 8.008 1 94.19 198 LEU B N 1
ATOM 11326 C CA . LEU B 1 198 ? -5.875 -8.086 8.852 1 94.19 198 LEU B CA 1
ATO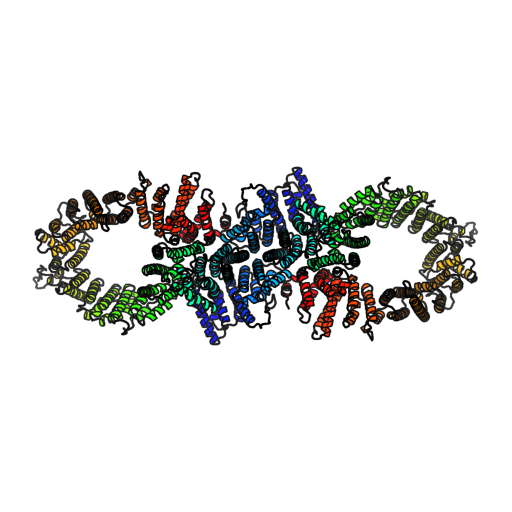M 11327 C C . LEU B 1 198 ? -5.969 -7.668 10.312 1 94.19 198 LEU B C 1
ATOM 11329 O O . LEU B 1 198 ? -6.078 -8.516 11.203 1 94.19 198 LEU B O 1
ATOM 11333 N N . THR B 1 199 ? -5.914 -6.375 10.555 1 90.12 199 THR B N 1
ATOM 11334 C CA . THR B 1 199 ? -6.012 -5.875 11.914 1 90.12 199 THR B CA 1
ATOM 11335 C C . THR B 1 199 ? -7.371 -6.223 12.523 1 90.12 199 THR B C 1
ATOM 11337 O O . THR B 1 199 ? -7.461 -6.551 13.711 1 90.12 199 THR B O 1
ATOM 11340 N N . LEU B 1 200 ? -8.414 -6.18 11.719 1 92.44 200 LEU B N 1
ATOM 11341 C CA . LEU B 1 200 ? -9.766 -6.488 12.172 1 92.44 200 LEU B CA 1
ATOM 11342 C C . LEU B 1 200 ? -9.922 -7.984 12.43 1 92.44 200 LEU B C 1
ATOM 11344 O O . LEU B 1 200 ? -10.773 -8.398 13.219 1 92.44 200 LEU B O 1
ATOM 11348 N N . SER B 1 201 ? -9.117 -8.859 11.75 1 92.75 201 SER B N 1
ATOM 11349 C CA . SER B 1 201 ? -9.227 -10.305 11.852 1 92.75 201 SER B CA 1
ATOM 11350 C C . SER B 1 201 ? -8.852 -10.789 13.25 1 92.75 201 SER B C 1
ATOM 11352 O O . SER B 1 201 ? -9.195 -11.906 13.641 1 92.75 201 SER B O 1
ATOM 11354 N N . LYS B 1 202 ? -8.164 -9.977 14 1 85.44 202 LYS B N 1
ATOM 11355 C CA . LYS B 1 202 ? -7.781 -10.336 15.359 1 85.44 202 LYS B CA 1
ATOM 11356 C C . LYS B 1 202 ? -9.008 -10.5 16.25 1 85.44 202 LYS B C 1
ATOM 11358 O O . LYS B 1 202 ? -9.062 -11.406 17.078 1 85.44 202 LYS B O 1
ATOM 11363 N N . GLN B 1 203 ? -10 -9.625 15.984 1 85.06 203 GLN B N 1
ATOM 11364 C CA . GLN B 1 203 ? -11.141 -9.602 16.891 1 85.06 203 GLN B CA 1
ATOM 11365 C C . GLN B 1 203 ? -12.406 -10.109 16.203 1 85.06 203 GLN B C 1
ATOM 11367 O O . GLN B 1 203 ? -13.367 -10.5 16.875 1 85.06 203 GLN B O 1
ATOM 11372 N N . SER B 1 204 ? -12.359 -10.164 14.859 1 91 204 SER B N 1
ATOM 11373 C CA . SER B 1 204 ? -13.57 -10.508 14.117 1 91 204 SER B CA 1
ATOM 11374 C C . SER B 1 204 ? -13.383 -11.789 13.312 1 91 204 SER B C 1
ATOM 11376 O O . SER B 1 204 ? -12.516 -11.852 12.43 1 91 204 SER B O 1
ATOM 11378 N N . LYS B 1 205 ? -14.219 -12.766 13.609 1 92.56 205 LYS B N 1
ATOM 11379 C CA . LYS B 1 205 ? -14.195 -14.023 12.867 1 92.56 205 LYS B CA 1
ATOM 11380 C C . LYS B 1 205 ? -14.594 -13.812 11.414 1 92.56 205 LYS B C 1
ATOM 11382 O O . LYS B 1 205 ? -14.047 -14.445 10.508 1 92.56 205 LYS B O 1
ATOM 11387 N N . GLU B 1 206 ? -15.531 -12.867 11.117 1 93.94 206 GLU B N 1
ATOM 11388 C CA . GLU B 1 206 ? -15.969 -12.555 9.766 1 93.94 206 GLU B CA 1
ATOM 11389 C C . GLU B 1 206 ? -14.828 -11.969 8.938 1 93.94 206 GLU B C 1
ATOM 11391 O O . GLU B 1 206 ? -14.703 -12.258 7.742 1 93.94 206 GLU B O 1
ATOM 11396 N N . ALA B 1 207 ? -14.078 -11.148 9.594 1 95.31 207 ALA B N 1
ATOM 11397 C CA . ALA B 1 207 ? -12.938 -10.555 8.906 1 95.31 207 ALA B CA 1
ATOM 11398 C C . ALA B 1 207 ? -11.906 -11.617 8.539 1 95.31 207 ALA B C 1
ATOM 11400 O O . ALA B 1 207 ? -11.289 -11.547 7.473 1 95.31 207 ALA B O 1
ATOM 11401 N N . LYS B 1 208 ? -11.656 -12.594 9.414 1 95 208 LYS B N 1
ATOM 11402 C CA . LYS B 1 208 ? -10.719 -13.688 9.141 1 95 208 LYS B CA 1
ATOM 11403 C C . LYS B 1 208 ? -11.211 -14.539 7.98 1 95 208 LYS B C 1
ATOM 11405 O O . LYS B 1 208 ? -10.43 -14.906 7.098 1 95 208 LYS B O 1
ATOM 11410 N N . GLU B 1 209 ? -12.516 -14.867 7.988 1 94.38 209 GLU B N 1
ATOM 11411 C CA . GLU B 1 209 ? -13.094 -15.656 6.906 1 94.38 209 GLU B CA 1
ATOM 11412 C C . GLU B 1 209 ? -13 -14.922 5.57 1 94.38 209 GLU B C 1
ATOM 11414 O O . GLU B 1 209 ? -12.734 -15.539 4.535 1 94.38 209 GLU B O 1
ATOM 11419 N N . LEU B 1 210 ? -13.234 -13.617 5.613 1 96.06 210 LEU B N 1
ATOM 11420 C CA . LEU B 1 210 ? -13.133 -12.82 4.398 1 96.06 210 LEU B CA 1
ATOM 11421 C C . LEU B 1 210 ? -11.695 -12.797 3.889 1 96.06 210 LEU B C 1
ATOM 11423 O O . LEU B 1 210 ? -11.453 -12.852 2.68 1 96.06 210 LEU B O 1
ATOM 11427 N N . MET B 1 211 ? -10.75 -12.656 4.836 1 95.88 211 MET B N 1
ATOM 11428 C CA . MET B 1 211 ? -9.336 -12.68 4.465 1 95.88 211 MET B CA 1
ATOM 11429 C C . MET B 1 211 ? -8.984 -13.992 3.762 1 95.88 211 MET B C 1
ATOM 11431 O O . MET B 1 211 ? -8.32 -13.984 2.725 1 95.88 211 MET B O 1
ATOM 11435 N N . GLN B 1 212 ? -9.453 -15.109 4.289 1 94.88 212 GLN B N 1
ATOM 11436 C CA . GLN B 1 212 ? -9.211 -16.422 3.682 1 94.88 212 GLN B CA 1
ATOM 11437 C C . GLN B 1 212 ? -9.867 -16.516 2.305 1 94.88 212 GLN B C 1
ATOM 11439 O O . GLN B 1 212 ? -9.289 -17.094 1.379 1 94.88 212 GLN B O 1
ATOM 11444 N N . GLU B 1 213 ? -11.039 -15.945 2.201 1 94.62 213 GLU B N 1
ATOM 11445 C CA . GLU B 1 213 ? -11.742 -15.938 0.923 1 94.62 213 GLU B CA 1
ATOM 11446 C C . GLU B 1 213 ? -10.984 -15.133 -0.123 1 94.62 213 GLU B C 1
ATOM 11448 O O . GLU B 1 213 ? -10.898 -15.531 -1.285 1 94.62 213 GLU B O 1
ATOM 11453 N N . ILE B 1 214 ? -10.469 -13.992 0.287 1 96.44 214 ILE B N 1
ATOM 11454 C CA . ILE B 1 214 ? -9.711 -13.133 -0.618 1 96.44 214 ILE B CA 1
ATOM 11455 C C . ILE B 1 214 ? -8.477 -13.875 -1.122 1 96.44 214 ILE B C 1
ATOM 11457 O O . ILE B 1 214 ? -8.164 -13.844 -2.314 1 96.44 214 ILE B O 1
ATOM 11461 N N . LEU B 1 215 ? -7.766 -14.594 -0.281 1 95.38 215 LEU B N 1
ATOM 11462 C CA . LEU B 1 215 ? -6.57 -15.336 -0.669 1 95.38 215 LEU B CA 1
ATOM 11463 C C . LEU B 1 215 ? -6.934 -16.5 -1.579 1 95.38 215 LEU B C 1
ATOM 11465 O O . LEU B 1 215 ? -6.156 -16.875 -2.461 1 95.38 215 LEU B O 1
ATOM 11469 N N . SER B 1 216 ? -8.133 -17.078 -1.365 1 94.81 216 SER B N 1
ATOM 11470 C CA . SER B 1 216 ? -8.578 -18.188 -2.211 1 94.81 216 SER B CA 1
ATOM 11471 C C . SER B 1 216 ? -8.812 -17.719 -3.645 1 94.81 216 SER B C 1
ATOM 11473 O O . SER B 1 216 ? -8.617 -18.484 -4.59 1 94.81 216 SER B O 1
ATOM 11475 N N . TRP B 1 217 ? -9.141 -16.422 -3.85 1 95 217 TRP B N 1
ATOM 11476 C CA . TRP B 1 217 ? -9.453 -15.906 -5.18 1 95 217 TRP B CA 1
ATOM 11477 C C . TRP B 1 217 ? -8.289 -15.117 -5.75 1 95 217 TRP B C 1
ATOM 11479 O O . TRP B 1 217 ? -8.359 -14.602 -6.867 1 95 217 TRP B O 1
ATOM 11489 N N . SER B 1 218 ? -7.199 -15.016 -4.941 1 94.06 218 SER B N 1
ATOM 11490 C CA . SER B 1 218 ? -6.039 -14.266 -5.406 1 94.06 218 SER B CA 1
ATOM 11491 C C . SER B 1 218 ? -5.391 -14.945 -6.609 1 94.06 218 SER B C 1
ATOM 11493 O O . SER B 1 218 ? -5.258 -16.172 -6.645 1 94.06 218 SER B O 1
ATOM 11495 N N . LYS B 1 219 ? -5.008 -14.172 -7.586 1 93.81 219 LYS B N 1
ATOM 11496 C CA . LYS B 1 219 ? -4.453 -14.695 -8.828 1 93.81 219 LYS B CA 1
ATOM 11497 C C . LYS B 1 219 ? -2.93 -14.719 -8.789 1 93.81 219 LYS B C 1
ATOM 11499 O O . LYS B 1 219 ? -2.312 -13.93 -8.07 1 93.81 219 LYS B O 1
ATOM 11504 N N . ILE B 1 220 ? -2.295 -15.617 -9.516 1 94.62 220 ILE B N 1
ATOM 11505 C CA . ILE B 1 220 ? -0.843 -15.727 -9.594 1 94.62 220 ILE B CA 1
ATOM 11506 C C . ILE B 1 220 ? -0.414 -15.914 -11.047 1 94.62 220 ILE B C 1
ATOM 11508 O O . ILE B 1 220 ? 0.641 -16.484 -11.32 1 94.62 220 ILE B O 1
ATOM 11512 N N . THR B 1 221 ? -1.142 -15.414 -12.039 1 91.12 221 THR B N 1
ATOM 11513 C CA . THR B 1 221 ? -0.942 -15.695 -13.453 1 91.12 221 THR B CA 1
ATOM 11514 C C . THR B 1 221 ? 0.025 -14.695 -14.078 1 91.12 221 THR B C 1
ATOM 11516 O O . THR B 1 221 ? 0.762 -15.023 -15.008 1 91.12 221 THR B O 1
ATOM 11519 N N . THR B 1 222 ? 0.033 -13.461 -13.664 1 91.94 222 THR B N 1
ATOM 11520 C CA . THR B 1 222 ? 0.938 -12.445 -14.172 1 91.94 222 THR B CA 1
ATOM 11521 C C . THR B 1 222 ? 1.993 -12.078 -13.133 1 91.94 222 THR B C 1
ATOM 11523 O O . THR B 1 222 ? 1.843 -12.398 -11.953 1 91.94 222 THR B O 1
ATOM 11526 N N . SER B 1 223 ? 3.078 -11.516 -13.617 1 92.44 223 SER B N 1
ATOM 11527 C CA . SER B 1 223 ? 4.148 -11.125 -12.703 1 92.44 223 SER B CA 1
ATOM 11528 C C . SER B 1 223 ? 3.641 -10.156 -11.641 1 92.44 223 SER B C 1
ATOM 11530 O O . SER B 1 223 ? 4.012 -10.266 -10.469 1 92.44 223 SER B O 1
ATOM 11532 N N . GLN B 1 224 ? 2.715 -9.281 -12.008 1 90.88 224 GLN B N 1
ATOM 11533 C CA . GLN B 1 224 ? 2.197 -8.266 -11.094 1 90.88 224 GLN B CA 1
ATOM 11534 C C . GLN B 1 224 ? 1.271 -8.891 -10.055 1 90.88 224 GLN B C 1
ATOM 11536 O O . GLN B 1 224 ? 1.397 -8.617 -8.859 1 90.88 224 GLN B O 1
ATOM 11541 N N . ASN B 1 225 ? 0.373 -9.758 -10.523 1 93.19 225 ASN B N 1
ATOM 11542 C CA . ASN B 1 225 ? -0.554 -10.414 -9.609 1 93.19 225 ASN B CA 1
ATOM 11543 C C . ASN B 1 225 ? 0.174 -11.352 -8.648 1 93.19 225 ASN B C 1
ATOM 11545 O O . ASN B 1 225 ? -0.169 -11.43 -7.469 1 93.19 225 ASN B O 1
ATOM 11549 N N . CYS B 1 226 ? 1.115 -12.047 -9.188 1 94.88 226 CYS B N 1
ATOM 11550 C CA . CYS B 1 226 ? 1.86 -13.008 -8.383 1 94.88 226 CYS B CA 1
ATOM 11551 C C . CYS B 1 226 ? 2.629 -12.305 -7.27 1 94.88 226 CYS B C 1
ATOM 11553 O O . CYS B 1 226 ? 2.609 -12.742 -6.117 1 94.88 226 CYS B O 1
ATOM 11555 N N . LEU B 1 227 ? 3.283 -11.211 -7.66 1 94.75 227 LEU B N 1
ATOM 11556 C CA . LEU B 1 227 ? 4.035 -10.445 -6.676 1 94.75 227 LEU B CA 1
ATOM 11557 C C . LEU B 1 227 ? 3.102 -9.844 -5.629 1 94.75 227 LEU B C 1
ATOM 11559 O O . LEU B 1 227 ? 3.424 -9.828 -4.441 1 94.75 227 LEU B O 1
ATOM 11563 N N . PHE B 1 228 ? 1.972 -9.297 -6.035 1 95.44 228 PHE B N 1
ATOM 11564 C CA . PHE B 1 228 ? 0.992 -8.719 -5.121 1 95.44 228 PHE B CA 1
ATOM 11565 C C . PHE B 1 228 ? 0.48 -9.773 -4.145 1 95.44 228 PHE B C 1
ATOM 11567 O O . PHE B 1 228 ? 0.413 -9.531 -2.939 1 95.44 228 PHE B O 1
ATOM 11574 N N . THR B 1 229 ? 0.112 -10.969 -4.617 1 96.25 229 THR B N 1
ATOM 11575 C CA . THR B 1 229 ? -0.353 -12.055 -3.762 1 96.25 229 THR B CA 1
ATOM 11576 C C . THR B 1 229 ? 0.729 -12.453 -2.766 1 96.25 229 THR B C 1
ATOM 11578 O O . THR B 1 229 ? 0.44 -12.703 -1.593 1 96.25 229 THR B O 1
ATOM 11581 N N . SER B 1 230 ? 1.981 -12.562 -3.248 1 96.5 230 SER B N 1
ATOM 11582 C CA . SER B 1 230 ? 3.09 -12.906 -2.363 1 96.5 230 SER B CA 1
ATOM 11583 C C . SER B 1 230 ? 3.234 -11.891 -1.237 1 96.5 230 SER B C 1
ATOM 11585 O O . SER B 1 230 ? 3.48 -12.258 -0.087 1 96.5 230 SER B O 1
ATOM 11587 N N . THR B 1 231 ? 3.076 -10.633 -1.578 1 94.06 231 THR B N 1
ATOM 11588 C CA . THR B 1 231 ? 3.189 -9.562 -0.596 1 94.06 231 THR B CA 1
ATOM 11589 C C . THR B 1 231 ? 2.088 -9.672 0.456 1 94.06 231 THR B C 1
ATOM 11591 O O . THR B 1 231 ? 2.342 -9.492 1.648 1 94.06 231 THR B O 1
ATOM 11594 N N . LEU B 1 232 ? 0.854 -9.883 0.008 1 95.88 232 LEU B N 1
ATOM 11595 C CA . LEU B 1 232 ? -0.263 -10.055 0.932 1 95.88 232 LEU B CA 1
ATOM 11596 C C . LEU B 1 232 ? -0.022 -11.234 1.862 1 95.88 232 LEU B C 1
ATOM 11598 O O . LEU B 1 232 ? -0.28 -11.148 3.064 1 95.88 232 LEU B O 1
ATOM 11602 N N . LEU B 1 233 ? 0.521 -12.344 1.281 1 96.25 233 LEU B N 1
ATOM 11603 C CA . LEU B 1 233 ? 0.75 -13.57 2.045 1 96.25 233 LEU B CA 1
ATOM 11604 C C . LEU B 1 233 ? 1.813 -13.352 3.115 1 96.25 233 LEU B C 1
ATOM 11606 O O . LEU B 1 233 ? 1.645 -13.773 4.262 1 96.25 233 LEU B O 1
ATOM 11610 N N . ILE B 1 234 ? 2.887 -12.719 2.746 1 95.12 234 ILE B N 1
ATOM 11611 C CA . ILE B 1 234 ? 3.969 -12.484 3.693 1 95.12 234 ILE B CA 1
ATOM 11612 C C . ILE B 1 234 ? 3.449 -11.672 4.879 1 95.12 234 ILE B C 1
ATOM 11614 O O . ILE B 1 234 ? 3.734 -11.992 6.035 1 95.12 234 ILE B O 1
ATOM 11618 N N . GLU B 1 235 ? 2.688 -10.641 4.555 1 93.88 235 GLU B N 1
ATOM 11619 C CA . GLU B 1 235 ? 2.146 -9.797 5.617 1 93.88 235 GLU B CA 1
ATOM 11620 C C . GLU B 1 235 ? 1.192 -10.586 6.512 1 93.88 235 GLU B C 1
ATOM 11622 O O . GLU B 1 235 ? 1.212 -10.438 7.734 1 93.88 235 GLU B O 1
ATOM 11627 N N . ALA B 1 236 ? 0.309 -11.359 5.941 1 95.94 236 ALA B N 1
ATOM 11628 C CA . ALA B 1 236 ? -0.644 -12.164 6.703 1 95.94 236 ALA B CA 1
ATOM 11629 C C . ALA B 1 236 ? 0.077 -13.18 7.59 1 95.94 236 ALA B C 1
ATOM 11631 O O . ALA B 1 236 ? -0.293 -13.367 8.75 1 95.94 236 ALA B O 1
ATOM 11632 N N . ILE B 1 237 ? 1.11 -13.875 7.043 1 96 237 ILE B N 1
ATOM 11633 C CA . ILE B 1 237 ? 1.866 -14.875 7.793 1 96 237 ILE B CA 1
ATOM 11634 C C . ILE B 1 237 ? 2.496 -14.227 9.023 1 96 237 ILE B C 1
ATOM 11636 O O . ILE B 1 237 ? 2.383 -14.742 10.133 1 96 237 ILE B O 1
ATOM 11640 N N . GLU B 1 238 ? 3.143 -13.07 8.812 1 91.25 238 GLU B N 1
ATOM 11641 C CA . GLU B 1 238 ? 3.785 -12.367 9.922 1 91.25 238 GLU B CA 1
ATOM 11642 C C . GLU B 1 238 ? 2.76 -11.914 10.961 1 91.25 238 GLU B C 1
ATOM 11644 O O . GLU B 1 238 ? 3.023 -11.969 12.164 1 91.25 238 GLU B O 1
ATOM 11649 N N . HIS B 1 239 ? 1.595 -11.445 10.43 1 91.38 239 HIS B N 1
ATOM 11650 C CA . HIS B 1 239 ? 0.529 -11 11.32 1 91.38 239 HIS B CA 1
ATOM 11651 C C . HIS B 1 239 ? 0.065 -12.133 12.234 1 91.38 239 HIS B C 1
ATOM 11653 O O . HIS B 1 239 ? -0.03 -11.953 13.453 1 91.38 239 HIS B O 1
ATOM 11659 N N . PHE B 1 240 ? -0.206 -13.305 11.758 1 93.38 240 PHE B N 1
ATOM 11660 C CA . PHE B 1 240 ? -0.739 -14.422 12.539 1 93.38 240 PHE B CA 1
ATOM 11661 C C . PHE B 1 240 ? 0.352 -15.055 13.391 1 93.38 240 PHE B C 1
ATOM 11663 O O . PHE B 1 240 ? 0.071 -15.609 14.453 1 93.38 240 PHE B O 1
ATOM 11670 N N . LEU B 1 241 ? 1.579 -14.977 12.898 1 91.31 241 LEU B N 1
ATOM 11671 C CA . LEU B 1 241 ? 2.695 -15.43 13.727 1 91.31 241 LEU B CA 1
ATOM 11672 C C . LEU B 1 241 ? 2.797 -14.602 15.008 1 91.31 241 LEU B C 1
ATOM 11674 O O . LEU B 1 241 ? 3.014 -15.156 16.094 1 91.31 241 LEU B O 1
ATOM 11678 N N . ASN B 1 242 ? 2.621 -13.32 14.859 1 85.94 242 ASN B N 1
ATOM 11679 C CA . ASN B 1 242 ? 2.686 -12.414 16 1 85.94 242 ASN B CA 1
ATOM 11680 C C . ASN B 1 242 ? 1.512 -12.633 16.953 1 85.94 242 ASN B C 1
ATOM 11682 O O . ASN B 1 242 ? 1.632 -12.406 18.156 1 85.94 242 ASN B O 1
ATOM 11686 N N . GLN B 1 243 ? 0.352 -13.117 16.453 1 89.12 243 GLN B N 1
ATOM 11687 C CA . GLN B 1 243 ? -0.822 -13.398 17.266 1 89.12 243 GLN B CA 1
ATOM 11688 C C . GLN B 1 243 ? -0.764 -14.812 17.844 1 89.12 243 GLN B C 1
ATOM 11690 O O . GLN B 1 243 ? -1.68 -15.234 18.547 1 89.12 243 GLN B O 1
ATOM 11695 N N . LYS B 1 244 ? 0.301 -15.641 17.531 1 90.56 244 LYS B N 1
ATOM 11696 C CA . LYS B 1 244 ? 0.523 -17.016 17.984 1 90.56 244 LYS B CA 1
ATOM 11697 C C . LYS B 1 244 ? -0.563 -17.953 17.453 1 90.56 244 LYS B C 1
ATOM 11699 O O . LYS B 1 244 ? -0.985 -18.875 18.156 1 90.56 244 LYS B O 1
ATOM 11704 N N . ASP B 1 245 ? -1.202 -17.562 16.328 1 92.75 245 ASP B N 1
ATOM 11705 C CA . ASP B 1 245 ? -2.055 -18.484 15.578 1 92.75 245 ASP B CA 1
ATOM 11706 C C . ASP B 1 245 ? -1.234 -19.312 14.594 1 92.75 245 ASP B C 1
ATOM 11708 O O . ASP B 1 245 ? -1.236 -19.031 13.391 1 92.75 245 ASP B O 1
ATOM 11712 N N . PHE B 1 246 ? -0.585 -20.344 15.07 1 92.94 246 PHE B N 1
ATOM 11713 C CA . PHE B 1 246 ? 0.401 -21.125 14.336 1 92.94 246 PHE B CA 1
ATOM 11714 C C . PHE B 1 246 ? -0.269 -21.938 13.234 1 92.94 246 PHE B C 1
ATOM 11716 O O . PHE B 1 246 ? 0.3 -22.125 12.156 1 92.94 246 PHE B O 1
ATOM 11723 N N . LYS B 1 247 ? -1.481 -22.422 13.414 1 91.62 247 LYS B N 1
ATOM 11724 C CA . LYS B 1 247 ? -2.182 -23.219 12.406 1 91.62 247 LYS B CA 1
ATOM 11725 C C . LYS B 1 247 ? -2.4 -22.406 11.133 1 91.62 247 LYS B C 1
ATOM 11727 O O . LYS B 1 247 ? -2.086 -22.875 10.031 1 91.62 247 LYS B O 1
ATOM 11732 N N . GLN B 1 248 ? -2.92 -21.156 11.289 1 92.69 248 GLN B N 1
ATOM 11733 C CA . GLN B 1 248 ? -3.162 -20.297 10.133 1 92.69 248 GLN B CA 1
ATOM 11734 C C . GLN B 1 248 ? -1.854 -19.906 9.453 1 92.69 248 GLN B C 1
ATOM 11736 O O . GLN B 1 248 ? -1.789 -19.812 8.227 1 92.69 248 GLN B O 1
ATOM 11741 N N . SER B 1 249 ? -0.826 -19.656 10.242 1 94.25 249 SER B N 1
ATOM 11742 C CA . SER B 1 249 ? 0.472 -19.281 9.688 1 94.25 249 SER B CA 1
ATOM 11743 C C . SER B 1 249 ? 1.047 -20.406 8.836 1 94.25 249 SER B C 1
ATOM 11745 O O . SER B 1 249 ? 1.604 -20.156 7.762 1 94.25 249 SER B O 1
ATOM 11747 N N . ILE B 1 250 ? 0.901 -21.688 9.297 1 94.56 250 ILE B N 1
ATOM 11748 C CA . ILE B 1 250 ? 1.425 -22.844 8.586 1 94.56 250 ILE B CA 1
ATOM 11749 C C . ILE B 1 250 ? 0.656 -23.031 7.277 1 94.56 250 ILE B C 1
ATOM 11751 O O . ILE B 1 250 ? 1.254 -23.281 6.227 1 94.56 250 ILE B O 1
ATOM 11755 N N . GLU B 1 251 ? -0.687 -22.891 7.293 1 94.5 251 GLU B N 1
ATOM 11756 C CA . GLU B 1 251 ? -1.507 -23.031 6.094 1 94.5 251 GLU B CA 1
ATOM 11757 C C . GLU B 1 251 ? -1.115 -22 5.039 1 94.5 251 GLU B C 1
ATOM 11759 O O . GLU B 1 251 ? -0.973 -22.328 3.861 1 94.5 251 GLU B O 1
ATOM 11764 N N . LEU B 1 252 ? -0.904 -20.797 5.488 1 96.19 252 LEU B N 1
ATOM 11765 C CA . LEU B 1 252 ? -0.531 -19.719 4.562 1 96.19 252 LEU B CA 1
ATOM 11766 C C . LEU B 1 252 ? 0.883 -19.938 4.031 1 96.19 252 LEU B C 1
ATOM 11768 O O . LEU B 1 252 ? 1.182 -19.578 2.893 1 96.19 252 LEU B O 1
ATOM 11772 N N . THR B 1 253 ? 1.746 -20.547 4.828 1 96.69 253 THR B N 1
ATOM 11773 C CA . THR B 1 253 ? 3.119 -20.812 4.414 1 96.69 253 THR B CA 1
ATOM 11774 C C . THR B 1 253 ? 3.15 -21.844 3.289 1 96.69 253 THR B C 1
ATOM 11776 O O . THR B 1 253 ? 3.949 -21.719 2.357 1 96.69 253 THR B O 1
ATOM 11779 N N . ILE B 1 254 ? 2.262 -22.844 3.379 1 96.88 254 ILE B N 1
ATOM 11780 C CA . ILE B 1 254 ? 2.172 -23.844 2.318 1 96.88 254 ILE B CA 1
ATOM 11781 C C . ILE B 1 254 ? 1.758 -23.172 1.011 1 96.88 254 ILE B C 1
ATOM 11783 O O . ILE B 1 254 ? 2.326 -23.453 -0.047 1 96.88 254 ILE B O 1
ATOM 11787 N N . PHE B 1 255 ? 0.797 -22.281 1.091 1 97.19 255 PHE B N 1
ATOM 11788 C CA . PHE B 1 255 ? 0.38 -21.531 -0.086 1 97.19 255 PHE B CA 1
ATOM 11789 C C . PHE B 1 255 ? 1.528 -20.672 -0.62 1 97.19 255 PHE B C 1
ATOM 11791 O O . PHE B 1 255 ? 1.702 -20.547 -1.834 1 97.19 255 PHE B O 1
ATOM 11798 N N . GLN B 1 256 ? 2.316 -20.094 0.281 1 97.69 256 GLN B N 1
ATOM 11799 C CA . GLN B 1 256 ? 3.439 -19.25 -0.111 1 97.69 256 GLN B CA 1
ATOM 11800 C C . GLN B 1 256 ? 4.504 -20.047 -0.851 1 97.69 256 GLN B C 1
ATOM 11802 O O . GLN B 1 256 ? 5.164 -19.531 -1.753 1 97.69 256 GLN B O 1
ATOM 11807 N N . ILE B 1 257 ? 4.762 -21.328 -0.432 1 97.56 257 ILE B N 1
ATOM 11808 C CA . ILE B 1 257 ? 5.738 -22.172 -1.108 1 97.56 257 ILE B CA 1
ATOM 11809 C C . ILE B 1 257 ? 5.328 -22.359 -2.566 1 97.56 257 ILE B C 1
ATOM 11811 O O . ILE B 1 257 ? 6.168 -22.312 -3.467 1 97.56 257 ILE B O 1
ATOM 11815 N N . LEU B 1 258 ? 4.023 -22.562 -2.746 1 97.44 258 LEU B N 1
ATOM 11816 C CA . LEU B 1 258 ? 3.518 -22.703 -4.109 1 97.44 258 LEU B CA 1
ATOM 11817 C C . LEU B 1 258 ? 3.74 -21.422 -4.898 1 97.44 258 LEU B C 1
ATOM 11819 O O . LEU B 1 258 ? 4.125 -21.469 -6.07 1 97.44 258 LEU B O 1
ATOM 11823 N N . VAL B 1 259 ? 3.518 -20.25 -4.273 1 97.19 259 VAL B N 1
ATOM 11824 C CA . VAL B 1 259 ? 3.645 -18.953 -4.934 1 97.19 259 VAL B CA 1
ATOM 11825 C C . VAL B 1 259 ? 5.105 -18.719 -5.309 1 97.19 259 VAL B C 1
ATOM 11827 O O . VAL B 1 259 ? 5.391 -18.094 -6.336 1 97.19 259 VAL B O 1
ATOM 11830 N N . ILE B 1 260 ? 6.062 -19.219 -4.551 1 97.06 260 ILE B N 1
ATOM 11831 C CA . ILE B 1 260 ? 7.488 -19.094 -4.828 1 97.06 260 ILE B CA 1
ATOM 11832 C C . ILE B 1 260 ? 7.809 -19.703 -6.191 1 97.06 260 ILE B C 1
ATOM 11834 O O . ILE B 1 260 ? 8.578 -19.125 -6.969 1 97.06 260 ILE B O 1
ATOM 11838 N N . ASN B 1 261 ? 7.188 -20.828 -6.496 1 94.62 261 ASN B N 1
ATOM 11839 C CA . ASN B 1 261 ? 7.426 -21.516 -7.762 1 94.62 261 ASN B CA 1
ATOM 11840 C C . ASN B 1 261 ? 7.004 -20.656 -8.953 1 94.62 261 ASN B C 1
ATOM 11842 O O . ASN B 1 261 ? 7.637 -20.688 -10.008 1 94.62 261 ASN B O 1
ATOM 11846 N N . HIS B 1 262 ? 6.043 -19.859 -8.719 1 94.94 262 HIS B N 1
ATOM 11847 C CA . HIS B 1 262 ? 5.574 -18.984 -9.797 1 94.94 262 HIS B CA 1
ATOM 11848 C C . HIS B 1 262 ? 6.375 -17.688 -9.844 1 94.94 262 HIS B C 1
ATOM 11850 O O . HIS B 1 262 ? 6.586 -17.125 -10.914 1 94.94 262 HIS B O 1
ATOM 11856 N N . LEU B 1 263 ? 6.805 -17.172 -8.656 1 95.19 263 LEU B N 1
ATOM 11857 C CA . LEU B 1 263 ? 7.648 -15.984 -8.617 1 95.19 263 LEU B CA 1
ATOM 11858 C C . LEU B 1 263 ? 8.922 -16.203 -9.43 1 95.19 263 LEU B C 1
ATOM 11860 O O . LEU B 1 263 ? 9.312 -15.328 -10.211 1 95.19 263 LEU B O 1
ATOM 11864 N N . VAL B 1 264 ? 9.484 -17.375 -9.312 1 92.75 264 VAL B N 1
ATOM 11865 C CA . VAL B 1 264 ? 10.758 -17.672 -9.953 1 92.75 264 VAL B CA 1
ATOM 11866 C C . VAL B 1 264 ? 10.57 -17.75 -11.469 1 92.75 264 VAL B C 1
ATOM 11868 O O . VAL B 1 264 ? 11.453 -17.359 -12.234 1 92.75 264 VAL B O 1
ATOM 11871 N N . LYS B 1 265 ? 9.438 -18.219 -11.883 1 90.31 265 LYS B N 1
ATOM 11872 C CA . LYS B 1 265 ? 9.148 -18.297 -13.312 1 90.31 265 LYS B CA 1
ATOM 11873 C C . LYS B 1 265 ? 9.086 -16.922 -13.945 1 90.31 265 LYS B C 1
ATOM 11875 O O . LYS B 1 265 ? 9.375 -16.75 -15.133 1 90.31 265 LYS B O 1
ATOM 11880 N N . PHE B 1 266 ? 8.773 -15.898 -13.102 1 91.31 266 PHE B N 1
ATOM 11881 C CA . PHE B 1 266 ? 8.68 -14.531 -13.594 1 91.31 266 PHE B CA 1
ATOM 11882 C C . PHE B 1 266 ? 9.984 -13.781 -13.344 1 91.31 266 PHE B C 1
ATOM 11884 O O . PHE B 1 266 ? 10.07 -12.578 -13.617 1 91.31 266 PHE B O 1
ATOM 11891 N N . GLY B 1 267 ? 10.977 -14.5 -12.82 1 90.75 267 GLY B N 1
ATOM 11892 C CA . GLY B 1 267 ? 12.273 -13.883 -12.578 1 90.75 267 GLY B CA 1
ATOM 11893 C C . GLY B 1 267 ? 12.289 -12.992 -11.352 1 90.75 267 GLY B C 1
ATOM 11894 O O . GLY B 1 267 ? 13.164 -12.133 -11.219 1 90.75 267 GLY B O 1
ATOM 11895 N N . ILE B 1 268 ? 11.344 -13.086 -10.43 1 94.12 268 ILE B N 1
ATOM 11896 C CA . ILE B 1 268 ? 11.25 -12.266 -9.219 1 94.12 268 ILE B CA 1
ATOM 11897 C C . ILE B 1 268 ? 12.047 -12.914 -8.094 1 94.12 268 ILE B C 1
ATOM 11899 O O . ILE B 1 268 ? 12.055 -14.141 -7.957 1 94.12 268 ILE B O 1
ATOM 11903 N N . ASP B 1 269 ? 12.742 -12.203 -7.273 1 93.06 269 ASP B N 1
ATOM 11904 C CA . ASP B 1 269 ? 13.57 -12.68 -6.168 1 93.06 269 ASP B CA 1
ATOM 11905 C C . ASP B 1 269 ? 12.727 -13.367 -5.098 1 93.06 269 ASP B C 1
ATOM 11907 O O . ASP B 1 269 ? 11.898 -12.719 -4.449 1 93.06 269 ASP B O 1
ATOM 11911 N N . PRO B 1 270 ? 12.867 -14.664 -4.945 1 95.56 270 PRO B N 1
ATOM 11912 C CA . PRO B 1 270 ? 12.047 -15.383 -3.979 1 95.56 270 PRO B CA 1
ATOM 11913 C C . PRO B 1 270 ? 12.617 -15.344 -2.564 1 95.56 270 PRO B C 1
ATOM 11915 O O . PRO B 1 270 ? 12.031 -15.906 -1.637 1 95.56 270 PRO B O 1
ATOM 11918 N N . ARG B 1 271 ? 13.805 -14.805 -2.234 1 93.25 271 ARG B N 1
ATOM 11919 C CA . ARG B 1 271 ? 14.523 -14.883 -0.968 1 93.25 271 ARG B CA 1
ATOM 11920 C C . ARG B 1 271 ? 13.688 -14.32 0.175 1 93.25 271 ARG B C 1
ATOM 11922 O O . ARG B 1 271 ? 13.609 -14.922 1.249 1 93.25 271 ARG B O 1
ATOM 11929 N N . PRO B 1 272 ? 12.898 -13.148 -0.061 1 92.88 272 PRO B N 1
ATOM 11930 C CA . PRO B 1 272 ? 12.07 -12.672 1.049 1 92.88 272 PRO B CA 1
ATOM 11931 C C . PRO B 1 272 ? 11.039 -13.703 1.497 1 92.88 272 PRO B C 1
ATOM 11933 O O . PRO B 1 272 ? 10.789 -13.852 2.695 1 92.88 272 PRO B O 1
ATOM 11936 N N . SER B 1 273 ? 10.484 -14.391 0.536 1 96 273 SER B N 1
ATOM 11937 C CA . SER B 1 273 ? 9.523 -15.438 0.851 1 96 273 SER B CA 1
ATOM 11938 C C . SER B 1 273 ? 10.195 -16.625 1.54 1 96 273 SER B C 1
ATOM 11940 O O . SER B 1 273 ? 9.641 -17.203 2.479 1 96 273 SER B O 1
ATOM 11942 N N . LEU B 1 274 ? 11.383 -17.016 1.09 1 96.94 274 LEU B N 1
ATOM 11943 C CA . LEU B 1 274 ? 12.117 -18.125 1.684 1 96.94 274 LEU B CA 1
ATOM 11944 C C . LEU B 1 274 ? 12.516 -17.812 3.123 1 96.94 274 LEU B C 1
ATOM 11946 O O . LEU B 1 274 ? 12.43 -18.672 3.998 1 96.94 274 LEU B O 1
ATOM 11950 N N . HIS B 1 275 ? 12.906 -16.562 3.348 1 94 275 HIS B N 1
ATOM 11951 C CA . HIS B 1 275 ? 13.25 -16.141 4.699 1 94 275 HIS B CA 1
ATOM 11952 C C . HIS B 1 275 ? 12.031 -16.172 5.617 1 94 275 HIS B C 1
ATOM 11954 O O . HIS B 1 275 ? 12.141 -16.562 6.785 1 94 275 HIS B O 1
ATOM 11960 N N . CYS B 1 276 ? 10.938 -15.734 5.066 1 94.19 276 CYS B N 1
ATOM 11961 C CA . CYS B 1 276 ? 9.695 -15.758 5.82 1 94.19 276 CYS B CA 1
ATOM 11962 C C . CYS B 1 276 ? 9.336 -17.172 6.242 1 94.19 276 CYS B C 1
ATOM 11964 O O . CYS B 1 276 ? 8.969 -17.422 7.395 1 94.19 276 CYS B O 1
ATOM 11966 N N . ILE B 1 277 ? 9.484 -18.188 5.332 1 96.69 277 ILE B N 1
ATOM 11967 C CA . ILE B 1 277 ? 9.172 -19.578 5.605 1 96.69 277 ILE B CA 1
ATOM 11968 C C . ILE B 1 277 ? 10.094 -20.109 6.703 1 96.69 277 ILE B C 1
ATOM 11970 O O . ILE B 1 277 ? 9.648 -20.812 7.617 1 96.69 277 ILE B O 1
ATOM 11974 N N . LEU B 1 278 ? 11.359 -19.797 6.625 1 95.25 278 LEU B N 1
ATOM 11975 C CA . LEU B 1 278 ? 12.328 -20.266 7.613 1 95.25 278 LEU B CA 1
ATOM 11976 C C . LEU B 1 278 ? 11.992 -19.719 9 1 95.25 278 LEU B C 1
ATOM 11978 O O . LEU B 1 278 ? 12.109 -20.422 10 1 95.25 278 LEU B O 1
ATOM 11982 N N . ARG B 1 279 ? 11.523 -18.5 9.062 1 91.81 279 ARG B N 1
ATOM 11983 C CA . ARG B 1 279 ? 11.133 -17.906 10.336 1 91.81 279 ARG B CA 1
ATOM 11984 C C . ARG B 1 279 ? 9.922 -18.609 10.922 1 91.81 279 ARG B C 1
ATOM 11986 O O . ARG B 1 279 ? 9.836 -18.812 12.133 1 91.81 279 ARG B O 1
ATOM 11993 N N . VAL B 1 280 ? 8.961 -18.938 10.055 1 95.31 280 VAL B N 1
ATOM 11994 C CA . VAL B 1 280 ? 7.77 -19.656 10.508 1 95.31 280 VAL B CA 1
ATOM 11995 C C . VAL B 1 280 ? 8.172 -21 11.086 1 95.31 280 VAL B C 1
ATOM 11997 O O . VAL B 1 280 ? 7.664 -21.422 12.133 1 95.31 280 VAL B O 1
ATOM 12000 N N . LEU B 1 281 ? 9.117 -21.703 10.406 1 95.94 281 LEU B N 1
ATOM 12001 C CA . LEU B 1 281 ? 9.555 -23.016 10.844 1 95.94 281 LEU B CA 1
ATOM 12002 C C . LEU B 1 281 ? 10.242 -22.938 12.211 1 95.94 281 LEU B C 1
ATOM 12004 O O . LEU B 1 281 ? 10 -23.781 13.086 1 95.94 281 LEU B O 1
ATOM 12008 N N . HIS B 1 282 ? 11.016 -21.891 12.398 1 94.19 282 HIS B N 1
ATOM 12009 C CA . HIS B 1 282 ? 11.695 -21.719 13.68 1 94.19 282 HIS B CA 1
ATOM 12010 C C . HIS B 1 282 ? 10.703 -21.391 14.789 1 94.19 282 HIS B C 1
ATOM 12012 O O . HIS B 1 282 ? 10.828 -21.891 15.914 1 94.19 282 HIS B O 1
ATOM 12018 N N . SER B 1 283 ? 9.672 -20.625 14.453 1 93.06 283 SER B N 1
ATOM 12019 C CA . SER B 1 283 ? 8.695 -20.188 15.453 1 93.06 283 SER B CA 1
ATOM 12020 C C . SER B 1 283 ? 7.715 -21.312 15.781 1 93.06 283 SER B C 1
ATOM 12022 O O . SER B 1 283 ? 7.113 -21.312 16.859 1 93.06 283 SER B O 1
ATOM 12024 N N . THR B 1 284 ? 7.5 -22.266 14.859 1 93.19 284 THR B N 1
ATOM 12025 C CA . THR B 1 284 ? 6.504 -23.312 15.055 1 93.19 284 THR B CA 1
ATOM 12026 C C . THR B 1 284 ? 7.18 -24.656 15.312 1 93.19 284 THR B C 1
ATOM 12028 O O . THR B 1 284 ? 6.59 -25.719 15.07 1 93.19 284 THR B O 1
ATOM 12031 N N . LYS B 1 285 ? 8.383 -24.688 15.719 1 89.88 285 LYS B N 1
ATOM 12032 C CA . LYS B 1 285 ? 9.164 -25.906 15.93 1 89.88 285 LYS B CA 1
ATOM 12033 C C . LYS B 1 285 ? 8.445 -26.859 16.891 1 89.88 285 LYS B C 1
ATOM 12035 O O . LYS B 1 285 ? 8.438 -28.062 16.672 1 89.88 285 LYS B O 1
ATOM 12040 N N . ASP B 1 286 ? 7.785 -26.266 17.859 1 86.81 286 ASP B N 1
ATOM 12041 C CA . ASP B 1 286 ? 7.176 -27.078 18.922 1 86.81 286 ASP B CA 1
ATOM 12042 C C . ASP B 1 286 ? 5.727 -27.406 18.578 1 86.81 286 ASP B C 1
ATOM 12044 O O . ASP B 1 286 ? 5.047 -28.094 19.344 1 86.81 286 ASP B O 1
ATOM 12048 N N . TYR B 1 287 ? 5.367 -26.984 17.359 1 86.19 287 TYR B N 1
ATOM 12049 C CA . TYR B 1 287 ? 3.994 -27.234 16.938 1 86.19 287 TYR B CA 1
ATOM 12050 C C . TYR B 1 287 ? 3.9 -28.531 16.141 1 86.19 287 TYR B C 1
ATOM 12052 O O . TYR B 1 287 ? 4.91 -29.203 15.922 1 86.19 287 TYR B O 1
ATOM 12060 N N . ASN B 1 288 ? 2.74 -28.938 15.602 1 80.44 288 ASN B N 1
ATOM 12061 C CA . ASN B 1 288 ? 2.451 -30.156 14.852 1 80.44 288 ASN B CA 1
ATOM 12062 C C . ASN B 1 288 ? 3.297 -30.234 13.586 1 80.44 288 ASN B C 1
ATOM 12064 O O . ASN B 1 288 ? 3.496 -29.234 12.891 1 80.44 288 ASN B O 1
ATOM 12068 N N . LYS B 1 289 ? 3.934 -31.422 13.383 1 87.94 289 LYS B N 1
ATOM 12069 C CA . LYS B 1 289 ? 4.867 -31.625 12.281 1 87.94 289 LYS B CA 1
ATOM 12070 C C . LYS B 1 289 ? 4.203 -32.375 11.133 1 87.94 289 LYS B C 1
ATOM 12072 O O . LYS B 1 289 ? 4.879 -32.812 10.203 1 87.94 289 LYS B O 1
ATOM 12077 N N . SER B 1 290 ? 2.9 -32.406 11.062 1 90.69 290 SER B N 1
ATOM 12078 C CA . SER B 1 290 ? 2.141 -33.188 10.094 1 90.69 290 SER B CA 1
ATOM 12079 C C . SER B 1 290 ? 2.18 -32.562 8.711 1 90.69 290 SER B C 1
ATOM 12081 O O . SER B 1 290 ? 1.869 -33.219 7.711 1 90.69 290 SER B O 1
ATOM 12083 N N . HIS B 1 291 ? 2.643 -31.312 8.578 1 92.75 291 HIS B N 1
ATOM 12084 C CA . HIS B 1 291 ? 2.605 -30.594 7.309 1 92.75 291 HIS B CA 1
ATOM 12085 C C . HIS B 1 291 ? 3.941 -30.703 6.578 1 92.75 291 HIS B C 1
ATOM 12087 O O . HIS B 1 291 ? 4.059 -30.266 5.43 1 92.75 291 HIS B O 1
ATOM 12093 N N . TYR B 1 292 ? 4.992 -31.328 7.148 1 95.19 292 TYR B N 1
ATOM 12094 C CA . TYR B 1 292 ? 6.344 -31.312 6.605 1 95.19 292 TYR B CA 1
ATOM 12095 C C . TYR B 1 292 ? 6.41 -32.062 5.281 1 95.19 292 TYR B C 1
ATOM 12097 O O . TYR B 1 292 ? 7.086 -31.641 4.348 1 95.19 292 TYR B O 1
ATOM 12105 N N . ASN B 1 293 ? 5.715 -33.219 5.148 1 95.62 293 ASN B N 1
ATOM 12106 C CA . ASN B 1 293 ? 5.746 -34 3.908 1 95.62 293 ASN B CA 1
ATOM 12107 C C . ASN B 1 293 ? 5.188 -33.188 2.738 1 95.62 293 ASN B C 1
ATOM 12109 O O . ASN B 1 293 ? 5.746 -33.219 1.639 1 95.62 293 ASN B O 1
ATOM 12113 N N . VAL B 1 294 ? 4.09 -32.5 2.998 1 96.5 294 VAL B N 1
ATOM 12114 C CA . VAL B 1 294 ? 3.469 -31.688 1.962 1 96.5 294 VAL B CA 1
ATOM 12115 C C . VAL B 1 294 ? 4.418 -30.562 1.552 1 96.5 294 VAL B C 1
ATOM 12117 O O . VAL B 1 294 ? 4.582 -30.281 0.362 1 96.5 294 VAL B O 1
ATOM 12120 N N . MET B 1 295 ? 5.07 -29.953 2.555 1 96.94 295 MET B N 1
ATOM 12121 C CA . MET B 1 295 ? 6.02 -28.875 2.287 1 96.94 295 MET B CA 1
ATOM 12122 C C . MET B 1 295 ? 7.195 -29.391 1.456 1 96.94 295 MET B C 1
ATOM 12124 O O . MET B 1 295 ? 7.609 -28.734 0.496 1 96.94 295 MET B O 1
ATOM 12128 N N . LEU B 1 296 ? 7.703 -30.562 1.784 1 97.44 296 LEU B N 1
ATOM 12129 C CA . LEU B 1 296 ? 8.867 -31.109 1.104 1 97.44 296 LEU B CA 1
ATOM 12130 C C . LEU B 1 296 ? 8.547 -31.438 -0.354 1 97.44 296 LEU B C 1
ATOM 12132 O O . LEU B 1 296 ? 9.391 -31.234 -1.234 1 97.44 296 LEU B O 1
ATOM 12136 N N . ILE B 1 297 ? 7.328 -31.906 -0.657 1 97.75 297 ILE B N 1
ATOM 12137 C CA . ILE B 1 297 ? 6.926 -32.219 -2.025 1 97.75 297 ILE B CA 1
ATOM 12138 C C . ILE B 1 297 ? 6.914 -30.938 -2.861 1 97.75 297 ILE B C 1
ATOM 12140 O O . ILE B 1 297 ? 7.43 -30.922 -3.979 1 97.75 297 ILE B O 1
ATOM 12144 N N . LEU B 1 298 ? 6.367 -29.891 -2.291 1 97.5 298 LEU B N 1
ATOM 12145 C CA . LEU B 1 298 ? 6.297 -28.609 -3 1 97.5 298 LEU B CA 1
ATOM 12146 C C . LEU B 1 298 ? 7.688 -28.016 -3.168 1 97.5 298 LEU B C 1
ATOM 12148 O O . LEU B 1 298 ? 7.996 -27.422 -4.211 1 97.5 298 LEU B O 1
ATOM 12152 N N . LEU B 1 299 ? 8.508 -28.172 -2.166 1 97.62 299 LEU B N 1
ATOM 12153 C CA . LEU B 1 299 ? 9.859 -27.641 -2.213 1 97.62 299 LEU B CA 1
ATOM 12154 C C . LEU B 1 299 ? 10.719 -28.406 -3.205 1 97.62 299 LEU B C 1
ATOM 12156 O O . LEU B 1 299 ? 11.641 -27.844 -3.801 1 97.62 299 LEU B O 1
ATOM 12160 N N . SER B 1 300 ? 10.477 -29.719 -3.354 1 97 300 SER B N 1
ATOM 12161 C CA . SER B 1 300 ? 11.211 -30.5 -4.34 1 97 300 SER B CA 1
ATOM 12162 C C . SER B 1 300 ? 11.016 -29.953 -5.746 1 97 300 SER B C 1
ATOM 12164 O O . SER B 1 300 ? 11.93 -29.984 -6.57 1 97 300 SER B O 1
ATOM 12166 N N . GLU B 1 301 ? 9.852 -29.484 -6.016 1 95.38 301 GLU B N 1
ATOM 12167 C CA . GLU B 1 301 ? 9.594 -28.844 -7.305 1 95.38 301 GLU B CA 1
ATOM 12168 C C . GLU B 1 301 ? 10.383 -27.547 -7.434 1 95.38 301 GLU B C 1
ATOM 12170 O O . GLU B 1 301 ? 10.883 -27.219 -8.516 1 95.38 301 GLU B O 1
ATOM 12175 N N . SER B 1 302 ? 10.5 -26.812 -6.32 1 95.62 302 SER B N 1
ATOM 12176 C CA . SER B 1 302 ? 11.234 -25.562 -6.316 1 95.62 302 SER B CA 1
ATOM 12177 C C . SER B 1 302 ? 12.703 -25.781 -6.68 1 95.62 302 SER B C 1
ATOM 12179 O O . SER B 1 302 ? 13.328 -24.906 -7.297 1 95.62 302 SER B O 1
ATOM 12181 N N . LEU B 1 303 ? 13.227 -26.922 -6.301 1 94.69 303 LEU B N 1
ATOM 12182 C CA . LEU B 1 303 ? 14.625 -27.234 -6.547 1 94.69 303 LEU B CA 1
ATOM 12183 C C . LEU B 1 303 ? 14.922 -27.297 -8.047 1 94.69 303 LEU B C 1
ATOM 12185 O O . LEU B 1 303 ? 16.047 -27.016 -8.469 1 94.69 303 LEU B O 1
ATOM 12189 N N . HIS B 1 304 ? 13.906 -27.578 -8.844 1 92.69 304 HIS B N 1
ATOM 12190 C CA . HIS B 1 304 ? 14.109 -27.703 -10.281 1 92.69 304 HIS B CA 1
ATOM 12191 C C . HIS B 1 304 ? 13.883 -26.375 -10.984 1 92.69 304 HIS B C 1
ATOM 12193 O O . HIS B 1 304 ? 14.227 -26.219 -12.164 1 92.69 304 HIS B O 1
ATOM 12199 N N . LEU B 1 305 ? 13.359 -25.422 -10.242 1 92.81 305 LEU B N 1
ATOM 12200 C CA . LEU B 1 305 ? 12.984 -24.156 -10.883 1 92.81 305 LEU B CA 1
ATOM 12201 C C . LEU B 1 305 ? 13.938 -23.031 -10.469 1 92.81 305 LEU B C 1
ATOM 12203 O O . LEU B 1 305 ? 14.172 -22.109 -11.242 1 92.81 305 LEU B O 1
ATOM 12207 N N . LEU B 1 306 ? 14.539 -23.094 -9.297 1 93.25 306 LEU B N 1
ATOM 12208 C CA . LEU B 1 306 ? 15.32 -22 -8.734 1 93.25 306 LEU B CA 1
ATOM 12209 C C . LEU B 1 306 ? 16.672 -21.875 -9.422 1 93.25 306 LEU B C 1
ATOM 12211 O O . LEU B 1 306 ? 17.25 -22.891 -9.828 1 93.25 306 LEU B O 1
ATOM 12215 N N . THR B 1 307 ? 17.125 -20.672 -9.57 1 91.62 307 THR B N 1
ATOM 12216 C CA . THR B 1 307 ? 18.469 -20.406 -10.062 1 91.62 307 THR B CA 1
ATOM 12217 C C . THR B 1 307 ? 19.5 -20.719 -8.977 1 91.62 307 THR B C 1
ATOM 12219 O O . THR B 1 307 ? 19.188 -20.703 -7.789 1 91.62 307 THR B O 1
ATOM 12222 N N . PRO B 1 308 ? 20.656 -21 -9.312 1 90 308 PRO B N 1
ATOM 12223 C CA . PRO B 1 308 ? 21.688 -21.406 -8.352 1 90 308 PRO B CA 1
ATOM 12224 C C . PRO B 1 308 ? 21.922 -20.359 -7.262 1 90 308 PRO B C 1
ATOM 12226 O O . PRO B 1 308 ? 22.234 -20.703 -6.121 1 90 308 PRO B O 1
ATOM 12229 N N . SER B 1 309 ? 21.719 -19.109 -7.539 1 88.88 309 SER B N 1
ATOM 12230 C CA . SER B 1 309 ? 21.984 -18.031 -6.586 1 88.88 309 SER B CA 1
ATOM 12231 C C . SER B 1 309 ? 21.016 -18.094 -5.414 1 88.88 309 SER B C 1
ATOM 12233 O O . SER B 1 309 ? 21.328 -17.594 -4.324 1 88.88 309 SER B O 1
ATOM 12235 N N . TYR B 1 310 ? 19.859 -18.719 -5.629 1 92.62 310 TYR B N 1
ATOM 12236 C CA . TYR B 1 310 ? 18.828 -18.75 -4.598 1 92.62 310 TYR B CA 1
ATOM 12237 C C . TYR B 1 310 ? 18.844 -20.078 -3.842 1 92.62 310 TYR B C 1
ATOM 12239 O O . TYR B 1 310 ? 18.156 -20.219 -2.824 1 92.62 310 TYR B O 1
ATOM 12247 N N . LEU B 1 311 ? 19.609 -21.078 -4.223 1 92.5 311 LEU B N 1
ATOM 12248 C CA . LEU B 1 311 ? 19.562 -22.453 -3.734 1 92.5 311 LEU B CA 1
ATOM 12249 C C . LEU B 1 311 ? 19.969 -22.531 -2.268 1 92.5 311 LEU B C 1
ATOM 12251 O O . LEU B 1 311 ? 19.406 -23.297 -1.493 1 92.5 311 LEU B O 1
ATOM 12255 N N . PRO B 1 312 ? 20.984 -21.688 -1.813 1 92.56 312 PRO B N 1
ATOM 12256 C CA . PRO B 1 312 ? 21.375 -21.781 -0.407 1 92.56 312 PRO B CA 1
ATOM 12257 C C . PRO B 1 312 ? 20.219 -21.516 0.553 1 92.56 312 PRO B C 1
ATOM 12259 O O . PRO B 1 312 ? 20.094 -22.188 1.575 1 92.56 312 PRO B O 1
ATOM 12262 N N . ASP B 1 313 ? 19.438 -20.547 0.217 1 94 313 ASP B N 1
ATOM 12263 C CA . ASP B 1 313 ? 18.312 -20.219 1.079 1 94 313 ASP B CA 1
ATOM 12264 C C . ASP B 1 313 ? 17.297 -21.359 1.118 1 94 313 ASP B C 1
ATOM 12266 O O . ASP B 1 313 ? 16.688 -21.625 2.16 1 94 313 ASP B O 1
ATOM 12270 N N . LEU B 1 314 ? 17.031 -21.984 -0.031 1 96.19 314 LEU B N 1
ATOM 12271 C CA . LEU B 1 314 ? 16.141 -23.141 -0.077 1 96.19 314 LEU B CA 1
ATOM 12272 C C . LEU B 1 314 ? 16.734 -24.312 0.692 1 96.19 314 LEU B C 1
ATOM 12274 O O . LEU B 1 314 ? 16.016 -25.031 1.402 1 96.19 314 LEU B O 1
ATOM 12278 N N . MET B 1 315 ? 18.047 -24.516 0.585 1 95.62 315 MET B N 1
ATOM 12279 C CA . MET B 1 315 ? 18.719 -25.625 1.268 1 95.62 315 MET B CA 1
ATOM 12280 C C . MET B 1 315 ? 18.625 -25.453 2.781 1 95.62 315 MET B C 1
ATOM 12282 O O . MET B 1 315 ? 18.547 -26.453 3.512 1 95.62 315 MET B O 1
ATOM 12286 N N . ARG B 1 316 ? 18.641 -24.25 3.24 1 95.44 316 ARG B N 1
ATOM 12287 C CA . ARG B 1 316 ? 18.5 -24.016 4.676 1 95.44 316 ARG B CA 1
ATOM 12288 C C . ARG B 1 316 ? 17.156 -24.5 5.191 1 95.44 316 ARG B C 1
ATOM 12290 O O . ARG B 1 316 ? 17.047 -25.016 6.305 1 95.44 316 ARG B O 1
ATOM 12297 N N . ILE B 1 317 ? 16.109 -24.297 4.402 1 96.94 317 ILE B N 1
ATOM 12298 C CA . ILE B 1 317 ? 14.766 -24.75 4.766 1 96.94 317 ILE B CA 1
ATOM 12299 C C . ILE B 1 317 ? 14.742 -26.281 4.789 1 96.94 317 ILE B C 1
ATOM 12301 O O . ILE B 1 317 ? 14.234 -26.891 5.738 1 96.94 317 ILE B O 1
ATOM 12305 N N . LEU B 1 318 ? 15.297 -26.891 3.701 1 97.44 318 LEU B N 1
ATOM 12306 C CA . LEU B 1 318 ? 15.336 -28.344 3.625 1 97.44 318 LEU B CA 1
ATOM 12307 C C . LEU B 1 318 ? 16.156 -28.938 4.77 1 97.44 318 LEU B C 1
ATOM 12309 O O . LEU B 1 318 ? 15.789 -29.953 5.355 1 97.44 318 LEU B O 1
ATOM 12313 N N . SER B 1 319 ? 17.312 -28.266 5.066 1 96.94 319 SER B N 1
ATOM 12314 C CA . SER B 1 319 ? 18.156 -28.719 6.16 1 96.94 319 SER B CA 1
ATOM 12315 C C . SER B 1 319 ? 17.422 -28.672 7.492 1 96.94 319 SER B C 1
ATOM 12317 O O . SER B 1 319 ? 17.609 -29.547 8.344 1 96.94 319 SER B O 1
ATOM 12319 N N . PHE B 1 320 ? 16.641 -27.672 7.719 1 96.56 320 PHE B N 1
ATOM 12320 C CA . PHE B 1 320 ? 15.859 -27.547 8.953 1 96.56 320 PHE B CA 1
ATOM 12321 C C . PHE B 1 320 ? 14.914 -28.734 9.117 1 96.56 320 PHE B C 1
ATOM 12323 O O . PHE B 1 320 ? 14.852 -29.344 10.188 1 96.56 320 PHE B O 1
ATOM 12330 N N . ILE B 1 321 ? 14.148 -29.125 8.031 1 96.44 321 ILE B N 1
ATOM 12331 C CA . ILE B 1 321 ? 13.125 -30.156 8.117 1 96.44 321 ILE B CA 1
ATOM 12332 C C . ILE B 1 321 ? 13.773 -31.547 8.133 1 96.44 321 ILE B C 1
ATOM 12334 O O . ILE B 1 321 ? 13.438 -32.375 8.977 1 96.44 321 ILE B O 1
ATOM 12338 N N . VAL B 1 322 ? 14.773 -31.781 7.273 1 96.38 322 VAL B N 1
ATOM 12339 C CA . VAL B 1 322 ? 15.32 -33.125 7.031 1 96.38 322 VAL B CA 1
ATOM 12340 C C . VAL B 1 322 ? 16.391 -33.438 8.078 1 96.38 322 VAL B C 1
ATOM 12342 O O . VAL B 1 322 ? 16.438 -34.531 8.602 1 96.38 322 VAL B O 1
ATOM 12345 N N . VAL B 1 323 ? 17.25 -32.438 8.414 1 95.5 323 VAL B N 1
ATOM 12346 C CA . VAL B 1 323 ? 18.406 -32.719 9.266 1 95.5 323 VAL B CA 1
ATOM 12347 C C . VAL B 1 323 ? 18.062 -32.375 10.711 1 95.5 323 VAL B C 1
ATOM 12349 O O . VAL B 1 323 ? 18.125 -33.219 11.594 1 95.5 323 VAL B O 1
ATOM 12352 N N . GLN B 1 324 ? 17.609 -31.188 10.945 1 94.06 324 GLN B N 1
ATOM 12353 C CA . GLN B 1 324 ? 17.391 -30.75 12.32 1 94.06 324 GLN B CA 1
ATOM 12354 C C . GLN B 1 324 ? 16.172 -31.438 12.922 1 94.06 324 GLN B C 1
ATOM 12356 O O . GLN B 1 324 ? 16.25 -32 14.016 1 94.06 324 GLN B O 1
ATOM 12361 N N . GLU B 1 325 ? 15.039 -31.359 12.164 1 93.62 325 GLU B N 1
ATOM 12362 C CA . GLU B 1 325 ? 13.812 -31.969 12.68 1 93.62 325 GLU B CA 1
ATOM 12363 C C . GLU B 1 325 ? 13.781 -33.469 12.406 1 93.62 325 GLU B C 1
ATOM 12365 O O . GLU B 1 325 ? 12.984 -34.219 12.992 1 93.62 325 GLU B O 1
ATOM 12370 N N . ASN B 1 326 ? 14.688 -33.969 11.492 1 93.44 326 ASN B N 1
ATOM 12371 C CA . ASN B 1 326 ? 14.797 -35.375 11.164 1 93.44 326 ASN B CA 1
ATOM 12372 C C . ASN B 1 326 ? 13.461 -35.969 10.695 1 93.44 326 ASN B C 1
ATOM 12374 O O . ASN B 1 326 ? 13 -36.969 11.227 1 93.44 326 ASN B O 1
ATOM 12378 N N . CYS B 1 327 ? 12.852 -35.25 9.703 1 92.12 327 CYS B N 1
ATOM 12379 C CA . CYS B 1 327 ? 11.539 -35.656 9.211 1 92.12 327 CYS B CA 1
ATOM 12380 C C . CYS B 1 327 ? 11.57 -35.875 7.699 1 92.12 327 CYS B C 1
ATOM 12382 O O . CYS B 1 327 ? 12.469 -35.375 7.02 1 92.12 327 CYS B O 1
ATOM 12384 N N . GLY B 1 328 ? 10.562 -36.656 7.105 1 92.25 328 GLY B N 1
ATOM 12385 C CA . GLY B 1 328 ? 10.43 -36.906 5.68 1 92.25 328 GLY B CA 1
ATOM 12386 C C . GLY B 1 328 ? 10.352 -38.406 5.336 1 92.25 328 GLY B C 1
ATOM 12387 O O . GLY B 1 328 ? 11.133 -39.188 5.836 1 92.25 328 GLY B O 1
ATOM 12388 N N . HIS B 1 329 ? 9.375 -38.719 4.605 1 92.19 329 HIS B N 1
ATOM 12389 C CA . HIS B 1 329 ? 9.258 -40.094 4.113 1 92.19 329 HIS B CA 1
ATOM 12390 C C . HIS B 1 329 ? 10.328 -40.406 3.078 1 92.19 329 HIS B C 1
ATOM 12392 O O . HIS B 1 329 ? 10.734 -39.5 2.312 1 92.19 329 HIS B O 1
ATOM 12398 N N . GLN B 1 330 ? 10.789 -41.531 2.986 1 92.12 330 GLN B N 1
ATOM 12399 C CA . GLN B 1 330 ? 11.922 -41.906 2.15 1 92.12 330 GLN B CA 1
ATOM 12400 C C . GLN B 1 330 ? 11.688 -41.531 0.693 1 92.12 330 GLN B C 1
ATOM 12402 O O . GLN B 1 330 ? 12.586 -41 0.036 1 92.12 330 GLN B O 1
ATOM 12407 N N . TYR B 1 331 ? 10.516 -41.844 0.121 1 93.75 331 TYR B N 1
ATOM 12408 C CA . TYR B 1 331 ? 10.227 -41.531 -1.273 1 93.75 331 TYR B CA 1
ATOM 12409 C C . TYR B 1 331 ? 10.219 -40 -1.508 1 93.75 331 TYR B C 1
ATOM 12411 O O . TYR B 1 331 ? 10.648 -39.531 -2.564 1 93.75 331 TYR B O 1
ATOM 12419 N N . ILE B 1 332 ? 9.727 -39.281 -0.476 1 96.12 332 ILE B N 1
ATOM 12420 C CA . ILE B 1 332 ? 9.68 -37.844 -0.589 1 96.12 332 ILE B CA 1
ATOM 12421 C C . ILE B 1 332 ? 11.094 -37.25 -0.484 1 96.12 332 ILE B C 1
ATOM 12423 O O . ILE B 1 332 ? 11.438 -36.312 -1.185 1 96.12 332 ILE B O 1
ATOM 12427 N N . LEU B 1 333 ? 11.859 -37.75 0.405 1 96.75 333 LEU B N 1
ATOM 12428 C CA . LEU B 1 333 ? 13.25 -37.344 0.521 1 96.75 333 LEU B CA 1
ATOM 12429 C C . LEU B 1 333 ? 14.008 -37.625 -0.775 1 96.75 333 LEU B C 1
ATOM 12431 O O . LEU B 1 333 ? 14.875 -36.844 -1.168 1 96.75 333 LEU B O 1
ATOM 12435 N N . ASN B 1 334 ? 13.68 -38.688 -1.488 1 96.25 334 ASN B N 1
ATOM 12436 C CA . ASN B 1 334 ? 14.289 -39 -2.779 1 96.25 334 ASN B CA 1
ATOM 12437 C C . ASN B 1 334 ? 13.922 -37.969 -3.83 1 96.25 334 ASN B C 1
ATOM 12439 O O . ASN B 1 334 ? 14.68 -37.719 -4.766 1 96.25 334 ASN B O 1
ATOM 12443 N N . MET B 1 335 ? 12.727 -37.438 -3.707 1 97.25 335 MET B N 1
ATOM 12444 C CA . MET B 1 335 ? 12.352 -36.344 -4.602 1 97.25 335 MET B CA 1
ATOM 12445 C C . MET B 1 335 ? 13.281 -35.156 -4.426 1 97.25 335 MET B C 1
ATOM 12447 O O . MET B 1 335 ? 13.68 -34.531 -5.406 1 97.25 335 MET B O 1
ATOM 12451 N N . CYS B 1 336 ? 13.57 -34.844 -3.156 1 96.88 336 CYS B N 1
ATOM 12452 C CA . CYS B 1 336 ? 14.5 -33.75 -2.865 1 96.88 336 CYS B CA 1
ATOM 12453 C C . CYS B 1 336 ? 15.906 -34.094 -3.34 1 96.88 336 CYS B C 1
ATOM 12455 O O . CYS B 1 336 ? 16.609 -33.25 -3.887 1 96.88 336 CYS B O 1
ATOM 12457 N N . LEU B 1 337 ? 16.266 -35.344 -3.098 1 96.38 337 LEU B N 1
ATOM 12458 C CA . LEU B 1 337 ? 17.578 -35.781 -3.545 1 96.38 337 LEU B CA 1
ATOM 12459 C C . LEU B 1 337 ? 17.734 -35.625 -5.055 1 96.38 337 LEU B C 1
ATOM 12461 O O . LEU B 1 337 ? 18.781 -35.188 -5.531 1 96.38 337 LEU B O 1
ATOM 12465 N N . ASP B 1 338 ? 16.703 -36 -5.82 1 95.75 338 ASP B N 1
ATOM 12466 C CA . ASP B 1 338 ? 16.703 -35.875 -7.273 1 95.75 338 ASP B CA 1
ATOM 12467 C C . ASP B 1 338 ? 17.031 -34.438 -7.68 1 95.75 338 ASP B C 1
ATOM 12469 O O . ASP B 1 338 ? 17.844 -34.188 -8.578 1 95.75 338 ASP B O 1
ATOM 12473 N N . GLY B 1 339 ? 16.422 -33.469 -7.004 1 93.19 339 GLY B N 1
ATOM 12474 C CA . GLY B 1 339 ? 16.672 -32.062 -7.297 1 93.19 339 GLY B CA 1
ATOM 12475 C C . GLY B 1 339 ? 18.078 -31.625 -6.961 1 93.19 339 GLY B C 1
ATOM 12476 O O . GLY B 1 339 ? 18.688 -30.859 -7.711 1 93.19 339 GLY B O 1
ATOM 12477 N N . ILE B 1 340 ? 18.594 -32.094 -5.875 1 94.19 340 ILE B N 1
ATOM 12478 C CA . ILE B 1 340 ? 19.922 -31.688 -5.414 1 94.19 340 ILE B CA 1
ATOM 12479 C C . ILE B 1 340 ? 20.984 -32.281 -6.328 1 94.19 340 ILE B C 1
ATOM 12481 O O . ILE B 1 340 ? 21.984 -31.625 -6.629 1 94.19 340 ILE B O 1
ATOM 12485 N N . ILE B 1 341 ? 20.766 -33.469 -6.836 1 92.06 341 ILE B N 1
ATOM 12486 C CA . ILE B 1 341 ? 21.703 -34.156 -7.727 1 92.06 341 ILE B CA 1
ATOM 12487 C C . ILE B 1 341 ? 21.891 -33.312 -9 1 92.06 341 ILE B C 1
ATOM 12489 O O . ILE B 1 341 ? 23 -33.188 -9.508 1 92.06 341 ILE B O 1
ATOM 12493 N N . GLN B 1 342 ? 20.891 -32.875 -9.492 1 87.94 342 GLN B N 1
ATOM 12494 C CA . GLN B 1 342 ? 20.953 -32.094 -10.719 1 87.94 342 GLN B CA 1
ATOM 12495 C C . GLN B 1 342 ? 21.859 -30.859 -10.547 1 87.94 342 GLN B C 1
ATOM 12497 O O . GLN B 1 342 ? 22.641 -30.531 -11.445 1 87.94 342 GLN B O 1
ATOM 12502 N N . TRP B 1 343 ? 21.797 -30.266 -9.43 1 85.38 343 TRP B N 1
ATOM 12503 C CA . TRP B 1 343 ? 22.578 -29.062 -9.156 1 85.38 343 TRP B CA 1
ATOM 12504 C C . TRP B 1 343 ? 24.016 -29.422 -8.828 1 85.38 343 TRP B C 1
ATOM 12506 O O . TRP B 1 343 ? 24.938 -28.656 -9.117 1 85.38 343 TRP B O 1
ATOM 12516 N N . MET B 1 344 ? 24.234 -30.516 -8.227 1 82.31 344 MET B N 1
ATOM 12517 C CA . MET B 1 344 ? 25.594 -30.906 -7.82 1 82.31 344 MET B CA 1
ATOM 12518 C C . MET B 1 344 ? 26.453 -31.25 -9.031 1 82.31 344 MET B C 1
ATOM 12520 O O . MET B 1 344 ? 27.672 -31.281 -8.938 1 82.31 344 MET B O 1
ATOM 12524 N N . SER B 1 345 ? 25.781 -31.359 -10.164 1 75.81 345 SER B N 1
ATOM 12525 C CA . SER B 1 345 ? 26.516 -31.594 -11.398 1 75.81 345 SER B CA 1
ATOM 12526 C C . SER B 1 345 ? 27.125 -30.312 -11.938 1 75.81 345 SER B C 1
ATOM 12528 O O . SER B 1 345 ? 28.094 -30.344 -12.703 1 75.81 345 SER B O 1
ATOM 12530 N N . GLN B 1 346 ? 26.531 -29.188 -11.586 1 76.56 346 GLN B N 1
ATOM 12531 C CA . GLN B 1 346 ? 27.016 -27.859 -11.984 1 76.56 346 GLN B CA 1
ATOM 12532 C C . GLN B 1 346 ? 27.234 -26.969 -10.766 1 76.56 346 GLN B C 1
ATOM 12534 O O . GLN B 1 346 ? 26.359 -26.172 -10.414 1 76.56 346 GLN B O 1
ATOM 12539 N N . THR B 1 347 ? 28.391 -26.953 -10.242 1 77.69 347 THR B N 1
ATOM 12540 C CA . THR B 1 347 ? 28.594 -26.328 -8.945 1 77.69 347 THR B CA 1
ATOM 12541 C C . THR B 1 347 ? 29.234 -24.938 -9.102 1 77.69 347 THR B C 1
ATOM 12543 O O . THR B 1 347 ? 29.391 -24.219 -8.117 1 77.69 347 THR B O 1
ATOM 12546 N N . ALA B 1 348 ? 29.391 -24.547 -10.328 1 75.31 348 ALA B N 1
ATOM 12547 C CA . ALA B 1 348 ? 30.172 -23.328 -10.508 1 75.31 348 ALA B CA 1
ATOM 12548 C C . ALA B 1 348 ? 29.422 -22.109 -9.953 1 75.31 348 ALA B C 1
ATOM 12550 O O . ALA B 1 348 ? 30.047 -21.172 -9.461 1 75.31 348 ALA B O 1
ATOM 12551 N N . PHE B 1 349 ? 28.156 -22.203 -10.008 1 82.88 349 PHE B N 1
ATOM 12552 C CA . PHE B 1 349 ? 27.406 -21.016 -9.641 1 82.88 349 PHE B CA 1
ATOM 12553 C C . PHE B 1 349 ? 26.781 -21.156 -8.258 1 82.88 349 PHE B C 1
ATOM 12555 O O . PHE B 1 349 ? 26.125 -20.25 -7.766 1 82.88 349 PHE B O 1
ATOM 12562 N N . ILE B 1 350 ? 26.953 -22.188 -7.594 1 85.5 350 ILE B N 1
ATOM 12563 C CA . ILE B 1 350 ? 26.406 -22.391 -6.258 1 85.5 350 ILE B CA 1
ATOM 12564 C C . ILE B 1 350 ? 27.406 -21.922 -5.211 1 85.5 350 ILE B C 1
ATOM 12566 O O . ILE B 1 350 ? 28.562 -22.375 -5.188 1 85.5 350 ILE B O 1
ATOM 12570 N N . PRO B 1 351 ? 27 -21.031 -4.332 1 82.94 351 PRO B N 1
ATOM 12571 C CA . PRO B 1 351 ? 27.891 -20.547 -3.279 1 82.94 351 PRO B CA 1
ATOM 12572 C C . PRO B 1 351 ? 28.406 -21.672 -2.383 1 82.94 351 PRO B C 1
ATOM 12574 O O . PRO B 1 351 ? 27.719 -22.672 -2.193 1 82.94 351 PRO B O 1
ATOM 12577 N N . ALA B 1 352 ? 29.531 -21.516 -1.763 1 84 352 ALA B N 1
ATOM 12578 C CA . ALA B 1 352 ? 30.203 -22.531 -0.971 1 84 352 ALA B CA 1
ATOM 12579 C C . ALA B 1 352 ? 29.359 -22.953 0.225 1 84 352 ALA B C 1
ATOM 12581 O O . ALA B 1 352 ? 29.312 -24.141 0.578 1 84 352 ALA B O 1
ATOM 12582 N N . ASP B 1 353 ? 28.766 -22.016 0.817 1 85.12 353 ASP B N 1
ATOM 12583 C CA . ASP B 1 353 ? 27.906 -22.328 1.963 1 85.12 353 ASP B CA 1
ATOM 12584 C C . ASP B 1 353 ? 26.734 -23.203 1.552 1 85.12 353 ASP B C 1
ATOM 12586 O O . ASP B 1 353 ? 26.344 -24.109 2.291 1 85.12 353 ASP B O 1
ATOM 12590 N N . GLY B 1 354 ? 26.234 -22.922 0.36 1 87.56 354 GLY B N 1
ATOM 12591 C CA . GLY B 1 354 ? 25.141 -23.734 -0.156 1 87.56 354 GLY B CA 1
ATOM 12592 C C . GLY B 1 354 ? 25.547 -25.156 -0.457 1 87.56 354 GLY B C 1
ATOM 12593 O O . GLY B 1 354 ? 24.797 -26.094 -0.186 1 87.56 354 GLY B O 1
ATOM 12594 N N . LEU B 1 355 ? 26.719 -25.312 -0.92 1 90.06 355 LEU B N 1
ATOM 12595 C CA . LEU B 1 355 ? 27.219 -26.656 -1.246 1 90.06 355 LEU B CA 1
ATOM 12596 C C . LEU B 1 355 ? 27.453 -27.469 0.019 1 90.06 355 LEU B C 1
ATOM 12598 O O . LEU B 1 355 ? 27.188 -28.672 0.043 1 90.06 355 LEU B O 1
ATOM 12602 N N . ALA B 1 356 ? 27.906 -26.766 1.029 1 92.44 356 ALA B N 1
ATOM 12603 C CA . ALA B 1 356 ? 28.141 -27.438 2.301 1 92.44 356 ALA B CA 1
ATOM 12604 C C . ALA B 1 356 ? 26.828 -27.969 2.889 1 92.44 356 ALA B C 1
ATOM 12606 O O . ALA B 1 356 ? 26.766 -29.094 3.375 1 92.44 356 ALA B O 1
ATOM 12607 N N . ILE B 1 357 ? 25.828 -27.203 2.826 1 94.25 357 ILE B N 1
ATOM 12608 C CA . ILE B 1 357 ? 24.531 -27.594 3.365 1 94.25 357 ILE B CA 1
ATOM 12609 C C . ILE B 1 357 ? 23.938 -28.719 2.512 1 94.25 357 ILE B C 1
ATOM 12611 O O . ILE B 1 357 ? 23.328 -29.641 3.039 1 94.25 357 ILE B O 1
ATOM 12615 N N . ALA B 1 358 ? 24.062 -28.594 1.178 1 93.56 358 ALA B N 1
ATOM 12616 C CA . ALA B 1 358 ? 23.562 -29.625 0.267 1 93.56 358 ALA B CA 1
ATOM 12617 C C . ALA B 1 358 ? 24.188 -30.984 0.566 1 93.56 358 ALA B C 1
ATOM 12619 O O . ALA B 1 358 ? 23.516 -32 0.553 1 93.56 358 ALA B O 1
ATOM 12620 N N . HIS B 1 359 ? 25.469 -30.969 0.902 1 93.12 359 HIS B N 1
ATOM 12621 C CA . HIS B 1 359 ? 26.156 -32.219 1.229 1 93.12 359 HIS B CA 1
ATOM 12622 C C . HIS B 1 359 ? 25.609 -32.812 2.51 1 93.12 359 HIS B C 1
ATOM 12624 O O . HIS B 1 359 ? 25.469 -34.031 2.605 1 93.12 359 HIS B O 1
ATOM 12630 N N . GLN B 1 360 ? 25.328 -31.969 3.385 1 94.62 360 GLN B N 1
ATOM 12631 C CA . GLN B 1 360 ? 24.766 -32.438 4.641 1 94.62 360 GLN B CA 1
ATOM 12632 C C . GLN B 1 360 ? 23.391 -33.094 4.414 1 94.62 360 GLN B C 1
ATOM 12634 O O . GLN B 1 360 ? 23.094 -34.125 5.012 1 94.62 360 GLN B O 1
ATOM 12639 N N . ILE B 1 361 ? 22.594 -32.531 3.594 1 95.75 361 ILE B N 1
ATOM 12640 C CA . ILE B 1 361 ? 21.25 -33.031 3.301 1 95.75 361 ILE B CA 1
ATOM 12641 C C . ILE B 1 361 ? 21.359 -34.375 2.568 1 95.75 361 ILE B C 1
ATOM 12643 O O . ILE B 1 361 ? 20.656 -35.344 2.908 1 95.75 361 ILE B O 1
ATOM 12647 N N . VAL B 1 362 ? 22.234 -34.438 1.541 1 94.69 362 VAL B N 1
ATOM 12648 C CA . VAL B 1 362 ? 22.391 -35.625 0.731 1 94.69 362 VAL B CA 1
ATOM 12649 C C . VAL B 1 362 ? 22.875 -36.781 1.608 1 94.69 362 VAL B C 1
ATOM 12651 O O . VAL B 1 362 ? 22.391 -37.906 1.494 1 94.69 362 VAL B O 1
ATOM 12654 N N . ARG B 1 363 ? 23.812 -36.438 2.492 1 94.19 363 ARG B N 1
ATOM 12655 C CA . ARG B 1 363 ? 24.312 -37.469 3.404 1 94.19 363 ARG B CA 1
ATOM 12656 C C . ARG B 1 363 ? 23.188 -38.031 4.281 1 94.19 363 ARG B C 1
ATOM 12658 O O . ARG B 1 363 ? 23.062 -39.25 4.449 1 94.19 363 ARG B O 1
ATOM 12665 N N . LYS B 1 364 ? 22.453 -37.188 4.77 1 95.25 364 LYS B N 1
ATOM 12666 C CA . LYS B 1 364 ? 21.344 -37.594 5.625 1 95.25 364 LYS B CA 1
ATOM 12667 C C . LYS B 1 364 ? 20.328 -38.438 4.852 1 95.25 364 LYS B C 1
ATOM 12669 O O . LYS B 1 364 ? 19.844 -39.438 5.355 1 95.25 364 LYS B O 1
ATOM 12674 N N . ILE B 1 365 ? 19.969 -38.062 3.631 1 94.94 365 ILE B N 1
ATOM 12675 C CA . ILE B 1 365 ? 18.984 -38.781 2.816 1 94.94 365 ILE B CA 1
ATOM 12676 C C . ILE B 1 365 ? 19.5 -40.156 2.465 1 94.94 365 ILE B C 1
ATOM 12678 O O . ILE B 1 365 ? 18.766 -41.156 2.527 1 94.94 365 ILE B O 1
ATOM 12682 N N . LEU B 1 366 ? 20.766 -40.156 2.105 1 92.69 366 LEU B N 1
ATOM 12683 C CA . LEU B 1 366 ? 21.344 -41.438 1.729 1 92.69 366 LEU B CA 1
ATOM 12684 C C . LEU B 1 366 ? 21.375 -42.406 2.92 1 92.69 366 LEU B C 1
ATOM 12686 O O . LEU B 1 366 ? 21.188 -43.594 2.76 1 92.69 366 LEU B O 1
ATOM 12690 N N . GLU B 1 367 ? 21.594 -41.875 4.094 1 92.31 367 GLU B N 1
ATOM 12691 C CA . GLU B 1 367 ? 21.578 -42.688 5.297 1 92.31 367 GLU B CA 1
ATOM 12692 C C . GLU B 1 367 ? 20.172 -43.25 5.57 1 92.31 367 GLU B C 1
ATOM 12694 O O . GLU B 1 367 ? 20.016 -44.375 6.027 1 92.31 367 GLU B O 1
ATOM 12699 N N . VAL B 1 368 ? 19.203 -42.5 5.266 1 89.25 368 VAL B N 1
ATOM 12700 C CA . VAL B 1 368 ? 17.812 -42.938 5.453 1 89.25 368 VAL B CA 1
ATOM 12701 C C . VAL B 1 368 ? 17.453 -44 4.414 1 89.25 368 VAL B C 1
ATOM 12703 O O . VAL B 1 368 ? 16.797 -44.969 4.73 1 89.25 368 VAL B O 1
ATOM 12706 N N . VAL B 1 369 ? 17.828 -43.75 3.199 1 83.19 369 VAL B N 1
ATOM 12707 C CA . VAL B 1 369 ? 17.5 -44.625 2.088 1 83.19 369 VAL B CA 1
ATOM 12708 C C . VAL B 1 369 ? 18.188 -45.969 2.283 1 83.19 369 VAL B C 1
ATOM 12710 O O . VAL B 1 369 ? 17.625 -47.031 1.945 1 83.19 369 VAL B O 1
ATOM 12713 N N . LYS B 1 370 ? 19.391 -45.906 2.973 1 80.44 370 LYS B N 1
ATOM 12714 C CA . LYS B 1 370 ? 20.109 -47.156 3.246 1 80.44 370 LYS B CA 1
ATOM 12715 C C . LYS B 1 370 ? 19.531 -47.875 4.449 1 80.44 370 LYS B C 1
ATOM 12717 O O . LYS B 1 370 ? 19.781 -49.062 4.648 1 80.44 370 LYS B O 1
ATOM 12722 N N . GLY B 1 371 ? 18.703 -47.25 5.234 1 81.38 371 GLY B N 1
ATOM 12723 C CA . GLY B 1 371 ? 18.062 -47.875 6.387 1 81.38 371 GLY B CA 1
ATOM 12724 C C . GLY B 1 371 ? 18.875 -47.719 7.664 1 81.38 371 GLY B C 1
ATOM 12725 O O . GLY B 1 371 ? 18.5 -48.25 8.711 1 81.38 371 GLY B O 1
ATOM 12726 N N . THR B 1 372 ? 19.953 -46.938 7.629 1 82.94 372 THR B N 1
ATOM 12727 C CA . THR B 1 372 ? 20.828 -46.812 8.789 1 82.94 372 THR B CA 1
ATOM 12728 C C . THR B 1 372 ? 20.25 -45.812 9.781 1 82.94 372 THR B C 1
ATOM 12730 O O . THR B 1 372 ? 20.562 -45.844 10.977 1 82.94 372 THR B O 1
ATOM 12733 N N . MET B 1 373 ? 19.469 -44.906 9.297 1 85.12 373 MET B N 1
ATOM 12734 C CA . MET B 1 373 ? 18.828 -43.906 10.148 1 85.12 373 MET B CA 1
ATOM 12735 C C . MET B 1 373 ? 17.312 -43.906 9.914 1 85.12 373 MET B C 1
ATOM 12737 O O . MET B 1 373 ? 16.859 -44.125 8.797 1 85.12 373 MET B O 1
ATOM 12741 N N . LYS B 1 374 ? 16.625 -43.656 11.023 1 86.06 374 LYS B N 1
ATOM 12742 C CA . LYS B 1 374 ? 15.172 -43.594 10.906 1 86.06 374 LYS B CA 1
ATOM 12743 C C . LYS B 1 374 ? 14.672 -42.156 11.109 1 86.06 374 LYS B C 1
ATOM 12745 O O . LYS B 1 374 ? 15.234 -41.406 11.906 1 86.06 374 LYS B O 1
ATOM 12750 N N . THR B 1 375 ? 13.742 -41.812 10.188 1 87.12 375 THR B N 1
ATOM 12751 C CA . THR B 1 375 ? 13.141 -40.5 10.336 1 87.12 375 THR B CA 1
ATOM 12752 C C . THR B 1 375 ? 11.93 -40.531 11.258 1 87.12 375 THR B C 1
ATOM 12754 O O . THR B 1 375 ? 11.383 -41.625 11.508 1 87.12 375 THR B O 1
ATOM 12757 N N . ASN B 1 376 ? 11.562 -39.375 11.797 1 85.56 376 ASN B N 1
ATOM 12758 C CA . ASN B 1 376 ? 10.367 -39.312 12.633 1 85.56 376 ASN B CA 1
ATOM 12759 C C . ASN B 1 376 ? 9.094 -39.438 11.805 1 85.56 376 ASN B C 1
ATOM 12761 O O . ASN B 1 376 ? 8.984 -38.844 10.727 1 85.56 376 ASN B O 1
ATOM 12765 N N . ALA B 1 377 ? 8.258 -40.312 12.219 1 78.44 377 ALA B N 1
ATOM 12766 C CA . ALA B 1 377 ? 7.031 -40.594 11.477 1 78.44 377 ALA B CA 1
ATOM 12767 C C . ALA B 1 377 ? 6.094 -39.406 11.492 1 78.44 377 ALA B C 1
ATOM 12769 O O . ALA B 1 377 ? 5.852 -38.812 12.539 1 78.44 377 ALA B O 1
ATOM 12770 N N . THR B 1 378 ? 5.852 -38.812 10.312 1 82.88 378 THR B N 1
ATOM 12771 C CA . THR B 1 378 ? 4.891 -37.719 10.164 1 82.88 378 THR B CA 1
ATOM 12772 C C . THR B 1 378 ? 3.637 -38.188 9.438 1 82.88 378 THR B C 1
ATOM 12774 O O . THR B 1 378 ? 3.729 -38.938 8.453 1 82.88 378 THR B O 1
ATOM 12777 N N . HIS B 1 379 ? 2.424 -37.844 9.961 1 84.69 379 HIS B N 1
ATOM 12778 C CA . HIS B 1 379 ? 1.164 -38.25 9.336 1 84.69 379 HIS B CA 1
ATOM 12779 C C . HIS B 1 379 ? 0.411 -37.031 8.805 1 84.69 379 HIS B C 1
ATOM 12781 O O . HIS B 1 379 ? -0.143 -36.25 9.586 1 84.69 379 HIS B O 1
ATOM 12787 N N . THR B 1 380 ? 0.345 -36.938 7.527 1 88.94 380 THR B N 1
ATOM 12788 C CA . THR B 1 380 ? -0.297 -35.812 6.852 1 88.94 380 THR B CA 1
ATOM 12789 C C . THR B 1 380 ? -1.794 -35.781 7.145 1 88.94 380 THR B C 1
ATOM 12791 O O . THR B 1 380 ? -2.422 -34.719 7.113 1 88.94 380 THR B O 1
ATOM 12794 N N . LYS B 1 381 ? -2.389 -36.969 7.5 1 82.06 381 LYS B N 1
ATOM 12795 C CA . LYS B 1 381 ? -3.816 -37.094 7.777 1 82.06 381 LYS B CA 1
ATOM 12796 C C . LYS B 1 381 ? -4.207 -36.281 9 1 82.06 381 LYS B C 1
ATOM 12798 O O . LYS B 1 381 ? -5.355 -35.844 9.125 1 82.06 381 LYS B O 1
ATOM 12803 N N . ASP B 1 382 ? -3.244 -36 9.82 1 82.12 382 ASP B N 1
ATOM 12804 C CA . ASP B 1 382 ? -3.521 -35.281 11.062 1 82.12 382 ASP B CA 1
ATOM 12805 C C . ASP B 1 382 ? -3.596 -33.781 10.812 1 82.12 382 ASP B C 1
ATOM 12807 O O . ASP B 1 382 ? -4.066 -33 11.664 1 82.12 382 ASP B O 1
ATOM 12811 N N . PHE B 1 383 ? -3.18 -33.438 9.586 1 83.75 383 PHE B N 1
ATOM 12812 C CA . PHE B 1 383 ? -3.24 -32.031 9.227 1 83.75 383 PHE B CA 1
ATOM 12813 C C . PHE B 1 383 ? -4.57 -31.703 8.562 1 83.75 383 PHE B C 1
ATOM 12815 O O . PHE B 1 383 ? -4.906 -32.25 7.512 1 83.75 383 PHE B O 1
ATOM 12822 N N . GLU B 1 384 ? -5.566 -31.203 9.289 1 75.94 384 GLU B N 1
ATOM 12823 C CA . GLU B 1 384 ? -6.855 -30.828 8.719 1 75.94 384 GLU B CA 1
ATOM 12824 C C . GLU B 1 384 ? -6.754 -29.516 7.945 1 75.94 384 GLU B C 1
ATOM 12826 O O . GLU B 1 384 ? -6.84 -28.422 8.531 1 75.94 384 GLU B O 1
ATOM 12831 N N . PRO B 1 385 ? -6.461 -29.656 6.746 1 71.75 385 PRO B N 1
ATOM 12832 C CA . PRO B 1 385 ? -6.262 -28.406 6.004 1 71.75 385 PRO B CA 1
ATOM 12833 C C . PRO B 1 385 ? -7.578 -27.781 5.547 1 71.75 385 PRO B C 1
ATOM 12835 O O . PRO B 1 385 ? -8.016 -28 4.414 1 71.75 385 PRO B O 1
ATOM 12838 N N . VAL B 1 386 ? -8.242 -27.188 6.391 1 65.5 386 VAL B N 1
ATOM 12839 C CA . VAL B 1 386 ? -9.539 -26.641 6.012 1 65.5 386 VAL B CA 1
ATOM 12840 C C . VAL B 1 386 ? -9.344 -25.562 4.945 1 65.5 386 VAL B C 1
ATOM 12842 O O . VAL B 1 386 ? -8.734 -24.516 5.211 1 65.5 386 VAL B O 1
ATOM 12845 N N . GLY B 1 387 ? -9.633 -25.875 3.584 1 76.06 387 GLY B N 1
ATOM 12846 C CA . GLY B 1 387 ? -9.703 -24.906 2.5 1 76.06 387 GLY B CA 1
ATOM 12847 C C . GLY B 1 387 ? -8.383 -24.734 1.776 1 76.06 387 GLY B C 1
ATOM 12848 O O . GLY B 1 387 ? -8.359 -24.375 0.6 1 76.06 387 GLY B O 1
ATOM 12849 N N . LEU B 1 388 ? -7.258 -25.078 2.41 1 87.12 388 LEU B N 1
ATOM 12850 C CA . LEU B 1 388 ? -5.926 -24.875 1.85 1 87.12 388 LEU B CA 1
ATOM 12851 C C . LEU B 1 388 ? -5.691 -25.812 0.665 1 87.12 388 LEU B C 1
ATOM 12853 O O . LEU B 1 388 ? -5.094 -25.422 -0.337 1 87.12 388 LEU B O 1
ATOM 12857 N N . ARG B 1 389 ? -6.172 -26.984 0.737 1 91.38 389 ARG B N 1
ATOM 12858 C CA . ARG B 1 389 ? -5.926 -28.047 -0.242 1 91.38 389 ARG B CA 1
ATOM 12859 C C . ARG B 1 389 ? -6.371 -27.609 -1.635 1 91.38 389 ARG B C 1
ATOM 12861 O O . ARG B 1 389 ? -5.695 -27.906 -2.625 1 91.38 389 ARG B O 1
ATOM 12868 N N . ASN B 1 390 ? -7.438 -26.828 -1.675 1 91.81 390 ASN B N 1
ATOM 12869 C CA . ASN B 1 390 ? -8.055 -26.547 -2.965 1 91.81 390 ASN B CA 1
ATOM 12870 C C . ASN B 1 390 ? -7.691 -25.156 -3.477 1 91.81 390 ASN B C 1
ATOM 12872 O O . ASN B 1 390 ? -8.305 -24.656 -4.426 1 91.81 390 ASN B O 1
ATOM 12876 N N . LEU B 1 391 ? -6.648 -24.516 -2.832 1 93.62 391 LEU B N 1
ATOM 12877 C CA . LEU B 1 391 ? -6.211 -23.203 -3.281 1 93.62 391 LEU B CA 1
ATOM 12878 C C . LEU B 1 391 ? -5.484 -23.297 -4.617 1 93.62 391 LEU B C 1
ATOM 12880 O O . LEU B 1 391 ? -5.406 -22.312 -5.359 1 93.62 391 LEU B O 1
ATOM 12884 N N . HIS B 1 392 ? -4.914 -24.469 -4.906 1 95.38 392 HIS B N 1
ATOM 12885 C CA . HIS B 1 392 ? -4.203 -24.75 -6.148 1 95.38 392 HIS B CA 1
ATOM 12886 C C . HIS B 1 392 ? -4.113 -26.25 -6.41 1 95.38 392 HIS B C 1
ATOM 12888 O O . HIS B 1 392 ? -3.961 -27.031 -5.477 1 95.38 392 HIS B O 1
ATOM 12894 N N . PRO B 1 393 ? -4.199 -26.609 -7.621 1 95.75 393 PRO B N 1
ATOM 12895 C CA . PRO B 1 393 ? -4.148 -28.047 -7.906 1 95.75 393 PRO B CA 1
ATOM 12896 C C . PRO B 1 393 ? -2.83 -28.688 -7.477 1 95.75 393 PRO B C 1
ATOM 12898 O O . PRO B 1 393 ? -2.809 -29.859 -7.078 1 95.75 393 PRO B O 1
ATOM 12901 N N . ASP B 1 394 ? -1.727 -28.016 -7.523 1 95.81 394 ASP B N 1
ATOM 12902 C CA . ASP B 1 394 ? -0.434 -28.562 -7.133 1 95.81 394 ASP B CA 1
ATOM 12903 C C . ASP B 1 394 ? -0.372 -28.797 -5.625 1 95.81 394 ASP B C 1
ATOM 12905 O O . ASP B 1 394 ? 0.331 -29.703 -5.16 1 95.81 394 ASP B O 1
ATOM 12909 N N . ILE B 1 395 ? -1.045 -28 -4.859 1 96.56 395 ILE B N 1
ATOM 12910 C CA . ILE B 1 395 ? -1.112 -28.234 -3.418 1 96.56 395 ILE B CA 1
ATOM 12911 C C . ILE B 1 395 ? -1.927 -29.484 -3.129 1 96.56 395 ILE B C 1
ATOM 12913 O O . ILE B 1 395 ? -1.547 -30.297 -2.281 1 96.56 395 ILE B O 1
ATOM 12917 N N . ALA B 1 396 ? -3.064 -29.594 -3.854 1 95.5 396 ALA B N 1
ATOM 12918 C CA . ALA B 1 396 ? -3.885 -30.797 -3.705 1 95.5 396 ALA B CA 1
ATOM 12919 C C . ALA B 1 396 ? -3.092 -32.031 -4.055 1 95.5 396 ALA B C 1
ATOM 12921 O O . ALA B 1 396 ? -3.15 -33.031 -3.338 1 95.5 396 ALA B O 1
ATOM 12922 N N . LEU B 1 397 ? -2.363 -31.953 -5.152 1 96.12 397 LEU B N 1
ATOM 12923 C CA . LEU B 1 397 ? -1.536 -33.062 -5.578 1 96.12 397 LEU B CA 1
ATOM 12924 C C . LEU B 1 397 ? -0.496 -33.406 -4.516 1 96.12 397 LEU B C 1
ATOM 12926 O O . LEU B 1 397 ? -0.206 -34.594 -4.281 1 96.12 397 LEU B O 1
ATOM 12930 N N . ALA B 1 398 ? 0.105 -32.406 -3.898 1 96.56 398 ALA B N 1
ATOM 12931 C CA . ALA B 1 398 ? 1.099 -32.656 -2.852 1 96.56 398 ALA B CA 1
ATOM 12932 C C . ALA B 1 398 ? 0.485 -33.375 -1.66 1 96.56 398 ALA B C 1
ATOM 12934 O O . ALA B 1 398 ? 1.103 -34.281 -1.092 1 96.56 398 ALA B O 1
ATOM 12935 N N . PHE B 1 399 ? -0.7 -33 -1.264 1 95.31 399 PHE B N 1
ATOM 12936 C CA . PHE B 1 399 ? -1.393 -33.688 -0.181 1 95.31 399 PHE B CA 1
ATOM 12937 C C . PHE B 1 399 ? -1.679 -35.125 -0.555 1 95.31 399 PHE B C 1
ATOM 12939 O O . PHE B 1 399 ? -1.498 -36.031 0.263 1 95.31 399 PHE B O 1
ATOM 12946 N N . ASP B 1 400 ? -2.156 -35.344 -1.783 1 94.62 400 ASP B N 1
ATOM 12947 C CA . ASP B 1 400 ? -2.494 -36.688 -2.244 1 94.62 400 ASP B CA 1
ATOM 12948 C C . ASP B 1 400 ? -1.259 -37.594 -2.279 1 94.62 400 ASP B C 1
ATOM 12950 O O . ASP B 1 400 ? -1.324 -38.781 -1.902 1 94.62 400 ASP B O 1
ATOM 12954 N N . LEU B 1 401 ? -0.153 -37.062 -2.801 1 95.75 401 LEU B N 1
ATOM 12955 C CA . LEU B 1 401 ? 1.086 -37.844 -2.861 1 95.75 401 LEU B CA 1
ATOM 12956 C C . LEU B 1 401 ? 1.582 -38.156 -1.46 1 95.75 401 LEU B C 1
ATOM 12958 O O . LEU B 1 401 ? 2.068 -39.281 -1.221 1 95.75 401 LEU B O 1
ATOM 12962 N N . ALA B 1 402 ? 1.519 -37.219 -0.526 1 94.94 402 ALA B N 1
ATOM 12963 C CA . ALA B 1 402 ? 1.936 -37.438 0.852 1 94.94 402 ALA B CA 1
ATOM 12964 C C . ALA B 1 402 ? 1.104 -38.562 1.488 1 94.94 402 ALA B C 1
ATOM 12966 O O . ALA B 1 402 ? 1.647 -39.438 2.15 1 94.94 402 ALA B O 1
ATOM 12967 N N . LYS B 1 403 ? -0.18 -38.531 1.276 1 92 403 LYS B N 1
ATOM 12968 C CA . LYS B 1 403 ? -1.059 -39.562 1.812 1 92 403 LYS B CA 1
ATOM 12969 C C . LYS B 1 403 ? -0.777 -40.906 1.161 1 92 403 LYS B C 1
ATOM 12971 O O . LYS B 1 403 ? -0.832 -41.938 1.824 1 92 403 LYS B O 1
ATOM 12976 N N . LEU B 1 404 ? -0.573 -40.875 -0.18 1 92.62 404 LEU B N 1
ATOM 12977 C CA . LEU B 1 404 ? -0.301 -42.094 -0.923 1 92.62 404 LEU B CA 1
ATOM 12978 C C . LEU B 1 404 ? 0.946 -42.781 -0.387 1 92.62 404 LEU B C 1
ATOM 12980 O O . LEU B 1 404 ? 0.929 -44 -0.137 1 92.62 404 LEU B O 1
ATOM 12984 N N . VAL B 1 405 ? 2.066 -42.062 -0.194 1 92.62 405 VAL B N 1
ATOM 12985 C CA . VAL B 1 405 ? 3.328 -42.656 0.253 1 92.62 405 VAL B CA 1
ATOM 12986 C C . VAL B 1 405 ? 3.174 -43.188 1.671 1 92.62 405 VAL B C 1
ATOM 12988 O O . VAL B 1 405 ? 3.748 -44.219 2.01 1 92.62 405 VAL B O 1
ATOM 12991 N N . GLU B 1 406 ? 2.422 -42.531 2.469 1 90.44 406 GLU B N 1
ATOM 12992 C CA . GLU B 1 406 ? 2.174 -43 3.828 1 90.44 406 GLU B CA 1
ATOM 12993 C C . GLU B 1 406 ? 1.347 -44.281 3.824 1 90.44 406 GLU B C 1
ATOM 12995 O O . GLU B 1 406 ? 1.517 -45.125 4.695 1 90.44 406 GLU B O 1
ATOM 13000 N N . SER B 1 407 ? 0.439 -44.344 2.855 1 88.44 407 SER B N 1
ATOM 13001 C CA . SER B 1 407 ? -0.397 -45.562 2.752 1 88.44 407 SER B CA 1
ATOM 13002 C C . SER B 1 407 ? 0.424 -46.75 2.336 1 88.44 407 SER B C 1
ATOM 13004 O O . SER B 1 407 ? 0.05 -47.906 2.629 1 88.44 407 SER B O 1
ATOM 13006 N N . PHE B 1 408 ? 1.491 -46.594 1.589 1 86.62 408 PHE B N 1
ATOM 13007 C CA . PHE B 1 408 ? 2.363 -47.688 1.202 1 86.62 408 PHE B CA 1
ATOM 13008 C C . PHE B 1 408 ? 2.926 -48.375 2.432 1 86.62 408 PHE B C 1
ATOM 13010 O O . PHE B 1 408 ? 3.135 -49.594 2.418 1 86.62 408 PHE B O 1
ATOM 13017 N N . ASP B 1 409 ? 3.186 -47.688 3.49 1 80.06 409 ASP B N 1
ATOM 13018 C CA . ASP B 1 409 ? 3.773 -48.219 4.711 1 80.06 409 ASP B CA 1
ATOM 13019 C C . ASP B 1 409 ? 2.742 -49.031 5.512 1 80.06 409 ASP B C 1
ATOM 13021 O O . ASP B 1 409 ? 3.094 -49.969 6.215 1 80.06 409 ASP B O 1
ATOM 13025 N N . ASP B 1 410 ? 1.524 -48.594 5.438 1 74.69 410 ASP B N 1
ATOM 13026 C CA . ASP B 1 410 ? 0.487 -49.25 6.238 1 74.69 410 ASP B CA 1
ATOM 13027 C C . ASP B 1 410 ? 0.093 -50.594 5.652 1 74.69 410 ASP B C 1
ATOM 13029 O O . ASP B 1 410 ? -0.451 -51.438 6.355 1 74.69 410 ASP B O 1
ATOM 13033 N N . SER B 1 411 ? 0.183 -50.75 4.371 1 64.81 411 SER B N 1
ATOM 13034 C CA . SER B 1 411 ? -0.273 -51.969 3.746 1 64.81 411 SER B CA 1
ATOM 13035 C C . SER B 1 411 ? 0.804 -53.062 3.805 1 64.81 411 SER B C 1
ATOM 13037 O O . SER B 1 411 ? 1.998 -52.75 3.779 1 64.81 411 SER B O 1
ATOM 13039 N N . GLU B 1 412 ? 0.562 -54.25 4.332 1 55.31 412 GLU B N 1
ATOM 13040 C CA . GLU B 1 412 ? 1.464 -55.406 4.398 1 55.31 412 GLU B CA 1
ATOM 13041 C C . GLU B 1 412 ? 2.137 -55.656 3.053 1 55.31 412 GLU B C 1
ATOM 13043 O O . GLU B 1 412 ? 3.307 -56.031 3 1 55.31 412 GLU B O 1
ATOM 13048 N N . VAL B 1 413 ? 1.349 -55.656 1.96 1 54 413 VAL B N 1
ATOM 13049 C CA . VAL B 1 413 ? 1.829 -56 0.626 1 54 413 VAL B CA 1
ATOM 13050 C C . VAL B 1 413 ? 2.371 -54.781 -0.067 1 54 413 VAL B C 1
ATOM 13052 O O . VAL B 1 413 ? 2.844 -54.844 -1.204 1 54 413 VAL B O 1
ATOM 13055 N N . LYS B 1 414 ? 3.234 -54.031 0.582 1 60.34 414 LYS B N 1
ATOM 13056 C CA . LYS B 1 414 ? 3.848 -52.781 0.127 1 60.34 414 LYS B CA 1
ATOM 13057 C C . LYS B 1 414 ? 3.287 -52.344 -1.227 1 60.34 414 LYS B C 1
ATOM 13059 O O . LYS B 1 414 ? 3.816 -52.75 -2.271 1 60.34 414 LYS B O 1
ATOM 13064 N N . ASP B 1 415 ? 2.146 -51.688 -1.401 1 76.44 415 ASP B N 1
ATOM 13065 C CA . ASP B 1 415 ? 1.145 -51.406 -2.42 1 76.44 415 ASP B CA 1
ATOM 13066 C C . ASP B 1 415 ? 1.722 -50.5 -3.512 1 76.44 415 ASP B C 1
ATOM 13068 O O . ASP B 1 415 ? 0.975 -49.875 -4.281 1 76.44 415 ASP B O 1
ATOM 13072 N N . VAL B 1 416 ? 3.219 -50.469 -3.68 1 87.56 416 VAL B N 1
ATOM 13073 C CA . VAL B 1 416 ? 3.783 -49.656 -4.746 1 87.56 416 VAL B CA 1
ATOM 13074 C C . VAL B 1 416 ? 3.604 -50.375 -6.09 1 87.56 416 VAL B C 1
ATOM 13076 O O . VAL B 1 416 ? 3.367 -49.719 -7.109 1 87.56 416 VAL B O 1
ATOM 13079 N N . PHE B 1 417 ? 3.584 -51.625 -5.957 1 86.88 417 PHE B N 1
ATOM 13080 C CA . PHE B 1 417 ? 3.473 -52.438 -7.164 1 86.88 417 PHE B CA 1
ATOM 13081 C C . PHE B 1 417 ? 2.119 -52.219 -7.832 1 86.88 417 PHE B C 1
ATOM 13083 O O . PHE B 1 417 ? 2.045 -52 -9.047 1 86.88 417 PHE B O 1
ATOM 13090 N N . THR B 1 418 ? 1.124 -52.312 -7.066 1 86.5 418 THR B N 1
ATOM 13091 C CA . THR B 1 418 ? -0.221 -52.156 -7.602 1 86.5 418 THR B CA 1
ATOM 13092 C C . THR B 1 418 ? -0.392 -50.75 -8.203 1 86.5 418 THR B C 1
ATOM 13094 O O . THR B 1 418 ? -1.032 -50.594 -9.242 1 86.5 418 THR B O 1
ATOM 13097 N N . PHE B 1 419 ? 0.141 -49.781 -7.594 1 90.88 419 PHE B N 1
ATOM 13098 C CA . PHE B 1 419 ? 0.068 -48.406 -8.055 1 90.88 419 PHE B CA 1
ATOM 13099 C C . PHE B 1 419 ? 0.731 -48.25 -9.422 1 90.88 419 PHE B C 1
ATOM 13101 O O . PHE B 1 419 ? 0.139 -47.688 -10.344 1 90.88 419 PHE B O 1
ATOM 13108 N N . VAL B 1 420 ? 1.914 -48.781 -9.586 1 89.38 420 VAL B N 1
ATOM 13109 C CA . VAL B 1 420 ? 2.688 -48.625 -10.805 1 89.38 420 VAL B CA 1
ATOM 13110 C C . VAL B 1 420 ? 2.092 -49.469 -11.922 1 89.38 420 VAL B C 1
ATOM 13112 O O . VAL B 1 420 ? 2.125 -49.094 -13.094 1 89.38 420 VAL B O 1
ATOM 13115 N N . ASP B 1 421 ? 1.564 -50.531 -11.547 1 86.94 421 ASP B N 1
ATOM 13116 C CA . ASP B 1 421 ? 0.929 -51.406 -12.531 1 86.94 421 ASP B CA 1
ATOM 13117 C C . ASP B 1 421 ? -0.253 -50.688 -13.195 1 86.94 421 ASP B C 1
ATOM 13119 O O . ASP B 1 421 ? -0.454 -50.812 -14.406 1 86.94 421 ASP B O 1
ATOM 13123 N N . ILE B 1 422 ? -0.952 -50.062 -12.414 1 87.44 422 ILE B N 1
ATOM 13124 C CA . ILE B 1 422 ? -2.1 -49.344 -12.938 1 87.44 422 ILE B CA 1
ATOM 13125 C C . ILE B 1 422 ? -1.616 -48.188 -13.797 1 87.44 422 ILE B C 1
ATOM 13127 O O . ILE B 1 422 ? -2.232 -47.844 -14.812 1 87.44 422 ILE B O 1
ATOM 13131 N N . LEU B 1 423 ? -0.551 -47.531 -13.43 1 87.81 423 LEU B N 1
ATOM 13132 C CA . LEU B 1 423 ? -0.003 -46.375 -14.156 1 87.81 423 LEU B CA 1
ATOM 13133 C C . LEU B 1 423 ? 0.482 -46.812 -15.539 1 87.81 423 LEU B C 1
ATOM 13135 O O . LEU B 1 423 ? 0.516 -46 -16.469 1 87.81 423 LEU B O 1
ATOM 13139 N N . ASN B 1 424 ? 0.855 -47.906 -15.672 1 84.44 424 ASN B N 1
ATOM 13140 C CA . ASN B 1 424 ? 1.414 -48.438 -16.922 1 84.44 424 ASN B CA 1
ATOM 13141 C C . ASN B 1 424 ? 0.333 -48.625 -17.969 1 84.44 424 ASN B C 1
ATOM 13143 O O . ASN B 1 424 ? 0.638 -48.844 -19.156 1 84.44 424 ASN B O 1
ATOM 13147 N N . VAL B 1 425 ? -0.873 -48.438 -17.547 1 78.31 425 VAL B N 1
ATOM 13148 C CA . VAL B 1 425 ? -1.94 -48.469 -18.547 1 78.31 425 VAL B CA 1
ATOM 13149 C C . VAL B 1 425 ? -1.868 -47.25 -19.438 1 78.31 425 VAL B C 1
ATOM 13151 O O . VAL B 1 425 ? -1.763 -46.125 -18.953 1 78.31 425 VAL B O 1
ATOM 13154 N N . LYS B 1 426 ? -1.649 -47.312 -20.734 1 66.06 426 LYS B N 1
ATOM 13155 C CA . LYS B 1 426 ? -1.186 -46.344 -21.75 1 66.06 426 LYS B CA 1
ATOM 13156 C C . LYS B 1 426 ? -2.168 -45.188 -21.906 1 66.06 426 LYS B C 1
ATOM 13158 O O . LYS B 1 426 ? -1.823 -44.156 -22.484 1 66.06 426 LYS B O 1
ATOM 13163 N N . ALA B 1 427 ? -3.244 -45.094 -21.344 1 64.31 427 ALA B N 1
ATOM 13164 C CA . ALA B 1 427 ? -4.238 -44.062 -21.688 1 64.31 427 ALA B CA 1
ATOM 13165 C C . ALA B 1 427 ? -3.912 -42.75 -21.016 1 64.31 427 ALA B C 1
ATOM 13167 O O . ALA B 1 427 ? -4.277 -41.688 -21.516 1 64.31 427 ALA B O 1
ATOM 13168 N N . ASN B 1 428 ? -3.09 -42.75 -20.031 1 75 428 ASN B N 1
ATOM 13169 C CA . ASN B 1 428 ? -2.953 -41.5 -19.312 1 75 428 ASN B CA 1
ATOM 13170 C C . ASN B 1 428 ? -1.513 -41 -19.328 1 75 428 ASN B C 1
ATOM 13172 O O . ASN B 1 428 ? -0.924 -40.75 -18.266 1 75 428 ASN B O 1
ATOM 13176 N N . THR B 1 429 ? -1.035 -40.625 -20.516 1 79.5 429 THR B N 1
ATOM 13177 C CA . THR B 1 429 ? 0.352 -40.219 -20.688 1 79.5 429 THR B CA 1
ATOM 13178 C C . THR B 1 429 ? 0.584 -38.844 -20.094 1 79.5 429 THR B C 1
ATOM 13180 O O . THR B 1 429 ? 1.637 -38.562 -19.5 1 79.5 429 THR B O 1
ATOM 13183 N N . MET B 1 430 ? -0.374 -38.031 -20.156 1 86.38 430 MET B N 1
ATOM 13184 C CA . MET B 1 430 ? -0.225 -36.656 -19.656 1 86.38 430 MET B CA 1
ATOM 13185 C C . MET B 1 430 ? -0.082 -36.625 -18.141 1 86.38 430 MET B C 1
ATOM 13187 O O . MET B 1 430 ? 0.733 -35.875 -17.594 1 86.38 430 MET B O 1
ATOM 13191 N N . PHE B 1 431 ? -0.873 -37.438 -17.469 1 91.12 431 PHE B N 1
ATOM 13192 C CA . PHE B 1 431 ? -0.81 -37.469 -16.016 1 91.12 431 PHE B CA 1
ATOM 13193 C C . PHE B 1 431 ? 0.494 -38.125 -15.547 1 91.12 431 PHE B C 1
ATOM 13195 O O . PHE B 1 431 ? 1.058 -37.719 -14.531 1 91.12 431 PHE B O 1
ATOM 13202 N N . CYS B 1 432 ? 0.992 -39.094 -16.297 1 90.38 432 CYS B N 1
ATOM 13203 C CA . CYS B 1 432 ? 2.273 -39.719 -15.984 1 90.38 432 CYS B CA 1
ATOM 13204 C C . CYS B 1 432 ? 3.402 -38.688 -16.047 1 90.38 432 CYS B C 1
ATOM 13206 O O . CYS B 1 432 ? 4.312 -38.719 -15.219 1 90.38 432 CYS B O 1
ATOM 13208 N N . GLN B 1 433 ? 3.311 -37.875 -17 1 91.19 433 GLN B N 1
ATOM 13209 C CA . GLN B 1 433 ? 4.328 -36.844 -17.125 1 91.19 433 GLN B CA 1
ATOM 13210 C C . GLN B 1 433 ? 4.285 -35.875 -15.953 1 91.19 433 GLN B C 1
ATOM 13212 O O . GLN B 1 433 ? 5.328 -35.375 -15.5 1 91.19 433 GLN B O 1
ATOM 13217 N N . ARG B 1 434 ? 3.117 -35.656 -15.453 1 92 434 ARG B N 1
ATOM 13218 C CA . ARG B 1 434 ? 2.959 -34.75 -14.305 1 92 434 ARG B CA 1
ATOM 13219 C C . ARG B 1 434 ? 3.596 -35.344 -13.055 1 92 434 ARG B C 1
ATOM 13221 O O . ARG B 1 434 ? 4.078 -34.625 -12.188 1 92 434 ARG B O 1
ATOM 13228 N N . LEU B 1 435 ? 3.607 -36.656 -12.953 1 94.81 435 LEU B N 1
ATOM 13229 C CA . LEU B 1 435 ? 4.145 -37.375 -11.797 1 94.81 435 LEU B CA 1
ATOM 13230 C C . LEU B 1 435 ? 5.617 -37.719 -12 1 94.81 435 LEU B C 1
ATOM 13232 O O . LEU B 1 435 ? 6.164 -38.562 -11.312 1 94.81 435 LEU B O 1
ATOM 13236 N N . ASN B 1 436 ? 6.277 -37.094 -12.945 1 94.19 436 ASN B N 1
ATOM 13237 C CA . ASN B 1 436 ? 7.629 -37.5 -13.328 1 94.19 436 ASN B CA 1
ATOM 13238 C C . ASN B 1 436 ? 8.594 -37.375 -12.148 1 94.19 436 ASN B C 1
ATOM 13240 O O . ASN B 1 436 ? 9.461 -38.25 -11.977 1 94.19 436 ASN B O 1
ATOM 13244 N N . LEU B 1 437 ? 8.453 -36.375 -11.25 1 95.5 437 LEU B N 1
ATOM 13245 C CA . LEU B 1 437 ? 9.359 -36.219 -10.109 1 95.5 437 LEU B CA 1
ATOM 13246 C C . LEU B 1 437 ? 9.141 -37.344 -9.094 1 95.5 437 LEU B C 1
ATOM 13248 O O . LEU B 1 437 ? 10.102 -37.875 -8.516 1 95.5 437 LEU B O 1
ATOM 13252 N N . PHE B 1 438 ? 7.918 -37.688 -8.867 1 96.5 438 PHE B N 1
ATOM 13253 C CA . PHE B 1 438 ? 7.586 -38.781 -7.945 1 96.5 438 PHE B CA 1
ATOM 13254 C C . PHE B 1 438 ? 8.094 -40.125 -8.477 1 96.5 438 PHE B C 1
ATOM 13256 O O . PHE B 1 438 ? 8.633 -40.938 -7.715 1 96.5 438 PHE B O 1
ATOM 13263 N N . LEU B 1 439 ? 7.902 -40.312 -9.781 1 95.38 439 LEU B N 1
ATOM 13264 C CA . LEU B 1 439 ? 8.375 -41.531 -10.398 1 95.38 439 LEU B CA 1
ATOM 13265 C C . LEU B 1 439 ? 9.898 -41.625 -10.32 1 95.38 439 LEU B C 1
ATOM 13267 O O . LEU B 1 439 ? 10.438 -42.719 -10.094 1 95.38 439 LEU B O 1
ATOM 13271 N N . ARG B 1 440 ? 10.539 -40.562 -10.516 1 96.25 440 ARG B N 1
ATOM 13272 C CA . ARG B 1 440 ? 11.992 -40.531 -10.375 1 96.25 440 ARG B CA 1
ATOM 13273 C C . ARG B 1 440 ? 12.414 -40.875 -8.945 1 96.25 440 ARG B C 1
ATOM 13275 O O . ARG B 1 440 ? 13.438 -41.531 -8.734 1 96.25 440 ARG B O 1
ATOM 13282 N N . ALA B 1 441 ? 11.625 -40.438 -8.031 1 96.12 441 ALA B N 1
ATOM 13283 C CA . ALA B 1 441 ? 11.891 -40.75 -6.625 1 96.12 441 ALA B CA 1
ATOM 13284 C C . ALA B 1 441 ? 11.758 -42.219 -6.352 1 96.12 441 ALA B C 1
ATOM 13286 O O . ALA B 1 441 ? 12.562 -42.812 -5.617 1 96.12 441 ALA B O 1
ATOM 13287 N N . LEU B 1 442 ? 10.68 -42.812 -6.895 1 94.62 442 LEU B N 1
ATOM 13288 C CA . LEU B 1 442 ? 10.5 -44.25 -6.754 1 94.62 442 LEU B CA 1
ATOM 13289 C C . LEU B 1 442 ? 11.648 -45.031 -7.41 1 94.62 442 LEU B C 1
ATOM 13291 O O . LEU B 1 442 ? 12.102 -46.062 -6.887 1 94.62 442 LEU B O 1
ATOM 13295 N N . PHE B 1 443 ? 12.094 -44.531 -8.539 1 95.25 443 PHE B N 1
ATOM 13296 C CA . PHE B 1 443 ? 13.211 -45.125 -9.281 1 95.25 443 PHE B CA 1
ATOM 13297 C C . PHE B 1 443 ? 14.477 -45.156 -8.438 1 95.25 443 PHE B C 1
ATOM 13299 O O . PHE B 1 443 ? 15.234 -46.125 -8.477 1 95.25 443 PHE B O 1
ATOM 13306 N N . LEU B 1 444 ? 14.703 -44.125 -7.629 1 94.44 444 LEU B N 1
ATOM 13307 C CA . LEU B 1 444 ? 15.906 -43.969 -6.816 1 94.44 444 LEU B CA 1
ATOM 13308 C C . LEU B 1 444 ? 15.828 -44.844 -5.566 1 94.44 444 LEU B C 1
ATOM 13310 O O . LEU B 1 444 ? 16.844 -45.125 -4.945 1 94.44 444 LEU B O 1
ATOM 13314 N N . SER B 1 445 ? 14.625 -45.25 -5.23 1 92.19 445 SER B N 1
ATOM 13315 C CA . SER B 1 445 ? 14.438 -45.969 -3.977 1 92.19 445 SER B CA 1
ATOM 13316 C C . SER B 1 445 ? 14.938 -47.406 -4.086 1 92.19 445 SER B C 1
ATOM 13318 O O . SER B 1 445 ? 14.883 -48.031 -5.16 1 92.19 445 SER B O 1
ATOM 13320 N N . ARG B 1 446 ? 15.367 -48 -2.982 1 88.19 446 ARG B N 1
ATOM 13321 C CA . ARG B 1 446 ? 15.836 -49.375 -2.918 1 88.19 446 ARG B CA 1
ATOM 13322 C C . ARG B 1 446 ? 14.781 -50.312 -2.301 1 88.19 446 ARG B C 1
ATOM 13324 O O . ARG B 1 446 ? 14.945 -51.531 -2.271 1 88.19 446 ARG B O 1
ATOM 13331 N N . GLU B 1 447 ? 13.727 -49.75 -2.029 1 86.12 447 GLU B N 1
ATOM 13332 C CA . GLU B 1 447 ? 12.703 -50.469 -1.281 1 86.12 447 GLU B CA 1
ATOM 13333 C C . GLU B 1 447 ? 11.859 -51.344 -2.207 1 86.12 447 GLU B C 1
ATOM 13335 O O . GLU B 1 447 ? 11.461 -52.469 -1.842 1 86.12 447 GLU B O 1
ATOM 13340 N N . PRO B 1 448 ? 11.508 -50.812 -3.418 1 87.75 448 PRO B N 1
ATOM 13341 C CA . PRO B 1 448 ? 10.664 -51.656 -4.285 1 87.75 448 PRO B CA 1
ATOM 13342 C C . PRO B 1 448 ? 11.352 -52.938 -4.727 1 87.75 448 PRO B C 1
ATOM 13344 O O . PRO B 1 448 ? 12.578 -52.938 -4.914 1 87.75 448 PRO B O 1
ATOM 13347 N N . SER B 1 449 ? 10.578 -53.938 -4.91 1 88.88 449 SER B N 1
ATOM 13348 C CA . SER B 1 449 ? 11.109 -55.219 -5.422 1 88.88 449 SER B CA 1
ATOM 13349 C C . SER B 1 449 ? 11.648 -55.031 -6.84 1 88.88 449 SER B C 1
ATOM 13351 O O . SER B 1 449 ? 11.344 -54.062 -7.516 1 88.88 449 SER B O 1
ATOM 13353 N N . VAL B 1 450 ? 12.453 -55.938 -7.297 1 91.25 450 VAL B N 1
ATOM 13354 C CA . VAL B 1 450 ? 13.086 -55.875 -8.609 1 91.25 450 VAL B CA 1
ATOM 13355 C C . VAL B 1 450 ? 12.016 -55.812 -9.695 1 91.25 450 VAL B C 1
ATOM 13357 O O . VAL B 1 450 ? 12.117 -55 -10.633 1 91.25 450 VAL B O 1
ATOM 13360 N N . ASP B 1 451 ? 10.961 -56.594 -9.562 1 89.81 451 ASP B N 1
ATOM 13361 C CA . ASP B 1 451 ? 9.875 -56.594 -10.531 1 89.81 451 ASP B CA 1
ATOM 13362 C C . ASP B 1 451 ? 9.156 -55.25 -10.547 1 89.81 451 ASP B C 1
ATOM 13364 O O . ASP B 1 451 ? 8.781 -54.75 -11.617 1 89.81 451 ASP B O 1
ATOM 13368 N N . CYS B 1 452 ? 8.984 -54.844 -9.414 1 91.5 452 CYS B N 1
ATOM 13369 C CA . CYS B 1 452 ? 8.336 -53.531 -9.305 1 91.5 452 CYS B CA 1
ATOM 13370 C C . CYS B 1 452 ? 9.211 -52.438 -9.898 1 91.5 452 CYS B C 1
ATOM 13372 O O . CYS B 1 452 ? 8.703 -51.531 -10.57 1 91.5 452 CYS B O 1
ATOM 13374 N N . TRP B 1 453 ? 10.453 -52.5 -9.602 1 93.38 453 TRP B N 1
ATOM 13375 C CA . TRP B 1 453 ? 11.383 -51.5 -10.117 1 93.38 453 TRP B CA 1
ATOM 13376 C C . TRP B 1 453 ? 11.367 -51.469 -11.641 1 93.38 453 TRP B C 1
ATOM 13378 O O . TRP B 1 453 ? 11.414 -50.406 -12.25 1 93.38 453 TRP B O 1
ATOM 13388 N N . PHE B 1 454 ? 11.266 -52.656 -12.242 1 92.5 454 PHE B N 1
ATOM 13389 C CA . PHE B 1 454 ? 11.242 -52.719 -13.695 1 92.5 454 PHE B CA 1
ATOM 13390 C C . PHE B 1 454 ? 9.992 -52.062 -14.258 1 92.5 454 PHE B C 1
ATOM 13392 O O . PHE B 1 454 ? 10.031 -51.438 -15.328 1 92.5 454 PHE B O 1
ATOM 13399 N N . LYS B 1 455 ? 8.922 -52.25 -13.594 1 91.88 455 LYS B N 1
ATOM 13400 C CA . LYS B 1 455 ? 7.695 -51.594 -14.031 1 91.88 455 LYS B CA 1
ATOM 13401 C C . LYS B 1 455 ? 7.828 -50.062 -13.969 1 91.88 455 LYS B C 1
ATOM 13403 O O . LYS B 1 455 ? 7.352 -49.344 -14.859 1 91.88 455 LYS B O 1
ATOM 13408 N N . ILE B 1 456 ? 8.398 -49.562 -12.836 1 94.38 456 ILE B N 1
ATOM 13409 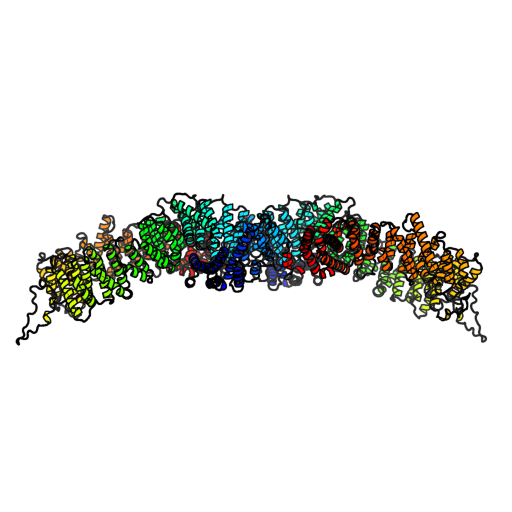C CA . ILE B 1 456 ? 8.648 -48.125 -12.695 1 94.38 456 ILE B CA 1
ATOM 13410 C C . ILE B 1 456 ? 9.547 -47.656 -13.836 1 94.38 456 ILE B C 1
ATOM 13412 O O . ILE B 1 456 ? 9.273 -46.625 -14.453 1 94.38 456 ILE B O 1
ATOM 13416 N N . TYR B 1 457 ? 10.539 -48.375 -14.047 1 94.81 457 TYR B N 1
ATOM 13417 C CA . TYR B 1 457 ? 11.531 -48.094 -15.07 1 94.81 457 TYR B CA 1
ATOM 13418 C C . TYR B 1 457 ? 10.883 -48.031 -16.453 1 94.81 457 TYR B C 1
ATOM 13420 O O . TYR B 1 457 ? 11.195 -47.156 -17.25 1 94.81 457 TYR B O 1
ATOM 13428 N N . GLU B 1 458 ? 10.008 -48.844 -16.734 1 91.38 458 GLU B N 1
ATOM 13429 C CA . GLU B 1 458 ? 9.305 -48.906 -18.016 1 91.38 458 GLU B CA 1
ATOM 13430 C C . GLU B 1 458 ? 8.469 -47.625 -18.219 1 91.38 458 GLU B C 1
ATOM 13432 O O . GLU B 1 458 ? 8.445 -47.062 -19.328 1 91.38 458 GLU B O 1
ATOM 13437 N N . VAL B 1 459 ? 7.809 -47.25 -17.25 1 92.12 459 VAL B N 1
ATOM 13438 C CA . VAL B 1 459 ? 6.988 -46.031 -17.328 1 92.12 459 VAL B CA 1
ATOM 13439 C C . VAL B 1 459 ? 7.875 -44.812 -17.609 1 92.12 459 VAL B C 1
ATOM 13441 O O . VAL B 1 459 ? 7.523 -43.969 -18.422 1 92.12 459 VAL B O 1
ATOM 13444 N N . ILE B 1 460 ? 8.992 -44.688 -16.922 1 93.75 460 ILE B N 1
ATOM 13445 C CA . ILE B 1 460 ? 9.914 -43.562 -17.062 1 93.75 460 ILE B CA 1
ATOM 13446 C C . ILE B 1 460 ? 10.461 -43.531 -18.484 1 93.75 460 ILE B C 1
ATOM 13448 O O . ILE B 1 460 ? 10.57 -42.469 -19.094 1 93.75 460 ILE B O 1
ATOM 13452 N N . LEU B 1 461 ? 10.781 -44.625 -19.062 1 91.88 461 LEU B N 1
ATOM 13453 C CA . LEU B 1 461 ? 11.305 -44.688 -20.422 1 91.88 461 LEU B CA 1
ATOM 13454 C C . LEU B 1 461 ? 10.266 -44.219 -21.438 1 91.88 461 LEU B C 1
ATOM 13456 O O . LEU B 1 461 ? 10.602 -43.562 -22.422 1 91.88 461 LEU B O 1
ATOM 13460 N N . ASP B 1 462 ? 9.094 -44.594 -21.203 1 90.38 462 ASP B N 1
ATOM 13461 C CA . ASP B 1 462 ? 8.016 -44.156 -22.094 1 90.38 462 ASP B CA 1
ATOM 13462 C C . ASP B 1 462 ? 7.871 -42.656 -22.062 1 90.38 462 ASP B C 1
ATOM 13464 O O . ASP B 1 462 ? 7.57 -42.031 -23.078 1 90.38 462 ASP B O 1
ATOM 13468 N N . ILE B 1 463 ? 8.062 -42.062 -20.906 1 91.88 463 ILE B N 1
ATOM 13469 C CA . ILE B 1 463 ? 7.953 -40.625 -20.75 1 91.88 463 ILE B CA 1
ATOM 13470 C C . ILE B 1 463 ? 9.109 -39.938 -21.484 1 91.88 463 ILE B C 1
ATOM 13472 O O . ILE B 1 463 ? 8.906 -38.938 -22.172 1 91.88 463 ILE B O 1
ATOM 13476 N N . ILE B 1 464 ? 10.258 -40.438 -21.312 1 92.12 464 ILE B N 1
ATOM 13477 C CA . ILE B 1 464 ? 11.469 -39.844 -21.891 1 92.12 464 ILE B CA 1
ATOM 13478 C C . ILE B 1 464 ? 11.383 -39.844 -23.406 1 92.12 464 ILE B C 1
ATOM 13480 O O . ILE B 1 464 ? 11.867 -38.938 -24.062 1 92.12 464 ILE B O 1
ATOM 13484 N N . LYS B 1 465 ? 10.727 -40.75 -23.953 1 88.38 465 LYS B N 1
ATOM 13485 C CA . LYS B 1 465 ? 10.609 -40.875 -25.406 1 88.38 465 LYS B CA 1
ATOM 13486 C C . LYS B 1 465 ? 9.734 -39.75 -25.984 1 88.38 465 LYS B C 1
ATOM 13488 O O . LYS B 1 465 ? 9.938 -39.312 -27.109 1 88.38 465 LYS B O 1
ATOM 13493 N N . VAL B 1 466 ? 8.844 -39.344 -25.234 1 86.94 466 VAL B N 1
ATOM 13494 C CA . VAL B 1 466 ? 7.855 -38.406 -25.75 1 86.94 466 VAL B CA 1
ATOM 13495 C C . VAL B 1 466 ? 8.234 -36.969 -25.328 1 86.94 466 VAL B C 1
ATOM 13497 O O . VAL B 1 466 ? 7.918 -36.031 -26.031 1 86.94 466 VAL B O 1
ATOM 13500 N N . ASN B 1 467 ? 8.953 -36.812 -24.234 1 89.56 467 ASN B N 1
ATOM 13501 C CA . ASN B 1 467 ? 9.25 -35.5 -23.688 1 89.56 467 ASN B CA 1
ATOM 13502 C C . ASN B 1 467 ? 10.758 -35.25 -23.594 1 89.56 467 ASN B C 1
ATOM 13504 O O . ASN B 1 467 ? 11.406 -35.719 -22.656 1 89.56 467 ASN B O 1
ATOM 13508 N N . ASN B 1 468 ? 11.242 -34.469 -24.422 1 88.56 468 ASN B N 1
ATOM 13509 C CA . ASN B 1 468 ? 12.68 -34.219 -24.516 1 88.56 468 ASN B CA 1
ATOM 13510 C C . ASN B 1 468 ? 13.203 -33.438 -23.312 1 88.56 468 ASN B C 1
ATOM 13512 O O . ASN B 1 468 ? 14.344 -33.625 -22.906 1 88.56 468 ASN B O 1
ATOM 13516 N N . ASN B 1 469 ? 12.422 -32.656 -22.734 1 87.62 469 ASN B N 1
ATOM 13517 C CA . ASN B 1 469 ? 12.867 -31.859 -21.609 1 87.62 469 ASN B CA 1
ATOM 13518 C C . ASN B 1 469 ? 13.062 -32.719 -20.359 1 87.62 469 ASN B C 1
ATOM 13520 O O . ASN B 1 469 ? 14.023 -32.5 -19.609 1 87.62 469 ASN B O 1
ATOM 13524 N N . ILE B 1 470 ? 12.133 -33.594 -20.203 1 91.06 470 ILE B N 1
ATOM 13525 C CA . ILE B 1 470 ? 12.242 -34.469 -19.047 1 91.06 470 ILE B CA 1
ATOM 13526 C C . ILE B 1 470 ? 13.453 -35.406 -19.203 1 91.06 470 ILE B C 1
ATOM 13528 O O . ILE B 1 470 ? 14.141 -35.719 -18.234 1 91.06 470 ILE B O 1
ATOM 13532 N N . ALA B 1 471 ? 13.711 -35.719 -20.406 1 92.06 471 ALA B N 1
ATOM 13533 C CA . ALA B 1 471 ? 14.875 -36.562 -20.688 1 92.06 471 ALA B CA 1
ATOM 13534 C C . ALA B 1 471 ? 16.172 -35.875 -20.281 1 92.06 471 ALA B C 1
ATOM 13536 O O . ALA B 1 471 ? 17.047 -36.469 -19.656 1 92.06 471 ALA B O 1
ATOM 13537 N N . TYR B 1 472 ? 16.281 -34.688 -20.594 1 89.69 472 TYR B N 1
ATOM 13538 C CA . TYR B 1 472 ? 17.469 -33.938 -20.25 1 89.69 472 TYR B CA 1
ATOM 13539 C C . TYR B 1 472 ? 17.625 -33.812 -18.734 1 89.69 472 TYR B C 1
ATOM 13541 O O . TYR B 1 472 ? 18.703 -34.031 -18.188 1 89.69 472 TYR B O 1
ATOM 13549 N N . ASP B 1 473 ? 16.578 -33.531 -18.062 1 88.94 473 ASP B N 1
ATOM 13550 C CA . ASP B 1 473 ? 16.609 -33.25 -16.641 1 88.94 473 ASP B CA 1
ATOM 13551 C C . ASP B 1 473 ? 16.875 -34.5 -15.836 1 88.94 473 ASP B C 1
ATOM 13553 O O . ASP B 1 473 ? 17.469 -34.469 -14.75 1 88.94 473 ASP B O 1
ATOM 13557 N N . PHE B 1 474 ? 16.422 -35.531 -16.391 1 92.81 474 PHE B N 1
ATOM 13558 C CA . PHE B 1 474 ? 16.453 -36.812 -15.648 1 92.81 474 PHE B CA 1
ATOM 13559 C C . PHE B 1 474 ? 17.797 -37.5 -15.836 1 92.81 474 PHE B C 1
ATOM 13561 O O . PHE B 1 474 ? 18.156 -38.375 -15.062 1 92.81 474 PHE B O 1
ATOM 13568 N N . LEU B 1 475 ? 18.625 -37.156 -16.734 1 92.5 475 LEU B N 1
ATOM 13569 C CA . LEU B 1 475 ? 19.828 -37.906 -17.125 1 92.5 475 LEU B CA 1
ATOM 13570 C C . LEU B 1 475 ? 20.797 -38 -15.953 1 92.5 475 LEU B C 1
ATOM 13572 O O . LEU B 1 475 ? 21.328 -39.094 -15.68 1 92.5 475 LEU B O 1
ATOM 13576 N N . MET B 1 476 ? 21.016 -36.938 -15.242 1 91 476 MET B N 1
ATOM 13577 C CA . MET B 1 476 ? 22 -36.938 -14.164 1 91 476 MET B CA 1
ATOM 13578 C C . MET B 1 476 ? 21.547 -37.844 -13.031 1 91 476 MET B C 1
ATOM 13580 O O . MET B 1 476 ? 22.375 -38.531 -12.422 1 91 476 MET B O 1
ATOM 13584 N N . THR B 1 477 ? 20.312 -37.812 -12.734 1 93.69 477 THR B N 1
ATOM 13585 C CA . THR B 1 477 ? 19.75 -38.719 -11.727 1 93.69 477 THR B CA 1
ATOM 13586 C C . THR B 1 477 ? 19.891 -40.156 -12.164 1 93.69 477 THR B C 1
ATOM 13588 O O . THR B 1 477 ? 20.188 -41.031 -11.352 1 93.69 477 THR B O 1
ATOM 13591 N N . TYR B 1 478 ? 19.609 -40.375 -13.438 1 94.69 478 TYR B N 1
ATOM 13592 C CA . TYR B 1 478 ? 19.734 -41.688 -14.023 1 94.69 478 TYR B CA 1
ATOM 13593 C C . TYR B 1 478 ? 21.156 -42.219 -13.875 1 94.69 478 TYR B C 1
ATOM 13595 O O . TYR B 1 478 ? 21.375 -43.344 -13.461 1 94.69 478 TYR B O 1
ATOM 13603 N N . ILE B 1 479 ? 22.141 -41.406 -14.148 1 92.56 479 ILE B N 1
ATOM 13604 C CA . ILE B 1 479 ? 23.547 -41.781 -14.055 1 92.56 479 ILE B CA 1
ATOM 13605 C C . ILE B 1 479 ? 23.922 -42.031 -12.594 1 92.56 479 ILE B C 1
ATOM 13607 O O . ILE B 1 479 ? 24.719 -42.906 -12.289 1 92.56 479 ILE B O 1
ATOM 13611 N N . PHE B 1 480 ? 23.406 -41.188 -11.719 1 92.94 480 PHE B N 1
ATOM 13612 C CA . PHE B 1 480 ? 23.625 -41.375 -10.289 1 92.94 480 PHE B CA 1
ATOM 13613 C C . PHE B 1 480 ? 23.172 -42.75 -9.828 1 92.94 480 PHE B C 1
ATOM 13615 O O . PHE B 1 480 ? 23.891 -43.406 -9.07 1 92.94 480 PHE B O 1
ATOM 13622 N N . LYS B 1 481 ? 21.953 -43.125 -10.227 1 93.88 481 LYS B N 1
ATOM 13623 C CA . LYS B 1 481 ? 21.422 -44.438 -9.883 1 93.88 481 LYS B CA 1
ATOM 13624 C C . LYS B 1 481 ? 22.281 -45.562 -10.477 1 93.88 481 LYS B C 1
ATOM 13626 O O . LYS B 1 481 ? 22.547 -46.562 -9.82 1 93.88 481 LYS B O 1
ATOM 13631 N N . LEU B 1 482 ? 22.734 -45.344 -11.742 1 92.56 482 LEU B N 1
ATOM 13632 C CA . LEU B 1 482 ? 23.562 -46.344 -12.438 1 92.56 482 LEU B CA 1
ATOM 13633 C C . LEU B 1 482 ? 24.891 -46.531 -11.711 1 92.56 482 LEU B C 1
ATOM 13635 O O . LEU B 1 482 ? 25.344 -47.656 -11.531 1 92.56 482 LEU B O 1
ATOM 13639 N N . ALA B 1 483 ? 25.516 -45.5 -11.25 1 89.19 483 ALA B N 1
ATOM 13640 C CA . ALA B 1 483 ? 26.812 -45.562 -10.578 1 89.19 483 ALA B CA 1
ATOM 13641 C C . ALA B 1 483 ? 26.703 -46.25 -9.219 1 89.19 483 ALA B C 1
ATOM 13643 O O . ALA B 1 483 ? 27.641 -46.906 -8.781 1 89.19 483 ALA B O 1
ATOM 13644 N N . GLY B 1 484 ? 25.578 -46.125 -8.641 1 88.25 484 GLY B N 1
ATOM 13645 C CA . GLY B 1 484 ? 25.422 -46.688 -7.297 1 88.25 484 GLY B CA 1
ATOM 13646 C C . GLY B 1 484 ? 24.75 -48.031 -7.281 1 88.25 484 GLY B C 1
ATOM 13647 O O . GLY B 1 484 ? 24.656 -48.688 -6.23 1 88.25 484 GLY B O 1
ATOM 13648 N N . GLU B 1 485 ? 24.297 -48.5 -8.484 1 90.5 485 GLU B N 1
ATOM 13649 C CA . GLU B 1 485 ? 23.578 -49.75 -8.555 1 90.5 485 GLU B CA 1
ATOM 13650 C C . GLU B 1 485 ? 24.531 -50.938 -8.547 1 90.5 485 GLU B C 1
ATOM 13652 O O . GLU B 1 485 ? 25.516 -50.969 -9.281 1 90.5 485 GLU B O 1
ATOM 13657 N N . HIS B 1 486 ? 24.234 -51.938 -7.621 1 89.5 486 HIS B N 1
ATOM 13658 C CA . HIS B 1 486 ? 25.141 -53.094 -7.484 1 89.5 486 HIS B CA 1
ATOM 13659 C C . HIS B 1 486 ? 24.469 -54.375 -7.984 1 89.5 486 HIS B C 1
ATOM 13661 O O . HIS B 1 486 ? 25.141 -55.375 -8.18 1 89.5 486 HIS B O 1
ATOM 13667 N N . ASN B 1 487 ? 23.203 -54.406 -8.234 1 91.62 487 ASN B N 1
ATOM 13668 C CA . ASN B 1 487 ? 22.516 -55.531 -8.828 1 91.62 487 ASN B CA 1
ATOM 13669 C C . ASN B 1 487 ? 22.797 -55.625 -10.328 1 91.62 487 ASN B C 1
ATOM 13671 O O . ASN B 1 487 ? 22.453 -54.719 -11.086 1 91.62 487 ASN B O 1
ATOM 13675 N N . PRO B 1 488 ? 23.406 -56.625 -10.758 1 91.81 488 PRO B N 1
ATOM 13676 C CA . PRO B 1 488 ? 23.828 -56.75 -12.156 1 91.81 488 PRO B CA 1
ATOM 13677 C C . PRO B 1 488 ? 22.656 -56.688 -13.133 1 91.81 488 PRO B C 1
ATOM 13679 O O . PRO B 1 488 ? 22.781 -56.094 -14.219 1 91.81 488 PRO B O 1
ATOM 13682 N N . GLU B 1 489 ? 21.562 -57.312 -12.828 1 91.75 489 GLU B N 1
ATOM 13683 C CA . GLU B 1 489 ? 20.391 -57.281 -13.711 1 91.75 489 GLU B CA 1
ATOM 13684 C C . GLU B 1 489 ? 19.922 -55.844 -13.922 1 91.75 489 GLU B C 1
ATOM 13686 O O . GLU B 1 489 ? 19.609 -55.438 -15.055 1 91.75 489 GLU B O 1
ATOM 13691 N N . LEU B 1 490 ? 19.922 -55.156 -12.867 1 93.62 490 LEU B N 1
ATOM 13692 C CA . LEU B 1 490 ? 19.5 -53.781 -12.945 1 93.62 490 LEU B CA 1
ATOM 13693 C C . LEU B 1 490 ? 20.531 -52.938 -13.688 1 93.62 490 LEU B C 1
ATOM 13695 O O . LEU B 1 490 ? 20.172 -52.062 -14.484 1 93.62 490 LEU B O 1
ATOM 13699 N N . GLN B 1 491 ? 21.719 -53.156 -13.383 1 92.88 491 GLN B N 1
ATOM 13700 C CA . GLN B 1 491 ? 22.797 -52.406 -14.023 1 92.88 491 GLN B CA 1
ATOM 13701 C C . GLN B 1 491 ? 22.766 -52.594 -15.539 1 92.88 491 GLN B C 1
ATOM 13703 O O . GLN B 1 491 ? 22.953 -51.625 -16.281 1 92.88 491 GLN B O 1
ATOM 13708 N N . MET B 1 492 ? 22.547 -53.781 -15.938 1 91.62 492 MET B N 1
ATOM 13709 C CA . MET B 1 492 ? 22.484 -54.094 -17.359 1 91.62 492 MET B CA 1
ATOM 13710 C C . MET B 1 492 ? 21.328 -53.344 -18.031 1 91.62 492 MET B C 1
ATOM 13712 O O . MET B 1 492 ? 21.484 -52.781 -19.109 1 91.62 492 MET B O 1
ATOM 13716 N N . GLU B 1 493 ? 20.188 -53.438 -17.438 1 93.19 493 GLU B N 1
ATOM 13717 C CA . GLU B 1 493 ? 19 -52.75 -17.984 1 93.19 493 GLU B CA 1
ATOM 13718 C C . GLU B 1 493 ? 19.203 -51.25 -18.016 1 93.19 493 GLU B C 1
ATOM 13720 O O . GLU B 1 493 ? 18.703 -50.562 -18.922 1 93.19 493 GLU B O 1
ATOM 13725 N N . LEU B 1 494 ? 19.859 -50.688 -17 1 95.12 494 LEU B N 1
ATOM 13726 C CA . LEU B 1 494 ? 20.141 -49.25 -16.953 1 95.12 494 LEU B CA 1
ATOM 13727 C C . LEU B 1 494 ? 21.078 -48.844 -18.094 1 95.12 494 LEU B C 1
ATOM 13729 O O . LEU B 1 494 ? 20.891 -47.812 -18.719 1 95.12 494 LEU B O 1
ATOM 13733 N N . LEU B 1 495 ? 22.031 -49.688 -18.328 1 93.81 495 LEU B N 1
ATOM 13734 C CA . LEU B 1 495 ? 22.969 -49.406 -19.406 1 93.81 495 LEU B CA 1
ATOM 13735 C C . LEU B 1 495 ? 22.266 -49.469 -20.766 1 93.81 495 LEU B C 1
ATOM 13737 O O . LEU B 1 495 ? 22.5 -48.625 -21.641 1 93.81 495 LEU B O 1
ATOM 13741 N N . ARG B 1 496 ? 21.422 -50.5 -20.922 1 93.31 496 ARG B N 1
ATOM 13742 C CA . ARG B 1 496 ? 20.672 -50.656 -22.156 1 93.31 496 ARG B CA 1
ATOM 13743 C C . ARG B 1 496 ? 19.703 -49.5 -22.359 1 93.31 496 ARG B C 1
ATOM 13745 O O . ARG B 1 496 ? 19.344 -49.156 -23.5 1 93.31 496 ARG B O 1
ATOM 13752 N N . GLY B 1 497 ? 19.219 -48.938 -21.312 1 94.44 497 GLY B N 1
ATOM 13753 C CA . GLY B 1 497 ? 18.25 -47.844 -21.375 1 94.44 497 GLY B CA 1
ATOM 13754 C C . GLY B 1 497 ? 18.906 -46.469 -21.578 1 94.44 497 GLY B C 1
ATOM 13755 O O . GLY B 1 497 ? 18.25 -45.531 -22.016 1 94.44 497 GLY B O 1
ATOM 13756 N N . LEU B 1 498 ? 20.188 -46.25 -21.328 1 94.81 498 LEU B N 1
ATOM 13757 C CA . LEU B 1 498 ? 20.906 -44.969 -21.359 1 94.81 498 LEU B CA 1
ATOM 13758 C C . LEU B 1 498 ? 20.797 -44.312 -22.734 1 94.81 498 LEU B C 1
ATOM 13760 O O . LEU B 1 498 ? 20.562 -43.125 -22.828 1 94.81 498 LEU B O 1
ATOM 13764 N N . PRO B 1 499 ? 20.844 -45.094 -23.859 1 94.44 499 PRO B N 1
ATOM 13765 C CA . PRO B 1 499 ? 20.781 -44.5 -25.188 1 94.44 499 PRO B CA 1
ATOM 13766 C C . PRO B 1 499 ? 19.453 -43.812 -25.453 1 94.44 499 PRO B C 1
ATOM 13768 O O . PRO B 1 499 ? 19.375 -42.906 -26.297 1 94.44 499 PRO B O 1
ATOM 13771 N N . ASN B 1 500 ? 18.344 -44.25 -24.828 1 94.62 500 ASN B N 1
ATOM 13772 C CA . ASN B 1 500 ? 17.031 -43.625 -25.031 1 94.62 500 ASN B CA 1
ATOM 13773 C C . ASN B 1 500 ? 17.047 -42.156 -24.656 1 94.62 500 ASN B C 1
ATOM 13775 O O . ASN B 1 500 ? 16.203 -41.406 -25.125 1 94.62 500 ASN B O 1
ATOM 13779 N N . PHE B 1 501 ? 17.969 -41.688 -23.812 1 95.06 501 PHE B N 1
ATOM 13780 C CA . PHE B 1 501 ? 18.062 -40.281 -23.391 1 95.06 501 PHE B CA 1
ATOM 13781 C C . PHE B 1 501 ? 18.609 -39.406 -24.531 1 95.06 501 PHE B C 1
ATOM 13783 O O . PHE B 1 501 ? 18.547 -38.188 -24.469 1 95.06 501 PHE B O 1
ATOM 13790 N N . GLY B 1 502 ? 19.062 -40.031 -25.594 1 93.44 502 GLY B N 1
ATOM 13791 C CA . GLY B 1 502 ? 19.578 -39.312 -26.75 1 93.44 502 GLY B CA 1
ATOM 13792 C C . GLY B 1 502 ? 18.516 -38.594 -27.531 1 93.44 502 GLY B C 1
ATOM 13793 O O . GLY B 1 502 ? 18.828 -37.844 -28.469 1 93.44 502 GLY B O 1
ATOM 13794 N N . VAL B 1 503 ? 17.25 -38.75 -27.109 1 93 503 VAL B N 1
ATOM 13795 C CA . VAL B 1 503 ? 16.172 -38 -27.75 1 93 503 VAL B CA 1
ATOM 13796 C C . VAL B 1 503 ? 16.438 -36.5 -27.594 1 93 503 VAL B C 1
ATOM 13798 O O . VAL B 1 503 ? 16.094 -35.719 -28.484 1 93 503 VAL B O 1
ATOM 13801 N N . SER B 1 504 ? 16.969 -36.219 -26.422 1 90.06 504 SER B N 1
ATOM 13802 C CA . SER B 1 504 ? 17.453 -34.844 -26.25 1 90.06 504 SER B CA 1
ATOM 13803 C C . SER B 1 504 ? 18.875 -34.688 -26.781 1 90.06 504 SER B C 1
ATOM 13805 O O . SER B 1 504 ? 19.797 -35.344 -26.266 1 90.06 504 SER B O 1
ATOM 13807 N N . LYS B 1 505 ? 19.078 -33.875 -27.672 1 86.62 505 LYS B N 1
ATOM 13808 C CA . LYS B 1 505 ? 20.359 -33.719 -28.359 1 86.62 505 LYS B CA 1
ATOM 13809 C C . LYS B 1 505 ? 21.453 -33.281 -27.406 1 86.62 505 LYS B C 1
ATOM 13811 O O . LYS B 1 505 ? 22.625 -33.625 -27.578 1 86.62 505 LYS B O 1
ATOM 13816 N N . ASP B 1 506 ? 21.141 -32.688 -26.422 1 86.06 506 ASP B N 1
ATOM 13817 C CA . ASP B 1 506 ? 22.109 -32.156 -25.484 1 86.06 506 ASP B CA 1
ATOM 13818 C C . ASP B 1 506 ? 22.688 -33.25 -24.594 1 86.06 506 ASP B C 1
ATOM 13820 O O . ASP B 1 506 ? 23.734 -33.062 -23.969 1 86.06 506 ASP B O 1
ATOM 13824 N N . ASN B 1 507 ? 22.062 -34.375 -24.578 1 91.19 507 ASN B N 1
ATOM 13825 C CA . ASN B 1 507 ? 22.5 -35.469 -23.734 1 91.19 507 ASN B CA 1
ATOM 13826 C C . ASN B 1 507 ? 23.531 -36.344 -24.453 1 91.19 507 ASN B C 1
ATOM 13828 O O . ASN B 1 507 ? 24.219 -37.156 -23.812 1 91.19 507 ASN B O 1
ATOM 13832 N N . ILE B 1 508 ? 23.781 -36.188 -25.703 1 92.19 508 ILE B N 1
ATOM 13833 C CA . ILE B 1 508 ? 24.531 -37.125 -26.547 1 92.19 508 ILE B CA 1
ATOM 13834 C C . ILE B 1 508 ? 26 -37.125 -26.094 1 92.19 508 ILE B C 1
ATOM 13836 O O . ILE B 1 508 ? 26.594 -38.219 -25.953 1 92.19 508 ILE B O 1
ATOM 13840 N N . PRO B 1 509 ? 26.547 -36 -25.781 1 89.31 509 PRO B N 1
ATOM 13841 C CA . PRO B 1 509 ? 27.953 -36.031 -25.375 1 89.31 509 PRO B CA 1
ATOM 13842 C C . PRO B 1 509 ? 28.172 -36.844 -24.109 1 89.31 509 PRO B C 1
ATOM 13844 O O . PRO B 1 509 ? 29.141 -37.594 -24.016 1 89.31 509 PRO B O 1
ATOM 13847 N N . MET B 1 510 ? 27.297 -36.75 -23.203 1 89.38 510 MET B N 1
ATOM 13848 C CA . MET B 1 510 ? 27.438 -37.469 -21.953 1 89.38 510 MET B CA 1
ATOM 13849 C C . MET B 1 510 ? 27.219 -38.969 -22.172 1 89.38 510 MET B C 1
ATOM 13851 O O . MET B 1 510 ? 27.875 -39.781 -21.531 1 89.38 510 MET B O 1
ATOM 13855 N N . ILE B 1 511 ? 26.297 -39.281 -22.969 1 94.12 511 ILE B N 1
ATOM 13856 C CA . ILE B 1 511 ? 26.016 -40.688 -23.281 1 94.12 511 ILE B CA 1
ATOM 13857 C C . ILE B 1 511 ? 27.234 -41.312 -23.969 1 94.12 511 ILE B C 1
ATOM 13859 O O . ILE B 1 511 ? 27.656 -42.438 -23.594 1 94.12 511 ILE B O 1
ATOM 13863 N N . LEU B 1 512 ? 27.828 -40.594 -24.922 1 93.5 512 LEU B N 1
ATOM 13864 C CA . LEU B 1 512 ? 28.984 -41.094 -25.641 1 93.5 512 LEU B CA 1
ATOM 13865 C C . LEU B 1 512 ? 30.172 -41.281 -24.719 1 93.5 512 LEU B C 1
ATOM 13867 O O . LEU B 1 512 ? 30.906 -42.25 -24.828 1 93.5 512 LEU B O 1
ATOM 13871 N N . ASN B 1 513 ? 30.312 -40.406 -23.812 1 91.19 513 ASN B N 1
ATOM 13872 C CA . ASN B 1 513 ? 31.391 -40.531 -22.844 1 91.19 513 ASN B CA 1
ATOM 13873 C C . ASN B 1 513 ? 31.219 -41.75 -21.938 1 91.19 513 ASN B C 1
ATOM 13875 O O . ASN B 1 513 ? 32.188 -42.406 -21.609 1 91.19 513 ASN B O 1
ATOM 13879 N N . THR B 1 514 ? 30.062 -41.938 -21.562 1 89.94 514 THR B N 1
ATOM 13880 C CA . THR B 1 514 ? 29.766 -43.062 -20.688 1 89.94 514 THR B CA 1
ATOM 13881 C C . THR B 1 514 ? 30.031 -44.375 -21.422 1 89.94 514 THR B C 1
ATOM 13883 O O . THR B 1 514 ? 30.609 -45.312 -20.859 1 89.94 514 THR B O 1
ATOM 13886 N N . ILE B 1 515 ? 29.609 -44.438 -22.688 1 90.56 515 ILE B N 1
ATOM 13887 C CA . ILE B 1 515 ? 29.797 -45.656 -23.484 1 90.56 515 ILE B CA 1
ATOM 13888 C C . ILE B 1 515 ? 31.281 -45.875 -23.766 1 90.56 515 ILE B C 1
ATOM 13890 O O . ILE B 1 515 ? 31.781 -47 -23.688 1 90.56 515 ILE B O 1
ATOM 13894 N N . ARG B 1 516 ? 31.984 -44.844 -24.047 1 89.31 516 ARG B N 1
ATOM 13895 C CA . ARG B 1 516 ? 33.406 -44.906 -24.359 1 89.31 516 ARG B CA 1
ATOM 13896 C C . ARG B 1 516 ? 34.188 -45.5 -23.172 1 89.31 516 ARG B C 1
ATOM 13898 O O . ARG B 1 516 ? 35.094 -46.312 -23.359 1 89.31 516 ARG B O 1
ATOM 13905 N N . ASN B 1 517 ? 33.812 -45.125 -22.031 1 89.06 517 ASN B N 1
ATOM 13906 C CA . ASN B 1 517 ? 34.5 -45.594 -20.828 1 89.06 517 ASN B CA 1
ATOM 13907 C C . ASN B 1 517 ? 34.219 -47.094 -20.594 1 89.06 517 ASN B C 1
ATOM 13909 O O . ASN B 1 517 ? 35.062 -47.812 -20.078 1 89.06 517 ASN B O 1
ATOM 13913 N N . LEU B 1 518 ? 33.156 -47.562 -21.031 1 85.69 518 LEU B N 1
ATOM 13914 C CA . LEU B 1 518 ? 32.75 -48.969 -20.859 1 85.69 518 LEU B CA 1
ATOM 13915 C C . LEU B 1 518 ? 33.438 -49.812 -21.922 1 85.69 518 LEU B C 1
ATOM 13917 O O . LEU B 1 518 ? 33.656 -51.031 -21.688 1 85.69 518 LEU B O 1
ATOM 13921 N N . CYS B 1 519 ? 33.781 -49.281 -23.094 1 82.69 519 CYS B N 1
ATOM 13922 C CA . CYS B 1 519 ? 34.312 -50 -24.234 1 82.69 519 CYS B CA 1
ATOM 13923 C C . CYS B 1 519 ? 35.688 -50.531 -23.953 1 82.69 519 CYS B C 1
ATOM 13925 O O . CYS B 1 519 ? 36.125 -51.531 -24.562 1 82.69 519 CYS B O 1
ATOM 13927 N N . ALA B 1 520 ? 36.375 -50 -23.047 1 78.62 520 ALA B N 1
ATOM 13928 C CA . ALA B 1 520 ? 37.719 -50.5 -22.719 1 78.62 520 ALA B CA 1
ATOM 13929 C C . ALA B 1 520 ? 37.688 -51.938 -22.234 1 78.62 520 ALA B C 1
ATOM 13931 O O . ALA B 1 520 ? 38.562 -52.719 -22.578 1 78.62 520 ALA B O 1
ATOM 13932 N N . ASP B 1 521 ? 36.656 -52.344 -21.578 1 80.5 521 ASP B N 1
ATOM 13933 C CA . ASP B 1 521 ? 36.625 -53.688 -20.969 1 80.5 521 ASP B CA 1
ATOM 13934 C C . ASP B 1 521 ? 35.531 -54.562 -21.594 1 80.5 521 ASP B C 1
ATOM 13936 O O . ASP B 1 521 ? 35.562 -55.781 -21.469 1 80.5 521 ASP B O 1
ATOM 13940 N N . ASN B 1 522 ? 34.625 -53.969 -22.312 1 85.75 522 ASN B N 1
ATOM 13941 C CA . ASN B 1 522 ? 33.469 -54.719 -22.828 1 85.75 522 ASN B CA 1
ATOM 13942 C C . ASN B 1 522 ? 33.094 -54.25 -24.234 1 85.75 522 ASN B C 1
ATOM 13944 O O . ASN B 1 522 ? 32.031 -53.656 -24.438 1 85.75 522 ASN B O 1
ATOM 13948 N N . THR B 1 523 ? 33.781 -54.625 -25.172 1 87 523 THR B N 1
ATOM 13949 C CA . THR B 1 523 ? 33.625 -54.125 -26.547 1 87 523 THR B CA 1
ATOM 13950 C C . THR B 1 523 ? 32.344 -54.688 -27.172 1 87 523 THR B C 1
ATOM 13952 O O . THR B 1 523 ? 31.672 -53.969 -27.922 1 87 523 THR B O 1
ATOM 13955 N N . THR B 1 524 ? 32 -55.938 -26.922 1 89.62 524 THR B N 1
ATOM 13956 C CA . THR B 1 524 ? 30.812 -56.562 -27.5 1 89.62 524 THR B CA 1
ATOM 13957 C C . THR B 1 524 ? 29.562 -55.844 -27.016 1 89.62 524 THR B C 1
ATOM 13959 O O . THR B 1 524 ? 28.641 -55.562 -27.797 1 89.62 524 THR B O 1
ATOM 13962 N N . PHE B 1 525 ? 29.516 -55.531 -25.781 1 91.5 525 PHE B N 1
ATOM 13963 C CA . PHE B 1 525 ? 28.359 -54.844 -25.203 1 91.5 525 PHE B CA 1
ATOM 13964 C C . PHE B 1 525 ? 28.25 -53.438 -25.734 1 91.5 525 PHE B C 1
ATOM 13966 O O . PHE B 1 525 ? 27.156 -52.938 -25.938 1 91.5 525 PHE B O 1
ATOM 13973 N N . CYS B 1 526 ? 29.359 -52.812 -25.953 1 92.44 526 CYS B N 1
ATOM 13974 C CA . CYS B 1 526 ? 29.375 -51.438 -26.453 1 92.44 526 CYS B CA 1
ATOM 13975 C C . CYS B 1 526 ? 28.812 -51.344 -27.859 1 92.44 526 CYS B C 1
ATOM 13977 O O . CYS B 1 526 ? 28.203 -50.344 -28.25 1 92.44 526 CYS B O 1
ATOM 13979 N N . MET B 1 527 ? 29.047 -52.438 -28.656 1 93.81 527 MET B N 1
ATOM 13980 C CA . MET B 1 527 ? 28.469 -52.5 -29.984 1 93.81 527 MET B CA 1
ATOM 13981 C C . MET B 1 527 ? 26.938 -52.406 -29.922 1 93.81 527 MET B C 1
ATOM 13983 O O . MET B 1 527 ? 26.312 -51.719 -30.734 1 93.81 527 MET B O 1
ATOM 13987 N N . ASP B 1 528 ? 26.406 -53.125 -28.984 1 94.31 528 ASP B N 1
ATOM 13988 C CA . ASP B 1 528 ? 24.953 -53.094 -28.781 1 94.31 528 ASP B CA 1
ATOM 13989 C C . ASP B 1 528 ? 24.5 -51.688 -28.359 1 94.31 528 ASP B C 1
ATOM 13991 O O . ASP B 1 528 ? 23.484 -51.188 -28.844 1 94.31 528 ASP B O 1
ATOM 13995 N N . LEU B 1 529 ? 25.172 -50.969 -27.453 1 95.75 529 LEU B N 1
ATOM 13996 C CA . LEU B 1 529 ? 24.797 -49.656 -26.953 1 95.75 529 LEU B CA 1
ATOM 13997 C C . LEU B 1 529 ? 24.875 -48.625 -28.062 1 95.75 529 LEU B C 1
ATOM 13999 O O . LEU B 1 529 ? 23.984 -47.781 -28.188 1 95.75 529 LEU B O 1
ATOM 14003 N N . TYR B 1 530 ? 25.938 -48.719 -28.828 1 95.25 530 TYR B N 1
ATOM 14004 C CA . TYR B 1 530 ? 26.078 -47.781 -29.938 1 95.25 530 TYR B CA 1
ATOM 14005 C C . TYR B 1 530 ? 24.984 -48 -30.984 1 95.25 530 TYR B C 1
ATOM 14007 O O . TYR B 1 530 ? 24.5 -47.031 -31.609 1 95.25 530 TYR B O 1
ATOM 14015 N N . LEU B 1 531 ? 24.656 -49.281 -31.25 1 95.5 531 LEU B N 1
ATOM 14016 C CA . LEU B 1 531 ? 23.562 -49.594 -32.156 1 95.5 531 LEU B CA 1
ATOM 14017 C C . LEU B 1 531 ? 22.25 -48.969 -31.688 1 95.5 531 LEU B C 1
ATOM 14019 O O . LEU B 1 531 ? 21.516 -48.375 -32.469 1 95.5 531 LEU B O 1
ATOM 14023 N N . ARG B 1 532 ? 21.906 -49.156 -30.484 1 95.25 532 ARG B N 1
ATOM 14024 C CA . ARG B 1 532 ? 20.703 -48.562 -29.891 1 95.25 532 ARG B CA 1
ATOM 14025 C C . ARG B 1 532 ? 20.719 -47.062 -29.984 1 95.25 532 ARG B C 1
ATOM 14027 O O . ARG B 1 532 ? 19.688 -46.438 -30.266 1 95.25 532 ARG B O 1
ATOM 14034 N N . LEU B 1 533 ? 21.844 -46.438 -29.609 1 96.38 533 LEU B N 1
ATOM 14035 C CA . LEU B 1 533 ? 21.969 -44.969 -29.688 1 96.38 533 LEU B CA 1
ATOM 14036 C C . LEU B 1 533 ? 21.75 -44.469 -31.109 1 96.38 533 LEU B C 1
ATOM 14038 O O . LEU B 1 533 ? 21.094 -43.469 -31.312 1 96.38 533 LEU B O 1
ATOM 14042 N N . TRP B 1 534 ? 22.297 -45.219 -32.094 1 95 534 TRP B N 1
ATOM 14043 C CA . TRP B 1 534 ? 22.125 -44.875 -33.5 1 95 534 TRP B CA 1
ATOM 14044 C C . TRP B 1 534 ? 20.656 -44.938 -33.906 1 95 534 TRP B C 1
ATOM 14046 O O . TRP B 1 534 ? 20.188 -44.094 -34.688 1 95 534 TRP B O 1
ATOM 14056 N N . ARG B 1 535 ? 19.844 -45.844 -33.406 1 93.56 535 ARG B N 1
ATOM 14057 C CA . ARG B 1 535 ? 18.422 -45.969 -33.688 1 93.56 535 ARG B CA 1
ATOM 14058 C C . ARG B 1 535 ? 17.641 -44.781 -33.156 1 93.56 535 ARG B C 1
ATOM 14060 O O . ARG B 1 535 ? 16.641 -44.375 -33.75 1 93.56 535 ARG B O 1
ATOM 14067 N N . VAL B 1 536 ? 18.109 -44.156 -32.062 1 93.88 536 VAL B N 1
ATOM 14068 C CA . VAL B 1 536 ? 17.453 -43 -31.469 1 93.88 536 VAL B CA 1
ATOM 14069 C C . VAL B 1 536 ? 17.906 -41.719 -32.156 1 93.88 536 VAL B C 1
ATOM 14071 O O . VAL B 1 536 ? 17.094 -40.844 -32.469 1 93.88 536 VAL B O 1
ATOM 14074 N N . GLU B 1 537 ? 19.281 -41.688 -32.406 1 93.75 537 GLU B N 1
ATOM 14075 C CA . GLU B 1 537 ? 19.859 -40.531 -33.062 1 93.75 537 GLU B CA 1
ATOM 14076 C C . GLU B 1 537 ? 20.797 -40.969 -34.188 1 93.75 537 GLU B C 1
ATOM 14078 O O . GLU B 1 537 ? 21.953 -41.312 -33.938 1 93.75 537 GLU B O 1
ATOM 14083 N N . SER B 1 538 ? 20.438 -40.781 -35.375 1 92 538 SER B N 1
ATOM 14084 C CA . SER B 1 538 ? 21.125 -41.312 -36.562 1 92 538 SER B CA 1
ATOM 14085 C C . SER B 1 538 ? 22.469 -40.656 -36.781 1 92 538 SER B C 1
ATOM 14087 O O . SER B 1 538 ? 23.375 -41.25 -37.344 1 92 538 SER B O 1
ATOM 14089 N N . ARG B 1 539 ? 22.812 -39.5 -36.312 1 87.81 539 ARG B N 1
ATOM 14090 C CA . ARG B 1 539 ? 24.047 -38.781 -36.531 1 87.81 539 ARG B CA 1
ATOM 14091 C C . ARG B 1 539 ? 25.219 -39.375 -35.75 1 87.81 539 ARG B C 1
ATOM 14093 O O . ARG B 1 539 ? 26.359 -39 -35.969 1 87.81 539 ARG B O 1
ATOM 14100 N N . THR B 1 540 ? 24.828 -40.344 -34.938 1 94.06 540 THR B N 1
ATOM 14101 C CA . THR B 1 540 ? 25.875 -40.969 -34.125 1 94.06 540 THR B CA 1
ATOM 14102 C C . THR B 1 540 ? 26.5 -42.156 -34.875 1 94.06 540 THR B C 1
ATOM 14104 O O . THR B 1 540 ? 27.344 -42.844 -34.312 1 94.06 540 THR B O 1
ATOM 14107 N N . TYR B 1 541 ? 26.219 -42.375 -36.094 1 94 541 TYR B N 1
ATOM 14108 C CA . TYR B 1 541 ? 26.672 -43.469 -36.906 1 94 541 TYR B CA 1
ATOM 14109 C C . TYR B 1 541 ? 28.203 -43.5 -36.969 1 94 541 TYR B C 1
ATOM 14111 O O . TYR B 1 541 ? 28.812 -44.594 -36.906 1 94 541 TYR B O 1
ATOM 14119 N N . PRO B 1 542 ? 28.891 -42.375 -37.031 1 93.75 542 PRO B N 1
ATOM 14120 C CA . PRO B 1 542 ? 30.359 -42.406 -37.156 1 93.75 542 PRO B CA 1
ATOM 14121 C C . PRO B 1 542 ? 31.016 -43.062 -35.938 1 93.75 542 PRO B C 1
ATOM 14123 O O . PRO B 1 542 ? 32.062 -43.688 -36.094 1 93.75 542 PRO B O 1
ATOM 14126 N N . PHE B 1 543 ? 30.391 -43.031 -34.844 1 93.38 543 PHE B N 1
ATOM 14127 C CA . PHE B 1 543 ? 30.969 -43.625 -33.656 1 93.38 543 PHE B CA 1
ATOM 14128 C C . PHE B 1 543 ? 30.797 -45.156 -33.688 1 93.38 543 PHE B C 1
ATOM 14130 O O . PHE B 1 543 ? 31.688 -45.875 -33.25 1 93.38 543 PHE B O 1
ATOM 14137 N N . LEU B 1 544 ? 29.703 -45.562 -34.188 1 93.31 544 LEU B N 1
ATOM 14138 C CA . LEU B 1 544 ? 29.422 -46.969 -34.344 1 93.31 544 LEU B CA 1
ATOM 14139 C C . LEU B 1 544 ? 30.359 -47.625 -35.344 1 93.31 544 LEU B C 1
ATOM 14141 O O . LEU B 1 544 ? 30.938 -48.688 -35.062 1 93.31 544 LEU B O 1
ATOM 14145 N N . ILE B 1 545 ? 30.641 -47 -36.469 1 92.88 545 ILE B N 1
ATOM 14146 C CA . ILE B 1 545 ? 31.469 -47.562 -37.531 1 92.88 545 ILE B CA 1
ATOM 14147 C C . ILE B 1 545 ? 32.938 -47.562 -37.062 1 92.88 545 ILE B C 1
ATOM 14149 O O . ILE B 1 545 ? 33.688 -48.469 -37.469 1 92.88 545 ILE B O 1
ATOM 14153 N N . LYS B 1 546 ? 33.281 -46.625 -36.312 1 92.62 546 LYS B N 1
ATOM 14154 C CA . LYS B 1 546 ? 34.656 -46.594 -35.781 1 92.62 546 LYS B CA 1
ATOM 14155 C C . LYS B 1 546 ? 34.906 -47.781 -34.875 1 92.62 546 LYS B C 1
ATOM 14157 O O . LYS B 1 546 ? 36 -48.406 -34.938 1 92.62 546 LYS B O 1
ATOM 14162 N N . LEU B 1 547 ? 34 -48.094 -34.094 1 91.38 547 LEU B N 1
ATOM 14163 C CA . LEU B 1 547 ? 34.125 -49.219 -33.188 1 91.38 547 LEU B CA 1
ATOM 14164 C C . LEU B 1 547 ? 34.188 -50.531 -33.969 1 91.38 547 LEU B C 1
ATOM 14166 O O . LEU B 1 547 ? 34.969 -51.438 -33.625 1 91.38 547 LEU B O 1
ATOM 14170 N N . LEU B 1 548 ? 33.406 -50.625 -34.969 1 91.12 548 LEU B N 1
ATOM 14171 C CA . LEU B 1 548 ? 33.344 -51.844 -35.781 1 91.12 548 LEU B CA 1
ATOM 14172 C C . LEU B 1 548 ? 34.656 -52.031 -36.562 1 91.12 548 LEU B C 1
ATOM 14174 O O . LEU B 1 548 ? 35 -53.156 -36.938 1 91.12 548 LEU B O 1
ATOM 14178 N N . SER B 1 549 ? 35.375 -51 -36.844 1 89.56 549 SER B N 1
ATOM 14179 C CA . SER B 1 549 ? 36.594 -51.062 -37.625 1 89.56 549 SER B CA 1
ATOM 14180 C C . SER B 1 549 ? 37.812 -51.375 -36.781 1 89.56 549 SER B C 1
ATOM 14182 O O . SER B 1 549 ? 38.906 -51.656 -37.312 1 89.56 549 SER B O 1
ATOM 14184 N N . LEU B 1 550 ? 37.594 -51.375 -35.531 1 87.19 550 LEU B N 1
ATOM 14185 C CA . LEU B 1 550 ? 38.688 -51.688 -34.625 1 87.19 550 LEU B CA 1
ATOM 14186 C C . LEU B 1 550 ? 38.969 -53.188 -34.625 1 87.19 550 LEU B C 1
ATOM 14188 O O . LEU B 1 550 ? 38.062 -54 -34.656 1 87.19 550 LEU B O 1
ATOM 14192 N N . PRO B 1 551 ? 40.281 -53.5 -34.656 1 82.88 551 PRO B N 1
ATOM 14193 C CA . PRO B 1 551 ? 40.625 -54.938 -34.656 1 82.88 551 PRO B CA 1
ATOM 14194 C C . PRO B 1 551 ? 40.406 -55.594 -33.312 1 82.88 551 PRO B C 1
ATOM 14196 O O . PRO B 1 551 ? 40.375 -54.906 -32.281 1 82.88 551 PRO B O 1
ATOM 14199 N N . PHE B 1 552 ? 40.188 -56.906 -33.406 1 85.94 552 PHE B N 1
ATOM 14200 C CA . PHE B 1 552 ? 39.969 -57.688 -32.188 1 85.94 552 PHE B CA 1
ATOM 14201 C C . PHE B 1 552 ? 41.188 -57.625 -31.281 1 85.94 552 PHE B C 1
ATOM 14203 O O . PHE B 1 552 ? 42.312 -57.812 -31.734 1 85.94 552 PHE B O 1
ATOM 14210 N N . LYS B 1 553 ? 41.031 -57.125 -30.031 1 79.25 553 LYS B N 1
ATOM 14211 C CA . LYS B 1 553 ? 42.094 -57.125 -29.016 1 79.25 553 LYS B CA 1
ATOM 14212 C C . LYS B 1 553 ? 41.906 -58.281 -28.047 1 79.25 553 LYS B C 1
ATOM 14214 O O . LYS B 1 553 ? 40.844 -58.469 -27.453 1 79.25 553 LYS B O 1
ATOM 14219 N N . GLU B 1 554 ? 42.938 -59.062 -28.016 1 75.81 554 GLU B N 1
ATOM 14220 C CA . GLU B 1 554 ? 42.969 -60.25 -27.125 1 75.81 554 GLU B CA 1
ATOM 14221 C C . GLU B 1 554 ? 42.75 -59.812 -25.672 1 75.81 554 GLU B C 1
ATOM 14223 O O . GLU B 1 554 ? 43.25 -58.781 -25.25 1 75.81 554 GLU B O 1
ATOM 14228 N N . GLY B 1 555 ? 41.75 -60.344 -24.812 1 69.44 555 GLY B N 1
ATOM 14229 C CA . GLY B 1 555 ? 41.562 -60.062 -23.391 1 69.44 555 GLY B CA 1
ATOM 14230 C C . GLY B 1 555 ? 40.188 -59.531 -23.094 1 69.44 555 GLY B C 1
ATOM 14231 O O . GLY B 1 555 ? 39.688 -59.656 -21.969 1 69.44 555 GLY B O 1
ATOM 14232 N N . THR B 1 556 ? 39.594 -58.875 -24 1 66.06 556 THR B N 1
ATOM 14233 C CA . THR B 1 556 ? 38.312 -58.25 -23.688 1 66.06 556 THR B CA 1
ATOM 14234 C C . THR B 1 556 ? 37.156 -59.219 -23.922 1 66.06 556 THR B C 1
ATOM 14236 O O . THR B 1 556 ? 36.125 -59.125 -23.234 1 66.06 556 THR B O 1
ATOM 14239 N N . ALA B 1 557 ? 37.188 -59.938 -24.875 1 72.81 557 ALA B N 1
ATOM 14240 C CA . ALA B 1 557 ? 36.188 -60.969 -25.188 1 72.81 557 ALA B CA 1
ATOM 14241 C C . ALA B 1 557 ? 36.812 -62.125 -25.938 1 72.81 557 ALA B C 1
ATOM 14243 O O . ALA B 1 557 ? 38 -62.094 -26.266 1 72.81 557 ALA B O 1
ATOM 14244 N N . LYS B 1 558 ? 36.188 -63.094 -25.938 1 83.69 558 LYS B N 1
ATOM 14245 C CA . LYS B 1 558 ? 36.594 -64.25 -26.766 1 83.69 558 LYS B CA 1
ATOM 14246 C C . LYS B 1 558 ? 36.438 -63.906 -28.25 1 83.69 558 LYS B C 1
ATOM 14248 O O . LYS B 1 558 ? 35.5 -63.188 -28.625 1 83.69 558 LYS B O 1
ATOM 14253 N N . LYS B 1 559 ? 37.344 -64.25 -28.984 1 87.25 559 LYS B N 1
ATOM 14254 C CA . LYS B 1 559 ? 37.375 -63.938 -30.406 1 87.25 559 LYS B CA 1
ATOM 14255 C C . LYS B 1 559 ? 36.094 -64.312 -31.094 1 87.25 559 LYS B C 1
ATOM 14257 O O . LYS B 1 559 ? 35.562 -63.562 -31.906 1 87.25 559 LYS B O 1
ATOM 14262 N N . TRP B 1 560 ? 35.531 -65.5 -30.781 1 88.38 560 TRP B N 1
ATOM 14263 C CA . TRP B 1 560 ? 34.281 -65.938 -31.438 1 88.38 560 TRP B CA 1
ATOM 14264 C C . TRP B 1 560 ? 33.125 -65.062 -31.047 1 88.38 560 TRP B C 1
ATOM 14266 O O . TRP B 1 560 ? 32.25 -64.75 -31.859 1 88.38 560 TRP B O 1
ATOM 14276 N N . GLU B 1 561 ? 33.125 -64.562 -29.812 1 90.5 561 GLU B N 1
ATOM 14277 C CA . GLU B 1 561 ? 32.062 -63.625 -29.344 1 90.5 561 GLU B CA 1
ATOM 14278 C C . GLU B 1 561 ? 32.125 -62.281 -30.062 1 90.5 561 GLU B C 1
ATOM 14280 O O . GLU B 1 561 ? 31.094 -61.688 -30.391 1 90.5 561 GLU B O 1
ATOM 14285 N N . TYR B 1 562 ? 33.344 -61.875 -30.156 1 91.75 562 TYR B N 1
ATOM 14286 C CA . TYR B 1 562 ? 33.562 -60.594 -30.812 1 91.75 562 TYR B CA 1
ATOM 14287 C C . TYR B 1 562 ? 33.094 -60.625 -32.25 1 91.75 562 TYR B C 1
ATOM 14289 O O . TYR B 1 562 ? 32.406 -59.719 -32.719 1 91.75 562 TYR B O 1
ATOM 14297 N N . GLU B 1 563 ? 33.438 -61.719 -33 1 91.81 563 GLU B N 1
ATOM 14298 C CA . GLU B 1 563 ? 33.062 -61.844 -34.406 1 91.81 563 GLU B CA 1
ATOM 14299 C C . GLU B 1 563 ? 31.562 -61.938 -34.562 1 91.81 563 GLU B C 1
ATOM 14301 O O . GLU B 1 563 ? 30.984 -61.375 -35.5 1 91.81 563 GLU B O 1
ATOM 14306 N N . ILE B 1 564 ? 30.906 -62.594 -33.625 1 93.69 564 ILE B N 1
ATOM 14307 C CA . ILE B 1 564 ? 29.453 -62.719 -33.656 1 93.69 564 ILE B CA 1
ATOM 14308 C C . ILE B 1 564 ? 28.797 -61.375 -33.406 1 93.69 564 ILE B C 1
ATOM 14310 O O . ILE B 1 564 ? 27.875 -60.969 -34.125 1 93.69 564 ILE B O 1
ATOM 14314 N N . ALA B 1 565 ? 29.25 -60.656 -32.375 1 94.25 565 ALA B N 1
ATOM 14315 C CA . ALA B 1 565 ? 28.688 -59.344 -32.031 1 94.25 565 ALA B CA 1
ATOM 14316 C C . ALA B 1 565 ? 28.891 -58.344 -33.156 1 94.25 565 ALA B C 1
ATOM 14318 O O . ALA B 1 565 ? 27.984 -57.562 -33.469 1 94.25 565 ALA B O 1
ATOM 14319 N N . LYS B 1 566 ? 30.078 -58.344 -33.688 1 94.12 566 LYS B N 1
ATOM 14320 C CA . LYS B 1 566 ? 30.406 -57.438 -34.781 1 94.12 566 LYS B CA 1
ATOM 14321 C C . LYS B 1 566 ? 29.531 -57.688 -36 1 94.12 566 LYS B C 1
ATOM 14323 O O . LYS B 1 566 ? 28.922 -56.75 -36.562 1 94.12 566 LYS B O 1
ATOM 14328 N N . THR B 1 567 ? 29.438 -58.938 -36.406 1 95.19 567 THR B N 1
ATOM 14329 C CA . THR B 1 567 ? 28.672 -59.312 -37.594 1 95.19 567 THR B CA 1
ATOM 14330 C C . THR B 1 567 ? 27.188 -59.094 -37.375 1 95.19 567 THR B C 1
ATOM 14332 O O . THR B 1 567 ? 26.453 -58.719 -38.281 1 95.19 567 THR B O 1
ATOM 14335 N N . TYR B 1 568 ? 26.688 -59.406 -36.156 1 95.88 568 TYR B N 1
ATOM 14336 C CA . TYR B 1 568 ? 25.297 -59.125 -35.812 1 95.88 568 TYR B CA 1
ATOM 14337 C C . TYR B 1 568 ? 24.984 -57.656 -35.969 1 95.88 568 TYR B C 1
ATOM 14339 O O . TYR B 1 568 ? 23.938 -57.281 -36.531 1 95.88 568 TYR B O 1
ATOM 14347 N N . THR B 1 569 ? 25.781 -56.781 -35.438 1 96.19 569 THR B N 1
ATOM 14348 C CA . THR B 1 569 ? 25.594 -55.344 -35.5 1 96.19 569 THR B CA 1
ATOM 14349 C C . THR B 1 569 ? 25.547 -54.875 -36.938 1 96.19 569 THR B C 1
ATOM 14351 O O . THR B 1 569 ? 24.703 -54.062 -37.312 1 96.19 569 THR B O 1
ATOM 14354 N N . ILE B 1 570 ? 26.484 -55.438 -37.719 1 95.5 570 ILE B N 1
ATOM 14355 C CA . ILE B 1 570 ? 26.547 -55.094 -39.156 1 95.5 570 ILE B CA 1
ATOM 14356 C C . ILE B 1 570 ? 25.266 -55.531 -39.844 1 95.5 570 ILE B C 1
ATOM 14358 O O . ILE B 1 570 ? 24.719 -54.812 -40.688 1 95.5 570 ILE B O 1
ATOM 14362 N N . ARG B 1 571 ? 24.844 -56.75 -39.594 1 95.69 571 ARG B N 1
ATOM 14363 C CA . ARG B 1 571 ? 23.609 -57.25 -40.188 1 95.69 571 ARG B CA 1
ATOM 14364 C C . ARG B 1 571 ? 22.438 -56.344 -39.875 1 95.69 571 ARG B C 1
ATOM 14366 O O . ARG B 1 571 ? 21.625 -56.031 -40.75 1 95.69 571 ARG B O 1
ATOM 14373 N N . GLU B 1 572 ? 22.234 -55.844 -38.656 1 95.19 572 GLU B N 1
ATOM 14374 C CA . GLU B 1 572 ? 21.141 -54.969 -38.25 1 95.19 572 GLU B CA 1
ATOM 14375 C C . GLU B 1 572 ? 21.156 -53.625 -39 1 95.19 572 GLU B C 1
ATOM 14377 O O . GLU B 1 572 ? 20.109 -53.094 -39.375 1 95.19 572 GLU B O 1
ATOM 14382 N N . ILE B 1 573 ? 22.344 -53.094 -39.188 1 94.94 573 ILE B N 1
ATOM 14383 C CA . ILE B 1 573 ? 22.484 -51.844 -39.938 1 94.94 573 ILE B CA 1
ATOM 14384 C C . ILE B 1 573 ? 22.016 -52.062 -41.375 1 94.94 573 ILE B C 1
ATOM 14386 O O . ILE B 1 573 ? 21.328 -51.219 -41.938 1 94.94 573 ILE B O 1
ATOM 14390 N N . CYS B 1 574 ? 22.422 -53.219 -41.938 1 94.06 574 CYS B N 1
ATOM 14391 C CA . CYS B 1 574 ? 22.062 -53.531 -43.312 1 94.06 574 CYS B CA 1
ATOM 14392 C C . CYS B 1 574 ? 20.562 -53.75 -43.438 1 94.06 574 CYS B C 1
ATOM 14394 O O . CYS B 1 574 ? 19.969 -53.469 -44.5 1 94.06 574 CYS B O 1
ATOM 14396 N N . TYR B 1 575 ? 19.922 -54.344 -42.469 1 93.62 575 TYR B N 1
ATOM 14397 C CA . TYR B 1 575 ? 18.469 -54.531 -42.469 1 93.62 575 TYR B CA 1
ATOM 14398 C C . TYR B 1 575 ? 17.734 -53.188 -42.438 1 93.62 575 TYR B C 1
ATOM 14400 O O . TYR B 1 575 ? 16.75 -53 -43.156 1 93.62 575 TYR B O 1
ATOM 14408 N N . GLU B 1 576 ? 18.219 -52.25 -41.656 1 93.62 576 GLU B N 1
ATOM 14409 C CA . GLU B 1 576 ? 17.5 -51 -41.406 1 93.62 576 GLU B CA 1
ATOM 14410 C C . GLU B 1 576 ? 17.797 -49.938 -42.438 1 93.62 576 GLU B C 1
ATOM 14412 O O . GLU B 1 576 ? 16.891 -49.25 -42.938 1 93.62 576 GLU B O 1
ATOM 14417 N N . LYS B 1 577 ? 19.203 -49.844 -42.781 1 93.44 577 LYS B N 1
ATOM 14418 C CA . LYS B 1 577 ? 19.594 -48.812 -43.75 1 93.44 577 LYS B CA 1
ATOM 14419 C C . LYS B 1 577 ? 20.641 -49.375 -44.719 1 93.44 577 LYS B C 1
ATOM 14421 O O . LYS B 1 577 ? 21.766 -48.875 -44.781 1 93.44 577 LYS B O 1
ATOM 14426 N N . PRO B 1 578 ? 20.297 -50.281 -45.562 1 91.94 578 PRO B N 1
ATOM 14427 C CA . PRO B 1 578 ? 21.25 -50.906 -46.469 1 91.94 578 PRO B CA 1
ATOM 14428 C C . PRO B 1 578 ? 21.797 -49.938 -47.531 1 91.94 578 PRO B C 1
ATOM 14430 O O . PRO B 1 578 ? 22.984 -49.969 -47.875 1 91.94 578 PRO B O 1
ATOM 14433 N N . THR B 1 579 ? 20.906 -49.031 -48.156 1 92 579 THR B N 1
ATOM 14434 C CA . THR B 1 579 ? 21.281 -48.125 -49.25 1 92 579 THR B CA 1
ATOM 14435 C C . THR B 1 579 ? 22.203 -47 -48.719 1 92 579 THR B C 1
ATOM 14437 O O . THR B 1 579 ? 23.125 -46.594 -49.438 1 92 579 THR B O 1
ATOM 14440 N N . GLN B 1 580 ? 22.016 -46.656 -47.469 1 92.38 580 GLN B N 1
ATOM 14441 C CA . GLN B 1 580 ? 22.766 -45.531 -46.969 1 92.38 580 GLN B CA 1
ATOM 14442 C C . GLN B 1 580 ? 24.141 -45.969 -46.469 1 92.38 580 GLN B C 1
ATOM 14444 O O . GLN B 1 580 ? 25.125 -45.25 -46.625 1 92.38 580 GLN B O 1
ATOM 14449 N N . HIS B 1 581 ? 24.219 -47.219 -45.75 1 90.94 581 HIS B N 1
ATOM 14450 C CA . HIS B 1 581 ? 25.453 -47.594 -45.062 1 90.94 581 HIS B CA 1
ATOM 14451 C C . HIS B 1 581 ? 25.984 -48.938 -45.562 1 90.94 581 HIS B C 1
ATOM 14453 O O . HIS B 1 581 ? 27.078 -49.344 -45.188 1 90.94 581 HIS B O 1
ATOM 14459 N N . GLY B 1 582 ? 25.391 -49.688 -46.344 1 90.44 582 GLY B N 1
ATOM 14460 C CA . GLY B 1 582 ? 25.703 -51.031 -46.719 1 90.44 582 GLY B CA 1
ATOM 14461 C C . GLY B 1 582 ? 27 -51.156 -47.5 1 90.44 582 GLY B C 1
ATOM 14462 O O . GLY B 1 582 ? 27.766 -52.125 -47.281 1 90.44 582 GLY B O 1
ATOM 14463 N N . SER B 1 583 ? 27.312 -50.188 -48.312 1 88.94 583 SER B N 1
ATOM 14464 C CA . SER B 1 583 ? 28.5 -50.25 -49.156 1 88.94 583 SER B CA 1
ATOM 14465 C C . SER B 1 583 ? 29.766 -50.219 -48.312 1 88.94 583 SER B C 1
ATOM 14467 O O . SER B 1 583 ? 30.75 -50.906 -48.625 1 88.94 583 SER B O 1
ATOM 14469 N N . ASP B 1 584 ? 29.734 -49.531 -47.188 1 88.94 584 ASP B N 1
ATOM 14470 C CA . ASP B 1 584 ? 30.891 -49.375 -46.312 1 88.94 584 ASP B CA 1
ATOM 14471 C C . ASP B 1 584 ? 31.156 -50.656 -45.531 1 88.94 584 ASP B C 1
ATOM 14473 O O . ASP B 1 584 ? 32.281 -50.906 -45.094 1 88.94 584 ASP B O 1
ATOM 14477 N N . LEU B 1 585 ? 30.156 -51.469 -45.5 1 93.44 585 LEU B N 1
ATOM 14478 C CA . LEU B 1 585 ? 30.234 -52.594 -44.594 1 93.44 585 LEU B CA 1
ATOM 14479 C C . LEU B 1 585 ? 30.562 -53.875 -45.344 1 93.44 585 LEU B C 1
ATOM 14481 O O . LEU B 1 585 ? 30.828 -54.906 -44.719 1 93.44 585 LEU B O 1
ATOM 14485 N N . VAL B 1 586 ? 30.75 -53.844 -46.656 1 92.56 586 VAL B N 1
ATOM 14486 C CA . VAL B 1 586 ? 31.016 -55 -47.469 1 92.56 586 VAL B CA 1
ATOM 14487 C C . VAL B 1 586 ? 32.406 -55.531 -47.188 1 92.56 586 VAL B C 1
ATOM 14489 O O . VAL B 1 586 ? 32.625 -56.75 -47.156 1 92.56 586 VAL B O 1
ATOM 14492 N N . SER B 1 587 ? 33.344 -54.594 -47 1 91.94 587 SER B N 1
ATOM 14493 C CA . SER B 1 587 ? 34.719 -55 -46.688 1 91.94 587 SER B CA 1
ATOM 14494 C C . SER B 1 587 ? 34.781 -55.812 -45.406 1 91.94 587 SER B C 1
ATOM 14496 O O . SER B 1 587 ? 35.531 -56.781 -45.312 1 91.94 587 SER B O 1
ATOM 14498 N N . HIS B 1 588 ? 34 -55.344 -44.469 1 93.94 588 HIS B N 1
ATOM 14499 C CA . HIS B 1 588 ? 33.969 -56 -43.188 1 93.94 588 HIS B CA 1
ATOM 14500 C C . HIS B 1 588 ? 33.344 -57.406 -43.281 1 93.94 588 HIS B C 1
ATOM 14502 O O . HIS B 1 588 ? 33.781 -58.344 -42.625 1 93.94 588 HIS B O 1
ATOM 14508 N N . LEU B 1 589 ? 32.375 -57.469 -44.031 1 94.06 589 LEU B N 1
ATOM 14509 C CA . LEU B 1 589 ? 31.703 -58.75 -44.25 1 94.06 589 LEU B CA 1
ATOM 14510 C C . LEU B 1 589 ? 32.625 -59.75 -44.969 1 94.06 589 LEU B C 1
ATOM 14512 O O . LEU B 1 589 ? 32.656 -60.938 -44.594 1 94.06 589 LEU B O 1
ATOM 14516 N N . SER B 1 590 ? 33.406 -59.188 -45.906 1 91.25 590 SER B N 1
ATOM 14517 C CA . SER B 1 590 ? 34.375 -60 -46.625 1 91.25 590 SER B CA 1
ATOM 14518 C C . SER B 1 590 ? 35.469 -60.531 -45.688 1 91.25 590 SER B C 1
ATOM 14520 O O . SER B 1 590 ? 35.875 -61.688 -45.781 1 91.25 590 SER B O 1
ATOM 14522 N N . ASP B 1 591 ? 35.781 -59.719 -44.812 1 92.19 591 ASP B N 1
ATOM 14523 C CA . ASP B 1 591 ? 36.781 -60.094 -43.844 1 92.19 591 ASP B CA 1
ATOM 14524 C C . ASP B 1 591 ? 36.281 -61.188 -42.938 1 92.19 591 ASP B C 1
ATOM 14526 O O . ASP B 1 591 ? 37 -62.125 -42.594 1 92.19 591 ASP B O 1
ATOM 14530 N N . THR B 1 592 ? 35.094 -61.094 -42.469 1 93.62 592 THR B N 1
ATOM 14531 C CA . THR B 1 592 ? 34.5 -62.125 -41.625 1 93.62 592 THR B CA 1
ATOM 14532 C C . THR B 1 592 ? 34.406 -63.469 -42.344 1 93.62 592 THR B C 1
ATOM 14534 O O . THR B 1 592 ? 34.688 -64.5 -41.781 1 93.62 592 THR B O 1
ATOM 14537 N N . LEU B 1 593 ? 34.094 -63.406 -43.562 1 92.88 593 LEU B N 1
ATOM 14538 C CA . LEU B 1 593 ? 33.938 -64.625 -44.344 1 92.88 593 LEU B CA 1
ATOM 14539 C C . LEU B 1 593 ? 35.281 -65.25 -44.594 1 92.88 593 LEU B C 1
ATOM 14541 O O . LEU B 1 593 ? 35.375 -66.5 -44.688 1 92.88 593 LEU B O 1
ATOM 14545 N N . ASN B 1 594 ? 36.312 -64.5 -44.625 1 90.56 594 ASN B N 1
ATOM 14546 C CA . ASN B 1 594 ? 37.656 -65 -44.906 1 90.56 594 ASN B CA 1
ATOM 14547 C C . ASN B 1 594 ? 38.312 -65.5 -43.625 1 90.56 594 ASN B C 1
ATOM 14549 O O . ASN B 1 594 ? 39.125 -66.438 -43.656 1 90.56 594 ASN B O 1
ATOM 14553 N N . THR B 1 595 ? 37.906 -64.938 -42.5 1 89.44 595 THR B N 1
ATOM 14554 C CA . THR B 1 595 ? 38.594 -65.312 -41.25 1 89.44 595 THR B CA 1
ATOM 14555 C C . THR B 1 595 ? 37.812 -66.375 -40.5 1 89.44 595 THR B C 1
ATOM 14557 O O . THR B 1 595 ? 38.406 -67.125 -39.75 1 89.44 595 THR B O 1
ATOM 14560 N N . CYS B 1 596 ? 36.562 -66.375 -40.594 1 91.31 596 CYS B N 1
ATOM 14561 C CA . CYS B 1 596 ? 35.75 -67.25 -39.812 1 91.31 596 CYS B CA 1
ATOM 14562 C C . CYS B 1 596 ? 35.469 -68.562 -40.562 1 91.31 596 CYS B C 1
ATOM 14564 O O . CYS B 1 596 ? 34.312 -68.875 -40.875 1 91.31 596 CYS B O 1
ATOM 14566 N N . THR B 1 597 ? 36.438 -69.375 -40.781 1 88 597 THR B N 1
ATOM 14567 C CA . THR B 1 597 ? 36.312 -70.562 -41.594 1 88 597 THR B CA 1
ATOM 14568 C C . THR B 1 597 ? 36.188 -71.812 -40.719 1 88 597 THR B C 1
ATOM 14570 O O . THR B 1 597 ? 35.781 -72.875 -41.188 1 88 597 THR B O 1
ATOM 14573 N N . ASP B 1 598 ? 36.438 -71.625 -39.469 1 88.38 598 ASP B N 1
ATOM 14574 C CA . ASP B 1 598 ? 36.406 -72.75 -38.531 1 88.38 598 ASP B CA 1
ATOM 14575 C C . ASP B 1 598 ? 35 -73 -38.031 1 88.38 598 ASP B C 1
ATOM 14577 O O . ASP B 1 598 ? 34.062 -72.25 -38.375 1 88.38 598 ASP B O 1
ATOM 14581 N N . GLU B 1 599 ? 34.75 -74 -37.219 1 90.19 599 GLU B N 1
ATOM 14582 C CA . GLU B 1 599 ? 33.469 -74.375 -36.688 1 90.19 599 GLU B CA 1
ATOM 14583 C C . GLU B 1 599 ? 32.906 -73.312 -35.781 1 90.19 599 GLU B C 1
ATOM 14585 O O . GLU B 1 599 ? 31.688 -73.062 -35.75 1 90.19 599 GLU B O 1
ATOM 14590 N N . SER B 1 600 ? 33.812 -72.688 -35.062 1 90.06 600 SER B N 1
ATOM 14591 C CA . SER B 1 600 ? 33.375 -71.625 -34.156 1 90.06 600 SER B CA 1
ATOM 14592 C C . SER B 1 600 ? 32.875 -70.438 -34.906 1 90.06 600 SER B C 1
ATOM 14594 O O . SER B 1 600 ? 32.125 -69.625 -34.375 1 90.06 600 SER B O 1
ATOM 14596 N N . GLY B 1 601 ? 33.281 -70.375 -36.125 1 92.31 601 GLY B N 1
ATOM 14597 C CA . GLY B 1 601 ? 32.906 -69.188 -36.938 1 92.31 601 GLY B CA 1
ATOM 14598 C C . GLY B 1 601 ? 31.609 -69.438 -37.719 1 92.31 601 GLY B C 1
ATOM 14599 O O . GLY B 1 601 ? 31.188 -68.562 -38.5 1 92.31 601 GLY B O 1
ATOM 14600 N N . ASP B 1 602 ? 30.969 -70.562 -37.5 1 94.06 602 ASP B N 1
ATOM 14601 C CA . ASP B 1 602 ? 29.781 -70.938 -38.25 1 94.06 602 ASP B CA 1
ATOM 14602 C C . ASP B 1 602 ? 28.688 -69.875 -38.125 1 94.06 602 ASP B C 1
ATOM 14604 O O . ASP B 1 602 ? 28.109 -69.438 -39.125 1 94.06 602 ASP B O 1
ATOM 14608 N N . LEU B 1 603 ? 28.359 -69.375 -36.875 1 94.56 603 LEU B N 1
ATOM 14609 C CA . LEU B 1 603 ? 27.312 -68.375 -36.656 1 94.56 603 LEU B CA 1
ATOM 14610 C C . LEU B 1 603 ? 27.672 -67.062 -37.281 1 94.56 603 LEU B C 1
ATOM 14612 O O . LEU B 1 603 ? 26.812 -66.375 -37.906 1 94.56 603 LEU B O 1
ATOM 14616 N N . ALA B 1 604 ? 28.906 -66.562 -37.125 1 95.31 604 ALA B N 1
ATOM 14617 C CA . ALA B 1 604 ? 29.344 -65.312 -37.719 1 95.31 604 ALA B CA 1
ATOM 14618 C C . ALA B 1 604 ? 29.234 -65.312 -39.219 1 95.31 604 ALA B C 1
ATOM 14620 O O . ALA B 1 604 ? 28.812 -64.375 -39.844 1 95.31 604 ALA B O 1
ATOM 14621 N N . THR B 1 605 ? 29.672 -66.5 -39.812 1 95.12 605 THR B N 1
ATOM 14622 C CA . THR B 1 605 ? 29.562 -66.688 -41.281 1 95.12 605 THR B CA 1
ATOM 14623 C C . THR B 1 605 ? 28.109 -66.625 -41.719 1 95.12 605 THR B C 1
ATOM 14625 O O . THR B 1 605 ? 27.781 -66 -42.719 1 95.12 605 THR B O 1
ATOM 14628 N N . SER B 1 606 ? 27.25 -67.312 -40.938 1 95.38 606 SER B N 1
ATOM 14629 C CA . SER B 1 606 ? 25.828 -67.312 -41.25 1 95.38 606 SER B CA 1
ATOM 14630 C C . SER B 1 606 ? 25.266 -65.875 -41.219 1 95.38 606 SER B C 1
ATOM 14632 O O . SER B 1 606 ? 24.516 -65.5 -42.125 1 95.38 606 SER B O 1
ATOM 14634 N N . LEU B 1 607 ? 25.594 -65.062 -40.281 1 96.5 607 LEU B N 1
ATOM 14635 C CA . LEU B 1 607 ? 25.125 -63.688 -40.125 1 96.5 607 LEU B CA 1
ATOM 14636 C C . LEU B 1 607 ? 25.641 -62.844 -41.281 1 96.5 607 LEU B C 1
ATOM 14638 O O . LEU B 1 607 ? 24.938 -61.969 -41.781 1 96.5 607 LEU B O 1
ATOM 14642 N N . ALA B 1 608 ? 26.844 -63 -41.625 1 95.75 608 ALA B N 1
ATOM 14643 C CA . ALA B 1 608 ? 27.438 -62.25 -42.719 1 95.75 608 ALA B CA 1
ATOM 14644 C C . ALA B 1 608 ? 26.719 -62.531 -44.031 1 95.75 608 ALA B C 1
ATOM 14646 O O . ALA B 1 608 ? 26.484 -61.594 -44.812 1 95.75 608 ALA B O 1
ATOM 14647 N N . LEU B 1 609 ? 26.469 -63.844 -44.281 1 94.88 609 LEU B N 1
ATOM 14648 C CA . LEU B 1 609 ? 25.734 -64.188 -45.469 1 94.88 609 LEU B CA 1
ATOM 14649 C C . LEU B 1 609 ? 24.344 -63.562 -45.5 1 94.88 609 LEU B C 1
ATOM 14651 O O . LEU B 1 609 ? 23.891 -63.094 -46.531 1 94.88 609 LEU B O 1
ATOM 14655 N N . ASP B 1 610 ? 23.656 -63.531 -44.344 1 95 610 ASP B N 1
ATOM 14656 C CA . ASP B 1 610 ? 22.344 -62.906 -44.219 1 95 610 ASP B CA 1
ATOM 14657 C C . ASP B 1 610 ? 22.453 -61.406 -44.562 1 95 610 ASP B C 1
ATOM 14659 O O . ASP B 1 610 ? 21.547 -60.844 -45.188 1 95 610 ASP B O 1
ATOM 14663 N N . ALA B 1 611 ? 23.469 -60.781 -44.062 1 96.06 611 ALA B N 1
ATOM 14664 C CA . ALA B 1 611 ? 23.703 -59.344 -44.344 1 96.06 611 ALA B CA 1
ATOM 14665 C C . ALA B 1 611 ? 23.891 -59.125 -45.844 1 96.06 611 ALA B C 1
ATOM 14667 O O . ALA B 1 611 ? 23.391 -58.125 -46.375 1 96.06 611 ALA B O 1
ATOM 14668 N N . ILE B 1 612 ? 24.672 -59.969 -46.438 1 93.88 612 ILE B N 1
ATOM 14669 C CA . ILE B 1 612 ? 24.938 -59.875 -47.875 1 93.88 612 ILE B CA 1
ATOM 14670 C C . ILE B 1 612 ? 23.625 -60.031 -48.656 1 93.88 612 ILE B C 1
ATOM 14672 O O . ILE B 1 612 ? 23.406 -59.344 -49.656 1 93.88 612 ILE B O 1
ATOM 14676 N N . VAL B 1 613 ? 22.812 -60.969 -48.188 1 93 613 VAL B N 1
ATOM 14677 C CA . VAL B 1 613 ? 21.516 -61.156 -48.812 1 93 613 VAL B CA 1
ATOM 14678 C C . VAL B 1 613 ? 20.703 -59.875 -48.75 1 93 613 VAL B C 1
ATOM 14680 O O . VAL B 1 613 ? 20.047 -59.5 -49.719 1 93 613 VAL B O 1
ATOM 14683 N N . ALA B 1 614 ? 20.672 -59.188 -47.594 1 94.12 614 ALA B N 1
ATOM 14684 C CA . ALA B 1 614 ? 19.969 -57.938 -47.438 1 94.12 614 ALA B CA 1
ATOM 14685 C C . ALA B 1 614 ? 20.5 -56.844 -48.375 1 94.12 614 ALA B C 1
ATOM 14687 O O . ALA B 1 614 ? 19.734 -56.031 -48.875 1 94.12 614 ALA B O 1
ATOM 14688 N N . LEU B 1 615 ? 21.797 -56.812 -48.625 1 93.94 615 LEU B N 1
ATOM 14689 C CA . LEU B 1 615 ? 22.438 -55.844 -49.5 1 93.94 615 LEU B CA 1
ATOM 14690 C C . LEU B 1 615 ? 22.078 -56.125 -50.969 1 93.94 615 LEU B C 1
ATOM 14692 O O . LEU B 1 615 ? 21.906 -55.188 -51.75 1 93.94 615 LEU B O 1
ATOM 14696 N N . CYS B 1 616 ? 22 -57.406 -51.281 1 92.75 616 CYS B N 1
ATOM 14697 C CA . CYS B 1 616 ? 21.594 -57.781 -52.625 1 92.75 616 CYS B CA 1
ATOM 14698 C C . CYS B 1 616 ? 20.141 -57.375 -52.875 1 92.75 616 CYS B C 1
ATOM 14700 O O . CYS B 1 616 ? 19.797 -56.844 -53.938 1 92.75 616 CYS B O 1
ATOM 14702 N N . ASP B 1 617 ? 19.266 -57.594 -51.906 1 91.06 617 ASP B N 1
ATOM 14703 C CA . ASP B 1 617 ? 17.844 -57.281 -52.031 1 91.06 617 ASP B CA 1
ATOM 14704 C C . ASP B 1 617 ? 17.609 -55.781 -52.219 1 91.06 617 ASP B C 1
ATOM 14706 O O . ASP B 1 617 ? 16.656 -55.406 -52.906 1 91.06 617 ASP B O 1
ATOM 14710 N N . SER B 1 618 ? 18.5 -55.062 -51.656 1 92.44 618 SER B N 1
ATOM 14711 C CA . SER B 1 618 ? 18.375 -53.625 -51.781 1 92.44 618 SER B CA 1
ATOM 14712 C C . SER B 1 618 ? 19.078 -53.094 -53.031 1 92.44 618 SER B C 1
ATOM 14714 O O . SER B 1 618 ? 19.078 -51.906 -53.312 1 92.44 618 SER B O 1
ATOM 14716 N N . HIS B 1 619 ? 19.781 -53.844 -53.75 1 89.81 619 HIS B N 1
ATOM 14717 C CA . HIS B 1 619 ? 20.5 -53.531 -55 1 89.81 619 HIS B CA 1
ATOM 14718 C C . HIS B 1 619 ? 21.75 -52.719 -54.75 1 89.81 619 HIS B C 1
ATOM 14720 O O . HIS B 1 619 ? 22.172 -51.938 -55.594 1 89.81 619 HIS B O 1
ATOM 14726 N N . THR B 1 620 ? 22.219 -52.938 -53.5 1 92.94 620 THR B N 1
ATOM 14727 C CA . THR B 1 620 ? 23.484 -52.281 -53.156 1 92.94 620 THR B CA 1
ATOM 14728 C C . THR B 1 620 ? 24.656 -53.062 -53.75 1 92.94 620 THR B C 1
ATOM 14730 O O . THR B 1 620 ? 25.688 -52.469 -54.094 1 92.94 620 THR B O 1
ATOM 14733 N N . VAL B 1 621 ? 24.594 -54.438 -53.688 1 91 621 VAL B N 1
ATOM 14734 C CA . VAL B 1 621 ? 25.594 -55.312 -54.281 1 91 621 VAL B CA 1
ATOM 14735 C C . VAL B 1 621 ? 24.938 -56.25 -55.281 1 91 621 VAL B C 1
ATOM 14737 O O . VAL B 1 621 ? 23.766 -56.594 -55.156 1 91 621 VAL B O 1
ATOM 14740 N N . ASN B 1 622 ? 25.75 -56.531 -56.281 1 90.38 622 ASN B N 1
ATOM 14741 C CA . ASN B 1 622 ? 25.25 -57.438 -57.312 1 90.38 622 ASN B CA 1
ATOM 14742 C C . ASN B 1 622 ? 25.406 -58.906 -56.938 1 90.38 622 ASN B C 1
ATOM 14744 O O . ASN B 1 622 ? 26.484 -59.312 -56.469 1 90.38 622 ASN B O 1
ATOM 14748 N N . ILE B 1 623 ? 24.422 -59.688 -57.031 1 91.62 623 ILE B N 1
ATOM 14749 C CA . ILE B 1 623 ? 24.391 -61.062 -56.531 1 91.62 623 ILE B CA 1
ATOM 14750 C C . ILE B 1 623 ? 25.344 -61.938 -57.312 1 91.62 623 ILE B C 1
ATOM 14752 O O . ILE B 1 623 ? 25.984 -62.844 -56.781 1 91.62 623 ILE B O 1
ATOM 14756 N N . THR B 1 624 ? 25.469 -61.656 -58.719 1 91.62 624 THR B N 1
ATOM 14757 C CA . THR B 1 624 ? 26.328 -62.469 -59.562 1 91.62 624 THR B CA 1
ATOM 14758 C C . THR B 1 624 ? 27.797 -62.219 -59.25 1 91.62 624 THR B C 1
ATOM 14760 O O . THR B 1 624 ? 28.578 -63.156 -59.125 1 91.62 624 THR B O 1
ATOM 14763 N N . SER B 1 625 ? 28.016 -60.906 -59.125 1 89.88 625 SER B N 1
ATOM 14764 C CA . SER B 1 625 ? 29.391 -60.594 -58.781 1 89.88 625 SER B CA 1
ATOM 14765 C C . SER B 1 625 ? 29.734 -61.094 -57.375 1 89.88 625 SER B C 1
ATOM 14767 O O . SER B 1 625 ? 30.859 -61.5 -57.125 1 89.88 625 SER B O 1
ATOM 14769 N N . THR B 1 626 ? 28.828 -61.062 -56.5 1 92.12 626 THR B N 1
ATOM 14770 C CA . THR B 1 626 ? 29.016 -61.531 -55.125 1 92.12 626 THR B CA 1
ATOM 14771 C C . THR B 1 626 ? 29.281 -63.031 -55.094 1 92.12 626 THR B C 1
ATOM 14773 O O . THR B 1 626 ? 30.172 -63.5 -54.375 1 92.12 626 THR B O 1
ATOM 14776 N N . TRP B 1 627 ? 28.547 -63.812 -55.812 1 92.31 627 TRP B N 1
ATOM 14777 C CA . TRP B 1 627 ? 28.719 -65.25 -55.812 1 92.31 627 TRP B CA 1
ATOM 14778 C C . TRP B 1 627 ? 30.062 -65.625 -56.438 1 92.31 627 TRP B C 1
ATOM 14780 O O . TRP B 1 627 ? 30.703 -66.625 -56.031 1 92.31 627 TRP B O 1
ATOM 14790 N N . ARG B 1 628 ? 30.422 -64.938 -57.5 1 89.94 628 ARG B N 1
ATOM 14791 C CA . ARG B 1 628 ? 31.719 -65.188 -58.125 1 89.94 628 ARG B CA 1
ATOM 14792 C C . ARG B 1 628 ? 32.844 -65.125 -57.094 1 89.94 628 ARG B C 1
ATOM 14794 O O . ARG B 1 628 ? 33.75 -66 -57.156 1 89.94 628 ARG B O 1
ATOM 14801 N N . VAL B 1 629 ? 32.625 -64.25 -56.188 1 89.5 629 VAL B N 1
ATOM 14802 C CA . VAL B 1 629 ? 33.656 -64.125 -55.156 1 89.5 629 VAL B CA 1
ATOM 14803 C C . VAL B 1 629 ? 33.469 -65.188 -54.094 1 89.5 629 VAL B C 1
ATOM 14805 O O . VAL B 1 629 ? 34.438 -65.75 -53.562 1 89.5 629 VAL B O 1
ATOM 14808 N N . LEU B 1 630 ? 32.25 -65.562 -53.75 1 91 630 LEU B N 1
ATOM 14809 C CA . LEU B 1 630 ? 31.922 -66.438 -52.625 1 91 630 LEU B CA 1
ATOM 14810 C C . LEU B 1 630 ? 32.062 -67.875 -53.062 1 91 630 LEU B C 1
ATOM 14812 O O . LEU B 1 630 ? 32.312 -68.75 -52.219 1 91 630 LEU B O 1
ATOM 14816 N N . SER B 1 631 ? 31.969 -68.25 -54.344 1 89.06 631 SER B N 1
ATOM 14817 C CA . SER B 1 631 ? 31.875 -69.625 -54.875 1 89.06 631 SER B CA 1
ATOM 14818 C C . SER B 1 631 ? 33.125 -70.375 -54.531 1 89.06 631 SER B C 1
ATOM 14820 O O . SER B 1 631 ? 33.031 -71.562 -54.188 1 89.06 631 SER B O 1
ATOM 14822 N N . ASN B 1 632 ? 34.281 -69.812 -54.562 1 85.06 632 ASN B N 1
ATOM 14823 C CA . ASN B 1 632 ? 35.531 -70.5 -54.281 1 85.06 632 ASN B CA 1
ATOM 14824 C C . ASN B 1 632 ? 35.594 -71 -52.875 1 85.06 632 ASN B C 1
ATOM 14826 O O . ASN B 1 632 ? 36.094 -72.125 -52.625 1 85.06 632 ASN B O 1
ATOM 14830 N N . LYS B 1 633 ? 34.906 -70.375 -52.125 1 86.31 633 LYS B N 1
ATOM 14831 C CA . LYS B 1 633 ? 35 -70.75 -50.719 1 86.31 633 LYS B CA 1
ATOM 14832 C C . LYS B 1 633 ? 33.781 -71.562 -50.281 1 86.31 633 LYS B C 1
ATOM 14834 O O . LYS B 1 633 ? 33.875 -72.375 -49.344 1 86.31 633 LYS B O 1
ATOM 14839 N N . PHE B 1 634 ? 32.656 -71.312 -50.781 1 90.12 634 PHE B N 1
ATOM 14840 C CA . PHE B 1 634 ? 31.422 -71.812 -50.188 1 90.12 634 PHE B CA 1
ATOM 14841 C C . PHE B 1 634 ? 30.859 -73 -51.031 1 90.12 634 PHE B C 1
ATOM 14843 O O . PHE B 1 634 ? 29.812 -73.562 -50.688 1 90.12 634 PHE B O 1
ATOM 14850 N N . ARG B 1 635 ? 31.531 -73.375 -52.062 1 83.81 635 ARG B N 1
ATOM 14851 C CA . ARG B 1 635 ? 31.109 -74.5 -52.875 1 83.81 635 ARG B CA 1
ATOM 14852 C C . ARG B 1 635 ? 31.125 -75.812 -52.094 1 83.81 635 ARG B C 1
ATOM 14854 O O . ARG B 1 635 ? 30.297 -76.688 -52.312 1 83.81 635 ARG B O 1
ATOM 14861 N N . HIS B 1 636 ? 32.062 -75.812 -51.094 1 84.31 636 HIS B N 1
ATOM 14862 C CA . HIS B 1 636 ? 32.219 -77.062 -50.312 1 84.31 636 HIS B CA 1
ATOM 14863 C C . HIS B 1 636 ? 31.922 -76.75 -48.844 1 84.31 636 HIS B C 1
ATOM 14865 O O . HIS B 1 636 ? 32.469 -77.438 -47.938 1 84.31 636 HIS B O 1
ATOM 14871 N N . GLU B 1 637 ? 31.094 -75.812 -48.719 1 88.06 637 GLU B N 1
ATOM 14872 C CA . GLU B 1 637 ? 30.719 -75.5 -47.375 1 88.06 637 GLU B CA 1
ATOM 14873 C C . GLU B 1 637 ? 29.891 -76.562 -46.719 1 88.06 637 GLU B C 1
ATOM 14875 O O . GLU B 1 637 ? 28.969 -77.125 -47.344 1 88.06 637 GLU B O 1
ATOM 14880 N N . LYS B 1 638 ? 30.156 -77.062 -45.438 1 85.81 638 LYS B N 1
ATOM 14881 C CA . LYS B 1 638 ? 29.469 -78.125 -44.781 1 85.81 638 LYS B CA 1
ATOM 14882 C C . LYS B 1 638 ? 28.891 -77.688 -43.438 1 85.81 638 LYS B C 1
ATOM 14884 O O . LYS B 1 638 ? 28.047 -78.375 -42.844 1 85.81 638 LYS B O 1
ATOM 14889 N N . ARG B 1 639 ? 29.328 -76.625 -42.969 1 91.12 639 ARG B N 1
ATOM 14890 C CA . ARG B 1 639 ? 28.844 -76.188 -41.656 1 91.12 639 ARG B CA 1
ATOM 14891 C C . ARG B 1 639 ? 27.344 -75.875 -41.719 1 91.12 639 ARG B C 1
ATOM 14893 O O . ARG B 1 639 ? 26.891 -75.188 -42.656 1 91.12 639 ARG B O 1
ATOM 14900 N N . PRO B 1 640 ? 26.578 -76.25 -40.75 1 91.69 640 PRO B N 1
ATOM 14901 C CA . PRO B 1 640 ? 25.125 -76.312 -40.875 1 91.69 640 PRO B CA 1
ATOM 14902 C C . PRO B 1 640 ? 24.5 -74.938 -40.938 1 91.69 640 PRO B C 1
ATOM 14904 O O . PRO B 1 640 ? 23.609 -74.688 -41.75 1 91.69 640 PRO B O 1
ATOM 14907 N N . ARG B 1 641 ? 24.875 -73.938 -40.125 1 94.25 641 ARG B N 1
ATOM 14908 C CA . ARG B 1 641 ? 24.266 -72.562 -40.125 1 94.25 641 ARG B CA 1
ATOM 14909 C C . ARG B 1 641 ? 24.625 -71.812 -41.375 1 94.25 641 ARG B C 1
ATOM 14911 O O . ARG B 1 641 ? 23.766 -71.125 -41.969 1 94.25 641 ARG B O 1
ATOM 14918 N N . ALA B 1 642 ? 25.891 -71.812 -41.75 1 93.81 642 ALA B N 1
ATOM 14919 C CA . ALA B 1 642 ? 26.344 -71.125 -42.969 1 93.81 642 ALA B CA 1
ATOM 14920 C C . ALA B 1 642 ? 25.641 -71.75 -44.188 1 93.81 642 ALA B C 1
ATOM 14922 O O . ALA B 1 642 ? 25.312 -71 -45.125 1 93.81 642 ALA B O 1
ATOM 14923 N N . LEU B 1 643 ? 25.516 -73.125 -44.125 1 92.56 643 LEU B N 1
ATOM 14924 C CA . LEU B 1 643 ? 24.859 -73.812 -45.219 1 92.56 643 LEU B CA 1
ATOM 14925 C C . LEU B 1 643 ? 23.406 -73.312 -45.344 1 92.56 643 LEU B C 1
ATOM 14927 O O . LEU B 1 643 ? 22.906 -73.125 -46.469 1 92.56 643 LEU B O 1
ATOM 14931 N N . LYS B 1 644 ? 22.656 -73.188 -44.25 1 93 644 LYS B N 1
ATOM 14932 C CA . LYS B 1 644 ? 21.281 -72.688 -44.25 1 93 644 LYS B CA 1
ATOM 14933 C C . LYS B 1 644 ? 21.203 -71.312 -44.875 1 93 644 LYS B C 1
ATOM 14935 O O . LYS B 1 644 ? 20.312 -71 -45.656 1 93 644 LYS B O 1
ATOM 14940 N N . SER B 1 645 ? 22.109 -70.438 -44.469 1 94.38 645 SER B N 1
ATOM 14941 C CA . SER B 1 645 ? 22.172 -69.062 -45.031 1 94.38 645 SER B CA 1
ATOM 14942 C C . SER B 1 645 ? 22.531 -69.062 -46.5 1 94.38 645 SER B C 1
ATOM 14944 O O . SER B 1 645 ? 22.062 -68.188 -47.25 1 94.38 645 SER B O 1
ATOM 14946 N N . LEU B 1 646 ? 23.438 -69.938 -46.875 1 93.62 646 LEU B N 1
ATOM 14947 C CA . LEU B 1 646 ? 23.797 -70.125 -48.281 1 93.62 646 LEU B CA 1
ATOM 14948 C C . LEU B 1 646 ? 22.578 -70.5 -49.125 1 93.62 646 LEU B C 1
ATOM 14950 O O . LEU B 1 646 ? 22.406 -70 -50.219 1 93.62 646 LEU B O 1
ATOM 14954 N N . TYR B 1 647 ? 21.828 -71.438 -48.531 1 94.56 647 TYR B N 1
ATOM 14955 C CA . TYR B 1 647 ? 20.594 -71.812 -49.25 1 94.56 647 TYR B CA 1
ATOM 14956 C C . TYR B 1 647 ? 19.672 -70.562 -49.375 1 94.56 647 TYR B C 1
ATOM 14958 O O . TYR B 1 647 ? 19.016 -70.438 -50.406 1 94.56 647 TYR B O 1
ATOM 14966 N N . ARG B 1 648 ? 19.562 -69.688 -48.406 1 92.62 648 ARG B N 1
ATOM 14967 C CA . ARG B 1 648 ? 18.766 -68.438 -48.5 1 92.62 648 ARG B CA 1
ATOM 14968 C C . ARG B 1 648 ? 19.312 -67.5 -49.562 1 92.62 648 ARG B C 1
ATOM 14970 O O . ARG B 1 648 ? 18.562 -66.812 -50.219 1 92.62 648 ARG B O 1
ATOM 14977 N N . PHE B 1 649 ? 20.641 -67.5 -49.594 1 94.25 649 PHE B N 1
ATOM 14978 C CA . PHE B 1 649 ? 21.297 -66.75 -50.656 1 94.25 649 PHE B CA 1
ATOM 14979 C C . PHE B 1 649 ? 20.875 -67.25 -52.031 1 94.25 649 PHE B C 1
ATOM 14981 O O . PHE B 1 649 ? 20.516 -66.438 -52.906 1 94.25 649 PHE B O 1
ATOM 14988 N N . PHE B 1 650 ? 20.906 -68.562 -52.219 1 94.31 650 PHE B N 1
ATOM 14989 C CA . PHE B 1 650 ? 20.5 -69.188 -53.5 1 94.31 650 PHE B CA 1
ATOM 14990 C C . PHE B 1 650 ? 19.031 -68.938 -53.75 1 94.31 650 PHE B C 1
ATOM 14992 O O . PHE B 1 650 ? 18.609 -68.812 -54.906 1 94.31 650 PHE B O 1
ATOM 14999 N N . ALA B 1 651 ? 18.219 -68.875 -52.719 1 92.94 651 ALA B N 1
ATOM 15000 C CA . ALA B 1 651 ? 16.781 -68.625 -52.844 1 92.94 651 ALA B CA 1
ATOM 15001 C C . ALA B 1 651 ? 16.531 -67.25 -53.406 1 92.94 651 ALA B C 1
ATOM 15003 O O . ALA B 1 651 ? 15.508 -67 -54.094 1 92.94 651 ALA B O 1
ATOM 15004 N N . HIS B 1 652 ? 17.453 -66.375 -53.312 1 93 652 HIS B N 1
ATOM 15005 C CA . HIS B 1 652 ? 17.281 -65 -53.719 1 93 652 HIS B CA 1
ATOM 15006 C C . HIS B 1 652 ? 17.812 -64.75 -55.125 1 93 652 HIS B C 1
ATOM 15008 O O . HIS B 1 652 ? 17.516 -63.75 -55.781 1 93 652 HIS B O 1
ATOM 15014 N N . VAL B 1 653 ? 18.5 -65.625 -55.688 1 92.19 653 VAL B N 1
ATOM 15015 C CA . VAL B 1 653 ? 19.141 -65.5 -57 1 92.19 653 VAL B CA 1
ATOM 15016 C C . VAL B 1 653 ? 18.078 -65.25 -58.062 1 92.19 653 VAL B C 1
ATOM 15018 O O . VAL B 1 653 ? 18.203 -64.312 -58.875 1 92.19 653 VAL B O 1
ATOM 15021 N N . PRO B 1 654 ? 16.984 -66.062 -58.062 1 91.5 654 PRO B N 1
ATOM 15022 C CA . PRO B 1 654 ? 15.977 -65.875 -59.125 1 91.5 654 PRO B CA 1
ATOM 15023 C C . PRO B 1 654 ? 15.273 -64.5 -59 1 91.5 654 PRO B C 1
ATOM 15025 O O . PRO B 1 654 ? 14.719 -64 -60 1 91.5 654 PRO B O 1
ATOM 15028 N N . LEU B 1 655 ? 15.281 -63.938 -57.844 1 90.19 655 LEU B N 1
ATOM 15029 C CA . LEU B 1 655 ? 14.586 -62.688 -57.625 1 90.19 655 LEU B CA 1
ATOM 15030 C C . LEU B 1 655 ? 15.391 -61.5 -58.188 1 90.19 655 LEU B C 1
ATOM 15032 O O . LEU B 1 655 ? 14.836 -60.438 -58.438 1 90.19 655 LEU B O 1
ATOM 15036 N N . LEU B 1 656 ? 16.672 -61.781 -58.344 1 90.12 656 LEU B N 1
ATOM 15037 C CA . LEU B 1 656 ? 17.562 -60.75 -58.844 1 90.12 656 LEU B CA 1
ATOM 15038 C C . LEU B 1 656 ? 18.094 -61.094 -60.219 1 90.12 656 LEU B C 1
ATOM 15040 O O . LEU B 1 656 ? 19.297 -61.156 -60.438 1 90.12 656 LEU B O 1
ATOM 15044 N N . GLN B 1 657 ? 17.219 -61.188 -61.125 1 86.12 657 GLN B N 1
ATOM 15045 C CA . GLN B 1 657 ? 17.547 -61.656 -62.469 1 86.12 657 GLN B CA 1
ATOM 15046 C C . GLN B 1 657 ? 18.25 -60.594 -63.281 1 86.12 657 GLN B C 1
ATOM 15048 O O . GLN B 1 657 ? 17.859 -59.406 -63.25 1 86.12 657 GLN B O 1
ATOM 15053 N N . THR B 1 658 ? 19.406 -61 -63.844 1 82.38 658 THR B N 1
ATOM 15054 C CA . THR B 1 658 ? 20.109 -60.188 -64.812 1 82.38 658 THR B CA 1
ATOM 15055 C C . THR B 1 658 ? 20.375 -60.938 -66.125 1 82.38 658 THR B C 1
ATOM 15057 O O . THR B 1 658 ? 20.688 -62.125 -66.062 1 82.38 658 THR B O 1
ATOM 15060 N N . PRO B 1 659 ? 20.031 -60.406 -67.188 1 83.62 659 PRO B N 1
ATOM 15061 C CA . PRO B 1 659 ? 20.172 -61.094 -68.438 1 83.62 659 PRO B CA 1
ATOM 15062 C C . PRO B 1 659 ? 21.641 -61.312 -68.875 1 83.62 659 PRO B C 1
ATOM 15064 O O . PRO B 1 659 ? 22.109 -60.688 -69.812 1 83.62 659 PRO B O 1
ATOM 15067 N N . THR B 1 660 ? 22.5 -61.969 -68.188 1 86.88 660 THR B N 1
ATOM 15068 C CA . THR B 1 660 ? 23.922 -62.219 -68.438 1 86.88 660 THR B CA 1
ATOM 15069 C C . THR B 1 660 ? 24.234 -63.719 -68.375 1 86.88 660 THR B C 1
ATOM 15071 O O . THR B 1 660 ? 23.5 -64.5 -67.75 1 86.88 660 THR B O 1
ATOM 15074 N N . LEU B 1 661 ? 25.234 -64.188 -69.062 1 87.62 661 LEU B N 1
ATOM 15075 C CA . LEU B 1 661 ? 25.688 -65.562 -69.062 1 87.62 661 LEU B CA 1
ATOM 15076 C C . LEU B 1 661 ? 26.141 -65.938 -67.688 1 87.62 661 LEU B C 1
ATOM 15078 O O . LEU B 1 661 ? 26 -67.125 -67.25 1 87.62 661 LEU B O 1
ATOM 15082 N N . GLU B 1 662 ? 26.562 -64.938 -67.062 1 87.81 662 GLU B N 1
ATOM 15083 C CA . GLU B 1 662 ? 27.031 -65.188 -65.75 1 87.81 662 GLU B CA 1
ATOM 15084 C C . GLU B 1 662 ? 25.875 -65.5 -64.812 1 87.81 662 GLU B C 1
ATOM 15086 O O . GLU B 1 662 ? 26.016 -66.375 -63.906 1 87.81 662 GLU B O 1
ATOM 15091 N N . PHE B 1 663 ? 24.859 -64.875 -65.062 1 91.94 663 PHE B N 1
ATOM 15092 C CA . PHE B 1 663 ? 23.656 -65.125 -64.25 1 91.94 663 PHE B CA 1
ATOM 15093 C C . PHE B 1 663 ? 23.172 -66.562 -64.5 1 91.94 663 PHE B C 1
ATOM 15095 O O . PHE B 1 663 ? 22.781 -67.25 -63.562 1 91.94 663 PHE B O 1
ATOM 15102 N N . GLU B 1 664 ? 23.266 -67.062 -65.688 1 89 664 GLU B N 1
ATOM 15103 C CA . GLU B 1 664 ? 22.812 -68.438 -66.062 1 89 664 GLU B CA 1
ATOM 15104 C C . GLU B 1 664 ? 23.703 -69.5 -65.375 1 89 664 GLU B C 1
ATOM 15106 O O . GLU B 1 664 ? 23.203 -70.5 -64.938 1 89 664 GLU B O 1
ATOM 15111 N N . GLN B 1 665 ? 24.953 -69.125 -65.438 1 91.06 665 GLN B N 1
ATOM 15112 C CA . GLN B 1 665 ? 25.891 -70.062 -64.75 1 91.06 665 GLN B CA 1
ATOM 15113 C C . GLN B 1 665 ? 25.609 -70.125 -63.25 1 91.06 665 GLN B C 1
ATOM 15115 O O . GLN B 1 665 ? 25.734 -71.188 -62.688 1 91.06 665 GLN B O 1
ATOM 15120 N N . LEU B 1 666 ? 25.312 -69 -62.75 1 93.06 666 LEU B N 1
ATOM 15121 C CA . LEU B 1 666 ? 25.016 -68.938 -61.312 1 93.06 666 LEU B CA 1
ATOM 15122 C C . LEU B 1 666 ? 23.75 -69.75 -61 1 93.06 666 LEU B C 1
ATOM 15124 O O . LEU B 1 666 ? 23.703 -70.438 -60 1 93.06 666 LEU B O 1
ATOM 15128 N N . VAL B 1 667 ? 22.797 -69.625 -61.75 1 93.19 667 VAL B N 1
ATOM 15129 C CA . VAL B 1 667 ? 21.547 -70.375 -61.594 1 93.19 667 VAL B CA 1
ATOM 15130 C C . VAL B 1 667 ? 21.828 -71.875 -61.656 1 93.19 667 VAL B C 1
ATOM 15132 O O . VAL B 1 667 ? 21.328 -72.625 -60.844 1 93.19 667 VAL B O 1
ATOM 15135 N N . ASP B 1 668 ? 22.703 -72.312 -62.625 1 91.81 668 ASP B N 1
ATOM 15136 C CA . ASP B 1 668 ? 23.031 -73.75 -62.781 1 91.81 668 ASP B CA 1
ATOM 15137 C C . ASP B 1 668 ? 23.766 -74.25 -61.562 1 91.81 668 ASP B C 1
ATOM 15139 O O . ASP B 1 668 ? 23.484 -75.375 -61.094 1 91.81 668 ASP B O 1
ATOM 15143 N N . GLU B 1 669 ? 24.656 -73.438 -61.125 1 92.06 669 GLU B N 1
ATOM 15144 C CA . GLU B 1 669 ? 25.438 -73.875 -59.969 1 92.06 669 GLU B CA 1
ATOM 15145 C C . GLU B 1 669 ? 24.562 -73.938 -58.719 1 92.06 669 GLU B C 1
ATOM 15147 O O . GLU B 1 669 ? 24.734 -74.875 -57.875 1 92.06 669 GLU B O 1
ATOM 15152 N N . ALA B 1 670 ? 23.766 -72.938 -58.562 1 93.88 670 ALA B N 1
ATOM 15153 C CA . ALA B 1 670 ? 22.875 -72.938 -57.406 1 93.88 670 ALA B CA 1
ATOM 15154 C C . ALA B 1 670 ? 21.953 -74.188 -57.406 1 93.88 670 ALA B C 1
ATOM 15156 O O . ALA B 1 670 ? 21.797 -74.812 -56.375 1 93.88 670 ALA B O 1
ATOM 15157 N N . LEU B 1 671 ? 21.438 -74.5 -58.5 1 94.19 671 LEU B N 1
ATOM 15158 C CA . LEU B 1 671 ? 20.531 -75.688 -58.594 1 94.19 671 LEU B CA 1
ATOM 15159 C C . LEU B 1 671 ? 21.266 -77 -58.406 1 94.19 671 LEU B C 1
ATOM 15161 O O . LEU B 1 671 ? 20.703 -77.938 -57.812 1 94.19 671 LEU B O 1
ATOM 15165 N N . ASP B 1 672 ? 22.469 -77.062 -58.938 1 92 672 ASP B N 1
ATOM 15166 C CA . ASP B 1 672 ? 23.297 -78.25 -58.719 1 92 672 ASP B CA 1
ATOM 15167 C C . ASP B 1 672 ? 23.531 -78.5 -57.25 1 92 672 ASP B C 1
ATOM 15169 O O . ASP B 1 672 ? 23.438 -79.625 -56.781 1 92 672 ASP B O 1
ATOM 15173 N N . GLN B 1 673 ? 23.812 -77.438 -56.656 1 91.44 673 GLN B N 1
ATOM 15174 C CA . GLN B 1 673 ? 24.094 -77.562 -55.219 1 91.44 673 GLN B CA 1
ATOM 15175 C C . GLN B 1 673 ? 22.828 -77.938 -54.469 1 91.44 673 GLN B C 1
ATOM 15177 O O . GLN B 1 673 ? 22.875 -78.688 -53.5 1 91.44 673 GLN B O 1
ATOM 15182 N N . LEU B 1 674 ? 21.75 -77.312 -54.656 1 94.56 674 LEU B N 1
ATOM 15183 C CA . LEU B 1 674 ? 20.5 -77.562 -53.969 1 94.56 674 LEU B CA 1
ATOM 15184 C C . LEU B 1 674 ? 20.047 -79 -54.188 1 94.56 674 LEU B C 1
ATOM 15186 O O . LEU B 1 674 ? 19.703 -79.688 -53.219 1 94.56 674 LEU B O 1
ATOM 15190 N N . TRP B 1 675 ? 20.188 -79.5 -55.406 1 93.06 675 TRP B N 1
ATOM 15191 C CA . TRP B 1 675 ? 19.719 -80.875 -55.719 1 93.06 675 TRP B CA 1
ATOM 15192 C C . TRP B 1 675 ? 20.688 -81.938 -55.188 1 93.06 675 TRP B C 1
ATOM 15194 O O . TRP B 1 675 ? 20.266 -83 -54.812 1 93.06 675 TRP B O 1
ATOM 15204 N N . THR B 1 676 ? 21.953 -81.562 -55.188 1 90.44 676 THR B N 1
ATOM 15205 C CA . THR B 1 676 ? 22.922 -82.5 -54.594 1 90.44 676 THR B CA 1
ATOM 15206 C C . THR B 1 676 ? 22.594 -82.688 -53.125 1 90.44 676 THR B C 1
ATOM 15208 O O . THR B 1 676 ? 22.672 -83.812 -52.625 1 90.44 676 THR B O 1
ATOM 15211 N N . THR B 1 677 ? 22.234 -81.625 -52.531 1 92.19 677 THR B N 1
ATOM 15212 C CA . THR B 1 677 ? 21.875 -81.688 -51.125 1 92.19 677 THR B CA 1
ATOM 15213 C C . THR B 1 677 ? 20.609 -82.562 -50.969 1 92.19 677 THR B C 1
ATOM 15215 O O . THR B 1 677 ? 20.5 -83.312 -50.031 1 92.19 677 THR B O 1
ATOM 15218 N N . ILE B 1 678 ? 19.656 -82.438 -51.719 1 93.62 678 ILE B N 1
ATOM 15219 C CA . ILE B 1 678 ? 18.375 -83.125 -51.656 1 93.62 678 ILE B CA 1
ATOM 15220 C C . ILE B 1 678 ? 18.578 -84.625 -51.938 1 93.62 678 ILE B C 1
ATOM 15222 O O . ILE B 1 678 ? 17.938 -85.5 -51.344 1 93.62 678 ILE B O 1
ATOM 15226 N N . SER B 1 679 ? 19.594 -85.062 -52.844 1 89.5 679 SER B N 1
ATOM 15227 C CA . SER B 1 679 ? 19.781 -86.375 -53.344 1 89.5 679 SER B CA 1
ATOM 15228 C C . SER B 1 679 ? 20.688 -87.188 -52.406 1 89.5 679 SER B C 1
ATOM 15230 O O . SER B 1 679 ? 20.641 -88.438 -52.406 1 89.5 679 SER B O 1
ATOM 15232 N N . ARG B 1 680 ? 21.375 -86.438 -51.719 1 84.88 680 ARG B N 1
ATOM 15233 C CA . ARG B 1 680 ? 22.344 -87.188 -50.875 1 84.88 680 ARG B CA 1
ATOM 15234 C C . ARG B 1 680 ? 21.656 -87.75 -49.656 1 84.88 680 ARG B C 1
ATOM 15236 O O . ARG B 1 680 ? 20.891 -87.062 -48.969 1 84.88 680 ARG B O 1
ATOM 15243 N N . SER B 1 681 ? 21.891 -89 -49.375 1 79.62 681 SER B N 1
ATOM 15244 C CA . SER B 1 681 ? 21.25 -89.75 -48.312 1 79.62 681 SER B CA 1
ATOM 15245 C C . SER B 1 681 ? 21.891 -89.375 -46.938 1 79.62 681 SER B C 1
ATOM 15247 O O . SER B 1 681 ? 21.266 -89.562 -45.906 1 79.62 681 SER B O 1
ATOM 15249 N N . ASP B 1 682 ? 23.094 -88.875 -47.031 1 83.94 682 ASP B N 1
ATOM 15250 C CA . ASP B 1 682 ? 23.828 -88.625 -45.781 1 83.94 682 ASP B CA 1
ATOM 15251 C C . ASP B 1 682 ? 23.609 -87.25 -45.25 1 83.94 682 ASP B C 1
ATOM 15253 O O . ASP B 1 682 ? 24.047 -86.875 -44.156 1 83.94 682 ASP B O 1
ATOM 15257 N N . MET B 1 683 ? 22.781 -86.5 -45.875 1 86.94 683 MET B N 1
ATOM 15258 C CA . MET B 1 683 ? 22.578 -85.125 -45.469 1 86.94 683 MET B CA 1
ATOM 15259 C C . MET B 1 683 ? 21.531 -85 -44.375 1 86.94 683 MET B C 1
ATOM 15261 O O . MET B 1 683 ? 20.609 -85.812 -44.281 1 86.94 683 MET B O 1
ATOM 15265 N N . ASP B 1 684 ? 21.734 -84.125 -43.438 1 91.19 684 ASP B N 1
ATOM 15266 C CA . ASP B 1 684 ? 20.797 -83.875 -42.375 1 91.19 684 ASP B CA 1
ATOM 15267 C C . ASP B 1 684 ? 19.438 -83.438 -42.938 1 91.19 684 ASP B C 1
ATOM 15269 O O . ASP B 1 684 ? 19.375 -82.625 -43.875 1 91.19 684 ASP B O 1
ATOM 15273 N N . PRO B 1 685 ? 18.359 -84.062 -42.5 1 92.5 685 PRO B N 1
ATOM 15274 C CA . PRO B 1 685 ? 17.016 -83.75 -43 1 92.5 685 PRO B CA 1
ATOM 15275 C C . PRO B 1 685 ? 16.703 -82.25 -42.969 1 92.5 685 PRO B C 1
ATOM 15277 O O . PRO B 1 685 ? 15.992 -81.75 -43.844 1 92.5 685 PRO B O 1
ATOM 15280 N N . GLU B 1 686 ? 17.219 -81.5 -42 1 93.12 686 GLU B N 1
ATOM 15281 C CA . GLU B 1 686 ? 16.953 -80.062 -41.938 1 93.12 686 GLU B CA 1
ATOM 15282 C C . GLU B 1 686 ? 17.531 -79.312 -43.125 1 93.12 686 GLU B C 1
ATOM 15284 O O . GLU B 1 686 ? 16.922 -78.375 -43.656 1 93.12 686 GLU B O 1
ATOM 15289 N N . MET B 1 687 ? 18.688 -79.75 -43.562 1 92.94 687 MET B N 1
ATOM 15290 C CA . MET B 1 687 ? 19.328 -79.125 -44.719 1 92.94 687 MET B CA 1
ATOM 15291 C C . MET B 1 687 ? 18.562 -79.375 -46 1 92.94 687 MET B C 1
ATOM 15293 O O . MET B 1 687 ? 18.469 -78.562 -46.906 1 92.94 687 MET B O 1
ATOM 15297 N N . ILE B 1 688 ? 18.047 -80.688 -46.062 1 93.56 688 ILE B N 1
ATOM 15298 C CA . ILE B 1 688 ? 17.234 -81.062 -47.188 1 93.56 688 ILE B CA 1
ATOM 15299 C C . ILE B 1 688 ? 15.977 -80.188 -47.281 1 93.56 688 ILE B C 1
ATOM 15301 O O . ILE B 1 688 ? 15.602 -79.75 -48.344 1 93.56 688 ILE B O 1
ATOM 15305 N N . ARG B 1 689 ? 15.43 -80 -46.094 1 94.25 689 ARG B N 1
ATOM 15306 C CA . ARG B 1 689 ? 14.227 -79.125 -46.031 1 94.25 689 ARG B CA 1
ATOM 15307 C C . ARG B 1 689 ? 14.516 -77.75 -46.469 1 94.25 689 ARG B C 1
ATOM 15309 O O . ARG B 1 689 ? 13.719 -77.125 -47.188 1 94.25 689 ARG B O 1
ATOM 15316 N N . GLU B 1 690 ? 15.555 -77.125 -46.062 1 94.25 690 GLU B N 1
ATOM 15317 C CA . GLU B 1 690 ? 15.953 -75.75 -46.438 1 94.25 690 GLU B CA 1
ATOM 15318 C C . GLU B 1 690 ? 16.219 -75.688 -47.938 1 94.25 690 GLU B C 1
ATOM 15320 O O . GLU B 1 690 ? 15.938 -74.688 -48.562 1 94.25 690 GLU B O 1
ATOM 15325 N N . ALA B 1 691 ? 16.906 -76.625 -48.469 1 94.5 691 ALA B N 1
ATOM 15326 C CA . ALA B 1 691 ? 17.188 -76.688 -49.906 1 94.5 691 ALA B CA 1
ATOM 15327 C C . ALA B 1 691 ? 15.906 -76.75 -50.719 1 94.5 691 ALA B C 1
ATOM 15329 O O . ALA B 1 691 ? 15.789 -76.062 -51.75 1 94.5 691 ALA B O 1
ATOM 15330 N N . LEU B 1 692 ? 15.008 -77.625 -50.219 1 95.38 692 LEU B N 1
ATOM 15331 C CA . LEU B 1 692 ? 13.711 -77.688 -50.875 1 95.38 692 LEU B CA 1
ATOM 15332 C C . LEU B 1 692 ? 12.984 -76.375 -50.844 1 95.38 692 LEU B C 1
ATOM 15334 O O . LEU B 1 692 ? 12.336 -76 -51.812 1 95.38 692 LEU B O 1
ATOM 15338 N N . SER B 1 693 ? 13.031 -75.625 -49.719 1 94.81 693 SER B N 1
ATOM 15339 C CA . SER B 1 693 ? 12.406 -74.375 -49.594 1 94.81 693 SER B CA 1
ATOM 15340 C C . SER B 1 693 ? 13.031 -73.312 -50.531 1 94.81 693 SER B C 1
ATOM 15342 O O . SER B 1 693 ? 12.344 -72.438 -51.062 1 94.81 693 SER B O 1
ATOM 15344 N N . ALA B 1 694 ? 14.281 -73.375 -50.719 1 94.69 694 ALA B N 1
ATOM 15345 C CA . ALA B 1 694 ? 14.984 -72.438 -51.625 1 94.69 694 ALA B CA 1
ATOM 15346 C C . ALA B 1 694 ? 14.57 -72.688 -53.094 1 94.69 694 ALA B C 1
ATOM 15348 O O . ALA B 1 694 ? 14.516 -71.75 -53.875 1 94.69 694 ALA B O 1
ATOM 15349 N N . LEU B 1 695 ? 14.297 -73.938 -53.406 1 94.5 695 LEU B N 1
ATOM 15350 C CA . LEU B 1 695 ? 13.93 -74.312 -54.781 1 94.5 695 LEU B CA 1
ATOM 15351 C C . LEU B 1 695 ? 12.602 -73.688 -55.188 1 94.5 695 LEU B C 1
ATOM 15353 O O . LEU B 1 695 ? 12.289 -73.625 -56.375 1 94.5 695 LEU B O 1
ATOM 15357 N N . LYS B 1 696 ? 11.797 -73.25 -54.281 1 92.88 696 LYS B N 1
ATOM 15358 C CA . LYS B 1 696 ? 10.484 -72.688 -54.531 1 92.88 696 LYS B CA 1
ATOM 15359 C C . LYS B 1 696 ? 10.602 -71.438 -55.406 1 92.88 696 LYS B C 1
ATOM 15361 O O . LYS B 1 696 ? 9.672 -71.062 -56.156 1 92.88 696 LYS B O 1
ATOM 15366 N N . HIS B 1 697 ? 11.695 -70.875 -55.406 1 92.25 697 HIS B N 1
ATOM 15367 C CA . HIS B 1 697 ? 11.852 -69.562 -56.094 1 92.25 697 HIS B CA 1
ATOM 15368 C C . HIS B 1 697 ? 12.289 -69.812 -57.531 1 92.25 697 HIS B C 1
ATOM 15370 O O . HIS B 1 697 ? 12.312 -68.875 -58.344 1 92.25 697 HIS B O 1
ATOM 15376 N N . TYR B 1 698 ? 12.703 -71 -57.938 1 91.62 698 TYR B N 1
ATOM 15377 C CA . TYR B 1 698 ? 13.133 -71.312 -59.281 1 91.62 698 TYR B CA 1
ATOM 15378 C C . TYR B 1 698 ? 11.953 -71.75 -60.125 1 91.62 698 TYR B C 1
ATOM 15380 O O . TYR B 1 698 ? 11.398 -72.812 -59.906 1 91.62 698 TYR B O 1
ATOM 15388 N N . GLU B 1 699 ? 11.578 -71.062 -61.062 1 90.62 699 GLU B N 1
ATOM 15389 C CA . GLU B 1 699 ? 10.414 -71.312 -61.906 1 90.62 699 GLU B CA 1
ATOM 15390 C C . GLU B 1 699 ? 10.695 -72.5 -62.875 1 90.62 699 GLU B C 1
ATOM 15392 O O . GLU B 1 699 ? 11.758 -72.562 -63.5 1 90.62 699 GLU B O 1
ATOM 15397 N N . ILE B 1 700 ? 9.703 -73.312 -62.938 1 89.69 700 ILE B N 1
ATOM 15398 C CA . ILE B 1 700 ? 9.852 -74.438 -63.812 1 89.69 700 ILE B CA 1
ATOM 15399 C C . ILE B 1 700 ? 9.859 -74 -65.25 1 89.69 700 ILE B C 1
ATOM 15401 O O . ILE B 1 700 ? 9 -73.25 -65.688 1 89.69 700 ILE B O 1
ATOM 15405 N N . GLY B 1 701 ? 10.68 -74.5 -66.062 1 82.38 701 GLY B N 1
ATOM 15406 C CA . GLY B 1 701 ? 10.734 -74.25 -67.5 1 82.38 701 GLY B CA 1
ATOM 15407 C C . GLY B 1 701 ? 11.688 -73.125 -67.812 1 82.38 701 GLY B C 1
ATOM 15408 O O . GLY B 1 701 ? 12.398 -73.188 -68.812 1 82.38 701 GLY B O 1
ATOM 15409 N N . THR B 1 702 ? 11.609 -72 -67.062 1 85.06 702 THR B N 1
ATOM 15410 C CA . THR B 1 702 ? 12.461 -70.812 -67.312 1 85.06 702 THR B CA 1
ATOM 15411 C C . THR B 1 702 ? 13.844 -71 -66.688 1 85.06 702 THR B C 1
ATOM 15413 O O . THR B 1 702 ? 14.852 -71 -67.438 1 85.06 702 THR B O 1
ATOM 15416 N N . LEU B 1 703 ? 13.875 -71.25 -65.375 1 88.19 703 LEU B N 1
ATOM 15417 C CA . LEU B 1 703 ? 15.156 -71.375 -64.688 1 88.19 703 LEU B CA 1
ATOM 15418 C C . LEU B 1 703 ? 15.438 -72.812 -64.375 1 88.19 703 LEU B C 1
ATOM 15420 O O . LEU B 1 703 ? 16.578 -73.312 -64.5 1 88.19 703 LEU B O 1
ATOM 15424 N N . LEU B 1 704 ? 14.453 -73.562 -63.938 1 91.19 704 LEU B N 1
ATOM 15425 C CA . LEU B 1 704 ? 14.602 -75 -63.594 1 91.19 704 LEU B CA 1
ATOM 15426 C C . LEU B 1 704 ? 14.203 -75.875 -64.75 1 91.19 704 LEU B C 1
ATOM 15428 O O . LEU B 1 704 ? 13.055 -75.812 -65.188 1 91.19 704 LEU B O 1
ATOM 15432 N N . THR B 1 705 ? 15.117 -76.625 -65.312 1 89.56 705 THR B N 1
ATOM 15433 C CA . THR B 1 705 ? 14.859 -77.5 -66.438 1 89.56 705 THR B CA 1
ATOM 15434 C C . THR B 1 705 ? 15.234 -78.938 -66.125 1 89.56 705 THR B C 1
ATOM 15436 O O . THR B 1 705 ? 15.789 -79.188 -65.062 1 89.56 705 THR B O 1
ATOM 15439 N N . LEU B 1 706 ? 14.898 -79.812 -67 1 88.44 706 LEU B N 1
ATOM 15440 C CA . LEU B 1 706 ? 15.078 -81.25 -66.75 1 88.44 706 LEU B CA 1
ATOM 15441 C C . LEU B 1 706 ? 16.547 -81.625 -66.5 1 88.44 706 LEU B C 1
ATOM 15443 O O . LEU B 1 706 ? 16.875 -82.5 -65.812 1 88.44 706 LEU B O 1
ATOM 15447 N N . LYS B 1 707 ? 17.469 -80.75 -67.188 1 86.88 707 LYS B N 1
ATOM 15448 C CA . LYS B 1 707 ? 18.891 -81.062 -67.062 1 86.88 707 LYS B CA 1
ATOM 15449 C C . LYS B 1 707 ? 19.375 -80.875 -65.625 1 86.88 707 LYS B C 1
ATOM 15451 O O . LYS B 1 707 ? 20.391 -81.438 -65.25 1 86.88 707 LYS B O 1
ATOM 15456 N N . HIS B 1 708 ? 18.578 -80.188 -64.875 1 90.88 708 HIS B N 1
ATOM 15457 C CA . HIS B 1 708 ? 19.016 -79.875 -63.531 1 90.88 708 HIS B CA 1
ATOM 15458 C C . HIS B 1 708 ? 18.562 -80.938 -62.562 1 90.88 708 HIS B C 1
ATOM 15460 O O . HIS B 1 708 ? 19.078 -81.062 -61.438 1 90.88 708 HIS B O 1
ATOM 15466 N N . ILE B 1 709 ? 17.672 -81.75 -62.75 1 92.25 709 ILE B N 1
ATOM 15467 C CA . ILE B 1 709 ? 17.062 -82.75 -61.844 1 92.25 709 ILE B CA 1
ATOM 15468 C C . ILE B 1 709 ? 17.938 -84 -61.781 1 92.25 709 ILE B C 1
ATOM 15470 O O . ILE B 1 709 ? 18.359 -84.5 -62.812 1 92.25 709 ILE B O 1
ATOM 15474 N N . PRO B 1 710 ? 18.266 -84.438 -60.688 1 91.38 710 PRO B N 1
ATOM 15475 C CA . PRO B 1 710 ? 19.109 -85.625 -60.562 1 91.38 710 PRO B CA 1
ATOM 15476 C C . PRO B 1 710 ? 18.469 -86.875 -61.156 1 91.38 710 PRO B C 1
ATOM 15478 O O . PRO B 1 710 ? 17.25 -87.062 -61.156 1 91.38 710 PRO B O 1
ATOM 15481 N N . PRO B 1 711 ? 19.25 -87.812 -61.656 1 87.69 711 PRO B N 1
ATOM 15482 C CA . PRO B 1 711 ? 18.75 -89 -62.344 1 87.69 711 PRO B CA 1
ATOM 15483 C C . PRO B 1 711 ? 17.891 -89.875 -61.438 1 87.69 711 PRO B C 1
ATOM 15485 O O . PRO B 1 711 ? 17 -90.625 -61.938 1 87.69 711 PRO B O 1
ATOM 15488 N N . GLN B 1 712 ? 18.109 -89.812 -60.25 1 89.19 712 GLN B N 1
ATOM 15489 C CA . GLN B 1 712 ? 17.344 -90.625 -59.344 1 89.19 712 GLN B CA 1
ATOM 15490 C C . GLN B 1 712 ? 15.859 -90.25 -59.406 1 89.19 712 GLN B C 1
ATOM 15492 O O . GLN B 1 712 ? 15.008 -91.125 -59.031 1 89.19 712 GLN B O 1
ATOM 15497 N N . PHE B 1 713 ? 15.562 -89.062 -59.812 1 90.25 713 PHE B N 1
ATOM 15498 C CA . PHE B 1 713 ? 14.172 -88.625 -59.844 1 90.25 713 PHE B CA 1
ATOM 15499 C C . PHE B 1 713 ? 13.633 -88.625 -61.281 1 90.25 713 PHE B C 1
ATOM 15501 O O . PHE B 1 713 ? 12.555 -88.062 -61.531 1 90.25 713 PHE B O 1
ATOM 15508 N N . ARG B 1 714 ? 14.367 -89.062 -62.188 1 85 714 ARG B N 1
ATOM 15509 C CA . ARG B 1 714 ? 13.938 -89.062 -63.594 1 85 714 ARG B CA 1
ATOM 15510 C C . ARG B 1 714 ? 14.016 -90.5 -64.125 1 85 714 ARG B C 1
ATOM 15512 O O . ARG B 1 714 ? 14.539 -90.688 -65.25 1 85 714 ARG B O 1
ATOM 15519 N N . GLN B 1 715 ? 13.562 -91.375 -63.375 1 82.69 715 GLN B N 1
ATOM 15520 C CA . GLN B 1 715 ? 13.648 -92.75 -63.812 1 82.69 715 GLN B CA 1
ATOM 15521 C C . GLN B 1 715 ? 12.445 -93.188 -64.688 1 82.69 715 GLN B C 1
ATOM 15523 O O . GLN B 1 715 ? 11.312 -92.75 -64.375 1 82.69 715 GLN B O 1
ATOM 15528 N N . ASP B 1 716 ? 12.555 -93.938 -65.75 1 76.88 716 ASP B N 1
ATOM 15529 C CA . ASP B 1 716 ? 11.555 -94.562 -66.562 1 76.88 716 ASP B CA 1
ATOM 15530 C C . ASP B 1 716 ? 10.609 -93.5 -67.188 1 76.88 716 ASP B C 1
ATOM 15532 O O . ASP B 1 716 ? 9.391 -93.688 -67.188 1 76.88 716 ASP B O 1
ATOM 15536 N N . LEU B 1 717 ? 11.07 -92.25 -67.375 1 75.81 717 LEU B N 1
ATOM 15537 C CA . LEU B 1 717 ? 10.25 -91.188 -67.875 1 75.81 717 LEU B CA 1
ATOM 15538 C C . LEU B 1 717 ? 10.211 -91.25 -69.438 1 75.81 717 LEU B C 1
ATOM 15540 O O . LEU B 1 717 ? 11.203 -91.562 -70.062 1 75.81 717 LEU B O 1
ATOM 15544 N N . HIS B 1 718 ? 9.062 -91.5 -70.062 1 61.09 718 HIS B N 1
ATOM 15545 C CA . HIS B 1 718 ? 8.938 -91.5 -71.5 1 61.09 718 HIS B CA 1
ATOM 15546 C C . HIS B 1 718 ? 9.375 -90.125 -72.125 1 61.09 718 HIS B C 1
ATOM 15548 O O . HIS B 1 718 ? 8.594 -89.188 -72.188 1 61.09 718 HIS B O 1
ATOM 15554 N N . VAL B 1 719 ? 10.5 -89.625 -71.938 1 56.34 719 VAL B N 1
ATOM 15555 C CA . VAL B 1 719 ? 10.992 -88.438 -72.5 1 56.34 719 VAL B CA 1
ATOM 15556 C C . VAL B 1 719 ? 11.078 -88.562 -74.062 1 56.34 719 VAL B C 1
ATOM 15558 O O . VAL B 1 719 ? 11.469 -89.625 -74.562 1 56.34 719 VAL B O 1
ATOM 15561 N N . ALA B 1 720 ? 10.328 -87.875 -74.938 1 48.81 720 ALA B N 1
ATOM 15562 C CA . ALA B 1 720 ? 10.359 -87.938 -76.375 1 48.81 720 ALA B CA 1
ATOM 15563 C C . ALA B 1 720 ? 11.773 -88.125 -76.875 1 48.81 720 ALA B C 1
ATOM 15565 O O . ALA B 1 720 ? 12.719 -87.5 -76.438 1 48.81 720 ALA B O 1
ATOM 15566 N N . ARG B 1 721 ? 12.023 -89.312 -77.375 1 47.47 721 ARG B N 1
ATOM 15567 C CA . ARG B 1 721 ? 13.195 -89.75 -78.062 1 47.47 721 ARG B CA 1
ATOM 15568 C C . ARG B 1 721 ? 13.711 -88.75 -79.062 1 47.47 721 ARG B C 1
ATOM 15570 O O . ARG B 1 721 ? 12.945 -87.875 -79.5 1 47.47 721 ARG B O 1
ATOM 15577 N N . GLU B 1 722 ? 14.906 -88.562 -79.188 1 43.47 722 GLU B N 1
ATOM 15578 C CA . GLU B 1 722 ? 15.711 -87.938 -80.188 1 43.47 722 GLU B CA 1
ATOM 15579 C C . GLU B 1 722 ? 15.117 -88.125 -81.562 1 43.47 722 GLU B C 1
ATOM 15581 O O . GLU B 1 722 ? 14.891 -89.25 -82 1 43.47 722 GLU B O 1
ATOM 15586 N N . TYR B 1 723 ? 14.172 -87.312 -82 1 38.84 723 TYR B N 1
ATOM 15587 C CA . TYR B 1 723 ? 13.797 -87.438 -83.375 1 38.84 723 TYR B CA 1
ATOM 15588 C C . TYR B 1 723 ? 14.961 -87.125 -84.312 1 38.84 723 TYR B C 1
ATOM 15590 O O . TYR B 1 723 ? 15.586 -86.062 -84.125 1 38.84 723 TYR B O 1
ATOM 15598 N N . THR B 1 724 ? 15.781 -88 -84.75 1 41.97 724 THR B N 1
ATOM 15599 C CA . THR B 1 724 ? 16.641 -87.75 -85.875 1 41.97 724 THR B CA 1
ATOM 15600 C C . THR B 1 724 ? 15.812 -87.5 -87.125 1 41.97 724 THR B C 1
ATOM 15602 O O . THR B 1 724 ? 14.93 -88.25 -87.5 1 41.97 724 THR B O 1
ATOM 15605 N N . GLY B 1 725 ? 15.602 -86.25 -87.5 1 40.41 725 GLY B N 1
ATOM 15606 C CA . GLY B 1 725 ? 14.961 -86 -88.812 1 40.41 725 GLY B CA 1
ATOM 15607 C C . GLY B 1 725 ? 15.484 -86.938 -89.938 1 40.41 725 GLY B C 1
ATOM 15608 O O . GLY B 1 725 ? 16.516 -87.562 -89.75 1 40.41 725 GLY B O 1
ATOM 15609 N N . PRO B 1 726 ? 14.734 -87.312 -90.875 1 48.38 726 PRO B N 1
ATOM 15610 C CA . PRO B 1 726 ? 15.281 -88.062 -92 1 48.38 726 PRO B CA 1
ATOM 15611 C C . PRO B 1 726 ? 16.656 -87.562 -92.5 1 48.38 726 PRO B C 1
ATOM 15613 O O . PRO B 1 726 ? 17.469 -88.375 -92.938 1 48.38 726 PRO B O 1
ATOM 15616 N N . ASP B 1 727 ? 16.656 -86.312 -92.875 1 46.12 727 ASP B N 1
ATOM 15617 C CA . ASP B 1 727 ? 17.875 -85.812 -93.562 1 46.12 727 ASP B CA 1
ATOM 15618 C C . ASP B 1 727 ? 19.031 -85.688 -92.562 1 46.12 727 ASP B C 1
ATOM 15620 O O . ASP B 1 727 ? 20.094 -85.188 -92.875 1 46.12 727 ASP B O 1
ATOM 15624 N N . GLY B 1 728 ? 19.219 -86.375 -91.625 1 46.31 728 GLY B N 1
ATOM 15625 C CA . GLY B 1 728 ? 20.328 -86.562 -90.688 1 46.31 728 GLY B CA 1
ATOM 15626 C C . GLY B 1 728 ? 20.312 -85.562 -89.5 1 46.31 728 GLY B C 1
ATOM 15627 O O . GLY B 1 728 ? 21.25 -85.562 -88.688 1 46.31 728 GLY B O 1
ATOM 15628 N N . ARG B 1 729 ? 19.781 -84.438 -89.938 1 48.84 729 ARG B N 1
ATOM 15629 C CA . ARG B 1 729 ? 19.984 -83.375 -88.938 1 48.84 729 ARG B CA 1
ATOM 15630 C C . ARG B 1 729 ? 19.266 -83.688 -87.625 1 48.84 729 ARG B C 1
ATOM 15632 O O . ARG B 1 729 ? 18.078 -84.062 -87.688 1 48.84 729 ARG B O 1
ATOM 15639 N N . GLU B 1 730 ? 20.031 -84.125 -86.688 1 44.06 730 GLU B N 1
ATOM 15640 C CA . GLU B 1 730 ? 19.578 -84.375 -85.312 1 44.06 730 GLU B CA 1
ATOM 15641 C C . GLU B 1 730 ? 18.859 -83.125 -84.75 1 44.06 730 GLU B C 1
ATOM 15643 O O . GLU B 1 730 ? 19.391 -82 -84.812 1 44.06 730 GLU B O 1
ATOM 15648 N N . VAL B 1 731 ? 17.703 -82.75 -85.312 1 40.16 731 VAL B N 1
ATOM 15649 C CA . VAL B 1 731 ? 17.047 -81.625 -84.688 1 40.16 731 VAL B CA 1
ATOM 15650 C C . VAL B 1 731 ? 16.844 -81.875 -83.188 1 40.16 731 VAL B C 1
ATOM 15652 O O . VAL B 1 731 ? 16.281 -82.938 -82.812 1 40.16 731 VAL B O 1
ATOM 15655 N N . VAL B 1 732 ? 17.844 -81.5 -82.375 1 40.28 732 VAL B N 1
ATOM 15656 C CA . VAL B 1 732 ? 17.688 -81.438 -80.938 1 40.28 732 VAL B CA 1
ATOM 15657 C C . VAL B 1 732 ? 16.297 -80.938 -80.562 1 40.28 732 VAL B C 1
ATOM 15659 O O . VAL B 1 732 ? 15.938 -79.812 -80.938 1 40.28 732 VAL B O 1
ATOM 15662 N N . ASP B 1 733 ? 15.289 -81.625 -80.875 1 41.75 733 ASP B N 1
ATOM 15663 C CA . ASP B 1 733 ? 13.961 -81.188 -80.5 1 41.75 733 ASP B CA 1
ATOM 15664 C C . ASP B 1 733 ? 14.016 -80.5 -79.125 1 41.75 733 ASP B C 1
ATOM 15666 O O . ASP B 1 733 ? 14.492 -81 -78.188 1 41.75 733 ASP B O 1
ATOM 15670 N N . LEU B 1 734 ? 14.133 -79.25 -79.125 1 43.25 734 LEU B N 1
ATOM 15671 C CA . LEU B 1 734 ? 14.016 -78.312 -78.062 1 43.25 734 LEU B CA 1
ATOM 15672 C C . LEU B 1 734 ? 13 -78.75 -77 1 43.25 734 LEU B C 1
ATOM 15674 O O . LEU B 1 734 ? 12.859 -78.125 -75.938 1 43.25 734 LEU B O 1
ATOM 15678 N N . GLN B 1 735 ? 12.055 -79.562 -77.375 1 46.22 735 GLN B N 1
ATOM 15679 C CA . GLN B 1 735 ? 11.016 -80 -76.438 1 46.22 735 GLN B CA 1
ATOM 15680 C C . GLN B 1 735 ? 11.617 -80.812 -75.25 1 46.22 735 GLN B C 1
ATOM 15682 O O . GLN B 1 735 ? 10.914 -81.188 -74.312 1 46.22 735 GLN B O 1
ATOM 15687 N N . GLN B 1 736 ? 12.727 -81.312 -75.25 1 48.59 736 GLN B N 1
ATOM 15688 C CA . GLN B 1 736 ? 13.539 -82.188 -74.438 1 48.59 736 GLN B CA 1
ATOM 15689 C C . GLN B 1 736 ? 13.859 -81.562 -73.125 1 48.59 736 GLN B C 1
ATOM 15691 O O . GLN B 1 736 ? 14.219 -82.25 -72.188 1 48.59 736 GLN B O 1
ATOM 15696 N N . GLU B 1 737 ? 13.617 -80.312 -73.062 1 63.03 737 GLU B N 1
ATOM 15697 C CA . GLU B 1 737 ? 14.125 -79.625 -71.875 1 63.03 737 GLU B CA 1
ATOM 15698 C C . GLU B 1 737 ? 13.016 -79.375 -70.875 1 63.03 737 GLU B C 1
ATOM 15700 O O . GLU B 1 737 ? 13.281 -78.875 -69.75 1 63.03 737 GLU B O 1
ATOM 15705 N N . MET B 1 738 ? 11.883 -79.812 -71.125 1 79.19 738 MET B N 1
ATOM 15706 C CA . MET B 1 738 ? 10.805 -79.5 -70.188 1 79.19 738 MET B CA 1
ATOM 15707 C C . MET B 1 738 ? 10.672 -80.625 -69.125 1 79.19 738 MET B C 1
ATOM 15709 O O . MET B 1 738 ? 10.938 -81.812 -69.375 1 79.19 738 MET B O 1
ATOM 15713 N N . ILE B 1 739 ? 10.414 -80.375 -67.875 1 88.62 739 ILE B N 1
ATOM 15714 C CA . ILE B 1 739 ? 10.328 -81.312 -66.75 1 88.62 739 ILE B CA 1
ATOM 15715 C C . ILE B 1 739 ? 8.969 -82 -66.812 1 88.62 739 ILE B C 1
ATOM 15717 O O . ILE B 1 739 ? 7.93 -81.375 -66.625 1 88.62 739 ILE B O 1
ATOM 15721 N N . PRO B 1 740 ? 8.992 -83.375 -67.125 1 89.38 740 PRO B N 1
ATOM 15722 C CA . PRO B 1 740 ? 7.711 -84.062 -67.062 1 89.38 740 PRO B CA 1
ATOM 15723 C C . PRO B 1 740 ? 7.094 -84.062 -65.688 1 89.38 740 PRO B C 1
ATOM 15725 O O . PRO B 1 740 ? 7.816 -84.062 -64.688 1 89.38 740 PRO B O 1
ATOM 15728 N N . GLY B 1 741 ? 5.828 -84.062 -65.562 1 91.44 741 GLY B N 1
ATOM 15729 C CA . GLY B 1 741 ? 5.117 -84 -64.312 1 91.44 741 GLY B CA 1
ATOM 15730 C C . GLY B 1 741 ? 5.414 -85.188 -63.375 1 91.44 741 GLY B C 1
ATOM 15731 O O . GLY B 1 741 ? 5.34 -85.062 -62.156 1 91.44 741 GLY B O 1
ATOM 15732 N N . GLU B 1 742 ? 5.762 -86.312 -63.906 1 90.25 742 GLU B N 1
ATOM 15733 C CA . GLU B 1 742 ? 6.016 -87.562 -63.156 1 90.25 742 GLU B CA 1
ATOM 15734 C C . GLU B 1 742 ? 7.238 -87.438 -62.25 1 90.25 742 GLU B C 1
ATOM 15736 O O . GLU B 1 742 ? 7.391 -88.188 -61.281 1 90.25 742 GLU B O 1
ATOM 15741 N N . VAL B 1 743 ? 8.086 -86.5 -62.688 1 93.06 743 VAL B N 1
ATOM 15742 C CA . VAL B 1 743 ? 9.281 -86.25 -61.875 1 93.06 743 VAL B CA 1
ATOM 15743 C C . VAL B 1 743 ? 8.883 -85.875 -60.469 1 93.06 743 VAL B C 1
ATOM 15745 O O . VAL B 1 743 ? 9.539 -86.312 -59.5 1 93.06 743 VAL B O 1
ATOM 15748 N N . TRP B 1 744 ? 7.895 -85.188 -60.312 1 93.69 744 TRP B N 1
ATOM 15749 C CA . TRP B 1 744 ? 7.465 -84.688 -59.031 1 93.69 744 TRP B CA 1
ATOM 15750 C C . TRP B 1 744 ? 6.852 -85.812 -58.188 1 93.69 744 TRP B C 1
ATOM 15752 O O . TRP B 1 744 ? 6.965 -85.812 -56.938 1 93.69 744 TRP B O 1
ATOM 15762 N N . VAL B 1 745 ? 6.238 -86.688 -58.75 1 93.44 745 VAL B N 1
ATOM 15763 C CA . VAL B 1 745 ? 5.711 -87.875 -58.062 1 93.44 745 VAL B CA 1
ATOM 15764 C C . VAL B 1 745 ? 6.867 -88.75 -57.594 1 93.44 745 VAL B C 1
ATOM 15766 O O . VAL B 1 745 ? 6.836 -89.312 -56.469 1 93.44 745 VAL B O 1
ATOM 15769 N N . GLN B 1 746 ? 7.879 -88.938 -58.5 1 93.56 746 GLN B N 1
ATOM 15770 C CA . GLN B 1 746 ? 9.062 -89.688 -58.125 1 93.56 746 GLN B CA 1
ATOM 15771 C C . GLN B 1 746 ? 9.797 -89.062 -56.969 1 93.56 746 GLN B C 1
ATOM 15773 O O . GLN B 1 746 ? 10.367 -89.75 -56.125 1 93.56 746 GLN B O 1
ATOM 15778 N N . LEU B 1 747 ? 9.797 -87.688 -57.031 1 94.38 747 LEU B N 1
ATOM 15779 C CA . LEU B 1 747 ? 10.406 -87 -55.906 1 94.38 747 LEU B CA 1
ATOM 15780 C C . LEU B 1 747 ? 9.711 -87.375 -54.594 1 94.38 747 LEU B C 1
ATOM 15782 O O . LEU B 1 747 ? 10.367 -87.562 -53.594 1 94.38 747 LEU B O 1
ATOM 15786 N N . LEU B 1 748 ? 8.406 -87.438 -54.438 1 94.25 748 LEU B N 1
ATOM 15787 C CA . LEU B 1 748 ? 7.629 -87.75 -53.25 1 94.25 748 LEU B CA 1
ATOM 15788 C C . LEU B 1 748 ? 7.875 -89.188 -52.812 1 94.25 748 LEU B C 1
ATOM 15790 O O . LEU B 1 748 ? 7.883 -89.5 -51.625 1 94.25 748 LEU B O 1
ATOM 15794 N N . GLN B 1 749 ? 8.156 -90.062 -53.812 1 91.44 749 GLN B N 1
ATOM 15795 C CA . GLN B 1 749 ? 8.312 -91.5 -53.531 1 91.44 749 GLN B CA 1
ATOM 15796 C C . GLN B 1 749 ? 9.719 -91.812 -53.031 1 91.44 749 GLN B C 1
ATOM 15798 O O . GLN B 1 749 ? 9.898 -92.75 -52.219 1 91.44 749 GLN B O 1
ATOM 15803 N N . LYS B 1 750 ? 10.656 -91.062 -53.562 1 91.44 750 LYS B N 1
ATOM 15804 C CA . LYS B 1 750 ? 12.039 -91.438 -53.312 1 91.44 750 LYS B CA 1
ATOM 15805 C C . LYS B 1 750 ? 12.688 -90.562 -52.281 1 91.44 750 LYS B C 1
ATOM 15807 O O . LYS B 1 750 ? 13.766 -90.875 -51.75 1 91.44 750 LYS B O 1
ATOM 15812 N N . ILE B 1 751 ? 12.062 -89.438 -51.969 1 92 751 ILE B N 1
ATOM 15813 C CA . ILE B 1 751 ? 12.641 -88.562 -51 1 92 751 ILE B CA 1
ATOM 15814 C C . ILE B 1 751 ? 12.594 -89.188 -49.594 1 92 751 ILE B C 1
ATOM 15816 O O . ILE B 1 751 ? 11.797 -90.125 -49.375 1 92 751 ILE B O 1
ATOM 15820 N N . ARG B 1 752 ? 13.422 -88.875 -48.75 1 89.94 752 ARG B N 1
ATOM 15821 C CA . ARG B 1 752 ? 13.391 -89.312 -47.344 1 89.94 752 ARG B CA 1
ATOM 15822 C C . ARG B 1 752 ? 12.055 -89 -46.688 1 89.94 752 ARG B C 1
ATOM 15824 O O . ARG B 1 752 ? 11.562 -87.875 -46.812 1 89.94 752 ARG B O 1
ATOM 15831 N N . PRO B 1 753 ? 11.477 -89.938 -46.031 1 88.94 753 PRO B N 1
ATOM 15832 C CA . PRO B 1 753 ? 10.141 -89.75 -45.469 1 88.94 753 PRO B CA 1
ATOM 15833 C C . PRO B 1 753 ? 10.055 -88.562 -44.531 1 88.94 753 PRO B C 1
ATOM 15835 O O . PRO B 1 753 ? 9.008 -87.938 -44.438 1 88.94 753 PRO B O 1
ATOM 15838 N N . GLU B 1 754 ? 11.188 -88.25 -43.906 1 91.81 754 GLU B N 1
ATOM 15839 C CA . GLU B 1 754 ? 11.18 -87.125 -42.969 1 91.81 754 GLU B CA 1
ATOM 15840 C C . GLU B 1 754 ? 11.039 -85.812 -43.688 1 91.81 754 GLU B C 1
ATOM 15842 O O . GLU B 1 754 ? 10.617 -84.812 -43.125 1 91.81 754 GLU B O 1
ATOM 15847 N N . CYS B 1 755 ? 11.391 -85.812 -44.906 1 94.12 755 CYS B N 1
ATOM 15848 C CA . CYS B 1 755 ? 11.383 -84.562 -45.656 1 94.12 755 CYS B CA 1
ATOM 15849 C C . CYS B 1 755 ? 10.219 -84.562 -46.656 1 94.12 755 CYS B C 1
ATOM 15851 O O . CYS B 1 755 ? 10.125 -83.625 -47.5 1 94.12 755 CYS B O 1
ATOM 15853 N N . GLY B 1 756 ? 9.406 -85.562 -46.531 1 93.19 756 GLY B N 1
ATOM 15854 C CA . GLY B 1 756 ? 8.273 -85.688 -47.438 1 93.19 756 GLY B CA 1
ATOM 15855 C C . GLY B 1 756 ? 7.363 -84.5 -47.406 1 93.19 756 GLY B C 1
ATOM 15856 O O . GLY B 1 756 ? 6.875 -84.062 -48.469 1 93.19 756 GLY B O 1
ATOM 15857 N N . SER B 1 757 ? 7.203 -83.875 -46.25 1 93.81 757 SER B N 1
ATOM 15858 C CA . SER B 1 757 ? 6.336 -82.75 -46.125 1 93.81 757 SER B CA 1
ATOM 15859 C C . SER B 1 757 ? 6.91 -81.5 -46.844 1 93.81 757 SER B C 1
ATOM 15861 O O . SER B 1 757 ? 6.176 -80.75 -47.5 1 93.81 757 SER B O 1
ATOM 15863 N N . ALA B 1 758 ? 8.125 -81.312 -46.781 1 95.19 758 ALA B N 1
ATOM 15864 C CA . ALA B 1 758 ? 8.781 -80.188 -47.469 1 95.19 758 ALA B CA 1
ATOM 15865 C C . ALA B 1 758 ? 8.695 -80.375 -48.969 1 95.19 758 ALA B C 1
ATOM 15867 O O . ALA B 1 758 ? 8.555 -79.375 -49.719 1 95.19 758 ALA B O 1
ATOM 15868 N N . ALA B 1 759 ? 8.938 -81.562 -49.469 1 95.31 759 ALA B N 1
ATOM 15869 C CA . ALA B 1 759 ? 8.805 -81.812 -50.906 1 95.31 759 ALA B CA 1
ATOM 15870 C C . ALA B 1 759 ? 7.387 -81.562 -51.375 1 95.31 759 ALA B C 1
ATOM 15872 O O . ALA B 1 759 ? 7.195 -81 -52.469 1 95.31 759 ALA B O 1
ATOM 15873 N N . ALA B 1 760 ? 6.484 -82 -50.531 1 95.38 760 ALA B N 1
ATOM 15874 C CA . ALA B 1 760 ? 5.086 -81.75 -50.844 1 95.38 760 ALA B CA 1
ATOM 15875 C C . ALA B 1 760 ? 4.836 -80.25 -50.969 1 95.38 760 ALA B C 1
ATOM 15877 O O . ALA B 1 760 ? 4.082 -79.812 -51.844 1 95.38 760 ALA B O 1
ATOM 15878 N N . ASP B 1 761 ? 5.387 -79.5 -50.156 1 95.06 761 ASP B N 1
ATOM 15879 C CA . ASP B 1 761 ? 5.219 -78 -50.188 1 95.06 761 ASP B CA 1
ATOM 15880 C C . ASP B 1 761 ? 5.832 -77.438 -51.438 1 95.06 761 ASP B C 1
ATOM 15882 O O . ASP B 1 761 ? 5.312 -76.438 -52 1 95.06 761 ASP B O 1
ATOM 15886 N N . LEU B 1 762 ? 6.934 -77.938 -51.781 1 95.62 762 LEU B N 1
ATOM 15887 C CA . LEU B 1 762 ? 7.559 -77.5 -53.031 1 95.62 762 LEU B CA 1
ATOM 15888 C C . LEU B 1 762 ? 6.637 -77.75 -54.219 1 95.62 762 LEU B C 1
ATOM 15890 O O . LEU B 1 762 ? 6.438 -76.812 -55.031 1 95.62 762 LEU B O 1
ATOM 15894 N N . ILE B 1 763 ? 6.113 -78.938 -54.25 1 95.62 763 ILE B N 1
ATOM 15895 C CA . ILE B 1 763 ? 5.219 -79.312 -55.344 1 95.62 763 ILE B CA 1
ATOM 15896 C C . ILE B 1 763 ? 3.98 -78.438 -55.312 1 95.62 763 ILE B C 1
ATOM 15898 O O . ILE B 1 763 ? 3.506 -78 -56.375 1 95.62 763 ILE B O 1
ATOM 15902 N N . SER B 1 764 ? 3.473 -78.188 -54.125 1 95.38 764 SER B N 1
ATOM 15903 C CA . SER B 1 764 ? 2.312 -77.312 -53.969 1 95.38 764 SER B CA 1
ATOM 15904 C C . SER B 1 764 ? 2.596 -75.875 -54.531 1 95.38 764 SER B C 1
ATOM 15906 O O . SER B 1 764 ? 1.723 -75.25 -55.125 1 95.38 764 SER B O 1
ATOM 15908 N N . HIS B 1 765 ? 3.684 -75.5 -54.281 1 95 765 HIS B N 1
ATOM 15909 C CA . HIS B 1 765 ? 4.078 -74.188 -54.75 1 95 765 HIS B CA 1
ATOM 15910 C C . HIS B 1 765 ? 4.09 -74.125 -56.281 1 95 765 HIS B C 1
ATOM 15912 O O . HIS B 1 765 ? 3.656 -73.125 -56.875 1 95 765 HIS B O 1
ATOM 15918 N N . TYR B 1 766 ? 4.621 -75.062 -56.938 1 93.44 766 TYR B N 1
ATOM 15919 C CA . TYR B 1 766 ? 4.66 -75.125 -58.406 1 93.44 766 TYR B CA 1
ATOM 15920 C C . TYR B 1 766 ? 3.254 -75.25 -58.969 1 93.44 766 TYR B C 1
ATOM 15922 O O . TYR B 1 766 ? 2.943 -74.688 -60.031 1 93.44 766 TYR B O 1
ATOM 15930 N N . ILE B 1 767 ? 2.498 -76.062 -58.281 1 94.69 767 ILE B N 1
ATOM 15931 C CA . ILE B 1 767 ? 1.105 -76.188 -58.688 1 94.69 767 ILE B CA 1
ATOM 15932 C C . ILE B 1 767 ? 0.416 -74.812 -58.594 1 94.69 767 ILE B C 1
ATOM 15934 O O . ILE B 1 767 ? -0.39 -74.5 -59.469 1 94.69 767 ILE B O 1
ATOM 15938 N N . TYR B 1 768 ? 0.645 -74.188 -57.562 1 94 768 TYR B N 1
ATOM 15939 C CA . TYR B 1 768 ? 0.097 -72.875 -57.375 1 94 768 TYR B CA 1
ATOM 15940 C C . TYR B 1 768 ? 0.425 -71.938 -58.562 1 94 768 TYR B C 1
ATOM 15942 O O . TYR B 1 768 ? -0.451 -71.25 -59.062 1 94 768 TYR B O 1
ATOM 15950 N N . ALA B 1 769 ? 1.652 -71.938 -58.938 1 92.5 769 ALA B N 1
ATOM 15951 C CA . ALA B 1 769 ? 2.094 -71.125 -60.062 1 92.5 769 ALA B CA 1
ATOM 15952 C C . ALA B 1 769 ? 1.415 -71.562 -61.344 1 92.5 769 ALA B C 1
ATOM 15954 O O . ALA B 1 769 ? 1.067 -70.75 -62.188 1 92.5 769 ALA B O 1
ATOM 15955 N N . GLU B 1 770 ? 1.261 -72.875 -61.5 1 91.69 770 GLU B N 1
ATOM 15956 C CA . GLU B 1 770 ? 0.609 -73.438 -62.688 1 91.69 770 GLU B CA 1
ATOM 15957 C C . GLU B 1 770 ? -0.854 -73 -62.75 1 91.69 770 GLU B C 1
ATOM 15959 O O . GLU B 1 770 ? -1.318 -72.5 -63.781 1 91.69 770 GLU B O 1
ATOM 15964 N N . ILE B 1 771 ? -1.542 -73.062 -61.688 1 93.25 771 ILE B N 1
ATOM 15965 C CA . ILE B 1 771 ? -2.965 -72.75 -61.625 1 93.25 771 ILE B CA 1
ATOM 15966 C C . ILE B 1 771 ? -3.174 -71.25 -61.875 1 93.25 771 ILE B C 1
ATOM 15968 O O . ILE B 1 771 ? -4.152 -70.875 -62.5 1 93.25 771 ILE B O 1
ATOM 15972 N N . ASN B 1 772 ? -2.295 -70.562 -61.406 1 91.19 772 ASN B N 1
ATOM 15973 C CA . ASN B 1 772 ? -2.373 -69.125 -61.594 1 91.19 772 ASN B CA 1
ATOM 15974 C C . ASN B 1 772 ? -2.352 -68.75 -63.062 1 91.19 772 ASN B C 1
ATOM 15976 O O . ASN B 1 772 ? -2.926 -67.75 -63.469 1 91.19 772 ASN B O 1
ATOM 15980 N N . GLY B 1 773 ? -1.736 -69.562 -63.906 1 85.81 773 GLY B N 1
ATOM 15981 C CA . GLY B 1 773 ? -1.622 -69.312 -65.312 1 85.81 773 GLY B CA 1
ATOM 15982 C C . GLY B 1 773 ? -2.76 -69.875 -66.125 1 85.81 773 GLY B C 1
ATOM 15983 O O . GLY B 1 773 ? -2.863 -69.625 -67.312 1 85.81 773 GLY B O 1
ATOM 15984 N N . PHE B 1 774 ? -3.645 -70.562 -65.5 1 89.88 774 PHE B N 1
ATOM 15985 C CA . PHE B 1 774 ? -4.734 -71.25 -66.188 1 89.88 774 PHE B CA 1
ATOM 15986 C C . PHE B 1 774 ? -5.707 -70.188 -66.75 1 89.88 774 PHE B C 1
ATOM 15988 O O . PHE B 1 774 ? -5.977 -69.188 -66.125 1 89.88 774 PHE B O 1
ATOM 15995 N N . ARG B 1 775 ? -6.137 -70.375 -67.938 1 86.5 775 ARG B N 1
ATOM 15996 C CA . ARG B 1 775 ? -7.125 -69.5 -68.562 1 86.5 775 ARG B CA 1
ATOM 15997 C C . ARG B 1 775 ? -8.539 -70.062 -68.375 1 86.5 775 ARG B C 1
ATOM 15999 O O . ARG B 1 775 ? -8.719 -71.188 -68 1 86.5 775 ARG B O 1
ATOM 16006 N N . GLY B 1 776 ? -9.594 -69.375 -68.5 1 85.19 776 GLY B N 1
ATOM 16007 C CA . GLY B 1 776 ? -11 -69.688 -68.25 1 85.19 776 GLY B CA 1
ATOM 16008 C C . GLY B 1 776 ? -11.523 -70.875 -69 1 85.19 776 GLY B C 1
ATOM 16009 O O . GLY B 1 776 ? -12.492 -71.5 -68.625 1 85.19 776 GLY B O 1
ATOM 16010 N N . GLY B 1 777 ? -10.969 -71.188 -70.062 1 80.5 777 GLY B N 1
ATOM 16011 C CA . GLY B 1 777 ? -11.422 -72.312 -70.938 1 80.5 777 GLY B CA 1
ATOM 16012 C C . GLY B 1 777 ? -11.25 -73.688 -70.312 1 80.5 777 GLY B C 1
ATOM 16013 O O . GLY B 1 777 ? -11.977 -74.625 -70.625 1 80.5 777 GLY B O 1
ATOM 16014 N N . LEU B 1 778 ? -10.289 -73.75 -69.438 1 87.06 778 LEU B N 1
ATOM 16015 C CA . LEU B 1 778 ? -9.984 -75 -68.75 1 87.06 778 LEU B CA 1
ATOM 16016 C C . LEU B 1 778 ? -11.055 -75.375 -67.75 1 87.06 778 LEU B C 1
ATOM 16018 O O . LEU B 1 778 ? -11.203 -76.5 -67.375 1 87.06 778 LEU B O 1
ATOM 16022 N N . TYR B 1 779 ? -11.789 -74.375 -67.312 1 86.75 779 TYR B N 1
ATOM 16023 C CA . TYR B 1 779 ? -12.773 -74.562 -66.25 1 86.75 779 TYR B CA 1
ATOM 16024 C C . TYR B 1 779 ? -14.164 -74.75 -66.875 1 86.75 779 TYR B C 1
ATOM 16026 O O . TYR B 1 779 ? -15.125 -75 -66.125 1 86.75 779 TYR B O 1
ATOM 16034 N N . ARG B 1 780 ? -14.281 -74.75 -68.188 1 82.19 780 ARG B N 1
ATOM 16035 C CA . ARG B 1 780 ? -15.586 -74.812 -68.812 1 82.19 780 ARG B CA 1
ATOM 16036 C C . ARG B 1 780 ? -15.977 -76.25 -69.062 1 82.19 780 ARG B C 1
ATOM 16038 O O . ARG B 1 780 ? -15.227 -77 -69.75 1 82.19 780 ARG B O 1
ATOM 16045 N N . LEU B 1 781 ? -16.891 -76.812 -68.375 1 79.81 781 LEU B N 1
ATOM 16046 C CA . LEU B 1 781 ? -17.453 -78.125 -68.562 1 79.81 781 LEU B CA 1
ATOM 16047 C C . LEU B 1 781 ? -18.719 -78.062 -69.438 1 79.81 781 LEU B C 1
ATOM 16049 O O . LEU B 1 781 ? -19.609 -77.312 -69.188 1 79.81 781 LEU B O 1
ATOM 16053 N N . PRO B 1 782 ? -18.781 -78.75 -70.688 1 75.44 782 PRO B N 1
ATOM 16054 C CA . PRO B 1 782 ? -20.016 -78.75 -71.438 1 75.44 782 PRO B CA 1
ATOM 16055 C C . PRO B 1 782 ? -21.25 -79.062 -70.625 1 75.44 782 PRO B C 1
ATOM 16057 O O . PRO B 1 782 ? -21.172 -79.875 -69.688 1 75.44 782 PRO B O 1
ATOM 16060 N N . GLU B 1 783 ? -22.438 -78.5 -70.812 1 76.69 783 GLU B N 1
ATOM 16061 C CA . GLU B 1 783 ? -23.688 -78.625 -70.125 1 76.69 783 GLU B CA 1
ATOM 16062 C C . GLU B 1 783 ? -24.172 -80.062 -70.125 1 76.69 783 GLU B C 1
ATOM 16064 O O . GLU B 1 783 ? -24.219 -80.75 -71.188 1 76.69 783 GLU B O 1
ATOM 16069 N N . GLY B 1 784 ? -24.453 -80.875 -68.938 1 73.06 784 GLY B N 1
ATOM 16070 C CA . GLY B 1 784 ? -25.047 -82.188 -68.812 1 73.06 784 GLY B CA 1
ATOM 16071 C C . GLY B 1 784 ? -24.031 -83.25 -68.625 1 73.06 784 GLY B C 1
ATOM 16072 O O . GLY B 1 784 ? -24.406 -84.438 -68.375 1 73.06 784 GLY B O 1
ATOM 16073 N N . ARG B 1 785 ? -22.75 -83.125 -68.875 1 79.62 785 ARG B N 1
ATOM 16074 C CA . ARG B 1 785 ? -21.75 -84.125 -68.75 1 79.62 785 ARG B CA 1
ATOM 16075 C C . ARG B 1 785 ? -21.203 -84.188 -67.312 1 79.62 785 ARG B C 1
ATOM 16077 O O . ARG B 1 785 ? -21.016 -83.125 -66.688 1 79.62 785 ARG B O 1
ATOM 16084 N N . PRO B 1 786 ? -21.016 -85.25 -66.75 1 83.12 786 PRO B N 1
ATOM 16085 C CA . PRO B 1 786 ? -20.469 -85.375 -65.375 1 83.12 786 PRO B CA 1
ATOM 16086 C C . PRO B 1 786 ? -19 -84.938 -65.312 1 83.12 786 PRO B C 1
ATOM 16088 O O . PRO B 1 786 ? -18.328 -84.875 -66.375 1 83.12 786 PRO B O 1
ATOM 16091 N N . GLU B 1 787 ? -18.484 -84.5 -64.188 1 88 787 GLU B N 1
ATOM 16092 C CA . GLU B 1 787 ? -17.094 -84.188 -64 1 88 787 GLU B CA 1
ATOM 16093 C C . GLU B 1 787 ? -16.156 -85.312 -64.438 1 88 787 GLU B C 1
ATOM 16095 O O . GLU B 1 787 ? -16.438 -86.5 -64.188 1 88 787 GLU B O 1
ATOM 16100 N N . PRO B 1 788 ? -15.117 -85.062 -65.188 1 87.62 788 PRO B N 1
ATOM 16101 C CA . PRO B 1 788 ? -14.242 -86.125 -65.75 1 87.62 788 PRO B CA 1
ATOM 16102 C C . PRO B 1 788 ? -13.422 -86.812 -64.688 1 87.62 788 PRO B C 1
ATOM 16104 O O . PRO B 1 788 ? -13.125 -86.25 -63.625 1 87.62 788 PRO B O 1
ATOM 16107 N N . ARG B 1 789 ? -13.125 -88 -65 1 85.75 789 ARG B N 1
ATOM 16108 C CA . ARG B 1 789 ? -12.336 -88.812 -64.062 1 85.75 789 ARG B CA 1
ATOM 16109 C C . ARG B 1 789 ? -10.859 -88.438 -64.125 1 85.75 789 ARG B C 1
ATOM 16111 O O . ARG B 1 789 ? -10.094 -88.75 -63.219 1 85.75 789 ARG B O 1
ATOM 16118 N N . LYS B 1 790 ? -10.43 -87.75 -65.125 1 82.88 790 LYS B N 1
ATOM 16119 C CA . LYS B 1 790 ? -9.055 -87.312 -65.312 1 82.88 790 LYS B CA 1
ATOM 16120 C C . LYS B 1 790 ? -9.008 -85.812 -65.688 1 82.88 790 LYS B C 1
ATOM 16122 O O . LYS B 1 790 ? -9.969 -85.312 -66.312 1 82.88 790 LYS B O 1
ATOM 16127 N N . LEU B 1 791 ? -7.977 -85.312 -65.312 1 87.81 791 LEU B N 1
ATOM 16128 C CA . LEU B 1 791 ? -7.828 -83.875 -65.688 1 87.81 791 LEU B CA 1
ATOM 16129 C C . LEU B 1 791 ? -7.551 -83.75 -67.188 1 87.81 791 LEU B C 1
ATOM 16131 O O . LEU B 1 791 ? -6.578 -84.312 -67.688 1 87.81 791 LEU B O 1
ATOM 16135 N N . GLN B 1 792 ? -8.445 -83.062 -67.812 1 78.81 792 GLN B N 1
ATOM 16136 C CA . GLN B 1 792 ? -8.352 -82.938 -69.25 1 78.81 792 GLN B CA 1
ATOM 16137 C C . GLN B 1 792 ? -7.801 -81.562 -69.625 1 78.81 792 GLN B C 1
ATOM 16139 O O . GLN B 1 792 ? -8.008 -80.625 -68.938 1 78.81 792 GLN B O 1
ATOM 16144 N N . GLY B 1 793 ? -7.023 -81.562 -70.562 1 80.88 793 GLY B N 1
ATOM 16145 C CA . GLY B 1 793 ? -6.586 -80.312 -71.125 1 80.88 793 GLY B CA 1
ATOM 16146 C C . GLY B 1 793 ? -5.25 -79.812 -70.625 1 80.88 793 GLY B C 1
ATOM 16147 O O . GLY B 1 793 ? -4.809 -78.688 -70.938 1 80.88 793 GLY B O 1
ATOM 16148 N N . LEU B 1 794 ? -4.711 -80.562 -69.75 1 88.81 794 LEU B N 1
ATOM 16149 C CA . LEU B 1 794 ? -3.418 -80.125 -69.188 1 88.81 794 LEU B CA 1
ATOM 16150 C C . LEU B 1 794 ? -2.277 -80.875 -69.875 1 88.81 794 LEU B C 1
ATOM 16152 O O . LEU B 1 794 ? -2.453 -82 -70.375 1 88.81 794 LEU B O 1
ATOM 16156 N N . TYR B 1 795 ? -1.004 -80.375 -69.938 1 87.06 795 TYR B N 1
ATOM 16157 C CA . TYR B 1 795 ? 0.163 -80.875 -70.625 1 87.06 795 TYR B CA 1
ATOM 16158 C C . TYR B 1 795 ? 0.84 -81.938 -69.75 1 87.06 795 TYR B C 1
ATOM 16160 O O . TYR B 1 795 ? 0.668 -82 -68.562 1 87.06 795 TYR B O 1
ATOM 16168 N N . PRO B 1 796 ? 1.43 -82.938 -70.312 1 86 796 PRO B N 1
ATOM 16169 C CA . PRO B 1 796 ? 2.121 -83.938 -69.562 1 86 796 PRO B CA 1
ATOM 16170 C C . PRO B 1 796 ? 3.16 -83.375 -68.625 1 86 796 PRO B C 1
ATOM 16172 O O . PRO B 1 796 ? 3.568 -84.062 -67.688 1 86 796 PRO B O 1
ATOM 16175 N N . GLN B 1 797 ? 3.465 -82.125 -68.812 1 88.75 797 GLN B N 1
ATOM 16176 C CA . GLN B 1 797 ? 4.453 -81.5 -67.938 1 88.75 797 GLN B CA 1
ATOM 16177 C C . GLN B 1 797 ? 3.803 -80.875 -66.688 1 88.75 797 GLN B C 1
ATOM 16179 O O . GLN B 1 797 ? 4.496 -80.438 -65.812 1 88.75 797 GLN B O 1
ATOM 16184 N N . SER B 1 798 ? 2.588 -81 -66.562 1 91.88 798 SER B N 1
ATOM 16185 C CA . SER B 1 798 ? 1.86 -80.438 -65.438 1 91.88 798 SER B CA 1
ATOM 16186 C C . SER B 1 798 ? 2.053 -81.188 -64.188 1 91.88 798 SER B C 1
ATOM 16188 O O . SER B 1 798 ? 1.726 -82.375 -64.125 1 91.88 798 SER B O 1
ATOM 16190 N N . PRO B 1 799 ? 2.615 -80.562 -63.156 1 93.94 799 PRO B N 1
ATOM 16191 C CA . PRO B 1 799 ? 2.754 -81.25 -61.844 1 93.94 799 PRO B CA 1
ATOM 16192 C C . PRO B 1 799 ? 1.409 -81.625 -61.25 1 93.94 799 PRO B C 1
ATOM 16194 O O . PRO B 1 799 ? 1.287 -82.688 -60.625 1 93.94 799 PRO B O 1
ATOM 16197 N N . LEU B 1 800 ? 0.419 -80.875 -61.406 1 95.12 800 LEU B N 1
ATOM 16198 C CA . LEU B 1 800 ? -0.913 -81.125 -60.875 1 95.12 800 LEU B CA 1
ATOM 16199 C C . LEU B 1 800 ? -1.494 -82.438 -61.469 1 95.12 800 LEU B C 1
ATOM 16201 O O . LEU B 1 800 ? -2.014 -83.25 -60.75 1 95.12 800 LEU B O 1
ATOM 16205 N N . ARG B 1 801 ? -1.436 -82.5 -62.781 1 94.19 801 ARG B N 1
ATOM 16206 C CA . ARG B 1 801 ? -1.953 -83.688 -63.5 1 94.19 801 ARG B CA 1
ATOM 16207 C C . ARG B 1 801 ? -1.262 -84.938 -63.031 1 94.19 801 ARG B C 1
ATOM 16209 O O . ARG B 1 801 ? -1.915 -86 -62.844 1 94.19 801 ARG B O 1
ATOM 16216 N N . ALA B 1 802 ? 0.067 -84.875 -62.906 1 93.25 802 ALA B N 1
ATOM 16217 C CA . ALA B 1 802 ? 0.842 -86 -62.5 1 93.25 802 ALA B CA 1
ATOM 16218 C C . ALA B 1 802 ? 0.478 -86.438 -61.094 1 93.25 802 ALA B C 1
ATOM 16220 O O . ALA B 1 802 ? 0.334 -87.625 -60.812 1 93.25 802 ALA B O 1
ATOM 16221 N N . VAL B 1 803 ? 0.333 -85.5 -60.156 1 95 803 VAL B N 1
ATOM 16222 C CA . VAL B 1 803 ? 0.032 -85.812 -58.781 1 95 803 VAL B CA 1
ATOM 16223 C C . VAL B 1 803 ? -1.382 -86.375 -58.656 1 95 803 VAL B C 1
ATOM 16225 O O . VAL B 1 803 ? -1.614 -87.312 -57.938 1 95 803 VAL B O 1
ATOM 16228 N N . ILE B 1 804 ? -2.344 -85.812 -59.344 1 94.06 804 ILE B N 1
ATOM 16229 C CA . ILE B 1 804 ? -3.727 -86.25 -59.281 1 94.06 804 ILE B CA 1
ATOM 16230 C C . ILE B 1 804 ? -3.824 -87.688 -59.906 1 94.06 804 ILE B C 1
ATOM 16232 O O . ILE B 1 804 ? -4.516 -88.562 -59.375 1 94.06 804 ILE B O 1
ATOM 16236 N N . SER B 1 805 ? -3.146 -87.875 -61.094 1 92 805 SER B N 1
ATOM 16237 C CA . SER B 1 805 ? -3.133 -89.188 -61.719 1 92 805 SER B CA 1
ATOM 16238 C C . SER B 1 805 ? -2.555 -90.25 -60.781 1 92 805 SER B C 1
ATOM 16240 O O . SER B 1 805 ? -3.045 -91.375 -60.719 1 92 805 SER B O 1
ATOM 16242 N N . TYR B 1 806 ? -1.561 -89.812 -60.156 1 93.12 806 TYR B N 1
ATOM 16243 C CA . TYR B 1 806 ? -0.949 -90.688 -59.156 1 93.12 806 TYR B CA 1
ATOM 16244 C C . TYR B 1 806 ? -1.938 -91.062 -58.062 1 93.12 806 TYR B C 1
ATOM 16246 O O . TYR B 1 806 ? -2.051 -92.188 -57.656 1 93.12 806 TYR B O 1
ATOM 16254 N N . LEU B 1 807 ? -2.652 -90.125 -57.5 1 93.38 807 LEU B N 1
ATOM 16255 C CA . LEU B 1 807 ? -3.613 -90.312 -56.406 1 93.38 807 LEU B CA 1
ATOM 16256 C C . LEU B 1 807 ? -4.781 -91.188 -56.875 1 93.38 807 LEU B C 1
ATOM 16258 O O . LEU B 1 807 ? -5.242 -92.062 -56.156 1 93.38 807 LEU B O 1
ATOM 16262 N N . VAL B 1 808 ? -5.305 -91 -58.125 1 91.19 808 VAL B N 1
ATOM 16263 C CA . VAL B 1 808 ? -6.414 -91.75 -58.688 1 91.19 808 VAL B CA 1
ATOM 16264 C C . VAL B 1 808 ? -5.996 -93.25 -58.875 1 91.19 808 VAL B C 1
ATOM 16266 O O . VAL B 1 808 ? -6.777 -94.125 -58.562 1 91.19 808 VAL B O 1
ATOM 16269 N N . ASN B 1 809 ? -4.77 -93.438 -59.344 1 88.88 809 ASN B N 1
ATOM 16270 C CA . ASN B 1 809 ? -4.25 -94.812 -59.5 1 88.88 809 ASN B CA 1
ATOM 16271 C C . ASN B 1 809 ? -4.098 -95.5 -58.156 1 88.88 809 ASN B C 1
ATOM 16273 O O . ASN B 1 809 ? -4.352 -96.688 -58.062 1 88.88 809 ASN B O 1
ATOM 16277 N N . GLN B 1 810 ? -3.676 -94.75 -57.188 1 90.62 810 GLN B N 1
ATOM 16278 C CA . GLN B 1 810 ? -3.482 -95.375 -55.875 1 90.62 810 GLN B CA 1
ATOM 16279 C C . GLN B 1 810 ? -4.82 -95.625 -55.188 1 90.62 810 GLN B C 1
ATOM 16281 O O . GLN B 1 810 ? -4.91 -96.5 -54.312 1 90.62 810 GLN B O 1
ATOM 16286 N N . SER B 1 811 ? -5.855 -94.812 -55.5 1 89.25 811 SER B N 1
ATOM 16287 C CA . SER B 1 811 ? -7.172 -95 -54.875 1 89.25 811 SER B CA 1
ATOM 16288 C C . SER B 1 811 ? -7.793 -96.312 -55.25 1 89.25 811 SER B C 1
ATOM 16290 O O . SER B 1 811 ? -8.672 -96.812 -54.562 1 89.25 811 SER B O 1
ATOM 16292 N N . ARG B 1 812 ? -7.324 -97 -56.312 1 83.38 812 ARG B N 1
ATOM 16293 C CA . ARG B 1 812 ? -7.855 -98.25 -56.781 1 83.38 812 ARG B CA 1
ATOM 16294 C C . ARG B 1 812 ? -7.488 -99.375 -55.844 1 83.38 812 ARG B C 1
ATOM 16296 O O . ARG B 1 812 ? -8.141 -100.438 -55.875 1 83.38 812 ARG B O 1
ATOM 16303 N N . TYR B 1 813 ? -6.465 -99.188 -55.094 1 82.38 813 TYR B N 1
ATOM 16304 C CA . TYR B 1 813 ? -6.004 -100.25 -54.219 1 82.38 813 TYR B CA 1
ATOM 16305 C C . TYR B 1 813 ? -6.707 -100.125 -52.875 1 82.38 813 TYR B C 1
ATOM 16307 O O . TYR B 1 813 ? -6.461 -101 -51.969 1 82.38 813 TYR B O 1
ATOM 16315 N N . GLY B 1 814 ? -7.699 -99.312 -52.719 1 68.06 814 GLY B N 1
ATOM 16316 C CA . GLY B 1 814 ? -8.555 -99.188 -51.531 1 68.06 814 GLY B CA 1
ATOM 16317 C C . GLY B 1 814 ? -7.785 -98.938 -50.25 1 68.06 814 GLY B C 1
ATOM 16318 O O . GLY B 1 814 ? -6.953 -98.062 -50.156 1 68.06 814 GLY B O 1
ATOM 16319 N N . ASP B 1 815 ? -7.938 -99.875 -49.188 1 69.81 815 ASP B N 1
ATOM 16320 C CA . ASP B 1 815 ? -7.363 -99.75 -47.844 1 69.81 815 ASP B CA 1
ATOM 16321 C C . ASP B 1 815 ? -5.906 -100.25 -47.844 1 69.81 815 ASP B C 1
ATOM 16323 O O . ASP B 1 815 ? -5.188 -100 -46.844 1 69.81 815 ASP B O 1
ATOM 16327 N N . HIS B 1 816 ? -5.41 -100.75 -48.906 1 78.81 816 HIS B N 1
ATOM 16328 C CA . HIS B 1 816 ? -4.051 -101.25 -48.969 1 78.81 816 HIS B CA 1
ATOM 16329 C C . HIS B 1 816 ? -3.188 -100.5 -49.938 1 78.81 816 HIS B C 1
ATOM 16331 O O . HIS B 1 816 ? -2.881 -101 -51.031 1 78.81 816 HIS B O 1
ATOM 16337 N N . VAL B 1 817 ? -2.922 -99.125 -49.594 1 80.75 817 VAL B N 1
ATOM 16338 C CA . VAL B 1 817 ? -2.1 -98.312 -50.469 1 80.75 817 VAL B CA 1
ATOM 16339 C C . VAL B 1 817 ? -0.632 -98.688 -50.312 1 80.75 817 VAL B C 1
ATOM 16341 O O . VAL B 1 817 ? -0.146 -98.938 -49.219 1 80.75 817 VAL B O 1
ATOM 16344 N N . ALA B 1 818 ? 0.077 -99.062 -51.375 1 80.25 818 ALA B N 1
ATOM 16345 C CA . ALA B 1 818 ? 1.46 -99.5 -51.406 1 80.25 818 ALA B CA 1
ATOM 16346 C C . ALA B 1 818 ? 2.398 -98.5 -50.781 1 80.25 818 ALA B C 1
ATOM 16348 O O . ALA B 1 818 ? 3.318 -98.812 -50.031 1 80.25 818 ALA B O 1
ATOM 16349 N N . GLU B 1 819 ? 2.166 -97.25 -50.906 1 87.5 819 GLU B N 1
ATOM 16350 C CA . GLU B 1 819 ? 3.021 -96.188 -50.375 1 87.5 819 GLU B CA 1
ATOM 16351 C C . GLU B 1 819 ? 2.201 -95.188 -49.625 1 87.5 819 GLU B C 1
ATOM 16353 O O . GLU B 1 819 ? 2.01 -94.062 -50.094 1 87.5 819 GLU B O 1
ATOM 16358 N N . PRO B 1 820 ? 1.928 -95.375 -48.406 1 89.56 820 PRO B N 1
ATOM 16359 C CA . PRO B 1 820 ? 1.019 -94.5 -47.656 1 89.56 820 PRO B CA 1
ATOM 16360 C C . PRO B 1 820 ? 1.615 -93.125 -47.406 1 89.56 820 PRO B C 1
ATOM 16362 O O . PRO B 1 820 ? 0.899 -92.125 -47.438 1 89.56 820 PRO B O 1
ATOM 16365 N N . ILE B 1 821 ? 2.914 -93.062 -47.219 1 91.75 821 ILE B N 1
ATOM 16366 C CA . ILE B 1 821 ? 3.555 -91.75 -46.906 1 91.75 821 ILE B CA 1
ATOM 16367 C C . ILE B 1 821 ? 3.529 -90.875 -48.156 1 91.75 821 ILE B C 1
ATOM 16369 O O . ILE B 1 821 ? 3.26 -89.688 -48.031 1 91.75 821 ILE B O 1
ATOM 16373 N N . ALA B 1 822 ? 3.832 -91.375 -49.312 1 92.81 822 ALA B N 1
ATOM 16374 C CA . ALA B 1 822 ? 3.818 -90.625 -50.562 1 92.81 822 ALA B CA 1
ATOM 16375 C C . ALA B 1 822 ? 2.41 -90.125 -50.875 1 92.81 822 ALA B C 1
ATOM 16377 O O . ALA B 1 822 ? 2.234 -89 -51.406 1 92.81 822 ALA B O 1
ATOM 16378 N N . VAL B 1 823 ? 1.463 -91.062 -50.562 1 93.31 823 VAL B N 1
ATOM 16379 C CA . VAL B 1 823 ? 0.076 -90.688 -50.812 1 93.31 823 VAL B CA 1
ATOM 16380 C C . VAL B 1 823 ? -0.319 -89.5 -49.906 1 93.31 823 VAL B C 1
ATOM 16382 O O . VAL B 1 823 ? -0.957 -88.562 -50.344 1 93.31 823 VAL B O 1
ATOM 16385 N N . THR B 1 824 ? 0.072 -89.625 -48.656 1 93.88 824 THR B N 1
ATOM 16386 C CA . THR B 1 824 ? -0.238 -88.562 -47.688 1 93.88 824 THR B CA 1
ATOM 16387 C C . THR B 1 824 ? 0.393 -87.25 -48.125 1 93.88 824 THR B C 1
ATOM 16389 O O . THR B 1 824 ? -0.244 -86.188 -48.062 1 93.88 824 THR B O 1
ATOM 16392 N N . ASN B 1 825 ? 1.563 -87.25 -48.594 1 95.06 825 ASN B N 1
ATOM 16393 C CA . ASN B 1 825 ? 2.26 -86.062 -49.031 1 95.06 825 ASN B CA 1
ATOM 16394 C C . ASN B 1 825 ? 1.708 -85.562 -50.344 1 95.06 825 ASN B C 1
ATOM 16396 O O . ASN B 1 825 ? 1.692 -84.312 -50.594 1 95.06 825 ASN B O 1
ATOM 16400 N N . ALA B 1 826 ? 1.287 -86.438 -51.219 1 95 826 ALA B N 1
ATOM 16401 C CA . ALA B 1 826 ? 0.642 -86 -52.469 1 95 826 ALA B CA 1
ATOM 16402 C C . ALA B 1 826 ? -0.659 -85.25 -52.156 1 95 826 ALA B C 1
ATOM 16404 O O . ALA B 1 826 ? -0.962 -84.25 -52.812 1 95 826 ALA B O 1
ATOM 16405 N N . LEU B 1 827 ? -1.358 -85.812 -51.188 1 95.25 827 LEU B N 1
ATOM 16406 C CA . LEU B 1 827 ? -2.576 -85.125 -50.781 1 95.25 827 LEU B CA 1
ATOM 16407 C C . LEU B 1 827 ? -2.256 -83.75 -50.188 1 95.25 827 LEU B C 1
ATOM 16409 O O . LEU B 1 827 ? -2.969 -82.812 -50.438 1 95.25 827 LEU B O 1
ATOM 16413 N N . ARG B 1 828 ? -1.297 -83.688 -49.469 1 95.38 828 ARG B N 1
ATOM 16414 C CA . ARG B 1 828 ? -0.859 -82.438 -48.875 1 95.38 828 ARG B CA 1
ATOM 16415 C C . ARG B 1 828 ? -0.539 -81.438 -49.969 1 95.38 828 ARG B C 1
ATOM 16417 O O . ARG B 1 828 ? -0.853 -80.25 -49.812 1 95.38 828 ARG B O 1
ATOM 16424 N N . ALA B 1 829 ? 0.079 -81.75 -50.969 1 95.5 829 ALA B N 1
ATOM 16425 C CA . ALA B 1 829 ? 0.501 -80.875 -52.031 1 95.5 829 ALA B CA 1
ATOM 16426 C C . ALA B 1 829 ? -0.701 -80.188 -52.719 1 95.5 829 ALA B C 1
ATOM 16428 O O . ALA B 1 829 ? -0.619 -79.062 -53.188 1 95.5 829 ALA B O 1
ATOM 16429 N N . ILE B 1 830 ? -1.814 -80.938 -52.688 1 94.12 830 ILE B N 1
ATOM 16430 C CA . ILE B 1 830 ? -2.959 -80.375 -53.438 1 94.12 830 ILE B CA 1
ATOM 16431 C C . ILE B 1 830 ? -3.98 -79.812 -52.438 1 94.12 830 ILE B C 1
ATOM 16433 O O . ILE B 1 830 ? -5.035 -79.312 -52.812 1 94.12 830 ILE B O 1
ATOM 16437 N N . SER B 1 831 ? -3.662 -79.938 -51.25 1 92.94 831 SER B N 1
ATOM 16438 C CA . SER B 1 831 ? -4.605 -79.5 -50.219 1 92.94 831 SER B CA 1
ATOM 16439 C C . SER B 1 831 ? -4.438 -78 -49.938 1 92.94 831 SER B C 1
ATOM 16441 O O . SER B 1 831 ? -5.316 -77.375 -49.312 1 92.94 831 SER B O 1
ATOM 16443 N N . LYS B 1 832 ? -3.412 -77.438 -50.25 1 91.25 832 LYS B N 1
ATOM 16444 C CA . LYS B 1 832 ? -3.186 -76 -50 1 91.25 832 LYS B CA 1
ATOM 16445 C C . LYS B 1 832 ? -4.148 -75.125 -50.781 1 91.25 832 LYS B C 1
ATOM 16447 O O . LYS B 1 832 ? -4.688 -75.562 -51.812 1 91.25 832 LYS B O 1
ATOM 16452 N N . LYS B 1 833 ? -4.395 -73.938 -50.344 1 90.06 833 LYS B N 1
ATOM 16453 C CA . LYS B 1 833 ? -5.293 -73.062 -51.062 1 90.06 833 LYS B CA 1
ATOM 16454 C C . LYS B 1 833 ? -4.598 -72.375 -52.25 1 90.06 833 LYS B C 1
ATOM 16456 O O . LYS B 1 833 ? -3.561 -71.75 -52.094 1 90.06 833 LYS B O 1
ATOM 16461 N N . PHE B 1 834 ? -5.203 -72.625 -53.344 1 90.62 834 PHE B N 1
ATOM 16462 C CA . PHE B 1 834 ? -4.648 -72.062 -54.562 1 90.62 834 PHE B CA 1
ATOM 16463 C C . PHE B 1 834 ? -5.422 -70.812 -55 1 90.62 834 PHE B C 1
ATOM 16465 O O . PHE B 1 834 ? -6.531 -70.562 -54.531 1 90.62 834 PHE B O 1
ATOM 16472 N N . PRO B 1 835 ? -4.848 -70 -55.875 1 89.75 835 PRO B N 1
ATOM 16473 C CA . PRO B 1 835 ? -5.543 -68.812 -56.312 1 89.75 835 PRO B CA 1
ATOM 16474 C C . PRO B 1 835 ? -6.836 -69.062 -57.062 1 89.75 835 PRO B C 1
ATOM 16476 O O . PRO B 1 835 ? -7.797 -68.312 -56.969 1 89.75 835 PRO B O 1
ATOM 16479 N N . LYS B 1 836 ? -6.797 -70.125 -57.844 1 91.19 836 LYS B N 1
ATOM 16480 C CA . LYS B 1 836 ? -7.973 -70.688 -58.531 1 91.19 836 LYS B CA 1
ATOM 16481 C C . LYS B 1 836 ? -8.227 -72.125 -58.156 1 91.19 836 LYS B C 1
ATOM 16483 O O . LYS B 1 836 ? -7.312 -72.812 -57.719 1 91.19 836 LYS B O 1
ATOM 16488 N N . PRO B 1 837 ? -9.453 -72.438 -58.25 1 91.44 837 PRO B N 1
ATOM 16489 C CA . PRO B 1 837 ? -9.703 -73.812 -57.906 1 91.44 837 PRO B CA 1
ATOM 16490 C C . PRO B 1 837 ? -9.078 -74.812 -58.906 1 91.44 837 PRO B C 1
ATOM 16492 O O . PRO B 1 837 ? -8.727 -74.438 -60 1 91.44 837 PRO B O 1
ATOM 16495 N N . ILE B 1 838 ? -8.93 -75.938 -58.438 1 92.81 838 ILE B N 1
ATOM 16496 C CA . ILE B 1 838 ? -8.461 -77 -59.312 1 92.81 838 ILE B CA 1
ATOM 16497 C C . ILE B 1 838 ? -9.516 -77.312 -60.375 1 92.81 838 ILE B C 1
ATOM 16499 O O . ILE B 1 838 ? -10.711 -77.375 -60.094 1 92.81 838 ILE B O 1
ATOM 16503 N N . PRO B 1 839 ? -9.125 -77.375 -61.656 1 90 839 PRO B N 1
ATOM 16504 C CA . PRO B 1 839 ? -10.102 -77.625 -62.719 1 90 839 PRO B CA 1
ATOM 16505 C C . PRO B 1 839 ? -11.031 -78.812 -62.406 1 90 839 PRO B C 1
ATOM 16507 O O . PRO B 1 839 ? -10.695 -79.625 -61.594 1 90 839 PRO B O 1
ATOM 16510 N N . PRO B 1 840 ? -12.219 -78.812 -63.031 1 88.75 840 PRO B N 1
ATOM 16511 C CA . PRO B 1 840 ? -13.273 -79.812 -62.719 1 88.75 840 PRO B CA 1
ATOM 16512 C C . PRO B 1 840 ? -12.789 -81.25 -62.75 1 88.75 840 PRO B C 1
ATOM 16514 O O . PRO B 1 840 ? -12.172 -81.625 -63.719 1 88.75 840 PRO B O 1
ATOM 16517 N N . LEU B 1 841 ? -12.992 -82 -61.781 1 91.25 841 LEU B N 1
ATOM 16518 C CA . LEU B 1 841 ? -12.531 -83.375 -61.594 1 91.25 841 LEU B CA 1
ATOM 16519 C C . LEU B 1 841 ? -13.469 -84.125 -60.688 1 91.25 841 LEU B C 1
ATOM 16521 O O . LEU B 1 841 ? -14.102 -83.562 -59.781 1 91.25 841 LEU B O 1
ATOM 16525 N N . ASP B 1 842 ? -13.578 -85.438 -60.969 1 88.44 842 ASP B N 1
ATOM 16526 C CA . ASP B 1 842 ? -14.359 -86.25 -60.062 1 88.44 842 ASP B CA 1
ATOM 16527 C C . ASP B 1 842 ? -13.594 -86.562 -58.781 1 88.44 842 ASP B C 1
ATOM 16529 O O . ASP B 1 842 ? -12.617 -87.312 -58.812 1 88.44 842 ASP B O 1
ATOM 16533 N N . TRP B 1 843 ? -14.031 -86 -57.719 1 91.88 843 TRP B N 1
ATOM 16534 C CA . TRP B 1 843 ? -13.297 -86.062 -56.469 1 91.88 843 TRP B CA 1
ATOM 16535 C C . TRP B 1 843 ? -13.695 -87.312 -55.656 1 91.88 843 TRP B C 1
ATOM 16537 O O . TRP B 1 843 ? -13.344 -87.438 -54.5 1 91.88 843 TRP B O 1
ATOM 16547 N N . SER B 1 844 ? -14.375 -88.25 -56.125 1 87.25 844 SER B N 1
ATOM 16548 C CA . SER B 1 844 ? -14.867 -89.438 -55.438 1 87.25 844 SER B CA 1
ATOM 16549 C C . SER B 1 844 ? -13.719 -90.312 -54.969 1 87.25 844 SER B C 1
ATOM 16551 O O . SER B 1 844 ? -13.875 -91.125 -54.031 1 87.25 844 SER B O 1
ATOM 16553 N N . PHE B 1 845 ? -12.578 -90.125 -55.656 1 89.38 845 PHE B N 1
ATOM 16554 C CA . PHE B 1 845 ? -11.445 -91 -55.281 1 89.38 845 PHE B CA 1
ATOM 16555 C C . PHE B 1 845 ? -10.953 -90.625 -53.906 1 89.38 845 PHE B C 1
ATOM 16557 O O . PHE B 1 845 ? -10.273 -91.438 -53.25 1 89.38 845 PHE B O 1
ATOM 16564 N N . LEU B 1 846 ? -11.25 -89.5 -53.375 1 91.06 846 LEU B N 1
ATOM 16565 C CA . LEU B 1 846 ? -10.812 -89.062 -52.062 1 91.06 846 LEU B CA 1
ATOM 16566 C C . LEU B 1 846 ? -11.383 -89.938 -50.969 1 91.06 846 LEU B C 1
ATOM 16568 O O . LEU B 1 846 ? -10.805 -90.062 -49.875 1 91.06 846 LEU B O 1
ATOM 16572 N N . HIS B 1 847 ? -12.484 -90.562 -51.125 1 87.25 847 HIS B N 1
ATOM 16573 C CA . HIS B 1 847 ? -13.164 -91.438 -50.156 1 87.25 847 HIS B CA 1
ATOM 16574 C C . HIS B 1 847 ? -12.281 -92.625 -49.75 1 87.25 847 HIS B C 1
ATOM 16576 O O . HIS B 1 847 ? -12.352 -93.062 -48.594 1 87.25 847 HIS B O 1
ATOM 16582 N N . SER B 1 848 ? -11.492 -93 -50.719 1 87.88 848 SER B N 1
ATOM 16583 C CA . SER B 1 848 ? -10.633 -94.188 -50.438 1 87.88 848 SER B CA 1
ATOM 16584 C C . SER B 1 848 ? -9.531 -93.812 -49.438 1 87.88 848 SER B C 1
ATOM 16586 O O . SER B 1 848 ? -8.961 -94.688 -48.812 1 87.88 848 SER B O 1
ATOM 16588 N N . PHE B 1 849 ? -9.336 -92.562 -49.25 1 91.06 849 PHE B N 1
ATOM 16589 C CA . PHE B 1 849 ? -8.195 -92.125 -48.438 1 91.06 849 PHE B CA 1
ATOM 16590 C C . PHE B 1 849 ? -8.648 -91.688 -47.062 1 91.06 849 PHE B C 1
ATOM 16592 O O . PHE B 1 849 ? -7.828 -91.375 -46.188 1 91.06 849 PHE B O 1
ATOM 16599 N N . PHE B 1 850 ? -9.898 -91.562 -46.656 1 86.25 850 PHE B N 1
ATOM 16600 C CA . PHE B 1 850 ? -10.438 -91 -45.438 1 86.25 850 PHE B CA 1
ATOM 16601 C C . PHE B 1 850 ? -10.094 -91.938 -44.219 1 86.25 850 PHE B C 1
ATOM 16603 O O . PHE B 1 850 ? -9.969 -91.438 -43.094 1 86.25 850 PHE B O 1
ATOM 16610 N N . HIS B 1 851 ? -9.828 -93.125 -44.531 1 81.94 851 HIS B N 1
ATOM 16611 C CA . HIS B 1 851 ? -9.68 -94.062 -43.438 1 81.94 851 HIS B CA 1
ATOM 16612 C C . HIS B 1 851 ? -8.227 -94.5 -43.25 1 81.94 851 HIS B C 1
ATOM 16614 O O . HIS B 1 851 ? -7.906 -95.312 -42.375 1 81.94 851 HIS B O 1
ATOM 16620 N N . LEU B 1 852 ? -7.383 -93.938 -44 1 85.69 852 LEU B N 1
ATOM 16621 C CA . LEU B 1 852 ? -5.973 -94.312 -43.938 1 85.69 852 LEU B CA 1
ATOM 16622 C C . LEU B 1 852 ? -5.328 -93.75 -42.688 1 85.69 852 LEU B C 1
ATOM 16624 O O . LEU B 1 852 ? -4.668 -94.5 -41.938 1 85.69 852 LEU B O 1
ATOM 16628 N N . SER B 1 853 ? -5.406 -92.562 -42.438 1 86.88 853 SER B N 1
ATOM 16629 C CA . SER B 1 853 ? -4.871 -91.875 -41.281 1 86.88 853 SER B CA 1
ATOM 16630 C C . SER B 1 853 ? -5.578 -90.5 -41.031 1 86.88 853 SER B C 1
ATOM 16632 O O . SER B 1 853 ? -6.328 -90.062 -41.906 1 86.88 853 SER B O 1
ATOM 16634 N N . PHE B 1 854 ? -5.367 -89.938 -39.906 1 87.94 854 PHE B N 1
ATOM 16635 C CA . PHE B 1 854 ? -5.938 -88.625 -39.594 1 87.94 854 PHE B CA 1
ATOM 16636 C C . PHE B 1 854 ? -5.426 -87.625 -40.562 1 87.94 854 PHE B C 1
ATOM 16638 O O . PHE B 1 854 ? -6.191 -86.75 -41.062 1 87.94 854 PHE B O 1
ATOM 16645 N N . ASP B 1 855 ? -4.137 -87.688 -40.875 1 89.44 855 ASP B N 1
ATOM 16646 C CA . ASP B 1 855 ? -3.545 -86.688 -41.75 1 89.44 855 ASP B CA 1
ATOM 16647 C C . ASP B 1 855 ? -4.148 -86.75 -43.156 1 89.44 855 ASP B C 1
ATOM 16649 O O . ASP B 1 855 ? -4.402 -85.75 -43.781 1 89.44 855 ASP B O 1
ATOM 16653 N N . THR B 1 856 ? -4.281 -88 -43.594 1 90.88 856 THR B N 1
ATOM 16654 C CA . THR B 1 856 ? -4.871 -88.125 -44.906 1 90.88 856 THR B CA 1
ATOM 16655 C C . THR B 1 856 ? -6.301 -87.625 -44.938 1 90.88 856 THR B C 1
ATOM 16657 O O . THR B 1 856 ? -6.707 -86.938 -45.906 1 90.88 856 THR B O 1
ATOM 16660 N N . ARG B 1 857 ? -6.992 -87.938 -43.875 1 90.56 857 ARG B N 1
ATOM 16661 C CA . ARG B 1 857 ? -8.352 -87.438 -43.781 1 90.56 857 ARG B CA 1
ATOM 16662 C C . ARG B 1 857 ? -8.359 -85.875 -43.719 1 90.56 857 ARG B C 1
ATOM 16664 O O . ARG B 1 857 ? -9.188 -85.25 -44.375 1 90.56 857 ARG B O 1
ATOM 16671 N N . LYS B 1 858 ? -7.543 -85.5 -43.062 1 91.5 858 LYS B N 1
ATOM 16672 C CA . LYS B 1 858 ? -7.414 -84.062 -42.938 1 91.5 858 LYS B CA 1
ATOM 16673 C C . LYS B 1 858 ? -7.195 -83.375 -44.312 1 91.5 858 LYS B C 1
ATOM 16675 O O . LYS B 1 858 ? -7.883 -82.438 -44.656 1 91.5 858 LYS B O 1
ATOM 16680 N N . TYR B 1 859 ? -6.258 -83.75 -44.969 1 94.06 859 TYR B N 1
ATOM 16681 C CA . TYR B 1 859 ? -5.953 -83.188 -46.281 1 94.06 859 TYR B CA 1
ATOM 16682 C C . TYR B 1 859 ? -7.113 -83.375 -47.25 1 94.06 859 TYR B C 1
ATOM 16684 O O . TYR B 1 859 ? -7.375 -82.562 -48.094 1 94.06 859 TYR B O 1
ATOM 16692 N N . CYS B 1 860 ? -7.781 -84.562 -47.094 1 92.94 860 CYS B N 1
ATOM 16693 C CA . CYS B 1 860 ? -8.961 -84.812 -47.938 1 92.94 860 CYS B CA 1
ATOM 16694 C C . CYS B 1 860 ? -10.039 -83.75 -47.656 1 92.94 860 CYS B C 1
ATOM 16696 O O . CYS B 1 860 ? -10.656 -83.25 -48.562 1 92.94 860 CYS B O 1
ATOM 16698 N N . ILE B 1 861 ? -10.164 -83.5 -46.344 1 91.62 861 ILE B N 1
ATOM 16699 C CA . ILE B 1 861 ? -11.164 -82.5 -45.969 1 91.62 861 ILE B CA 1
ATOM 16700 C C . ILE B 1 861 ? -10.75 -81.125 -46.469 1 91.62 861 ILE B C 1
ATOM 16702 O O . ILE B 1 861 ? -11.586 -80.375 -46.938 1 91.62 861 ILE B O 1
ATOM 16706 N N . LEU B 1 862 ? -9.57 -80.875 -46.469 1 93.56 862 LEU B N 1
ATOM 16707 C CA . LEU B 1 862 ? -9.062 -79.562 -46.938 1 93.56 862 LEU B CA 1
ATOM 16708 C C . LEU B 1 862 ? -9.258 -79.438 -48.438 1 93.56 862 LEU B C 1
ATOM 16710 O O . LEU B 1 862 ? -9.602 -78.312 -48.906 1 93.56 862 LEU B O 1
ATOM 16714 N N . ILE B 1 863 ? -9.016 -80.438 -49.125 1 94.5 863 ILE B N 1
ATOM 16715 C CA . ILE B 1 863 ? -9.203 -80.438 -50.562 1 94.5 863 ILE B CA 1
ATOM 16716 C C . ILE B 1 863 ? -10.68 -80.188 -50.906 1 94.5 863 ILE B C 1
ATOM 16718 O O . ILE B 1 863 ? -11.023 -79.375 -51.75 1 94.5 863 ILE B O 1
ATOM 16722 N N . ALA B 1 864 ? -11.438 -81.062 -50.188 1 92.75 864 ALA B N 1
ATOM 16723 C CA . ALA B 1 864 ? -12.875 -80.938 -50.406 1 92.75 864 ALA B CA 1
ATOM 16724 C C . ALA B 1 864 ? -13.359 -79.5 -50.094 1 92.75 864 ALA B C 1
ATOM 16726 O O . ALA B 1 864 ? -14.203 -78.938 -50.812 1 92.75 864 ALA B O 1
ATOM 16727 N N . LYS B 1 865 ? -12.875 -78.938 -49.062 1 91.38 865 LYS B N 1
ATOM 16728 C CA . LYS B 1 865 ? -13.25 -77.625 -48.656 1 91.38 865 LYS B CA 1
ATOM 16729 C C . LYS B 1 865 ? -12.828 -76.562 -49.688 1 91.38 865 LYS B C 1
ATOM 16731 O O . LYS B 1 865 ? -13.602 -75.688 -50.062 1 91.38 865 LYS B O 1
ATOM 16736 N N . ASN B 1 866 ? -11.664 -76.625 -50.25 1 91.81 866 ASN B N 1
ATOM 16737 C CA . ASN B 1 866 ? -11.164 -75.688 -51.219 1 91.81 866 ASN B CA 1
ATOM 16738 C C . ASN B 1 866 ? -11.945 -75.75 -52.531 1 91.81 866 ASN B C 1
ATOM 16740 O O . ASN B 1 866 ? -12.031 -74.812 -53.281 1 91.81 866 ASN B O 1
ATOM 16744 N N . GLN B 1 867 ? -12.523 -76.938 -52.75 1 90.44 867 GLN B N 1
ATOM 16745 C CA . GLN B 1 867 ? -13.234 -77.125 -54.031 1 90.44 867 GLN B CA 1
ATOM 16746 C C . GLN B 1 867 ? -14.75 -77.125 -53.812 1 90.44 867 GLN B C 1
ATOM 16748 O O . GLN B 1 867 ? -15.516 -77.312 -54.75 1 90.44 867 GLN B O 1
ATOM 16753 N N . LEU B 1 868 ? -15.125 -76.812 -52.719 1 88.56 868 LEU B N 1
ATOM 16754 C CA . LEU B 1 868 ? -16.516 -76.875 -52.25 1 88.56 868 LEU B CA 1
ATOM 16755 C C . LEU B 1 868 ? -17.406 -76 -53.156 1 88.56 868 LEU B C 1
ATOM 16757 O O . LEU B 1 868 ? -18.5 -76.438 -53.531 1 88.56 868 LEU B O 1
ATOM 16761 N N . LEU B 1 869 ? -17.062 -74.875 -53.656 1 87.12 869 LEU B N 1
ATOM 16762 C CA . LEU B 1 869 ? -17.891 -73.938 -54.406 1 87.12 869 LEU B CA 1
ATOM 16763 C C . LEU B 1 869 ? -17.875 -74.25 -55.906 1 87.12 869 LEU B C 1
ATOM 16765 O O . LEU B 1 869 ? -18.75 -73.812 -56.656 1 87.12 869 LEU B O 1
ATOM 16769 N N . HIS B 1 870 ? -16.969 -75.125 -56.219 1 87.56 870 HIS B N 1
ATOM 16770 C CA . HIS B 1 870 ? -16.766 -75.25 -57.656 1 87.56 870 HIS B CA 1
ATOM 16771 C C . HIS B 1 870 ? -17.094 -76.688 -58.094 1 87.56 870 HIS B C 1
ATOM 16773 O O . HIS B 1 870 ? -17.281 -76.938 -59.281 1 87.56 870 HIS B O 1
ATOM 16779 N N . SER B 1 871 ? -17.156 -77.562 -57.125 1 89.94 871 SER B N 1
ATOM 16780 C CA . SER B 1 871 ? -17.422 -78.938 -57.469 1 89.94 871 SER B CA 1
ATOM 16781 C C . SER B 1 871 ? -18.594 -79.5 -56.656 1 89.94 871 SER B C 1
ATOM 16783 O O . SER B 1 871 ? -18.594 -79.438 -55.438 1 89.94 871 SER B O 1
ATOM 16785 N N . GLY B 1 872 ? -19.594 -80.062 -57.375 1 86.81 872 GLY B N 1
ATOM 16786 C CA . GLY B 1 872 ? -20.719 -80.688 -56.688 1 86.81 872 GLY B CA 1
ATOM 16787 C C . GLY B 1 872 ? -20.344 -81.875 -55.906 1 86.81 872 GLY B C 1
ATOM 16788 O O . GLY B 1 872 ? -20.891 -82.125 -54.812 1 86.81 872 GLY B O 1
ATOM 16789 N N . MET B 1 873 ? -19.391 -82.688 -56.375 1 88.38 873 MET B N 1
ATOM 16790 C CA . MET B 1 873 ? -18.969 -83.875 -55.688 1 88.38 873 MET B CA 1
ATOM 16791 C C . MET B 1 873 ? -18.203 -83.562 -54.406 1 88.38 873 MET B C 1
ATOM 16793 O O . MET B 1 873 ? -18.359 -84.188 -53.406 1 88.38 873 MET B O 1
ATOM 16797 N N . ALA B 1 874 ? -17.281 -82.562 -54.531 1 91.12 874 ALA B N 1
ATOM 16798 C CA . ALA B 1 874 ? -16.562 -82.125 -53.344 1 91.12 874 ALA B CA 1
ATOM 16799 C C . ALA B 1 874 ? -17.531 -81.625 -52.281 1 91.12 874 ALA B C 1
ATOM 16801 O O . ALA B 1 874 ? -17.328 -81.875 -51.062 1 91.12 874 ALA B O 1
ATOM 16802 N N . ARG B 1 875 ? -18.531 -80.938 -52.625 1 91.44 875 ARG B N 1
ATOM 16803 C CA . ARG B 1 875 ? -19.562 -80.438 -51.719 1 91.44 875 ARG B CA 1
ATOM 16804 C C . ARG B 1 875 ? -20.297 -81.625 -51.031 1 91.44 875 ARG B C 1
ATOM 16806 O O . ARG B 1 875 ? -20.5 -81.562 -49.844 1 91.44 875 ARG B O 1
ATOM 16813 N N . ARG B 1 876 ? -20.625 -82.625 -51.844 1 90.31 876 ARG B N 1
ATOM 16814 C CA . ARG B 1 876 ? -21.359 -83.75 -51.312 1 90.31 876 ARG B CA 1
ATOM 16815 C C . ARG B 1 876 ? -20.5 -84.562 -50.344 1 90.31 876 ARG B C 1
ATOM 16817 O O . ARG B 1 876 ? -21 -85.062 -49.344 1 90.31 876 ARG B O 1
ATOM 16824 N N . LEU B 1 877 ? -19.359 -84.625 -50.719 1 90.81 877 LEU B N 1
ATOM 16825 C CA . LEU B 1 877 ? -18.422 -85.312 -49.844 1 90.81 877 LEU B CA 1
ATOM 16826 C C . LEU B 1 877 ? -18.375 -84.625 -48.469 1 90.81 877 LEU B C 1
ATOM 16828 O O . LEU B 1 877 ? -18.422 -85.25 -47.438 1 90.81 877 LEU B O 1
ATOM 16832 N N . LEU B 1 878 ? -18.234 -83.375 -48.5 1 90.75 878 LEU B N 1
ATOM 16833 C CA . LEU B 1 878 ? -18.156 -82.625 -47.25 1 90.75 878 LEU B CA 1
ATOM 16834 C C . LEU B 1 878 ? -19.484 -82.625 -46.531 1 90.75 878 LEU B C 1
ATOM 16836 O O . LEU B 1 878 ? -19.531 -82.688 -45.281 1 90.75 878 LEU B O 1
ATOM 16840 N N . GLU B 1 879 ? -20.547 -82.438 -47.156 1 92.19 879 GLU B N 1
ATOM 16841 C CA . GLU B 1 879 ? -21.891 -82.438 -46.562 1 92.19 879 GLU B CA 1
ATOM 16842 C C . GLU B 1 879 ? -22.188 -83.75 -45.906 1 92.19 879 GLU B C 1
ATOM 16844 O O . GLU B 1 879 ? -22.75 -83.812 -44.812 1 92.19 879 GLU B O 1
ATOM 16849 N N . ASN B 1 880 ? -21.781 -84.875 -46.594 1 89.88 880 ASN B N 1
ATOM 16850 C CA . ASN B 1 880 ? -21.969 -86.188 -46 1 89.88 880 ASN B CA 1
ATOM 16851 C C . ASN B 1 880 ? -21.125 -86.375 -44.75 1 89.88 880 ASN B C 1
ATOM 16853 O O . ASN B 1 880 ? -21.562 -87 -43.781 1 89.88 880 ASN B O 1
ATOM 16857 N N . PHE B 1 881 ? -19.984 -85.875 -44.906 1 89.19 881 PHE B N 1
ATOM 16858 C CA . PHE B 1 881 ? -19.109 -86 -43.75 1 89.19 881 PHE B CA 1
ATOM 16859 C C . PHE B 1 881 ? -19.672 -85.188 -42.562 1 89.19 881 PHE B C 1
ATOM 16861 O O . PHE B 1 881 ? -19.656 -85.688 -41.438 1 89.19 881 PHE B O 1
ATOM 16868 N N . LEU B 1 882 ? -20.125 -84.062 -42.75 1 90.25 882 LEU B N 1
ATOM 16869 C CA . LEU B 1 882 ? -20.688 -83.188 -41.688 1 90.25 882 LEU B CA 1
ATOM 16870 C C . LEU B 1 882 ? -21.984 -83.812 -41.156 1 90.25 882 LEU B C 1
ATOM 16872 O O . LEU B 1 882 ? -22.25 -83.688 -39.938 1 90.25 882 LEU B O 1
ATOM 16876 N N . ALA B 1 883 ? -22.781 -84.375 -42 1 88.56 883 ALA B N 1
ATOM 16877 C CA . ALA B 1 883 ? -24.062 -84.938 -41.625 1 88.56 883 ALA B CA 1
ATOM 16878 C C . ALA B 1 883 ? -23.859 -86.188 -40.719 1 88.56 883 ALA B C 1
ATOM 16880 O O . ALA B 1 883 ? -24.641 -86.375 -39.812 1 88.56 883 ALA B O 1
ATOM 16881 N N . GLU B 1 884 ? -22.859 -86.875 -40.969 1 85.25 884 GLU B N 1
ATOM 16882 C CA . GLU B 1 884 ? -22.641 -88.125 -40.25 1 85.25 884 GLU B CA 1
ATOM 16883 C C . GLU B 1 884 ? -21.656 -87.938 -39.094 1 85.25 884 GLU B C 1
ATOM 16885 O O . GLU B 1 884 ? -21.359 -88.812 -38.344 1 85.25 884 GLU B O 1
ATOM 16890 N N . PHE B 1 885 ? -21.219 -86.688 -38.906 1 87.5 885 PHE B N 1
ATOM 16891 C CA . PHE B 1 885 ? -20.172 -86.375 -37.938 1 87.5 885 PHE B CA 1
ATOM 16892 C C . PHE B 1 885 ? -20.703 -86.5 -36.531 1 87.5 885 PHE B C 1
ATOM 16894 O O . PHE B 1 885 ? -21.734 -85.938 -36.188 1 87.5 885 PHE B O 1
ATOM 16901 N N . GLU B 1 886 ? -20.047 -87.312 -35.75 1 82.62 886 GLU B N 1
ATOM 16902 C CA . GLU B 1 886 ? -20.359 -87.438 -34.344 1 82.62 886 GLU B CA 1
ATOM 16903 C C . GLU B 1 886 ? -19.25 -86.875 -33.469 1 82.62 886 GLU B C 1
ATOM 16905 O O . GLU B 1 886 ? -18.141 -87.375 -33.438 1 82.62 886 GLU B O 1
ATOM 16910 N N . PRO B 1 887 ? -19.484 -85.75 -32.781 1 79.19 887 PRO B N 1
ATOM 16911 C CA . PRO B 1 887 ? -18.453 -85 -32.062 1 79.19 887 PRO B CA 1
ATOM 16912 C C . PRO B 1 887 ? -17.734 -85.812 -31 1 79.19 887 PRO B C 1
ATOM 16914 O O . PRO B 1 887 ? -16.609 -85.5 -30.594 1 79.19 887 PRO B O 1
ATOM 16917 N N . ASN B 1 888 ? -18.25 -86.938 -30.406 1 77.12 888 ASN B N 1
ATOM 16918 C CA . ASN B 1 888 ? -17.656 -87.75 -29.344 1 77.12 888 ASN B CA 1
ATOM 16919 C C . ASN B 1 888 ? -16.516 -88.562 -29.859 1 77.12 888 ASN B C 1
ATOM 16921 O O . ASN B 1 888 ? -15.664 -89.062 -29.094 1 77.12 888 ASN B O 1
ATOM 16925 N N . CYS B 1 889 ? -16.453 -88.875 -31.094 1 66.31 889 CYS B N 1
ATOM 16926 C CA . CYS B 1 889 ? -15.547 -89.938 -31.562 1 66.31 889 CYS B CA 1
ATOM 16927 C C . CYS B 1 889 ? -14.156 -89.375 -31.828 1 66.31 889 CYS B C 1
ATOM 16929 O O . CYS B 1 889 ? -13.148 -90 -31.531 1 66.31 889 CYS B O 1
ATOM 16931 N N . PHE B 1 890 ? -13.977 -88.188 -32.406 1 73.31 890 PHE B N 1
ATOM 16932 C CA . PHE B 1 890 ? -12.625 -87.75 -32.75 1 73.31 890 PHE B CA 1
ATOM 16933 C C . PHE B 1 890 ? -12.422 -86.25 -32.438 1 73.31 890 PHE B C 1
ATOM 16935 O O . PHE B 1 890 ? -12.883 -85.375 -33.188 1 73.31 890 PHE B O 1
ATOM 16942 N N . GLU B 1 891 ? -11.727 -86 -31.375 1 80.56 891 GLU B N 1
ATOM 16943 C CA . GLU B 1 891 ? -11.461 -84.625 -30.922 1 80.56 891 GLU B CA 1
ATOM 16944 C C . GLU B 1 891 ? -10.609 -83.875 -31.938 1 80.56 891 GLU B C 1
ATOM 16946 O O . GLU B 1 891 ? -10.812 -82.688 -32.156 1 80.56 891 GLU B O 1
ATOM 16951 N N . GLU B 1 892 ? -9.781 -84.5 -32.594 1 85.19 892 GLU B N 1
ATOM 16952 C CA . GLU B 1 892 ? -8.906 -83.875 -33.562 1 85.19 892 GLU B CA 1
ATOM 16953 C C . GLU B 1 892 ? -9.695 -83.438 -34.781 1 85.19 892 GLU B C 1
ATOM 16955 O O . GLU B 1 892 ? -9.43 -82.312 -35.312 1 85.19 892 GLU B O 1
ATOM 16960 N N . ASP B 1 893 ? -10.641 -84.25 -35.156 1 86.38 893 ASP B N 1
ATOM 16961 C CA . ASP B 1 893 ? -11.477 -83.875 -36.312 1 86.38 893 ASP B CA 1
ATOM 16962 C C . ASP B 1 893 ? -12.352 -82.625 -35.938 1 86.38 893 ASP B C 1
ATOM 16964 O O . ASP B 1 893 ? -12.57 -81.75 -36.781 1 86.38 893 ASP B O 1
ATOM 16968 N N . LEU B 1 894 ? -12.781 -82.75 -34.719 1 87.12 894 LEU B N 1
ATOM 16969 C CA . LEU B 1 894 ? -13.602 -81.625 -34.281 1 87.12 894 LEU B CA 1
ATOM 16970 C C . LEU B 1 894 ? -12.812 -80.312 -34.281 1 87.12 894 LEU B C 1
ATOM 16972 O O . LEU B 1 894 ? -13.312 -79.312 -34.75 1 87.12 894 LEU B O 1
ATOM 16976 N N . LEU B 1 895 ? -11.617 -80.375 -33.844 1 88.06 895 LEU B N 1
ATOM 16977 C CA . LEU B 1 895 ? -10.766 -79.188 -33.812 1 88.06 895 LEU B CA 1
ATOM 16978 C C . LEU B 1 895 ? -10.438 -78.688 -35.219 1 88.06 895 LEU B C 1
ATOM 16980 O O . LEU B 1 895 ? -10.367 -77.5 -35.469 1 88.06 895 LEU B O 1
ATOM 16984 N N . LEU B 1 896 ? -10.234 -79.625 -36.062 1 88.31 896 LEU B N 1
ATOM 16985 C CA . LEU B 1 896 ? -10.008 -79.25 -37.469 1 88.31 896 LEU B CA 1
ATOM 16986 C C . LEU B 1 896 ? -11.227 -78.562 -38.062 1 88.31 896 LEU B C 1
ATOM 16988 O O . LEU B 1 896 ? -11.094 -77.562 -38.75 1 88.31 896 LEU B O 1
ATOM 16992 N N . LEU B 1 897 ? -12.352 -79.188 -37.812 1 87.06 897 LEU B N 1
ATOM 16993 C CA . LEU B 1 897 ? -13.578 -78.562 -38.344 1 87.06 897 LEU B CA 1
ATOM 16994 C C . LEU B 1 897 ? -13.797 -77.188 -37.781 1 87.06 897 LEU B C 1
ATOM 16996 O O . LEU B 1 897 ? -14.281 -76.312 -38.5 1 87.06 897 LEU B O 1
ATOM 17000 N N . PHE B 1 898 ? -13.406 -76.938 -36.5 1 86 898 PHE B N 1
ATOM 17001 C CA . PHE B 1 898 ? -13.516 -75.625 -35.875 1 86 898 PHE B CA 1
ATOM 17002 C C . PHE B 1 898 ? -12.68 -74.625 -36.656 1 86 898 PHE B C 1
ATOM 17004 O O . PHE B 1 898 ? -13.141 -73.5 -36.906 1 86 898 PHE B O 1
ATOM 17011 N N . SER B 1 899 ? -11.539 -74.938 -37.031 1 86.44 899 SER B N 1
ATOM 17012 C CA . SER B 1 899 ? -10.633 -74.062 -37.719 1 86.44 899 SER B CA 1
ATOM 17013 C C . SER B 1 899 ? -11.133 -73.75 -39.125 1 86.44 899 SER B C 1
ATOM 17015 O O . SER B 1 899 ? -10.789 -72.75 -39.719 1 86.44 899 SER B O 1
ATOM 17017 N N . LEU B 1 900 ? -12.008 -74.562 -39.688 1 87.06 900 LEU B N 1
ATOM 17018 C CA . LEU B 1 900 ? -12.445 -74.438 -41.062 1 87.06 900 LEU B CA 1
ATOM 17019 C C . LEU B 1 900 ? -13.883 -74 -41.156 1 87.06 900 LEU B C 1
ATOM 17021 O O . LEU B 1 900 ? -14.406 -73.75 -42.25 1 87.06 900 LEU B O 1
ATOM 17025 N N . LEU B 1 901 ? -14.383 -73.812 -40.062 1 84 901 LEU B N 1
ATOM 17026 C CA . LEU B 1 901 ? -15.812 -73.5 -39.969 1 84 901 LEU B CA 1
ATOM 17027 C C . LEU B 1 901 ? -16.172 -72.312 -40.812 1 84 901 LEU B C 1
ATOM 17029 O O . LEU B 1 901 ? -17.172 -72.312 -41.531 1 84 901 LEU B O 1
ATOM 17033 N N . PRO B 1 902 ? -15.375 -71.25 -40.781 1 82.69 902 PRO B N 1
ATOM 17034 C CA . PRO B 1 902 ? -15.75 -70.062 -41.562 1 82.69 902 PRO B CA 1
ATOM 17035 C C . PRO B 1 902 ? -15.797 -70.312 -43.062 1 82.69 902 PRO B C 1
ATOM 17037 O O . PRO B 1 902 ? -16.688 -69.812 -43.75 1 82.69 902 PRO B O 1
ATOM 17040 N N . GLU B 1 903 ? -15.008 -71.188 -43.562 1 84.44 903 GLU B N 1
ATOM 17041 C CA . GLU B 1 903 ? -14.945 -71.5 -44.969 1 84.44 903 GLU B CA 1
ATOM 17042 C C . GLU B 1 903 ? -16 -72.5 -45.375 1 84.44 903 GLU B C 1
ATOM 17044 O O . GLU B 1 903 ? -16.594 -72.375 -46.469 1 84.44 903 GLU B O 1
ATOM 17049 N N . ILE B 1 904 ? -16.25 -73.438 -44.5 1 87.88 904 ILE B N 1
ATOM 17050 C CA . ILE B 1 904 ? -17.219 -74.5 -44.812 1 87.88 904 ILE B CA 1
ATOM 17051 C C . ILE B 1 904 ? -18.625 -73.938 -44.812 1 87.88 904 ILE B C 1
ATOM 17053 O O . ILE B 1 904 ? -19.469 -74.312 -45.625 1 87.88 904 ILE B O 1
ATOM 17057 N N . SER B 1 905 ? -18.812 -72.875 -44 1 85.31 905 SER B N 1
ATOM 17058 C CA . SER B 1 905 ? -20.141 -72.312 -43.844 1 85.31 905 SER B CA 1
ATOM 17059 C C . SER B 1 905 ? -20.562 -71.562 -45.125 1 85.31 905 SER B C 1
ATOM 17061 O O . SER B 1 905 ? -21.766 -71.438 -45.375 1 85.31 905 SER B O 1
ATOM 17063 N N . ASN B 1 906 ? -19.75 -71.25 -46 1 84.06 906 ASN B N 1
ATOM 17064 C CA . ASN B 1 906 ? -20.062 -70.5 -47.219 1 84.06 906 ASN B CA 1
ATOM 17065 C C . ASN B 1 906 ? -20.562 -71.5 -48.312 1 84.06 906 ASN B C 1
ATOM 17067 O O . ASN B 1 906 ? -21.188 -71.062 -49.281 1 84.06 906 ASN B O 1
ATOM 17071 N N . GLY B 1 907 ? -20.328 -72.812 -48.188 1 83.62 907 GLY B N 1
ATOM 17072 C CA . GLY B 1 907 ? -20.594 -73.688 -49.312 1 83.62 907 GLY B CA 1
ATOM 17073 C C . GLY B 1 907 ? -21.562 -74.812 -48.969 1 83.62 907 GLY B C 1
ATOM 17074 O O . GLY B 1 907 ? -22.125 -75.438 -49.844 1 83.62 907 GLY B O 1
ATOM 17075 N N . VAL B 1 908 ? -21.734 -75.062 -47.812 1 87.94 908 VAL B N 1
ATOM 17076 C CA . VAL B 1 908 ? -22.562 -76.25 -47.406 1 87.94 908 VAL B CA 1
ATOM 17077 C C . VAL B 1 908 ? -24.016 -75.75 -47.25 1 87.94 908 VAL B C 1
ATOM 17079 O O . VAL B 1 908 ? -24.281 -74.562 -47.062 1 87.94 908 VAL B O 1
ATOM 17082 N N . SER B 1 909 ? -24.938 -76.75 -47.406 1 89.31 909 SER B N 1
ATOM 17083 C CA . SER B 1 909 ? -26.344 -76.438 -47.25 1 89.31 909 SER B CA 1
ATOM 17084 C C . SER B 1 909 ? -26.672 -75.938 -45.844 1 89.31 909 SER B C 1
ATOM 17086 O O . SER B 1 909 ? -26.078 -76.375 -44.875 1 89.31 909 SER B O 1
ATOM 17088 N N . LEU B 1 910 ? -27.531 -75 -45.781 1 90.12 910 LEU B N 1
ATOM 17089 C CA . LEU B 1 910 ? -27.906 -74.312 -44.562 1 90.12 910 LEU B CA 1
ATOM 17090 C C . LEU B 1 910 ? -28.438 -75.312 -43.531 1 90.12 910 LEU B C 1
ATOM 17092 O O . LEU B 1 910 ? -28.172 -75.188 -42.312 1 90.12 910 LEU B O 1
ATOM 17096 N N . THR B 1 911 ? -29.141 -76.312 -44 1 89.88 911 THR B N 1
ATOM 17097 C CA . THR B 1 911 ? -29.766 -77.25 -43.125 1 89.88 911 THR B CA 1
ATOM 17098 C C . THR B 1 911 ? -28.719 -78.125 -42.438 1 89.88 911 THR B C 1
ATOM 17100 O O . THR B 1 911 ? -28.781 -78.375 -41.25 1 89.88 911 THR B O 1
ATOM 17103 N N . ILE B 1 912 ? -27.828 -78.562 -43.219 1 91.5 912 ILE B N 1
ATOM 17104 C CA . ILE B 1 912 ? -26.781 -79.438 -42.688 1 91.5 912 ILE B CA 1
ATOM 17105 C C . ILE B 1 912 ? -25.891 -78.625 -41.75 1 91.5 912 ILE B C 1
ATOM 17107 O O . ILE B 1 912 ? -25.5 -79.125 -40.688 1 91.5 912 ILE B O 1
ATOM 17111 N N . MET B 1 913 ? -25.625 -77.375 -42.156 1 90.06 913 MET B N 1
ATOM 17112 C CA . MET B 1 913 ? -24.781 -76.5 -41.312 1 90.06 913 MET B CA 1
ATOM 17113 C C . MET B 1 913 ? -25.453 -76.25 -39.969 1 90.06 913 MET B C 1
ATOM 17115 O O . MET B 1 913 ? -24.812 -76.25 -38.938 1 90.06 913 MET B O 1
ATOM 17119 N N . LYS B 1 914 ? -26.688 -75.938 -39.938 1 91.62 914 LYS B N 1
ATOM 17120 C CA . LYS B 1 914 ? -27.453 -75.688 -38.719 1 91.62 914 LYS B CA 1
ATOM 17121 C C . LYS B 1 914 ? -27.438 -76.875 -37.781 1 91.62 914 LYS B C 1
ATOM 17123 O O . LYS B 1 914 ? -27.172 -76.688 -36.594 1 91.62 914 LYS B O 1
ATOM 17128 N N . THR B 1 915 ? -27.719 -78.062 -38.375 1 90.44 915 THR B N 1
ATOM 17129 C CA . THR B 1 915 ? -27.766 -79.25 -37.562 1 90.44 915 THR B CA 1
ATOM 17130 C C . THR B 1 915 ? -26.391 -79.562 -36.969 1 90.44 915 THR B C 1
ATOM 17132 O O . THR B 1 915 ? -26.266 -80 -35.812 1 90.44 915 THR B O 1
ATOM 17135 N N . PHE B 1 916 ? -25.5 -79.438 -37.781 1 90.56 916 PHE B N 1
ATOM 17136 C CA . PHE B 1 916 ? -24.125 -79.688 -37.375 1 90.56 916 PHE B CA 1
ATOM 17137 C C . PHE B 1 916 ? -23.719 -78.75 -36.25 1 90.56 916 PHE B C 1
ATOM 17139 O O . PHE B 1 916 ? -23.203 -79.125 -35.219 1 90.56 916 PHE B O 1
ATOM 17146 N N . ALA B 1 917 ? -23.906 -77.438 -36.5 1 90.31 917 ALA B N 1
ATOM 17147 C CA . ALA B 1 917 ? -23.469 -76.375 -35.562 1 90.31 917 ALA B CA 1
ATOM 17148 C C . ALA B 1 917 ? -24.156 -76.562 -34.219 1 90.31 917 ALA B C 1
ATOM 17150 O O . ALA B 1 917 ? -23.531 -76.375 -33.156 1 90.31 917 ALA B O 1
ATOM 17151 N N . GLU B 1 918 ? -25.391 -76.812 -34.094 1 90.69 918 GLU B N 1
ATOM 17152 C CA . GLU B 1 918 ? -26.156 -76.938 -32.875 1 90.69 918 GLU B CA 1
ATOM 17153 C C . GLU B 1 918 ? -25.703 -78.188 -32.094 1 90.69 918 GLU B C 1
ATOM 17155 O O . GLU B 1 918 ? -25.562 -78.125 -30.875 1 90.69 918 GLU B O 1
ATOM 17160 N N . LYS B 1 919 ? -25.531 -79.25 -32.938 1 90 919 LYS B N 1
ATOM 17161 C CA . LYS B 1 919 ? -25.078 -80.438 -32.312 1 90 919 LYS B CA 1
ATOM 17162 C C . LYS B 1 919 ? -23.703 -80.312 -31.656 1 90 919 LYS B C 1
ATOM 17164 O O . LYS B 1 919 ? -23.484 -80.75 -30.531 1 90 919 LYS B O 1
ATOM 17169 N N . VAL B 1 920 ? -22.875 -79.688 -32.344 1 89.38 920 VAL B N 1
ATOM 17170 C CA . VAL B 1 920 ? -21.516 -79.5 -31.875 1 89.38 920 VAL B CA 1
ATOM 17171 C C . VAL B 1 920 ? -21.516 -78.562 -30.688 1 89.38 920 VAL B C 1
ATOM 17173 O O . VAL B 1 920 ? -20.781 -78.75 -29.719 1 89.38 920 VAL B O 1
ATOM 17176 N N . ALA B 1 921 ? -22.297 -77.438 -30.719 1 91.06 921 ALA B N 1
ATOM 17177 C CA . ALA B 1 921 ? -22.391 -76.438 -29.656 1 91.06 921 ALA B CA 1
ATOM 17178 C C . ALA B 1 921 ? -22.859 -77.125 -28.344 1 91.06 921 ALA B C 1
ATOM 17180 O O . ALA B 1 921 ? -22.297 -76.875 -27.281 1 91.06 921 ALA B O 1
ATOM 17181 N N . VAL B 1 922 ? -23.859 -78 -28.438 1 90.69 922 VAL B N 1
ATOM 17182 C CA . VAL B 1 922 ? -24.422 -78.625 -27.25 1 90.69 922 VAL B CA 1
ATOM 17183 C C . VAL B 1 922 ? -23.406 -79.625 -26.672 1 90.69 922 VAL B C 1
ATOM 17185 O O . VAL B 1 922 ? -23.234 -79.688 -25.453 1 90.69 922 VAL B O 1
ATOM 17188 N N . TYR B 1 923 ? -22.766 -80.25 -27.609 1 90.94 923 TYR B N 1
ATOM 17189 C CA . TYR B 1 923 ? -21.766 -81.25 -27.156 1 90.94 923 TYR B CA 1
ATOM 17190 C C . TYR B 1 923 ? -20.609 -80.5 -26.469 1 90.94 923 TYR B C 1
ATOM 17192 O O . TYR B 1 923 ? -20.172 -80.938 -25.391 1 90.94 923 TYR B O 1
ATOM 17200 N N . CYS B 1 924 ? -20.078 -79.562 -27.109 1 90.38 924 CYS B N 1
ATOM 17201 C CA . CYS B 1 924 ? -18.938 -78.812 -26.562 1 90.38 924 CYS B CA 1
ATOM 17202 C C . CYS B 1 924 ? -19.281 -78.188 -25.219 1 90.38 924 CYS B C 1
ATOM 17204 O O . CYS B 1 924 ? -18.453 -78.188 -24.297 1 90.38 924 CYS B O 1
ATOM 17206 N N . PHE B 1 925 ? -20.469 -77.625 -25 1 90.69 925 PHE B N 1
ATOM 17207 C CA . PHE B 1 925 ? -20.891 -77 -23.75 1 90.69 925 PHE B CA 1
ATOM 17208 C C . PHE B 1 925 ? -21.031 -78.062 -22.641 1 90.69 925 PHE B C 1
ATOM 17210 O O . PHE B 1 925 ? -20.562 -77.812 -21.516 1 90.69 925 PHE B O 1
ATOM 17217 N N . LYS B 1 926 ? -21.641 -79.188 -22.938 1 89.25 926 LYS B N 1
ATOM 17218 C CA . LYS B 1 926 ? -21.859 -80.25 -21.938 1 89.25 926 LYS B CA 1
ATOM 17219 C C . LYS B 1 926 ? -20.531 -80.875 -21.484 1 89.25 926 LYS B C 1
ATOM 17221 O O . LYS B 1 926 ? -20.328 -81.125 -20.297 1 89.25 926 LYS B O 1
ATOM 17226 N N . GLU B 1 927 ? -19.75 -81.125 -22.438 1 88.81 927 GLU B N 1
ATOM 17227 C CA . GLU B 1 927 ? -18.453 -81.625 -22.094 1 88.81 927 GLU B CA 1
ATOM 17228 C C . GLU B 1 927 ? -17.625 -80.688 -21.266 1 88.81 927 GLU B C 1
ATOM 17230 O O . GLU B 1 927 ? -16.891 -81.062 -20.359 1 88.81 927 GLU B O 1
ATOM 17235 N N . SER B 1 928 ? -17.688 -79.438 -21.672 1 89.25 928 SER B N 1
ATOM 17236 C CA . SER B 1 928 ? -16.953 -78.438 -20.906 1 89.25 928 SER B CA 1
ATOM 17237 C C . SER B 1 928 ? -17.547 -78.25 -19.516 1 89.25 928 SER B C 1
ATOM 17239 O O . SER B 1 928 ? -16.828 -77.938 -18.562 1 89.25 928 SER B O 1
ATOM 17241 N N . GLN B 1 929 ? -18.828 -78.375 -19.375 1 88.38 929 GLN B N 1
ATOM 17242 C CA . GLN B 1 929 ? -19.5 -78.25 -18.094 1 88.38 929 GLN B CA 1
ATOM 17243 C C . GLN B 1 929 ? -19.062 -79.375 -17.156 1 88.38 929 GLN B C 1
ATOM 17245 O O . GLN B 1 929 ? -18.828 -79.188 -15.977 1 88.38 929 GLN B O 1
ATOM 17250 N N . LEU B 1 930 ? -18.969 -80.5 -17.719 1 87.31 930 LEU B N 1
ATOM 17251 C CA . LEU B 1 930 ? -18.516 -81.688 -16.953 1 87.31 930 LEU B CA 1
ATOM 17252 C C . LEU B 1 930 ? -17.062 -81.5 -16.516 1 87.31 930 LEU B C 1
ATOM 17254 O O . LEU B 1 930 ? -16.688 -82 -15.445 1 87.31 930 LEU B O 1
ATOM 17258 N N . ALA B 1 931 ? -16.344 -80.938 -17.344 1 84.75 931 ALA B N 1
ATOM 17259 C CA . ALA B 1 931 ? -14.93 -80.688 -17.016 1 84.75 931 ALA B CA 1
ATOM 17260 C C . ALA B 1 931 ? -14.75 -79.438 -16.141 1 84.75 931 ALA B C 1
ATOM 17262 O O . ALA B 1 931 ? -13.625 -79.062 -15.797 1 84.75 931 ALA B O 1
ATOM 17263 N N . GLY B 1 932 ? -15.797 -78.75 -15.742 1 82.88 932 GLY B N 1
ATOM 17264 C CA . GLY B 1 932 ? -15.75 -77.625 -14.844 1 82.88 932 GLY B CA 1
ATOM 17265 C C . GLY B 1 932 ? -15.344 -76.312 -15.539 1 82.88 932 GLY B C 1
ATOM 17266 O O . GLY B 1 932 ? -14.75 -75.438 -14.914 1 82.88 932 GLY B O 1
ATOM 17267 N N . PHE B 1 933 ? -15.477 -76.25 -16.906 1 85.44 933 PHE B N 1
ATOM 17268 C CA . PHE B 1 933 ? -15.164 -75.125 -17.719 1 85.44 933 PHE B CA 1
ATOM 17269 C C . PHE B 1 933 ? -13.719 -74.688 -17.5 1 85.44 933 PHE B C 1
ATOM 17271 O O . PHE B 1 933 ? -13.453 -73.5 -17.312 1 85.44 933 PHE B O 1
ATOM 17278 N N . ASN B 1 934 ? -12.805 -75.625 -17.391 1 83.31 934 ASN B N 1
ATOM 17279 C CA . ASN B 1 934 ? -11.375 -75.312 -17.234 1 83.31 934 ASN B CA 1
ATOM 17280 C C . ASN B 1 934 ? -10.82 -74.562 -18.438 1 83.31 934 ASN B C 1
ATOM 17282 O O . ASN B 1 934 ? -11.438 -74.562 -19.5 1 83.31 934 ASN B O 1
ATOM 17286 N N . GLU B 1 935 ? -9.703 -73.938 -18.328 1 83.94 935 GLU B N 1
ATOM 17287 C CA . GLU B 1 935 ? -9.062 -73.188 -19.406 1 83.94 935 GLU B CA 1
ATOM 17288 C C . GLU B 1 935 ? -8.789 -74.062 -20.609 1 83.94 935 GLU B C 1
ATOM 17290 O O . GLU B 1 935 ? -8.234 -75.188 -20.469 1 83.94 935 GLU B O 1
ATOM 17295 N N . GLY B 1 936 ? -9.156 -73.688 -21.703 1 82.12 936 GLY B N 1
ATOM 17296 C CA . GLY B 1 936 ? -8.93 -74.438 -22.922 1 82.12 936 GLY B CA 1
ATOM 17297 C C . GLY B 1 936 ? -9.992 -75.5 -23.188 1 82.12 936 GLY B C 1
ATOM 17298 O O . GLY B 1 936 ? -9.773 -76.438 -23.953 1 82.12 936 GLY B O 1
ATOM 17299 N N . CYS B 1 937 ? -11.109 -75.375 -22.516 1 86.31 937 CYS B N 1
ATOM 17300 C CA . CYS B 1 937 ? -12.18 -76.312 -22.703 1 86.31 937 CYS B CA 1
ATOM 17301 C C . CYS B 1 937 ? -12.734 -76.25 -24.125 1 86.31 937 CYS B C 1
ATOM 17303 O O . CYS B 1 937 ? -12.445 -75.312 -24.859 1 86.31 937 CYS B O 1
ATOM 17305 N N . LEU B 1 938 ? -13.484 -77.25 -24.469 1 87.44 938 LEU B N 1
ATOM 17306 C CA . LEU B 1 938 ? -13.961 -77.438 -25.828 1 87.44 938 LEU B CA 1
ATOM 17307 C C . LEU B 1 938 ? -14.906 -76.312 -26.219 1 87.44 938 LEU B C 1
ATOM 17309 O O . LEU B 1 938 ? -14.898 -75.875 -27.375 1 87.44 938 LEU B O 1
ATOM 17313 N N . PHE B 1 939 ? -15.641 -75.875 -25.266 1 89.56 939 PHE B N 1
ATOM 17314 C CA . PHE B 1 939 ? -16.594 -74.812 -25.578 1 89.56 939 PHE B CA 1
ATOM 17315 C C . PHE B 1 939 ? -15.875 -73.5 -25.844 1 89.56 939 PHE B C 1
ATOM 17317 O O . PHE B 1 939 ? -16.312 -72.688 -26.672 1 89.56 939 PHE B O 1
ATOM 17324 N N . GLU B 1 940 ? -14.836 -73.188 -25.172 1 90.25 940 GLU B N 1
ATOM 17325 C CA . GLU B 1 940 ? -14.016 -72 -25.422 1 90.25 940 GLU B CA 1
ATOM 17326 C C . GLU B 1 940 ? -13.445 -72.062 -26.828 1 90.25 940 GLU B C 1
ATOM 17328 O O . GLU B 1 940 ? -13.422 -71 -27.5 1 90.25 940 GLU B O 1
ATOM 17333 N N . LYS B 1 941 ? -13 -73.125 -27.266 1 88.81 941 LYS B N 1
ATOM 17334 C CA . LYS B 1 941 ? -12.469 -73.312 -28.609 1 88.81 941 LYS B CA 1
ATOM 17335 C C . LYS B 1 941 ? -13.562 -73.125 -29.656 1 88.81 941 LYS B C 1
ATOM 17337 O O . LYS B 1 941 ? -13.32 -72.562 -30.734 1 88.81 941 LYS B O 1
ATOM 17342 N N . PHE B 1 942 ? -14.703 -73.75 -29.297 1 89.19 942 PHE B N 1
ATOM 17343 C CA . PHE B 1 942 ? -15.852 -73.562 -30.172 1 89.19 942 PHE B CA 1
ATOM 17344 C C . PHE B 1 942 ? -16.172 -72.062 -30.312 1 89.19 942 PHE B C 1
ATOM 17346 O O . PHE B 1 942 ? -16.391 -71.562 -31.422 1 89.19 942 PHE B O 1
ATOM 17353 N N . MET B 1 943 ? -16.109 -71.312 -29.188 1 88.94 943 MET B N 1
ATOM 17354 C CA . MET B 1 943 ? -16.422 -69.938 -29.188 1 88.94 943 MET B CA 1
ATOM 17355 C C . MET B 1 943 ? -15.375 -69.125 -30 1 88.94 943 MET B C 1
ATOM 17357 O O . MET B 1 943 ? -15.711 -68.188 -30.719 1 88.94 943 MET B O 1
ATOM 17361 N N . ASP B 1 944 ? -14.195 -69.438 -29.906 1 88.38 944 ASP B N 1
ATOM 17362 C CA . ASP B 1 944 ? -13.133 -68.812 -30.672 1 88.38 944 ASP B CA 1
ATOM 17363 C C . ASP B 1 944 ? -13.336 -69 -32.156 1 88.38 944 ASP B C 1
ATOM 17365 O O . ASP B 1 944 ? -13.062 -68.062 -32.938 1 88.38 944 ASP B O 1
ATOM 17369 N N . SER B 1 945 ? -13.82 -70.125 -32.5 1 87.19 945 SER B N 1
ATOM 17370 C CA . SER B 1 945 ? -14.086 -70.438 -33.906 1 87.19 945 SER B CA 1
ATOM 17371 C C . SER B 1 945 ? -15.273 -69.625 -34.406 1 87.19 945 SER B C 1
ATOM 17373 O O . SER B 1 945 ? -15.281 -69.188 -35.562 1 87.19 945 SER B O 1
ATOM 17375 N N . VAL B 1 946 ? -16.297 -69.562 -33.562 1 87.56 946 VAL B N 1
ATOM 17376 C CA . VAL B 1 946 ? -17.469 -68.75 -33.938 1 87.56 946 VAL B CA 1
ATOM 17377 C C . VAL B 1 946 ? -17.062 -67.312 -34.125 1 87.56 946 VAL B C 1
ATOM 17379 O O . VAL B 1 946 ? -17.562 -66.625 -35.031 1 87.56 946 VAL B O 1
ATOM 17382 N N . LYS B 1 947 ? -16.172 -66.812 -33.25 1 89.19 947 LYS B N 1
ATOM 17383 C CA . LYS B 1 947 ? -15.672 -65.438 -33.406 1 89.19 947 LYS B CA 1
ATOM 17384 C C . LYS B 1 947 ? -15.039 -65.188 -34.781 1 89.19 947 LYS B C 1
ATOM 17386 O O . LYS B 1 947 ? -15.258 -64.188 -35.406 1 89.19 947 LYS B O 1
ATOM 17391 N N . TYR B 1 948 ? -14.359 -66.125 -35.219 1 86.88 948 TYR B N 1
ATOM 17392 C CA . TYR B 1 948 ? -13.656 -66.062 -36.469 1 86.88 948 TYR B CA 1
ATOM 17393 C C . TYR B 1 948 ? -14.641 -66.062 -37.656 1 86.88 948 TYR B C 1
ATOM 17395 O O . TYR B 1 948 ? -14.344 -65.5 -38.719 1 86.88 948 TYR B O 1
ATOM 17403 N N . ILE B 1 949 ? -15.836 -66.688 -37.438 1 86.62 949 ILE B N 1
ATOM 17404 C CA . ILE B 1 949 ? -16.859 -66.688 -38.5 1 86.62 949 ILE B CA 1
ATOM 17405 C C . ILE B 1 949 ? -17.344 -65.25 -38.75 1 86.62 949 ILE B C 1
ATOM 17407 O O . ILE B 1 949 ? -17.578 -64.875 -39.906 1 86.62 949 ILE B O 1
ATOM 17411 N N . PHE B 1 950 ? -17.422 -64.5 -37.688 1 87.12 950 PHE B N 1
ATOM 17412 C CA . PHE B 1 950 ? -17.953 -63.156 -37.812 1 87.12 950 PHE B CA 1
ATOM 17413 C C . PHE B 1 950 ? -16.859 -62.219 -38.281 1 87.12 950 PHE B C 1
ATOM 17415 O O . PHE B 1 950 ? -17.141 -61.219 -38.969 1 87.12 950 PHE B O 1
ATOM 17422 N N . THR B 1 951 ? -15.578 -62.375 -37.875 1 82 951 THR B N 1
ATOM 17423 C CA . THR B 1 951 ? -14.492 -61.469 -38.281 1 82 951 THR B CA 1
ATOM 17424 C C . THR B 1 951 ? -13.992 -61.875 -39.656 1 82 951 THR B C 1
ATOM 17426 O O . THR B 1 951 ? -13.391 -61.031 -40.375 1 82 951 THR B O 1
ATOM 17429 N N . GLY B 1 952 ? -14.219 -63.031 -39.844 1 72.75 952 GLY B N 1
ATOM 17430 C CA . GLY B 1 952 ? -13.711 -63.562 -41.094 1 72.75 952 GLY B CA 1
ATOM 17431 C C . GLY B 1 952 ? -14.617 -63.281 -42.281 1 72.75 952 GLY B C 1
ATOM 17432 O O . GLY B 1 952 ? -15.422 -62.344 -42.25 1 72.75 952 GLY B O 1
ATOM 17433 N N . LYS B 1 953 ? -14.625 -64 -43.375 1 65.75 953 LYS B N 1
ATOM 17434 C CA . LYS B 1 953 ? -15.125 -63.781 -44.719 1 65.75 953 LYS B CA 1
ATOM 17435 C C . LYS B 1 953 ? -16.453 -64.5 -44.938 1 65.75 953 LYS B C 1
ATOM 17437 O O . LYS B 1 953 ? -16.781 -64.875 -46.062 1 65.75 953 LYS B O 1
ATOM 17442 N N . CYS B 1 954 ? -17.203 -64.938 -43.75 1 74 954 CYS B N 1
ATOM 17443 C CA . CYS B 1 954 ? -18.5 -65.5 -44.125 1 74 954 CYS B CA 1
ATOM 17444 C C . CYS B 1 954 ? -19.469 -64.438 -44.594 1 74 954 CYS B C 1
ATOM 17446 O O . CYS B 1 954 ? -19.734 -63.469 -43.906 1 74 954 CYS B O 1
ATOM 17448 N N . GLU B 1 955 ? -19.922 -64.562 -45.844 1 75.44 955 GLU B N 1
ATOM 17449 C CA . GLU B 1 955 ? -20.766 -63.562 -46.469 1 75.44 955 GLU B CA 1
ATOM 17450 C C . GLU B 1 955 ? -22.219 -64 -46.5 1 75.44 955 GLU B C 1
ATOM 17452 O O . GLU B 1 955 ? -23.094 -63.219 -46.938 1 75.44 955 GLU B O 1
ATOM 17457 N N . VAL B 1 956 ? -22.531 -65.312 -45.906 1 84.75 956 VAL B N 1
ATOM 17458 C CA . VAL B 1 956 ? -23.906 -65.75 -46 1 84.75 956 VAL B CA 1
ATOM 17459 C C . VAL B 1 956 ? -24.672 -65.312 -44.75 1 84.75 956 VAL B C 1
ATOM 17461 O O . VAL B 1 956 ? -24.406 -65.812 -43.656 1 84.75 956 VAL B O 1
ATOM 17464 N N . PRO B 1 957 ? -25.531 -64.438 -44.781 1 87.12 957 PRO B N 1
ATOM 17465 C CA . PRO B 1 957 ? -26.234 -63.875 -43.625 1 87.12 957 PRO B CA 1
ATOM 17466 C C . PRO B 1 957 ? -27 -64.938 -42.812 1 87.12 957 PRO B C 1
ATOM 17468 O O . PRO B 1 957 ? -27.078 -64.875 -41.594 1 87.12 957 PRO B O 1
ATOM 17471 N N . GLU B 1 958 ? -27.5 -65.938 -43.562 1 87.5 958 GLU B N 1
ATOM 17472 C CA . GLU B 1 958 ? -28.281 -67 -42.875 1 87.5 958 GLU B CA 1
ATOM 17473 C C . GLU B 1 958 ? -27.422 -67.812 -41.938 1 87.5 958 GLU B C 1
ATOM 17475 O O . GLU B 1 958 ? -27.891 -68.312 -40.875 1 87.5 958 GLU B O 1
ATOM 17480 N N . VAL B 1 959 ? -26.219 -68 -42.375 1 88.25 959 VAL B N 1
ATOM 17481 C CA . VAL B 1 959 ? -25.281 -68.75 -41.531 1 88.25 959 VAL B CA 1
ATOM 17482 C C . VAL B 1 959 ? -24.953 -67.875 -40.312 1 88.25 959 VAL B C 1
ATOM 17484 O O . VAL B 1 959 ? -24.859 -68.438 -39.188 1 88.25 959 VAL B O 1
ATOM 17487 N N . LEU B 1 960 ? -24.812 -66.625 -40.5 1 89.31 960 LEU B N 1
ATOM 17488 C CA . LEU B 1 960 ? -24.516 -65.75 -39.375 1 89.31 960 LEU B CA 1
ATOM 17489 C C . LEU B 1 960 ? -25.672 -65.75 -38.406 1 89.31 960 LEU B C 1
ATOM 17491 O O . LEU B 1 960 ? -25.453 -65.625 -37.188 1 89.31 960 LEU B O 1
ATOM 17495 N N . ASP B 1 961 ? -26.812 -65.812 -38.875 1 89.94 961 ASP B N 1
ATOM 17496 C CA . ASP B 1 961 ? -27.984 -65.875 -38 1 89.94 961 ASP B CA 1
ATOM 17497 C C . ASP B 1 961 ? -28 -67.125 -37.125 1 89.94 961 ASP B C 1
ATOM 17499 O O . ASP B 1 961 ? -28.406 -67.062 -35.969 1 89.94 961 ASP B O 1
ATOM 17503 N N . ILE B 1 962 ? -27.609 -68.25 -37.719 1 89.88 962 ILE B N 1
ATOM 17504 C CA . ILE B 1 962 ? -27.578 -69.5 -37 1 89.88 962 ILE B CA 1
ATOM 17505 C C . ILE B 1 962 ? -26.641 -69.375 -35.781 1 89.88 962 ILE B C 1
ATOM 17507 O O . ILE B 1 962 ? -27 -69.688 -34.656 1 89.88 962 ILE B O 1
ATOM 17511 N N . PHE B 1 963 ? -25.5 -68.875 -36.094 1 90.38 963 PHE B N 1
ATOM 17512 C CA . PHE B 1 963 ? -24.516 -68.75 -35 1 90.38 963 PHE B CA 1
ATOM 17513 C C . PHE B 1 963 ? -24.875 -67.688 -34 1 90.38 963 PHE B C 1
ATOM 17515 O O . PHE B 1 963 ? -24.547 -67.75 -32.844 1 90.38 963 PHE B O 1
ATOM 17522 N N . THR B 1 964 ? -25.484 -66.562 -34.438 1 91.69 964 THR B N 1
ATOM 17523 C CA . THR B 1 964 ? -25.984 -65.562 -33.5 1 91.69 964 THR B CA 1
ATOM 17524 C C . THR B 1 964 ? -26.984 -66.188 -32.531 1 91.69 964 THR B C 1
ATOM 17526 O O . THR B 1 964 ? -26.906 -65.875 -31.312 1 91.69 964 THR B O 1
ATOM 17529 N N . LEU B 1 965 ? -27.875 -67 -33.031 1 90.94 965 LEU B N 1
ATOM 17530 C CA . LEU B 1 965 ? -28.875 -67.688 -32.188 1 90.94 965 LEU B CA 1
ATOM 17531 C C . LEU B 1 965 ? -28.219 -68.625 -31.188 1 90.94 965 LEU B C 1
ATOM 17533 O O . LEU B 1 965 ? -28.656 -68.75 -30.047 1 90.94 965 LEU B O 1
ATOM 17537 N N . ILE B 1 966 ? -27.234 -69.25 -31.625 1 90.06 966 ILE B N 1
ATOM 17538 C CA . ILE B 1 966 ? -26.531 -70.188 -30.766 1 90.06 966 ILE B CA 1
ATOM 17539 C C . ILE B 1 966 ? -25.859 -69.438 -29.625 1 90.06 966 ILE B C 1
ATOM 17541 O O . ILE B 1 966 ? -25.938 -69.812 -28.453 1 90.06 966 ILE B O 1
ATOM 17545 N N . VAL B 1 967 ? -25.156 -68.375 -29.938 1 91.62 967 VAL B N 1
ATOM 17546 C CA . VAL B 1 967 ? -24.453 -67.562 -28.922 1 91.62 967 VAL B CA 1
ATOM 17547 C C . VAL B 1 967 ? -25.453 -67 -27.938 1 91.62 967 VAL B C 1
ATOM 17549 O O . VAL B 1 967 ? -25.188 -67 -26.719 1 91.62 967 VAL B O 1
ATOM 17552 N N . GLU B 1 968 ? -26.562 -66.5 -28.312 1 90.19 968 GLU B N 1
ATOM 17553 C CA . GLU B 1 968 ? -27.578 -65.875 -27.469 1 90.19 968 GLU B CA 1
ATOM 17554 C C . GLU B 1 968 ? -28.125 -66.875 -26.438 1 90.19 968 GLU B C 1
ATOM 17556 O O . GLU B 1 968 ? -28.531 -66.5 -25.344 1 90.19 968 GLU B O 1
ATOM 17561 N N . ARG B 1 969 ? -28.047 -68.062 -26.672 1 88.31 969 ARG B N 1
ATOM 17562 C CA . ARG B 1 969 ? -28.656 -69.125 -25.828 1 88.31 969 ARG B CA 1
ATOM 17563 C C . ARG B 1 969 ? -27.797 -69.375 -24.594 1 88.31 969 ARG B C 1
ATOM 17565 O O . ARG B 1 969 ? -28.297 -69.875 -23.578 1 88.31 969 ARG B O 1
ATOM 17572 N N . TYR B 1 970 ? -26.594 -69 -24.656 1 88.88 970 TYR B N 1
ATOM 17573 C CA . TYR B 1 970 ? -25.719 -69.5 -23.609 1 88.88 970 TYR B CA 1
ATOM 17574 C C . TYR B 1 970 ? -25.344 -68.375 -22.656 1 88.88 970 TYR B C 1
ATOM 17576 O O . TYR B 1 970 ? -24.562 -68.562 -21.719 1 88.88 970 TYR B O 1
ATOM 17584 N N . MET B 1 971 ? -25.781 -67.25 -22.672 1 87.38 971 MET B N 1
ATOM 17585 C CA . MET B 1 971 ? -25.406 -66.125 -21.812 1 87.38 971 MET B CA 1
ATOM 17586 C C . MET B 1 971 ? -25.766 -66.375 -20.359 1 87.38 971 MET B C 1
ATOM 17588 O O . MET B 1 971 ? -24.953 -66.125 -19.469 1 87.38 971 MET B O 1
ATOM 17592 N N . ASP B 1 972 ? -26.844 -67 -20.094 1 85.38 972 ASP B N 1
ATOM 17593 C CA . ASP B 1 972 ? -27.375 -67.125 -18.75 1 85.38 972 ASP B CA 1
ATOM 17594 C C . ASP B 1 972 ? -26.719 -68.375 -18.062 1 85.38 972 ASP B C 1
ATOM 17596 O O . ASP B 1 972 ? -26.734 -68.438 -16.828 1 85.38 972 ASP B O 1
ATOM 17600 N N . SER B 1 973 ? -26.078 -69.188 -18.797 1 84.88 973 SER B N 1
ATOM 17601 C CA . SER B 1 973 ? -25.562 -70.438 -18.25 1 84.88 973 SER B CA 1
ATOM 17602 C C . SER B 1 973 ? -24.141 -70.25 -17.734 1 84.88 973 SER B C 1
ATOM 17604 O O . SER B 1 973 ? -23.562 -71.125 -17.141 1 84.88 973 SER B O 1
ATOM 17606 N N . MET B 1 974 ? -23.625 -69.125 -17.891 1 85.88 974 MET B N 1
ATOM 17607 C CA . MET B 1 974 ? -22.25 -68.875 -17.469 1 85.88 974 MET B CA 1
ATOM 17608 C C . MET B 1 974 ? -22.188 -67.938 -16.25 1 85.88 974 MET B C 1
ATOM 17610 O O . MET B 1 974 ? -23.031 -67.062 -16.094 1 85.88 974 MET B O 1
ATOM 17614 N N . ASP B 1 975 ? -21.172 -68.25 -15.477 1 86.5 975 ASP B N 1
ATOM 17615 C CA . ASP B 1 975 ? -20.969 -67.375 -14.312 1 86.5 975 ASP B CA 1
ATOM 17616 C C . ASP B 1 975 ? -20.25 -66.125 -14.695 1 86.5 975 ASP B C 1
ATOM 17618 O O . ASP B 1 975 ? -19.344 -66.125 -15.531 1 86.5 975 ASP B O 1
ATOM 17622 N N . VAL B 1 976 ? -20.516 -65.062 -14.008 1 86.5 976 VAL B N 1
ATOM 17623 C CA . VAL B 1 976 ? -20.031 -63.719 -14.32 1 86.5 976 VAL B CA 1
ATOM 17624 C C . VAL B 1 976 ? -18.516 -63.656 -14.117 1 86.5 976 VAL B C 1
ATOM 17626 O O . VAL B 1 976 ? -17.812 -63 -14.891 1 86.5 976 VAL B O 1
ATOM 17629 N N . ASP B 1 977 ? -17.953 -64.312 -13.188 1 83.5 977 ASP B N 1
ATOM 17630 C CA . ASP B 1 977 ? -16.531 -64.188 -12.828 1 83.5 977 ASP B CA 1
ATOM 17631 C C . ASP B 1 977 ? -15.711 -65.25 -13.5 1 83.5 977 ASP B C 1
ATOM 17633 O O . ASP B 1 977 ? -14.492 -65.375 -13.305 1 83.5 977 ASP B O 1
ATOM 17637 N N . SER B 1 978 ? -16.312 -65.938 -14.508 1 85.31 978 SER B N 1
ATOM 17638 C CA . SER B 1 978 ? -15.602 -67.062 -15.117 1 85.31 978 SER B CA 1
ATOM 17639 C C . SER B 1 978 ? -14.812 -66.562 -16.344 1 85.31 978 SER B C 1
ATOM 17641 O O . SER B 1 978 ? -15.148 -65.562 -16.969 1 85.31 978 SER B O 1
ATOM 17643 N N . ARG B 1 979 ? -13.727 -67.25 -16.578 1 86 979 ARG B N 1
ATOM 17644 C CA . ARG B 1 979 ? -12.922 -67 -17.766 1 86 979 ARG B CA 1
ATOM 17645 C C . ARG B 1 979 ? -13.727 -67.25 -19.031 1 86 979 ARG B C 1
ATOM 17647 O O . ARG B 1 979 ? -13.531 -66.625 -20.062 1 86 979 ARG B O 1
ATOM 17654 N N . LEU B 1 980 ? -14.617 -68.188 -18.844 1 88.06 980 LEU B N 1
ATOM 17655 C CA . LEU B 1 980 ? -15.469 -68.5 -19.969 1 88.06 980 LEU B CA 1
ATOM 17656 C C . LEU B 1 980 ? -16.344 -67.312 -20.359 1 88.06 980 LEU B C 1
ATOM 17658 O O . LEU B 1 980 ? -16.578 -67.062 -21.547 1 88.06 980 LEU B O 1
ATOM 17662 N N . PHE B 1 981 ? -16.766 -66.688 -19.375 1 90.56 981 PHE B N 1
ATOM 17663 C CA . PHE B 1 981 ? -17.609 -65.5 -19.656 1 90.56 981 PHE B CA 1
ATOM 17664 C C . PHE B 1 981 ? -16.812 -64.375 -20.344 1 90.56 981 PHE B C 1
ATOM 17666 O O . PHE B 1 981 ? -17.344 -63.656 -21.156 1 90.56 981 PHE B O 1
ATOM 17673 N N . GLU B 1 982 ? -15.586 -64.312 -20.062 1 90.5 982 GLU B N 1
ATOM 17674 C CA . GLU B 1 982 ? -14.719 -63.344 -20.734 1 90.5 982 GLU B CA 1
ATOM 17675 C C . GLU B 1 982 ? -14.609 -63.625 -22.219 1 90.5 982 GLU B C 1
ATOM 17677 O O . GLU B 1 982 ? -14.664 -62.719 -23.047 1 90.5 982 GLU B O 1
ATOM 17682 N N . ARG B 1 983 ? -14.438 -64.875 -22.484 1 89 983 ARG B N 1
ATOM 17683 C CA . ARG B 1 983 ? -14.352 -65.25 -23.875 1 89 983 ARG B CA 1
ATOM 17684 C C . ARG B 1 983 ? -15.688 -65.062 -24.578 1 89 983 ARG B C 1
ATOM 17686 O O . ARG B 1 983 ? -15.734 -64.75 -25.766 1 89 983 ARG B O 1
ATOM 17693 N N . TYR B 1 984 ? -16.688 -65.5 -23.812 1 91.56 984 TYR B N 1
ATOM 17694 C CA . TYR B 1 984 ? -18.047 -65.25 -24.328 1 91.56 984 TYR B CA 1
ATOM 17695 C C . TYR B 1 984 ? -18.25 -63.812 -24.688 1 91.56 984 TYR B C 1
ATOM 17697 O O . TYR B 1 984 ? -18.844 -63.469 -25.719 1 91.56 984 TYR B O 1
ATOM 17705 N N . THR B 1 985 ? -17.781 -62.906 -23.859 1 93.38 985 THR B N 1
ATOM 17706 C CA . THR B 1 985 ? -17.906 -61.469 -24.062 1 93.38 985 THR B CA 1
ATOM 17707 C C . THR B 1 985 ? -17.188 -61.031 -25.328 1 93.38 985 THR B C 1
ATOM 17709 O O . THR B 1 985 ? -17.688 -60.156 -26.062 1 93.38 985 THR B O 1
ATOM 17712 N N . GLU B 1 986 ? -16.078 -61.562 -25.656 1 91.69 986 GLU B N 1
ATOM 17713 C CA . GLU B 1 986 ? -15.32 -61.25 -26.859 1 91.69 986 GLU B CA 1
ATOM 17714 C C . GLU B 1 986 ? -16.094 -61.625 -28.125 1 91.69 986 GLU B C 1
ATOM 17716 O O . GLU B 1 986 ? -16.047 -60.906 -29.125 1 91.69 986 GLU B O 1
ATOM 17721 N N . VAL B 1 987 ? -16.844 -62.688 -28 1 91.81 987 VAL B N 1
ATOM 17722 C CA . VAL B 1 987 ? -17.625 -63.156 -29.141 1 91.81 987 VAL B CA 1
ATOM 17723 C C . VAL B 1 987 ? -18.828 -62.281 -29.344 1 91.81 987 VAL B C 1
ATOM 17725 O O . VAL B 1 987 ? -19.172 -61.938 -30.484 1 91.81 987 VAL B O 1
ATOM 17728 N N . VAL B 1 988 ? -19.484 -61.969 -28.266 1 92.31 988 VAL B N 1
ATOM 17729 C CA . VAL B 1 988 ? -20.656 -61.094 -28.344 1 92.31 988 VAL B CA 1
ATOM 17730 C C . VAL B 1 988 ? -20.281 -59.75 -28.969 1 92.31 988 VAL B C 1
ATOM 17732 O O . VAL B 1 988 ? -21.094 -59.156 -29.672 1 92.31 988 VAL B O 1
ATOM 17735 N N . ALA B 1 989 ? -19.094 -59.281 -28.766 1 91.56 989 ALA B N 1
ATOM 17736 C CA . ALA B 1 989 ? -18.625 -57.969 -29.219 1 91.56 989 ALA B CA 1
ATOM 17737 C C . ALA B 1 989 ? -18.578 -57.906 -30.734 1 91.56 989 ALA B C 1
ATOM 17739 O O . ALA B 1 989 ? -18.625 -56.812 -31.328 1 91.56 989 ALA B O 1
ATOM 17740 N N . VAL B 1 990 ? -18.484 -59.094 -31.422 1 89.31 990 VAL B N 1
ATOM 17741 C CA . VAL B 1 990 ? -18.344 -59.094 -32.875 1 89.31 990 VAL B CA 1
ATOM 17742 C C . VAL B 1 990 ? -19.672 -59.406 -33.531 1 89.31 990 VAL B C 1
ATOM 17744 O O . VAL B 1 990 ? -19.797 -59.375 -34.75 1 89.31 990 VAL B O 1
ATOM 17747 N N . LEU B 1 991 ? -20.766 -59.594 -32.75 1 90.38 991 LEU B N 1
ATOM 17748 C CA . LEU B 1 991 ? -22.094 -59.875 -33.281 1 90.38 991 LEU B CA 1
ATOM 17749 C C . LEU B 1 991 ? -22.703 -58.625 -33.906 1 90.38 991 LEU B C 1
ATOM 17751 O O . LEU B 1 991 ? -22.203 -57.531 -33.719 1 90.38 991 LEU B O 1
ATOM 17755 N N . PRO B 1 992 ? -23.734 -58.812 -34.812 1 87.19 992 PRO B N 1
ATOM 17756 C CA . PRO B 1 992 ? -24.422 -57.656 -35.375 1 87.19 992 PRO B CA 1
ATOM 17757 C C . PRO B 1 992 ? -25.062 -56.781 -34.312 1 87.19 992 PRO B C 1
ATOM 17759 O O . PRO B 1 992 ? -25.469 -57.281 -33.25 1 87.19 992 PRO B O 1
ATOM 17762 N N . GLN B 1 993 ? -25.172 -55.625 -34.5 1 89.31 993 GLN B N 1
ATOM 17763 C CA . GLN B 1 993 ? -25.609 -54.625 -33.531 1 89.31 993 GLN B CA 1
ATOM 17764 C C . GLN B 1 993 ? -26.969 -54.969 -32.938 1 89.31 993 GLN B C 1
ATOM 17766 O O . GLN B 1 993 ? -27.188 -54.781 -31.75 1 89.31 993 GLN B O 1
ATOM 17771 N N . ASN B 1 994 ? -27.828 -55.438 -33.75 1 88.94 994 ASN B N 1
ATOM 17772 C CA . ASN B 1 994 ? -29.188 -55.75 -33.281 1 88.94 994 ASN B CA 1
ATOM 17773 C C . ASN B 1 994 ? -29.172 -56.875 -32.25 1 88.94 994 ASN B C 1
ATOM 17775 O O . ASN B 1 994 ? -29.938 -56.844 -31.297 1 88.94 994 ASN B O 1
ATOM 17779 N N . ALA B 1 995 ? -28.328 -57.844 -32.5 1 90.31 995 ALA B N 1
ATOM 17780 C CA . ALA B 1 995 ? -28.219 -58.938 -31.578 1 90.31 995 ALA B CA 1
ATOM 17781 C C . ALA B 1 995 ? -27.594 -58.5 -30.266 1 90.31 995 ALA B C 1
ATOM 17783 O O . ALA B 1 995 ? -28 -58.969 -29.188 1 90.31 995 ALA B O 1
ATOM 17784 N N . ILE B 1 996 ? -26.641 -57.656 -30.344 1 93.06 996 ILE B N 1
ATOM 17785 C CA . ILE B 1 996 ? -26 -57.156 -29.141 1 93.06 996 ILE B CA 1
ATOM 17786 C C . ILE B 1 996 ? -27.016 -56.375 -28.297 1 93.06 996 ILE B C 1
ATOM 17788 O O . ILE B 1 996 ? -27.109 -56.562 -27.094 1 93.06 996 ILE B O 1
ATOM 17792 N N . GLU B 1 997 ? -27.766 -55.531 -28.922 1 91.75 997 GLU B N 1
ATOM 17793 C CA . GLU B 1 997 ? -28.781 -54.719 -28.234 1 91.75 997 GLU B CA 1
ATOM 17794 C C . GLU B 1 997 ? -29.844 -55.625 -27.594 1 91.75 997 GLU B C 1
ATOM 17796 O O . GLU B 1 997 ? -30.312 -55.344 -26.5 1 91.75 997 GLU B O 1
ATOM 17801 N N . GLY B 1 998 ? -30.234 -56.625 -28.297 1 88.75 998 GLY B N 1
ATOM 17802 C CA . GLY B 1 998 ? -31.234 -57.531 -27.766 1 88.75 998 GLY B CA 1
ATOM 17803 C C . GLY B 1 998 ? -30.75 -58.281 -26.531 1 88.75 998 GLY B C 1
ATOM 17804 O O . GLY B 1 998 ? -31.531 -58.531 -25.609 1 88.75 998 GLY B O 1
ATOM 17805 N N . LEU B 1 999 ? -29.516 -58.469 -26.531 1 89.75 999 LEU B N 1
ATOM 17806 C CA . LEU B 1 999 ? -28.938 -59.281 -25.453 1 89.75 999 LEU B CA 1
ATOM 17807 C C . LEU B 1 999 ? -28.594 -58.375 -24.25 1 89.75 999 LEU B C 1
ATOM 17809 O O . LEU B 1 999 ? -28.641 -58.844 -23.109 1 89.75 999 LEU B O 1
ATOM 17813 N N . THR B 1 1000 ? -28.234 -57.156 -24.484 1 92.56 1000 THR B N 1
ATOM 17814 C CA . THR B 1 1000 ? -27.578 -56.406 -23.406 1 92.56 1000 THR B CA 1
ATOM 17815 C C . THR B 1 1000 ? -28.375 -55.156 -23.031 1 92.56 1000 THR B C 1
ATOM 17817 O O . THR B 1 1000 ? -28 -54.438 -22.109 1 92.56 1000 THR B O 1
ATOM 17820 N N . THR B 1 1001 ? -29.406 -54.781 -23.703 1 93.19 1001 THR B N 1
ATOM 17821 C CA . THR B 1 1001 ? -30.219 -53.625 -23.344 1 93.19 1001 THR B CA 1
ATOM 17822 C C . THR B 1 1001 ? -31.312 -54 -22.359 1 93.19 1001 THR B C 1
ATOM 17824 O O . THR B 1 1001 ? -32.25 -54.688 -22.719 1 93.19 1001 THR B O 1
ATOM 17827 N N . PRO B 1 1002 ? -31.234 -53.438 -21.203 1 91.56 1002 PRO B N 1
ATOM 17828 C CA . PRO B 1 1002 ? -32.219 -53.812 -20.172 1 91.56 1002 PRO B CA 1
ATOM 17829 C C . PRO B 1 1002 ? -33.656 -53.406 -20.547 1 91.56 1002 PRO B C 1
ATOM 17831 O O . PRO B 1 1002 ? -34.594 -54.031 -20.125 1 91.56 1002 PRO B O 1
ATOM 17834 N N . ALA B 1 1003 ? -33.844 -52.312 -21.266 1 88.12 1003 ALA B N 1
ATOM 17835 C CA . ALA B 1 1003 ? -35.156 -51.844 -21.641 1 88.12 1003 ALA B CA 1
ATOM 17836 C C . ALA B 1 1003 ? -35.906 -52.875 -22.5 1 88.12 1003 ALA B C 1
ATOM 17838 O O . ALA B 1 1003 ? -37.125 -52.875 -22.531 1 88.12 1003 ALA B O 1
ATOM 17839 N N . ASN B 1 1004 ? -35.219 -53.75 -23.125 1 87.38 1004 ASN B N 1
ATOM 17840 C CA . ASN B 1 1004 ? -35.781 -54.75 -24.016 1 87.38 1004 ASN B CA 1
ATOM 17841 C C . ASN B 1 1004 ? -36.188 -56 -23.266 1 87.38 1004 ASN B C 1
ATOM 17843 O O . ASN B 1 1004 ? -36.844 -56.906 -23.812 1 87.38 1004 ASN B O 1
ATOM 17847 N N . TRP B 1 1005 ? -35.875 -55.938 -21.953 1 87.75 1005 TRP B N 1
ATOM 17848 C CA . TRP B 1 1005 ? -36.188 -57.125 -21.141 1 87.75 1005 TRP B CA 1
ATOM 17849 C C . TRP B 1 1005 ? -37.5 -56.969 -20.422 1 87.75 1005 TRP B C 1
ATOM 17851 O O . TRP B 1 1005 ? -37.938 -55.844 -20.109 1 87.75 1005 TRP B O 1
ATOM 17861 N N . TRP B 1 1006 ? -38.188 -58.062 -20.234 1 81.06 1006 TRP B N 1
ATOM 17862 C CA . TRP B 1 1006 ? -39.469 -58.031 -19.5 1 81.06 1006 TRP B CA 1
ATOM 17863 C C . TRP B 1 1006 ? -39.219 -57.719 -18.016 1 81.06 1006 TRP B C 1
ATOM 17865 O O . TRP B 1 1006 ? -39.969 -56.969 -17.406 1 81.06 1006 TRP B O 1
ATOM 17875 N N . GLU B 1 1007 ? -38.25 -58.469 -17.469 1 85.56 1007 GLU B N 1
ATOM 17876 C CA . GLU B 1 1007 ? -37.75 -58.219 -16.125 1 85.56 1007 GLU B CA 1
ATOM 17877 C C . GLU B 1 1007 ? -36.25 -58 -16.125 1 85.56 1007 GLU B C 1
ATOM 17879 O O . GLU B 1 1007 ? -35.531 -58.469 -17.016 1 85.56 1007 GLU B O 1
ATOM 17884 N N . THR B 1 1008 ? -35.844 -57.094 -15.273 1 87 1008 THR B N 1
ATOM 17885 C CA . THR B 1 1008 ? -34.406 -56.812 -15.258 1 87 1008 THR B CA 1
ATOM 17886 C C . THR B 1 1008 ? -33.75 -57.5 -14.07 1 87 1008 THR B C 1
ATOM 17888 O O . THR B 1 1008 ? -33.438 -56.844 -13.055 1 87 1008 THR B O 1
ATOM 17891 N N . PRO B 1 1009 ? -33.5 -58.781 -14.219 1 88.56 1009 PRO B N 1
ATOM 17892 C CA . PRO B 1 1009 ? -32.75 -59.438 -13.125 1 88.56 1009 PRO B CA 1
ATOM 17893 C C . PRO B 1 1009 ? -31.359 -58.875 -12.938 1 88.56 1009 PRO B C 1
ATOM 17895 O O . PRO B 1 1009 ? -30.688 -58.5 -13.906 1 88.56 1009 PRO B O 1
ATOM 17898 N N . ILE B 1 1010 ? -30.844 -58.875 -11.703 1 90.69 1010 ILE B N 1
ATOM 17899 C CA . ILE B 1 1010 ? -29.578 -58.25 -11.359 1 90.69 1010 ILE B CA 1
ATOM 17900 C C . ILE B 1 1010 ? -28.422 -59.062 -11.992 1 90.69 1010 ILE B C 1
ATOM 17902 O O . ILE B 1 1010 ? -27.406 -58.469 -12.383 1 90.69 1010 ILE B O 1
ATOM 17906 N N . GLY B 1 1011 ? -28.562 -60.344 -12 1 89 1011 GLY B N 1
ATOM 17907 C CA . GLY B 1 1011 ? -27.516 -61.156 -12.602 1 89 1011 GLY B CA 1
ATOM 17908 C C . GLY B 1 1011 ? -27.312 -60.844 -14.07 1 89 1011 GLY B C 1
ATOM 17909 O O . GLY B 1 1011 ? -26.172 -60.75 -14.539 1 89 1011 GLY B O 1
ATOM 17910 N N . LYS B 1 1012 ? -28.422 -60.719 -14.781 1 90.75 1012 LYS B N 1
ATOM 17911 C CA . LYS B 1 1012 ? -28.344 -60.406 -16.203 1 90.75 1012 LYS B CA 1
ATOM 17912 C C . LYS B 1 1012 ? -27.828 -58.969 -16.422 1 90.75 1012 LYS B C 1
ATOM 17914 O O . LYS B 1 1012 ? -27.094 -58.719 -17.391 1 90.75 1012 LYS B O 1
ATOM 17919 N N . LEU B 1 1013 ? -28.203 -58.125 -15.523 1 93.06 1013 LEU B N 1
ATOM 17920 C CA . LEU B 1 1013 ? -27.75 -56.75 -15.617 1 93.06 1013 LEU B CA 1
ATOM 17921 C C . LEU B 1 1013 ? -26.234 -56.656 -15.414 1 93.06 1013 LEU B C 1
ATOM 17923 O O . LEU B 1 1013 ? -25.562 -55.875 -16.109 1 93.06 1013 LEU B O 1
ATOM 17927 N N . LYS B 1 1014 ? -25.703 -57.375 -14.469 1 94.12 1014 LYS B N 1
ATOM 17928 C CA . LYS B 1 1014 ? -24.266 -57.406 -14.211 1 94.12 1014 LYS B CA 1
ATOM 17929 C C . LYS B 1 1014 ? -23.5 -57.938 -15.422 1 94.12 1014 LYS B C 1
ATOM 17931 O O . LYS B 1 1014 ? -22.438 -57.438 -15.773 1 94.12 1014 LYS B O 1
ATOM 17936 N N . LYS B 1 1015 ? -24.078 -58.969 -16.031 1 93.62 1015 LYS B N 1
ATOM 17937 C CA . LYS B 1 1015 ? -23.453 -59.531 -17.219 1 93.62 1015 LYS B CA 1
ATOM 17938 C C . LYS B 1 1015 ? -23.484 -58.531 -18.391 1 93.62 1015 LYS B C 1
ATOM 17940 O O . LYS B 1 1015 ? -22.5 -58.406 -19.125 1 93.62 1015 LYS B O 1
ATOM 17945 N N . ALA B 1 1016 ? -24.641 -57.906 -18.547 1 94.25 1016 ALA B N 1
ATOM 17946 C CA . ALA B 1 1016 ? -24.75 -56.875 -19.594 1 94.25 1016 ALA B CA 1
ATOM 17947 C C . ALA B 1 1016 ? -23.734 -55.75 -19.375 1 94.25 1016 ALA B C 1
ATOM 17949 O O . ALA B 1 1016 ? -23.203 -55.219 -20.344 1 94.25 1016 ALA B O 1
ATOM 17950 N N . THR B 1 1017 ? -23.484 -55.375 -18.094 1 95.31 1017 THR B N 1
ATOM 17951 C CA . THR B 1 1017 ? -22.531 -54.312 -17.766 1 95.31 1017 THR B CA 1
ATOM 17952 C C . THR B 1 1017 ? -21.125 -54.719 -18.188 1 95.31 1017 THR B C 1
ATOM 17954 O O . THR B 1 1017 ? -20.391 -53.906 -18.766 1 95.31 1017 THR B O 1
ATOM 17957 N N . ILE B 1 1018 ? -20.734 -55.906 -17.938 1 94.88 1018 ILE B N 1
ATOM 17958 C CA . ILE B 1 1018 ? -19.406 -56.406 -18.281 1 94.88 1018 ILE B CA 1
ATOM 17959 C C . ILE B 1 1018 ? -19.25 -56.438 -19.812 1 94.88 1018 ILE B C 1
ATOM 17961 O O . ILE B 1 1018 ? -18.203 -56.031 -20.328 1 94.88 1018 ILE B O 1
ATOM 17965 N N . ILE B 1 1019 ? -20.234 -56.875 -20.516 1 94.69 1019 ILE B N 1
ATOM 17966 C CA . ILE B 1 1019 ? -20.188 -56.969 -21.969 1 94.69 1019 ILE B CA 1
ATOM 17967 C C . ILE B 1 1019 ? -20.078 -55.562 -22.562 1 94.69 1019 ILE B C 1
ATOM 17969 O O . ILE B 1 1019 ? -19.25 -55.312 -23.438 1 94.69 1019 ILE B O 1
ATOM 17973 N N . ARG B 1 1020 ? -20.891 -54.75 -22.156 1 94.94 1020 ARG B N 1
ATOM 17974 C CA . ARG B 1 1020 ? -20.906 -53.406 -22.703 1 94.94 1020 ARG B CA 1
ATOM 17975 C C . ARG B 1 1020 ? -19.625 -52.656 -22.344 1 94.94 1020 ARG B C 1
ATOM 17977 O O . ARG B 1 1020 ? -19.172 -51.75 -23.078 1 94.94 1020 ARG B O 1
ATOM 17984 N N . SER B 1 1021 ? -18.984 -52.875 -21.172 1 95.38 1021 SER B N 1
ATOM 17985 C CA . SER B 1 1021 ? -17.672 -52.312 -20.859 1 95.38 1021 SER B CA 1
ATOM 17986 C C . SER B 1 1021 ? -16.641 -52.75 -21.891 1 95.38 1021 SER B C 1
ATOM 17988 O O . SER B 1 1021 ? -15.781 -51.969 -22.297 1 95.38 1021 SER B O 1
ATOM 17990 N N . TYR B 1 1022 ? -16.797 -53.969 -22.219 1 93.94 1022 TYR B N 1
ATOM 17991 C CA . TYR B 1 1022 ? -15.898 -54.5 -23.234 1 93.94 1022 TYR B CA 1
ATOM 17992 C C . TYR B 1 1022 ? -16.156 -53.844 -24.578 1 93.94 1022 TYR B C 1
ATOM 17994 O O . TYR B 1 1022 ? -15.227 -53.562 -25.328 1 93.94 1022 TYR B O 1
ATOM 18002 N N . LEU B 1 1023 ? -17.406 -53.625 -24.938 1 94.44 1023 LEU B N 1
ATOM 18003 C CA . LEU B 1 1023 ? -17.781 -53 -26.203 1 94.44 1023 LEU B CA 1
ATOM 18004 C C . LEU B 1 1023 ? -17.234 -51.594 -26.297 1 94.44 1023 LEU B C 1
ATOM 18006 O O . LEU B 1 1023 ? -16.828 -51.156 -27.375 1 94.44 1023 LEU B O 1
ATOM 18010 N N . VAL B 1 1024 ? -17.188 -50.844 -25.219 1 94.38 1024 VAL B N 1
ATOM 18011 C CA . VAL B 1 1024 ? -16.688 -49.5 -25.203 1 94.38 1024 VAL B CA 1
ATOM 18012 C C . VAL B 1 1024 ? -15.219 -49.469 -25.609 1 94.38 1024 VAL B C 1
ATOM 18014 O O . VAL B 1 1024 ? -14.781 -48.562 -26.328 1 94.38 1024 VAL B O 1
ATOM 18017 N N . LEU B 1 1025 ? -14.43 -50.406 -25.25 1 92.31 1025 LEU B N 1
ATOM 18018 C CA . LEU B 1 1025 ? -12.984 -50.406 -25.484 1 92.31 1025 LEU B CA 1
ATOM 18019 C C . LEU B 1 1025 ? -12.656 -51.031 -26.844 1 92.31 1025 LEU B C 1
ATOM 18021 O O . LEU B 1 1025 ? -11.688 -50.594 -27.484 1 92.31 1025 LEU B O 1
ATOM 18025 N N . TYR B 1 1026 ? -13.523 -51.969 -27.281 1 89.06 1026 TYR B N 1
ATOM 18026 C CA . TYR B 1 1026 ? -13.031 -52.75 -28.422 1 89.06 1026 TYR B CA 1
ATOM 18027 C C . TYR B 1 1026 ? -14.047 -52.75 -29.562 1 89.06 1026 TYR B C 1
ATOM 18029 O O . TYR B 1 1026 ? -13.812 -53.375 -30.594 1 89.06 1026 TYR B O 1
ATOM 18037 N N . ASN B 1 1027 ? -15.211 -52.156 -29.406 1 87.38 1027 ASN B N 1
ATOM 18038 C CA . ASN B 1 1027 ? -16.219 -52.094 -30.469 1 87.38 1027 ASN B CA 1
ATOM 18039 C C . ASN B 1 1027 ? -16.266 -50.719 -31.125 1 87.38 1027 ASN B C 1
ATOM 18041 O O . ASN B 1 1027 ? -16.359 -49.688 -30.453 1 87.38 1027 ASN B O 1
ATOM 18045 N N . THR B 1 1028 ? -16.156 -50.625 -32.469 1 83.38 1028 THR B N 1
ATOM 18046 C CA . THR B 1 1028 ? -16.094 -49.344 -33.188 1 83.38 1028 THR B CA 1
ATOM 18047 C C . THR B 1 1028 ? -17.375 -49.125 -33.969 1 83.38 1028 THR B C 1
ATOM 18049 O O . THR B 1 1028 ? -17.406 -48.281 -34.875 1 83.38 1028 THR B O 1
ATOM 18052 N N . GLN B 1 1029 ? -18.391 -49.781 -33.594 1 84.06 1029 GLN B N 1
ATOM 18053 C CA . GLN B 1 1029 ? -19.625 -49.688 -34.344 1 84.06 1029 GLN B CA 1
ATOM 18054 C C . GLN B 1 1029 ? -20.328 -48.344 -34.094 1 84.06 1029 GLN B C 1
ATOM 18056 O O . GLN B 1 1029 ? -20.953 -47.781 -34.969 1 84.06 1029 GLN B O 1
ATOM 18061 N N . LEU B 1 1030 ? -20.172 -47.844 -32.875 1 89.12 1030 LEU B N 1
ATOM 18062 C CA . LEU B 1 1030 ? -20.797 -46.562 -32.5 1 89.12 1030 LEU B CA 1
ATOM 18063 C C . LEU B 1 1030 ? -19.844 -45.406 -32.781 1 89.12 1030 LEU B C 1
ATOM 18065 O O . LEU B 1 1030 ? -18.625 -45.594 -32.688 1 89.12 1030 LEU B O 1
ATOM 18069 N N . SER B 1 1031 ? -20.406 -44.25 -33.188 1 89.25 1031 SER B N 1
ATOM 18070 C CA . SER B 1 1031 ? -19.578 -43.062 -33.375 1 89.25 1031 SER B CA 1
ATOM 18071 C C . SER B 1 1031 ? -18.828 -42.688 -32.125 1 89.25 1031 SER B C 1
ATOM 18073 O O . SER B 1 1031 ? -17.656 -42.281 -32.188 1 89.25 1031 SER B O 1
ATOM 18075 N N . ASN B 1 1032 ? -19.531 -42.812 -30.938 1 93.38 1032 ASN B N 1
ATOM 18076 C CA . ASN B 1 1032 ? -18.938 -42.688 -29.609 1 93.38 1032 ASN B CA 1
ATOM 18077 C C . ASN B 1 1032 ? -19.156 -43.938 -28.766 1 93.38 1032 ASN B C 1
ATOM 18079 O O . ASN B 1 1032 ? -20.266 -44.156 -28.281 1 93.38 1032 ASN B O 1
ATOM 18083 N N . PRO B 1 1033 ? -18.172 -44.688 -28.594 1 94.38 1033 PRO B N 1
ATOM 18084 C CA . PRO B 1 1033 ? -18.312 -45.969 -27.906 1 94.38 1033 PRO B CA 1
ATOM 18085 C C . PRO B 1 1033 ? -18.828 -45.812 -26.469 1 94.38 1033 PRO B C 1
ATOM 18087 O O . PRO B 1 1033 ? -19.375 -46.781 -25.922 1 94.38 1033 PRO B O 1
ATOM 18090 N N . LEU B 1 1034 ? -18.672 -44.688 -25.859 1 95.88 1034 LEU B N 1
ATOM 18091 C CA . LEU B 1 1034 ? -19.078 -44.531 -24.469 1 95.88 1034 LEU B CA 1
ATOM 18092 C C . LEU B 1 1034 ? -20.609 -44.531 -24.344 1 95.88 1034 LEU B C 1
ATOM 18094 O O . LEU B 1 1034 ? -21.141 -44.719 -23.25 1 95.88 1034 LEU B O 1
ATOM 18098 N N . LYS B 1 1035 ? -21.312 -44.406 -25.422 1 94.44 1035 LYS B N 1
ATOM 18099 C CA . LYS B 1 1035 ? -22.781 -44.406 -25.438 1 94.44 1035 LYS B CA 1
ATOM 18100 C C . LYS B 1 1035 ? -23.328 -45.781 -25.125 1 94.44 1035 LYS B C 1
ATOM 18102 O O . LYS B 1 1035 ? -24.5 -45.938 -24.781 1 94.44 1035 LYS B O 1
ATOM 18107 N N . TRP B 1 1036 ? -22.469 -46.812 -25.234 1 93.62 1036 TRP B N 1
ATOM 18108 C CA . TRP B 1 1036 ? -22.875 -48.156 -24.828 1 93.62 1036 TRP B CA 1
ATOM 18109 C C . TRP B 1 1036 ? -23.281 -48.188 -23.359 1 93.62 1036 TRP B C 1
ATOM 18111 O O . TRP B 1 1036 ? -24.047 -49.062 -22.922 1 93.62 1036 TRP B O 1
ATOM 18121 N N . PHE B 1 1037 ? -22.766 -47.25 -22.578 1 95.5 1037 PHE B N 1
ATOM 18122 C CA . PHE B 1 1037 ? -23.031 -47.219 -21.141 1 95.5 1037 PHE B CA 1
ATOM 18123 C C . PHE B 1 1037 ? -24.375 -46.594 -20.859 1 95.5 1037 PHE B C 1
ATOM 18125 O O . PHE B 1 1037 ? -24.953 -46.781 -19.781 1 95.5 1037 PHE B O 1
ATOM 18132 N N . ASN B 1 1038 ? -24.984 -45.812 -21.75 1 93.81 1038 ASN B N 1
ATOM 18133 C CA . ASN B 1 1038 ? -26.172 -45 -21.484 1 93.81 1038 ASN B CA 1
ATOM 18134 C C . ASN B 1 1038 ? -27.328 -45.875 -20.969 1 93.81 1038 ASN B C 1
ATOM 18136 O O . ASN B 1 1038 ? -27.922 -45.562 -19.922 1 93.81 1038 ASN B O 1
ATOM 18140 N N . PRO B 1 1039 ? -27.641 -47.031 -21.625 1 93.38 1039 PRO B N 1
ATOM 18141 C CA . PRO B 1 1039 ? -28.734 -47.875 -21.125 1 93.38 1039 PRO B CA 1
ATOM 18142 C C . PRO B 1 1039 ? -28.438 -48.469 -19.75 1 93.38 1039 PRO B C 1
ATOM 18144 O O . PRO B 1 1039 ? -29.359 -48.719 -18.953 1 93.38 1039 PRO B O 1
ATOM 18147 N N . ILE B 1 1040 ? -27.188 -48.719 -19.547 1 94.94 1040 ILE B N 1
ATOM 18148 C CA . ILE B 1 1040 ? -26.781 -49.312 -18.281 1 94.94 1040 ILE B CA 1
ATOM 18149 C C . ILE B 1 1040 ? -26.922 -48.281 -17.172 1 94.94 1040 ILE B C 1
ATOM 18151 O O . ILE B 1 1040 ? -27.375 -48.625 -16.062 1 94.94 1040 ILE B O 1
ATOM 18155 N N . ILE B 1 1041 ? -26.5 -47.031 -17.422 1 95.81 1041 ILE B N 1
ATOM 18156 C CA . ILE B 1 1041 ? -26.594 -45.969 -16.453 1 95.81 1041 ILE B CA 1
ATOM 18157 C C . ILE B 1 1041 ? -28.062 -45.75 -16.078 1 95.81 1041 ILE B C 1
ATOM 18159 O O . ILE B 1 1041 ? -28.391 -45.562 -14.898 1 95.81 1041 ILE B O 1
ATOM 18163 N N . ASP B 1 1042 ? -28.938 -45.844 -17.031 1 93.06 1042 ASP B N 1
ATOM 18164 C CA . ASP B 1 1042 ? -30.359 -45.656 -16.781 1 93.06 1042 ASP B CA 1
ATOM 18165 C C . ASP B 1 1042 ? -30.938 -46.781 -15.938 1 93.06 1042 ASP B C 1
ATOM 18167 O O . ASP B 1 1042 ? -31.781 -46.562 -15.07 1 93.06 1042 ASP B O 1
ATOM 18171 N N . ALA B 1 1043 ? -30.438 -48 -16.156 1 94 1043 ALA B N 1
ATOM 18172 C CA . ALA B 1 1043 ? -30.953 -49.156 -15.445 1 94 1043 ALA B CA 1
ATOM 18173 C C . ALA B 1 1043 ? -30.531 -49.156 -13.977 1 94 1043 ALA B C 1
ATOM 18175 O O . ALA B 1 1043 ? -31.281 -49.562 -13.102 1 94 1043 ALA B O 1
ATOM 18176 N N . TYR B 1 1044 ? -29.344 -48.688 -13.719 1 94.88 1044 TYR B N 1
ATOM 18177 C CA . TYR B 1 1044 ? -28.828 -48.719 -12.352 1 94.88 1044 TYR B CA 1
ATOM 18178 C C . TYR B 1 1044 ? -29.375 -47.531 -11.555 1 94.88 1044 TYR B C 1
ATOM 18180 O O . TYR B 1 1044 ? -29.234 -47.5 -10.328 1 94.88 1044 TYR B O 1
ATOM 18188 N N . ALA B 1 1045 ? -29.984 -46.531 -12.102 1 92.62 1045 ALA B N 1
ATOM 18189 C CA . ALA B 1 1045 ? -30.453 -45.312 -11.438 1 92.62 1045 ALA B CA 1
ATOM 18190 C C . ALA B 1 1045 ? -31.391 -45.656 -10.281 1 92.62 1045 ALA B C 1
ATOM 18192 O O . ALA B 1 1045 ? -31.375 -44.969 -9.242 1 92.62 1045 ALA B O 1
ATOM 18193 N N . THR B 1 1046 ? -32.188 -46.75 -10.438 1 88.94 1046 THR B N 1
ATOM 18194 C CA . THR B 1 1046 ? -33.188 -47.094 -9.422 1 88.94 1046 THR B CA 1
ATOM 18195 C C . THR B 1 1046 ? -32.656 -48.188 -8.516 1 88.94 1046 THR B C 1
ATOM 18197 O O . THR B 1 1046 ? -33.344 -48.625 -7.578 1 88.94 1046 THR B O 1
ATOM 18200 N N . ARG B 1 1047 ? -31.484 -48.656 -8.68 1 91.19 1047 ARG B N 1
ATOM 18201 C CA . ARG B 1 1047 ? -30.906 -49.75 -7.895 1 91.19 1047 ARG B CA 1
ATOM 18202 C C . ARG B 1 1047 ? -29.703 -49.25 -7.105 1 91.19 1047 ARG B C 1
ATOM 18204 O O . ARG B 1 1047 ? -28.562 -49.625 -7.426 1 91.19 1047 ARG B O 1
ATOM 18211 N N . LYS B 1 1048 ? -29.812 -48.656 -5.98 1 89.75 1048 LYS B N 1
ATOM 18212 C CA . LYS B 1 1048 ? -28.781 -48 -5.195 1 89.75 1048 LYS B CA 1
ATOM 18213 C C . LYS B 1 1048 ? -27.797 -49 -4.605 1 89.75 1048 LYS B C 1
ATOM 18215 O O . LYS B 1 1048 ? -26.609 -48.719 -4.496 1 89.75 1048 LYS B O 1
ATOM 18220 N N . GLU B 1 1049 ? -28.266 -50.156 -4.371 1 88.81 1049 GLU B N 1
ATOM 18221 C CA . GLU B 1 1049 ? -27.438 -51.188 -3.709 1 88.81 1049 GLU B CA 1
ATOM 18222 C C . GLU B 1 1049 ? -26.375 -51.719 -4.66 1 88.81 1049 GLU B C 1
ATOM 18224 O O . GLU B 1 1049 ? -25.328 -52.219 -4.219 1 88.81 1049 GLU B O 1
ATOM 18229 N N . GLU B 1 1050 ? -26.641 -51.625 -5.965 1 91.94 1050 GLU B N 1
ATOM 18230 C CA . GLU B 1 1050 ? -25.734 -52.219 -6.926 1 91.94 1050 GLU B CA 1
ATOM 18231 C C . GLU B 1 1050 ? -24.906 -51.156 -7.645 1 91.94 1050 GLU B C 1
ATOM 18233 O O . GLU B 1 1050 ? -24.188 -51.469 -8.609 1 91.94 1050 GLU B O 1
ATOM 18238 N N . HIS B 1 1051 ? -24.891 -49.938 -7.152 1 93.06 1051 HIS B N 1
ATOM 18239 C CA . HIS B 1 1051 ? -24.125 -48.844 -7.77 1 93.06 1051 HIS B CA 1
ATOM 18240 C C . HIS B 1 1051 ? -22.641 -49.156 -7.73 1 93.06 1051 HIS B C 1
ATOM 18242 O O . HIS B 1 1051 ? -21.922 -48.844 -8.68 1 93.06 1051 HIS B O 1
ATOM 18248 N N . LEU B 1 1052 ? -22.203 -49.781 -6.691 1 93.94 1052 LEU B N 1
ATOM 18249 C CA . LEU B 1 1052 ? -20.781 -50.031 -6.484 1 93.94 1052 LEU B CA 1
ATOM 18250 C C . LEU B 1 1052 ? -20.219 -50.938 -7.566 1 93.94 1052 LEU B C 1
ATOM 18252 O O . LEU B 1 1052 ? -19.109 -50.719 -8.039 1 93.94 1052 LEU B O 1
ATOM 18256 N N . PHE B 1 1053 ? -21.062 -51.938 -7.887 1 93.88 1053 PHE B N 1
ATOM 18257 C CA . PHE B 1 1053 ? -20.641 -52.844 -8.945 1 93.88 1053 PHE B CA 1
ATOM 18258 C C . PHE B 1 1053 ? -20.453 -52.094 -10.258 1 93.88 1053 PHE B C 1
ATOM 18260 O O . PHE B 1 1053 ? -19.438 -52.25 -10.938 1 93.88 1053 PHE B O 1
ATOM 18267 N N . PHE B 1 1054 ? -21.422 -51.344 -10.648 1 95.25 1054 PHE B N 1
ATOM 18268 C CA . PHE B 1 1054 ? -21.375 -50.562 -11.883 1 95.25 1054 PHE B CA 1
ATOM 18269 C C . PHE B 1 1054 ? -20.203 -49.594 -11.867 1 95.25 1054 PHE B C 1
ATOM 18271 O O . PHE B 1 1054 ? -19.469 -49.469 -12.859 1 95.25 1054 PHE B O 1
ATOM 18278 N N . PHE B 1 1055 ? -19.969 -48.844 -10.68 1 96.31 1055 PHE B N 1
ATOM 18279 C CA . PHE B 1 1055 ? -18.906 -47.844 -10.57 1 96.31 1055 PHE B CA 1
ATOM 18280 C C . PHE B 1 1055 ? -17.531 -48.469 -10.758 1 96.31 1055 PHE B C 1
ATOM 18282 O O . PHE B 1 1055 ? -16.641 -47.875 -11.344 1 96.31 1055 PHE B O 1
ATOM 18289 N N . ARG B 1 1056 ? -17.312 -49.625 -10.297 1 95.19 1056 ARG B N 1
ATOM 18290 C CA . ARG B 1 1056 ? -16.047 -50.312 -10.438 1 95.19 1056 ARG B CA 1
ATOM 18291 C C . ARG B 1 1056 ? -15.727 -50.594 -11.906 1 95.19 1056 ARG B C 1
ATOM 18293 O O . ARG B 1 1056 ? -14.609 -50.344 -12.359 1 95.19 1056 ARG B O 1
ATOM 18300 N N . HIS B 1 1057 ? -16.719 -51.031 -12.594 1 94.12 1057 HIS B N 1
ATOM 18301 C CA . HIS B 1 1057 ? -16.516 -51.375 -14 1 94.12 1057 HIS B CA 1
ATOM 18302 C C . HIS B 1 1057 ? -16.406 -50.094 -14.836 1 94.12 1057 HIS B C 1
ATOM 18304 O O . HIS B 1 1057 ? -15.641 -50.062 -15.812 1 94.12 1057 HIS B O 1
ATOM 18310 N N . LEU B 1 1058 ? -17.234 -49.156 -14.484 1 95.94 1058 LEU B N 1
ATOM 18311 C CA . LEU B 1 1058 ? -17.141 -47.875 -15.18 1 95.94 1058 LEU B CA 1
ATOM 18312 C C . LEU B 1 1058 ? -15.758 -47.281 -15.023 1 95.94 1058 LEU B C 1
ATOM 18314 O O . LEU B 1 1058 ? -15.18 -46.781 -16 1 95.94 1058 LEU B O 1
ATOM 18318 N N . SER B 1 1059 ? -15.195 -47.25 -13.781 1 95.25 1059 SER B N 1
ATOM 18319 C CA . SER B 1 1059 ? -13.891 -46.656 -13.5 1 95.25 1059 SER B CA 1
ATOM 18320 C C . SER B 1 1059 ? -12.789 -47.375 -14.281 1 95.25 1059 SER B C 1
ATOM 18322 O O . SER B 1 1059 ? -11.93 -46.719 -14.875 1 95.25 1059 SER B O 1
ATOM 18324 N N . SER B 1 1060 ? -12.828 -48.625 -14.281 1 93 1060 SER B N 1
ATOM 18325 C CA . SER B 1 1060 ? -11.797 -49.375 -14.984 1 93 1060 SER B CA 1
ATOM 18326 C C . SER B 1 1060 ? -11.867 -49.156 -16.484 1 93 1060 SER B C 1
ATOM 18328 O O . SER B 1 1060 ? -10.828 -49.031 -17.156 1 93 1060 SER B O 1
ATOM 18330 N N . THR B 1 1061 ? -13.055 -49.094 -17.031 1 94.44 1061 THR B N 1
ATOM 18331 C CA . THR B 1 1061 ? -13.234 -48.906 -18.469 1 94.44 1061 THR B CA 1
ATOM 18332 C C . THR B 1 1061 ? -12.781 -47.5 -18.875 1 94.44 1061 THR B C 1
ATOM 18334 O O . THR B 1 1061 ? -12.078 -47.344 -19.875 1 94.44 1061 THR B O 1
ATOM 18337 N N . LEU B 1 1062 ? -13.203 -46.531 -18.094 1 94.75 1062 LEU B N 1
ATOM 18338 C CA . LEU B 1 1062 ? -12.844 -45.156 -18.406 1 94.75 1062 LEU B CA 1
ATOM 18339 C C . LEU B 1 1062 ? -11.344 -44.969 -18.297 1 94.75 1062 LEU B C 1
ATOM 18341 O O . LEU B 1 1062 ? -10.766 -44.156 -19.062 1 94.75 1062 LEU B O 1
ATOM 18345 N N . TYR B 1 1063 ? -10.719 -45.562 -17.328 1 93.12 1063 TYR B N 1
ATOM 18346 C CA . TYR B 1 1063 ? -9.281 -45.438 -17.156 1 93.12 1063 TYR B CA 1
ATOM 18347 C C . TYR B 1 1063 ? -8.531 -45.969 -18.359 1 93.12 1063 TYR B C 1
ATOM 18349 O O . TYR B 1 1063 ? -7.477 -45.438 -18.734 1 93.12 1063 TYR B O 1
ATOM 18357 N N . ALA B 1 1064 ? -9.086 -46.938 -18.953 1 91 1064 ALA B N 1
ATOM 18358 C CA . ALA B 1 1064 ? -8.453 -47.594 -20.125 1 91 1064 ALA B CA 1
ATOM 18359 C C . ALA B 1 1064 ? -8.859 -46.875 -21.406 1 91 1064 ALA B C 1
ATOM 18361 O O . ALA B 1 1064 ? -8.211 -47.062 -22.453 1 91 1064 ALA B O 1
ATOM 18362 N N . PHE B 1 1065 ? -9.914 -46.062 -21.328 1 92.12 1065 PHE B N 1
ATOM 18363 C CA . PHE B 1 1065 ? -10.445 -45.375 -22.5 1 92.12 1065 PHE B CA 1
ATOM 18364 C C . PHE B 1 1065 ? -9.516 -44.25 -22.922 1 92.12 1065 PHE B C 1
ATOM 18366 O O . PHE B 1 1065 ? -9.242 -43.344 -22.141 1 92.12 1065 PHE B O 1
ATOM 18373 N N . ASN B 1 1066 ? -8.836 -44.281 -24.062 1 83.62 1066 ASN B N 1
ATOM 18374 C CA . ASN B 1 1066 ? -7.812 -43.312 -24.469 1 83.62 1066 ASN B CA 1
ATOM 18375 C C . ASN B 1 1066 ? -8.312 -42.406 -25.594 1 83.62 1066 ASN B C 1
ATOM 18377 O O . ASN B 1 1066 ? -7.773 -42.438 -26.703 1 83.62 1066 ASN B O 1
ATOM 18381 N N . ASN B 1 1067 ? -9.438 -41.625 -25.359 1 89.56 1067 ASN B N 1
ATOM 18382 C CA . ASN B 1 1067 ? -9.938 -40.625 -26.328 1 89.56 1067 ASN B CA 1
ATOM 18383 C C . ASN B 1 1067 ? -10.602 -39.438 -25.625 1 89.56 1067 ASN B C 1
ATOM 18385 O O . ASN B 1 1067 ? -11.758 -39.531 -25.203 1 89.56 1067 ASN B O 1
ATOM 18389 N N . ASP B 1 1068 ? -10 -38.344 -25.625 1 90.62 1068 ASP B N 1
ATOM 18390 C CA . ASP B 1 1068 ? -10.438 -37.188 -24.891 1 90.62 1068 ASP B CA 1
ATOM 18391 C C . ASP B 1 1068 ? -11.641 -36.531 -25.578 1 90.62 1068 ASP B C 1
ATOM 18393 O O . ASP B 1 1068 ? -12.539 -36 -24.906 1 90.62 1068 ASP B O 1
ATOM 18397 N N . GLU B 1 1069 ? -11.594 -36.5 -26.922 1 93.81 1069 GLU B N 1
ATOM 18398 C CA . GLU B 1 1069 ? -12.68 -35.875 -27.672 1 93.81 1069 GLU B CA 1
ATOM 18399 C C . GLU B 1 1069 ? -14.008 -36.562 -27.391 1 93.81 1069 GLU B C 1
ATOM 18401 O O . GLU B 1 1069 ? -15.008 -35.906 -27.078 1 93.81 1069 GLU B O 1
ATOM 18406 N N . GLN B 1 1070 ? -14.008 -37.875 -27.438 1 94.31 1070 GLN B N 1
ATOM 18407 C CA . GLN B 1 1070 ? -15.227 -38.656 -27.25 1 94.31 1070 GLN B CA 1
ATOM 18408 C C . GLN B 1 1070 ? -15.688 -38.625 -25.797 1 94.31 1070 GLN B C 1
ATOM 18410 O O . GLN B 1 1070 ? -16.891 -38.562 -25.531 1 94.31 1070 GLN B O 1
ATOM 18415 N N . SER B 1 1071 ? -14.766 -38.75 -24.938 1 95.44 1071 SER B N 1
ATOM 18416 C CA . SER B 1 1071 ? -15.133 -38.656 -23.531 1 95.44 1071 SER B CA 1
ATOM 18417 C C . SER B 1 1071 ? -15.711 -37.312 -23.172 1 95.44 1071 SER B C 1
ATOM 18419 O O . SER B 1 1071 ? -16.672 -37.219 -22.391 1 95.44 1071 SER B O 1
ATOM 18421 N N . CYS B 1 1072 ? -15.141 -36.156 -23.656 1 96.31 1072 CYS B N 1
ATOM 18422 C CA . CYS B 1 1072 ? -15.641 -34.812 -23.406 1 96.31 1072 CYS B CA 1
ATOM 18423 C C . CYS B 1 1072 ? -17.062 -34.656 -23.922 1 96.31 1072 CYS B C 1
ATOM 18425 O O . CYS B 1 1072 ? -17.938 -34.156 -23.219 1 96.31 1072 CYS B O 1
ATOM 18427 N N . ASN B 1 1073 ? -17.297 -35.156 -25.125 1 95.81 1073 ASN B N 1
ATOM 18428 C CA . ASN B 1 1073 ? -18.641 -35.094 -25.703 1 95.81 1073 ASN B CA 1
ATOM 18429 C C . ASN B 1 1073 ? -19.656 -35.875 -24.906 1 95.81 1073 ASN B C 1
ATOM 18431 O O . ASN B 1 1073 ? -20.812 -35.438 -24.766 1 95.81 1073 ASN B O 1
ATOM 18435 N N . TRP B 1 1074 ? -19.25 -37 -24.484 1 96.69 1074 TRP B N 1
ATOM 18436 C CA . TRP B 1 1074 ? -20.109 -37.844 -23.688 1 96.69 1074 TRP B CA 1
ATOM 18437 C C . TRP B 1 1074 ? -20.531 -37.125 -22.391 1 96.69 1074 TRP B C 1
ATOM 18439 O O . TRP B 1 1074 ? -21.688 -37.188 -22 1 96.69 1074 TRP B O 1
ATOM 18449 N N . ILE B 1 1075 ? -19.625 -36.469 -21.734 1 96.75 1075 ILE B N 1
ATOM 18450 C CA . ILE B 1 1075 ? -19.906 -35.75 -20.5 1 96.75 1075 ILE B CA 1
ATOM 18451 C C . ILE B 1 1075 ? -20.766 -34.531 -20.797 1 96.75 1075 ILE B C 1
ATOM 18453 O O . ILE B 1 1075 ? -21.656 -34.188 -20 1 96.75 1075 ILE B O 1
ATOM 18457 N N . MET B 1 1076 ? -20.516 -33.812 -21.922 1 96.62 1076 MET B N 1
ATOM 18458 C CA . MET B 1 1076 ? -21.328 -32.656 -22.281 1 96.62 1076 MET B CA 1
ATOM 18459 C C . MET B 1 1076 ? -22.797 -33.062 -22.469 1 96.62 1076 MET B C 1
ATOM 18461 O O . MET B 1 1076 ? -23.703 -32.312 -22.109 1 96.62 1076 MET B O 1
ATOM 18465 N N . GLU B 1 1077 ? -22.969 -34.219 -23.016 1 95.75 1077 GLU B N 1
ATOM 18466 C CA . GLU B 1 1077 ? -24.328 -34.719 -23.172 1 95.75 1077 GLU B CA 1
ATOM 18467 C C . GLU B 1 1077 ? -24.984 -35.031 -21.828 1 95.75 1077 GLU B C 1
ATOM 18469 O O . GLU B 1 1077 ? -26.188 -34.812 -21.656 1 95.75 1077 GLU B O 1
ATOM 18474 N N . MET B 1 1078 ? -24.203 -35.531 -21 1 96.06 1078 MET B N 1
ATOM 18475 C CA . MET B 1 1078 ? -24.703 -35.781 -19.656 1 96.06 1078 MET B CA 1
ATOM 18476 C C . MET B 1 1078 ? -25.125 -34.469 -18.984 1 96.06 1078 MET B C 1
ATOM 18478 O O . MET B 1 1078 ? -26.109 -34.438 -18.234 1 96.06 1078 MET B O 1
ATOM 18482 N N . PHE B 1 1079 ? -24.391 -33.312 -19.203 1 96.75 1079 PHE B N 1
ATOM 18483 C CA . PHE B 1 1079 ? -24.75 -32.031 -18.672 1 96.75 1079 PHE B CA 1
ATOM 18484 C C . PHE B 1 1079 ? -26.156 -31.625 -19.125 1 96.75 1079 PHE B C 1
ATOM 18486 O O . PHE B 1 1079 ? -26.953 -31.109 -18.328 1 96.75 1079 PHE B O 1
ATOM 18493 N N . ILE B 1 1080 ? -26.391 -31.844 -20.359 1 95.12 1080 ILE B N 1
ATOM 18494 C CA . ILE B 1 1080 ? -27.688 -31.5 -20.938 1 95.12 1080 ILE B CA 1
ATOM 18495 C C . ILE B 1 1080 ? -28.781 -32.312 -20.25 1 95.12 1080 ILE B C 1
ATOM 18497 O O . ILE B 1 1080 ? -29.844 -31.766 -19.922 1 95.12 1080 ILE B O 1
ATOM 18501 N N . GLN B 1 1081 ? -28.547 -33.531 -20.016 1 94.62 1081 GLN B N 1
ATOM 18502 C CA . GLN B 1 1081 ? -29.516 -34.406 -19.328 1 94.62 1081 GLN B CA 1
ATOM 18503 C C . GLN B 1 1081 ? -29.766 -33.906 -17.906 1 94.62 1081 GLN B C 1
ATOM 18505 O O . GLN B 1 1081 ? -30.922 -33.875 -17.469 1 94.62 1081 GLN B O 1
ATOM 18510 N N . ILE B 1 1082 ? -28.734 -33.625 -17.203 1 95.81 1082 ILE B N 1
ATOM 18511 C CA . ILE B 1 1082 ? -28.844 -33.156 -15.82 1 95.81 1082 ILE B CA 1
ATOM 18512 C C . ILE B 1 1082 ? -29.641 -31.859 -15.773 1 95.81 1082 ILE B C 1
ATOM 18514 O O . ILE B 1 1082 ? -30.516 -31.688 -14.922 1 95.81 1082 ILE B O 1
ATOM 18518 N N . GLN B 1 1083 ? -29.266 -30.922 -16.656 1 94 1083 GLN B N 1
ATOM 18519 C CA . GLN B 1 1083 ? -29.969 -29.641 -16.688 1 94 1083 GLN B CA 1
ATOM 18520 C C . GLN B 1 1083 ? -31.453 -29.828 -17 1 94 1083 GLN B C 1
ATOM 18522 O O . GLN B 1 1083 ? -32.312 -29.125 -16.438 1 94 1083 GLN B O 1
ATOM 18527 N N . ALA B 1 1084 ? -31.734 -30.75 -17.875 1 92.94 1084 ALA B N 1
ATOM 18528 C CA . ALA B 1 1084 ? -33.125 -31.047 -18.203 1 92.94 1084 ALA B CA 1
ATOM 18529 C C . ALA B 1 1084 ? -33.875 -31.609 -17 1 92.94 1084 ALA B C 1
ATOM 18531 O O . ALA B 1 1084 ? -35.031 -31.266 -16.781 1 92.94 1084 ALA B O 1
ATOM 18532 N N . LEU B 1 1085 ? -33.25 -32.406 -16.266 1 93.81 1085 LEU B N 1
ATOM 18533 C CA . LEU B 1 1085 ? -33.875 -33.031 -15.078 1 93.81 1085 LEU B CA 1
ATOM 18534 C C . LEU B 1 1085 ? -34.062 -31.984 -13.969 1 93.81 1085 LEU B C 1
ATOM 18536 O O . LEU B 1 1085 ? -35 -32.062 -13.195 1 93.81 1085 LEU B O 1
ATOM 18540 N N . LEU B 1 1086 ? -33.094 -31.094 -13.797 1 93.06 1086 LEU B N 1
ATOM 18541 C CA . LEU B 1 1086 ? -33.156 -30.062 -12.758 1 93.06 1086 LEU B CA 1
ATOM 18542 C C . LEU B 1 1086 ? -34.281 -29.078 -13.023 1 93.06 1086 LEU B C 1
ATOM 18544 O O . LEU B 1 1086 ? -34.812 -28.469 -12.086 1 93.06 1086 LEU B O 1
ATOM 18548 N N . ALA B 1 1087 ? -34.594 -28.812 -14.273 1 87.88 1087 ALA B N 1
ATOM 18549 C CA . ALA B 1 1087 ? -35.688 -27.938 -14.602 1 87.88 1087 ALA B CA 1
ATOM 18550 C C . ALA B 1 1087 ? -37 -28.422 -13.977 1 87.88 1087 ALA B C 1
ATOM 18552 O O . ALA B 1 1087 ? -37.906 -27.641 -13.703 1 87.88 1087 ALA B O 1
ATOM 18553 N N . GLU B 1 1088 ? -37.188 -29.688 -13.656 1 83.62 1088 GLU B N 1
ATOM 18554 C CA . GLU B 1 1088 ? -38.344 -30.281 -13.016 1 83.62 1088 GLU B CA 1
ATOM 18555 C C . GLU B 1 1088 ? -38.031 -30.766 -11.602 1 83.62 1088 GLU B C 1
ATOM 18557 O O . GLU B 1 1088 ? -38.469 -31.828 -11.18 1 83.62 1088 GLU B O 1
ATOM 18562 N N . SER B 1 1089 ? -37.281 -30.156 -10.805 1 71.94 1089 SER B N 1
ATOM 18563 C CA . SER B 1 1089 ? -36.656 -30.594 -9.57 1 71.94 1089 SER B CA 1
ATOM 18564 C C . SER B 1 1089 ? -37.656 -30.656 -8.422 1 71.94 1089 SER B C 1
ATOM 18566 O O . SER B 1 1089 ? -37.344 -31.188 -7.348 1 71.94 1089 SER B O 1
ATOM 18568 N N . SER B 1 1090 ? -38.75 -30.219 -8.609 1 79 1090 SER B N 1
ATOM 18569 C CA . SER B 1 1090 ? -39.75 -30.328 -7.559 1 79 1090 SER B CA 1
ATOM 18570 C C . SER B 1 1090 ? -40.094 -31.797 -7.273 1 79 1090 SER B C 1
ATOM 18572 O O . SER B 1 1090 ? -40.562 -32.125 -6.184 1 79 1090 SER B O 1
ATOM 18574 N N . ASN B 1 1091 ? -39.594 -32.688 -8.133 1 84.75 1091 ASN B N 1
ATOM 18575 C CA . ASN B 1 1091 ? -39.844 -34.125 -7.98 1 84.75 1091 ASN B CA 1
ATOM 18576 C C . ASN B 1 1091 ? -38.625 -34.812 -7.336 1 84.75 1091 ASN B C 1
ATOM 18578 O O . ASN B 1 1091 ? -37.5 -34.688 -7.84 1 84.75 1091 ASN B O 1
ATOM 18582 N N . LYS B 1 1092 ? -38.812 -35.469 -6.258 1 88.06 1092 LYS B N 1
ATOM 18583 C CA . LYS B 1 1092 ? -37.781 -36.125 -5.469 1 88.06 1092 LYS B CA 1
ATOM 18584 C C . LYS B 1 1092 ? -37.062 -37.219 -6.27 1 88.06 1092 LYS B C 1
ATOM 18586 O O . LYS B 1 1092 ? -35.844 -37.375 -6.148 1 88.06 1092 LYS B O 1
ATOM 18591 N N . GLU B 1 1093 ? -37.812 -37.875 -7.051 1 88.69 1093 GLU B N 1
ATOM 18592 C CA . GLU B 1 1093 ? -37.219 -38.938 -7.852 1 88.69 1093 GLU B CA 1
ATOM 18593 C C . GLU B 1 1093 ? -36.25 -38.406 -8.891 1 88.69 1093 GLU B C 1
ATOM 18595 O O . GLU B 1 1093 ? -35.188 -38.969 -9.141 1 88.69 1093 GLU B O 1
ATOM 18600 N N . LYS B 1 1094 ? -36.594 -37.312 -9.43 1 91.44 1094 LYS B N 1
ATOM 18601 C CA . LYS B 1 1094 ? -35.75 -36.688 -10.43 1 91.44 1094 LYS B CA 1
ATOM 18602 C C . LYS B 1 1094 ? -34.469 -36.094 -9.781 1 91.44 1094 LYS B C 1
ATOM 18604 O O . LYS B 1 1094 ? -33.406 -36.125 -10.383 1 91.44 1094 LYS B O 1
ATOM 18609 N N . LEU B 1 1095 ? -34.656 -35.625 -8.625 1 92.88 1095 LEU B N 1
ATOM 18610 C CA . LEU B 1 1095 ? -33.5 -35.094 -7.91 1 92.88 1095 LEU B CA 1
ATOM 18611 C C . LEU B 1 1095 ? -32.531 -36.25 -7.566 1 92.88 1095 LEU B C 1
ATOM 18613 O O . LEU B 1 1095 ? -31.312 -36.062 -7.656 1 92.88 1095 LEU B O 1
ATOM 18617 N N . ASP B 1 1096 ? -33.094 -37.344 -7.168 1 92.38 1096 ASP B N 1
ATOM 18618 C CA . ASP B 1 1096 ? -32.25 -38.5 -6.867 1 92.38 1096 ASP B CA 1
ATOM 18619 C C . ASP B 1 1096 ? -31.469 -38.969 -8.109 1 92.38 1096 ASP B C 1
ATOM 18621 O O . ASP B 1 1096 ? -30.312 -39.406 -8.008 1 92.38 1096 ASP B O 1
ATOM 18625 N N . ARG B 1 1097 ? -32.125 -38.938 -9.203 1 93.38 1097 ARG B N 1
ATOM 18626 C CA . ARG B 1 1097 ? -31.453 -39.281 -10.461 1 93.38 1097 ARG B CA 1
ATOM 18627 C C . ARG B 1 1097 ? -30.359 -38.281 -10.797 1 93.38 1097 ARG B C 1
ATOM 18629 O O . ARG B 1 1097 ? -29.312 -38.656 -11.32 1 93.38 1097 ARG B O 1
ATOM 18636 N N . VAL B 1 1098 ? -30.672 -37 -10.469 1 95 1098 VAL B N 1
ATOM 18637 C CA . VAL B 1 1098 ? -29.688 -35.969 -10.711 1 95 1098 VAL B CA 1
ATOM 18638 C C . VAL B 1 1098 ? -28.438 -36.219 -9.859 1 95 1098 VAL B C 1
ATOM 18640 O O . VAL B 1 1098 ? -27.312 -36.125 -10.352 1 95 1098 VAL B O 1
ATOM 18643 N N . LEU B 1 1099 ? -28.609 -36.562 -8.633 1 94.75 1099 LEU B N 1
ATOM 18644 C CA . LEU B 1 1099 ? -27.5 -36.812 -7.723 1 94.75 1099 LEU B CA 1
ATOM 18645 C C . LEU B 1 1099 ? -26.703 -38.031 -8.164 1 94.75 1099 LEU B C 1
ATOM 18647 O O . LEU B 1 1099 ? -25.469 -38.031 -8.062 1 94.75 1099 LEU B O 1
ATOM 18651 N N . TYR B 1 1100 ? -27.453 -38.969 -8.656 1 95.25 1100 TYR B N 1
ATOM 18652 C CA . TYR B 1 1100 ? -26.812 -40.188 -9.188 1 95.25 1100 TYR B CA 1
ATOM 18653 C C . TYR B 1 1100 ? -25.953 -39.844 -10.391 1 95.25 1100 TYR B C 1
ATOM 18655 O O . TYR B 1 1100 ? -24.797 -40.281 -10.484 1 95.25 1100 TYR B O 1
ATOM 18663 N N . LEU B 1 1101 ? -26.391 -39.062 -11.32 1 96.06 1101 LEU B N 1
ATOM 18664 C CA . LEU B 1 1101 ? -25.641 -38.656 -12.5 1 96.06 1101 LEU B CA 1
ATOM 18665 C C . LEU B 1 1101 ? -24.453 -37.781 -12.125 1 96.06 1101 LEU B C 1
ATOM 18667 O O . LEU B 1 1101 ? -23.406 -37.844 -12.773 1 96.06 1101 LEU B O 1
ATOM 18671 N N . LEU B 1 1102 ? -24.672 -36.969 -11.094 1 96.56 1102 LEU B N 1
ATOM 18672 C CA . LEU B 1 1102 ? -23.562 -36.125 -10.617 1 96.56 1102 LEU B CA 1
ATOM 18673 C C . LEU B 1 1102 ? -22.438 -37 -10.055 1 96.56 1102 LEU B C 1
ATOM 18675 O O . LEU B 1 1102 ? -21.266 -36.688 -10.234 1 96.56 1102 LEU B O 1
ATOM 18679 N N . ASP B 1 1103 ? -22.766 -38 -9.398 1 96.25 1103 ASP B N 1
ATOM 18680 C CA . ASP B 1 1103 ? -21.75 -38.938 -8.898 1 96.25 1103 ASP B CA 1
ATOM 18681 C C . ASP B 1 1103 ? -20.984 -39.562 -10.055 1 96.25 1103 ASP B C 1
ATOM 18683 O O . ASP B 1 1103 ? -19.781 -39.781 -9.953 1 96.25 1103 ASP B O 1
ATOM 18687 N N . ILE B 1 1104 ? -21.688 -39.906 -11.094 1 97 1104 ILE B N 1
ATOM 18688 C CA . ILE B 1 1104 ? -21.062 -40.5 -12.266 1 97 1104 ILE B CA 1
ATOM 18689 C C . ILE B 1 1104 ? -20.141 -39.469 -12.93 1 97 1104 ILE B C 1
ATOM 18691 O O . ILE B 1 1104 ? -19.047 -39.781 -13.375 1 97 1104 ILE B O 1
ATOM 18695 N N . PHE B 1 1105 ? -20.688 -38.25 -12.969 1 96.75 1105 PHE B N 1
ATOM 18696 C CA . PHE B 1 1105 ? -19.891 -37.188 -13.516 1 96.75 1105 PHE B CA 1
ATOM 18697 C C . PHE B 1 1105 ? -18.594 -37 -12.727 1 96.75 1105 PHE B C 1
ATOM 18699 O O . PHE B 1 1105 ? -17.516 -36.938 -13.305 1 96.75 1105 PHE B O 1
ATOM 18706 N N . ILE B 1 1106 ? -18.641 -36.938 -11.406 1 97.75 1106 ILE B N 1
ATOM 18707 C CA . ILE B 1 1106 ? -17.484 -36.75 -10.539 1 97.75 1106 ILE B CA 1
ATOM 18708 C C . ILE B 1 1106 ? -16.516 -37.906 -10.711 1 97.75 1106 ILE B C 1
ATOM 18710 O O . ILE B 1 1106 ? -15.305 -37.719 -10.852 1 97.75 1106 ILE B O 1
ATOM 18714 N N . LEU B 1 1107 ? -17.031 -39.031 -10.727 1 97.19 1107 LEU B N 1
ATOM 18715 C CA . LEU B 1 1107 ? -16.203 -40.25 -10.898 1 97.19 1107 LEU B CA 1
ATOM 18716 C C . LEU B 1 1107 ? -15.484 -40.219 -12.242 1 97.19 1107 LEU B C 1
ATOM 18718 O O . LEU B 1 1107 ? -14.297 -40.531 -12.312 1 97.19 1107 LEU B O 1
ATOM 18722 N N . SER B 1 1108 ? -16.203 -39.938 -13.297 1 96.88 1108 SER B N 1
ATOM 18723 C CA . SER B 1 1108 ? -15.617 -39.906 -14.641 1 96.88 1108 SER B CA 1
ATOM 18724 C C . SER B 1 1108 ? -14.469 -38.906 -14.719 1 96.88 1108 SER B C 1
ATOM 18726 O O . SER B 1 1108 ? -13.43 -39.188 -15.32 1 96.88 1108 SER B O 1
ATOM 18728 N N . VAL B 1 1109 ? -14.688 -37.75 -14.148 1 96.81 1109 VAL B N 1
ATOM 18729 C CA . VAL B 1 1109 ? -13.664 -36.688 -14.18 1 96.81 1109 VAL B CA 1
ATOM 18730 C C . VAL B 1 1109 ? -12.43 -37.156 -13.406 1 96.81 1109 VAL B C 1
ATOM 18732 O O . VAL B 1 1109 ? -11.305 -36.969 -13.852 1 96.81 1109 VAL B O 1
ATOM 18735 N N . ASP B 1 1110 ? -12.625 -37.719 -12.266 1 96.69 1110 ASP B N 1
ATOM 18736 C CA . ASP B 1 1110 ? -11.531 -38.219 -11.43 1 96.69 1110 ASP B CA 1
ATOM 18737 C C . ASP B 1 1110 ? -10.695 -39.25 -12.164 1 96.69 1110 ASP B C 1
ATOM 18739 O O . ASP B 1 1110 ? -9.469 -39.281 -12.055 1 96.69 1110 ASP B O 1
ATOM 18743 N N . VAL B 1 1111 ? -11.336 -40.062 -12.906 1 95.62 1111 VAL B N 1
ATOM 18744 C CA . VAL B 1 1111 ? -10.656 -41.156 -13.57 1 95.62 1111 VAL B CA 1
ATOM 18745 C C . VAL B 1 1111 ? -10 -40.688 -14.859 1 95.62 1111 VAL B C 1
ATOM 18747 O O . VAL B 1 1111 ? -8.844 -41 -15.141 1 95.62 1111 VAL B O 1
ATOM 18750 N N . LEU B 1 1112 ? -10.711 -39.906 -15.656 1 94.81 1112 LEU B N 1
ATOM 18751 C CA . LEU B 1 1112 ? -10.211 -39.469 -16.938 1 94.81 1112 LEU B CA 1
ATOM 18752 C C . LEU B 1 1112 ? -9.023 -38.531 -16.766 1 94.81 1112 LEU B C 1
ATOM 18754 O O . LEU B 1 1112 ? -8.164 -38.406 -17.641 1 94.81 1112 LEU B O 1
ATOM 18758 N N . SER B 1 1113 ? -8.969 -37.781 -15.68 1 94.56 1113 SER B N 1
ATOM 18759 C CA . SER B 1 1113 ? -7.844 -36.875 -15.414 1 94.56 1113 SER B CA 1
ATOM 18760 C C . SER B 1 1113 ? -6.598 -37.688 -15.023 1 94.56 1113 SER B C 1
ATOM 18762 O O . SER B 1 1113 ? -5.477 -37.188 -15.164 1 94.56 1113 SER B O 1
ATOM 18764 N N . GLY B 1 1114 ? -6.773 -38.875 -14.484 1 92.62 1114 GLY B N 1
ATOM 18765 C CA . GLY B 1 1114 ? -5.684 -39.719 -14.008 1 92.62 1114 GLY B CA 1
ATOM 18766 C C . GLY B 1 1114 ? -5.477 -39.625 -12.508 1 92.62 1114 GLY B C 1
ATOM 18767 O O . GLY B 1 1114 ? -4.762 -40.438 -11.922 1 92.62 1114 GLY B O 1
ATOM 18768 N N . CYS B 1 1115 ? -6.184 -38.75 -11.766 1 94.25 1115 CYS B N 1
ATOM 18769 C CA . CYS B 1 1115 ? -5.961 -38.5 -10.344 1 94.25 1115 CYS B CA 1
ATOM 18770 C C . CYS B 1 1115 ? -6.453 -39.656 -9.492 1 94.25 1115 CYS B C 1
ATOM 18772 O O . CYS B 1 1115 ? -6.027 -39.812 -8.352 1 94.25 1115 CYS B O 1
ATOM 18774 N N . ALA B 1 1116 ? -7.336 -40.438 -10.039 1 93.75 1116 ALA B N 1
ATOM 18775 C CA . ALA B 1 1116 ? -7.93 -41.531 -9.289 1 93.75 1116 ALA B CA 1
ATOM 18776 C C . ALA B 1 1116 ? -6.852 -42.5 -8.781 1 93.75 1116 ALA B C 1
ATOM 18778 O O . ALA B 1 1116 ? -7.012 -43.125 -7.73 1 93.75 1116 ALA B O 1
ATOM 18779 N N . ILE B 1 1117 ? -5.766 -42.531 -9.469 1 91.56 1117 ILE B N 1
ATOM 18780 C CA . ILE B 1 1117 ? -4.711 -43.5 -9.141 1 91.56 1117 ILE B CA 1
ATOM 18781 C C . ILE B 1 1117 ? -4.035 -43.062 -7.832 1 91.56 1117 ILE B C 1
ATOM 18783 O O . ILE B 1 1117 ? -3.412 -43.906 -7.16 1 91.56 1117 ILE B O 1
ATOM 18787 N N . LEU B 1 1118 ? -4.129 -41.812 -7.48 1 93.19 1118 LEU B N 1
ATOM 18788 C CA . LEU B 1 1118 ? -3.467 -41.281 -6.293 1 93.19 1118 LEU B CA 1
ATOM 18789 C C . LEU B 1 1118 ? -4.141 -41.781 -5.023 1 93.19 1118 LEU B C 1
ATOM 18791 O O . LEU B 1 1118 ? -3.58 -41.688 -3.932 1 93.19 1118 LEU B O 1
ATOM 18795 N N . LEU B 1 1119 ? -5.312 -42.375 -5.203 1 91.31 1119 LEU B N 1
ATOM 18796 C CA . LEU B 1 1119 ? -5.992 -43 -4.059 1 91.31 1119 LEU B CA 1
ATOM 18797 C C . LEU B 1 1119 ? -5.434 -44.375 -3.77 1 91.31 1119 LEU B C 1
ATOM 18799 O O . LEU B 1 1119 ? -5.82 -45 -2.785 1 91.31 1119 LEU B O 1
ATOM 18803 N N . GLY B 1 1120 ? -4.477 -44.844 -4.52 1 83.25 1120 GLY B N 1
ATOM 18804 C CA . GLY B 1 1120 ? -3.818 -46.094 -4.305 1 83.25 1120 GLY B CA 1
ATOM 18805 C C . GLY B 1 1120 ? -4.375 -47.219 -5.172 1 83.25 1120 GLY B C 1
ATOM 18806 O O . GLY B 1 1120 ? -3.615 -48 -5.742 1 83.25 1120 GLY B O 1
ATOM 18807 N N . ASN B 1 1121 ? -5.672 -47.281 -5.109 1 84.38 1121 ASN B N 1
ATOM 18808 C CA . ASN B 1 1121 ? -6.387 -48.312 -5.891 1 84.38 1121 ASN B CA 1
ATOM 18809 C C . ASN B 1 1121 ? -7.559 -47.688 -6.648 1 84.38 1121 ASN B C 1
ATOM 18811 O O . ASN B 1 1121 ? -8.227 -46.781 -6.145 1 84.38 1121 ASN B O 1
ATOM 18815 N N . LEU B 1 1122 ? -7.688 -48.156 -7.906 1 87.25 1122 LEU B N 1
ATOM 18816 C CA . LEU B 1 1122 ? -8.773 -47.625 -8.727 1 87.25 1122 LEU B CA 1
ATOM 18817 C C . LEU B 1 1122 ? -10.125 -47.969 -8.109 1 87.25 1122 LEU B C 1
ATOM 18819 O O . LEU B 1 1122 ? -11.125 -47.281 -8.383 1 87.25 1122 LEU B O 1
ATOM 18823 N N . ASP B 1 1123 ? -10.109 -48.969 -7.277 1 89.88 1123 ASP B N 1
ATOM 18824 C CA . ASP B 1 1123 ? -11.344 -49.375 -6.625 1 89.88 1123 ASP B CA 1
ATOM 18825 C C . ASP B 1 1123 ? -11.781 -48.375 -5.574 1 89.88 1123 ASP B C 1
ATOM 18827 O O . ASP B 1 1123 ? -12.969 -48.25 -5.27 1 89.88 1123 ASP B O 1
ATOM 18831 N N . ALA B 1 1124 ? -10.852 -47.656 -5.098 1 91.31 1124 ALA B N 1
ATOM 18832 C CA . ALA B 1 1124 ? -11.148 -46.656 -4.051 1 91.31 1124 ALA B CA 1
ATOM 18833 C C . ALA B 1 1124 ? -12.023 -45.531 -4.59 1 91.31 1124 ALA B C 1
ATOM 18835 O O . ALA B 1 1124 ? -12.914 -45.062 -3.893 1 91.31 1124 ALA B O 1
ATOM 18836 N N . VAL B 1 1125 ? -11.781 -45.094 -5.852 1 93.38 1125 VAL B N 1
ATOM 18837 C CA . VAL B 1 1125 ? -12.547 -44 -6.441 1 93.38 1125 VAL B CA 1
ATOM 18838 C C . VAL B 1 1125 ? -13.992 -44.438 -6.652 1 93.38 1125 VAL B C 1
ATOM 18840 O O . VAL B 1 1125 ? -14.922 -43.625 -6.562 1 93.38 1125 VAL B O 1
ATOM 18843 N N . ALA B 1 1126 ? -14.172 -45.719 -6.859 1 93.94 1126 ALA B N 1
ATOM 18844 C CA . ALA B 1 1126 ? -15.5 -46.25 -7.109 1 93.94 1126 ALA B CA 1
ATOM 18845 C C . ALA B 1 1126 ? -16.25 -46.5 -5.801 1 93.94 1126 ALA B C 1
ATOM 18847 O O . ALA B 1 1126 ? -17.453 -46.281 -5.719 1 93.94 1126 ALA B O 1
ATOM 18848 N N . THR B 1 1127 ? -15.547 -46.875 -4.727 1 92.94 1127 THR B N 1
ATOM 18849 C CA . THR B 1 1127 ? -16.203 -47.375 -3.521 1 92.94 1127 THR B CA 1
ATOM 18850 C C . THR B 1 1127 ? -16.25 -46.281 -2.449 1 92.94 1127 THR B C 1
ATOM 18852 O O . THR B 1 1127 ? -17.156 -46.281 -1.611 1 92.94 1127 THR B O 1
ATOM 18855 N N . GLN B 1 1128 ? -15.289 -45.469 -2.385 1 93.81 1128 GLN B N 1
ATOM 18856 C CA . GLN B 1 1128 ? -15.211 -44.438 -1.336 1 93.81 1128 GLN B CA 1
ATOM 18857 C C . GLN B 1 1128 ? -15.664 -43.094 -1.854 1 93.81 1128 GLN B C 1
ATOM 18859 O O . GLN B 1 1128 ? -14.852 -42.312 -2.396 1 93.81 1128 GLN B O 1
ATOM 18864 N N . ARG B 1 1129 ? -16.766 -42.719 -1.477 1 93.38 1129 ARG B N 1
ATOM 18865 C CA . ARG B 1 1129 ? -17.375 -41.5 -1.977 1 93.38 1129 ARG B CA 1
ATOM 18866 C C . ARG B 1 1129 ? -16.656 -40.281 -1.457 1 93.38 1129 ARG B C 1
ATOM 18868 O O . ARG B 1 1129 ? -16.469 -39.312 -2.193 1 93.38 1129 ARG B O 1
ATOM 18875 N N . SER B 1 1130 ? -16.25 -40.281 -0.202 1 92.56 1130 SER B N 1
ATOM 18876 C CA . SER B 1 1130 ? -15.594 -39.125 0.405 1 92.56 1130 SER B CA 1
ATOM 18877 C C . SER B 1 1130 ? -14.258 -38.844 -0.275 1 92.56 1130 SER B C 1
ATOM 18879 O O . SER B 1 1130 ? -13.93 -37.688 -0.523 1 92.56 1130 SER B O 1
ATOM 18881 N N . GLU B 1 1131 ? -13.547 -39.875 -0.621 1 92.38 1131 GLU B N 1
ATOM 18882 C CA . GLU B 1 1131 ? -12.258 -39.719 -1.29 1 92.38 1131 GLU B CA 1
ATOM 18883 C C . GLU B 1 1131 ? -12.438 -39.219 -2.729 1 92.38 1131 GLU B C 1
ATOM 18885 O O . GLU B 1 1131 ? -11.672 -38.406 -3.221 1 92.38 1131 GLU B O 1
ATOM 18890 N N . ARG B 1 1132 ? -13.445 -39.781 -3.307 1 94.38 1132 ARG B N 1
ATOM 18891 C CA . ARG B 1 1132 ? -13.773 -39.375 -4.668 1 94.38 1132 ARG B CA 1
ATOM 18892 C C . ARG B 1 1132 ? -14.094 -37.875 -4.73 1 94.38 1132 ARG B C 1
ATOM 18894 O O . ARG B 1 1132 ? -13.594 -37.188 -5.602 1 94.38 1132 ARG B O 1
ATOM 18901 N N . ASN B 1 1133 ? -14.859 -37.438 -3.775 1 94.62 1133 ASN B N 1
ATOM 18902 C CA . ASN B 1 1133 ? -15.25 -36.031 -3.725 1 94.62 1133 ASN B CA 1
ATOM 18903 C C . ASN B 1 1133 ? -14.07 -35.125 -3.396 1 94.62 1133 ASN B C 1
ATOM 18905 O O . ASN B 1 1133 ? -14 -34 -3.867 1 94.62 1133 ASN B O 1
ATOM 18909 N N . GLN B 1 1134 ? -13.156 -35.594 -2.709 1 92.56 1134 GLN B N 1
ATOM 18910 C CA . GLN B 1 1134 ? -12.016 -34.812 -2.252 1 92.56 1134 GLN B CA 1
ATOM 18911 C C . GLN B 1 1134 ? -11.055 -34.5 -3.4 1 92.56 1134 GLN B C 1
ATOM 18913 O O . GLN B 1 1134 ? -10.445 -33.438 -3.447 1 92.56 1134 GLN B O 1
ATOM 18918 N N . ILE B 1 1135 ? -10.93 -35.375 -4.363 1 95.31 1135 ILE B N 1
ATOM 18919 C CA . ILE B 1 1135 ? -9.914 -35.219 -5.398 1 95.31 1135 ILE B CA 1
ATOM 18920 C C . ILE B 1 1135 ? -10.547 -34.562 -6.633 1 95.31 1135 ILE B C 1
ATOM 18922 O O . ILE B 1 1135 ? -9.844 -34.25 -7.602 1 95.31 1135 ILE B O 1
ATOM 18926 N N . PHE B 1 1136 ? -11.812 -34.312 -6.621 1 97.06 1136 PHE B N 1
ATOM 18927 C CA . PHE B 1 1136 ? -12.547 -33.812 -7.781 1 97.06 1136 PHE B CA 1
ATOM 18928 C C . PHE B 1 1136 ? -12.039 -32.438 -8.211 1 97.06 1136 PHE B C 1
ATOM 18930 O O . PHE B 1 1136 ? -11.812 -32.219 -9.406 1 97.06 1136 PHE B O 1
ATOM 18937 N N . PRO B 1 1137 ? -11.75 -31.516 -7.281 1 96.31 1137 PRO B N 1
ATOM 18938 C CA . PRO B 1 1137 ? -11.367 -30.156 -7.703 1 96.31 1137 PRO B CA 1
ATOM 18939 C C . PRO B 1 1137 ? -10.094 -30.141 -8.547 1 96.31 1137 PRO B C 1
ATOM 18941 O O . PRO B 1 1137 ? -10.07 -29.562 -9.633 1 96.31 1137 PRO B O 1
ATOM 18944 N N . GLU B 1 1138 ? -9.055 -30.781 -8.125 1 96.25 1138 GLU B N 1
ATOM 18945 C CA . GLU B 1 1138 ? -7.809 -30.797 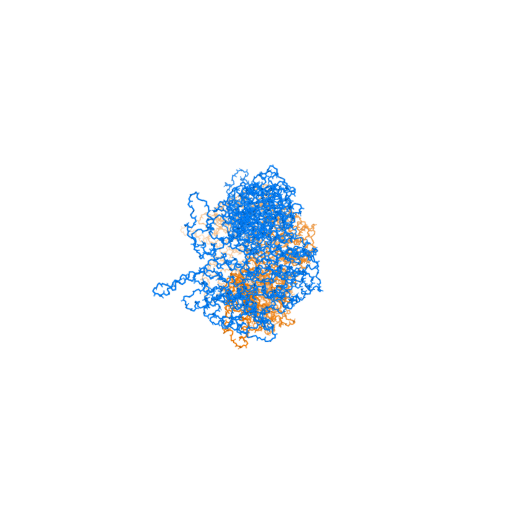-8.891 1 96.25 1138 GLU B CA 1
ATOM 18946 C C . GLU B 1 1138 ? -7.953 -31.625 -10.156 1 96.25 1138 GLU B C 1
ATOM 18948 O O . GLU B 1 1138 ? -7.328 -31.328 -11.18 1 96.25 1138 GLU B O 1
ATOM 18953 N N . SER B 1 1139 ? -8.773 -32.688 -10.078 1 96.94 1139 SER B N 1
ATOM 18954 C CA . SER B 1 1139 ? -8.992 -33.562 -11.242 1 96.94 1139 SER B CA 1
ATOM 18955 C C . SER B 1 1139 ? -9.617 -32.75 -12.391 1 96.94 1139 SER B C 1
ATOM 18957 O O . SER B 1 1139 ? -9.227 -32.906 -13.547 1 96.94 1139 SER B O 1
ATOM 18959 N N . LEU B 1 1140 ? -10.586 -31.969 -12.008 1 97.56 1140 LEU B N 1
ATOM 18960 C CA . LEU B 1 1140 ? -11.258 -31.172 -13.023 1 97.56 1140 LEU B CA 1
ATOM 18961 C C . LEU B 1 1140 ? -10.289 -30.203 -13.688 1 97.56 1140 LEU B C 1
ATOM 18963 O O . LEU B 1 1140 ? -10.305 -30.047 -14.914 1 97.56 1140 LEU B O 1
ATOM 18967 N N . GLN B 1 1141 ? -9.5 -29.547 -12.906 1 96.44 1141 GLN B N 1
ATOM 18968 C CA . GLN B 1 1141 ? -8.531 -28.594 -13.453 1 96.44 1141 GLN B CA 1
ATOM 18969 C C . GLN B 1 1141 ? -7.543 -29.297 -14.383 1 96.44 1141 GLN B C 1
ATOM 18971 O O . GLN B 1 1141 ? -7.227 -28.781 -15.461 1 96.44 1141 GLN B O 1
ATOM 18976 N N . PHE B 1 1142 ? -7.02 -30.406 -13.992 1 96.06 1142 PHE B N 1
ATOM 18977 C CA . PHE B 1 1142 ? -6.059 -31.141 -14.805 1 96.06 1142 PHE B CA 1
ATOM 18978 C C . PHE B 1 1142 ? -6.703 -31.625 -16.109 1 96.06 1142 PHE B C 1
ATOM 18980 O O . PHE B 1 1142 ? -6.062 -31.625 -17.156 1 96.06 1142 PHE B O 1
ATOM 18987 N N . LEU B 1 1143 ? -7.934 -32.031 -15.992 1 95.69 1143 LEU B N 1
ATOM 18988 C CA . LEU B 1 1143 ? -8.641 -32.5 -17.188 1 95.69 1143 LEU B CA 1
ATOM 18989 C C . LEU B 1 1143 ? -8.852 -31.344 -18.156 1 95.69 1143 LEU B C 1
ATOM 18991 O O . LEU B 1 1143 ? -8.719 -31.5 -19.375 1 95.69 1143 LEU B O 1
ATOM 18995 N N . CYS B 1 1144 ? -9.141 -30.156 -17.656 1 95.88 1144 CYS B N 1
ATOM 18996 C CA . CYS B 1 1144 ? -9.391 -28.984 -18.484 1 95.88 1144 CYS B CA 1
ATOM 18997 C C . CYS B 1 1144 ? -8.109 -28.5 -19.141 1 95.88 1144 CYS B C 1
ATOM 18999 O O . CYS B 1 1144 ? -8.156 -27.656 -20.031 1 95.88 1144 CYS B O 1
ATOM 19001 N N . ASP B 1 1145 ? -6.953 -29.016 -18.781 1 93 1145 ASP B N 1
ATOM 19002 C CA . ASP B 1 1145 ? -5.688 -28.688 -19.422 1 93 1145 ASP B CA 1
ATOM 19003 C C . ASP B 1 1145 ? -5.516 -29.453 -20.734 1 93 1145 ASP B C 1
ATOM 19005 O O . ASP B 1 1145 ? -4.676 -29.094 -21.562 1 93 1145 ASP B O 1
ATOM 19009 N N . HIS B 1 1146 ? -6.336 -30.516 -20.828 1 92.12 1146 HIS B N 1
ATOM 19010 C CA . HIS B 1 1146 ? -6.289 -31.25 -22.078 1 92.12 1146 HIS B CA 1
ATOM 19011 C C . HIS B 1 1146 ? -6.859 -30.438 -23.234 1 92.12 1146 HIS B C 1
ATOM 19013 O O . HIS B 1 1146 ? -7.711 -29.562 -23.016 1 92.12 1146 HIS B O 1
ATOM 19019 N N . VAL B 1 1147 ? -6.469 -30.609 -24.453 1 89.94 1147 VAL B N 1
ATOM 19020 C CA . VAL B 1 1147 ? -6.75 -29.766 -25.609 1 89.94 1147 VAL B CA 1
ATOM 19021 C C . VAL B 1 1147 ? -8.258 -29.703 -25.844 1 89.94 1147 VAL B C 1
ATOM 19023 O O . VAL B 1 1147 ? -8.828 -28.609 -25.906 1 89.94 1147 VAL B O 1
ATOM 19026 N N . PHE B 1 1148 ? -9.039 -30.828 -25.859 1 91.44 1148 PHE B N 1
ATOM 19027 C CA . PHE B 1 1148 ? -10.461 -30.812 -26.188 1 91.44 1148 PHE B CA 1
ATOM 19028 C C . PHE B 1 1148 ? -11.281 -30.312 -25 1 91.44 1148 PHE B C 1
ATOM 19030 O O . PHE B 1 1148 ? -12.289 -29.625 -25.203 1 91.44 1148 PHE B O 1
ATOM 19037 N N . TRP B 1 1149 ? -10.836 -30.578 -23.844 1 94.69 1149 TRP B N 1
ATOM 19038 C CA . TRP B 1 1149 ? -11.516 -30.109 -22.641 1 94.69 1149 TRP B CA 1
ATOM 19039 C C . TRP B 1 1149 ? -11.328 -28.609 -22.453 1 94.69 1149 TRP B C 1
ATOM 19041 O O . TRP B 1 1149 ? -12.227 -27.922 -21.969 1 94.69 1149 TRP B O 1
ATOM 19051 N N . LYS B 1 1150 ? -10.172 -28.094 -22.875 1 94.25 1150 LYS B N 1
ATOM 19052 C CA . LYS B 1 1150 ? -9.859 -26.672 -22.781 1 94.25 1150 LYS B CA 1
ATOM 19053 C C . LYS B 1 1150 ? -10.828 -25.828 -23.625 1 94.25 1150 LYS B C 1
ATOM 19055 O O . LYS B 1 1150 ? -11.227 -24.75 -23.219 1 94.25 1150 LYS B O 1
ATOM 19060 N N . ASP B 1 1151 ? -11.273 -26.359 -24.703 1 93.88 1151 ASP B N 1
ATOM 19061 C CA . ASP B 1 1151 ? -12.195 -25.656 -25.594 1 93.88 1151 ASP B CA 1
ATOM 19062 C C . ASP B 1 1151 ? -13.586 -25.547 -24.969 1 93.88 1151 ASP B C 1
ATOM 19064 O O . ASP B 1 1151 ? -14.336 -24.625 -25.281 1 93.88 1151 ASP B O 1
ATOM 19068 N N . GLN B 1 1152 ? -13.883 -26.5 -24.062 1 95.06 1152 GLN B N 1
ATOM 19069 C CA . GLN B 1 1152 ? -15.211 -26.516 -23.453 1 95.06 1152 GLN B CA 1
ATOM 19070 C C . GLN B 1 1152 ? -15.141 -26.062 -21.984 1 95.06 1152 GLN B C 1
ATOM 19072 O O . GLN B 1 1152 ? -16.078 -26.281 -21.219 1 95.06 1152 GLN B O 1
ATOM 19077 N N . GLU B 1 1153 ? -14.07 -25.5 -21.578 1 95.25 1153 GLU B N 1
ATOM 19078 C CA . GLU B 1 1153 ? -13.867 -25.172 -20.172 1 95.25 1153 GLU B CA 1
ATOM 19079 C C . GLU B 1 1153 ? -14.898 -24.172 -19.688 1 95.25 1153 GLU B C 1
ATOM 19081 O O . GLU B 1 1153 ? -15.383 -24.266 -18.547 1 95.25 1153 GLU B O 1
ATOM 19086 N N . ALA B 1 1154 ? -15.273 -23.141 -20.5 1 95.19 1154 ALA B N 1
ATOM 19087 C CA . ALA B 1 1154 ? -16.25 -22.125 -20.109 1 95.19 1154 ALA B CA 1
ATOM 19088 C C . ALA B 1 1154 ? -17.594 -22.75 -19.797 1 95.19 1154 ALA B C 1
ATOM 19090 O O . ALA B 1 1154 ? -18.25 -22.391 -18.812 1 95.19 1154 ALA B O 1
ATOM 19091 N N . LYS B 1 1155 ? -18 -23.688 -20.609 1 95.81 1155 LYS B N 1
ATOM 19092 C CA . LYS B 1 1155 ? -19.266 -24.391 -20.406 1 95.81 1155 LYS B CA 1
ATOM 19093 C C . LYS B 1 1155 ? -19.25 -25.203 -19.125 1 95.81 1155 LYS B C 1
ATOM 19095 O O . LYS B 1 1155 ? -20.266 -25.297 -18.422 1 95.81 1155 LYS B O 1
ATOM 19100 N N . ILE B 1 1156 ? -18.172 -25.828 -18.891 1 97.38 1156 ILE B N 1
ATOM 19101 C CA . ILE B 1 1156 ? -18.031 -26.656 -17.688 1 97.38 1156 ILE B CA 1
ATOM 19102 C C . ILE B 1 1156 ? -18.156 -25.797 -16.438 1 97.38 1156 ILE B C 1
ATOM 19104 O O . ILE B 1 1156 ? -18.875 -26.141 -15.508 1 97.38 1156 ILE B O 1
ATOM 19108 N N . TYR B 1 1157 ? -17.422 -24.656 -16.406 1 96.88 1157 TYR B N 1
ATOM 19109 C CA . TYR B 1 1157 ? -17.453 -23.797 -15.234 1 96.88 1157 TYR B CA 1
ATOM 19110 C C . TYR B 1 1157 ? -18.828 -23.188 -15.047 1 96.88 1157 TYR B C 1
ATOM 19112 O O . TYR B 1 1157 ? -19.297 -23.016 -13.922 1 96.88 1157 TYR B O 1
ATOM 19120 N N . GLU B 1 1158 ? -19.484 -22.781 -16.125 1 95.94 1158 GLU B N 1
ATOM 19121 C CA . GLU B 1 1158 ? -20.844 -22.266 -16.047 1 95.94 1158 GLU B CA 1
ATOM 19122 C C . GLU B 1 1158 ? -21.812 -23.312 -15.492 1 95.94 1158 GLU B C 1
ATOM 19124 O O . GLU B 1 1158 ? -22.734 -22.984 -14.734 1 95.94 1158 GLU B O 1
ATOM 19129 N N . PHE B 1 1159 ? -21.672 -24.516 -15.938 1 96.56 1159 PHE B N 1
ATOM 19130 C CA . PHE B 1 1159 ? -22.484 -25.625 -15.438 1 96.56 1159 PHE B CA 1
ATOM 19131 C C . PHE B 1 1159 ? -22.297 -25.797 -13.93 1 96.56 1159 PHE B C 1
ATOM 19133 O O . PHE B 1 1159 ? -23.281 -25.906 -13.195 1 96.56 1159 PHE B O 1
ATOM 19140 N N . LEU B 1 1160 ? -21.031 -25.812 -13.453 1 97.25 1160 LEU B N 1
ATOM 19141 C CA . LEU B 1 1160 ? -20.75 -25.938 -12.031 1 97.25 1160 LEU B CA 1
ATOM 19142 C C . LEU B 1 1160 ? -21.328 -24.766 -11.25 1 97.25 1160 LEU B C 1
ATOM 19144 O O . LEU B 1 1160 ? -21.844 -24.938 -10.148 1 97.25 1160 LEU B O 1
ATOM 19148 N N . TYR B 1 1161 ? -21.156 -23.547 -11.836 1 96.12 1161 TYR B N 1
ATOM 19149 C CA . TYR B 1 1161 ? -21.688 -22.344 -11.203 1 96.12 1161 TYR B CA 1
ATOM 19150 C C . TYR B 1 1161 ? -23.188 -22.453 -11.016 1 96.12 1161 TYR B C 1
ATOM 19152 O O . TYR B 1 1161 ? -23.719 -22.125 -9.953 1 96.12 1161 TYR B O 1
ATOM 19160 N N . ASN B 1 1162 ? -23.859 -22.984 -12.023 1 94.75 1162 ASN B N 1
ATOM 19161 C CA . ASN B 1 1162 ? -25.312 -23.141 -11.961 1 94.75 1162 ASN B CA 1
ATOM 19162 C C . ASN B 1 1162 ? -25.719 -24.188 -10.922 1 94.75 1162 ASN B C 1
ATOM 19164 O O . ASN B 1 1162 ? -26.734 -24.031 -10.25 1 94.75 1162 ASN B O 1
ATOM 19168 N N . LEU B 1 1163 ? -25 -25.219 -10.844 1 95.5 1163 LEU B N 1
ATOM 19169 C CA . LEU B 1 1163 ? -25.266 -26.234 -9.828 1 95.5 1163 LEU B CA 1
ATOM 19170 C C . LEU B 1 1163 ? -25.062 -25.672 -8.422 1 95.5 1163 LEU B C 1
ATOM 19172 O O . LEU B 1 1163 ? -25.844 -25.969 -7.516 1 95.5 1163 LEU B O 1
ATOM 19176 N N . TYR B 1 1164 ? -24.031 -24.906 -8.266 1 95.56 1164 TYR B N 1
ATOM 19177 C CA . TYR B 1 1164 ? -23.766 -24.297 -6.973 1 95.56 1164 TYR B CA 1
ATOM 19178 C C . TYR B 1 1164 ? -24.891 -23.359 -6.555 1 95.56 1164 TYR B C 1
ATOM 19180 O O . TYR B 1 1164 ? -25.297 -23.344 -5.387 1 95.56 1164 TYR B O 1
ATOM 19188 N N . LYS B 1 1165 ? -25.406 -22.625 -7.484 1 93.12 1165 LYS B N 1
ATOM 19189 C CA . LYS B 1 1165 ? -26.422 -21.625 -7.188 1 93.12 1165 LYS B CA 1
ATOM 19190 C C . LYS B 1 1165 ? -27.797 -22.281 -7.016 1 93.12 1165 LYS B C 1
ATOM 19192 O O . LYS B 1 1165 ? -28.703 -21.688 -6.41 1 93.12 1165 LYS B O 1
ATOM 19197 N N . ASN B 1 1166 ? -27.938 -23.531 -7.438 1 92.25 1166 ASN B N 1
ATOM 19198 C CA . ASN B 1 1166 ? -29.219 -24.219 -7.363 1 92.25 1166 ASN B CA 1
ATOM 19199 C C . ASN B 1 1166 ? -29.531 -24.688 -5.941 1 92.25 1166 ASN B C 1
ATOM 19201 O O . ASN B 1 1166 ? -28.781 -25.453 -5.355 1 92.25 1166 ASN B O 1
ATOM 19205 N N . PRO B 1 1167 ? -30.578 -24.266 -5.301 1 90.88 1167 PRO B N 1
ATOM 19206 C CA . PRO B 1 1167 ? -30.906 -24.578 -3.908 1 90.88 1167 PRO B CA 1
ATOM 19207 C C . PRO B 1 1167 ? -31.266 -26.047 -3.701 1 90.88 1167 PRO B C 1
ATOM 19209 O O . PRO B 1 1167 ? -31.203 -26.547 -2.576 1 90.88 1167 PRO B O 1
ATOM 19212 N N . ALA B 1 1168 ? -31.578 -26.75 -4.781 1 91.44 1168 ALA B N 1
ATOM 19213 C CA . ALA B 1 1168 ? -31.969 -28.141 -4.668 1 91.44 1168 ALA B CA 1
ATOM 19214 C C . ALA B 1 1168 ? -30.75 -29.047 -4.449 1 91.44 1168 ALA B C 1
ATOM 19216 O O . ALA B 1 1168 ? -30.875 -30.172 -3.971 1 91.44 1168 ALA B O 1
ATOM 19217 N N . ILE B 1 1169 ? -29.625 -28.609 -4.762 1 94.44 1169 ILE B N 1
ATOM 19218 C CA . ILE B 1 1169 ? -28.406 -29.406 -4.676 1 94.44 1169 ILE B CA 1
ATOM 19219 C C . ILE B 1 1169 ? -27.875 -29.391 -3.24 1 94.44 1169 ILE B C 1
ATOM 19221 O O . ILE B 1 1169 ? -27.719 -28.312 -2.646 1 94.44 1169 ILE B O 1
ATOM 19225 N N . PRO B 1 1170 ? -27.656 -30.516 -2.701 1 93.5 1170 PRO B N 1
ATOM 19226 C CA . PRO B 1 1170 ? -27.156 -30.594 -1.328 1 93.5 1170 PRO B CA 1
ATOM 19227 C C . PRO B 1 1170 ? -25.859 -29.812 -1.135 1 93.5 1170 PRO B C 1
ATOM 19229 O O . PRO B 1 1170 ? -25.078 -29.656 -2.084 1 93.5 1170 PRO B O 1
ATOM 19232 N N . GLU B 1 1171 ? -25.5 -29.469 0.07 1 93.5 1171 GLU B N 1
ATOM 19233 C CA . GLU B 1 1171 ? -24.375 -28.609 0.415 1 93.5 1171 GLU B CA 1
ATOM 19234 C C . GLU B 1 1171 ? -23.047 -29.312 0.158 1 93.5 1171 GLU B C 1
ATOM 19236 O O . GLU B 1 1171 ? -22.062 -28.672 -0.194 1 93.5 1171 GLU B O 1
ATOM 19241 N N . GLU B 1 1172 ? -23.047 -30.562 0.316 1 92.62 1172 GLU B N 1
ATOM 19242 C CA . GLU B 1 1172 ? -21.812 -31.312 0.1 1 92.62 1172 GLU B CA 1
ATOM 19243 C C . GLU B 1 1172 ? -21.312 -31.141 -1.333 1 92.62 1172 GLU B C 1
ATOM 19245 O O . GLU B 1 1172 ? -20.109 -30.984 -1.563 1 92.62 1172 GLU B O 1
ATOM 19250 N N . TYR B 1 1173 ? -22.234 -31.172 -2.279 1 94.69 1173 TYR B N 1
ATOM 19251 C CA . TYR B 1 1173 ? -21.875 -30.984 -3.68 1 94.69 1173 TYR B CA 1
ATOM 19252 C C . TYR B 1 1173 ? -21.5 -29.531 -3.965 1 94.69 1173 TYR B C 1
ATOM 19254 O O . TYR B 1 1173 ? -20.547 -29.266 -4.695 1 94.69 1173 TYR B O 1
ATOM 19262 N N . CYS B 1 1174 ? -22.234 -28.688 -3.303 1 94.81 1174 CYS B N 1
ATOM 19263 C CA . CYS B 1 1174 ? -22 -27.266 -3.527 1 94.81 1174 CYS B CA 1
ATOM 19264 C C . CYS B 1 1174 ? -20.578 -26.875 -3.121 1 94.81 1174 CYS B C 1
ATOM 19266 O O . CYS B 1 1174 ? -19.922 -26.109 -3.83 1 94.81 1174 CYS B O 1
ATOM 19268 N N . CYS B 1 1175 ? -20.141 -27.422 -2.061 1 93.31 1175 CYS B N 1
ATOM 19269 C CA . CYS B 1 1175 ? -18.812 -27.109 -1.573 1 93.31 1175 CYS B CA 1
ATOM 19270 C C . CYS B 1 1175 ? -17.75 -27.609 -2.549 1 93.31 1175 CYS B C 1
ATOM 19272 O O . CYS B 1 1175 ? -16.766 -26.906 -2.822 1 93.31 1175 CYS B O 1
ATOM 19274 N N . ILE B 1 1176 ? -17.969 -28.719 -3.105 1 94.5 1176 ILE B N 1
ATOM 19275 C CA . ILE B 1 1176 ? -17.016 -29.312 -4.023 1 94.5 1176 ILE B CA 1
ATOM 19276 C C . ILE B 1 1176 ? -16.969 -28.516 -5.324 1 94.5 1176 ILE B C 1
ATOM 19278 O O . ILE B 1 1176 ? -15.898 -28.312 -5.898 1 94.5 1176 ILE B O 1
ATOM 19282 N N . PHE B 1 1177 ? -18.078 -28.109 -5.77 1 96.44 1177 PHE B N 1
ATOM 19283 C CA . PHE B 1 1177 ? -18.156 -27.359 -7.016 1 96.44 1177 PHE B CA 1
ATOM 19284 C C . PHE B 1 1177 ? -17.516 -25.984 -6.848 1 96.44 1177 PHE B C 1
ATOM 19286 O O . PHE B 1 1177 ? -16.812 -25.5 -7.746 1 96.44 1177 PHE B O 1
ATOM 19293 N N . LYS B 1 1178 ? -17.766 -25.406 -5.727 1 95.06 1178 LYS B N 1
ATOM 19294 C CA . LYS B 1 1178 ? -17.125 -24.125 -5.441 1 95.06 1178 LYS B CA 1
ATOM 19295 C C . LYS B 1 1178 ? -15.609 -24.281 -5.379 1 95.06 1178 LYS B C 1
ATOM 19297 O O . LYS B 1 1178 ? -14.867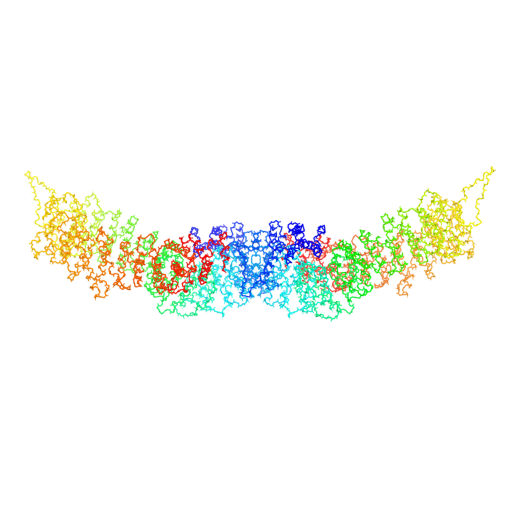 -23.484 -5.969 1 95.06 1178 LYS B O 1
ATOM 19302 N N . ASP B 1 1179 ? -15.141 -25.297 -4.68 1 95.44 1179 ASP B N 1
ATOM 19303 C CA . ASP B 1 1179 ? -13.703 -2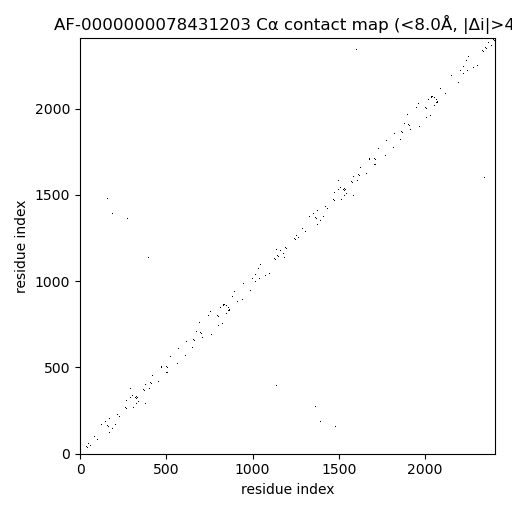5.562 -4.551 1 95.44 1179 ASP B CA 1
ATOM 19304 C C . ASP B 1 1179 ? -13.07 -25.828 -5.914 1 95.44 1179 ASP B C 1
ATOM 19306 O O . ASP B 1 1179 ? -11.922 -25.469 -6.156 1 95.44 1179 ASP B O 1
ATOM 19310 N N . SER B 1 1180 ? -13.789 -26.484 -6.801 1 96.69 1180 SER B N 1
ATOM 19311 C CA . SER B 1 1180 ? -13.281 -26.797 -8.133 1 96.69 1180 SER B CA 1
ATOM 19312 C C . SER B 1 1180 ? -13.102 -25.516 -8.961 1 96.69 1180 SER B C 1
ATOM 19314 O O . SER B 1 1180 ? -12.117 -25.391 -9.695 1 96.69 1180 SER B O 1
ATOM 19316 N N . ILE B 1 1181 ? -14.062 -24.656 -8.805 1 96.25 1181 ILE B N 1
ATOM 19317 C CA . ILE B 1 1181 ? -13.961 -23.375 -9.516 1 96.25 1181 ILE B CA 1
ATOM 19318 C C . ILE B 1 1181 ? -12.789 -22.578 -8.961 1 96.25 1181 ILE B C 1
ATOM 19320 O O . ILE B 1 1181 ? -12.023 -21.984 -9.719 1 96.25 1181 ILE B O 1
ATOM 19324 N N . VAL B 1 1182 ? -12.617 -22.562 -7.664 1 95.12 1182 VAL B N 1
ATOM 19325 C CA . VAL B 1 1182 ? -11.531 -21.844 -7.012 1 95.12 1182 VAL B CA 1
ATOM 19326 C C . VAL B 1 1182 ? -10.188 -22.438 -7.438 1 95.12 1182 VAL B C 1
ATOM 19328 O O . VAL B 1 1182 ? -9.234 -21.703 -7.703 1 95.12 1182 VAL B O 1
ATOM 19331 N N . CYS B 1 1183 ? -10.117 -23.703 -7.48 1 95.62 1183 CYS B N 1
ATOM 19332 C CA . CYS B 1 1183 ? -8.891 -24.391 -7.879 1 95.62 1183 CYS B CA 1
ATOM 19333 C C . CYS B 1 1183 ? -8.508 -24.047 -9.312 1 95.62 1183 CYS B C 1
ATOM 19335 O O . CYS B 1 1183 ? -7.324 -24.047 -9.656 1 95.62 1183 CYS B O 1
ATOM 19337 N N . SER B 1 1184 ? -9.516 -23.672 -10.164 1 95.75 1184 SER B N 1
ATOM 19338 C CA . SER B 1 1184 ? -9.289 -23.391 -11.578 1 95.75 1184 SER B CA 1
ATOM 19339 C C . SER B 1 1184 ? -9.242 -21.891 -11.836 1 95.75 1184 SER B C 1
ATOM 19341 O O . SER B 1 1184 ? -9.25 -21.453 -12.992 1 95.75 1184 SER B O 1
ATOM 19343 N N . ARG B 1 1185 ? -9.164 -21.062 -10.859 1 94.44 1185 ARG B N 1
ATOM 19344 C CA . ARG B 1 1185 ? -9.32 -19.625 -10.961 1 94.44 1185 ARG B CA 1
ATOM 19345 C C . ARG B 1 1185 ? -8.211 -19.016 -11.82 1 94.44 1185 ARG B C 1
ATOM 19347 O O . ARG B 1 1185 ? -8.383 -17.922 -12.383 1 94.44 1185 ARG B O 1
ATOM 19354 N N . ASN B 1 1186 ? -7.047 -19.656 -12.008 1 93.94 1186 ASN B N 1
ATOM 19355 C CA . ASN B 1 1186 ? -5.891 -19.094 -12.695 1 93.94 1186 ASN B CA 1
ATOM 19356 C C . ASN B 1 1186 ? -5.961 -19.312 -14.195 1 93.94 1186 ASN B C 1
ATOM 19358 O O . ASN B 1 1186 ? -5.055 -18.922 -14.938 1 93.94 1186 ASN B O 1
ATOM 19362 N N . LYS B 1 1187 ? -7.074 -19.938 -14.672 1 93.94 1187 LYS B N 1
ATOM 19363 C CA . LYS B 1 1187 ? -7.289 -20.078 -16.109 1 93.94 1187 LYS B CA 1
ATOM 19364 C C . LYS B 1 1187 ? -7.621 -18.734 -16.75 1 93.94 1187 LYS B C 1
ATOM 19366 O O . LYS B 1 1187 ? -8.195 -17.844 -16.094 1 93.94 1187 LYS B O 1
ATOM 19371 N N . THR B 1 1188 ? -7.301 -18.484 -18.016 1 91.5 1188 THR B N 1
ATOM 19372 C CA . THR B 1 1188 ? -7.453 -17.219 -18.703 1 91.5 1188 THR B CA 1
ATOM 19373 C C . THR B 1 1188 ? -8.93 -16.828 -18.812 1 91.5 1188 THR B C 1
ATOM 19375 O O . THR B 1 1188 ? -9.258 -15.648 -18.922 1 91.5 1188 THR B O 1
ATOM 19378 N N . TYR B 1 1189 ? -9.805 -17.875 -18.672 1 92.88 1189 TYR B N 1
ATOM 19379 C CA . TYR B 1 1189 ? -11.242 -17.641 -18.734 1 92.88 1189 TYR B CA 1
ATOM 19380 C C . TYR B 1 1189 ? -11.695 -16.703 -17.625 1 92.88 1189 TYR B C 1
ATOM 19382 O O . TYR B 1 1189 ? -12.57 -15.852 -17.844 1 92.88 1189 TYR B O 1
ATOM 19390 N N . PHE B 1 1190 ? -11.047 -16.703 -16.516 1 93.38 1190 PHE B N 1
ATOM 19391 C CA . PHE B 1 1190 ? -11.5 -15.969 -15.344 1 93.38 1190 PHE B CA 1
ATOM 19392 C C . PHE B 1 1190 ? -10.93 -14.555 -15.344 1 93.38 1190 PHE B C 1
ATOM 19394 O O . PHE B 1 1190 ? -11.242 -13.758 -14.461 1 93.38 1190 PHE B O 1
ATOM 19401 N N . ASP B 1 1191 ? -10.109 -14.141 -16.359 1 89.69 1191 ASP B N 1
ATOM 19402 C CA . ASP B 1 1191 ? -9.523 -12.805 -16.422 1 89.69 1191 ASP B CA 1
ATOM 19403 C C . ASP B 1 1191 ? -10.398 -11.859 -17.25 1 89.69 1191 ASP B C 1
ATOM 19405 O O . ASP B 1 1191 ? -10.18 -10.641 -17.234 1 89.69 1191 ASP B O 1
ATOM 19409 N N . SER B 1 1192 ? -11.359 -12.43 -17.938 1 87.31 1192 SER B N 1
ATOM 19410 C CA . SER B 1 1192 ? -12.188 -11.617 -18.828 1 87.31 1192 SER B CA 1
ATOM 19411 C C . SER B 1 1192 ? -13.094 -10.68 -18.031 1 87.31 1192 SER B C 1
ATOM 19413 O O . SER B 1 1192 ? -13.523 -11.008 -16.922 1 87.31 1192 SER B O 1
ATOM 19415 N N . LYS B 1 1193 ? -13.289 -9.477 -18.781 1 80 1193 LYS B N 1
ATOM 19416 C CA . LYS B 1 1193 ? -14.078 -8.43 -18.141 1 80 1193 LYS B CA 1
ATOM 19417 C C . LYS B 1 1193 ? -15.516 -8.875 -17.922 1 80 1193 LYS B C 1
ATOM 19419 O O . LYS B 1 1193 ? -16.156 -9.375 -18.859 1 80 1193 LYS B O 1
ATOM 19424 N N . GLY B 1 1194 ? -16.078 -9.023 -16.797 1 83.62 1194 GLY B N 1
ATOM 19425 C CA . GLY B 1 1194 ? -17.453 -9.391 -16.469 1 83.62 1194 GLY B CA 1
ATOM 19426 C C . GLY B 1 1194 ? -17.562 -10.789 -15.891 1 83.62 1194 GLY B C 1
ATOM 19427 O O . GLY B 1 1194 ? -18.531 -11.102 -15.195 1 83.62 1194 GLY B O 1
ATOM 19428 N N . ILE B 1 1195 ? -16.609 -11.656 -16.25 1 91.38 1195 ILE B N 1
ATOM 19429 C CA . ILE B 1 1195 ? -16.672 -13.047 -15.805 1 91.38 1195 ILE B CA 1
ATOM 19430 C C . ILE B 1 1195 ? -16.094 -13.172 -14.398 1 91.38 1195 ILE B C 1
ATOM 19432 O O . ILE B 1 1195 ? -16.656 -13.867 -13.555 1 91.38 1195 ILE B O 1
ATOM 19436 N N . TRP B 1 1196 ? -14.945 -12.461 -14.125 1 93.06 1196 TRP B N 1
ATOM 19437 C CA . TRP B 1 1196 ? -14.305 -12.648 -12.828 1 93.06 1196 TRP B CA 1
ATOM 19438 C C . TRP B 1 1196 ? -15.195 -12.156 -11.695 1 93.06 1196 TRP B C 1
ATOM 19440 O O . TRP B 1 1196 ? -15.219 -12.75 -10.617 1 93.06 1196 TRP B O 1
ATOM 19450 N N . THR B 1 1197 ? -16.047 -11.055 -11.93 1 93.69 1197 THR B N 1
ATOM 19451 C CA . THR B 1 1197 ? -16.906 -10.523 -10.875 1 93.69 1197 THR B CA 1
ATOM 19452 C C . THR B 1 1197 ? -18.016 -11.516 -10.523 1 93.69 1197 THR B C 1
ATOM 19454 O O . THR B 1 1197 ? -18.469 -11.57 -9.383 1 93.69 1197 THR B O 1
ATOM 19457 N N . LYS B 1 1198 ? -18.469 -12.289 -11.484 1 92.81 1198 LYS B N 1
ATOM 19458 C CA . LYS B 1 1198 ? -19.516 -13.289 -11.273 1 92.81 1198 LYS B CA 1
ATOM 19459 C C . LYS B 1 1198 ? -19.031 -14.391 -10.336 1 92.81 1198 LYS B C 1
ATOM 19461 O O . LYS B 1 1198 ? -19.734 -14.742 -9.375 1 92.81 1198 LYS B O 1
ATOM 19466 N N . TYR B 1 1199 ? -17.844 -14.898 -10.547 1 94.31 1199 TYR B N 1
ATOM 19467 C CA . TYR B 1 1199 ? -17.344 -16.047 -9.812 1 94.31 1199 TYR B CA 1
ATOM 19468 C C . TYR B 1 1199 ? -16.797 -15.633 -8.453 1 94.31 1199 TYR B C 1
ATOM 19470 O O . TYR B 1 1199 ? -17.016 -16.312 -7.449 1 94.31 1199 TYR B O 1
ATOM 19478 N N . VAL B 1 1200 ? -16.094 -14.5 -8.344 1 94.38 1200 VAL B N 1
ATOM 19479 C CA . VAL B 1 1200 ? -15.531 -14.023 -7.078 1 94.38 1200 VAL B CA 1
ATOM 19480 C C . VAL B 1 1200 ? -16.656 -13.656 -6.117 1 94.38 1200 VAL B C 1
ATOM 19482 O O . VAL B 1 1200 ? -16.531 -13.828 -4.902 1 94.38 1200 VAL B O 1
ATOM 19485 N N . GLY B 1 1201 ? -17.75 -13.188 -6.68 1 92.06 1201 GLY B N 1
ATOM 19486 C CA . GLY B 1 1201 ? -18.875 -12.789 -5.852 1 92.06 1201 GLY B CA 1
ATOM 19487 C C . GLY B 1 1201 ? -19.844 -13.93 -5.559 1 92.06 1201 GLY B C 1
ATOM 19488 O O . GLY B 1 1201 ? -20.906 -13.719 -4.969 1 92.06 1201 GLY B O 1
ATOM 19489 N N . MET B 1 1202 ? -19.5 -15.133 -5.867 1 89.5 1202 MET B N 1
ATOM 19490 C CA . MET B 1 1202 ? -20.422 -16.25 -5.758 1 89.5 1202 MET B CA 1
ATOM 19491 C C . MET B 1 1202 ? -20.688 -16.594 -4.297 1 89.5 1202 MET B C 1
ATOM 19493 O O . MET B 1 1202 ? -19.75 -16.75 -3.51 1 89.5 1202 MET B O 1
ATOM 19497 N N . ARG B 1 1203 ? -21.953 -16.562 -3.875 1 87.31 1203 ARG B N 1
ATOM 19498 C CA . ARG B 1 1203 ? -22.422 -16.953 -2.553 1 87.31 1203 ARG B CA 1
ATOM 19499 C C . ARG B 1 1203 ? -23.859 -17.484 -2.613 1 87.31 1203 ARG B C 1
ATOM 19501 O O . ARG B 1 1203 ? -24.594 -17.172 -3.559 1 87.31 1203 ARG B O 1
ATOM 19508 N N . LYS B 1 1204 ? -24.156 -18.375 -1.738 1 82.19 1204 LYS B N 1
ATOM 19509 C CA . LYS B 1 1204 ? -25.5 -18.922 -1.64 1 82.19 1204 LYS B CA 1
ATOM 19510 C C . LYS B 1 1204 ? -26.328 -18.141 -0.619 1 82.19 1204 LYS B C 1
ATOM 19512 O O . LYS B 1 1204 ? -25.828 -17.75 0.434 1 82.19 1204 LYS B O 1
#

InterPro domains:
  IPR016024 Armadillo-type fold [SSF48371] (430-906)
  IPR022542 Focadhesin/RST, DUF3730 [PF12530] (475-695)
  IPR045163 Focadhesin/RST1 [PTHR16212] (22-748)

Sequence (2408 aa):
MEEFKTITPTTSVVKISSCLEKIFKKIVESREKKIAEHNIKEIEFLKSQCKAENVQLGLMSCQTFVRLVEQGTLEPASVLTMLISMLPNSNPVQYTTITEGIVSLLLLSLKRKAALLKDNEKFQSHFGLKTQQHPMITLLQNSVVNMNDVANKMNGICNHHDKQIKDHSIEYLRPVYLYILCNPQTLPDSKTIWTGLLTLSKQSKEAKELMQEILSWSKITTSQNCLFTSTLLIEAIEHFLNQKDFKQSIELTIFQILVINHLVKFGIDPRPSLHCILRVLHSTKDYNKSHYNVMLILLSESLHLLTPSYLPDLMRILSFIVVQENCGHQYILNMCLDGIIQWMSQTAFIPADGLAIAHQIVRKILEVVKGTMKTNATHTKDFEPVGLRNLHPDIALAFDLAKLVESFDDSEVKDVFTFVDILNVKANTMFCQRLNLFLRALFLSREPSVDCWFKIYEVILDIIKVNNNIAYDFLMTYIFKLAGEHNPELQMELLRGLPNFGVSKDNIPMILNTIRNLCADNTTFCMDLYLRLWRVESRTYPFLIKLLSLPFKEGTAKKWEYEIAKTYTIREICYEKPTQHGSDLVSHLSDTLNTCTDESGDLATSLALDAIVALCDSHTVNITSTWRVLSNKFRHEKRPRALKSLYRFFAHVPLLQTPTLEFEQLVDEALDQLWTTISRSDMDPEMIREALSALKHYEIGTLLTLKHIPPQFRQDLHVAREYTGPDGREVVDLQQEMIPGEVWVQLLQKIRPECGSAAADLISHYIYAEINGFRGGLYRLPEGRPEPRKLQGLYPQSPLRAVISYLVNQSRYGDHVAEPIAVTNALRAISKKFPKPIPPLDWSFLHSFFHLSFDTRKYCILIAKNQLLHSGMARRLLENFLAEFEPNCFEEDLLLLFSLLPEISNGVSLTIMKTFAEKVAVYCFKESQLAGFNEGCLFEKFMDSVKYIFTGKCEVPEVLDIFTLIVERYMDSMDVDSRLFERYTEVVAVLPQNAIEGLTTPANWWETPIGKLKKATIIRSYLVLYNTQLSNPLKWFNPIIDAYATRKEEHLFFFRHLSSTLYAFNNDEQSCNWIMEMFIQIQALLAESSNKEKLDRVLYLLDIFILSVDVLSGCAILLGNLDAVATQRSERNQIFPESLQFLCDHVFWKDQEAKIYEFLYNLYKNPAIPEEYCCIFKDSIVCSRNKTYFDSKGIWTKYVGMRKMEEFKTITPTTSVVKISSCLEKIFKKIVESREKKIAEHNIKEIEFLKSQCKAENVQLGLMSCQTFVRLVEQGTLEPASVLTMLISMLPNSNPVQYTTITEGIVSLLLLSLKRKAALLKDNEKFQSHFGLKTQQHPMITLLQNSVVNMNDVANKMNGICNHHDKQIKDHSIEYLRPVYLYILCNPQTLPDSKTIWTGLLTLSKQSKEAKELMQEILSWSKITTSQNCLFTSTLLIEAIEHFLNQKDFKQSIELTIFQILVINHLVKFGIDPRPSLHCILRVLHSTKDYNKSHYNVMLILLSESLHLLTPSYLPDLMRILSFIVVQENCGHQYILNMCLDGIIQWMSQTAFIPADGLAIAHQIVRKILEVVKGTMKTNATHTKDFEPVGLRNLHPDIALAFDLAKLVESFDDSEVKDVFTFVDILNVKANTMFCQRLNLFLRALFLSREPSVDCWFKIYEVILDIIKVNNNIAYDFLMTYIFKLAGEHNPELQMELLRGLPNFGVSKDNIPMILNTIRNLCADNTTFCMDLYLRLWRVESRTYPFLIKLLSLPFKEGTAKKWEYEIAKTYTIREICYEKPTQHGSDLVSHLSDTLNTCTDESGDLATSLALDAIVALCDSHTVNITSTWRVLSNKFRHEKRPRALKSLYRFFAHVPLLQTPTLEFEQLVDEALDQLWTTISRSDMDPEMIREALSALKHYEIGTLLTLKHIPPQFRQDLHVAREYTGPDGREVVDLQQEMIPGEVWVQLLQKIRPECGSAAADLISHYIYAEINGFRGGLYRLPEGRPEPRKLQGLYPQSPLRAVISYLVNQSRYGDHVAEPIAVTNALRAISKKFPKPIPPLDWSFLHSFFHLSFDTRKYCILIAKNQLLHSGMARRLLENFLAEFEPNCFEEDLLLLFSLLPEISNGVSLTIMKTFAEKVAVYCFKESQLAGFNEGCLFEKFMDSVKYIFTGKCEVPEVLDIFTLIVERYMDSMDVDSRLFERYTEVVAVLPQNAIEGLTTPANWWETPIGKLKKATIIRSYLVLYNTQLSNPLKWFNPIIDAYATRKEEHLFFFRHLSSTLYAFNNDEQSCNWIMEMFIQIQALLAESSNKEKLDRVLYLLDIFILSVDVLSGCAILLGNLDAVATQRSERNQIFPESLQFLCDHVFWKDQEAKIYEFLYNLYKNPAIPEEYCCIFKDSIVCSRNKTYFDSKGIWTKYVGMRK

Secondary structure (DSSP, 8-state):
-GGGGG--TT--HHHHHHHHHHHHHHHHHHHHTT--GGG-HHHHHHHHHTT-SSHHHHHHHHHHHHHHHHTTSS-HHHHHHHHHHHGGG--HHHHHHHHHHHHHHHHHHHHHHHHT--TT-----S-BSSTTB-HHHHHHTSTT--HHHHHHHHHHHHT-SSHHHHHHHHHHHHHHHHHHHS-SS--TTTHHHHHHHHHHHTT-HHHHHHHHHHHHH---SSHHHHHHHHHHHHHHHHHHHHTT-HHHHHHHHHHHHHHHHHHHHTT---HHHHHHHHHHHHHTTTS--TTHHHHHHHHHHHHHHS-GGGHHHHHHHHHIIIIIS-B--HHHHHHHHHHHHHHHT--TTS-HHHHHHHHHHHHHHHHHHHTSS--B---GGG---TTTGGG-HHHHHHHHHHHHHHHHHHSTT-THHHHHHHHTSGGGHHHHHHTHHHHHHHHH-S-S-HHHHHHHHHHHHHHHHH-HHHHHHHHHHHHHHHHH---HHHHHHHHHHGGGGGGSGGGHHHHHHHHHHHHTT-HHHHHHHHHHHHHH-GGGHHHHHHHHTSPPPBTTB-HHHHHHHHHHHHHHHHHH-HHHHHHHHHHHHHHHHHH--SGGGHHHHHHHHHHHHHHHHTTSS-HHHHHHHHHHHHTT---HHHHHHHHHHHHHGGGG--SSHHHHHHHHHHHHHHHHHHH-TTS-HHHHHHHHHHHTTS-BTTTB-GGGS-GGGSTT-------B-TTS-B---GGGGS--THHHHHHHHHS-GGGHHHHHHHHHHHHHHHHHT--GGGG-PPTTPPPPSS--S--TT-HHHHHHHHHHHHHTTTT--S-HHHHHHHHHHHHSPPSSPPPS--GGGGGGGTTT-HHHHHHHHHHHHHTTTT-HHHHHHHHHHHHS--TTT-HHHHHHHHHHHHHHTTTS-HHHHHHHHHHHHHHHHHHHHHTTS-TT-HHHHHHHHHHHHHHTT---HHHHHHHHHHHHHTGGGS-TTSHHHHHHHHHHTTS-HHHHHHHH-GGGSSS--HHHHHHHHHHHHHHHHH--SSSSGGGGGHHHHHHHTT-GGGHHHHHHHHHHHHHH---HHHHHHHHHHHHHHHHHHHTTTTSHHHHHHHHHHHHHHHHHHHHHHSGGGGGSSHHHHHH-HHHHHHHHHHHHHHHHTSHHHHHTHHHHHHHHHHHHH-TTS-HHHHHHHHHHHHHTTTSGGGGSTTHHHHHHT---/-GGGGG--TT--HHHHHHHHHHHHHHHHHHHHTT--GGG-HHHHHHHHHTT-SSHHHHHHHHHHHHHHHHTTSS-HHHHHHHHHHHGGG--HHHHHHHHHHHHHHHHHHHHHHHHT--TT-----S-BSSTTB-HHHHHHTSTT--HHHHHHHHHHHHT-SSHHHHHHHHHHHHHHHHHHHS-SS--TTTHHHHHHHHHHHTT-HHHHHHHHHHHHH---SSHHHHHHHHHHHHHHHHHHHHTT-HHHHHHHHHHHHHHHHHHHHTT---HHHHHHHHHHHHHTTTS--TTHHHHHHHHHHHHHHS-GGGHHHHHHHHHIIIIIS-B--HHHHHHHHHHHHHHHT--TTS-HHHHHHHHHHHHHHHHHHHTSS--B---GGG---TTGGGG-HHHHHHHHHHHHHHHHHHSTT-THHHHHHHHTSGGGHHHHHHTHHHHHHHHH-S-S-HHHHHHHHHHHHHHHHH-HHHHHHHHHHHHHHHHH---HHHHHHHHHHGGGGGGSGGGHHHHHHHHHHHHTT-HHHHHHHHHHHHHH-GGGHHHHHHHHHSPPPBTTB-HHHHHHHHHHHHHHHHHH-HHHHHHHHHHHHHHHHHH--SGGGHHHHHHHHHHHHHHHHTTSS-HHHHHHHHHHHHTT---HHHHHHHHHHHHHGGGG--SSHHHHHHHHHHHHHHHHHHH-TTS-HHHHHHHHHHGGGS-BTTTB-GGGS-GGGSTT-------B-TTS-B---GGGGS--THHHHHHHHHS-GGGHHHHHHHHHHHHHHHHHT--GGGG-PPTTPPPPSS--S--TT-HHHHHHHHHHHHHTTTT--S-HHHHHHHHHHHHSPPSSPPPS--GGGGGGGTTT-HHHHHHHHHHHHHHTTT-HHHHHHHHHHHHH--TTT-HHHHHHHHHHHHHHTTTS-HHHHHHHHHHHHHHHHHHHHHTTS-TT-HHHHHHHHHHHHHHTT---HHHHHHHHHHHHHTGGGS-TTSHHHHHHHHHHTTS-HHHHHHHH-GGGSSS--HHHHHHHHHHHHHHHHH--SSSSGGGGGHHHHHHHTT-GGGHHHHHHHHHHHHHH---HHHHHHHHHHHHHHHHHHHTTTTSHHHHHHHHHHHHHHHHHHHHHHSGGGGGSSHHHHHH-HHHHHHHHHHHHHHHHTSHHHHHTHHHHHHHHHHHHH-TTS-HHHHHHHHHHHHHTTTSGGGGSTTHHHHHHT---

Organism: Lucilia cuprina (NCBI:txid7375)

Foldseek 3Di:
DVLVVPDDLPDDLVSLVVVVVVLLVQLLVCVVVVDDCVPRVSNVVLLVQLQPPRLSSNLVSLVSVLVCVLVVSDPLVVSLVSLLVCQVPHALSSNLSSVVSNLSSVLSVQLVVLVVDDPPDDDAAPAFCPVNHDVVNVSVVDPSDDVVSVLVSLLCQCPPPDPSSNLCSCNNCLRVLLCQLLAPPNDPPNVSNLVSLLVVVLPDVSSVVSNLLSLLSQFLQDLVSLVSSLVSLLVNLVSCLVVVVLLVNVLSLLVNLLSLLSNLVNVHDCLSSLVSSVVSCVSCVVPAPQCVQLSLQSLLSVLQRHDQVRQQSSLVVLCCVCPVQVAYDLLSLLLNVLSLLLCVVPCPSHDPNSVVSSVVSNVSSVCVLVVVDDGDDHHNVVSPSVLSLLSALSSVVSSLLRNLSVVLVVDPVSLLQVLLVLVLQPQFLPVLLVCLSSLLSVLLHPPDDPVSNVSSVVSNLVNLQVDLVSLVSCLSSLVVSLVPDDDPVVNLVSLLSNLSSVLHVVCVVVNVVVLVVVCVQALLSSLNSLLSNCVNPVVSVVVNVVSLPDDDDPRRDDPLSNLLSSLQSLLVCLQVPVPVCVVVCLVVLVVLCVPQLDLSSLNSLLSSLNSVLSNCVVVVDPLLVVCVVCCVPCVPPDHDSNLLSVLVSLLCLLVRDDPDPSSLVSLLSSLLSLQVQQPDPPHDLVSVLSSLVSCLSAAFPPRDWPVSHDVQLVPPPPQPPQPCDPVRPSPPPPSNTGAFLLSLLSSLVPGDLVNNQSSLQSLLSNLLVVVVPDDPVQQDDPPPDAFDAARPDDDRRRNLRNLSVVLLVQLVVFQCRPGLSSNLSSLVSQLDAHPDQDHGHQLVSLVSQCPNDPSSVLSSLSNLLNCLARYPNSQVVNLVCLQPDDCPPDVVVVLSCLQCVLSNLQRHDLVSNLVSLLNQLVVQVVQCVVVVVDPPGSNLSSLVSLLCNLVDDNPDVSSLVSVLVSLLVCLVVDQQPDPSLVSSLSSLLSRDPVSLCCQQQQVNDPDRDPRSLLSSLLSLLVNQQPPPPDVQSVCSCVSSLVVCLPPVVCQLSNLLSLLVSLLSDNDLQSLLVVLVVLLVVLVVLVVVLVDPSSLSSSVSSVLVSLLSLCRNLPVCSSNSDSSCCSPPSVVSLSSSLSSLLSSCPDPNNVVCVVVVLVSLLVLLPRPSHDPSSNVSSLSSCSNNSNDPQCSDDPNVSSSSRRDD/DVLVVPDDLPDDLVSLVVVVVVLLVQLLVCVVVVDDLVPRVSNVVLLVQLQPPRLSSNLVSLVSLLVCVLVVSDPLVVSLVSLLVCQVPHALSSNLSSVVSNLSSVLSVQLVVLVVDDPPDDDAAPAFQPVNHDVVNVSVVDPSDDVVSVLVSLLCQCPPPDPSSNLCSCNNCLRVLLCQLLAPPNDPPNVSNLVSLLVVVLPDVSSVVSNLLSLLSQFLQDLVSLVSSLVSLLVNLVSCLVVVVLLVNLLSLLVNLLSLLSNLVNVHDCLSSLVSSVVSCVSCVVPAPQCVQLSLQSLLSVLQRHDQVRQQSSLVVLCCVCPVQVAYDLLSLLLNVLSLLLCVVPCPSHDPNSVVSSVVSNVSSVCVLVVVDDGDDHHNVVSPSVLSLLSALSSVVSSLLRNLSVVLVVDPVSLLQVLLVLVLQPQFLPVLLVCLSSLLSVLLHPPDDPVSNVSSVVSNLVNLQVDLVSLVSCLSSLVVSLVPDDDPVVNLVSLLSNLSSCLHVVCVVVNVVVLVVVCVQALLSSLNSLLSNCVNPVVSVVVNVVSLPDDDDPHRDDPLSNLLSSLQSLLVCLQVPVPVCVVVCLVVLVVLCVPQLDLSSLNSLLSSLNSVLSNCVVVVDPLLVVCVVCCVPCVPPDHDSNLLSVLVSLLCLLVRDDPDPSSLVSLLSSLLSLQVQQPDPPHDLVSVLSSLVSCLSAAFPPRDWPVSHDVQLVPPPPQPDQPCDPVRPSPPPPSNTGAFLSSLLSSLVPTDLVNNQSSLQSLLSNLLVVVVPDDPVQQDDPPPDAFDAARPDDDRRHNLRNLSVVLSVQLVVQQDRPGLSSNLSSLVSQLDAHPDQDHGHQLVSLVSQCPNDPSSVLSSLSNLLNCLARYPNSQVVNLVCLQVDDCPPDVVVVLSCLQCVLSNLQRHDLVSNLVSLLNQLVVQVVQCVVVVVDPPGSNLSSLVSLLCNLVDDRPDVSSLVSSLVSLLVCLVVDQQPDPSLVSSLSSLLSRPPVSLCCQQQQVNDPDRDPRSLLSSLLSLLVNQQPPVPDVQSVCSCVSSLVVCLPPVPCQLSSLLSLLVSLLSRNDLQSLLVVLVVLLVVLVVLVVVLVDPSSLSSSVSSVLVSLLSLCRNLPVCSSNSDSSCCSPPSVVSLSSSLSSLLSSCPDPNNVVCVVVVLVSLLVLLVRPSHDVSSNVSSLSSCSNNSNDPVCSDDPNVSSSSRDDD

Nearest PDB structures (foldseek):
  2qna-assembly1_A  TM=2.739E-01  e=1.044E-03  Homo sapiens
  1qgk-assembly1_A  TM=2.975E-01  e=2.343E-02  Homo sapiens
  1bk6-assembly2_B  TM=2.830E-01  e=3.427E-02  Saccharomyces cerevisiae
  6wx8-assembly1_A  TM=3.081E-01  e=1.189E-01  Homo sapiens
  7n6g-assembly1_0A  TM=2.172E-01  e=5.755E-02  Chlamydomonas reinhardtii

pLDDT: mean 89.88, std 7.81, range [38.78, 97.75]

Solvent-accessible surface area (backbone atoms only — not comparable to full-atom values): 130645 Å² total; per-residue (Å²): 117,74,72,61,72,71,62,52,86,78,54,54,54,65,59,53,48,55,56,49,47,53,51,51,50,51,49,51,52,43,46,73,70,67,50,58,73,91,73,38,65,61,55,57,49,45,56,56,35,32,67,37,86,44,44,66,55,10,31,50,36,28,45,47,54,41,51,36,31,74,73,61,75,41,59,61,70,61,54,48,52,53,55,60,68,50,47,88,82,40,54,64,64,39,38,50,21,47,48,50,30,48,52,53,47,50,48,52,53,49,42,54,54,56,68,67,50,52,94,88,55,79,86,69,47,85,48,29,57,65,67,60,45,39,67,68,51,62,51,62,72,39,87,73,56,54,50,64,58,52,36,45,51,52,49,27,44,53,59,34,87,52,62,69,45,24,75,45,28,59,54,57,41,41,40,51,53,45,55,53,73,45,33,86,67,78,53,76,43,49,63,61,44,52,53,53,44,56,62,44,30,76,81,29,70,67,37,40,53,49,51,54,51,46,62,42,59,45,48,61,77,45,68,67,38,30,52,51,45,50,52,53,47,52,52,50,32,54,52,29,50,76,70,68,38,58,68,62,24,52,55,48,44,55,54,46,55,57,48,42,54,50,34,44,70,56,40,45,84,48,58,41,59,48,46,51,47,46,50,48,50,66,73,42,62,90,48,85,63,26,58,52,49,37,48,47,51,54,48,26,55,37,50,62,61,54,54,53,81,54,44,41,61,54,42,52,47,51,35,45,44,44,60,72,65,29,39,52,53,65,56,53,43,32,29,37,46,50,29,51,50,52,44,69,74,56,54,88,61,42,51,68,69,30,52,55,50,46,50,54,44,50,52,53,46,51,36,39,67,72,62,80,42,83,56,50,91,66,50,50,84,76,46,77,59,82,71,53,41,42,51,30,42,69,51,35,48,27,49,38,50,43,49,36,60,55,48,31,71,72,40,89,79,47,51,59,47,60,37,47,57,59,62,60,47,76,43,46,60,68,44,51,58,71,41,44,59,59,50,51,7,55,66,69,47,76,77,62,52,72,71,43,45,52,53,49,50,50,49,53,52,58,46,29,70,74,32,45,65,57,20,56,66,43,44,58,49,50,50,52,50,52,73,69,49,80,52,63,72,57,40,51,53,50,57,68,49,53,33,60,39,33,65,19,72,83,39,40,67,60,52,52,51,54,47,56,67,47,34,77,62,33,51,56,61,38,52,53,47,42,52,52,26,27,75,62,32,66,86,48,45,67,60,43,54,53,59,67,67,50,75,91,59,88,83,49,56,53,68,60,55,42,48,36,43,50,30,48,53,52,27,53,45,24,71,76,39,24,84,82,52,32,78,76,46,48,62,56,42,52,47,44,55,69,66,33,73,53,80,77,20,28,64,32,32,19,34,33,45,50,27,50,44,41,27,34,75,68,66,68,40,60,62,61,66,48,42,66,66,44,46,83,64,54,74,77,57,75,52,67,54,32,44,54,32,49,33,53,45,53,31,43,46,64,78,61,74,56,102,47,72,63,41,54,50,48,53,52,50,45,45,48,50,37,46,50,45,59,68,41,85,86,52,58,62,67,58,30,36,48,30,39,59,25,50,63,53,49,46,76,65,80,72,40,37,39,87,61,55,59,67,88,36,57,65,92,62,89,63,83,66,80,52,58,44,91,87,64,52,63,47,73,58,76,74,69,43,54,47,53,8,57,34,61,50,38,41,47,65,68,44,57,77,88,39,30,62,43,51,18,50,37,51,25,51,52,36,39,56,51,49,65,68,58,61,76,72,65,64,62,72,70,89,93,64,75,63,39,87,56,78,70,91,67,59,76,49,32,51,55,55,32,46,50,51,49,51,52,61,45,34,74,47,40,92,61,52,91,53,58,67,38,51,40,24,50,39,48,25,62,25,59,88,50,92,44,69,78,61,65,50,49,54,72,53,51,66,44,38,49,79,73,40,70,66,37,26,50,26,45,50,38,34,26,59,67,31,23,87,77,31,72,58,25,32,48,52,51,49,51,49,51,68,69,56,58,75,89,77,41,66,67,58,48,54,50,48,40,76,40,40,40,66,48,61,66,53,50,58,68,68,56,49,51,55,40,52,52,51,47,51,53,48,25,43,52,52,16,56,74,60,66,58,45,91,86,25,54,34,59,52,50,45,53,30,54,37,43,29,61,75,45,87,49,80,50,65,69,58,52,50,51,52,51,54,56,58,66,68,50,62,82,78,47,54,82,89,37,70,63,39,54,54,49,36,60,35,53,56,62,47,59,65,69,60,42,46,67,72,47,36,58,87,77,41,93,67,80,53,66,70,58,49,53,47,28,50,55,39,36,45,48,31,38,76,73,35,78,85,48,98,52,30,70,59,57,47,52,59,53,56,61,63,46,64,82,36,74,88,53,43,50,63,52,35,41,52,50,45,56,40,46,44,61,49,71,52,64,62,55,53,47,51,52,51,55,51,49,50,54,53,44,54,59,40,55,76,53,45,90,36,66,69,44,42,52,46,42,54,51,51,48,51,50,50,49,46,49,39,19,31,67,31,44,53,29,51,50,69,49,36,66,57,42,47,38,67,34,62,70,62,37,56,67,49,31,26,43,13,47,44,57,37,35,69,36,74,64,37,43,76,45,39,68,59,53,52,51,51,39,51,52,48,44,66,34,84,84,50,56,66,73,57,32,53,44,39,50,37,25,52,38,28,40,49,69,45,75,74,44,66,38,92,73,47,34,47,55,62,76,57,63,77,127,117,74,72,61,74,73,62,51,87,80,53,54,54,64,59,53,48,53,56,48,48,53,50,51,52,52,50,52,53,42,46,74,70,68,50,59,72,90,72,38,64,63,56,57,51,44,56,56,36,33,66,38,88,43,44,64,54,10,33,48,35,28,46,46,54,44,51,37,32,75,73,64,74,42,58,61,68,61,52,47,54,53,55,61,67,49,47,89,81,40,54,63,63,40,38,49,21,48,48,52,31,48,53,52,46,52,49,53,52,48,42,56,54,58,69,67,49,52,95,88,55,78,86,69,48,84,49,29,56,66,67,60,44,40,68,70,52,62,51,62,72,40,88,74,56,55,50,64,58,53,38,46,51,51,49,26,45,51,57,34,86,52,62,70,45,25,76,46,28,60,53,56,41,42,38,51,53,46,55,54,74,42,32,85,65,78,53,76,40,49,62,61,46,54,53,53,43,56,63,44,30,77,82,29,70,67,39,40,54,49,51,54,50,47,60,42,57,44,50,60,76,44,67,66,37,30,51,52,45,50,52,54,47,54,52,50,32,54,52,30,50,74,70,68,39,58,69,63,24,52,53,48,44,55,54,46,54,56,47,41,53,49,34,45,69,57,40,43,84,48,59,40,60,49,45,52,48,45,50,50,50,66,74,43,63,89,46,86,62,27,56,53,50,37,46,47,51,54,48,25,55,36,52,62,62,53,54,52,82,54,42,43,62,54,43,52,47,51,36,45,45,45,63,73,65,29,36,54,52,65,58,55,44,33,28,38,46,50,28,50,50,53,46,69,76,55,54,87,62,42,53,67,69,32,52,55,51,47,50,54,46,50,52,53,47,51,36,39,67,70,63,80,44,83,56,50,89,66,51,50,82,78,46,77,58,83,71,54,42,42,52,31,40,68,51,34,50,27,48,39,51,44,48,36,60,55,48,33,71,71,41,90,77,49,51,57,48,61,36,47,58,58,62,60,50,78,42,46,59,70,44,51,58,72,40,43,59,60,51,51,7,54,66,69,46,77,77,62,51,72,70,41,45,51,53,50,50,50,50,52,52,58,45,29,70,75,33,44,63,57,20,56,65,42,45,58,48,51,50,52,48,51,73,68,49,81,52,62,73,57,40,49,52,49,57,68,50,53,34,59,39,33,66,20,70,83,38,40,66,60,51,52,53,56,48,56,66,47,34,76,62,32,50,56,59,39,52,55,47,41,51,52,28,27,76,61,32,64,86,48,44,67,60,44,54,52,59,68,70,50,75,90,58,90,82,49,54,55,68,62,56,42,47,35,43,51,30,48,54,52,26,53,45,22,71,76,41,24,84,83,52,32,78,75,45,48,63,57,41,51,48,45,55,70,67,34,73,51,80,77,19,27,63,31,34,18,36,33,44,49,26,50,43,40,26,34,76,68,66,69,44,57,64,59,66,48,41,67,66,44,46,83,65,55,73,77,58,74,53,67,55,34,44,56,30,48,32,52,46,52,31,45,48,65,78,62,74,57,102,45,71,61,42,54,51,48,52,52,51,45,45,49,52,37,45,50,45,58,68,40,83,84,51,57,62,67,58,32,36,48,29,38,60,26,49,62,53,48,46,76,63,81,74,40,36,39,87,60,56,59,65,88,36,58,64,92,60,88,64,82,68,81,50,59,45,88,87,64,52,60,48,74,61,75,75,68,44,54,49,51,8,58,35,58,50,40,42,46,65,67,44,57,76,90,37,28,62,44,51,18,50,35,52,25,49,54,36,37,57,52,46,64,66,58,59,75,73,66,61,62,71,70,90,93,62,77,63,37,86,55,77,71,92,69,59,75,49,31,50,54,55,33,45,50,51,49,51,53,61,44,32,72,47,41,93,60,51,92,50,58,66,36,50,40,25,51,40,47,25,61,25,58,88,52,92,46,69,77,61,65,50,49,53,70,51,50,66,44,39,50,78,73,37,71,66,36,25,46,27,45,50,38,34,26,56,67,32,24,85,78,30,73,59,25,32,48,52,50,48,51,50,52,67,68,57,56,75,87,76,40,66,66,58,48,53,51,47,41,75,40,39,40,66,48,62,66,52,49,58,67,67,57,49,50,54,39,50,51,52,46,51,52,49,25,44,53,54,16,53,73,61,66,59,45,91,84,26,53,34,58,54,50,45,55,29,53,37,44,28,62,74,44,86,48,79,49,65,69,58,52,49,51,52,52,55,55,58,67,68,50,63,82,78,49,54,81,90,37,72,61,38,54,54,49,37,59,36,52,56,63,47,59,67,68,60,43,46,66,72,46,36,57,86,79,40,95,66,77,52,66,70,60,50,53,48,27,50,56,39,37,45,49,30,39,77,73,32,78,83,46,97,50,30,71,60,57,46,53,61,54,57,61,62,44,66,81,36,75,88,54,43,50,63,54,33,41,51,48,44,56,41,45,45,63,48,70,51,64,64,56,53,49,52,53,51,54,52,48,50,53,51,45,54,59,40,56,74,54,44,90,37,66,69,42,42,52,45,41,54,51,50,48,50,51,50,47,46,49,39,20,32,66,31,44,53,30,51,50,66,50,36,65,57,43,44,38,68,34,60,70,62,38,57,67,48,31,26,42,14,47,46,58,36,36,68,37,74,64,35,44,77,44,39,67,60,52,53,52,51,39,52,50,50,45,67,34,84,85,52,56,66,73,58,30,52,43,39,51,38,25,51,38,30,40,51,70,43,74,74,42,66,40,92,73,47,34,46,56,62,75,58,63,77,129